Protein 8F4N (pdb70)

Radius of gyration: 42.92 Å; Cα contacts (8 Å, |Δi|>4): 4135; chains: 2; bounding box: 63×105×129 Å

InterPro domains:
  IPR001036 Acriflavin resistance protein [PF00873] (1-1027)
  IPR001036 Acriflavin resistance protein [PR00702] (8-32)
  IPR001036 Acriflavin resistance protein [PR00702] (36-54)
  IPR001036 Acriflavin resistance protein [PR00702] (336-359)
  IPR001036 Acriflavin resistance protein [PR00702] (363-384)
  IPR001036 Acriflavin resistance protein [PR00702] (391-415)
  IPR001036 Acriflavin resistance protein [PR00702] (445-468)
  IPR001036 Acriflavin resistance protein [PR00702] (470-493)
  IPR001036 Acriflavin resistance protein [PR00702] (553-570)
  IPR001036 Acriflavin resistance protein [PR00702] (622-636)
  IPR001036 Acriflavin resistance protein [PTHR32063] (1-1028)
  IPR004764 Multidrug resistance protein MdtF-like [TIGR00915] (1-1034)
  IPR027463 Multidrug efflux transporter AcrB TolC docking domain, DN/DC subdomains [G3DSA:3.30.2090.10] (180-278)
  IPR027463 Multidrug efflux transporter AcrB TolC docking domain, DN/DC subdomains [G3DSA:3.30.2090.10] (725-813)
  IPR027463 Multidrug efflux transporter AcrB TolC docking domain, DN/DC subdomains [SSF82714] (182-272)
  IPR027463 Multidrug efflux transporter AcrB TolC docking domain, DN/DC subdomains [SSF82714] (723-809)

B-factor: mean 0.86, std 1.64, range [0.23, 30.0]

CATH classification: 3.30.70.1430

Foldseek 3Di:
DLLVQLVVQVVLVVLLVVLLVLLVVLQVVFFFAADDCLAFWKKKKKWFDALFAQVRLCVQQVLLLLVLLPPQPQWDWKWKKGFRRRMIMIMTGGFPPDDNVVSLVRSVVSVVVSLVSHPPSRVVVDMDMGTDQPFFAFKKKKAFQVCPQDLQNQLQCCVFQPQVVLCPFPQFPDKDKLYWHWFWEKAFALVLCVVVVHFVVLLLVLLQVVADKAWDAWDQDPVGDDDDDDIGTDIPDHGDADNVVQQQRFSDADPVGDTCGSVNGIDIDRGGFPFGWQKDKLNGGIIMMGTTGHPPDHSQVSVVRSVVVVVVSQVVDPHRIDMDTLTHQVVLSVFQLVLLVVLLVLLLVLLLVLLCLLVVDNLLSVLLSSQLSSLLSSLSSLCSVVSHHHHNLLSLLSLLQRLLLSLLLSQLSVQLVVCCQPVVDALSVSSVVSCVVCVLLLVLLLLLLLLLLVVLCVDTRSLSVSSVSNNSSNNSSSVSSSVCSSNNSSNSSNPVDDSVSNVVPPDDDDPSVVVVVVVVVVLVVLLVLLLVCLVVVPVVVVVLVVLVVLLVVLVVVFFEAAADDFQSQKWKKKWAAAFPDDQVLLVVVVVVLSVCCCPVVVQWWPMKMKIFAPGSSDDTRRIMMIITGTDAPVSADQPCNGPVNVQVVSQVVQVVDDRTRMHIFGADPDSNQDGTHFFKKKWFQQQQDDPVLQVVLVVQLVVVQVVDLFWGRKDWPFHDKDWRKNKFFAPVQCVVVQADPVQLSQSLCQQQHKDWNAWGAHPNGIHTYIRHHHPVTNCAQVCQQSRFGAHPVRRTHGRVRGIGMDGHIGGSMFMAINRGGIIMMGTHTHPLHHSNNVVVVSQVSSVVGDPRIHMDTGGSNNVSVVCVVCLVVSVVSSLVSSLVSVCVSVVDNQLSVLQQSLLSLLSSQLSVLCVVVSHGHHSLSSSLSSSLSSLLSSLLSQQSVQLVVCVVVPDDSSVSSSVSLSVCVSSLVSSLSSSLSSLVCLCVRGDSRNVSSVSNRRSNNRSSVSSSVPCSNCSSSSSSVSCVVPPDPD/DLLVCQVPVVVLVVVLVVLLVLLVVLQVVFFFDADDQLAFWKKKKKWFAAPAAQVRCCVQPVLLLLVLQPPQPQWDWKKKKRFRRRMIMIMTTGFHPDDNVVRLVVSVVSCVVSLVSHDPSRNVVPMDIDIDQQFQAWKKKKAFQVCPAALQRQQQCCVPQPLVVLCPQPFFPHKDKLYAHKFWEKAFDLVLCVVVVHFPVLVLVQLLPVDVPFDADQVVQQQRFSAADPVRRTDGSVSGIDIDTGGPDPQKFKDKLNGTIIMMGTTGDPPDRSLVSVVRSVVVVVVSVVPDPHRIDMDIQDHQVVLSVQLLVLLVVLLVLLLVLLLVLLCLLVVDNLLSVLLSSLLSSLLSSLSSLCVVVSHHHHPLLSLLSLLLSLLLSQLLLQLSLQLLVCCVPVVDALSVSSVVSCVVCVLLLVLLLLLQLLLLVVLCVDTHSLNVSSVSSNSRNNSSSVSSSVCSSNNSSNSSNPVDDSPSQVVHVPDPPPSVVSVVVVVVVLVVLLVVLLVCLVVVPVVVVVLVVLVVLLVVLQVPFFEAAADDFQSQKWKKKWAFAFPDALVLQVVVVVVVSVVCCPVVVQWWDMKMKMQQDGQAGGDSRMIMMMTGTDAPVSADLPCNGPVNVQVVVQVVQVVDPRTQMHMFGADPDSNQDRTHFFKKWWFFQPCPDDVLQVVLVVQLVVVQVPDPQWGRKDWSHHDKHKDKDKDFDVVQCVVQQHDPVQLVVSCCVEQNKDFSDWRAYPNRIHTHIGYHDDVQNPDPVSQQSGWTQGPVGRTDGSVRGMDMDMDIGGSMWMDMNRTTTIMIGTHTHVLHHSRVVVVVSQVSQVVGDPRIHMDTGRVNNVSVVCVVCLVVSVVVSLVSSLVSVCVSVVDNLLSQLQSSLLSLLSSQLSVQCVVVSHGHYSLSSSLSSSLSSLLSSLLSQQVVQLVVCVVVPDDNSVSNSVSLSSSVSSNVSSLSSSLSSLVCLCVPSIRRNRNSVSNRRSNNRSSVSSSVPCSNCSSSSSSVSCVVPPDPD

Organism: Escherichia coli (strain K12) (NCBI:txid83333)

Secondary structure (DSSP, 8-state):
-HHHHHH-HHHHHHHHHHHHHHHHHHHHTS-B-SS-S-SPPEEEEEEE-TT--HHHHIIIIIHHHHHHHTT-TTEEEEEEEEETTSEEEEEEEEPTT--HHHHHHHHHHHHHHHHHHS-HHHHHH--EEEE----EEEEEEEEESSS-S-HHHHHHHIIIIIHHHHHTSTTEEEEEESS--EEEEEEE-HHHHHHTT--HHHHHHHHHHH------SHHHHHT-EEEE-TTS-EEEHHHHEEEEEEES----EEEETTEEEEEEEEEEPTT--HHHHHHHHHHHHHHHHTTPPTTEEEEEEEESHHHHHHHHHHHHHHHHHHHHHHHHHHHHH--SHHHHHHHHHHHHHHHHHHHHHHHHHT--B-HHHHHHHHHHHHHHHHHHHHHHHHHHHHHHHT---HHHHHHHHHHHTHHHHHHHHHHHHHTHHHHTT--HHHHHHHHHHHHHHHHHHHHHHHHHHHHHHHHHHHTS-S-TTBTBS---SHHHHHHHHHHHHHHHHHHHHHHHHHSHHHHHHHHHHHHHHHHHHHHHS-B-SS-----SEEEEEEEPPTT--HHHHHHHHHHHHHHHHHHTTTTEEEEEEEEEE-SS-EEEEEEEEEEEE--TTTS-SSSSSHHHHHHHHHHHHTT--SSEEEEEPPPSSTTT-SSSSEEEEEEESS---HHHHHHHHHHHHHHHHH-SSEEEEEESS---EEEEEEEE-HHHHHHTT--HHHHHHHHHHHTS-EEEEEEEETTEEEEEEEEE-GGGSSSGGGGGG-EEE-TTS-EEEGGGTEEEEEEEE-SEEEEETTEEEEEEEEEEPTT--HHHHHHHHHHHHHHSPTTEE--B-HHHHHHHHHHHHHHHHHHHHHHHHHHHHHHHHT-SHHHHHHHTTHHHHHHHHHHHHHHHT--B-HHHHHHHHHHHHHHHHHHHHHHHHHHHHHHHT--HHHHHHHHHHHHHHHHHHHHHHHHHHHHHHHT--STTHHHHHHHHHHHHHHHHHHHHHHHHHHHHHHHHHHHHS----/-HHHHHS-HHHHHHHHHHHHHHHHHHHHTS-B-SS---S--EEEEEEE-TT--HHHHIIIIIHHHHHHHTT-TTEEEEEEEEETTSEEEEEEEEPTT--HHHHHHHHHHHHHHHHHHS-HHHHHH-EEEEE----EEEEEEEEESSS-S-HHHHHHHIIIIIHHHHHTSTTEEEEEESS----EEEEE-HHHHHHTT--HHHHHHHHHHHS---EEEEET-SS--SS----EEEES-----SHHHHHT--S-B-TTS-B--HHHHEEEE----TT--EEEETTEEEEEEEEEEPSS--HHHHHHHHHHHHHHHHHTPPTTEEEEEEEESHHHHHHHHHHHHHHHHHHHHHHHHHHHHH--SHHHHHHHHHHHHHHHHHHHHHHHHTT--B-HHHHHHHHHHHHHHHHHHHHHHHHHHHHHHHH---HHHHHHHHHHHHHHHHHHHHHHHHHTTHHHHH--HHHHHHHHHHHHHHHHHHHHHHHHHTTHHHHHHHHTS--HHHHT-----SHHHHHHHHHHHHHHHHHHHHHHHHH-HHHHHHHHHHHHHHHHHHHHHS-B-S------SEEEEEEEPSTT--HHHHHHHHHHHHHHHHHTTTTTEEEEEEEESS-SS-S-SSEEEEEEEEPPTTTS-SSSSSHHHHHHHHHHHHHH--SSEEEEEPPPSSTTT-SSSSEEEEEEESS---HHHHHHHHHHHHHHHHH-TTEEEEEESS---EEEE--EE-HHHHHHTT--HHHHHHHHHHHHSEEEEEEEEETTEEEEEEEEE-TT-SS-TTGGGG-EEE-TT--EEEHHHHEE--EEEE-SEEEEETTEEEEEEEEEEPTT--HHHHHHHHHHHHHHSPTTEEEEE-THHHHHHHHHHHHHHHHHHHHHHHHHHHHHHHT-SHHHHHHHTTHHHHHHHHHHHHHHHT--B-HHHHHHHHHHHHHHHHHHHHHHHHHHHHHHHT--HHHHHHHHHHHHHHHHHHHHHHHHHHSHHHHT--STTHHHHHHHHHHHHHHHHHHHHHHHHHHHHHHHHHHHHS----

Sequence (2043 aa):
MANFFIDRPIFAWVLAILLCLTGTLAIFSLPVEQYPDLAPPNVRVTANYPGASAQTLENTVTQVIEQNMTGLDNLMYMSSQSSGTGQASVTLSFKAGTDPDEAVQQVQNQLQSAMRKLPQAVQNQGVTVRKTGDTNILTIAFVSTDGSMDKQDIADYVASNIQDPLSRVNGVGDIDAYGSQYSMRIWLDPAKLNSFQMTAKDVTDAIESQNAQIAVGQLGGTPSVDKQALNATINAQSLLQTPEQFRDITLRVNQDGSEVRLGDVATVEMGAEKYDYLSRFNGKPASGLGVKLASGANEMATAELVLNRLDELAQYFPHGLEYKVAYETTSFVKASIEDVVKTLLEAIALVFLVMYLFLQNFRATLIPTIAVPVVLMGTFSVLYAFGYSVNTLTMFAMVLAIGLLVDDAIVVVENVERIMSEEGLTPREATRKSMGQIQGALVGIAMVLSAVFVPMAFFGGTTGAIYRQFSITIVAAMVLSVLVAMILTPALCATLLKPLKKGEHHGQKGFFAWFNQMFNRNAERYEKGVAKILHRSLRWIVIYVLLLGGMVFLFLRLPTSFLPLEDRGMFTTSVQLPSGSTQQQTLKVVEQIEKYYFTHEKDNIMSVFATVGSGPGGNGQNVARMFIRLKDWSERDSKTGTSFAIIERATKAFNQIKEARVIASSPPAISGLGSSAGFDMELQDHAGAGHDALMAARNQLLALAAENPELTRVRHNGLDDSPQLQIDIDQRKAQALGVAIDDINDTLQTAWGSSYVNDFMDRGRVKKVYVQAAAPYRMLPDDINLWYVRNKDGGMVPFSAFATSRWETGSPRLERYNGYSAVEIVGEAAPGVSTGTAMDIMESLVKQLPNGFGLEWTAMSYQERLSGAQAPALYAISLLVVFLCLAALYESWSVPFSVMLVVPLGVIGALLATWMRGLENDVYFQVGLLTVIGLSAKNAILIVEFANEMNQKGHDLFEATLHACRQRLRPILMTSLAFIFGVLPMATSTGAGSGGQHAVGTGVMGGMISATILAIYFVPLFFVLVRRRFPLKPMANFFIDRPIFAWVLAILLCLTGTLAIFSLPVEQYPDLAPPNVRVTANYPGASAQTLENTVTQVIEQNMTGLDNLMYMSSQSSGTGQASVTLSFKAGTDPDEAVQQVQNQLQSAMRKLPQAVQNQGVTVRKTGDTNILTIAFVSTDGSMDKQDIADYVASNIQDPLSRVNGVGDIDAYGSQYSMRIWLDPAKLNSFQMTAKDVTDAIESQNQSLLQTPEQFRDITLRVNQDGSEVRLGDVATVEMGAEKYDYLSRFNGKPASGLGVKLASGANEMATAELVLNRLDELAQYFPHGLEYKVAYETTSFVKASIEDVVKTLLEAIALVFLVMYLFLQNFRATLIPTIAVPVVLMGTFSVLYAFGYSVNTLTMFAMVLAIGLLVDDAIVVVENVERIMSEEGLTPREATRKSMGQIQGALVGIAMVLSAVFVPMAFFGGTTGAIYRQFSITIVAAMVLSVLVAMILTPALCATLLKPLKKGEHHGQKGFFAWFNQMFNRNAERYEKGVAKILHRSLRWIVIYVLLLGGMVFLFLRLPTSFLPLEDRGMFTTSVQLPSGSTQQQTLKVVEQIEKYYFTHEKDNIMSVFATVGSGPGGNGQNVARMFIRLKDWSERDSKTGTSFAIIERATKAFNQIKEARVIASSPPAISGLGSSAGFDMELQDHAGAGHDALMAARNQLLALAAENPELTRVRHNGLDDSPQLQIDIDQRKAQALGVAIDDINDTLQTAWGSSYVNDFMDRGRVKKVYVQAAAPYRMLPDDINLWYVRNKDGGMVPFSAFATSRWETGSPRLERYNGYSAVEIVGEAAPGVSTGTAMDIMESLVKQLPNGFGLEWTAMSYQERLSGAQAPALYAISLLVVFLCLAALYESWSVPFSVMLVVPLGVIGALLATWMRGLENDVYFQVGLLTVIGLSAKNAILIVEFANEMNQKGHDLFEATLHACRQRLRPILMTSLAFIFGVLPMATSTGAGSGGQHAVGTGVMGGMISATILAIYFVPLFFVLVRRRFPLKP

GO terms:
  GO:0005886 plasma membrane (C, IDA)
  GO:0016020 membrane (C, IDA)
  GO:0042908 xenobiotic transport (P, IDA)
  GO:1990281 efflux pump complex (C, TAS)
  GO:0042908 xenobiotic transport (P, IMP)
  GO:0009636 response to toxic substance (P, IMP)
  GO:0015721 bile acid and bile salt transport (P, IMP)
  GO:0015125 bile acid transmembrane transporter activity (F, IMP)
  GO:0046677 response to antibiotic (P, IMP)
  GO:0005515 protein binding (F, IPI)

Solvent-accessible surface area: 77339 Å² total; per-residue (Å²): 113,13,67,85,18,5,84,91,25,22,60,1,67,6,57,7,49,76,53,30,63,63,0,46,96,4,63,173,59,15,69,50,39,17,35,14,123,3,29,12,23,35,0,85,0,24,0,46,44,29,17,12,23,10,96,49,0,10,64,46,0,0,66,34,0,5,133,25,0,73,72,15,86,61,44,37,21,12,42,4,65,1,19,24,54,2,82,1,7,0,27,0,1,0,98,22,80,25,80,44,76,66,2,20,75,35,0,38,89,51,12,125,45,0,62,163,122,5,30,112,30,0,33,110,82,12,27,29,18,113,93,39,25,58,23,45,1,0,0,0,0,0,1,13,88,74,55,90,32,74,70,88,54,1,6,9,40,3,12,10,72,0,45,34,24,0,13,26,10,86,6,8,42,71,10,50,30,31,9,22,37,41,5,0,2,0,35,0,32,0,51,94,8,59,74,64,83,4,3,4,57,34,0,16,68,12,0,84,41,13,2,21,41,65,22,1,18,71,2,0,6,33,29,37,45,108,171,24,73,62,20,1,44,0,10,0,10,44,24,28,99,61,28,94,71,0,78,73,2,1,22,79,35,54,188,139,51,59,51,6,82,0,30,68,0,9,75,1,84,50,23,18,44,97,107,26,57,35,4,33,11,51,31,88,70,3,3,1,0,2,0,51,18,17,51,78,40,36,41,20,46,5,1,74,80,0,40,82,35,0,78,59,18,25,114,67,29,49,156,14,12,63,60,64,33,1,30,25,18,5,39,5,3,86,32,3,14,112,16,1,52,135,5,10,108,87,0,38,51,39,1,46,104,10,1,68,46,13,7,60,53,107,79,0,0,56,0,0,23,37,1,1,57,5,0,20,47,0,0,13,23,41,0,113,78,131,66,37,6,16,0,8,0,1,6,8,0,0,1,1,0,0,1,2,2,0,0,2,2,0,2,0,0,5,9,0,39,55,0,4,87,118,78,50,60,79,15,93,83,0,0,74,89,0,4,62,62,1,94,40,0,0,51,0,1,11,64,1,1,16,5,0,1,61,3,0,20,154,23,41,12,0,4,0,19,0,4,69,15,0,4,32,0,1,37,9,0,1,71,20,5,22,78,9,1,17,26,3,0,0,0,0,0,16,70,46,3,117,76,46,46,84,60,76,56,100,77,138,104,47,120,62,42,140,34,62,99,60,38,77,86,72,27,100,140,10,36,121,18,0,22,131,7,2,133,139,23,134,122,50,69,75,54,28,90,122,42,51,41,25,26,74,107,14,68,147,158,8,50,60,4,2,12,26,56,20,16,23,5,9,0,19,0,38,0,22,9,83,49,73,19,70,27,118,84,0,29,128,5,0,66,61,5,5,147,30,0,76,85,126,3,146,111,12,15,90,8,0,1,0,6,0,4,39,0,54,63,24,72,22,20,12,33,1,117,0,6,0,41,5,52,64,47,91,117,6,81,112,92,66,0,34,4,80,20,0,4,57,80,0,10,120,24,6,100,151,44,102,99,9,77,5,14,0,13,9,18,22,5,3,49,36,13,24,78,24,0,7,3,15,0,8,0,3,4,87,75,62,51,47,47,111,39,3,19,59,4,14,71,73,0,41,54,19,0,86,127,41,105,68,10,28,26,26,19,5,53,10,40,62,44,21,78,42,27,33,10,74,48,68,104,69,94,0,121,82,63,36,5,51,63,102,40,1,42,52,3,2,75,5,2,45,29,37,17,107,19,26,32,0,34,11,172,54,80,28,3,88,0,45,0,17,8,16,75,98,49,98,0,41,38,117,10,19,67,59,4,49,1,70,25,100,132,37,42,52,15,48,0,39,46,1,4,87,17,124,135,77,89,23,8,9,56,18,20,46,4,43,25,86,41,1,6,25,0,6,0,12,17,13,84,91,34,6,31,7,53,0,1,78,45,0,38,60,13,8,159,112,6,70,150,26,25,16,46,55,16,7,9,19,0,62,2,11,83,56,3,44,80,64,9,86,46,1,28,62,80,0,56,101,42,0,43,87,34,0,10,78,70,39,157,26,175,18,0,0,99,1,0,28,45,0,8,17,0,0,9,12,6,0,0,76,20,1,133,145,97,58,39,48,22,2,0,2,4,5,1,2,4,0,0,0,5,0,0,0,0,0,0,0,0,0,1,0,2,27,0,6,77,16,19,101,146,60,85,86,30,38,100,0,0,18,46,0,0,136,38,15,10,85,12,1,43,0,0,0,52,0,1,16,74,1,1,56,6,0,1,83,9,116,34,12,7,26,21,3,0,40,6,1,0,6,3,0,35,11,0,0,74,11,0,9,99,41,1,20,69,7,0,0,4,18,1,0,60,10,5,136,65,135,101,44,113,136,116,3,62,83,16,0,59,124,30,134,99,0,96,65,57,10,93,95,55,30,108,64,0,45,110,2,65,177,50,14,67,50,42,17,32,21,124,2,19,11,20,37,1,59,0,26,1,64,51,63,38,4,24,5,76,26,0,17,33,32,0,0,42,29,0,0,67,17,0,14,35,13,83,73,36,40,30,12,18,0,39,0,24,25,112,0,90,1,18,0,17,0,1,0,100,27,79,27,75,34,82,94,1,20,76,32,0,78,59,47,14,95,29,0,59,112,102,5,35,114,37,0,41,102,100,30,25,67,22,94,68,24,22,87,23,40,2,1,0,0,0,0,1,8,85,68,52,70,28,91,52,32,38,1,3,1,35,5,14,16,69,0,47,48,24,0,49,179,21,120,10,14,33,52,20,62,30,16,22,10,25,30,0,0,6,0,24,0,18,6,66,76,6,68,73,65,90,5,3,3,43,42,0,4,74,16,0,80,75,78,100,180,92,28,56,58,62,22,98,70,1,78,91,10,46,24,82,95,49,190,137,55,64,65,7,84,0,26,49,0,4,71,2,79,61,6,0,32,127,49,70,53,28,0,38,8,56,30,73,75,0,2,1,0,0,1,30,26,30,58,84,32,47,26,44,50,5,2,52,84,0,45,85,69,0,80,72,15,26,119,153,30,55,152,14,10,62,55,65,33,2,20,28,13,22,47,4,0,115,27,2,19,95,18,1,60,133,4,13,104,79,0,38,51,37,2,47,106,10,1,72,45,9,6,47,57,113,99,1,0,57,0,0,23,40,2,1,57,5,0,15,46,1,0,21,25,40,1,107,84,124,66,37,8,17,0,10,0,2,5,6,0,0,0,1,0,0,0,1,2,0,1,3,2,0,3,0,0,5,5,0,28,50,0,9,80,127,95,55,64,74,11,90,86,0,0,77,86,0,0,58,59,3,60,29,0,0,49,0,2,12,64,0,0,17,5,0,1,63,7,0,17,158,29,40,14,0,3,0,15,0,4,70,15,0,3,32,0,0,38,13,0,3,75,19,6,22,74,6,0,27,25,5,0,0,0,0,0,16,65,39,4,121,87,67,50,70,65,86,71,76,55,96,106,49,122,28,24,133,30,46,116,78,40,81,124,58,25,119,154,12,36,130,18,1,26,102,9,1,140,120,20,135,134,54,65,79,55,19,85,124,41,55,40,26,35,77,112,17,64,138,132,8,50,58,7,2,11,26,54,24,15,19,7,10,0,23,0,16,0,38,11,89,33,7,11,3,30,73,59,0,34,129,2,0,76,69,0,4,144,30,1,68,82,130,4,134,95,11,12,92,8,0,0,0,0,0,4,5,7,64,7,10,86,25,9,19,5,0,39,0,11,0,35,6,66,71,62,93,117,10,75,110,77,76,0,34,4,80,30,1,5,42,100,0,6,140,34,4,104,126,26,192,89,11,105,5,6,0,10,8,18,21,9,8,58,35,14,15,74,24,0,7,4,13,0,8,0,0,6,48,32,64,66,34,59,114,37,3,16,60,2,12,77,69,0,43,52,30,0,82,130,45,105,67,11,28,19,11,20,14,15,1,16,61,38,15,35,34,0,5,0,43,14,46,18,129,106,0,48,61,72,12,3,44,19,106,31,0,18,42,3,0,64,0,1,2,11,32,15,100,16,25,48,0,53,16,157,62,85,93,1,65,0,34,0,11,0,16,23,83,64,0,6,101,28,99,13,5,64,77,9,59,0,68,28,173,142,38,30,47,14,44,0,60,32,0,6,88,44,105,103,78,98,15,15,36,35,23,17,12,4,50,12,27,41,2,8,22,0,4,0,10,16,14,95,90,37,5,30,7,53,0,0,77,45,0,49,49,8,8,164,109,12,69,144,6,26,13,44,57,23,7,8,17,1,77,2,12,86,53,5,46,76,48,7,82,48,0,25,60,48,0,58,64,35,0,29,4,34,0,0,18,58,34,46,21,82,17,0,0,111,0,0,30,67,0,7,20,0,0,16,18,7,1,1,80,20,2,100,138,103,55,41,50,18,4,0,2,6,6,1,4,6,0,0,0,5,0,0,0,0,0,0,0,0,0,2,0,14,29,0,12,71,26,23,93,141,62,74,86,23,57,94,0,0,34,50,0,1,135,26,10,13,59,4,2,42,1,0,1,54,0,0,25,73,0,0,58,5,0,0,82,10,131,27,6,7,32,21,4,0,38,8,1,0,6,4,0,32,10,0,1,70,12,0,12,100,44,0,20,64,5,0,0,4,13,0,0,52,22,4,140,185,130,98,50,110,149

Nearest PDB structures (foldseek):
  8f4n-assembly1_A  TM=1.001E+00  e=0.000E+00  Escherichia coli
  8f4r-assembly1_B  TM=9.881E-01  e=0.000E+00  Escherichia coli
  3w9j-assembly2_D  TM=9.407E-01  e=5.236E-103  Pseudomonas aeruginosa PAO1
  3w9j-assembly2_E  TM=9.261E-01  e=4.155E-100  Pseudomonas aeruginosa PAO1
  6iol-assembly1_F  TM=9.446E-01  e=1.172E-97  Pseudomonas aeruginosa PAO1

Structure (mmCIF, N/CA/C/O backbone):
data_8F4N
#
_entry.id   8F4N
#
_cell.length_a   1.00
_cell.length_b   1.00
_cell.length_c   1.00
_cell.angle_alpha   90.00
_cell.angle_beta   90.00
_cell.angle_gamma   90.00
#
_symmetry.space_group_name_H-M   'P 1'
#
loop_
_atom_site.group_PDB
_atom_site.id
_atom_site.type_symbol
_atom_site.label_atom_id
_atom_site.label_alt_id
_atom_site.label_comp_id
_atom_site.label_asym_id
_atom_site.label_entity_id
_atom_site.label_seq_id
_atom_site.pdbx_PDB_ins_code
_atom_site.Cartn_x
_atom_site.Cartn_y
_atom_site.Cartn_z
_atom_site.occupancy
_atom_site.B_iso_or_equiv
_atom_site.auth_seq_id
_atom_site.auth_comp_id
_atom_site.auth_asym_id
_atom_site.auth_atom_id
_atom_site.pdbx_PDB_model_num
ATOM 1 N N . MET A 1 1 ? 178.795 183.277 156.162 1.00 0.72 1 MET B N 1
ATOM 2 C CA . MET A 1 1 ? 179.704 183.458 157.286 1.00 0.72 1 MET B CA 1
ATOM 3 C C . MET A 1 1 ? 181.118 183.035 156.921 1.00 0.72 1 MET B C 1
ATOM 4 O O . MET A 1 1 ? 182.078 183.758 157.181 1.00 0.72 1 MET B O 1
ATOM 9 N N . ALA A 1 2 ? 181.241 181.848 156.325 1.00 0.82 2 ALA B N 1
ATOM 10 C CA . ALA A 1 2 ? 182.553 181.358 155.917 1.00 0.82 2 ALA B CA 1
ATOM 11 C C . ALA A 1 2 ? 183.171 182.262 154.860 1.00 0.82 2 ALA B C 1
ATOM 12 O O . ALA A 1 2 ? 184.353 182.611 154.941 1.00 0.82 2 ALA B O 1
ATOM 14 N N . ASN A 1 3 ? 182.378 182.663 153.863 1.00 0.79 3 ASN B N 1
ATOM 15 C CA . ASN A 1 3 ? 182.899 183.508 152.794 1.00 0.79 3 ASN B CA 1
ATOM 16 C C . ASN A 1 3 ? 183.325 184.870 153.325 1.00 0.79 3 ASN B C 1
ATOM 17 O O . ASN A 1 3 ? 184.304 185.457 152.845 1.00 0.79 3 ASN B O 1
ATOM 22 N N . PHE A 1 4 ? 182.597 185.385 154.318 1.00 0.79 4 PHE B N 1
ATOM 23 C CA . PHE A 1 4 ? 182.907 186.695 154.879 1.00 0.79 4 PHE B CA 1
ATOM 24 C C . PHE A 1 4 ? 184.333 186.739 155.411 1.00 0.79 4 PHE B C 1
ATOM 25 O O . PHE A 1 4 ? 185.067 187.702 155.170 1.00 0.79 4 PHE B O 1
ATOM 33 N N . PHE A 1 5 ? 184.745 185.698 156.134 1.00 0.81 5 PHE B N 1
ATOM 34 C CA . PHE A 1 5 ? 186.103 185.666 156.660 1.00 0.81 5 PHE B CA 1
ATOM 35 C C . PHE A 1 5 ? 187.100 185.106 155.654 1.00 0.81 5 PHE B C 1
ATOM 36 O O . PHE A 1 5 ? 188.305 185.328 155.801 1.00 0.81 5 PHE B O 1
ATOM 44 N N . ILE A 1 6 ? 186.629 184.380 154.638 1.00 0.81 6 ILE B N 1
ATOM 45 C CA . ILE A 1 6 ? 187.519 183.987 153.549 1.00 0.81 6 ILE B CA 1
ATOM 46 C C . ILE A 1 6 ? 188.029 185.222 152.826 1.00 0.81 6 ILE B C 1
ATOM 47 O O . ILE A 1 6 ? 189.216 185.324 152.493 1.00 0.81 6 ILE B O 1
ATOM 52 N N . ASP A 1 7 ? 187.143 186.183 152.582 1.00 0.84 7 ASP B N 1
ATOM 53 C CA . ASP A 1 7 ? 187.527 187.425 151.931 1.00 0.84 7 ASP B CA 1
ATOM 54 C C . ASP A 1 7 ? 188.164 188.425 152.887 1.00 0.84 7 ASP B C 1
ATOM 55 O O . ASP A 1 7 ? 188.726 189.424 152.427 1.00 0.84 7 ASP B O 1
ATOM 60 N N . ARG A 1 8 ? 188.097 188.183 154.194 1.00 0.78 8 ARG B N 1
ATOM 61 C CA . ARG A 1 8 ? 188.632 189.095 155.206 1.00 0.78 8 ARG B CA 1
ATOM 62 C C . ARG A 1 8 ? 189.505 188.315 156.182 1.00 0.78 8 ARG B C 1
ATOM 63 O O . ARG A 1 8 ? 189.119 188.083 157.333 1.00 0.78 8 ARG B O 1
ATOM 71 N N . PRO A 1 9 ? 190.693 187.889 155.746 1.00 0.86 9 PRO B N 1
ATOM 72 C CA . PRO A 1 9 ? 191.553 187.094 156.642 1.00 0.86 9 PRO B CA 1
ATOM 73 C C . PRO A 1 9 ? 192.017 187.854 157.873 1.00 0.86 9 PRO B C 1
ATOM 74 O O . PRO A 1 9 ? 192.174 187.259 158.950 1.00 0.86 9 PRO B O 1
ATOM 78 N N . ILE A 1 10 ? 192.249 189.160 157.739 1.00 0.86 10 ILE B N 1
ATOM 79 C CA . ILE A 1 10 ? 192.803 189.937 158.844 1.00 0.86 10 ILE B CA 1
ATOM 80 C C . ILE A 1 10 ? 191.814 189.996 159.999 1.00 0.86 10 ILE B C 1
ATOM 81 O O . ILE A 1 10 ? 192.201 190.010 161.169 1.00 0.86 10 ILE B O 1
ATOM 86 N N . PHE A 1 11 ? 190.519 190.042 159.685 1.00 0.85 11 PHE B N 1
ATOM 87 C CA . PHE A 1 11 ? 189.503 190.018 160.733 1.00 0.85 11 PHE B CA 1
ATOM 88 C C . PHE A 1 11 ? 189.577 188.720 161.531 1.00 0.85 11 PHE B C 1
ATOM 89 O O . PHE A 1 11 ? 189.501 188.726 162.767 1.00 0.85 11 PHE B O 1
ATOM 97 N N . ALA A 1 12 ? 189.732 187.593 160.834 1.00 0.90 12 ALA B N 1
ATOM 98 C CA . ALA A 1 12 ? 189.859 186.310 161.515 1.00 0.90 12 ALA B CA 1
ATOM 99 C C . ALA A 1 12 ? 191.115 186.274 162.375 1.00 0.90 12 ALA B C 1
ATOM 100 O O . ALA A 1 12 ? 191.093 185.778 163.508 1.00 0.90 12 ALA B O 1
ATOM 102 N N . TRP A 1 13 ? 192.222 186.801 161.851 1.00 0.85 13 TRP B N 1
ATOM 103 C CA . TRP A 1 13 ? 193.452 186.863 162.634 1.00 0.85 13 TRP B CA 1
ATOM 104 C C . TRP A 1 13 ? 193.267 187.720 163.879 1.00 0.85 13 TRP B C 1
ATOM 105 O O . TRP A 1 13 ? 193.765 187.386 164.958 1.00 0.85 13 TRP B O 1
ATOM 116 N N . VAL A 1 14 ? 192.561 188.843 163.742 1.00 0.87 14 VAL B N 1
ATOM 117 C CA . VAL A 1 14 ? 192.323 189.728 164.880 1.00 0.87 14 VAL B CA 1
ATOM 118 C C . VAL A 1 14 ? 191.499 189.014 165.941 1.00 0.87 14 VAL B C 1
ATOM 119 O O . VAL A 1 14 ? 191.780 189.112 167.140 1.00 0.87 14 VAL B O 1
ATOM 123 N N . LEU A 1 15 ? 190.463 188.290 165.516 1.00 0.85 15 LEU B N 1
ATOM 124 C CA . LEU A 1 15 ? 189.655 187.543 166.477 1.00 0.85 15 LEU B CA 1
ATOM 125 C C . LEU A 1 15 ? 190.482 186.470 167.177 1.00 0.85 15 LEU B C 1
ATOM 126 O O . LEU A 1 15 ? 190.362 186.273 168.395 1.00 0.85 15 LEU B O 1
ATOM 131 N N . ALA A 1 16 ? 191.334 185.771 166.425 1.00 0.88 16 ALA B N 1
ATOM 132 C CA . ALA A 1 16 ? 192.191 184.754 167.024 1.00 0.88 16 ALA B CA 1
ATOM 133 C C . ALA A 1 16 ? 193.146 185.369 168.039 1.00 0.88 16 ALA B C 1
ATOM 134 O O . ALA A 1 16 ? 193.365 184.814 169.121 1.00 0.88 16 ALA B O 1
ATOM 136 N N . ILE A 1 17 ? 193.726 186.522 167.704 1.00 0.84 17 ILE B N 1
ATOM 137 C CA . ILE A 1 17 ? 194.655 187.186 168.615 1.00 0.84 17 ILE B CA 1
ATOM 138 C C . ILE A 1 17 ? 193.924 187.684 169.853 1.00 0.84 17 ILE B C 1
ATOM 139 O O . ILE A 1 17 ? 194.463 187.654 170.964 1.00 0.84 17 ILE B O 1
ATOM 144 N N . LEU A 1 18 ? 192.686 188.150 169.685 1.00 0.82 18 LEU B N 1
ATOM 145 C CA . LEU A 1 18 ? 191.880 188.545 170.834 1.00 0.82 18 LEU B CA 1
ATOM 146 C C . LEU A 1 18 ? 191.653 187.366 171.768 1.00 0.82 18 LEU B C 1
ATOM 147 O O . LEU A 1 18 ? 191.795 187.487 172.992 1.00 0.82 18 LEU B O 1
ATOM 152 N N . LEU A 1 19 ? 191.301 186.210 171.202 1.00 0.83 19 LEU B N 1
ATOM 153 C CA . LEU A 1 19 ? 191.112 185.017 172.021 1.00 0.83 19 LEU B CA 1
ATOM 154 C C . LEU A 1 19 ? 192.402 184.631 172.731 1.00 0.83 19 LEU B C 1
ATOM 155 O O . LEU A 1 19 ? 192.394 184.290 173.919 1.00 0.83 19 LEU B O 1
ATOM 160 N N . CYS A 1 20 ? 193.526 184.684 172.014 1.00 0.86 20 CYS B N 1
ATOM 161 C CA . CYS A 1 20 ? 194.807 184.323 172.612 1.00 0.86 20 CYS B CA 1
ATOM 162 C C . CYS A 1 20 ? 195.166 185.263 173.756 1.00 0.86 20 CYS B C 1
ATOM 163 O O . CYS A 1 20 ? 195.652 184.826 174.804 1.00 0.86 20 CYS B O 1
ATOM 166 N N . LEU A 1 21 ? 194.936 186.563 173.572 1.00 0.79 21 LEU B N 1
ATOM 167 C CA . LEU A 1 21 ? 195.263 187.530 174.614 1.00 0.79 21 LEU B CA 1
ATOM 168 C C . LEU A 1 21 ? 194.375 187.345 175.836 1.00 0.79 21 LEU B C 1
ATOM 169 O O . LEU A 1 21 ? 194.849 187.405 176.978 1.00 0.79 21 LEU B O 1
ATOM 174 N N . THR A 1 22 ? 193.076 187.124 175.619 1.00 0.78 22 THR B N 1
ATOM 175 C CA . THR A 1 22 ? 192.186 186.880 176.748 1.00 0.78 22 THR B CA 1
ATOM 176 C C . THR A 1 22 ? 192.584 185.614 177.493 1.00 0.78 22 THR B C 1
ATOM 177 O O . THR A 1 22 ? 192.552 185.575 178.727 1.00 0.78 22 THR B O 1
ATOM 181 N N . GLY A 1 23 ? 192.963 184.566 176.760 1.00 0.84 23 GLY B N 1
ATOM 182 C CA . GLY A 1 23 ? 193.429 183.355 177.414 1.00 0.84 23 GLY B CA 1
ATOM 183 C C . GLY A 1 23 ? 194.702 183.572 178.207 1.00 0.84 23 GLY B C 1
ATOM 184 O O . GLY A 1 23 ? 194.839 183.072 179.325 1.00 0.84 23 GLY B O 1
ATOM 185 N N . THR A 1 24 ? 195.650 184.319 177.640 1.00 0.78 24 THR B N 1
ATOM 186 C CA . THR A 1 24 ? 196.903 184.581 178.338 1.00 0.78 24 THR B CA 1
ATOM 187 C C . THR A 1 24 ? 196.658 185.370 179.617 1.00 0.78 24 THR B C 1
ATOM 188 O O . THR A 1 24 ? 197.264 185.092 180.658 1.00 0.78 24 THR B O 1
ATOM 192 N N . LEU A 1 25 ? 195.770 186.363 179.558 1.00 0.75 25 LEU B N 1
ATOM 193 C CA . LEU A 1 25 ? 195.408 187.094 180.768 1.00 0.75 25 LEU B CA 1
ATOM 194 C C . LEU A 1 25 ? 194.733 186.175 181.777 1.00 0.75 25 LEU B C 1
ATOM 195 O O . LEU A 1 25 ? 195.001 186.250 182.981 1.00 0.75 25 LEU B O 1
ATOM 200 N N . ALA A 1 26 ? 193.849 185.298 181.299 1.00 0.80 26 ALA B N 1
ATOM 201 C CA . ALA A 1 26 ? 193.159 184.376 182.194 1.00 0.80 26 ALA B CA 1
ATOM 202 C C . ALA A 1 26 ? 194.127 183.390 182.833 1.00 0.80 26 ALA B C 1
ATOM 203 O O . ALA A 1 26 ? 194.011 183.082 184.024 1.00 0.80 26 ALA B O 1
ATOM 205 N N . ILE A 1 27 ? 195.092 182.888 182.059 1.00 0.79 27 ILE B N 1
ATOM 206 C CA . ILE A 1 27 ? 196.002 181.864 182.569 1.00 0.79 27 ILE B CA 1
ATOM 207 C C . ILE A 1 27 ? 196.789 182.388 183.762 1.00 0.79 27 ILE B C 1
ATOM 208 O O . ILE A 1 27 ? 196.934 181.699 184.779 1.00 0.79 27 ILE B O 1
ATOM 213 N N . PHE A 1 28 ? 197.295 183.614 183.669 1.00 0.70 28 PHE B N 1
ATOM 214 C CA . PHE A 1 28 ? 198.065 184.196 184.760 1.00 0.70 28 PHE B CA 1
ATOM 215 C C . PHE A 1 28 ? 197.199 184.652 185.926 1.00 0.70 28 PHE B C 1
ATOM 216 O O . PHE A 1 28 ? 197.747 185.032 186.966 1.00 0.70 28 PHE B O 1
ATOM 224 N N . SER A 1 29 ? 195.874 184.628 185.786 1.00 0.67 29 SER B N 1
ATOM 225 C CA . SER A 1 29 ? 194.973 185.047 186.852 1.00 0.67 29 SER B CA 1
ATOM 226 C C . SER A 1 29 ? 194.038 183.925 187.285 1.00 0.67 29 SER B C 1
ATOM 227 O O . SER A 1 29 ? 192.982 184.192 187.865 1.00 0.67 29 SER B O 1
ATOM 230 N N . LEU A 1 30 ? 194.400 182.675 187.011 1.00 0.76 30 LEU B N 1
ATOM 231 C CA . LEU A 1 30 ? 193.595 181.533 187.410 1.00 0.76 30 LEU B CA 1
ATOM 232 C C . LEU A 1 30 ? 194.245 180.816 188.578 1.00 0.76 30 LEU B C 1
ATOM 233 O O . LEU A 1 30 ? 195.448 180.527 188.528 1.00 0.76 30 LEU B O 1
ATOM 238 N N . PRO A 1 31 ? 193.498 180.524 189.640 1.00 0.82 31 PRO B N 1
ATOM 239 C CA . PRO A 1 31 ? 194.069 179.756 190.749 1.00 0.82 31 PRO B CA 1
ATOM 240 C C . PRO A 1 31 ? 194.421 178.344 190.314 1.00 0.82 31 PRO B C 1
ATOM 241 O O . PRO A 1 31 ? 193.786 177.763 189.433 1.00 0.82 31 PRO B O 1
ATOM 245 N N . VAL A 1 32 ? 195.451 177.790 190.947 1.00 0.79 32 VAL B N 1
ATOM 246 C CA . VAL A 1 32 ? 195.940 176.451 190.646 1.00 0.79 32 VAL B CA 1
ATOM 247 C C . VAL A 1 32 ? 195.726 175.576 191.871 1.00 0.79 32 VAL B C 1
ATOM 248 O O . VAL A 1 32 ? 196.084 175.964 192.988 1.00 0.79 32 VAL B O 1
ATOM 252 N N . GLU A 1 33 ? 195.141 174.400 191.658 1.00 0.77 33 GLU B N 1
ATOM 253 C CA . GLU A 1 33 ? 194.856 173.467 192.736 1.00 0.77 33 GLU B CA 1
ATOM 254 C C . GLU A 1 33 ? 194.797 172.065 192.154 1.00 0.77 33 GLU B C 1
ATOM 255 O O . GLU A 1 33 ? 194.771 171.883 190.937 1.00 0.77 33 GLU B O 1
ATOM 261 N N . GLN A 1 34 ? 194.796 171.066 193.036 1.00 0.76 34 GLN B N 1
ATOM 262 C CA . GLN A 1 34 ? 194.715 169.687 192.568 1.00 0.76 34 GLN B CA 1
ATOM 263 C C . GLN A 1 34 ? 193.288 169.332 192.169 1.00 0.76 34 GLN B C 1
ATOM 264 O O . GLN A 1 34 ? 193.018 168.995 191.011 1.00 0.76 34 GLN B O 1
ATOM 270 N N . TYR A 1 35 ? 192.360 169.403 193.117 1.00 0.78 35 TYR B N 1
ATOM 271 C CA . TYR A 1 35 ? 190.961 169.129 192.859 1.00 0.78 35 TYR B CA 1
ATOM 272 C C . TYR A 1 35 ? 190.102 170.289 193.342 1.00 0.78 35 TYR B C 1
ATOM 273 O O . TYR A 1 35 ? 190.309 170.805 194.443 1.00 0.78 35 TYR B O 1
ATOM 282 N N . PRO A 1 36 ? 189.140 170.725 192.540 1.00 0.76 36 PRO B N 1
ATOM 283 C CA . PRO A 1 36 ? 188.251 171.807 192.976 1.00 0.76 36 PRO B CA 1
ATOM 284 C C . PRO A 1 36 ? 187.140 171.306 193.883 1.00 0.76 36 PRO B C 1
ATOM 285 O O . PRO A 1 36 ? 186.237 170.598 193.428 1.00 0.76 36 PRO B O 1
ATOM 289 N N . ASP A 1 37 ? 187.197 171.675 195.163 1.00 0.65 37 ASP B N 1
ATOM 290 C CA . ASP A 1 37 ? 186.218 171.234 196.151 1.00 0.65 37 ASP B CA 1
ATOM 291 C C . ASP A 1 37 ? 186.112 169.714 196.179 1.00 0.65 37 ASP B C 1
ATOM 292 O O . ASP A 1 37 ? 186.934 169.043 196.812 1.00 0.65 37 ASP B O 1
ATOM 297 N N . LEU A 1 38 ? 185.102 169.170 195.499 1.00 0.62 38 LEU B N 1
ATOM 298 C CA . LEU A 1 38 ? 184.841 167.732 195.428 1.00 0.62 38 LEU B CA 1
ATOM 299 C C . LEU A 1 38 ? 184.546 167.120 196.791 1.00 0.62 38 LEU B C 1
ATOM 300 O O . LEU A 1 38 ? 184.531 165.895 196.932 1.00 0.62 38 LEU B O 1
ATOM 305 N N . ALA A 1 39 ? 184.300 167.943 197.810 1.00 0.64 39 ALA B N 1
ATOM 306 C CA . ALA A 1 39 ? 184.103 167.439 199.152 1.00 0.64 39 ALA B CA 1
ATOM 307 C C . ALA A 1 39 ? 182.796 168.003 199.694 1.00 0.64 39 ALA B C 1
ATOM 308 O O . ALA A 1 39 ? 182.590 169.230 199.653 1.00 0.64 39 ALA B O 1
ATOM 310 N N . PRO A 1 40 ? 181.898 167.155 200.182 1.00 0.70 40 PRO B N 1
ATOM 311 C CA . PRO A 1 40 ? 180.660 167.647 200.783 1.00 0.70 40 PRO B CA 1
ATOM 312 C C . PRO A 1 40 ? 180.958 168.566 201.952 1.00 0.70 40 PRO B C 1
ATOM 313 O O . PRO A 1 40 ? 181.856 168.285 202.759 1.00 0.70 40 PRO B O 1
ATOM 317 N N . PRO A 1 41 ? 180.239 169.679 202.071 1.00 0.74 41 PRO B N 1
ATOM 318 C CA . PRO A 1 41 ? 180.481 170.592 203.196 1.00 0.74 41 PRO B CA 1
ATOM 319 C C . PRO A 1 41 ? 179.965 169.992 204.494 1.00 0.74 41 PRO B C 1
ATOM 320 O O . PRO A 1 41 ? 178.795 169.619 204.599 1.00 0.74 41 PRO B O 1
ATOM 324 N N . ASN A 1 42 ? 180.846 169.902 205.483 1.00 0.77 42 ASN B N 1
ATOM 325 C CA . ASN A 1 42 ? 180.503 169.360 206.788 1.00 0.77 42 ASN B CA 1
ATOM 326 C C . ASN A 1 42 ? 180.493 170.479 207.815 1.00 0.77 42 ASN B C 1
ATOM 327 O O . ASN A 1 42 ? 181.380 171.337 207.822 1.00 0.77 42 ASN B O 1
ATOM 332 N N . VAL A 1 43 ? 179.483 170.468 208.678 1.00 0.81 43 VAL B N 1
ATOM 333 C CA . VAL A 1 43 ? 179.357 171.429 209.763 1.00 0.81 43 VAL B CA 1
ATOM 334 C C . VAL A 1 43 ? 179.364 170.664 211.076 1.00 0.81 43 VAL B C 1
ATOM 335 O O . VAL A 1 43 ? 178.604 169.705 211.248 1.00 0.81 43 VAL B O 1
ATOM 339 N N . ARG A 1 44 ? 180.222 171.086 211.997 1.00 0.76 44 ARG B N 1
ATOM 340 C CA . ARG A 1 44 ? 180.445 170.372 213.244 1.00 0.76 44 ARG B CA 1
ATOM 341 C C . ARG A 1 44 ? 179.843 171.144 214.408 1.00 0.76 44 ARG B C 1
ATOM 342 O O . ARG A 1 44 ? 179.994 172.365 214.501 1.00 0.76 44 ARG B O 1
ATOM 350 N N . VAL A 1 45 ? 179.164 170.420 215.292 1.00 0.88 45 VAL B N 1
ATOM 351 C CA . VAL A 1 45 ? 178.575 170.980 216.502 1.00 0.88 45 VAL B CA 1
ATOM 352 C C . VAL A 1 45 ? 179.305 170.375 217.690 1.00 0.88 45 VAL B C 1
ATOM 353 O O . VAL A 1 45 ? 179.319 169.150 217.859 1.00 0.88 45 VAL B O 1
ATOM 357 N N . THR A 1 46 ? 179.907 171.226 218.514 1.00 0.87 46 THR B N 1
ATOM 358 C CA . THR A 1 46 ? 180.705 170.784 219.646 1.00 0.87 46 THR B CA 1
ATOM 359 C C . THR A 1 46 ? 180.054 171.229 220.947 1.00 0.87 46 THR B C 1
ATOM 360 O O . THR A 1 46 ? 179.666 172.392 221.093 1.00 0.87 46 THR B O 1
ATOM 364 N N . ALA A 1 47 ? 179.932 170.294 221.886 1.00 0.90 47 ALA B N 1
ATOM 365 C CA . ALA A 1 47 ? 179.390 170.576 223.205 1.00 0.90 47 ALA B CA 1
ATOM 366 C C . ALA A 1 47 ? 180.281 169.931 224.254 1.00 0.90 47 ALA B C 1
ATOM 367 O O . ALA A 1 47 ? 180.888 168.884 224.015 1.00 0.90 47 ALA B O 1
ATOM 369 N N . ASN A 1 48 ? 180.355 170.566 225.422 1.00 0.84 48 ASN B N 1
ATOM 370 C CA . ASN A 1 48 ? 181.176 170.083 226.524 1.00 0.84 48 ASN B CA 1
ATOM 371 C C . ASN A 1 48 ? 180.308 169.914 227.760 1.00 0.84 48 ASN B C 1
ATOM 372 O O . ASN A 1 48 ? 179.581 170.837 228.143 1.00 0.84 48 ASN B O 1
ATOM 377 N N . TYR A 1 49 ? 180.380 168.735 228.374 1.00 0.83 49 TYR B N 1
ATOM 378 C CA . TYR A 1 49 ? 179.740 168.463 229.656 1.00 0.83 49 TYR B CA 1
ATOM 379 C C . TYR A 1 49 ? 180.820 168.018 230.631 1.00 0.83 49 TYR B C 1
ATOM 380 O O . TYR A 1 49 ? 181.168 166.828 230.669 1.00 0.83 49 TYR B O 1
ATOM 389 N N . PRO A 1 50 ? 181.391 168.924 231.420 1.00 0.79 50 PRO B N 1
ATOM 390 C CA . PRO A 1 50 ? 182.515 168.550 232.287 1.00 0.79 50 PRO B CA 1
ATOM 391 C C . PRO A 1 50 ? 182.124 167.495 233.311 1.00 0.79 50 PRO B C 1
ATOM 392 O O . PRO A 1 50 ? 181.028 167.523 233.874 1.00 0.79 50 PRO B O 1
ATOM 396 N N . GLY A 1 51 ? 183.041 166.561 233.553 1.00 0.71 51 GLY B N 1
ATOM 397 C CA . GLY A 1 51 ? 182.831 165.505 234.523 1.00 0.71 51 GLY B CA 1
ATOM 398 C C . GLY A 1 51 ? 181.642 164.620 234.216 1.00 0.71 51 GLY B C 1
ATOM 399 O O . GLY A 1 51 ? 180.920 164.203 235.126 1.00 0.71 51 GLY B O 1
ATOM 400 N N . ALA A 1 52 ? 181.428 164.322 232.938 1.00 0.79 52 ALA B N 1
ATOM 401 C CA . ALA A 1 52 ? 180.326 163.479 232.498 1.00 0.79 52 ALA B CA 1
ATOM 402 C C . ALA A 1 52 ? 180.882 162.261 231.780 1.00 0.79 52 ALA B C 1
ATOM 403 O O . ALA A 1 52 ? 181.809 162.381 230.971 1.00 0.79 52 ALA B O 1
ATOM 405 N N . SER A 1 53 ? 180.323 161.092 232.084 1.00 0.80 53 SER B N 1
ATOM 406 C CA . SER A 1 53 ? 180.743 159.866 231.420 1.00 0.80 53 SER B CA 1
ATOM 407 C C . SER A 1 53 ? 180.299 159.877 229.963 1.00 0.80 53 SER B C 1
ATOM 408 O O . SER A 1 53 ? 179.408 160.637 229.574 1.00 0.80 53 SER B O 1
ATOM 411 N N . ALA A 1 54 ? 180.933 159.026 229.154 1.00 0.83 54 ALA B N 1
ATOM 412 C CA . ALA A 1 54 ? 180.612 158.966 227.733 1.00 0.83 54 ALA B CA 1
ATOM 413 C C . ALA A 1 54 ? 179.142 158.638 227.502 1.00 0.83 54 ALA B C 1
ATOM 414 O O . ALA A 1 54 ? 178.465 159.299 226.710 1.00 0.83 54 ALA B O 1
ATOM 416 N N . GLN A 1 55 ? 178.630 157.619 228.196 1.00 0.77 55 GLN B N 1
ATOM 417 C CA . GLN A 1 55 ? 177.236 157.222 228.011 1.00 0.77 55 GLN B CA 1
ATOM 418 C C . GLN A 1 55 ? 176.286 158.333 228.440 1.00 0.77 55 GLN B C 1
ATOM 419 O O . GLN A 1 55 ? 175.306 158.632 227.747 1.00 0.77 55 GLN B O 1
ATOM 425 N N . THR A 1 56 ? 176.559 158.954 229.589 1.00 0.86 56 THR B N 1
ATOM 426 C CA . THR A 1 56 ? 175.712 160.043 230.060 1.00 0.86 56 THR B CA 1
ATOM 427 C C . THR A 1 56 ? 175.754 161.220 229.096 1.00 0.86 56 THR B C 1
ATOM 428 O O . THR A 1 56 ? 174.723 161.834 228.799 1.00 0.86 56 THR B O 1
ATOM 432 N N . LEU A 1 57 ? 176.947 161.550 228.597 1.00 0.86 57 LEU B N 1
ATOM 433 C CA . LEU A 1 57 ? 177.081 162.644 227.643 1.00 0.86 57 LEU B CA 1
ATOM 434 C C . LEU A 1 57 ? 176.297 162.357 226.370 1.00 0.86 57 LEU B C 1
ATOM 435 O O . LEU A 1 57 ? 175.584 163.224 225.854 1.00 0.86 57 LEU B O 1
ATOM 440 N N . GLU A 1 58 ? 176.407 161.129 225.859 1.00 0.84 58 GLU B N 1
ATOM 441 C CA . GLU A 1 58 ? 175.688 160.760 224.645 1.00 0.84 58 GLU B CA 1
ATOM 442 C C . GLU A 1 58 ? 174.182 160.836 224.855 1.00 0.84 58 GLU B C 1
ATOM 443 O O . GLU A 1 58 ? 173.449 161.353 224.005 1.00 0.84 58 GLU B O 1
ATOM 449 N N . ASN A 1 59 ? 173.703 160.330 225.992 1.00 0.84 59 ASN B N 1
ATOM 450 C CA . ASN A 1 59 ? 172.267 160.315 226.247 1.00 0.84 59 ASN B CA 1
ATOM 451 C C . ASN A 1 59 ? 171.720 161.725 226.434 1.00 0.84 59 ASN B C 1
ATOM 452 O O . ASN A 1 59 ? 170.645 162.056 225.923 1.00 0.84 59 ASN B O 1
ATOM 457 N N . THR A 1 60 ? 172.446 162.571 227.167 1.00 0.86 60 THR B N 1
ATOM 458 C CA . THR A 1 60 ? 171.894 163.865 227.553 1.00 0.86 60 THR B CA 1
ATOM 459 C C . THR A 1 60 ? 172.080 164.914 226.463 1.00 0.86 60 THR B C 1
ATOM 460 O O . THR A 1 60 ? 171.202 165.758 226.256 1.00 0.86 60 THR B O 1
ATOM 464 N N . VAL A 1 61 ? 173.212 164.891 225.762 1.00 0.88 61 VAL B N 1
ATOM 465 C CA . VAL A 1 61 ? 173.550 165.980 224.854 1.00 0.88 61 VAL B CA 1
ATOM 466 C C . VAL A 1 61 ? 173.535 165.507 223.408 1.00 0.88 61 VAL B C 1
ATOM 467 O O . VAL A 1 61 ? 172.848 166.089 222.562 1.00 0.88 61 VAL B O 1
ATOM 471 N N . THR A 1 62 ? 174.300 164.453 223.116 1.00 0.87 62 THR B N 1
ATOM 472 C CA . THR A 1 62 ? 174.489 164.033 221.731 1.00 0.87 62 THR B CA 1
ATOM 473 C C . THR A 1 62 ? 173.170 163.633 221.081 1.00 0.87 62 THR B C 1
ATOM 474 O O . THR A 1 62 ? 172.872 164.042 219.954 1.00 0.87 62 THR B O 1
ATOM 478 N N . GLN A 1 63 ? 172.359 162.839 221.783 1.00 0.83 63 GLN B N 1
ATOM 479 C CA . GLN A 1 63 ? 171.112 162.366 221.192 1.00 0.83 63 GLN B CA 1
ATOM 480 C C . GLN A 1 63 ? 170.128 163.509 220.977 1.00 0.83 63 GLN B C 1
ATOM 481 O O . GLN A 1 63 ? 169.399 163.528 219.980 1.00 0.83 63 GLN B O 1
ATOM 487 N N . VAL A 1 64 ? 170.089 164.470 221.901 1.00 0.86 64 VAL B N 1
ATOM 488 C CA . VAL A 1 64 ? 169.205 165.623 221.738 1.00 0.86 64 VAL B CA 1
ATOM 489 C C . VAL A 1 64 ? 169.610 166.433 220.513 1.00 0.86 64 VAL B C 1
ATOM 490 O O . VAL A 1 64 ? 168.764 166.860 219.715 1.00 0.86 64 VAL B O 1
ATOM 494 N N . ILE A 1 65 ? 170.915 166.660 220.350 1.00 0.84 65 ILE B N 1
ATOM 495 C CA . ILE A 1 65 ? 171.405 167.402 219.193 1.00 0.84 65 ILE B CA 1
ATOM 496 C C . ILE A 1 65 ? 171.086 166.650 217.909 1.00 0.84 65 ILE B C 1
ATOM 497 O O . ILE A 1 65 ? 170.667 167.243 216.910 1.00 0.84 65 ILE B O 1
ATOM 502 N N . GLU A 1 66 ? 171.276 165.329 217.916 1.00 0.80 66 GLU B N 1
ATOM 503 C CA . GLU A 1 66 ? 170.952 164.529 216.739 1.00 0.80 66 GLU B CA 1
ATOM 504 C C . GLU A 1 66 ? 169.472 164.638 216.395 1.00 0.80 66 GLU B C 1
ATOM 505 O O . GLU A 1 66 ? 169.104 164.795 215.226 1.00 0.80 66 GLU B O 1
ATOM 511 N N . GLN A 1 67 ? 168.609 164.555 217.408 1.00 0.77 67 GLN B N 1
ATOM 512 C CA . GLN A 1 67 ? 167.171 164.633 217.178 1.00 0.77 67 GLN B CA 1
ATOM 513 C C . GLN A 1 67 ? 166.775 165.987 216.607 1.00 0.77 67 GLN B C 1
ATOM 514 O O . GLN A 1 67 ? 165.955 166.072 215.686 1.00 0.77 67 GLN B O 1
ATOM 520 N N . ASN A 1 68 ? 167.348 167.064 217.147 1.00 0.81 68 ASN B N 1
ATOM 521 C CA . ASN A 1 68 ? 166.979 168.394 216.674 1.00 0.81 68 ASN B CA 1
ATOM 522 C C . ASN A 1 68 ? 167.538 168.671 215.284 1.00 0.81 68 ASN B C 1
ATOM 523 O O . ASN A 1 68 ? 166.897 169.355 214.479 1.00 0.81 68 ASN B O 1
ATOM 528 N N . MET A 1 69 ? 168.729 168.150 214.981 1.00 0.78 69 MET B N 1
ATOM 529 C CA . MET A 1 69 ? 169.364 168.466 213.706 1.00 0.78 69 MET B CA 1
ATOM 530 C C . MET A 1 69 ? 168.722 167.718 212.547 1.00 0.78 69 MET B C 1
ATOM 531 O O . MET A 1 69 ? 168.946 168.073 211.384 1.00 0.78 69 MET B O 1
ATOM 536 N N . THR A 1 70 ? 167.938 166.683 212.831 1.00 0.59 70 THR B N 1
ATOM 537 C CA . THR A 1 70 ? 167.192 166.018 211.773 1.00 0.59 70 THR B CA 1
ATOM 538 C C . THR A 1 70 ? 166.186 166.981 211.154 1.00 0.59 70 THR B C 1
ATOM 539 O O . THR A 1 70 ? 165.510 167.743 211.850 1.00 0.59 70 THR B O 1
ATOM 543 N N . GLY A 1 71 ? 166.095 166.946 209.828 1.00 0.66 71 GLY B N 1
ATOM 544 C CA . GLY A 1 71 ? 165.241 167.848 209.088 1.00 0.66 71 GLY B CA 1
ATOM 545 C C . GLY A 1 71 ? 165.961 169.007 208.434 1.00 0.66 71 GLY B C 1
ATOM 546 O O . GLY A 1 71 ? 165.301 169.861 207.829 1.00 0.66 71 GLY B O 1
ATOM 547 N N . LEU A 1 72 ? 167.284 169.065 208.540 1.00 0.73 72 LEU B N 1
ATOM 548 C CA . LEU A 1 72 ? 168.046 170.113 207.880 1.00 0.73 72 LEU B CA 1
ATOM 549 C C . LEU A 1 72 ? 167.973 169.959 206.367 1.00 0.73 72 LEU B C 1
ATOM 550 O O . LEU A 1 72 ? 167.869 168.852 205.834 1.00 0.73 72 LEU B O 1
ATOM 555 N N . ASP A 1 73 ? 168.030 171.091 205.674 1.00 0.77 73 ASP B N 1
ATOM 556 C CA . ASP A 1 73 ? 167.980 171.089 204.221 1.00 0.77 73 ASP B CA 1
ATOM 557 C C . ASP A 1 73 ? 169.304 170.602 203.646 1.00 0.77 73 ASP B C 1
ATOM 558 O O . ASP A 1 73 ? 170.379 171.025 204.078 1.00 0.77 73 ASP B O 1
ATOM 563 N N . ASN A 1 74 ? 169.214 169.697 202.672 1.00 0.78 74 ASN B N 1
ATOM 564 C CA . ASN A 1 74 ? 170.347 169.118 201.955 1.00 0.78 74 ASN B CA 1
ATOM 565 C C . ASN A 1 74 ? 171.272 168.306 202.850 1.00 0.78 74 ASN B C 1
ATOM 566 O O . ASN A 1 74 ? 172.423 168.059 202.472 1.00 0.78 74 ASN B O 1
ATOM 571 N N . LEU A 1 75 ? 170.811 167.882 204.022 1.00 0.80 75 LEU B N 1
ATOM 572 C CA . LEU A 1 75 ? 171.629 167.038 204.879 1.00 0.80 75 LEU B CA 1
ATOM 573 C C . LEU A 1 75 ? 171.804 165.662 204.251 1.00 0.80 75 LEU B C 1
ATOM 574 O O . LEU A 1 75 ? 170.863 165.094 203.691 1.00 0.80 75 LEU B O 1
ATOM 579 N N . MET A 1 76 ? 173.017 165.126 204.344 1.00 0.76 76 MET B N 1
ATOM 580 C CA . MET A 1 76 ? 173.342 163.827 203.771 1.00 0.76 76 MET B CA 1
ATOM 581 C C . MET A 1 76 ? 173.416 162.727 204.818 1.00 0.76 76 MET B C 1
ATOM 582 O O . MET A 1 76 ? 172.728 161.710 204.694 1.00 0.76 76 MET B O 1
ATOM 587 N N . TYR A 1 77 ? 174.234 162.904 205.853 1.00 0.82 77 TYR B N 1
ATOM 588 C CA . TYR A 1 77 ? 174.286 161.961 206.961 1.00 0.82 77 TYR B CA 1
ATOM 589 C C . TYR A 1 77 ? 174.871 162.668 208.173 1.00 0.82 77 TYR B C 1
ATOM 590 O O . TYR A 1 77 ? 175.500 163.721 208.054 1.00 0.82 77 TYR B O 1
ATOM 599 N N . MET A 1 78 ? 174.651 162.075 209.344 1.00 0.84 78 MET B N 1
ATOM 600 C CA . MET A 1 78 ? 175.122 162.629 210.606 1.00 0.84 78 MET B CA 1
ATOM 601 C C . MET A 1 78 ? 176.083 161.655 211.267 1.00 0.84 78 MET B C 1
ATOM 602 O O . MET A 1 78 ? 175.766 160.472 211.423 1.00 0.84 78 MET B O 1
ATOM 607 N N . SER A 1 79 ? 177.248 162.159 211.663 1.00 0.86 79 SER B N 1
ATOM 608 C CA . SER A 1 79 ? 178.214 161.394 212.437 1.00 0.86 79 SER B CA 1
ATOM 609 C C . SER A 1 79 ? 178.473 162.134 213.738 1.00 0.86 79 SER B C 1
ATOM 610 O O . SER A 1 79 ? 178.770 163.333 213.723 1.00 0.86 79 SER B O 1
ATOM 613 N N . SER A 1 80 ? 178.355 161.428 214.857 1.00 0.87 80 SER B N 1
ATOM 614 C CA . SER A 1 80 ? 178.517 162.034 216.168 1.00 0.87 80 SER B CA 1
ATOM 615 C C . SER A 1 80 ? 179.426 161.176 217.032 1.00 0.87 80 SER B C 1
ATOM 616 O O . SER A 1 80 ? 179.458 159.949 216.906 1.00 0.87 80 SER B O 1
ATOM 619 N N . GLN A 1 81 ? 180.162 161.839 217.918 1.00 0.83 81 GLN B N 1
ATOM 620 C CA . GLN A 1 81 ? 181.085 161.172 218.820 1.00 0.83 81 GLN B CA 1
ATOM 621 C C . GLN A 1 81 ? 180.896 161.719 220.225 1.00 0.83 81 GLN B C 1
ATOM 622 O O . GLN A 1 81 ? 180.749 162.929 220.414 1.00 0.83 81 GLN B O 1
ATOM 628 N N . SER A 1 82 ? 180.893 160.820 221.205 1.00 0.84 82 SER B N 1
ATOM 629 C CA . SER A 1 82 ? 180.782 161.181 222.614 1.00 0.84 82 SER B CA 1
ATOM 630 C C . SER A 1 82 ? 182.027 160.668 223.324 1.00 0.84 82 SER B C 1
ATOM 631 O O . SER A 1 82 ? 182.239 159.455 223.417 1.00 0.84 82 SER B O 1
ATOM 634 N N . SER A 1 83 ? 182.844 161.586 223.827 1.00 0.77 83 SER B N 1
ATOM 635 C CA . SER A 1 83 ? 184.132 161.248 224.410 1.00 0.77 83 SER B CA 1
ATOM 636 C C . SER A 1 83 ? 184.053 161.231 225.931 1.00 0.77 83 SER B C 1
ATOM 637 O O . SER A 1 83 ? 183.226 161.916 226.539 1.00 0.77 83 SER B O 1
ATOM 640 N N . GLY A 1 84 ? 184.932 160.434 226.541 1.00 0.76 84 GLY B N 1
ATOM 641 C CA . GLY A 1 84 ? 184.991 160.356 227.989 1.00 0.76 84 GLY B CA 1
ATOM 642 C C . GLY A 1 84 ? 185.559 161.596 228.644 1.00 0.76 84 GLY B C 1
ATOM 643 O O . GLY A 1 84 ? 185.374 161.790 229.850 1.00 0.76 84 GLY B O 1
ATOM 644 N N . THR A 1 85 ? 186.246 162.443 227.877 1.00 0.72 85 THR B N 1
ATOM 645 C CA . THR A 1 85 ? 186.775 163.688 228.415 1.00 0.72 85 THR B CA 1
ATOM 646 C C . THR A 1 85 ? 185.685 164.710 228.703 1.00 0.72 85 THR B C 1
ATOM 647 O O . THR A 1 85 ? 185.978 165.750 229.302 1.00 0.72 85 THR B O 1
ATOM 651 N N . GLY A 1 86 ? 184.451 164.448 228.290 1.00 0.86 86 GLY B N 1
ATOM 652 C CA . GLY A 1 86 ? 183.359 165.371 228.498 1.00 0.86 86 GLY B CA 1
ATOM 653 C C . GLY A 1 86 ? 183.003 166.229 227.307 1.00 0.86 86 GLY B C 1
ATOM 654 O O . GLY A 1 86 ? 182.152 167.115 227.441 1.00 0.86 86 GLY B O 1
ATOM 655 N N . GLN A 1 87 ? 183.620 165.998 226.154 1.00 0.80 87 GLN B N 1
ATOM 656 C CA . GLN A 1 87 ? 183.359 166.770 224.948 1.00 0.80 87 GLN B CA 1
ATOM 657 C C . GLN A 1 87 ? 182.560 165.924 223.968 1.00 0.80 87 GLN B C 1
ATOM 658 O O . GLN A 1 87 ? 182.937 164.785 223.674 1.00 0.80 87 GLN B O 1
ATOM 664 N N . ALA A 1 88 ? 181.462 166.481 223.468 1.00 0.89 88 ALA B N 1
ATOM 665 C CA . ALA A 1 88 ? 180.619 165.814 222.491 1.00 0.89 88 ALA B CA 1
ATOM 666 C C . ALA A 1 88 ? 180.644 166.586 221.181 1.00 0.89 88 ALA B C 1
ATOM 667 O O . ALA A 1 88 ? 180.559 167.817 221.164 1.00 0.89 88 ALA B O 1
ATOM 669 N N . SER A 1 89 ? 180.759 165.849 220.080 1.00 0.86 89 SER B N 1
ATOM 670 C CA . SER A 1 89 ? 180.812 166.458 218.759 1.00 0.86 89 SER B CA 1
ATOM 671 C C . SER A 1 89 ? 179.833 165.743 217.844 1.00 0.86 89 SER B C 1
ATOM 672 O O . SER A 1 89 ? 179.770 164.510 217.845 1.00 0.86 89 SER B O 1
ATOM 675 N N . VAL A 1 90 ? 179.073 166.515 217.074 1.00 0.88 90 VAL B N 1
ATOM 676 C CA . VAL A 1 90 ? 178.108 165.986 216.118 1.00 0.88 90 VAL B CA 1
ATOM 677 C C . VAL A 1 90 ? 178.408 166.625 214.771 1.00 0.88 90 VAL B C 1
ATOM 678 O O . VAL A 1 90 ? 178.141 167.817 214.570 1.00 0.88 90 VAL B O 1
ATOM 682 N N . THR A 1 91 ? 178.956 165.841 213.849 1.00 0.85 91 THR B N 1
ATOM 683 C CA . THR A 1 91 ? 179.319 166.338 212.530 1.00 0.85 91 THR B CA 1
ATOM 684 C C . THR A 1 91 ? 178.157 166.141 211.566 1.00 0.85 91 THR B C 1
ATOM 685 O O . THR A 1 91 ? 177.616 165.037 211.454 1.00 0.85 91 THR B O 1
ATOM 689 N N . LEU A 1 92 ? 177.780 167.212 210.876 1.00 0.85 92 LEU B N 1
ATOM 690 C CA . LEU A 1 92 ? 176.676 167.198 209.923 1.00 0.85 92 LEU B CA 1
ATOM 691 C C . LEU A 1 92 ? 177.245 167.425 208.530 1.00 0.85 92 LEU B C 1
ATOM 692 O O . LEU A 1 92 ? 177.618 168.550 208.182 1.00 0.85 92 LEU B O 1
ATOM 697 N N . SER A 1 93 ? 177.307 166.362 207.736 1.00 0.81 93 SER B N 1
ATOM 698 C CA . SER A 1 93 ? 177.805 166.443 206.370 1.00 0.81 93 SER B CA 1
ATOM 699 C C . SER A 1 93 ? 176.635 166.707 205.431 1.00 0.81 93 SER B C 1
ATOM 700 O O . SER A 1 93 ? 175.679 165.925 205.389 1.00 0.81 93 SER B O 1
ATOM 703 N N . PHE A 1 94 ? 176.710 167.801 204.685 1.00 0.80 94 PHE B N 1
ATOM 704 C CA . PHE A 1 94 ? 175.638 168.188 203.785 1.00 0.80 94 PHE B CA 1
ATOM 705 C C . PHE A 1 94 ? 175.929 167.717 202.364 1.00 0.80 94 PHE B C 1
ATOM 706 O O . PHE A 1 94 ? 177.000 167.191 202.059 1.00 0.80 94 PHE B O 1
ATOM 714 N N . LYS A 1 95 ? 174.946 167.903 201.491 1.00 0.72 95 LYS B N 1
ATOM 715 C CA . LYS A 1 95 ? 175.092 167.505 200.100 1.00 0.72 95 LYS B CA 1
ATOM 716 C C . LYS A 1 95 ? 176.112 168.391 199.397 1.00 0.72 95 LYS B C 1
ATOM 717 O O . LYS A 1 95 ? 176.233 169.585 199.682 1.00 0.72 95 LYS B O 1
ATOM 723 N N . ALA A 1 96 ? 176.859 167.789 198.475 1.00 0.73 96 ALA B N 1
ATOM 724 C CA . ALA A 1 96 ? 177.890 168.523 197.755 1.00 0.73 96 ALA B CA 1
ATOM 725 C C . ALA A 1 96 ? 177.275 169.634 196.915 1.00 0.73 96 ALA B C 1
ATOM 726 O O . ALA A 1 96 ? 176.214 169.465 196.309 1.00 0.73 96 ALA B O 1
ATOM 728 N N . GLY A 1 97 ? 177.950 170.779 196.884 1.00 0.75 97 GLY B N 1
ATOM 729 C CA . GLY A 1 97 ? 177.455 171.929 196.155 1.00 0.75 97 GLY B CA 1
ATOM 730 C C . GLY A 1 97 ? 176.750 172.927 197.049 1.00 0.75 97 GLY B C 1
ATOM 731 O O . GLY A 1 97 ? 176.572 174.090 196.676 1.00 0.75 97 GLY B O 1
ATOM 732 N N . THR A 1 98 ? 176.345 172.479 198.234 1.00 0.75 98 THR B N 1
ATOM 733 C CA . THR A 1 98 ? 175.692 173.359 199.193 1.00 0.75 98 THR B CA 1
ATOM 734 C C . THR A 1 98 ? 176.668 174.411 199.701 1.00 0.75 98 THR B C 1
ATOM 735 O O . THR A 1 98 ? 177.826 174.109 199.998 1.00 0.75 98 THR B O 1
ATOM 739 N N . ASP A 1 99 ? 176.198 175.648 199.791 1.00 0.78 99 ASP B N 1
ATOM 740 C CA . ASP A 1 99 ? 177.016 176.707 200.362 1.00 0.78 99 ASP B CA 1
ATOM 741 C C . ASP A 1 99 ? 177.188 176.469 201.859 1.00 0.78 99 ASP B C 1
ATOM 742 O O . ASP A 1 99 ? 176.190 176.290 202.572 1.00 0.78 99 ASP B O 1
ATOM 747 N N . PRO A 1 100 ? 178.421 176.443 202.369 1.00 0.78 100 PRO B N 1
ATOM 748 C CA . PRO A 1 100 ? 178.611 176.163 203.802 1.00 0.78 100 PRO B CA 1
ATOM 749 C C . PRO A 1 100 ? 177.921 177.160 204.716 1.00 0.78 100 PRO B C 1
ATOM 750 O O . PRO A 1 100 ? 177.447 176.778 205.792 1.00 0.78 100 PRO B O 1
ATOM 754 N N . ASP A 1 101 ? 177.854 178.431 204.316 1.00 0.80 101 ASP B N 1
ATOM 755 C CA . ASP A 1 101 ? 177.292 179.458 205.189 1.00 0.80 101 ASP B CA 1
ATOM 756 C C . ASP A 1 101 ? 175.819 179.197 205.478 1.00 0.80 101 ASP B C 1
ATOM 757 O O . ASP A 1 101 ? 175.368 179.322 206.622 1.00 0.80 101 ASP B O 1
ATOM 762 N N . GLU A 1 102 ? 175.051 178.836 204.449 1.00 0.81 102 GLU B N 1
ATOM 763 C CA . GLU A 1 102 ? 173.635 178.548 204.652 1.00 0.81 102 GLU B CA 1
ATOM 764 C C . GLU A 1 102 ? 173.443 177.344 205.564 1.00 0.81 102 GLU B C 1
ATOM 765 O O . GLU A 1 102 ? 172.554 177.341 206.426 1.00 0.81 102 GLU B O 1
ATOM 771 N N . ALA A 1 103 ? 174.266 176.310 205.386 1.00 0.84 103 ALA B N 1
ATOM 772 C CA . ALA A 1 103 ? 174.189 175.140 206.252 1.00 0.84 103 ALA B CA 1
ATOM 773 C C . ALA A 1 103 ? 174.490 175.511 207.697 1.00 0.84 103 ALA B C 1
ATOM 774 O O . ALA A 1 103 ? 173.804 175.065 208.622 1.00 0.84 103 ALA B O 1
ATOM 776 N N . VAL A 1 104 ? 175.514 176.341 207.907 1.00 0.81 104 VAL B N 1
ATOM 777 C CA . VAL A 1 104 ? 175.852 176.782 209.257 1.00 0.81 104 VAL B CA 1
ATOM 778 C C . VAL A 1 104 ? 174.695 177.566 209.862 1.00 0.81 104 VAL B C 1
ATOM 779 O O . VAL A 1 104 ? 174.357 177.402 211.040 1.00 0.81 104 VAL B O 1
ATOM 783 N N . GLN A 1 105 ? 174.074 178.437 209.064 1.00 0.75 105 GLN B N 1
ATOM 784 C CA . GLN A 1 105 ? 172.944 179.221 209.549 1.00 0.75 105 GLN B CA 1
ATOM 785 C C . GLN A 1 105 ? 171.793 178.320 209.980 1.00 0.75 105 GLN B C 1
ATOM 786 O O . GLN A 1 105 ? 171.199 178.514 211.045 1.00 0.75 105 GLN B O 1
ATOM 792 N N . GLN A 1 106 ? 171.464 177.325 209.154 1.00 0.80 106 GLN B N 1
ATOM 793 C CA . GLN A 1 106 ? 170.378 176.409 209.497 1.00 0.80 106 GLN B CA 1
ATOM 794 C C . GLN A 1 106 ? 170.706 175.609 210.753 1.00 0.80 106 GLN B C 1
ATOM 795 O O . GLN A 1 106 ? 169.845 175.401 211.622 1.00 0.80 106 GLN B O 1
ATOM 801 N N . VAL A 1 107 ? 171.955 175.150 210.863 1.00 0.86 107 VAL B N 1
ATOM 802 C CA . VAL A 1 107 ? 172.367 174.382 212.034 1.00 0.86 107 VAL B CA 1
ATOM 803 C C . VAL A 1 107 ? 172.248 175.232 213.290 1.00 0.86 107 VAL B C 1
ATOM 804 O O . VAL A 1 107 ? 171.772 174.770 214.331 1.00 0.86 107 VAL B O 1
ATOM 808 N N . GLN A 1 108 ? 172.675 176.494 213.209 1.00 0.74 108 GLN B N 1
ATOM 809 C CA . GLN A 1 108 ? 172.556 177.393 214.354 1.00 0.74 108 GLN B CA 1
ATOM 810 C C . GLN A 1 108 ? 171.096 177.647 214.704 1.00 0.74 108 GLN B C 1
ATOM 811 O O . GLN A 1 108 ? 170.727 177.701 215.884 1.00 0.74 108 GLN B O 1
ATOM 817 N N . ASN A 1 109 ? 170.247 177.812 213.688 1.00 0.70 109 ASN B N 1
ATOM 818 C CA . ASN A 1 109 ? 168.831 178.057 213.940 1.00 0.70 109 ASN B CA 1
ATOM 819 C C . ASN A 1 109 ? 168.198 176.890 214.684 1.00 0.70 109 ASN B C 1
ATOM 820 O O . ASN A 1 109 ? 167.415 177.087 215.620 1.00 0.70 109 ASN B O 1
ATOM 825 N N . GLN A 1 110 ? 168.522 175.661 214.280 1.00 0.78 110 GLN B N 1
ATOM 826 C CA . GLN A 1 110 ? 167.958 174.509 214.977 1.00 0.78 110 GLN B CA 1
ATOM 827 C C . GLN A 1 110 ? 168.613 174.310 216.342 1.00 0.78 110 GLN B C 1
ATOM 828 O O . GLN A 1 110 ? 167.967 173.847 217.291 1.00 0.78 110 GLN B O 1
ATOM 834 N N . LEU A 1 111 ? 169.890 174.677 216.470 1.00 0.84 111 LEU B N 1
ATOM 835 C CA . LEU A 1 111 ? 170.561 174.574 217.760 1.00 0.84 111 LEU B CA 1
ATOM 836 C C . LEU A 1 111 ? 169.972 175.556 218.763 1.00 0.84 111 LEU B C 1
ATOM 837 O O . LEU A 1 111 ? 170.014 175.317 219.973 1.00 0.84 111 LEU B O 1
ATOM 842 N N . GLN A 1 112 ? 169.425 176.672 218.277 1.00 0.73 112 GLN B N 1
ATOM 843 C CA . GLN A 1 112 ? 168.742 177.603 219.169 1.00 0.73 112 GLN B CA 1
ATOM 844 C C . GLN A 1 112 ? 167.618 176.903 219.921 1.00 0.73 112 GLN B C 1
ATOM 845 O O . GLN A 1 112 ? 167.477 177.054 221.139 1.00 0.73 112 GLN B O 1
ATOM 851 N N . SER A 1 113 ? 166.810 176.121 219.204 1.00 0.76 113 SER B N 1
ATOM 852 C CA . SER A 1 113 ? 165.763 175.341 219.855 1.00 0.76 113 SER B CA 1
ATOM 853 C C . SER A 1 113 ? 166.358 174.212 220.689 1.00 0.76 113 SER B C 1
ATOM 854 O O . SER A 1 113 ? 165.890 173.928 221.797 1.00 0.76 113 SER B O 1
ATOM 857 N N . ALA A 1 114 ? 167.396 173.555 220.167 1.00 0.84 114 ALA B N 1
ATOM 858 C CA . ALA A 1 114 ? 167.971 172.398 220.846 1.00 0.84 114 ALA B CA 1
ATOM 859 C C . ALA A 1 114 ? 168.621 172.747 222.180 1.00 0.84 114 ALA B C 1
ATOM 860 O O . ALA A 1 114 ? 168.669 171.892 223.071 1.00 0.84 114 ALA B O 1
ATOM 862 N N . MET A 1 115 ? 169.123 173.973 222.333 1.00 0.82 115 MET B N 1
ATOM 863 C CA . MET A 1 115 ? 169.967 174.303 223.478 1.00 0.82 115 MET B CA 1
ATOM 864 C C . MET A 1 115 ? 169.207 174.189 224.795 1.00 0.82 115 MET B C 1
ATOM 865 O O . MET A 1 115 ? 169.746 173.700 225.793 1.00 0.82 115 MET B O 1
ATOM 870 N N . ARG A 1 116 ? 167.951 174.639 224.816 1.00 0.76 116 ARG B N 1
ATOM 871 C CA . ARG A 1 116 ? 167.194 174.643 226.065 1.00 0.76 116 ARG B CA 1
ATOM 872 C C . ARG A 1 116 ? 166.977 173.229 226.589 1.00 0.76 116 ARG B C 1
ATOM 873 O O . ARG A 1 116 ? 166.861 173.020 227.802 1.00 0.76 116 ARG B O 1
ATOM 881 N N . LYS A 1 117 ? 166.922 172.243 225.692 1.00 0.79 117 LYS B N 1
ATOM 882 C CA . LYS A 1 117 ? 166.746 170.860 226.116 1.00 0.79 117 LYS B CA 1
ATOM 883 C C . LYS A 1 117 ? 168.035 170.252 226.649 1.00 0.79 117 LYS B C 1
ATOM 884 O O . LYS A 1 117 ? 167.985 169.227 227.336 1.00 0.79 117 LYS B O 1
ATOM 890 N N . LEU A 1 118 ? 169.182 170.856 226.349 1.00 0.86 118 LEU B N 1
ATOM 891 C CA . LEU A 1 118 ? 170.452 170.355 226.840 1.00 0.86 118 LEU B CA 1
ATOM 892 C C . LEU A 1 118 ? 170.582 170.619 228.337 1.00 0.86 118 LEU B C 1
ATOM 893 O O . LEU A 1 118 ? 169.896 171.484 228.887 1.00 0.86 118 LEU B O 1
ATOM 898 N N . PRO A 1 119 ? 171.447 169.873 229.022 1.00 0.85 119 PRO B N 1
ATOM 899 C CA . PRO A 1 119 ? 171.704 170.158 230.439 1.00 0.85 119 PRO B CA 1
ATOM 900 C C . PRO A 1 119 ? 172.219 171.577 230.629 1.00 0.85 119 PRO B C 1
ATOM 901 O O . PRO A 1 119 ? 172.966 172.103 229.800 1.00 0.85 119 PRO B O 1
ATOM 905 N N . GLN A 1 120 ? 171.806 172.199 231.736 1.00 0.78 120 GLN B N 1
ATOM 906 C CA . GLN A 1 120 ? 172.141 173.601 231.969 1.00 0.78 120 GLN B CA 1
ATOM 907 C C . GLN A 1 120 ? 173.648 173.810 232.041 1.00 0.78 120 GLN B C 1
ATOM 908 O O . GLN A 1 120 ? 174.155 174.861 231.631 1.00 0.78 120 GLN B O 1
ATOM 914 N N . ALA A 1 121 ? 174.382 172.824 232.561 1.00 0.80 121 ALA B N 1
ATOM 915 C CA . ALA A 1 121 ? 175.836 172.935 232.603 1.00 0.80 121 ALA B CA 1
ATOM 916 C C . ALA A 1 121 ? 176.417 173.030 231.199 1.00 0.80 121 ALA B C 1
ATOM 917 O O . ALA A 1 121 ? 177.329 173.827 230.947 1.00 0.80 121 ALA B O 1
ATOM 919 N N . VAL A 1 122 ? 175.894 172.229 230.269 1.00 0.86 122 VAL B N 1
ATOM 920 C CA . VAL A 1 122 ? 176.356 172.290 228.885 1.00 0.86 122 VAL B CA 1
ATOM 921 C C . VAL A 1 122 ? 176.035 173.648 228.277 1.00 0.86 122 VAL B C 1
ATOM 922 O O . VAL A 1 122 ? 176.864 174.243 227.578 1.00 0.86 122 VAL B O 1
ATOM 926 N N . GLN A 1 123 ? 174.829 174.158 228.534 1.00 0.77 123 GLN B N 1
ATOM 927 C CA . GLN A 1 123 ? 174.441 175.458 227.996 1.00 0.77 123 GLN B CA 1
ATOM 928 C C . GLN A 1 123 ? 175.349 176.563 228.516 1.00 0.77 123 GLN B C 1
ATOM 929 O O . GLN A 1 123 ? 175.751 177.456 227.761 1.00 0.77 123 GLN B O 1
ATOM 935 N N . ASN A 1 124 ? 175.676 176.524 229.809 1.00 0.69 124 ASN B N 1
ATOM 936 C CA . ASN A 1 124 ? 176.607 177.496 230.371 1.00 0.69 124 ASN B CA 1
ATOM 937 C C . ASN A 1 124 ? 177.989 177.350 229.748 1.00 0.69 124 ASN B C 1
ATOM 938 O O . ASN A 1 124 ? 178.668 178.345 229.471 1.00 0.69 124 ASN B O 1
ATOM 943 N N . GLN A 1 125 ? 178.426 176.108 229.530 1.00 0.74 125 GLN B N 1
ATOM 944 C CA . GLN A 1 125 ? 179.731 175.874 228.923 1.00 0.74 125 GLN B CA 1
ATOM 945 C C . GLN A 1 125 ? 179.794 176.432 227.507 1.00 0.74 125 GLN B C 1
ATOM 946 O O . GLN A 1 125 ? 180.801 177.029 227.109 1.00 0.74 125 GLN B O 1
ATOM 952 N N . GLY A 1 126 ? 178.738 176.245 226.734 1.00 0.81 126 GLY B N 1
ATOM 953 C CA . GLY A 1 126 ? 178.680 176.793 225.389 1.00 0.81 126 GLY B CA 1
ATOM 954 C C . GLY A 1 126 ? 178.688 175.709 224.325 1.00 0.81 126 GLY B C 1
ATOM 955 O O . GLY A 1 126 ? 179.320 174.656 224.481 1.00 0.81 126 GLY B O 1
ATOM 956 N N . VAL A 1 127 ? 177.977 175.969 223.231 1.00 0.84 127 VAL B N 1
ATOM 957 C CA . VAL A 1 127 ? 177.917 175.073 222.084 1.00 0.84 127 VAL B CA 1
ATOM 958 C C . VAL A 1 127 ? 178.336 175.845 220.841 1.00 0.84 127 VAL B C 1
ATOM 959 O O . VAL A 1 127 ? 177.882 176.969 220.600 1.00 0.84 127 VAL B O 1
ATOM 963 N N . THR A 1 128 ? 179.212 175.233 220.048 1.00 0.83 128 THR B N 1
ATOM 964 C CA . THR A 1 128 ? 179.824 175.891 218.901 1.00 0.83 128 THR B CA 1
ATOM 965 C C . THR A 1 128 ? 179.394 175.197 217.619 1.00 0.83 128 THR B C 1
ATOM 966 O O . THR A 1 128 ? 179.333 173.965 217.567 1.00 0.83 128 THR B O 1
ATOM 970 N N . VAL A 1 129 ? 179.099 175.988 216.594 1.00 0.81 129 VAL B N 1
ATOM 971 C CA . VAL A 1 129 ? 178.764 175.486 215.267 1.00 0.81 129 VAL B CA 1
ATOM 972 C C . VAL A 1 129 ? 179.730 176.124 214.280 1.00 0.81 129 VAL B C 1
ATOM 973 O O . VAL A 1 129 ? 179.684 177.338 214.048 1.00 0.81 129 VAL B O 1
ATOM 977 N N . ARG A 1 130 ? 180.609 175.311 213.697 1.00 0.67 130 ARG B N 1
ATOM 978 C CA . ARG A 1 130 ? 181.616 175.797 212.766 1.00 0.67 130 ARG B CA 1
ATOM 979 C C . ARG A 1 130 ? 181.780 174.802 211.628 1.00 0.67 130 ARG B C 1
ATOM 980 O O . ARG A 1 130 ? 181.608 173.595 211.811 1.00 0.67 130 ARG B O 1
ATOM 988 N N . LYS A 1 131 ? 182.115 175.321 210.448 1.00 0.69 131 LYS B N 1
ATOM 989 C CA . LYS A 1 131 ? 182.466 174.448 209.337 1.00 0.69 131 LYS B CA 1
ATOM 990 C C . LYS A 1 131 ? 183.770 173.723 209.645 1.00 0.69 131 LYS B C 1
ATOM 991 O O . LYS A 1 131 ? 184.690 174.291 210.238 1.00 0.69 131 LYS B O 1
ATOM 997 N N . THR A 1 132 ? 183.840 172.454 209.239 1.00 0.59 132 THR B N 1
ATOM 998 C CA . THR A 1 132 ? 184.878 171.565 209.753 1.00 0.59 132 THR B CA 1
ATOM 999 C C . THR A 1 132 ? 186.273 172.013 209.331 1.00 0.59 132 THR B C 1
ATOM 1000 O O . THR A 1 132 ? 187.203 172.023 210.146 1.00 0.59 132 THR B O 1
ATOM 1004 N N . GLY A 1 133 ? 186.441 172.399 208.069 1.00 0.63 133 GLY B N 1
ATOM 1005 C CA . GLY A 1 133 ? 187.778 172.605 207.547 1.00 0.63 133 GLY B CA 1
ATOM 1006 C C . GLY A 1 133 ? 188.560 171.308 207.566 1.00 0.63 133 GLY B C 1
ATOM 1007 O O . GLY A 1 133 ? 188.284 170.401 206.775 1.00 0.63 133 GLY B O 1
ATOM 1008 N N . ASP A 1 134 ? 189.539 171.213 208.467 1.00 0.60 134 ASP B N 1
ATOM 1009 C CA . ASP A 1 134 ? 190.260 169.969 208.743 1.00 0.60 134 ASP B CA 1
ATOM 1010 C C . ASP A 1 134 ? 190.953 169.429 207.490 1.00 0.60 134 ASP B C 1
ATOM 1011 O O . ASP A 1 134 ? 190.687 168.321 207.023 1.00 0.60 134 ASP B O 1
ATOM 1016 N N . THR A 1 135 ? 191.858 170.241 206.949 1.00 0.71 135 THR B N 1
ATOM 1017 C CA . THR A 1 135 ? 192.691 169.833 205.818 1.00 0.71 135 THR B CA 1
ATOM 1018 C C . THR A 1 135 ? 194.118 170.270 206.132 1.00 0.71 135 THR B C 1
ATOM 1019 O O . THR A 1 135 ? 194.477 171.432 205.920 1.00 0.71 135 THR B O 1
ATOM 1023 N N . ASN A 1 136 ? 194.922 169.339 206.634 1.00 0.76 136 ASN B N 1
ATOM 1024 C CA . ASN A 1 136 ? 196.280 169.641 207.074 1.00 0.76 136 ASN B CA 1
ATOM 1025 C C . ASN A 1 136 ? 197.135 169.966 205.857 1.00 0.76 136 ASN B C 1
ATOM 1026 O O . ASN A 1 136 ? 197.536 169.073 205.109 1.00 0.76 136 ASN B O 1
ATOM 1031 N N . ILE A 1 137 ? 197.412 171.255 205.649 1.00 0.80 137 ILE B N 1
ATOM 1032 C CA . ILE A 1 137 ? 198.228 171.666 204.510 1.00 0.80 137 ILE B CA 1
ATOM 1033 C C . ILE A 1 137 ? 199.639 171.116 204.643 1.00 0.80 137 ILE B C 1
ATOM 1034 O O . ILE A 1 137 ? 200.173 170.489 203.721 1.00 0.80 137 ILE B O 1
ATOM 1039 N N . LEU A 1 138 ? 200.262 171.339 205.796 1.00 0.86 138 LEU B N 1
ATOM 1040 C CA . LEU A 1 138 ? 201.637 170.917 206.003 1.00 0.86 138 LEU B CA 1
ATOM 1041 C C . LEU A 1 138 ? 201.895 170.764 207.493 1.00 0.86 138 LEU B C 1
ATOM 1042 O O . LEU A 1 138 ? 201.269 171.433 208.317 1.00 0.86 138 LEU B O 1
ATOM 1047 N N . THR A 1 139 ? 202.820 169.868 207.822 1.00 0.84 139 THR B N 1
ATOM 1048 C CA . THR A 1 139 ? 203.278 169.664 209.189 1.00 0.84 139 THR B CA 1
ATOM 1049 C C . THR A 1 139 ? 204.742 170.062 209.255 1.00 0.84 139 THR B C 1
ATOM 1050 O O . THR A 1 139 ? 205.567 169.530 208.506 1.00 0.84 139 THR B O 1
ATOM 1054 N N . ILE A 1 140 ? 205.062 170.993 210.146 1.00 0.82 140 ILE B N 1
ATOM 1055 C CA . ILE A 1 140 ? 206.398 171.563 210.253 1.00 0.82 140 ILE B CA 1
ATOM 1056 C C . ILE A 1 140 ? 207.026 171.079 211.548 1.00 0.82 140 ILE B C 1
ATOM 1057 O O . ILE A 1 140 ? 206.422 171.197 212.619 1.00 0.82 140 ILE B O 1
ATOM 1062 N N . ALA A 1 141 ? 208.236 170.540 211.451 1.00 0.85 141 ALA B N 1
ATOM 1063 C CA . ALA A 1 141 ? 208.966 170.029 212.600 1.00 0.85 141 ALA B CA 1
ATOM 1064 C C . ALA A 1 141 ? 210.121 170.964 212.920 1.00 0.85 141 ALA B C 1
ATOM 1065 O O . ALA A 1 141 ? 210.924 171.286 212.040 1.00 0.85 141 ALA B O 1
ATOM 1067 N N . PHE A 1 142 ? 210.199 171.396 214.175 1.00 0.85 142 PHE B N 1
ATOM 1068 C CA . PHE A 1 142 ? 211.278 172.251 214.648 1.00 0.85 142 PHE B CA 1
ATOM 1069 C C . PHE A 1 142 ? 212.215 171.419 215.511 1.00 0.85 142 PHE B C 1
ATOM 1070 O O . PHE A 1 142 ? 211.808 170.908 216.558 1.00 0.85 142 PHE B O 1
ATOM 1078 N N . VAL A 1 143 ? 213.464 171.294 215.079 1.00 0.83 143 VAL B N 1
ATOM 1079 C CA . VAL A 1 143 ? 214.443 170.468 215.769 1.00 0.83 143 VAL B CA 1
ATOM 1080 C C . VAL A 1 143 ? 215.683 171.302 216.053 1.00 0.83 143 VAL B C 1
ATOM 1081 O O . VAL A 1 143 ? 216.093 172.142 215.245 1.00 0.83 143 VAL B O 1
ATOM 1085 N N . SER A 1 144 ? 216.279 171.070 217.221 1.00 0.77 144 SER B N 1
ATOM 1086 C CA . SER A 1 144 ? 217.484 171.776 217.639 1.00 0.77 144 SER B CA 1
ATOM 1087 C C . SER A 1 144 ? 218.696 171.051 217.066 1.00 0.77 144 SER B C 1
ATOM 1088 O O . SER A 1 144 ? 218.975 169.906 217.436 1.00 0.77 144 SER B O 1
ATOM 1091 N N . THR A 1 145 ? 219.412 171.719 216.161 1.00 0.69 145 THR B N 1
ATOM 1092 C CA . THR A 1 145 ? 220.571 171.105 215.523 1.00 0.69 145 THR B CA 1
ATOM 1093 C C . THR A 1 145 ? 221.688 170.861 216.530 1.00 0.69 145 THR B C 1
ATOM 1094 O O . THR A 1 145 ? 222.259 169.767 216.595 1.00 0.69 145 THR B O 1
ATOM 1098 N N . ASP A 1 146 ? 222.015 171.880 217.327 1.00 0.70 146 ASP B N 1
ATOM 1099 C CA . ASP A 1 146 ? 223.084 171.735 218.307 1.00 0.70 146 ASP B CA 1
ATOM 1100 C C . ASP A 1 146 ? 222.689 170.797 219.437 1.00 0.70 146 ASP B C 1
ATOM 1101 O O . ASP A 1 146 ? 223.559 170.217 220.096 1.00 0.70 146 ASP B O 1
ATOM 1106 N N . GLY A 1 147 ? 221.391 170.635 219.677 1.00 0.76 147 GLY B N 1
ATOM 1107 C CA . GLY A 1 147 ? 220.915 169.915 220.835 1.00 0.76 147 GLY B CA 1
ATOM 1108 C C . GLY A 1 147 ? 220.868 170.741 222.098 1.00 0.76 147 GLY B C 1
ATOM 1109 O O . GLY A 1 147 ? 220.463 170.221 223.145 1.00 0.76 147 GLY B O 1
ATOM 1110 N N . SER A 1 148 ? 221.275 172.010 222.030 1.00 0.75 148 SER B N 1
ATOM 1111 C CA . SER A 1 148 ? 221.249 172.872 223.205 1.00 0.75 148 SER B CA 1
ATOM 1112 C C . SER A 1 148 ? 219.826 173.098 223.695 1.00 0.75 148 SER B C 1
ATOM 1113 O O . SER A 1 148 ? 219.571 173.102 224.905 1.00 0.75 148 SER B O 1
ATOM 1116 N N . MET A 1 149 ? 218.888 173.290 222.774 1.00 0.66 149 MET B N 1
ATOM 1117 C CA . MET A 1 149 ? 217.512 173.602 223.129 1.00 0.66 149 MET B CA 1
ATOM 1118 C C . MET A 1 149 ? 216.759 172.309 223.416 1.00 0.66 149 MET B C 1
ATOM 1119 O O . MET A 1 149 ? 216.679 171.425 222.557 1.00 0.66 149 MET B O 1
ATOM 1124 N N . ASP A 1 150 ? 216.213 172.203 224.623 1.00 0.64 150 ASP B N 1
ATOM 1125 C CA . ASP A 1 150 ? 215.464 171.022 225.018 1.00 0.64 150 ASP B CA 1
ATOM 1126 C C . ASP A 1 150 ? 214.129 170.966 224.281 1.00 0.64 150 ASP B C 1
ATOM 1127 O O . ASP A 1 150 ? 213.634 171.970 223.763 1.00 0.64 150 ASP B O 1
ATOM 1132 N N . LYS A 1 151 ? 213.545 169.765 224.236 1.00 0.62 151 LYS B N 1
ATOM 1133 C CA . LYS A 1 151 ? 212.276 169.578 223.537 1.00 0.62 151 LYS B CA 1
ATOM 1134 C C . LYS A 1 151 ? 211.193 170.483 224.111 1.00 0.62 151 LYS B C 1
ATOM 1135 O O . LYS A 1 151 ? 210.416 171.092 223.367 1.00 0.62 151 LYS B O 1
ATOM 1141 N N . GLN A 1 152 ? 211.131 170.587 225.440 1.00 0.66 152 GLN B N 1
ATOM 1142 C CA . GLN A 1 152 ? 210.189 171.511 226.059 1.00 0.66 152 GLN B CA 1
ATOM 1143 C C . GLN A 1 152 ? 210.532 172.953 225.711 1.00 0.66 152 GLN B C 1
ATOM 1144 O O . GLN A 1 152 ? 209.638 173.773 225.478 1.00 0.66 152 GLN B O 1
ATOM 1150 N N . ASP A 1 153 ? 211.825 173.278 225.667 1.00 0.68 153 ASP B N 1
ATOM 1151 C CA . ASP A 1 153 ? 212.241 174.617 225.263 1.00 0.68 153 ASP B CA 1
ATOM 1152 C C . ASP A 1 153 ? 211.838 174.903 223.822 1.00 0.68 153 ASP B C 1
ATOM 1153 O O . ASP A 1 153 ? 211.369 176.002 223.501 1.00 0.68 153 ASP B O 1
ATOM 1158 N N . ILE A 1 154 ? 212.020 173.922 222.936 1.00 0.78 154 ILE B N 1
ATOM 1159 C CA . ILE A 1 154 ? 211.623 174.093 221.541 1.00 0.78 154 ILE B CA 1
ATOM 1160 C C . ILE A 1 154 ? 210.122 174.325 221.446 1.00 0.78 154 ILE B C 1
ATOM 1161 O O . ILE A 1 154 ? 209.658 175.214 220.724 1.00 0.78 154 ILE B O 1
ATOM 1166 N N . ALA A 1 155 ? 209.342 173.524 222.174 1.00 0.83 155 ALA B N 1
ATOM 1167 C CA . ALA A 1 155 ? 207.892 173.676 222.144 1.00 0.83 155 ALA B CA 1
ATOM 1168 C C . ALA A 1 155 ? 207.478 175.047 222.657 1.00 0.83 155 ALA B C 1
ATOM 1169 O O . ALA A 1 155 ? 206.597 175.699 222.084 1.00 0.83 155 ALA B O 1
ATOM 1171 N N . ASP A 1 156 ? 208.106 175.501 223.743 1.00 0.82 156 ASP B N 1
ATOM 1172 C CA . ASP A 1 156 ? 207.790 176.816 224.288 1.00 0.82 156 ASP B CA 1
ATOM 1173 C C . ASP A 1 156 ? 208.099 177.913 223.282 1.00 0.82 156 ASP B C 1
ATOM 1174 O O . ASP A 1 156 ? 207.276 178.806 223.048 1.00 0.82 156 ASP B O 1
ATOM 1179 N N . TYR A 1 157 ? 209.281 177.860 222.664 1.00 0.79 157 TYR B N 1
ATOM 1180 C CA . TYR A 1 157 ? 209.646 178.898 221.708 1.00 0.79 157 TYR B CA 1
ATOM 1181 C C . TYR A 1 157 ? 208.700 178.897 220.516 1.00 0.79 157 TYR B C 1
ATOM 1182 O O . TYR A 1 157 ? 208.301 179.957 220.024 1.00 0.79 157 TYR B O 1
ATOM 1191 N N . VAL A 1 158 ? 208.343 177.709 220.024 1.00 0.85 158 VAL B N 1
ATOM 1192 C CA . VAL A 1 158 ? 207.441 177.634 218.879 1.00 0.85 158 VAL B CA 1
ATOM 1193 C C . VAL A 1 158 ? 206.085 178.223 219.235 1.00 0.85 158 VAL B C 1
ATOM 1194 O O . VAL A 1 158 ? 205.576 179.111 218.541 1.00 0.85 158 VAL B O 1
ATOM 1198 N N . ALA A 1 159 ? 205.503 177.777 220.351 1.00 0.84 159 ALA B N 1
ATOM 1199 C CA . ALA A 1 159 ? 204.180 178.256 220.733 1.00 0.84 159 ALA B CA 1
ATOM 1200 C C . ALA A 1 159 ? 204.200 179.727 221.124 1.00 0.84 159 ALA B C 1
ATOM 1201 O O . ALA A 1 159 ? 203.144 180.367 221.167 1.00 0.84 159 ALA B O 1
ATOM 1203 N N . SER A 1 160 ? 205.378 180.281 221.415 1.00 0.82 160 SER B N 1
ATOM 1204 C CA . SER A 1 160 ? 205.441 181.685 221.799 1.00 0.82 160 SER B CA 1
ATOM 1205 C C . SER A 1 160 ? 205.652 182.599 220.597 1.00 0.82 160 SER B C 1
ATOM 1206 O O . SER A 1 160 ? 204.984 183.632 220.479 1.00 0.82 160 SER B O 1
ATOM 1209 N N . ASN A 1 161 ? 206.567 182.242 219.694 1.00 0.81 161 ASN B N 1
ATOM 1210 C CA . ASN A 1 161 ? 207.001 183.157 218.649 1.00 0.81 161 ASN B CA 1
ATOM 1211 C C . ASN A 1 161 ? 206.602 182.750 217.239 1.00 0.81 161 ASN B C 1
ATOM 1212 O O . ASN A 1 161 ? 206.608 183.607 216.351 1.00 0.81 161 ASN B O 1
ATOM 1217 N N . ILE A 1 162 ? 206.267 181.485 217.001 1.00 0.85 162 ILE B N 1
ATOM 1218 C CA . ILE A 1 162 ? 206.027 180.985 215.658 1.00 0.85 162 ILE B CA 1
ATOM 1219 C C . ILE A 1 162 ? 204.551 180.700 215.415 1.00 0.85 162 ILE B C 1
ATOM 1220 O O . ILE A 1 162 ? 204.029 181.007 214.341 1.00 0.85 162 ILE B O 1
ATOM 1225 N N . GLN A 1 163 ? 203.863 180.110 216.392 1.00 0.81 163 GLN B N 1
ATOM 1226 C CA . GLN A 1 163 ? 202.465 179.743 216.190 1.00 0.81 163 GLN B CA 1
ATOM 1227 C C . GLN A 1 163 ? 201.591 180.973 215.984 1.00 0.81 163 GLN B C 1
ATOM 1228 O O . GLN A 1 163 ? 200.705 180.981 215.123 1.00 0.81 163 GLN B O 1
ATOM 1234 N N . ASP A 1 164 ? 201.821 182.022 216.770 1.00 0.81 164 ASP B N 1
ATOM 1235 C CA . ASP A 1 164 ? 200.980 183.212 216.707 1.00 0.81 164 ASP B CA 1
ATOM 1236 C C . ASP A 1 164 ? 201.025 183.881 215.334 1.00 0.81 164 ASP B C 1
ATOM 1237 O O . ASP A 1 164 ? 199.962 184.147 214.761 1.00 0.81 164 ASP B O 1
ATOM 1242 N N . PRO A 1 165 ? 202.202 184.174 214.763 1.00 0.83 165 PRO B N 1
ATOM 1243 C CA . PRO A 1 165 ? 202.196 184.801 213.429 1.00 0.83 165 PRO B CA 1
ATOM 1244 C C . PRO A 1 165 ? 201.698 183.878 212.331 1.00 0.83 165 PRO B C 1
ATOM 1245 O O . PRO A 1 165 ? 201.059 184.342 211.378 1.00 0.83 165 PRO B O 1
ATOM 1249 N N . LEU A 1 166 ? 201.975 182.577 212.432 1.00 0.85 166 LEU B N 1
ATOM 1250 C CA . LEU A 1 166 ? 201.503 181.650 211.409 1.00 0.85 166 LEU B CA 1
ATOM 1251 C C . LEU A 1 166 ? 199.989 181.501 211.455 1.00 0.85 166 LEU B C 1
ATOM 1252 O O . LEU A 1 166 ? 199.351 181.252 210.426 1.00 0.85 166 LEU B O 1
ATOM 1257 N N . SER A 1 167 ? 199.396 181.645 212.641 1.00 0.82 167 SER B N 1
ATOM 1258 C CA . SER A 1 167 ? 197.949 181.518 212.759 1.00 0.82 167 SER B CA 1
ATOM 1259 C C . SER A 1 167 ? 197.221 182.639 212.029 1.00 0.82 167 SER B C 1
ATOM 1260 O O . SER A 1 167 ? 196.059 182.473 211.643 1.00 0.82 167 SER B O 1
ATOM 1263 N N . ARG A 1 168 ? 197.876 183.781 211.834 1.00 0.78 168 ARG B N 1
ATOM 1264 C CA . ARG A 1 168 ? 197.249 184.926 211.190 1.00 0.78 168 ARG B CA 1
ATOM 1265 C C . ARG A 1 168 ? 197.479 184.979 209.685 1.00 0.78 168 ARG B C 1
ATOM 1266 O O . ARG A 1 168 ? 197.007 185.919 209.036 1.00 0.78 168 ARG B O 1
ATOM 1274 N N . VAL A 1 169 ? 198.190 184.005 209.114 1.00 0.86 169 VAL B N 1
ATOM 1275 C CA . VAL A 1 169 ? 198.381 183.976 207.670 1.00 0.86 169 VAL B CA 1
ATOM 1276 C C . VAL A 1 169 ? 197.054 183.682 206.985 1.00 0.86 169 VAL B C 1
ATOM 1277 O O . VAL A 1 169 ? 196.234 182.901 207.485 1.00 0.86 169 VAL B O 1
ATOM 1281 N N . ASN A 1 170 ? 196.838 184.312 205.831 1.00 0.80 170 ASN B N 1
ATOM 1282 C CA . ASN A 1 170 ? 195.588 184.140 205.102 1.00 0.80 170 ASN B CA 1
ATOM 1283 C C . ASN A 1 170 ? 195.380 182.681 204.717 1.00 0.80 170 ASN B C 1
ATOM 1284 O O . ASN A 1 170 ? 196.293 182.012 204.228 1.00 0.80 170 ASN B O 1
ATOM 1289 N N . GLY A 1 171 ? 194.162 182.191 204.938 1.00 0.81 171 GLY B N 1
ATOM 1290 C CA . GLY A 1 171 ? 193.812 180.828 204.612 1.00 0.81 171 GLY B CA 1
ATOM 1291 C C . GLY A 1 171 ? 194.159 179.804 205.669 1.00 0.81 171 GLY B C 1
ATOM 1292 O O . GLY A 1 171 ? 193.858 178.619 205.480 1.00 0.81 171 GLY B O 1
ATOM 1293 N N . VAL A 1 172 ? 194.781 180.215 206.772 1.00 0.83 172 VAL B N 1
ATOM 1294 C CA . VAL A 1 172 ? 195.140 179.296 207.849 1.00 0.83 172 VAL B CA 1
ATOM 1295 C C . VAL A 1 172 ? 193.965 179.257 208.821 1.00 0.83 172 VAL B C 1
ATOM 1296 O O . VAL A 1 172 ? 193.847 180.103 209.707 1.00 0.83 172 VAL B O 1
ATOM 1300 N N . GLY A 1 173 ? 193.080 178.274 208.647 1.00 0.76 173 GLY B N 1
ATOM 1301 C CA . GLY A 1 173 ? 191.938 178.157 209.537 1.00 0.76 173 GLY B CA 1
ATOM 1302 C C . GLY A 1 173 ? 192.333 177.797 210.955 1.00 0.76 173 GLY B C 1
ATOM 1303 O O . GLY A 1 173 ? 191.805 178.358 211.918 1.00 0.76 173 GLY B O 1
ATOM 1304 N N . ASP A 1 174 ? 193.264 176.860 211.105 1.00 0.77 174 ASP B N 1
ATOM 1305 C CA . ASP A 1 174 ? 193.698 176.425 212.422 1.00 0.77 174 ASP B CA 1
ATOM 1306 C C . ASP A 1 174 ? 195.106 175.866 212.305 1.00 0.77 174 ASP B C 1
ATOM 1307 O O . ASP A 1 174 ? 195.484 175.339 211.256 1.00 0.77 174 ASP B O 1
ATOM 1312 N N . ILE A 1 175 ? 195.873 175.987 213.379 1.00 0.82 175 ILE B N 1
ATOM 1313 C CA . ILE A 1 175 ? 197.249 175.504 213.422 1.00 0.82 175 ILE B CA 1
ATOM 1314 C C . ILE A 1 175 ? 197.397 174.713 214.717 1.00 0.82 175 ILE B C 1
ATOM 1315 O O . ILE A 1 175 ? 197.538 175.272 215.808 1.00 0.82 175 ILE B O 1
ATOM 1320 N N . ASP A 1 176 ? 197.337 173.389 214.607 1.00 0.78 176 ASP B N 1
ATOM 1321 C CA . ASP A 1 176 ? 197.537 172.536 215.769 1.00 0.78 176 ASP B CA 1
ATOM 1322 C C . ASP A 1 176 ? 199.011 172.499 216.150 1.00 0.78 176 ASP B C 1
ATOM 1323 O O . ASP A 1 176 ? 199.897 172.465 215.294 1.00 0.78 176 ASP B O 1
ATOM 1328 N N . ALA A 1 177 ? 199.269 172.499 217.453 1.00 0.81 177 ALA B N 1
ATOM 1329 C CA . ALA A 1 177 ? 200.623 172.496 217.986 1.00 0.81 177 ALA B CA 1
ATOM 1330 C C . ALA A 1 177 ? 200.885 171.172 218.683 1.00 0.81 177 ALA B C 1
ATOM 1331 O O . ALA A 1 177 ? 200.129 170.775 219.575 1.00 0.81 177 ALA B O 1
ATOM 1333 N N . TYR A 1 178 ? 201.959 170.493 218.276 1.00 0.79 178 TYR B N 1
ATOM 1334 C CA . TYR A 1 178 ? 202.382 169.248 218.905 1.00 0.79 178 TYR B CA 1
ATOM 1335 C C . TYR A 1 178 ? 203.327 169.486 220.072 1.00 0.79 178 TYR B C 1
ATOM 1336 O O . TYR A 1 178 ? 204.130 168.609 220.414 1.00 0.79 178 TYR B O 1
ATOM 1345 N N . GLY A 1 179 ? 203.259 170.664 220.677 1.00 0.79 179 GLY B N 1
ATOM 1346 C CA . GLY A 1 179 ? 204.006 170.962 221.882 1.00 0.79 179 GLY B CA 1
ATOM 1347 C C . GLY A 1 179 ? 203.338 172.110 222.598 1.00 0.79 179 GLY B C 1
ATOM 1348 O O . GLY A 1 179 ? 202.702 172.968 221.979 1.00 0.79 179 GLY B O 1
ATOM 1349 N N . SER A 1 180 ? 203.492 172.123 223.916 1.00 0.80 180 SER B N 1
ATOM 1350 C CA . SER A 1 180 ? 202.811 173.095 224.756 1.00 0.80 180 SER B CA 1
ATOM 1351 C C . SER A 1 180 ? 203.826 174.057 225.349 1.00 0.80 180 SER B C 1
ATOM 1352 O O . SER A 1 180 ? 204.888 173.641 225.820 1.00 0.80 180 SER B O 1
ATOM 1355 N N . GLN A 1 181 ? 203.493 175.343 225.319 1.00 0.80 181 GLN B N 1
ATOM 1356 C CA . GLN A 1 181 ? 204.364 176.348 225.901 1.00 0.80 181 GLN B CA 1
ATOM 1357 C C . GLN A 1 181 ? 204.362 176.234 227.421 1.00 0.80 181 GLN B C 1
ATOM 1358 O O . GLN A 1 181 ? 203.495 175.598 228.024 1.00 0.80 181 GLN B O 1
ATOM 1364 N N . TYR A 1 182 ? 205.357 176.861 228.039 1.00 0.83 182 TYR B N 1
ATOM 1365 C CA . TYR A 1 182 ? 205.431 176.871 229.489 1.00 0.83 182 TYR B CA 1
ATOM 1366 C C . TYR A 1 182 ? 204.245 177.628 230.078 1.00 0.83 182 TYR B C 1
ATOM 1367 O O . TYR A 1 182 ? 203.733 178.590 229.502 1.00 0.83 182 TYR B O 1
ATOM 1376 N N . SER A 1 183 ? 203.805 177.170 231.244 1.00 0.87 183 SER B N 1
ATOM 1377 C CA . SER A 1 183 ? 202.704 177.806 231.945 1.00 0.87 183 SER B CA 1
ATOM 1378 C C . SER A 1 183 ? 202.943 177.676 233.439 1.00 0.87 183 SER B C 1
ATOM 1379 O O . SER A 1 183 ? 203.605 176.741 233.896 1.00 0.87 183 SER B O 1
ATOM 1382 N N . MET A 1 184 ? 202.400 178.626 234.199 1.00 0.86 184 MET B N 1
ATOM 1383 C CA . MET A 1 184 ? 202.540 178.619 235.653 1.00 0.86 184 MET B CA 1
ATOM 1384 C C . MET A 1 184 ? 201.545 177.612 236.219 1.00 0.86 184 MET B C 1
ATOM 1385 O O . MET A 1 184 ? 200.412 177.935 236.582 1.00 0.86 184 MET B O 1
ATOM 1390 N N . ARG A 1 185 ? 201.983 176.360 236.283 1.00 0.82 185 ARG B N 1
ATOM 1391 C CA . ARG A 1 185 ? 201.132 175.287 236.772 1.00 0.82 185 ARG B CA 1
ATOM 1392 C C . ARG A 1 185 ? 201.303 175.137 238.276 1.00 0.82 185 ARG B C 1
ATOM 1393 O O . ARG A 1 185 ? 202.429 175.068 238.778 1.00 0.82 185 ARG B O 1
ATOM 1401 N N . ILE A 1 186 ? 200.187 175.092 238.992 1.00 0.88 186 ILE B N 1
ATOM 1402 C CA . ILE A 1 186 ? 200.181 175.007 240.446 1.00 0.88 186 ILE B CA 1
ATOM 1403 C C . ILE A 1 186 ? 199.560 173.672 240.827 1.00 0.88 186 ILE B C 1
ATOM 1404 O O . ILE A 1 186 ? 198.402 173.396 240.492 1.00 0.88 186 ILE B O 1
ATOM 1409 N N . TRP A 1 187 ? 200.327 172.844 241.529 1.00 0.86 187 TRP B N 1
ATOM 1410 C CA . TRP A 1 187 ? 199.889 171.508 241.903 1.00 0.86 187 TRP B CA 1
ATOM 1411 C C . TRP A 1 187 ? 199.353 171.529 243.328 1.00 0.86 187 TRP B C 1
ATOM 1412 O O . TRP A 1 187 ? 200.131 171.547 244.287 1.00 0.86 187 TRP B O 1
ATOM 1423 N N . LEU A 1 188 ? 198.031 171.514 243.465 1.00 0.89 188 LEU B N 1
ATOM 1424 C CA . LEU A 1 188 ? 197.398 171.526 244.774 1.00 0.89 188 LEU B CA 1
ATOM 1425 C C . LEU A 1 188 ? 197.535 170.166 245.437 1.00 0.89 188 LEU B C 1
ATOM 1426 O O . LEU A 1 188 ? 197.360 169.127 244.795 1.00 0.89 188 LEU B O 1
ATOM 1431 N N . ASP A 1 189 ? 197.850 170.179 246.727 1.00 0.88 189 ASP B N 1
ATOM 1432 C CA . ASP A 1 189 ? 197.850 168.960 247.523 1.00 0.88 189 ASP B CA 1
ATOM 1433 C C . ASP A 1 189 ? 196.653 168.995 248.460 1.00 0.88 189 ASP B C 1
ATOM 1434 O O . ASP A 1 189 ? 196.647 169.788 249.415 1.00 0.88 189 ASP B O 1
ATOM 1439 N N . PRO A 1 190 ? 195.628 168.173 248.235 1.00 0.88 190 PRO B N 1
ATOM 1440 C CA . PRO A 1 190 ? 194.433 168.236 249.091 1.00 0.88 190 PRO B CA 1
ATOM 1441 C C . PRO A 1 190 ? 194.715 167.944 250.552 1.00 0.88 190 PRO B C 1
ATOM 1442 O O . PRO A 1 190 ? 193.959 168.398 251.421 1.00 0.88 190 PRO B O 1
ATOM 1446 N N . ALA A 1 191 ? 195.778 167.197 250.854 1.00 0.88 191 ALA B N 1
ATOM 1447 C CA . ALA A 1 191 ? 196.160 166.981 252.245 1.00 0.88 191 ALA B CA 1
ATOM 1448 C C . ALA A 1 191 ? 196.489 168.304 252.926 1.00 0.88 191 ALA B C 1
ATOM 1449 O O . ALA A 1 191 ? 195.990 168.599 254.018 1.00 0.88 191 ALA B O 1
ATOM 1451 N N . LYS A 1 192 ? 197.321 169.125 252.281 1.00 0.80 192 LYS B N 1
ATOM 1452 C CA . LYS A 1 192 ? 197.637 170.438 252.833 1.00 0.80 192 LYS B CA 1
ATOM 1453 C C . LYS A 1 192 ? 196.402 171.329 252.874 1.00 0.80 192 LYS B C 1
ATOM 1454 O O . LYS A 1 192 ? 196.202 172.079 253.835 1.00 0.80 192 LYS B O 1
ATOM 1460 N N . LEU A 1 193 ? 195.564 171.260 251.837 1.00 0.82 193 LEU B N 1
ATOM 1461 C CA . LEU A 1 193 ? 194.358 172.081 251.799 1.00 0.82 193 LEU B CA 1
ATOM 1462 C C . LEU A 1 193 ? 193.445 171.775 252.978 1.00 0.82 193 LEU B C 1
ATOM 1463 O O . LEU A 1 193 ? 192.880 172.687 253.592 1.00 0.82 193 LEU B O 1
ATOM 1468 N N . ASN A 1 194 ? 193.284 170.493 253.304 1.00 0.82 194 ASN B N 1
ATOM 1469 C CA . ASN A 1 194 ? 192.489 170.116 254.466 1.00 0.82 194 ASN B CA 1
ATOM 1470 C C . ASN A 1 194 ? 193.208 170.459 255.764 1.00 0.82 194 ASN B C 1
ATOM 1471 O O . ASN A 1 194 ? 192.561 170.754 256.775 1.00 0.82 194 ASN B O 1
ATOM 1476 N N . SER A 1 195 ? 194.542 170.422 255.753 1.00 0.81 195 SER B N 1
ATOM 1477 C CA . SER A 1 195 ? 195.309 170.756 256.948 1.00 0.81 195 SER B CA 1
ATOM 1478 C C . SER A 1 195 ? 195.064 172.197 257.376 1.00 0.81 195 SER B C 1
ATOM 1479 O O . SER A 1 195 ? 194.884 172.485 258.564 1.00 0.81 195 SER B O 1
ATOM 1482 N N . PHE A 1 196 ? 195.050 173.116 256.415 1.00 0.79 196 PHE B N 1
ATOM 1483 C CA . PHE A 1 196 ? 194.823 174.528 256.685 1.00 0.79 196 PHE B CA 1
ATOM 1484 C C . PHE A 1 196 ? 193.363 174.932 256.533 1.00 0.79 196 PHE B C 1
ATOM 1485 O O . PHE A 1 196 ? 193.050 176.122 256.636 1.00 0.79 196 PHE B O 1
ATOM 1493 N N . GLN A 1 197 ? 192.471 173.970 256.292 1.00 0.78 197 GLN B N 1
ATOM 1494 C CA . GLN A 1 197 ? 191.035 174.226 256.171 1.00 0.78 197 GLN B CA 1
ATOM 1495 C C . GLN A 1 197 ? 190.735 175.235 255.063 1.00 0.78 197 GLN B C 1
ATOM 1496 O O . GLN A 1 197 ? 189.887 176.116 255.214 1.00 0.78 197 GLN B O 1
ATOM 1502 N N . MET A 1 198 ? 191.437 175.105 253.939 1.00 0.80 198 MET B N 1
ATOM 1503 C CA . MET A 1 198 ? 191.230 175.957 252.774 1.00 0.80 198 MET B CA 1
ATOM 1504 C C . MET A 1 198 ? 190.865 175.081 251.586 1.00 0.80 198 MET B C 1
ATOM 1505 O O . MET A 1 198 ? 191.555 174.097 251.302 1.00 0.80 198 MET B O 1
ATOM 1510 N N . THR A 1 199 ? 189.784 175.434 250.899 1.00 0.83 199 THR B N 1
ATOM 1511 C CA . THR A 1 199 ? 189.390 174.704 249.705 1.00 0.83 199 THR B CA 1
ATOM 1512 C C . THR A 1 199 ? 190.155 175.216 248.488 1.00 0.83 199 THR B C 1
ATOM 1513 O O . THR A 1 199 ? 190.839 176.242 248.534 1.00 0.83 199 THR B O 1
ATOM 1517 N N . ALA A 1 200 ? 190.031 174.478 247.383 1.00 0.88 200 ALA B N 1
ATOM 1518 C CA . ALA A 1 200 ? 190.639 174.916 246.131 1.00 0.88 200 ALA B CA 1
ATOM 1519 C C . ALA A 1 200 ? 190.041 176.231 245.653 1.00 0.88 200 ALA B C 1
ATOM 1520 O O . ALA A 1 200 ? 190.724 177.022 244.989 1.00 0.88 200 ALA B O 1
ATOM 1522 N N . LYS A 1 201 ? 188.772 176.481 245.981 1.00 0.79 201 LYS B N 1
ATOM 1523 C CA . LYS A 1 201 ? 188.134 177.729 245.583 1.00 0.79 201 LYS B CA 1
ATOM 1524 C C . LYS A 1 201 ? 188.834 178.924 246.211 1.00 0.79 201 LYS B C 1
ATOM 1525 O O . LYS A 1 201 ? 188.987 179.970 245.572 1.00 0.79 201 LYS B O 1
ATOM 1531 N N . ASP A 1 202 ? 189.260 178.789 247.468 1.00 0.85 202 ASP B N 1
ATOM 1532 C CA . ASP A 1 202 ? 189.991 179.869 248.123 1.00 0.85 202 ASP B CA 1
ATOM 1533 C C . ASP A 1 202 ? 191.296 180.161 247.396 1.00 0.85 202 ASP B C 1
ATOM 1534 O O . ASP A 1 202 ? 191.660 181.324 247.191 1.00 0.85 202 ASP B O 1
ATOM 1539 N N . VAL A 1 203 ? 192.015 179.110 246.998 1.00 0.89 203 VAL B N 1
ATOM 1540 C CA . VAL A 1 203 ? 193.273 179.296 246.279 1.00 0.89 203 VAL B CA 1
ATOM 1541 C C . VAL A 1 203 ? 193.025 179.993 244.949 1.00 0.89 203 VAL B C 1
ATOM 1542 O O . VAL A 1 203 ? 193.747 180.923 244.569 1.00 0.89 203 VAL B O 1
ATOM 1546 N N . THR A 1 204 ? 191.997 179.553 244.220 1.00 0.89 204 THR B N 1
ATOM 1547 C CA . THR A 1 204 ? 191.685 180.173 242.936 1.00 0.89 204 THR B CA 1
ATOM 1548 C C . THR A 1 204 ? 191.324 181.644 243.109 1.00 0.89 204 THR B C 1
ATOM 1549 O O . THR A 1 204 ? 191.789 182.504 242.351 1.00 0.89 204 THR B O 1
ATOM 1553 N N . ASP A 1 205 ? 190.503 181.955 244.115 1.00 0.87 205 ASP B N 1
ATOM 1554 C CA . ASP A 1 205 ? 190.110 183.341 244.349 1.00 0.87 205 ASP B CA 1
ATOM 1555 C C . ASP A 1 205 ? 191.307 184.199 244.730 1.00 0.87 205 ASP B C 1
ATOM 1556 O O . ASP A 1 205 ? 191.431 185.343 244.275 1.00 0.87 205 ASP B O 1
ATOM 1561 N N . ALA A 1 206 ? 192.194 183.672 245.574 1.00 0.90 206 ALA B N 1
ATOM 1562 C CA . ALA A 1 206 ? 193.373 184.432 245.970 1.00 0.90 206 ALA B CA 1
ATOM 1563 C C . ALA A 1 206 ? 194.290 184.678 244.781 1.00 0.90 206 ALA B C 1
ATOM 1564 O O . ALA A 1 206 ? 194.864 185.762 244.642 1.00 0.90 206 ALA B O 1
ATOM 1566 N N . ILE A 1 207 ? 194.445 183.679 243.911 1.00 0.88 207 ILE B N 1
ATOM 1567 C CA . ILE A 1 207 ? 195.261 183.873 242.716 1.00 0.88 207 ILE B CA 1
ATOM 1568 C C . ILE A 1 207 ? 194.637 184.927 241.813 1.00 0.88 207 ILE B C 1
ATOM 1569 O O . ILE A 1 207 ? 195.337 185.774 241.247 1.00 0.88 207 ILE B O 1
ATOM 1574 N N . GLU A 1 208 ? 193.310 184.896 241.667 1.00 0.82 208 GLU B N 1
ATOM 1575 C CA . GLU A 1 208 ? 192.636 185.901 240.851 1.00 0.82 208 GLU B CA 1
ATOM 1576 C C . GLU A 1 208 ? 192.836 187.300 241.418 1.00 0.82 208 GLU B C 1
ATOM 1577 O O . GLU A 1 208 ? 193.089 188.251 240.670 1.00 0.82 208 GLU B O 1
ATOM 1583 N N . SER A 1 209 ? 192.726 187.447 242.739 1.00 0.84 209 SER B N 1
ATOM 1584 C CA . SER A 1 209 ? 192.806 188.771 243.346 1.00 0.84 209 SER B CA 1
ATOM 1585 C C . SER A 1 209 ? 194.233 189.307 243.377 1.00 0.84 209 SER B C 1
ATOM 1586 O O . SER A 1 209 ? 194.459 190.488 243.094 1.00 0.84 209 SER B O 1
ATOM 1589 N N . GLN A 1 210 ? 195.205 188.465 243.717 1.00 0.80 210 GLN B N 1
ATOM 1590 C CA . GLN A 1 210 ? 196.577 188.909 243.921 1.00 0.80 210 GLN B CA 1
ATOM 1591 C C . GLN A 1 210 ? 197.405 188.916 242.645 1.00 0.80 210 GLN B C 1
ATOM 1592 O O . GLN A 1 210 ? 198.541 189.398 242.666 1.00 0.80 210 GLN B O 1
ATOM 1598 N N . ASN A 1 211 ? 196.874 188.397 241.541 1.00 0.83 211 ASN B N 1
ATOM 1599 C CA . ASN A 1 211 ? 197.548 188.433 240.247 1.00 0.83 211 ASN B CA 1
ATOM 1600 C C . ASN A 1 211 ? 196.597 189.079 239.240 1.00 0.83 211 ASN B C 1
ATOM 1601 O O . ASN A 1 211 ? 195.874 188.396 238.513 1.00 0.83 211 ASN B O 1
ATOM 1606 N N . ALA A 1 212 ? 196.607 190.408 239.193 1.00 0.80 212 ALA B N 1
ATOM 1607 C CA . ALA A 1 212 ? 195.689 191.147 238.344 1.00 0.80 212 ALA B CA 1
ATOM 1608 C C . ALA A 1 212 ? 196.284 192.504 238.003 1.00 0.80 212 ALA B C 1
ATOM 1609 O O . ALA A 1 212 ? 197.237 192.970 238.633 1.00 0.80 212 ALA B O 1
ATOM 1611 N N . GLN A 1 213 ? 195.700 193.136 236.989 1.00 0.72 213 GLN B N 1
ATOM 1612 C CA . GLN A 1 213 ? 196.117 194.457 236.529 1.00 0.72 213 GLN B CA 1
ATOM 1613 C C . GLN A 1 213 ? 194.855 195.272 236.296 1.00 0.72 213 GLN B C 1
ATOM 1614 O O . GLN A 1 213 ? 194.143 195.047 235.313 1.00 0.72 213 GLN B O 1
ATOM 1620 N N . ILE A 1 214 ? 194.575 196.211 237.195 1.00 0.69 214 ILE B N 1
ATOM 1621 C CA . ILE A 1 214 ? 193.348 196.996 237.159 1.00 0.69 214 ILE B CA 1
ATOM 1622 C C . ILE A 1 214 ? 193.713 198.468 237.076 1.00 0.69 214 ILE B C 1
ATOM 1623 O O . ILE A 1 214 ? 194.495 198.964 237.894 1.00 0.69 214 ILE B O 1
ATOM 1628 N N . ALA A 1 215 ? 193.153 199.163 236.092 1.00 0.65 215 ALA B N 1
ATOM 1629 C CA . ALA A 1 215 ? 193.331 200.604 236.006 1.00 0.65 215 ALA B CA 1
ATOM 1630 C C . ALA A 1 215 ? 192.266 201.308 236.835 1.00 0.65 215 ALA B C 1
ATOM 1631 O O . ALA A 1 215 ? 191.067 201.080 236.658 1.00 0.65 215 ALA B O 1
ATOM 1633 N N . VAL A 1 216 ? 192.708 202.172 237.746 1.00 0.58 216 VAL B N 1
ATOM 1634 C CA . VAL A 1 216 ? 191.825 202.801 238.718 1.00 0.58 216 VAL B CA 1
ATOM 1635 C C . VAL A 1 216 ? 191.608 204.279 238.451 1.00 0.58 216 VAL B C 1
ATOM 1636 O O . VAL A 1 216 ? 191.097 204.983 239.325 1.00 0.58 216 VAL B O 1
ATOM 1640 N N . GLY A 1 217 ? 191.984 204.775 237.280 1.00 0.64 217 GLY B N 1
ATOM 1641 C CA . GLY A 1 217 ? 191.764 206.172 236.976 1.00 0.64 217 GLY B CA 1
ATOM 1642 C C . GLY A 1 217 ? 193.003 206.874 236.472 1.00 0.64 217 GLY B C 1
ATOM 1643 O O . GLY A 1 217 ? 193.855 206.256 235.829 1.00 0.64 217 GLY B O 1
ATOM 1644 N N . GLN A 1 218 ? 193.118 208.168 236.756 1.00 0.64 218 GLN B N 1
ATOM 1645 C CA . GLN A 1 218 ? 194.234 208.958 236.264 1.00 0.64 218 GLN B CA 1
ATOM 1646 C C . GLN A 1 218 ? 194.748 209.886 237.351 1.00 0.64 218 GLN B C 1
ATOM 1647 O O . GLN A 1 218 ? 193.966 210.467 238.107 1.00 0.64 218 GLN B O 1
ATOM 1653 N N . LEU A 1 219 ? 196.070 210.018 237.418 1.00 0.65 219 LEU B N 1
ATOM 1654 C CA . LEU A 1 219 ? 196.718 211.007 238.270 1.00 0.65 219 LEU B CA 1
ATOM 1655 C C . LEU A 1 219 ? 196.695 212.339 237.538 1.00 0.65 219 LEU B C 1
ATOM 1656 O O . LEU A 1 219 ? 197.414 212.525 236.551 1.00 0.65 219 LEU B O 1
ATOM 1661 N N . GLY A 1 220 ? 195.869 213.264 238.009 1.00 0.68 220 GLY B N 1
ATOM 1662 C CA . GLY A 1 220 ? 195.713 214.522 237.315 1.00 0.68 220 GLY B CA 1
ATOM 1663 C C . GLY A 1 220 ? 194.577 214.473 236.319 1.00 0.68 220 GLY B C 1
ATOM 1664 O O . GLY A 1 220 ? 194.765 214.762 235.134 1.00 0.68 220 GLY B O 1
ATOM 1665 N N . GLY A 1 221 ? 193.396 214.086 236.789 1.00 0.65 221 GLY B N 1
ATOM 1666 C CA . GLY A 1 221 ? 192.244 213.959 235.924 1.00 0.65 221 GLY B CA 1
ATOM 1667 C C . GLY A 1 221 ? 191.807 215.289 235.348 1.00 0.65 221 GLY B C 1
ATOM 1668 O O . GLY A 1 221 ? 192.243 216.362 235.765 1.00 0.65 221 GLY B O 1
ATOM 1669 N N . THR A 1 222 ? 190.913 215.203 234.366 1.00 0.68 222 THR B N 1
ATOM 1670 C CA . THR A 1 222 ? 190.535 216.373 233.574 1.00 0.68 222 THR B CA 1
ATOM 1671 C C . THR A 1 222 ? 190.047 217.553 234.405 1.00 0.68 222 THR B C 1
ATOM 1672 O O . THR A 1 222 ? 190.462 218.686 234.117 1.00 0.68 222 THR B O 1
ATOM 1676 N N . PRO A 1 223 ? 189.195 217.387 235.432 1.00 0.72 223 PRO B N 1
ATOM 1677 C CA . PRO A 1 223 ? 188.930 218.564 236.290 1.00 0.72 223 PRO B CA 1
ATOM 1678 C C . PRO A 1 223 ? 190.107 218.845 237.217 1.00 0.72 223 PRO B C 1
ATOM 1679 O O . PRO A 1 223 ? 190.043 218.702 238.437 1.00 0.72 223 PRO B O 1
ATOM 1683 N N . SER A 1 224 ? 191.220 219.264 236.620 1.00 0.72 224 SER B N 1
ATOM 1684 C CA . SER A 1 224 ? 192.486 219.368 237.326 1.00 0.72 224 SER B CA 1
ATOM 1685 C C . SER A 1 224 ? 192.576 220.682 238.101 1.00 0.72 224 SER B C 1
ATOM 1686 O O . SER A 1 224 ? 191.745 221.581 237.960 1.00 0.72 224 SER B O 1
ATOM 1689 N N . VAL A 1 225 ? 193.611 220.795 238.931 1.00 0.71 225 VAL B N 1
ATOM 1690 C CA . VAL A 1 225 ? 193.895 222.020 239.669 1.00 0.71 225 VAL B CA 1
ATOM 1691 C C . VAL A 1 225 ? 194.484 223.038 238.705 1.00 0.71 225 VAL B C 1
ATOM 1692 O O . VAL A 1 225 ? 194.764 222.715 237.546 1.00 0.71 225 VAL B O 1
ATOM 1696 N N . ASP A 1 226 ? 194.651 224.278 239.174 1.00 0.73 226 ASP B N 1
ATOM 1697 C CA . ASP A 1 226 ? 195.048 225.375 238.294 1.00 0.73 226 ASP B CA 1
ATOM 1698 C C . ASP A 1 226 ? 196.316 225.045 237.514 1.00 0.73 226 ASP B C 1
ATOM 1699 O O . ASP A 1 226 ? 196.326 225.083 236.280 1.00 0.73 226 ASP B O 1
ATOM 1704 N N . LYS A 1 227 ? 197.400 224.716 238.216 1.00 0.67 227 LYS B N 1
ATOM 1705 C CA . LYS A 1 227 ? 198.698 224.480 237.585 1.00 0.67 227 LYS B CA 1
ATOM 1706 C C . LYS A 1 227 ? 199.241 223.126 238.046 1.00 0.67 227 LYS B C 1
ATOM 1707 O O . LYS A 1 227 ? 199.913 223.021 239.073 1.00 0.67 227 LYS B O 1
ATOM 1713 N N . GLN A 1 228 ? 198.943 222.085 237.277 1.00 0.71 228 GLN B N 1
ATOM 1714 C CA . GLN A 1 228 ? 199.535 220.785 237.532 1.00 0.71 228 GLN B CA 1
ATOM 1715 C C . GLN A 1 228 ? 200.617 220.490 236.494 1.00 0.71 228 GLN B C 1
ATOM 1716 O O . GLN A 1 228 ? 200.780 221.207 235.504 1.00 0.71 228 GLN B O 1
ATOM 1722 N N . ALA A 1 229 ? 201.365 219.410 236.728 1.00 0.74 229 ALA B N 1
ATOM 1723 C CA . ALA A 1 229 ? 202.493 219.057 235.883 1.00 0.74 229 ALA B CA 1
ATOM 1724 C C . ALA A 1 229 ? 202.333 217.751 235.122 1.00 0.74 229 ALA B C 1
ATOM 1725 O O . ALA A 1 229 ? 202.963 217.599 234.070 1.00 0.74 229 ALA B O 1
ATOM 1727 N N . LEU A 1 230 ? 201.519 216.814 235.603 1.00 0.72 230 LEU B N 1
ATOM 1728 C CA . LEU A 1 230 ? 201.474 215.479 235.024 1.00 0.72 230 LEU B CA 1
ATOM 1729 C C . LEU A 1 230 ? 200.041 215.003 234.857 1.00 0.72 230 LEU B C 1
ATOM 1730 O O . LEU A 1 230 ? 199.154 215.382 235.624 1.00 0.72 230 LEU B O 1
ATOM 1735 N N . ASN A 1 231 ? 199.827 214.174 233.840 1.00 0.65 231 ASN B N 1
ATOM 1736 C CA . ASN A 1 231 ? 198.583 213.436 233.653 1.00 0.65 231 ASN B CA 1
ATOM 1737 C C . ASN A 1 231 ? 198.951 211.989 233.356 1.00 0.65 231 ASN B C 1
ATOM 1738 O O . ASN A 1 231 ? 199.378 211.672 232.241 1.00 0.65 231 ASN B O 1
ATOM 1743 N N . ALA A 1 232 ? 198.780 211.113 234.341 1.00 0.71 232 ALA B N 1
ATOM 1744 C CA . ALA A 1 232 ? 199.250 209.742 234.228 1.00 0.71 232 ALA B CA 1
ATOM 1745 C C . ALA A 1 232 ? 198.155 208.775 234.642 1.00 0.71 232 ALA B C 1
ATOM 1746 O O . ALA A 1 232 ? 197.445 209.011 235.622 1.00 0.71 232 ALA B O 1
ATOM 1748 N N . THR A 1 233 ? 198.026 207.687 233.890 1.00 0.68 233 THR B N 1
ATOM 1749 C CA . THR A 1 233 ? 197.109 206.622 234.261 1.00 0.68 233 THR B CA 1
ATOM 1750 C C . THR A 1 233 ? 197.638 205.883 235.484 1.00 0.68 233 THR B C 1
ATOM 1751 O O . THR A 1 233 ? 198.847 205.781 235.701 1.00 0.68 233 THR B O 1
ATOM 1755 N N . ILE A 1 234 ? 196.719 205.364 236.291 1.00 0.67 234 ILE B N 1
ATOM 1756 C CA . ILE A 1 234 ? 197.060 204.689 237.536 1.00 0.67 234 ILE B CA 1
ATOM 1757 C C . ILE A 1 234 ? 196.579 203.250 237.455 1.00 0.67 234 ILE B C 1
ATOM 1758 O O . ILE A 1 234 ? 195.416 202.997 237.120 1.00 0.67 234 ILE B O 1
ATOM 1763 N N . ASN A 1 235 ? 197.471 202.313 237.758 1.00 0.72 235 ASN B N 1
ATOM 1764 C CA . ASN A 1 235 ? 197.147 200.895 237.779 1.00 0.72 235 ASN B CA 1
ATOM 1765 C C . ASN A 1 235 ? 197.127 200.390 239.215 1.00 0.72 235 ASN B C 1
ATOM 1766 O O . ASN A 1 235 ? 197.997 200.737 240.018 1.00 0.72 235 ASN B O 1
ATOM 1771 N N . ALA A 1 236 ? 196.121 199.573 239.533 1.00 0.72 236 ALA B N 1
ATOM 1772 C CA . ALA A 1 236 ? 195.957 199.097 240.902 1.00 0.72 236 ALA B CA 1
ATOM 1773 C C . ALA A 1 236 ? 197.125 198.223 241.336 1.00 0.72 236 ALA B C 1
ATOM 1774 O O . ALA A 1 236 ? 197.652 198.389 242.441 1.00 0.72 236 ALA B O 1
ATOM 1776 N N . GLN A 1 237 ? 197.542 197.292 240.488 1.00 0.66 237 GLN B N 1
ATOM 1777 C CA . GLN A 1 237 ? 198.631 196.385 240.822 1.00 0.66 237 GLN B CA 1
ATOM 1778 C C . GLN A 1 237 ? 199.180 195.806 239.520 1.00 0.66 237 GLN B C 1
ATOM 1779 O O . GLN A 1 237 ? 198.792 196.238 238.429 1.00 0.66 237 GLN B O 1
ATOM 1785 N N . SER A 1 238 ? 200.074 194.829 239.633 1.00 0.71 238 SER B N 1
ATOM 1786 C CA . SER A 1 238 ? 200.748 194.257 238.478 1.00 0.71 238 SER B CA 1
ATOM 1787 C C . SER A 1 238 ? 200.649 192.740 238.515 1.00 0.71 238 SER B C 1
ATOM 1788 O O . SER A 1 238 ? 200.321 192.138 239.540 1.00 0.71 238 SER B O 1
ATOM 1791 N N . LEU A 1 239 ? 200.939 192.131 237.369 1.00 0.76 239 LEU B N 1
ATOM 1792 C CA . LEU A 1 239 ? 200.890 190.685 237.218 1.00 0.76 239 LEU B CA 1
ATOM 1793 C C . LEU A 1 239 ? 202.175 190.063 237.745 1.00 0.76 239 LEU B C 1
ATOM 1794 O O . LEU A 1 239 ? 203.268 190.588 237.511 1.00 0.76 239 LEU B O 1
ATOM 1799 N N . LEU A 1 240 ? 202.039 188.953 238.463 1.00 0.79 240 LEU B N 1
ATOM 1800 C CA . LEU A 1 240 ? 203.205 188.230 238.945 1.00 0.79 240 LEU B CA 1
ATOM 1801 C C . LEU A 1 240 ? 203.979 187.638 237.773 1.00 0.79 240 LEU B C 1
ATOM 1802 O O . LEU A 1 240 ? 203.405 187.261 236.748 1.00 0.79 240 LEU B O 1
ATOM 1807 N N . GLN A 1 241 ? 205.303 187.571 237.922 1.00 0.76 241 GLN B N 1
ATOM 1808 C CA . GLN A 1 241 ? 206.165 187.068 236.855 1.00 0.76 241 GLN B CA 1
ATOM 1809 C C . GLN A 1 241 ? 206.871 185.781 237.262 1.00 0.76 241 GLN B C 1
ATOM 1810 O O . GLN A 1 241 ? 206.740 184.774 236.565 1.00 0.76 241 GLN B O 1
ATOM 1816 N N . THR A 1 242 ? 207.613 185.777 238.364 1.00 0.80 242 THR B N 1
ATOM 1817 C CA . THR A 1 242 ? 208.389 184.606 238.730 1.00 0.80 242 THR B CA 1
ATOM 1818 C C . THR A 1 242 ? 207.527 183.603 239.495 1.00 0.80 242 THR B C 1
ATOM 1819 O O . THR A 1 242 ? 206.532 183.977 240.121 1.00 0.80 242 THR B O 1
ATOM 1823 N N . PRO A 1 243 ? 207.883 182.317 239.452 1.00 0.86 243 PRO B N 1
ATOM 1824 C CA . PRO A 1 243 ? 207.169 181.338 240.286 1.00 0.86 243 PRO B CA 1
ATOM 1825 C C . PRO A 1 243 ? 207.271 181.631 241.769 1.00 0.86 243 PRO B C 1
ATOM 1826 O O . PRO A 1 243 ? 206.370 181.257 242.530 1.00 0.86 243 PRO B O 1
ATOM 1830 N N . GLU A 1 244 ? 208.351 182.285 242.205 1.00 0.82 244 GLU B N 1
ATOM 1831 C CA . GLU A 1 244 ? 208.507 182.600 243.621 1.00 0.82 244 GLU B CA 1
ATOM 1832 C C . GLU A 1 244 ? 207.406 183.535 244.100 1.00 0.82 244 GLU B C 1
ATOM 1833 O O . GLU A 1 244 ? 206.922 183.407 245.231 1.00 0.82 244 GLU B O 1
ATOM 1839 N N . GLN A 1 245 ? 207.001 184.486 243.256 1.00 0.79 245 GLN B N 1
ATOM 1840 C CA . GLN A 1 245 ? 205.924 185.395 243.629 1.00 0.79 245 GLN B CA 1
ATOM 1841 C C . GLN A 1 245 ? 204.622 184.640 243.856 1.00 0.79 245 GLN B C 1
ATOM 1842 O O . GLN A 1 245 ? 203.869 184.954 244.785 1.00 0.79 245 GLN B O 1
ATOM 1848 N N . PHE A 1 246 ? 204.337 183.644 243.015 1.00 0.85 246 PHE B N 1
ATOM 1849 C CA . PHE A 1 246 ? 203.140 182.836 243.214 1.00 0.85 246 PHE B CA 1
ATOM 1850 C C . PHE A 1 246 ? 203.208 182.064 244.524 1.00 0.85 246 PHE B C 1
ATOM 1851 O O . PHE A 1 246 ? 202.189 181.885 245.200 1.00 0.85 246 PHE B O 1
ATOM 1859 N N . ARG A 1 247 ? 204.400 181.599 244.901 1.00 0.78 247 ARG B N 1
ATOM 1860 C CA . ARG A 1 247 ? 204.547 180.892 246.169 1.00 0.78 247 ARG B CA 1
ATOM 1861 C C . ARG A 1 247 ? 204.290 181.807 247.358 1.00 0.78 247 ARG B C 1
ATOM 1862 O O . ARG A 1 247 ? 204.039 181.326 248.468 1.00 0.78 247 ARG B O 1
ATOM 1870 N N . ASP A 1 248 ? 204.350 183.120 247.151 1.00 0.84 248 ASP B N 1
ATOM 1871 C CA . ASP A 1 248 ? 204.149 184.085 248.222 1.00 0.84 248 ASP B CA 1
ATOM 1872 C C . ASP A 1 248 ? 202.718 184.596 248.311 1.00 0.84 248 ASP B C 1
ATOM 1873 O O . ASP A 1 248 ? 202.456 185.517 249.090 1.00 0.84 248 ASP B O 1
ATOM 1878 N N . ILE A 1 249 ? 201.792 184.039 247.527 1.00 0.83 249 ILE B N 1
ATOM 1879 C CA . ILE A 1 249 ? 200.390 184.414 247.660 1.00 0.83 249 ILE B CA 1
ATOM 1880 C C . ILE A 1 249 ? 199.909 184.043 249.052 1.00 0.83 249 ILE B C 1
ATOM 1881 O O . ILE A 1 249 ? 200.115 182.918 249.518 1.00 0.83 249 ILE B O 1
ATOM 1886 N N . THR A 1 250 ? 199.264 184.998 249.724 1.00 0.83 250 THR B N 1
ATOM 1887 C CA . THR A 1 250 ? 199.075 184.893 251.167 1.00 0.83 250 THR B CA 1
ATOM 1888 C C . THR A 1 250 ? 198.000 183.876 251.534 1.00 0.83 250 THR B C 1
ATOM 1889 O O . THR A 1 250 ? 198.203 183.053 252.431 1.00 0.83 250 THR B O 1
ATOM 1893 N N . LEU A 1 251 ? 196.822 183.980 250.919 1.00 0.85 251 LEU B N 1
ATOM 1894 C CA . LEU A 1 251 ? 195.699 183.053 251.068 1.00 0.85 251 LEU B CA 1
ATOM 1895 C C . LEU A 1 251 ? 195.035 183.118 252.440 1.00 0.85 251 LEU B C 1
ATOM 1896 O O . LEU A 1 251 ? 193.896 182.665 252.591 1.00 0.85 251 LEU B O 1
ATOM 1901 N N . ARG A 1 252 ? 195.711 183.706 253.428 1.00 0.73 252 ARG B N 1
ATOM 1902 C CA . ARG A 1 252 ? 195.178 183.869 254.775 1.00 0.73 252 ARG B CA 1
ATOM 1903 C C . ARG A 1 252 ? 196.235 184.548 255.633 1.00 0.73 252 ARG B C 1
ATOM 1904 O O . ARG A 1 252 ? 197.431 184.391 255.383 1.00 0.73 252 ARG B O 1
ATOM 1912 N N . VAL A 1 253 ? 195.791 185.277 256.653 1.00 0.71 253 VAL B N 1
ATOM 1913 C CA . VAL A 1 253 ? 196.657 185.730 257.735 1.00 0.71 253 VAL B CA 1
ATOM 1914 C C . VAL A 1 253 ? 195.971 185.405 259.052 1.00 0.71 253 VAL B C 1
ATOM 1915 O O . VAL A 1 253 ? 194.859 185.879 259.312 1.00 0.71 253 VAL B O 1
ATOM 1919 N N . ASN A 1 254 ? 196.633 184.604 259.878 1.00 0.69 254 ASN B N 1
ATOM 1920 C CA . ASN A 1 254 ? 196.105 184.233 261.179 1.00 0.69 254 ASN B CA 1
ATOM 1921 C C . ASN A 1 254 ? 196.262 185.386 262.162 1.00 0.69 254 ASN B C 1
ATOM 1922 O O . ASN A 1 254 ? 197.039 186.319 261.944 1.00 0.69 254 ASN B O 1
ATOM 1927 N N . GLN A 1 255 ? 195.507 185.309 263.259 1.00 0.66 255 GLN B N 1
ATOM 1928 C CA . GLN A 1 255 ? 195.608 186.332 264.294 1.00 0.66 255 GLN B CA 1
ATOM 1929 C C . GLN A 1 255 ? 196.999 186.350 264.913 1.00 0.66 255 GLN B C 1
ATOM 1930 O O . GLN A 1 255 ? 197.484 187.403 265.341 1.00 0.66 255 GLN B O 1
ATOM 1936 N N . ASP A 1 256 ? 197.658 185.191 264.966 1.00 0.72 256 ASP B N 1
ATOM 1937 C CA . ASP A 1 256 ? 199.019 185.130 265.485 1.00 0.72 256 ASP B CA 1
ATOM 1938 C C . ASP A 1 256 ? 200.023 185.795 264.555 1.00 0.72 256 ASP B C 1
ATOM 1939 O O . ASP A 1 256 ? 201.158 186.053 264.969 1.00 0.72 256 ASP B O 1
ATOM 1944 N N . GLY A 1 257 ? 199.635 186.079 263.313 1.00 0.76 257 GLY B N 1
ATOM 1945 C CA . GLY A 1 257 ? 200.515 186.656 262.322 1.00 0.76 257 GLY B CA 1
ATOM 1946 C C . GLY A 1 257 ? 201.016 185.668 261.293 1.00 0.76 257 GLY B C 1
ATOM 1947 O O . GLY A 1 257 ? 201.610 186.085 260.289 1.00 0.76 257 GLY B O 1
ATOM 1948 N N . SER A 1 258 ? 200.800 184.375 261.515 1.00 0.77 258 SER B N 1
ATOM 1949 C CA . SER A 1 258 ? 201.213 183.369 260.548 1.00 0.77 258 SER B CA 1
ATOM 1950 C C . SER A 1 258 ? 200.361 183.457 259.290 1.00 0.77 258 SER B C 1
ATOM 1951 O O . SER A 1 258 ? 199.140 183.623 259.354 1.00 0.77 258 SER B O 1
ATOM 1954 N N . GLU A 1 259 ? 201.014 183.339 258.138 1.00 0.75 259 GLU B N 1
ATOM 1955 C CA . GLU A 1 259 ? 200.344 183.367 256.849 1.00 0.75 259 GLU B CA 1
ATOM 1956 C C . GLU A 1 259 ? 200.453 182.003 256.184 1.00 0.75 259 GLU B C 1
ATOM 1957 O O . GLU A 1 259 ? 201.508 181.363 256.209 1.00 0.75 259 GLU B O 1
ATOM 1963 N N . VAL A 1 260 ? 199.344 181.555 255.600 1.00 0.84 260 VAL B N 1
ATOM 1964 C CA . VAL A 1 260 ? 199.314 180.271 254.912 1.00 0.84 260 VAL B CA 1
ATOM 1965 C C . VAL A 1 260 ? 199.663 180.481 253.445 1.00 0.84 260 VAL B C 1
ATOM 1966 O O . VAL A 1 260 ? 198.774 180.540 252.590 1.00 0.84 260 VAL B O 1
ATOM 1970 N N . ARG A 1 261 ? 200.956 180.549 253.140 1.00 0.75 261 ARG B N 1
ATOM 1971 C CA . ARG A 1 261 ? 201.401 180.879 251.794 1.00 0.75 261 ARG B CA 1
ATOM 1972 C C . ARG A 1 261 ? 200.977 179.806 250.797 1.00 0.75 261 ARG B C 1
ATOM 1973 O O . ARG A 1 261 ? 200.660 178.670 251.157 1.00 0.75 261 ARG B O 1
ATOM 1981 N N . LEU A 1 262 ? 200.966 180.187 249.518 1.00 0.85 262 LEU B N 1
ATOM 1982 C CA . LEU A 1 262 ? 200.622 179.234 248.468 1.00 0.85 262 LEU B CA 1
ATOM 1983 C C . LEU A 1 262 ? 201.659 178.124 248.378 1.00 0.85 262 LEU B C 1
ATOM 1984 O O . LEU A 1 262 ? 201.318 176.954 248.174 1.00 0.85 262 LEU B O 1
ATOM 1989 N N . GLY A 1 263 ? 202.936 178.473 248.531 1.00 0.88 263 GLY B N 1
ATOM 1990 C CA . GLY A 1 263 ? 203.969 177.455 248.543 1.00 0.88 263 GLY B CA 1
ATOM 1991 C C . GLY A 1 263 ? 203.814 176.474 249.686 1.00 0.88 263 GLY B C 1
ATOM 1992 O O . GLY A 1 263 ? 204.249 175.324 249.588 1.00 0.88 263 GLY B O 1
ATOM 1993 N N . ASP A 1 264 ? 203.193 176.909 250.784 1.00 0.82 264 ASP B N 1
ATOM 1994 C CA . ASP A 1 264 ? 202.977 176.016 251.916 1.00 0.82 264 ASP B CA 1
ATOM 1995 C C . ASP A 1 264 ? 201.869 175.009 251.641 1.00 0.82 264 ASP B C 1
ATOM 1996 O O . ASP A 1 264 ? 201.874 173.914 252.215 1.00 0.82 264 ASP B O 1
ATOM 2001 N N . VAL A 1 265 ? 200.913 175.354 250.780 1.00 0.85 265 VAL B N 1
ATOM 2002 C CA . VAL A 1 265 ? 199.756 174.507 250.519 1.00 0.85 265 VAL B CA 1
ATOM 2003 C C . VAL A 1 265 ? 199.810 173.852 249.151 1.00 0.85 265 VAL B C 1
ATOM 2004 O O . VAL A 1 265 ? 198.989 172.969 248.868 1.00 0.85 265 VAL B O 1
ATOM 2008 N N . ALA A 1 266 ? 200.751 174.243 248.297 1.00 0.91 266 ALA B N 1
ATOM 2009 C CA . ALA A 1 266 ? 200.828 173.688 246.954 1.00 0.91 266 ALA B CA 1
ATOM 2010 C C . ALA A 1 266 ? 202.236 173.895 246.417 1.00 0.91 266 ALA B C 1
ATOM 2011 O O . ALA A 1 266 ? 203.090 174.497 247.071 1.00 0.91 266 ALA B O 1
ATOM 2013 N N . THR A 1 267 ? 202.466 173.381 245.212 1.00 0.89 267 THR B N 1
ATOM 2014 C CA . THR A 1 267 ? 203.747 173.505 244.529 1.00 0.89 267 THR B CA 1
ATOM 2015 C C . THR A 1 267 ? 203.507 174.127 243.163 1.00 0.89 267 THR B C 1
ATOM 2016 O O . THR A 1 267 ? 202.632 173.673 242.418 1.00 0.89 267 THR B O 1
ATOM 2020 N N . VAL A 1 268 ? 204.278 175.159 242.834 1.00 0.90 268 VAL B N 1
ATOM 2021 C CA . VAL A 1 268 ? 204.141 175.860 241.563 1.00 0.90 268 VAL B CA 1
ATOM 2022 C C . VAL A 1 268 ? 205.375 175.593 240.714 1.00 0.90 268 VAL B C 1
ATOM 2023 O O . VAL A 1 268 ? 206.500 175.522 241.227 1.00 0.90 268 VAL B O 1
ATOM 2027 N N . GLU A 1 269 ? 205.157 175.390 239.418 1.00 0.82 269 GLU B N 1
ATOM 2028 C CA . GLU A 1 269 ? 206.230 175.135 238.470 1.00 0.82 269 GLU B CA 1
ATOM 2029 C C . GLU A 1 269 ? 205.864 175.786 237.148 1.00 0.82 269 GLU B C 1
ATOM 2030 O O . GLU A 1 269 ? 204.699 175.760 236.743 1.00 0.82 269 GLU B O 1
ATOM 2036 N N . MET A 1 270 ? 206.857 176.363 236.477 1.00 0.79 270 MET B N 1
ATOM 2037 C CA . MET A 1 270 ? 206.650 176.919 235.140 1.00 0.79 270 MET B CA 1
ATOM 2038 C C . MET A 1 270 ? 206.941 175.852 234.083 1.00 0.79 270 MET B C 1
ATOM 2039 O O . MET A 1 270 ? 207.746 176.026 233.170 1.00 0.79 270 MET B O 1
ATOM 2044 N N . GLY A 1 271 ? 206.266 174.723 234.235 1.00 0.84 271 GLY B N 1
ATOM 2045 C CA . GLY A 1 271 ? 206.443 173.582 233.362 1.00 0.84 271 GLY B CA 1
ATOM 2046 C C . GLY A 1 271 ? 205.490 173.583 232.189 1.00 0.84 271 GLY B C 1
ATOM 2047 O O . GLY A 1 271 ? 204.910 174.610 231.824 1.00 0.84 271 GLY B O 1
ATOM 2048 N N . ALA A 1 272 ? 205.326 172.410 231.590 1.00 0.83 272 ALA B N 1
ATOM 2049 C CA . ALA A 1 272 ? 204.451 172.207 230.447 1.00 0.83 272 ALA B CA 1
ATOM 2050 C C . ALA A 1 272 ? 203.340 171.232 230.831 1.00 0.83 272 ALA B C 1
ATOM 2051 O O . ALA A 1 272 ? 203.200 170.842 231.993 1.00 0.83 272 ALA B O 1
ATOM 2053 N N . GLU A 1 273 ? 202.548 170.836 229.838 1.00 0.80 273 GLU B N 1
ATOM 2054 C CA . GLU A 1 273 ? 201.436 169.931 230.088 1.00 0.80 273 GLU B CA 1
ATOM 2055 C C . GLU A 1 273 ? 201.940 168.576 230.570 1.00 0.80 273 GLU B C 1
ATOM 2056 O O . GLU A 1 273 ? 203.066 168.163 230.279 1.00 0.80 273 GLU B O 1
ATOM 2062 N N . LYS A 1 274 ? 201.088 167.887 231.334 1.00 0.71 274 LYS B N 1
ATOM 2063 C CA . LYS A 1 274 ? 201.464 166.588 231.885 1.00 0.71 274 LYS B CA 1
ATOM 2064 C C . LYS A 1 274 ? 201.698 165.560 230.787 1.00 0.71 274 LYS B C 1
ATOM 2065 O O . LYS A 1 274 ? 202.647 164.771 230.856 1.00 0.71 274 LYS B O 1
ATOM 2071 N N . TYR A 1 275 ? 200.847 165.554 229.763 1.00 0.72 275 TYR B N 1
ATOM 2072 C CA . TYR A 1 275 ? 200.875 164.533 228.720 1.00 0.72 275 TYR B CA 1
ATOM 2073 C C . TYR A 1 275 ? 201.002 165.198 227.352 1.00 0.72 275 TYR B C 1
ATOM 2074 O O . TYR A 1 275 ? 200.243 164.928 226.423 1.00 0.72 275 TYR B O 1
ATOM 2083 N N . ASP A 1 276 ? 201.972 166.098 227.238 1.00 0.75 276 ASP B N 1
ATOM 2084 C CA . ASP A 1 276 ? 202.232 166.754 225.970 1.00 0.75 276 ASP B CA 1
ATOM 2085 C C . ASP A 1 276 ? 202.789 165.756 224.959 1.00 0.75 276 ASP B C 1
ATOM 2086 O O . ASP A 1 276 ? 203.368 164.726 225.315 1.00 0.75 276 ASP B O 1
ATOM 2091 N N . TYR A 1 277 ? 202.602 166.078 223.680 1.00 0.74 277 TYR B N 1
ATOM 2092 C CA . TYR A 1 277 ? 203.042 165.199 222.604 1.00 0.74 277 TYR B CA 1
ATOM 2093 C C . TYR A 1 277 ? 204.536 164.928 222.698 1.00 0.74 277 TYR B C 1
ATOM 2094 O O . TYR A 1 277 ? 205.332 165.836 222.948 1.00 0.74 277 TYR B O 1
ATOM 2103 N N . LEU A 1 278 ? 204.913 163.668 222.501 1.00 0.73 278 LEU B N 1
ATOM 2104 C CA . LEU A 1 278 ? 206.320 163.280 222.429 1.00 0.73 278 LEU B CA 1
ATOM 2105 C C . LEU A 1 278 ? 206.756 163.185 220.966 1.00 0.73 278 LEU B C 1
ATOM 2106 O O . LEU A 1 278 ? 207.123 162.129 220.455 1.00 0.73 278 LEU B O 1
ATOM 2111 N N . SER A 1 279 ? 206.697 164.327 220.291 1.00 0.82 279 SER B N 1
ATOM 2112 C CA . SER A 1 279 ? 207.006 164.377 218.870 1.00 0.82 279 SER B CA 1
ATOM 2113 C C . SER A 1 279 ? 208.495 164.161 218.625 1.00 0.82 279 SER B C 1
ATOM 2114 O O . SER A 1 279 ? 209.347 164.591 219.406 1.00 0.82 279 SER B O 1
ATOM 2117 N N . ARG A 1 280 ? 208.801 163.482 217.522 1.00 0.76 280 ARG B N 1
ATOM 2118 C CA . ARG A 1 280 ? 210.173 163.195 217.130 1.00 0.76 280 ARG B CA 1
ATOM 2119 C C . ARG A 1 280 ? 210.310 163.352 215.625 1.00 0.76 280 ARG B C 1
ATOM 2120 O O . ARG A 1 280 ? 209.353 163.151 214.875 1.00 0.76 280 ARG B O 1
ATOM 2128 N N . PHE A 1 281 ? 211.516 163.706 215.186 1.00 0.84 281 PHE B N 1
ATOM 2129 C CA . PHE A 1 281 ? 211.801 163.892 213.768 1.00 0.84 281 PHE B CA 1
ATOM 2130 C C . PHE A 1 281 ? 213.123 163.218 213.446 1.00 0.84 281 PHE B C 1
ATOM 2131 O O . PHE A 1 281 ? 214.169 163.635 213.953 1.00 0.84 281 PHE B O 1
ATOM 2139 N N . ASN A 1 282 ? 213.073 162.187 212.602 1.00 0.83 282 ASN B N 1
ATOM 2140 C CA . ASN A 1 282 ? 214.261 161.431 212.206 1.00 0.83 282 ASN B CA 1
ATOM 2141 C C . ASN A 1 282 ? 215.018 160.911 213.424 1.00 0.83 282 ASN B C 1
ATOM 2142 O O . ASN A 1 282 ? 216.249 160.918 213.471 1.00 0.83 282 ASN B O 1
ATOM 2147 N N . GLY A 1 283 ? 214.268 160.451 214.422 1.00 0.87 283 GLY B N 1
ATOM 2148 C CA . GLY A 1 283 ? 214.879 159.923 215.623 1.00 0.87 283 GLY B CA 1
ATOM 2149 C C . GLY A 1 283 ? 215.479 160.958 216.543 1.00 0.87 283 GLY B C 1
ATOM 2150 O O . GLY A 1 283 ? 216.324 160.618 217.373 1.00 0.87 283 GLY B O 1
ATOM 2151 N N . LYS A 1 284 ? 215.067 162.218 216.422 1.00 0.72 284 LYS B N 1
ATOM 2152 C CA . LYS A 1 284 ? 215.572 163.284 217.268 1.00 0.72 284 LYS B CA 1
ATOM 2153 C C . LYS A 1 284 ? 214.406 164.028 217.902 1.00 0.72 284 LYS B C 1
ATOM 2154 O O . LYS A 1 284 ? 213.349 164.171 217.277 1.00 0.72 284 LYS B O 1
ATOM 2160 N N . PRO A 1 285 ? 214.561 164.505 219.135 1.00 0.77 285 PRO B N 1
ATOM 2161 C CA . PRO A 1 285 ? 213.476 165.262 219.772 1.00 0.77 285 PRO B CA 1
ATOM 2162 C C . PRO A 1 285 ? 213.167 166.530 218.993 1.00 0.77 285 PRO B C 1
ATOM 2163 O O . PRO A 1 285 ? 214.068 167.218 218.511 1.00 0.77 285 PRO B O 1
ATOM 2167 N N . ALA A 1 286 ? 211.878 166.838 218.877 1.00 0.86 286 ALA B N 1
ATOM 2168 C CA . ALA A 1 286 ? 211.448 167.987 218.095 1.00 0.86 286 ALA B CA 1
ATOM 2169 C C . ALA A 1 286 ? 210.025 168.356 218.481 1.00 0.86 286 ALA B C 1
ATOM 2170 O O . ALA A 1 286 ? 209.323 167.592 219.147 1.00 0.86 286 ALA B O 1
ATOM 2172 N N . SER A 1 287 ? 209.618 169.547 218.060 1.00 0.86 287 SER B N 1
ATOM 2173 C CA . SER A 1 287 ? 208.241 169.993 218.166 1.00 0.86 287 SER B CA 1
ATOM 2174 C C . SER A 1 287 ? 207.610 170.002 216.778 1.00 0.86 287 SER B C 1
ATOM 2175 O O . SER A 1 287 ? 208.281 169.811 215.763 1.00 0.86 287 SER B O 1
ATOM 2178 N N . GLY A 1 288 ? 206.302 170.231 216.730 1.00 0.83 288 GLY B N 1
ATOM 2179 C CA . GLY A 1 288 ? 205.596 170.201 215.464 1.00 0.83 288 GLY B CA 1
ATOM 2180 C C . GLY A 1 288 ? 204.428 171.161 215.443 1.00 0.83 288 GLY B C 1
ATOM 2181 O O . GLY A 1 288 ? 203.865 171.516 216.483 1.00 0.83 288 GLY B O 1
ATOM 2182 N N . LEU A 1 289 ? 204.072 171.578 214.232 1.00 0.85 289 LEU B N 1
ATOM 2183 C CA . LEU A 1 289 ? 202.909 172.418 213.993 1.00 0.85 289 LEU B CA 1
ATOM 2184 C C . LEU A 1 289 ? 202.108 171.832 212.845 1.00 0.85 289 LEU B C 1
ATOM 2185 O O . LEU A 1 289 ? 202.665 171.543 211.782 1.00 0.85 289 LEU B O 1
ATOM 2190 N N . GLY A 1 290 ? 200.809 171.659 213.058 1.00 0.86 290 GLY B N 1
ATOM 2191 C CA . GLY A 1 290 ? 199.939 171.184 212.003 1.00 0.86 290 GLY B CA 1
ATOM 2192 C C . GLY A 1 290 ? 199.047 172.282 211.470 1.00 0.86 290 GLY B C 1
ATOM 2193 O O . GLY A 1 290 ? 198.068 172.662 212.117 1.00 0.86 290 GLY B O 1
ATOM 2194 N N . VAL A 1 291 ? 199.368 172.794 210.291 1.00 0.85 291 VAL B N 1
ATOM 2195 C CA . VAL A 1 291 ? 198.637 173.907 209.702 1.00 0.85 291 VAL B CA 1
ATOM 2196 C C . VAL A 1 291 ? 197.475 173.361 208.887 1.00 0.85 291 VAL B C 1
ATOM 2197 O O . VAL A 1 291 ? 197.666 172.527 207.995 1.00 0.85 291 VAL B O 1
ATOM 2201 N N . LYS A 1 292 ? 196.270 173.836 209.187 1.00 0.76 292 LYS B N 1
ATOM 2202 C CA . LYS A 1 292 ? 195.058 173.391 208.519 1.00 0.76 292 LYS B CA 1
ATOM 2203 C C . LYS A 1 292 ? 194.557 174.473 207.573 1.00 0.76 292 LYS B C 1
ATOM 2204 O O . LYS A 1 292 ? 194.817 175.662 207.779 1.00 0.76 292 LYS B O 1
ATOM 2210 N N . LEU A 1 293 ? 193.842 174.051 206.535 1.00 0.73 293 LEU B N 1
ATOM 2211 C CA . LEU A 1 293 ? 193.380 174.964 205.500 1.00 0.73 293 LEU B CA 1
ATOM 2212 C C . LEU A 1 293 ? 192.006 175.516 205.857 1.00 0.73 293 LEU B C 1
ATOM 2213 O O . LEU A 1 293 ? 191.074 174.755 206.133 1.00 0.73 293 LEU B O 1
ATOM 2218 N N . ALA A 1 294 ? 191.884 176.842 205.856 1.00 0.70 294 ALA B N 1
ATOM 2219 C CA . ALA A 1 294 ? 190.593 177.470 206.097 1.00 0.70 294 ALA B CA 1
ATOM 2220 C C . ALA A 1 294 ? 189.634 177.145 204.962 1.00 0.70 294 ALA B C 1
ATOM 2221 O O . ALA A 1 294 ? 190.025 177.102 203.793 1.00 0.70 294 ALA B O 1
ATOM 2223 N N . SER A 1 295 ? 188.369 176.915 205.314 1.00 0.61 295 SER B N 1
ATOM 2224 C CA . SER A 1 295 ? 187.358 176.556 204.328 1.00 0.61 295 SER B CA 1
ATOM 2225 C C . SER A 1 295 ? 187.273 177.611 203.234 1.00 0.61 295 SER B C 1
ATOM 2226 O O . SER A 1 295 ? 187.205 178.811 203.510 1.00 0.61 295 SER B O 1
ATOM 2229 N N . GLY A 1 296 ? 187.288 177.150 201.987 1.00 0.63 296 GLY B N 1
ATOM 2230 C CA . GLY A 1 296 ? 187.255 178.043 200.847 1.00 0.63 296 GLY B CA 1
ATOM 2231 C C . GLY A 1 296 ? 188.526 178.850 200.675 1.00 0.63 296 GLY B C 1
ATOM 2232 O O . GLY A 1 296 ? 188.493 180.083 200.716 1.00 0.63 296 GLY B O 1
ATOM 2233 N N . ALA A 1 297 ? 189.653 178.167 200.482 1.00 0.71 297 ALA B N 1
ATOM 2234 C CA . ALA A 1 297 ? 190.927 178.839 200.274 1.00 0.71 297 ALA B CA 1
ATOM 2235 C C . ALA A 1 297 ? 191.821 177.959 199.413 1.00 0.71 297 ALA B C 1
ATOM 2236 O O . ALA A 1 297 ? 191.644 176.740 199.353 1.00 0.71 297 ALA B O 1
ATOM 2238 N N . ASN A 1 298 ? 192.785 178.591 198.748 1.00 0.74 298 ASN B N 1
ATOM 2239 C CA . ASN A 1 298 ? 193.697 177.880 197.859 1.00 0.74 298 ASN B CA 1
ATOM 2240 C C . ASN A 1 298 ? 194.819 177.264 198.685 1.00 0.74 298 ASN B C 1
ATOM 2241 O O . ASN A 1 298 ? 195.525 177.971 199.411 1.00 0.74 298 ASN B O 1
ATOM 2246 N N . GLU A 1 299 ? 194.985 175.944 198.575 1.00 0.75 299 GLU B N 1
ATOM 2247 C CA . GLU A 1 299 ? 196.015 175.257 199.345 1.00 0.75 299 GLU B CA 1
ATOM 2248 C C . GLU A 1 299 ? 197.411 175.720 198.946 1.00 0.75 299 GLU B C 1
ATOM 2249 O O . GLU A 1 299 ? 198.270 175.946 199.804 1.00 0.75 299 GLU B O 1
ATOM 2255 N N . MET A 1 300 ? 197.655 175.863 197.643 1.00 0.81 300 MET B N 1
ATOM 2256 C CA . MET A 1 300 ? 198.991 176.223 197.178 1.00 0.81 300 MET B CA 1
ATOM 2257 C C . MET A 1 300 ? 199.389 177.611 197.660 1.00 0.81 300 MET B C 1
ATOM 2258 O O . MET A 1 300 ? 200.490 177.806 198.187 1.00 0.81 300 MET B O 1
ATOM 2263 N N . ALA A 1 301 ? 198.502 178.592 197.486 1.00 0.88 301 ALA B N 1
ATOM 2264 C CA . ALA A 1 301 ? 198.811 179.958 197.896 1.00 0.88 301 ALA B CA 1
ATOM 2265 C C . ALA A 1 301 ? 199.006 180.046 199.404 1.00 0.88 301 ALA B C 1
ATOM 2266 O O . ALA A 1 301 ? 199.935 180.701 199.889 1.00 0.88 301 ALA B O 1
ATOM 2268 N N . THR A 1 302 ? 198.131 179.385 200.164 1.00 0.86 302 THR B N 1
ATOM 2269 C CA . THR A 1 302 ? 198.246 179.410 201.617 1.00 0.86 302 THR B CA 1
ATOM 2270 C C . THR A 1 302 ? 199.549 178.773 202.077 1.00 0.86 302 THR B C 1
ATOM 2271 O O . THR A 1 302 ? 200.225 179.298 202.967 1.00 0.86 302 THR B O 1
ATOM 2275 N N . ALA A 1 303 ? 199.920 177.641 201.478 1.00 0.92 303 ALA B N 1
ATOM 2276 C CA . ALA A 1 303 ? 201.168 176.985 201.848 1.00 0.92 303 ALA B CA 1
ATOM 2277 C C . ALA A 1 303 ? 202.365 177.857 201.502 1.00 0.92 303 ALA B C 1
ATOM 2278 O O . ALA A 1 303 ? 203.327 177.943 202.273 1.00 0.92 303 ALA B O 1
ATOM 2280 N N . GLU A 1 304 ? 202.327 178.509 200.339 1.00 0.83 304 GLU B N 1
ATOM 2281 C CA . GLU A 1 304 ? 203.417 179.401 199.961 1.00 0.83 304 GLU B CA 1
ATOM 2282 C C . GLU A 1 304 ? 203.548 180.551 200.950 1.00 0.83 304 GLU B C 1
ATOM 2283 O O . GLU A 1 304 ? 204.658 180.912 201.356 1.00 0.83 304 GLU B O 1
ATOM 2289 N N . LEU A 1 305 ? 202.420 181.134 201.357 1.00 0.85 305 LEU B N 1
ATOM 2290 C CA . LEU A 1 305 ? 202.459 182.233 202.317 1.00 0.85 305 LEU B CA 1
ATOM 2291 C C . LEU A 1 305 ? 202.995 181.768 203.666 1.00 0.85 305 LEU B C 1
ATOM 2292 O O . LEU A 1 305 ? 203.802 182.460 204.301 1.00 0.85 305 LEU B O 1
ATOM 2297 N N . VAL A 1 306 ? 202.527 180.612 204.122 1.00 0.86 306 VAL B N 1
ATOM 2298 C CA . VAL A 1 306 ? 202.959 180.098 205.414 1.00 0.86 306 VAL B CA 1
ATOM 2299 C C . VAL A 1 306 ? 204.451 179.862 205.411 1.00 0.86 306 VAL B C 1
ATOM 2300 O O . VAL A 1 306 ? 205.165 180.343 206.286 1.00 0.86 306 VAL B O 1
ATOM 2304 N N . LEU A 1 307 ? 204.928 179.127 204.419 1.00 0.85 307 LEU B N 1
ATOM 2305 C CA . LEU A 1 307 ? 206.343 178.823 204.356 1.00 0.85 307 LEU B CA 1
ATOM 2306 C C . LEU A 1 307 ? 207.141 180.109 204.297 1.00 0.85 307 LEU B C 1
ATOM 2307 O O . LEU A 1 307 ? 208.165 180.238 204.956 1.00 0.85 307 LEU B O 1
ATOM 2312 N N . ASN A 1 308 ? 206.660 181.074 203.525 1.00 0.84 308 ASN B N 1
ATOM 2313 C CA . ASN A 1 308 ? 207.367 182.338 203.405 1.00 0.84 308 ASN B CA 1
ATOM 2314 C C . ASN A 1 308 ? 207.528 182.996 204.764 1.00 0.84 308 ASN B C 1
ATOM 2315 O O . ASN A 1 308 ? 208.624 183.413 205.131 1.00 0.84 308 ASN B O 1
ATOM 2320 N N . ARG A 1 309 ? 206.440 183.081 205.520 1.00 0.77 309 ARG B N 1
ATOM 2321 C CA . ARG A 1 309 ? 206.505 183.701 206.833 1.00 0.77 309 ARG B CA 1
ATOM 2322 C C . ARG A 1 309 ? 207.448 182.925 207.723 1.00 0.77 309 ARG B C 1
ATOM 2323 O O . ARG A 1 309 ? 208.220 183.508 208.476 1.00 0.77 309 ARG B O 1
ATOM 2331 N N . LEU A 1 310 ? 207.387 181.605 207.640 1.00 0.84 310 LEU B N 1
ATOM 2332 C CA . LEU A 1 310 ? 208.249 180.781 208.465 1.00 0.84 310 LEU B CA 1
ATOM 2333 C C . LEU A 1 310 ? 209.692 181.102 208.139 1.00 0.84 310 LEU B C 1
ATOM 2334 O O . LEU A 1 310 ? 210.534 181.155 209.028 1.00 0.84 310 LEU B O 1
ATOM 2339 N N . ASP A 1 311 ? 209.977 181.328 206.866 1.00 0.84 311 ASP B N 1
ATOM 2340 C CA . ASP A 1 311 ? 211.324 181.693 206.482 1.00 0.84 311 ASP B CA 1
ATOM 2341 C C . ASP A 1 311 ? 211.700 182.978 207.185 1.00 0.84 311 ASP B C 1
ATOM 2342 O O . ASP A 1 311 ? 212.782 183.089 207.756 1.00 0.84 311 ASP B O 1
ATOM 2347 N N . GLU A 1 312 ? 210.802 183.952 207.155 1.00 0.78 312 GLU B N 1
ATOM 2348 C CA . GLU A 1 312 ? 211.070 185.226 207.797 1.00 0.78 312 GLU B CA 1
ATOM 2349 C C . GLU A 1 312 ? 211.346 185.013 209.268 1.00 0.78 312 GLU B C 1
ATOM 2350 O O . GLU A 1 312 ? 212.327 185.521 209.801 1.00 0.78 312 GLU B O 1
ATOM 2356 N N . LEU A 1 313 ? 210.489 184.247 209.928 1.00 0.81 313 LEU B N 1
ATOM 2357 C CA . LEU A 1 313 ? 210.661 184.004 211.347 1.00 0.81 313 LEU B CA 1
ATOM 2358 C C . LEU A 1 313 ? 211.979 183.302 211.568 1.00 0.81 313 LEU B C 1
ATOM 2359 O O . LEU A 1 313 ? 212.675 183.570 212.543 1.00 0.81 313 LEU B O 1
ATOM 2364 N N . ALA A 1 314 ? 212.334 182.411 210.655 1.00 0.84 314 ALA B N 1
ATOM 2365 C CA . ALA A 1 314 ? 213.566 181.652 210.800 1.00 0.84 314 ALA B CA 1
ATOM 2366 C C . ALA A 1 314 ? 214.750 182.581 210.910 1.00 0.84 314 ALA B C 1
ATOM 2367 O O . ALA A 1 314 ? 215.683 182.320 211.665 1.00 0.84 314 ALA B O 1
ATOM 2369 N N . GLN A 1 315 ? 214.712 183.676 210.166 1.00 0.74 315 GLN B N 1
ATOM 2370 C CA . GLN A 1 315 ? 215.821 184.611 210.181 1.00 0.74 315 GLN B CA 1
ATOM 2371 C C . GLN A 1 315 ? 216.159 185.002 211.606 1.00 0.74 315 GLN B C 1
ATOM 2372 O O . GLN A 1 315 ? 217.312 185.291 211.913 1.00 0.74 315 GLN B O 1
ATOM 2378 N N . TYR A 1 316 ? 215.162 185.008 212.481 1.00 0.79 316 TYR B N 1
ATOM 2379 C CA . TYR A 1 316 ? 215.389 185.434 213.854 1.00 0.79 316 TYR B CA 1
ATOM 2380 C C . TYR A 1 316 ? 215.304 184.279 214.839 1.00 0.79 316 TYR B C 1
ATOM 2381 O O . TYR A 1 316 ? 215.001 184.483 216.012 1.00 0.79 316 TYR B O 1
ATOM 2390 N N . PHE A 1 317 ? 215.573 183.066 214.372 1.00 0.79 317 PHE B N 1
ATOM 2391 C CA . PHE A 1 317 ? 215.533 181.907 215.245 1.00 0.79 317 PHE B CA 1
ATOM 2392 C C . PHE A 1 317 ? 216.732 181.903 216.190 1.00 0.79 317 PHE B C 1
ATOM 2393 O O . PHE A 1 317 ? 217.791 182.444 215.865 1.00 0.79 317 PHE B O 1
ATOM 2401 N N . PRO A 1 318 ? 216.589 181.304 217.367 1.00 0.76 318 PRO B N 1
ATOM 2402 C CA . PRO A 1 318 ? 217.754 181.097 218.228 1.00 0.76 318 PRO B CA 1
ATOM 2403 C C . PRO A 1 318 ? 218.737 180.144 217.572 1.00 0.76 318 PRO B C 1
ATOM 2404 O O . PRO A 1 318 ? 218.372 179.329 216.721 1.00 0.76 318 PRO B O 1
ATOM 2408 N N . HIS A 1 319 ? 220.000 180.268 217.966 1.00 0.71 319 HIS B N 1
ATOM 2409 C CA . HIS A 1 319 ? 221.049 179.450 217.372 1.00 0.71 319 HIS B CA 1
ATOM 2410 C C . HIS A 1 319 ? 220.756 177.968 217.567 1.00 0.71 319 HIS B C 1
ATOM 2411 O O . HIS A 1 319 ? 220.397 177.530 218.663 1.00 0.71 319 HIS B O 1
ATOM 2418 N N . GLY A 1 320 ? 220.903 177.197 216.491 1.00 0.74 320 GLY B N 1
ATOM 2419 C CA . GLY A 1 320 ? 220.719 175.767 216.520 1.00 0.74 320 GLY B CA 1
ATOM 2420 C C . GLY A 1 320 ? 219.317 175.299 216.195 1.00 0.74 320 GLY B C 1
ATOM 2421 O O . GLY A 1 320 ? 219.107 174.092 216.026 1.00 0.74 320 GLY B O 1
ATOM 2422 N N . LEU A 1 321 ? 218.355 176.211 216.109 1.00 0.77 321 LEU B N 1
ATOM 2423 C CA . LEU A 1 321 ? 216.969 175.850 215.841 1.00 0.77 321 LEU B CA 1
ATOM 2424 C C . LEU A 1 321 ? 216.673 176.017 214.356 1.00 0.77 321 LEU B C 1
ATOM 2425 O O . LEU A 1 321 ? 216.949 177.072 213.777 1.00 0.77 321 LEU B O 1
ATOM 2430 N N . GLU A 1 322 ? 216.092 174.983 213.758 1.00 0.78 322 GLU B N 1
ATOM 2431 C CA . GLU A 1 322 ? 215.742 175.033 212.348 1.00 0.78 322 GLU B CA 1
ATOM 2432 C C . GLU A 1 322 ? 214.448 174.274 212.130 1.00 0.78 322 GLU B C 1
ATOM 2433 O O . GLU A 1 322 ? 214.161 173.317 212.846 1.00 0.78 322 GLU B O 1
ATOM 2439 N N . TYR A 1 323 ? 213.664 174.691 211.145 1.00 0.81 323 TYR B N 1
ATOM 2440 C CA . TYR A 1 323 ? 212.388 174.042 210.885 1.00 0.81 323 TYR B CA 1
ATOM 2441 C C . TYR A 1 323 ? 212.492 173.065 209.736 1.00 0.81 323 TYR B C 1
ATOM 2442 O O . TYR A 1 323 ? 213.320 173.236 208.846 1.00 0.81 323 TYR B O 1
ATOM 2451 N N . LYS A 1 324 ? 211.652 172.041 209.749 1.00 0.78 324 LYS B N 1
ATOM 2452 C CA . LYS A 1 324 ? 211.659 171.056 208.686 1.00 0.78 324 LYS B CA 1
ATOM 2453 C C . LYS A 1 324 ? 210.240 170.824 208.219 1.00 0.78 324 LYS B C 1
ATOM 2454 O O . LYS A 1 324 ? 209.312 170.843 209.020 1.00 0.78 324 LYS B O 1
ATOM 2460 N N . VAL A 1 325 ? 210.063 170.599 206.926 1.00 0.83 325 VAL B N 1
ATOM 2461 C CA . VAL A 1 325 ? 208.732 170.363 206.378 1.00 0.83 325 VAL B CA 1
ATOM 2462 C C . VAL A 1 325 ? 208.499 168.856 206.399 1.00 0.83 325 VAL B C 1
ATOM 2463 O O . VAL A 1 325 ? 208.889 168.140 205.477 1.00 0.83 325 VAL B O 1
ATOM 2467 N N . ALA A 1 326 ? 207.857 168.373 207.462 1.00 0.85 326 ALA B N 1
ATOM 2468 C CA . ALA A 1 326 ? 207.627 166.942 207.612 1.00 0.85 326 ALA B CA 1
ATOM 2469 C C . ALA A 1 326 ? 206.518 166.434 206.703 1.00 0.85 326 ALA B C 1
ATOM 2470 O O . ALA A 1 326 ? 206.471 165.238 206.400 1.00 0.85 326 ALA B O 1
ATOM 2472 N N . TYR A 1 327 ? 205.619 167.313 206.273 1.00 0.83 327 TYR B N 1
ATOM 2473 C CA . TYR A 1 327 ? 204.482 166.938 205.446 1.00 0.83 327 TYR B CA 1
ATOM 2474 C C . TYR A 1 327 ? 204.167 168.110 204.533 1.00 0.83 327 TYR B C 1
ATOM 2475 O O . TYR A 1 327 ? 204.170 169.257 204.983 1.00 0.83 327 TYR B O 1
ATOM 2484 N N . GLU A 1 328 ? 203.920 167.834 203.255 1.00 0.80 328 GLU B N 1
ATOM 2485 C CA . GLU A 1 328 ? 203.689 168.899 202.290 1.00 0.80 328 GLU B CA 1
ATOM 2486 C C . GLU A 1 328 ? 202.837 168.388 201.141 1.00 0.80 328 GLU B C 1
ATOM 2487 O O . GLU A 1 328 ? 203.082 167.302 200.611 1.00 0.80 328 GLU B O 1
ATOM 2493 N N . THR A 1 329 ? 201.849 169.188 200.745 1.00 0.80 329 THR B N 1
ATOM 2494 C CA . THR A 1 329 ? 200.923 168.824 199.679 1.00 0.80 329 THR B CA 1
ATOM 2495 C C . THR A 1 329 ? 201.277 169.468 198.344 1.00 0.80 329 THR B C 1
ATOM 2496 O O . THR A 1 329 ? 201.089 168.853 197.291 1.00 0.80 329 THR B O 1
ATOM 2500 N N . THR A 1 330 ? 201.804 170.692 198.366 1.00 0.80 330 THR B N 1
ATOM 2501 C CA . THR A 1 330 ? 202.025 171.462 197.147 1.00 0.80 330 THR B CA 1
ATOM 2502 C C . THR A 1 330 ? 203.025 170.812 196.201 1.00 0.80 330 THR B C 1
ATOM 2503 O O . THR A 1 330 ? 202.970 171.045 194.990 1.00 0.80 330 THR B O 1
ATOM 2507 N N . SER A 1 331 ? 203.915 169.991 196.736 1.00 0.81 331 SER B N 1
ATOM 2508 C CA . SER A 1 331 ? 204.880 169.303 195.895 1.00 0.81 331 SER B CA 1
ATOM 2509 C C . SER A 1 331 ? 204.175 168.512 194.813 1.00 0.81 331 SER B C 1
ATOM 2510 O O . SER A 1 331 ? 204.363 168.771 193.627 1.00 0.81 331 SER B O 1
ATOM 2513 N N . PHE A 1 332 ? 203.351 167.552 195.214 1.00 0.79 332 PHE B N 1
ATOM 2514 C CA . PHE A 1 332 ? 202.672 166.710 194.243 1.00 0.79 332 PHE B CA 1
ATOM 2515 C C . PHE A 1 332 ? 201.850 167.554 193.297 1.00 0.79 332 PHE B C 1
ATOM 2516 O O . PHE A 1 332 ? 201.917 167.381 192.084 1.00 0.79 332 PHE B O 1
ATOM 2524 N N . VAL A 1 333 ? 201.077 168.477 193.848 1.00 0.80 333 VAL B N 1
ATOM 2525 C CA . VAL A 1 333 ? 200.241 169.315 193.014 1.00 0.80 333 VAL B CA 1
ATOM 2526 C C . VAL A 1 333 ? 201.083 169.895 191.895 1.00 0.80 333 VAL B C 1
ATOM 2527 O O . VAL A 1 333 ? 200.746 169.758 190.723 1.00 0.80 333 VAL B O 1
ATOM 2531 N N . LYS A 1 334 ? 202.190 170.533 192.252 1.00 0.79 334 LYS B N 1
ATOM 2532 C CA . LYS A 1 334 ? 203.037 171.146 191.235 1.00 0.79 334 LYS B CA 1
ATOM 2533 C C . LYS A 1 334 ? 203.566 170.100 190.265 1.00 0.79 334 LYS B C 1
ATOM 2534 O O . LYS A 1 334 ? 203.561 170.304 189.046 1.00 0.79 334 LYS B O 1
ATOM 2540 N N . ALA A 1 335 ? 204.027 168.963 190.792 1.00 0.84 335 ALA B N 1
ATOM 2541 C CA . ALA A 1 335 ? 204.568 167.920 189.928 1.00 0.84 335 ALA B CA 1
ATOM 2542 C C . ALA A 1 335 ? 203.512 167.409 188.958 1.00 0.84 335 ALA B C 1
ATOM 2543 O O . ALA A 1 335 ? 203.774 167.257 187.761 1.00 0.84 335 ALA B O 1
ATOM 2545 N N . SER A 1 336 ? 202.303 167.155 189.459 1.00 0.80 336 SER B N 1
ATOM 2546 C CA . SER A 1 336 ? 201.232 166.646 188.612 1.00 0.80 336 SER B CA 1
ATOM 2547 C C . SER A 1 336 ? 200.825 167.669 187.562 1.00 0.80 336 SER B C 1
ATOM 2548 O O . SER A 1 336 ? 200.614 167.322 186.396 1.00 0.80 336 SER B O 1
ATOM 2551 N N . ILE A 1 337 ? 200.705 168.938 187.956 1.00 0.80 337 ILE B N 1
ATOM 2552 C CA . ILE A 1 337 ? 200.309 169.965 186.997 1.00 0.80 337 ILE B CA 1
ATOM 2553 C C . ILE A 1 337 ? 201.355 170.101 185.900 1.00 0.80 337 ILE B C 1
ATOM 2554 O O . ILE A 1 337 ? 201.021 170.170 184.709 1.00 0.80 337 ILE B O 1
ATOM 2559 N N . GLU A 1 338 ? 202.636 170.130 186.275 1.00 0.77 338 GLU B N 1
ATOM 2560 C CA . GLU A 1 338 ? 203.685 170.233 185.269 1.00 0.77 338 GLU B CA 1
ATOM 2561 C C . GLU A 1 338 ? 203.714 169.002 184.374 1.00 0.77 338 GLU B C 1
ATOM 2562 O O . GLU A 1 338 ? 203.954 169.110 183.166 1.00 0.77 338 GLU B O 1
ATOM 2568 N N . ASP A 1 339 ? 203.470 167.820 184.944 1.00 0.79 339 ASP B N 1
ATOM 2569 C CA . ASP A 1 339 ? 203.452 166.607 184.137 1.00 0.79 339 ASP B CA 1
ATOM 2570 C C . ASP A 1 339 ? 202.308 166.630 183.133 1.00 0.79 339 ASP B C 1
ATOM 2571 O O . ASP A 1 339 ? 202.476 166.218 181.981 1.00 0.79 339 ASP B O 1
ATOM 2576 N N . VAL A 1 340 ? 201.134 167.108 183.548 1.00 0.81 340 VAL B N 1
ATOM 2577 C CA . VAL A 1 340 ? 200.009 167.178 182.621 1.00 0.81 340 VAL B CA 1
ATOM 2578 C C . VAL A 1 340 ? 200.267 168.227 181.546 1.00 0.81 340 VAL B C 1
ATOM 2579 O O . VAL A 1 340 ? 199.870 168.057 180.389 1.00 0.81 340 VAL B O 1
ATOM 2583 N N . VAL A 1 341 ? 200.929 169.329 181.906 1.00 0.80 341 VAL B N 1
ATOM 2584 C CA . VAL A 1 341 ? 201.290 170.327 180.901 1.00 0.80 341 VAL B CA 1
ATOM 2585 C C . VAL A 1 341 ? 202.259 169.734 179.883 1.00 0.80 341 VAL B C 1
ATOM 2586 O O . VAL A 1 341 ? 202.128 169.956 178.671 1.00 0.80 341 VAL B O 1
ATOM 2590 N N . LYS A 1 342 ? 203.245 168.974 180.360 1.00 0.78 342 LYS B N 1
ATOM 2591 C CA . LYS A 1 342 ? 204.166 168.290 179.457 1.00 0.78 342 LYS B CA 1
ATOM 2592 C C . LYS A 1 342 ? 203.418 167.315 178.557 1.00 0.78 342 LYS B C 1
ATOM 2593 O O . LYS A 1 342 ? 203.703 167.209 177.358 1.00 0.78 342 LYS B O 1
ATOM 2599 N N . THR A 1 343 ? 202.457 166.589 179.129 1.00 0.78 343 THR B N 1
ATOM 2600 C CA . THR A 1 343 ? 201.649 165.665 178.344 1.00 0.78 343 THR B CA 1
ATOM 2601 C C . THR A 1 343 ? 200.866 166.401 177.267 1.00 0.78 343 THR B C 1
ATOM 2602 O O . THR A 1 343 ? 200.763 165.929 176.132 1.00 0.78 343 THR B O 1
ATOM 2606 N N . LEU A 1 344 ? 200.309 167.562 177.606 1.00 0.77 344 LEU B N 1
ATOM 2607 C CA . LEU A 1 344 ? 199.561 168.354 176.635 1.00 0.77 344 LEU B CA 1
ATOM 2608 C C . LEU A 1 344 ? 200.463 168.827 175.501 1.00 0.77 344 LEU B C 1
ATOM 2609 O O . LEU A 1 344 ? 200.085 168.776 174.323 1.00 0.77 344 LEU B O 1
ATOM 2614 N N . LEU A 1 345 ? 201.664 169.299 175.840 1.00 0.76 345 LEU B N 1
ATOM 2615 C CA . LEU A 1 345 ? 202.592 169.748 174.806 1.00 0.76 345 LEU B CA 1
ATOM 2616 C C . LEU A 1 345 ? 203.001 168.596 173.896 1.00 0.76 345 LEU B C 1
ATOM 2617 O O . LEU A 1 345 ? 203.049 168.748 172.668 1.00 0.76 345 LEU B O 1
ATOM 2622 N N . GLU A 1 346 ? 203.288 167.431 174.478 1.00 0.73 346 GLU B N 1
ATOM 2623 C CA . GLU A 1 346 ? 203.636 166.274 173.662 1.00 0.73 346 GLU B CA 1
ATOM 2624 C C . GLU A 1 346 ? 202.457 165.835 172.804 1.00 0.73 346 GLU B C 1
ATOM 2625 O O . GLU A 1 346 ? 202.639 165.368 171.675 1.00 0.73 346 GLU B O 1
ATOM 2631 N N . ALA A 1 347 ? 201.238 165.979 173.323 1.00 0.77 347 ALA B N 1
ATOM 2632 C CA . ALA A 1 347 ? 200.046 165.660 172.547 1.00 0.77 347 ALA B CA 1
ATOM 2633 C C . ALA A 1 347 ? 199.929 166.570 171.334 1.00 0.77 347 ALA B C 1
ATOM 2634 O O . ALA A 1 347 ? 199.608 166.120 170.230 1.00 0.77 347 ALA B O 1
ATOM 2636 N N . ILE A 1 348 ? 200.180 167.863 171.528 1.00 0.73 348 ILE B N 1
ATOM 2637 C CA . ILE A 1 348 ? 200.141 168.825 170.433 1.00 0.73 348 ILE B CA 1
ATOM 2638 C C . ILE A 1 348 ? 201.190 168.437 169.401 1.00 0.73 348 ILE B C 1
ATOM 2639 O O . ILE A 1 348 ? 200.932 168.465 168.190 1.00 0.73 348 ILE B O 1
ATOM 2644 N N . ALA A 1 349 ? 202.379 168.062 169.876 1.00 0.81 349 ALA B N 1
ATOM 2645 C CA . ALA A 1 349 ? 203.447 167.665 168.964 1.00 0.81 349 ALA B CA 1
ATOM 2646 C C . ALA A 1 349 ? 203.048 166.445 168.140 1.00 0.81 349 ALA B C 1
ATOM 2647 O O . ALA A 1 349 ? 203.272 166.399 166.925 1.00 0.81 349 ALA B O 1
ATOM 2649 N N . LEU A 1 350 ? 202.448 165.444 168.787 1.00 0.75 350 LEU B N 1
ATOM 2650 C CA . LEU A 1 350 ? 202.067 164.229 168.072 1.00 0.75 350 LEU B CA 1
ATOM 2651 C C . LEU A 1 350 ? 200.933 164.492 167.089 1.00 0.75 350 LEU B C 1
ATOM 2652 O O . LEU A 1 350 ? 200.895 163.903 166.002 1.00 0.75 350 LEU B O 1
ATOM 2657 N N . VAL A 1 351 ? 199.993 165.364 167.456 1.00 0.75 351 VAL B N 1
ATOM 2658 C CA . VAL A 1 351 ? 198.933 165.739 166.525 1.00 0.75 351 VAL B CA 1
ATOM 2659 C C . VAL A 1 351 ? 199.527 166.426 165.304 1.00 0.75 351 VAL B C 1
ATOM 2660 O O . VAL A 1 351 ? 199.137 166.149 164.162 1.00 0.75 351 VAL B O 1
ATOM 2664 N N . PHE A 1 352 ? 200.488 167.324 165.524 1.00 0.77 352 PHE B N 1
ATOM 2665 C CA . PHE A 1 352 ? 201.163 167.963 164.402 1.00 0.77 352 PHE B CA 1
ATOM 2666 C C . PHE A 1 352 ? 201.849 166.926 163.524 1.00 0.77 352 PHE B C 1
ATOM 2667 O O . PHE A 1 352 ? 201.780 166.995 162.292 1.00 0.77 352 PHE B O 1
ATOM 2675 N N . LEU A 1 353 ? 202.517 165.953 164.145 1.00 0.83 353 LEU B N 1
ATOM 2676 C CA . LEU A 1 353 ? 203.236 164.942 163.376 1.00 0.83 353 LEU B CA 1
ATOM 2677 C C . LEU A 1 353 ? 202.287 164.106 162.528 1.00 0.83 353 LEU B C 1
ATOM 2678 O O . LEU A 1 353 ? 202.558 163.845 161.351 1.00 0.83 353 LEU B O 1
ATOM 2683 N N . VAL A 1 354 ? 201.161 163.678 163.102 1.00 0.82 354 VAL B N 1
ATOM 2684 C CA . VAL A 1 354 ? 200.246 162.828 162.341 1.00 0.82 354 VAL B CA 1
ATOM 2685 C C . VAL A 1 354 ? 199.575 163.625 161.226 1.00 0.82 354 VAL B C 1
ATOM 2686 O O . VAL A 1 354 ? 199.387 163.120 160.109 1.00 0.82 354 VAL B O 1
ATOM 2690 N N . MET A 1 355 ? 199.222 164.886 161.494 1.00 0.77 355 MET B N 1
ATOM 2691 C CA . MET A 1 355 ? 198.655 165.716 160.437 1.00 0.77 355 MET B CA 1
ATOM 2692 C C . MET A 1 355 ? 199.657 165.930 159.312 1.00 0.77 355 MET B C 1
ATOM 2693 O O . MET A 1 355 ? 199.294 165.888 158.131 1.00 0.77 355 MET B O 1
ATOM 2698 N N . TYR A 1 356 ? 200.926 166.157 159.656 1.00 0.78 356 TYR B N 1
ATOM 2699 C CA . TYR A 1 356 ? 201.953 166.304 158.630 1.00 0.78 356 TYR B CA 1
ATOM 2700 C C . TYR A 1 356 ? 202.129 165.014 157.846 1.00 0.78 356 TYR B C 1
ATOM 2701 O O . TYR A 1 356 ? 202.408 165.042 156.642 1.00 0.78 356 TYR B O 1
ATOM 2710 N N . LEU A 1 357 ? 201.988 163.871 158.517 1.00 0.83 357 LEU B N 1
ATOM 2711 C CA . LEU A 1 357 ? 202.034 162.590 157.824 1.00 0.83 357 LEU B CA 1
ATOM 2712 C C . LEU A 1 357 ? 200.927 162.499 156.783 1.00 0.83 357 LEU B C 1
ATOM 2713 O O . LEU A 1 357 ? 201.162 162.096 155.639 1.00 0.83 357 LEU B O 1
ATOM 2718 N N . PHE A 1 358 ? 199.706 162.874 157.162 1.00 0.79 358 PHE B N 1
ATOM 2719 C CA . PHE A 1 358 ? 198.608 162.815 156.201 1.00 0.79 358 PHE B CA 1
ATOM 2720 C C . PHE A 1 358 ? 198.659 163.982 155.220 1.00 0.79 358 PHE B C 1
ATOM 2721 O O . PHE A 1 358 ? 198.348 163.822 154.035 1.00 0.79 358 PHE B O 1
ATOM 2729 N N . LEU A 1 359 ? 199.046 165.167 155.693 1.00 0.75 359 LEU B N 1
ATOM 2730 C CA . LEU A 1 359 ? 199.144 166.354 154.843 1.00 0.75 359 LEU B CA 1
ATOM 2731 C C . LEU A 1 359 ? 200.617 166.725 154.710 1.00 0.75 359 LEU B C 1
ATOM 2732 O O . LEU A 1 359 ? 201.213 167.352 155.584 1.00 0.75 359 LEU B O 1
ATOM 2737 N N . GLN A 1 360 ? 201.204 166.333 153.581 1.00 0.68 360 GLN B N 1
ATOM 2738 C CA . GLN A 1 360 ? 202.631 166.516 153.349 1.00 0.68 360 GLN B CA 1
ATOM 2739 C C . GLN A 1 360 ? 203.039 167.983 153.406 1.00 0.68 360 GLN B C 1
ATOM 2740 O O . GLN A 1 360 ? 204.134 168.308 153.875 1.00 0.68 360 GLN B O 1
ATOM 2746 N N . ASN A 1 361 ? 202.172 168.873 152.932 1.00 0.67 361 ASN B N 1
ATOM 2747 C CA . ASN A 1 361 ? 202.483 170.297 152.941 1.00 0.67 361 ASN B CA 1
ATOM 2748 C C . ASN A 1 361 ? 202.610 170.807 154.372 1.00 0.67 361 ASN B C 1
ATOM 2749 O O . ASN A 1 361 ? 201.796 170.476 155.238 1.00 0.67 361 ASN B O 1
ATOM 2754 N N . PHE A 1 362 ? 203.643 171.614 154.619 1.00 0.76 362 PHE B N 1
ATOM 2755 C CA . PHE A 1 362 ? 203.866 172.134 155.964 1.00 0.76 362 PHE B CA 1
ATOM 2756 C C . PHE A 1 362 ? 202.809 173.159 156.353 1.00 0.76 362 PHE B C 1
ATOM 2757 O O . PHE A 1 362 ? 202.348 173.175 157.499 1.00 0.76 362 PHE B O 1
ATOM 2765 N N . ARG A 1 363 ? 202.426 174.035 155.423 1.00 0.69 363 ARG B N 1
ATOM 2766 C CA . ARG A 1 363 ? 201.395 175.027 155.715 1.00 0.69 363 ARG B CA 1
ATOM 2767 C C . ARG A 1 363 ? 200.050 174.359 155.973 1.00 0.69 363 ARG B C 1
ATOM 2768 O O . ARG A 1 363 ? 199.285 174.780 156.852 1.00 0.69 363 ARG B O 1
ATOM 2776 N N . ALA A 1 364 ? 199.737 173.322 155.193 1.00 0.79 364 ALA B N 1
ATOM 2777 C CA . ALA A 1 364 ? 198.494 172.591 155.398 1.00 0.79 364 ALA B CA 1
ATOM 2778 C C . ALA A 1 364 ? 198.471 171.923 156.764 1.00 0.79 364 ALA B C 1
ATOM 2779 O O . ALA A 1 364 ? 197.399 171.709 157.339 1.00 0.79 364 ALA B O 1
ATOM 2781 N N . THR A 1 365 ? 199.642 171.563 157.292 1.00 0.80 365 THR B N 1
ATOM 2782 C CA . THR A 1 365 ? 199.705 171.039 158.651 1.00 0.80 365 THR B CA 1
ATOM 2783 C C . THR A 1 365 ? 199.602 172.154 159.680 1.00 0.80 365 THR B C 1
ATOM 2784 O O . THR A 1 365 ? 199.020 171.959 160.753 1.00 0.80 365 THR B O 1
ATOM 2788 N N . LEU A 1 366 ? 200.165 173.324 159.376 1.00 0.81 366 LEU B N 1
ATOM 2789 C CA . LEU A 1 366 ? 200.115 174.439 160.315 1.00 0.81 366 LEU B CA 1
ATOM 2790 C C . LEU A 1 366 ? 198.690 174.923 160.528 1.00 0.81 366 LEU B C 1
ATOM 2791 O O . LEU A 1 366 ? 198.324 175.309 161.643 1.00 0.81 366 LEU B O 1
ATOM 2796 N N . ILE A 1 367 ? 197.878 174.926 159.469 1.00 0.83 367 ILE B N 1
ATOM 2797 C CA . ILE A 1 367 ? 196.540 175.516 159.567 1.00 0.83 367 ILE B CA 1
ATOM 2798 C C . ILE A 1 367 ? 195.702 174.897 160.685 1.00 0.83 367 ILE B C 1
ATOM 2799 O O . ILE A 1 367 ? 195.105 175.652 161.465 1.00 0.83 367 ILE B O 1
ATOM 2804 N N . PRO A 1 368 ? 195.606 173.570 160.826 1.00 0.83 368 PRO B N 1
ATOM 2805 C CA . PRO A 1 368 ? 194.908 173.042 162.008 1.00 0.83 368 PRO B CA 1
ATOM 2806 C C . PRO A 1 368 ? 195.708 173.208 163.285 1.00 0.83 368 PRO B C 1
ATOM 2807 O O . PRO A 1 368 ? 195.123 173.289 164.371 1.00 0.83 368 PRO B O 1
ATOM 2811 N N . THR A 1 369 ? 197.038 173.255 163.186 1.00 0.79 369 THR B N 1
ATOM 2812 C CA . THR A 1 369 ? 197.866 173.419 164.375 1.00 0.79 369 THR B CA 1
ATOM 2813 C C . THR A 1 369 ? 197.620 174.768 165.037 1.00 0.79 369 THR B C 1
ATOM 2814 O O . THR A 1 369 ? 197.597 174.868 166.268 1.00 0.79 369 THR B O 1
ATOM 2818 N N . ILE A 1 370 ? 197.433 175.818 164.233 1.00 0.82 370 ILE B N 1
ATOM 2819 C CA . ILE A 1 370 ? 197.167 177.146 164.779 1.00 0.82 370 ILE B CA 1
ATOM 2820 C C . ILE A 1 370 ? 195.863 177.156 165.563 1.00 0.82 370 ILE B C 1
ATOM 2821 O O . ILE A 1 370 ? 195.689 177.959 166.488 1.00 0.82 370 ILE B O 1
ATOM 2826 N N . ALA A 1 371 ? 194.933 176.263 165.222 1.00 0.85 371 ALA B N 1
ATOM 2827 C CA . ALA A 1 371 ? 193.658 176.224 165.928 1.00 0.85 371 ALA B CA 1
ATOM 2828 C C . ALA A 1 371 ? 193.832 175.786 167.377 1.00 0.85 371 ALA B C 1
ATOM 2829 O O . ALA A 1 371 ? 193.028 176.154 168.240 1.00 0.85 371 ALA B O 1
ATOM 2831 N N . VAL A 1 372 ? 194.867 175.002 167.665 1.00 0.81 372 VAL B N 1
ATOM 2832 C CA . VAL A 1 372 ? 195.058 174.461 169.010 1.00 0.81 372 VAL B CA 1
ATOM 2833 C C . VAL A 1 372 ? 195.286 175.578 170.027 1.00 0.81 372 VAL B C 1
ATOM 2834 O O . VAL A 1 372 ? 194.555 175.633 171.025 1.00 0.81 372 VAL B O 1
ATOM 2838 N N . PRO A 1 373 ? 196.264 176.481 169.848 1.00 0.78 373 PRO B N 1
ATOM 2839 C CA . PRO A 1 373 ? 196.428 177.552 170.846 1.00 0.78 373 PRO B CA 1
ATOM 2840 C C . PRO A 1 373 ? 195.210 178.446 170.972 1.00 0.78 373 PRO B C 1
ATOM 2841 O O . PRO A 1 373 ? 194.859 178.856 172.084 1.00 0.78 373 PRO B O 1
ATOM 2845 N N . VAL A 1 374 ? 194.541 178.746 169.859 1.00 0.85 374 VAL B N 1
ATOM 2846 C CA . VAL A 1 374 ? 193.393 179.647 169.900 1.00 0.85 374 VAL B CA 1
ATOM 2847 C C . VAL A 1 374 ? 192.267 179.035 170.722 1.00 0.85 374 VAL B C 1
ATOM 2848 O O . VAL A 1 374 ? 191.735 179.663 171.646 1.00 0.85 374 VAL B O 1
ATOM 2852 N N . VAL A 1 375 ? 191.902 177.790 170.413 1.00 0.86 375 VAL B N 1
ATOM 2853 C CA . VAL A 1 375 ? 190.821 177.130 171.139 1.00 0.86 375 VAL B CA 1
ATOM 2854 C C . VAL A 1 375 ? 191.216 176.901 172.590 1.00 0.86 375 VAL B C 1
ATOM 2855 O O . VAL A 1 375 ? 190.397 177.054 173.502 1.00 0.86 375 VAL B O 1
ATOM 2859 N N . LEU A 1 376 ? 192.478 176.545 172.828 1.00 0.83 376 LEU B N 1
ATOM 2860 C CA . LEU A 1 376 ? 192.944 176.294 174.188 1.00 0.83 376 LEU B CA 1
ATOM 2861 C C . LEU A 1 376 ? 192.855 177.552 175.046 1.00 0.83 376 LEU B C 1
ATOM 2862 O O . LEU A 1 376 ? 192.356 177.517 176.179 1.00 0.83 376 LEU B O 1
ATOM 2867 N N . MET A 1 377 ? 193.315 178.685 174.515 1.00 0.80 377 MET B N 1
ATOM 2868 C CA . MET A 1 377 ? 193.293 179.916 175.295 1.00 0.80 377 MET B CA 1
ATOM 2869 C C . MET A 1 377 ? 191.877 180.455 175.435 1.00 0.80 377 MET B C 1
ATOM 2870 O O . MET A 1 377 ? 191.526 181.034 176.469 1.00 0.80 377 MET B O 1
ATOM 2875 N N . GLY A 1 378 ? 191.034 180.257 174.421 1.00 0.86 378 GLY B N 1
ATOM 2876 C CA . GLY A 1 378 ? 189.629 180.583 174.589 1.00 0.86 378 GLY B CA 1
ATOM 2877 C C . GLY A 1 378 ? 188.976 179.751 175.675 1.00 0.86 378 GLY B C 1
ATOM 2878 O O . GLY A 1 378 ? 188.139 180.245 176.433 1.00 0.86 378 GLY B O 1
ATOM 2879 N N . THR A 1 379 ? 189.346 178.472 175.761 1.00 0.84 379 THR B N 1
ATOM 2880 C CA . THR A 1 379 ? 188.831 177.616 176.823 1.00 0.84 379 THR B CA 1
ATOM 2881 C C . THR A 1 379 ? 189.292 178.103 178.188 1.00 0.84 379 THR B C 1
ATOM 2882 O O . THR A 1 379 ? 188.524 178.083 179.155 1.00 0.84 379 THR B O 1
ATOM 2886 N N . PHE A 1 380 ? 190.550 178.534 178.288 1.00 0.82 380 PHE B N 1
ATOM 2887 C CA . PHE A 1 380 ? 191.020 179.111 179.544 1.00 0.82 380 PHE B CA 1
ATOM 2888 C C . PHE A 1 380 ? 190.240 180.372 179.894 1.00 0.82 380 PHE B C 1
ATOM 2889 O O . PHE A 1 380 ? 189.908 180.605 181.062 1.00 0.82 380 PHE B O 1
ATOM 2897 N N . SER A 1 381 ? 189.935 181.197 178.891 1.00 0.83 381 SER B N 1
ATOM 2898 C CA . SER A 1 381 ? 189.122 182.386 179.126 1.00 0.83 381 SER B CA 1
ATOM 2899 C C . SER A 1 381 ? 187.740 182.009 179.645 1.00 0.83 381 SER B C 1
ATOM 2900 O O . SER A 1 381 ? 187.217 182.640 180.570 1.00 0.83 381 SER B O 1
ATOM 2903 N N . VAL A 1 382 ? 187.130 180.983 179.051 1.00 0.81 382 VAL B N 1
ATOM 2904 C CA . VAL A 1 382 ? 185.808 180.545 179.490 1.00 0.81 382 VAL B CA 1
ATOM 2905 C C . VAL A 1 382 ? 185.867 180.021 180.919 1.00 0.81 382 VAL B C 1
ATOM 2906 O O . VAL A 1 382 ? 184.975 180.290 181.732 1.00 0.81 382 VAL B O 1
ATOM 2910 N N . LEU A 1 383 ? 186.917 179.266 181.247 1.00 0.76 383 LEU B N 1
ATOM 2911 C CA . LEU A 1 383 ? 187.084 178.785 182.614 1.00 0.76 383 LEU B CA 1
ATOM 2912 C C . LEU A 1 383 ? 187.216 179.946 183.589 1.00 0.76 383 LEU B C 1
ATOM 2913 O O . LEU A 1 383 ? 186.649 179.912 184.687 1.00 0.76 383 LEU B O 1
ATOM 2918 N N . TYR A 1 384 ? 187.966 180.980 183.208 1.00 0.74 384 TYR B N 1
ATOM 2919 C CA . TYR A 1 384 ? 188.080 182.160 184.059 1.00 0.74 384 TYR B CA 1
ATOM 2920 C C . TYR A 1 384 ? 186.734 182.850 184.227 1.00 0.74 384 TYR B C 1
ATOM 2921 O O . TYR A 1 384 ? 186.403 183.325 185.320 1.00 0.74 384 TYR B O 1
ATOM 2930 N N . ALA A 1 385 ? 185.946 182.921 183.153 1.00 0.82 385 ALA B N 1
ATOM 2931 C CA . ALA A 1 385 ? 184.656 183.600 183.220 1.00 0.82 385 ALA B CA 1
ATOM 2932 C C . ALA A 1 385 ? 183.712 182.906 184.192 1.00 0.82 385 ALA B C 1
ATOM 2933 O O . ALA A 1 385 ? 182.979 183.568 184.936 1.00 0.82 385 ALA B O 1
ATOM 2935 N N . PHE A 1 386 ? 183.712 181.578 184.202 1.00 0.77 386 PHE B N 1
ATOM 2936 C CA . PHE A 1 386 ? 182.823 180.815 185.067 1.00 0.77 386 PHE B CA 1
ATOM 2937 C C . PHE A 1 386 ? 183.413 180.549 186.444 1.00 0.77 386 PHE B C 1
ATOM 2938 O O . PHE A 1 386 ? 182.782 179.857 187.248 1.00 0.77 386 PHE B O 1
ATOM 2946 N N . GLY A 1 387 ? 184.601 181.071 186.734 1.00 0.81 387 GLY B N 1
ATOM 2947 C CA . GLY A 1 387 ? 185.177 180.917 188.053 1.00 0.81 387 GLY B CA 1
ATOM 2948 C C . GLY A 1 387 ? 185.870 179.601 188.308 1.00 0.81 387 GLY B C 1
ATOM 2949 O O . GLY A 1 387 ? 186.183 179.294 189.462 1.00 0.81 387 GLY B O 1
ATOM 2950 N N . TYR A 1 388 ? 186.121 178.809 187.271 1.00 0.78 388 TYR B N 1
ATOM 2951 C CA . TYR A 1 388 ? 186.833 177.557 187.445 1.00 0.78 388 TYR B CA 1
ATOM 2952 C C . TYR A 1 388 ? 188.328 177.817 187.610 1.00 0.78 388 TYR B C 1
ATOM 2953 O O . TYR A 1 388 ? 188.817 178.934 187.430 1.00 0.78 388 TYR B O 1
ATOM 2962 N N . SER A 1 389 ? 189.058 176.764 187.963 1.00 0.83 389 SER B N 1
ATOM 2963 C CA . SER A 1 389 ? 190.475 176.865 188.270 1.00 0.83 389 SER B CA 1
ATOM 2964 C C . SER A 1 389 ? 191.256 175.873 187.422 1.00 0.83 389 SER B C 1
ATOM 2965 O O . SER A 1 389 ? 190.698 174.944 186.835 1.00 0.83 389 SER B O 1
ATOM 2968 N N . VAL A 1 390 ? 192.569 176.083 187.363 1.00 0.83 390 VAL B N 1
ATOM 2969 C CA . VAL A 1 390 ? 193.457 175.180 186.643 1.00 0.83 390 VAL B CA 1
ATOM 2970 C C . VAL A 1 390 ? 193.791 174.007 187.549 1.00 0.83 390 VAL B C 1
ATOM 2971 O O . VAL A 1 390 ? 194.757 174.054 188.318 1.00 0.83 390 VAL B O 1
ATOM 2975 N N . ASN A 1 391 ? 192.990 172.954 187.475 1.00 0.81 391 ASN B N 1
ATOM 2976 C CA . ASN A 1 391 ? 193.187 171.763 188.282 1.00 0.81 391 ASN B CA 1
ATOM 2977 C C . ASN A 1 391 ? 193.468 170.567 187.386 1.00 0.81 391 ASN B C 1
ATOM 2978 O O . ASN A 1 391 ? 193.504 170.673 186.158 1.00 0.81 391 ASN B O 1
ATOM 2983 N N . THR A 1 392 ? 193.672 169.415 188.024 1.00 0.79 392 THR B N 1
ATOM 2984 C CA . THR A 1 392 ? 193.958 168.199 187.273 1.00 0.79 392 THR B CA 1
ATOM 2985 C C . THR A 1 392 ? 192.793 167.822 186.371 1.00 0.79 392 THR B C 1
ATOM 2986 O O . THR A 1 392 ? 192.996 167.363 185.243 1.00 0.79 392 THR B O 1
ATOM 2990 N N . LEU A 1 393 ? 191.562 167.999 186.853 1.00 0.83 393 LEU B N 1
ATOM 2991 C CA . LEU A 1 393 ? 190.398 167.643 186.048 1.00 0.83 393 LEU B CA 1
ATOM 2992 C C . LEU A 1 393 ? 190.303 168.514 184.802 1.00 0.83 393 LEU B C 1
ATOM 2993 O O . LEU A 1 393 ? 190.070 168.013 183.696 1.00 0.83 393 LEU B O 1
ATOM 2998 N N . THR A 1 394 ? 190.496 169.825 184.956 1.00 0.86 394 THR B N 1
ATOM 2999 C CA . THR A 1 394 ? 190.443 170.714 183.802 1.00 0.86 394 THR B CA 1
ATOM 3000 C C . THR A 1 394 ? 191.579 170.457 182.823 1.00 0.86 394 THR B C 1
ATOM 3001 O O . THR A 1 394 ? 191.362 170.525 181.611 1.00 0.86 394 THR B O 1
ATOM 3005 N N . MET A 1 395 ? 192.780 170.156 183.313 1.00 0.81 395 MET B N 1
ATOM 3006 C CA . MET A 1 395 ? 193.881 169.851 182.407 1.00 0.81 395 MET B CA 1
ATOM 3007 C C . MET A 1 395 ? 193.659 168.530 181.678 1.00 0.81 395 MET B C 1
ATOM 3008 O O . MET A 1 395 ? 193.979 168.413 180.488 1.00 0.81 395 MET B O 1
ATOM 3013 N N . PHE A 1 396 ? 193.109 167.527 182.367 1.00 0.80 396 PHE B N 1
ATOM 3014 C CA . PHE A 1 396 ? 192.739 166.289 181.691 1.00 0.80 396 PHE B CA 1
ATOM 3015 C C . PHE A 1 396 ? 191.703 166.555 180.613 1.00 0.80 396 PHE B C 1
ATOM 3016 O O . PHE A 1 396 ? 191.786 166.005 179.509 1.00 0.80 396 PHE B O 1
ATOM 3024 N N . ALA A 1 397 ? 190.716 167.396 180.920 1.00 0.86 397 ALA B N 1
ATOM 3025 C CA . ALA A 1 397 ? 189.706 167.743 179.930 1.00 0.86 397 ALA B CA 1
ATOM 3026 C C . ALA A 1 397 ? 190.328 168.462 178.742 1.00 0.86 397 ALA B C 1
ATOM 3027 O O . ALA A 1 397 ? 189.922 168.245 177.600 1.00 0.86 397 ALA B O 1
ATOM 3029 N N . MET A 1 398 ? 191.320 169.317 178.990 1.00 0.81 398 MET B N 1
ATOM 3030 C CA . MET A 1 398 ? 191.993 170.017 177.898 1.00 0.81 398 MET B CA 1
ATOM 3031 C C . MET A 1 398 ? 192.738 169.040 176.992 1.00 0.81 398 MET B C 1
ATOM 3032 O O . MET A 1 398 ? 192.654 169.120 175.756 1.00 0.81 398 MET B O 1
ATOM 3037 N N . VAL A 1 399 ? 193.482 168.109 177.596 1.00 0.79 399 VAL B N 1
ATOM 3038 C CA . VAL A 1 399 ? 194.237 167.141 176.805 1.00 0.79 399 VAL B CA 1
ATOM 3039 C C . VAL A 1 399 ? 193.290 166.250 176.014 1.00 0.79 399 VAL B C 1
ATOM 3040 O O . VAL A 1 399 ? 193.553 165.916 174.853 1.00 0.79 399 VAL B O 1
ATOM 3044 N N . LEU A 1 400 ? 192.174 165.852 176.626 1.00 0.76 400 LEU B N 1
ATOM 3045 C CA . LEU A 1 400 ? 191.160 165.106 175.890 1.00 0.76 400 LEU B CA 1
ATOM 3046 C C . LEU A 1 400 ? 190.569 165.947 174.769 1.00 0.76 400 LEU B C 1
ATOM 3047 O O . LEU A 1 400 ? 190.266 165.432 173.687 1.00 0.76 400 LEU B O 1
ATOM 3052 N N . ALA A 1 401 ? 190.396 167.245 175.013 1.00 0.81 401 ALA B N 1
ATOM 3053 C CA . ALA A 1 401 ? 189.779 168.120 174.029 1.00 0.81 401 ALA B CA 1
ATOM 3054 C C . ALA A 1 401 ? 190.631 168.257 172.782 1.00 0.81 401 ALA B C 1
ATOM 3055 O O . ALA A 1 401 ? 190.085 168.278 171.679 1.00 0.81 401 ALA B O 1
ATOM 3057 N N . ILE A 1 402 ? 191.956 168.300 172.934 1.00 0.76 402 ILE B N 1
ATOM 3058 C CA . ILE A 1 402 ? 192.869 168.626 171.833 1.00 0.76 402 ILE B CA 1
ATOM 3059 C C . ILE A 1 402 ? 192.476 167.968 170.510 1.00 0.76 402 ILE B C 1
ATOM 3060 O O . ILE A 1 402 ? 192.294 168.654 169.494 1.00 0.76 402 ILE B O 1
ATOM 3065 N N . GLY A 1 403 ? 192.320 166.644 170.508 1.00 0.74 403 GLY B N 1
ATOM 3066 C CA . GLY A 1 403 ? 191.965 165.960 169.273 1.00 0.74 403 GLY B CA 1
ATOM 3067 C C . GLY A 1 403 ? 190.591 166.349 168.761 1.00 0.74 403 GLY B C 1
ATOM 3068 O O . GLY A 1 403 ? 190.397 166.585 167.563 1.00 0.74 403 GLY B O 1
ATOM 3069 N N . LEU A 1 404 ? 189.616 166.431 169.666 1.00 0.75 404 LEU B N 1
ATOM 3070 C CA . LEU A 1 404 ? 188.262 166.784 169.257 1.00 0.75 404 LEU B CA 1
ATOM 3071 C C . LEU A 1 404 ? 188.219 168.179 168.649 1.00 0.75 404 LEU B C 1
ATOM 3072 O O . LEU A 1 404 ? 187.508 168.418 167.667 1.00 0.75 404 LEU B O 1
ATOM 3077 N N . LEU A 1 405 ? 188.976 169.112 169.222 1.00 0.80 405 LEU B N 1
ATOM 3078 C CA . LEU A 1 405 ? 188.961 170.484 168.732 1.00 0.80 405 LEU B CA 1
ATOM 3079 C C . LEU A 1 405 ? 189.704 170.603 167.408 1.00 0.80 405 LEU B C 1
ATOM 3080 O O . LEU A 1 405 ? 189.328 171.416 166.557 1.00 0.80 405 LEU B O 1
ATOM 3085 N N . VAL A 1 406 ? 190.757 169.804 167.205 1.00 0.79 406 VAL B N 1
ATOM 3086 C CA . VAL A 1 406 ? 191.424 169.836 165.907 1.00 0.79 406 VAL B CA 1
ATOM 3087 C C . VAL A 1 406 ? 190.665 169.072 164.836 1.00 0.79 406 VAL B C 1
ATOM 3088 O O . VAL A 1 406 ? 191.004 169.198 163.655 1.00 0.79 406 VAL B O 1
ATOM 3092 N N . ASP A 1 407 ? 189.667 168.268 165.213 1.00 0.78 407 ASP B N 1
ATOM 3093 C CA . ASP A 1 407 ? 188.896 167.508 164.230 1.00 0.78 407 ASP B CA 1
ATOM 3094 C C . ASP A 1 407 ? 188.298 168.363 163.116 1.00 0.78 407 ASP B C 1
ATOM 3095 O O . ASP A 1 407 ? 188.489 168.060 161.934 1.00 0.78 407 ASP B O 1
ATOM 3100 N N . ASP A 1 408 ? 187.567 169.422 163.474 1.00 0.79 408 ASP B N 1
ATOM 3101 C CA . ASP A 1 408 ? 186.894 170.231 162.458 1.00 0.79 408 ASP B CA 1
ATOM 3102 C C . ASP A 1 408 ? 187.894 170.951 161.563 1.00 0.79 408 ASP B C 1
ATOM 3103 O O . ASP A 1 408 ? 187.710 171.022 160.339 1.00 0.79 408 ASP B O 1
ATOM 3108 N N . ALA A 1 409 ? 188.953 171.501 162.156 1.00 0.85 409 ALA B N 1
ATOM 3109 C CA . ALA A 1 409 ? 189.982 172.161 161.362 1.00 0.85 409 ALA B CA 1
ATOM 3110 C C . ALA A 1 409 ? 190.622 171.181 160.391 1.00 0.85 409 ALA B C 1
ATOM 3111 O O . ALA A 1 409 ? 190.862 171.511 159.224 1.00 0.85 409 ALA B O 1
ATOM 3113 N N . ILE A 1 410 ? 190.894 169.960 160.857 1.00 0.85 410 ILE B N 1
ATOM 3114 C CA . ILE A 1 410 ? 191.470 168.939 159.989 1.00 0.85 410 ILE B CA 1
ATOM 3115 C C . ILE A 1 410 ? 190.527 168.631 158.836 1.00 0.85 410 ILE B C 1
ATOM 3116 O O . ILE A 1 410 ? 190.949 168.521 157.678 1.00 0.85 410 ILE B O 1
ATOM 3121 N N . VAL A 1 411 ? 189.236 168.481 159.139 1.00 0.85 411 VAL B N 1
ATOM 3122 C CA . VAL A 1 411 ? 188.256 168.173 158.099 1.00 0.85 411 VAL B CA 1
ATOM 3123 C C . VAL A 1 411 ? 188.263 169.257 157.031 1.00 0.85 411 VAL B C 1
ATOM 3124 O O . VAL A 1 411 ? 188.328 168.973 155.828 1.00 0.85 411 VAL B O 1
ATOM 3128 N N . VAL A 1 412 ? 188.224 170.521 157.461 1.00 0.88 412 VAL B N 1
ATOM 3129 C CA . VAL A 1 412 ? 188.207 171.629 156.506 1.00 0.88 412 VAL B CA 1
ATOM 3130 C C . VAL A 1 412 ? 189.473 171.625 155.658 1.00 0.88 412 VAL B C 1
ATOM 3131 O O . VAL A 1 412 ? 189.419 171.728 154.424 1.00 0.88 412 VAL B O 1
ATOM 3135 N N . VAL A 1 413 ? 190.632 171.501 156.309 1.00 0.88 413 VAL B N 1
ATOM 3136 C CA . VAL A 1 413 ? 191.903 171.593 155.596 1.00 0.88 413 VAL B CA 1
ATOM 3137 C C . VAL A 1 413 ? 192.015 170.486 154.560 1.00 0.88 413 VAL B C 1
ATOM 3138 O O . VAL A 1 413 ? 192.417 170.718 153.415 1.00 0.88 413 VAL B O 1
ATOM 3142 N N . GLU A 1 414 ? 191.652 169.263 154.942 1.00 0.83 414 GLU B N 1
ATOM 3143 C CA . GLU A 1 414 ? 191.826 168.143 154.027 1.00 0.83 414 GLU B CA 1
ATOM 3144 C C . GLU A 1 414 ? 190.789 168.170 152.914 1.00 0.83 414 GLU B C 1
ATOM 3145 O O . GLU A 1 414 ? 191.057 167.717 151.799 1.00 0.83 414 GLU B O 1
ATOM 3151 N N . ASN A 1 415 ? 189.593 168.695 153.190 1.00 0.82 415 ASN B N 1
ATOM 3152 C CA . ASN A 1 415 ? 188.628 168.867 152.111 1.00 0.82 415 ASN B CA 1
ATOM 3153 C C . ASN A 1 415 ? 189.150 169.868 151.089 1.00 0.82 415 ASN B C 1
ATOM 3154 O O . ASN A 1 415 ? 189.045 169.653 149.874 1.00 0.82 415 ASN B O 1
ATOM 3159 N N . VAL A 1 416 ? 189.742 170.963 151.572 1.00 0.85 416 VAL B N 1
ATOM 3160 C CA . VAL A 1 416 ? 190.348 171.940 150.669 1.00 0.85 416 VAL B CA 1
ATOM 3161 C C . VAL A 1 416 ? 191.465 171.293 149.862 1.00 0.85 416 VAL B C 1
ATOM 3162 O O . VAL A 1 416 ? 191.592 171.511 148.652 1.00 0.85 416 VAL B O 1
ATOM 3166 N N . GLU A 1 417 ? 192.297 170.490 150.528 1.00 0.77 417 GLU B N 1
ATOM 3167 C CA . GLU A 1 417 ? 193.402 169.825 149.846 1.00 0.77 417 GLU B CA 1
ATOM 3168 C C . GLU A 1 417 ? 192.900 168.867 148.774 1.00 0.77 417 GLU B C 1
ATOM 3169 O O . GLU A 1 417 ? 193.453 168.807 147.671 1.00 0.77 417 GLU B O 1
ATOM 3175 N N . ARG A 1 418 ? 191.858 168.098 149.086 1.00 0.70 418 ARG B N 1
ATOM 3176 C CA . ARG A 1 418 ? 191.307 167.163 148.113 1.00 0.70 418 ARG B CA 1
ATOM 3177 C C . ARG A 1 418 ? 190.742 167.905 146.912 1.00 0.70 418 ARG B C 1
ATOM 3178 O O . ARG A 1 418 ? 190.934 167.492 145.763 1.00 0.70 418 ARG B O 1
ATOM 3186 N N . ILE A 1 419 ? 190.027 169.005 147.161 1.00 0.81 419 ILE B N 1
ATOM 3187 C CA . ILE A 1 419 ? 189.473 169.783 146.056 1.00 0.81 419 ILE B CA 1
ATOM 3188 C C . ILE A 1 419 ? 190.591 170.354 145.195 1.00 0.81 419 ILE B C 1
ATOM 3189 O O . ILE A 1 419 ? 190.525 170.316 143.961 1.00 0.81 419 ILE B O 1
ATOM 3194 N N . MET A 1 420 ? 191.643 170.876 145.828 1.00 0.72 420 MET B N 1
ATOM 3195 C CA . MET A 1 420 ? 192.772 171.411 145.075 1.00 0.72 420 MET B CA 1
ATOM 3196 C C . MET A 1 420 ? 193.434 170.329 144.233 1.00 0.72 420 MET B C 1
ATOM 3197 O O . MET A 1 420 ? 193.787 170.558 143.071 1.00 0.72 420 MET B O 1
ATOM 3202 N N . SER A 1 421 ? 193.616 169.139 144.806 1.00 0.68 421 SER B N 1
ATOM 3203 C CA . SER A 1 421 ? 194.304 168.074 144.086 1.00 0.68 421 SER B CA 1
ATOM 3204 C C . SER A 1 421 ? 193.467 167.552 142.925 1.00 0.68 421 SER B C 1
ATOM 3205 O O . SER A 1 421 ? 193.990 167.322 141.829 1.00 0.68 421 SER B O 1
ATOM 3208 N N . GLU A 1 422 ? 192.166 167.359 143.140 1.00 0.71 422 GLU B N 1
ATOM 3209 C CA . GLU A 1 422 ? 191.306 166.751 142.118 1.00 0.71 422 GLU B CA 1
ATOM 3210 C C . GLU A 1 422 ? 190.855 167.783 141.088 1.00 0.71 422 GLU B C 1
ATOM 3211 O O . GLU A 1 422 ? 191.174 167.669 139.901 1.00 0.71 422 GLU B O 1
ATOM 3217 N N . GLU A 1 423 ? 190.112 168.798 141.531 1.00 0.67 423 GLU B N 1
ATOM 3218 C CA . GLU A 1 423 ? 189.535 169.758 140.600 1.00 0.67 423 GLU B CA 1
ATOM 3219 C C . GLU A 1 423 ? 190.533 170.811 140.141 1.00 0.67 423 GLU B C 1
ATOM 3220 O O . GLU A 1 423 ? 190.227 171.561 139.208 1.00 0.67 423 GLU B O 1
ATOM 3226 N N . GLY A 1 424 ? 191.706 170.889 140.764 1.00 0.67 424 GLY B N 1
ATOM 3227 C CA . GLY A 1 424 ? 192.710 171.853 140.349 1.00 0.67 424 GLY B CA 1
ATOM 3228 C C . GLY A 1 424 ? 192.290 173.295 140.508 1.00 0.67 424 GLY B C 1
ATOM 3229 O O . GLY A 1 424 ? 192.656 174.136 139.680 1.00 0.67 424 GLY B O 1
ATOM 3230 N N . LEU A 1 425 ? 191.527 173.608 141.550 1.00 0.67 425 LEU B N 1
ATOM 3231 C CA . LEU A 1 425 ? 191.064 174.966 141.767 1.00 0.67 425 LEU B CA 1
ATOM 3232 C C . LEU A 1 425 ? 192.107 175.777 142.531 1.00 0.67 425 LEU B C 1
ATOM 3233 O O . LEU A 1 425 ? 193.059 175.242 143.103 1.00 0.67 425 LEU B O 1
ATOM 3238 N N . THR A 1 426 ? 191.916 177.091 142.531 1.00 0.74 426 THR B N 1
ATOM 3239 C CA . THR A 1 426 ? 192.730 177.972 143.346 1.00 0.74 426 THR B CA 1
ATOM 3240 C C . THR A 1 426 ? 192.394 177.770 144.818 1.00 0.74 426 THR B C 1
ATOM 3241 O O . THR A 1 426 ? 191.287 177.345 145.156 1.00 0.74 426 THR B O 1
ATOM 3245 N N . PRO A 1 427 ? 193.337 178.062 145.717 1.00 0.81 427 PRO B N 1
ATOM 3246 C CA . PRO A 1 427 ? 193.061 177.863 147.149 1.00 0.81 427 PRO B CA 1
ATOM 3247 C C . PRO A 1 427 ? 191.826 178.599 147.640 1.00 0.81 427 PRO B C 1
ATOM 3248 O O . PRO A 1 427 ? 191.097 178.069 148.485 1.00 0.81 427 PRO B O 1
ATOM 3252 N N . ARG A 1 428 ? 191.560 179.799 147.124 1.00 0.77 428 ARG B N 1
ATOM 3253 C CA . ARG A 1 428 ? 190.379 180.540 147.555 1.00 0.77 428 ARG B CA 1
ATOM 3254 C C . ARG A 1 428 ? 189.097 179.864 147.080 1.00 0.77 428 ARG B C 1
ATOM 3255 O O . ARG A 1 428 ? 188.164 179.654 147.866 1.00 0.77 428 ARG B O 1
ATOM 3263 N N . GLU A 1 429 ? 189.034 179.517 145.793 1.00 0.80 429 GLU B N 1
ATOM 3264 C CA . GLU A 1 429 ? 187.854 178.840 145.264 1.00 0.80 429 GLU B CA 1
ATOM 3265 C C . GLU A 1 429 ? 187.677 177.474 145.908 1.00 0.80 429 GLU B C 1
ATOM 3266 O O . GLU A 1 429 ? 186.556 177.065 146.235 1.00 0.80 429 GLU B O 1
ATOM 3272 N N . ALA A 1 430 ? 188.781 176.749 146.093 1.00 0.88 430 ALA B N 1
ATOM 3273 C CA . ALA A 1 430 ? 188.712 175.445 146.738 1.00 0.88 430 ALA B CA 1
ATOM 3274 C C . ALA A 1 430 ? 188.194 175.571 148.162 1.00 0.88 430 ALA B C 1
ATOM 3275 O O . ALA A 1 430 ? 187.368 174.770 148.605 1.00 0.88 430 ALA B O 1
ATOM 3277 N N . THR A 1 431 ? 188.668 176.580 148.896 1.00 0.85 431 THR B N 1
ATOM 3278 C CA . THR A 1 431 ? 188.201 176.788 150.262 1.00 0.85 431 THR B CA 1
ATOM 3279 C C . THR A 1 431 ? 186.718 177.130 150.294 1.00 0.85 431 THR B C 1
ATOM 3280 O O . THR A 1 431 ? 185.974 176.625 151.143 1.00 0.85 431 THR B O 1
ATOM 3284 N N . ARG A 1 432 ? 186.271 177.994 149.382 1.00 0.79 432 ARG B N 1
ATOM 3285 C CA . ARG A 1 432 ? 184.857 178.350 149.335 1.00 0.79 432 ARG B CA 1
ATOM 3286 C C . ARG A 1 432 ? 183.994 177.126 149.055 1.00 0.79 432 ARG B C 1
ATOM 3287 O O . ARG A 1 432 ? 182.988 176.883 149.739 1.00 0.79 432 ARG B O 1
ATOM 3295 N N . LYS A 1 433 ? 184.388 176.327 148.062 1.00 0.83 433 LYS B N 1
ATOM 3296 C CA . LYS A 1 433 ? 183.629 175.127 147.734 1.00 0.83 433 LYS B CA 1
ATOM 3297 C C . LYS A 1 433 ? 183.650 174.131 148.886 1.00 0.83 433 LYS B C 1
ATOM 3298 O O . LYS A 1 433 ? 182.641 173.477 149.170 1.00 0.83 433 LYS B O 1
ATOM 3304 N N . SER A 1 434 ? 184.793 174.000 149.562 1.00 0.85 434 SER B N 1
ATOM 3305 C CA . SER A 1 434 ? 184.890 173.082 150.689 1.00 0.85 434 SER B CA 1
ATOM 3306 C C . SER A 1 434 ? 183.964 173.499 151.820 1.00 0.85 434 SER B C 1
ATOM 3307 O O . SER A 1 434 ? 183.292 172.655 152.424 1.00 0.85 434 SER B O 1
ATOM 3310 N N . MET A 1 435 ? 183.931 174.794 152.136 1.00 0.81 435 MET B N 1
ATOM 3311 C CA . MET A 1 435 ? 183.028 175.264 153.179 1.00 0.81 435 MET B CA 1
ATOM 3312 C C . MET A 1 435 ? 181.580 175.009 152.793 1.00 0.81 435 MET B C 1
ATOM 3313 O O . MET A 1 435 ? 180.780 174.551 153.619 1.00 0.81 435 MET B O 1
ATOM 3318 N N . GLY A 1 436 ? 181.231 175.271 151.532 1.00 0.83 436 GLY B N 1
ATOM 3319 C CA . GLY A 1 436 ? 179.883 174.972 151.079 1.00 0.83 436 GLY B CA 1
ATOM 3320 C C . GLY A 1 436 ? 179.541 173.498 151.197 1.00 0.83 436 GLY B C 1
ATOM 3321 O O . GLY A 1 436 ? 178.409 173.140 151.532 1.00 0.83 436 GLY B O 1
ATOM 3322 N N . GLN A 1 437 ? 180.512 172.625 150.927 1.00 0.72 437 GLN B N 1
ATOM 3323 C CA . GLN A 1 437 ? 180.254 171.191 150.987 1.00 0.72 437 GLN B CA 1
ATOM 3324 C C . GLN A 1 437 ? 180.098 170.692 152.417 1.00 0.72 437 GLN B C 1
ATOM 3325 O O . GLN A 1 437 ? 179.175 169.922 152.702 1.00 0.72 437 GLN B O 1
ATOM 3331 N N . ILE A 1 438 ? 180.980 171.107 153.326 1.00 0.77 438 ILE B N 1
ATOM 3332 C CA . ILE A 1 438 ? 181.061 170.502 154.649 1.00 0.77 438 ILE B CA 1
ATOM 3333 C C . ILE A 1 438 ? 180.647 171.443 155.766 1.00 0.77 438 ILE B C 1
ATOM 3334 O O . ILE A 1 438 ? 181.049 171.228 156.913 1.00 0.77 438 ILE B O 1
ATOM 3339 N N . GLN A 1 439 ? 179.851 172.474 155.481 1.00 0.74 439 GLN B N 1
ATOM 3340 C CA . GLN A 1 439 ? 179.315 173.288 156.567 1.00 0.74 439 GLN B CA 1
ATOM 3341 C C . GLN A 1 439 ? 178.477 172.440 157.517 1.00 0.74 439 GLN B C 1
ATOM 3342 O O . GLN A 1 439 ? 178.558 172.592 158.740 1.00 0.74 439 GLN B O 1
ATOM 3348 N N . GLY A 1 440 ? 177.669 171.533 156.967 1.00 0.76 440 GLY B N 1
ATOM 3349 C CA . GLY A 1 440 ? 176.843 170.686 157.813 1.00 0.76 440 GLY B CA 1
ATOM 3350 C C . GLY A 1 440 ? 177.658 169.719 158.651 1.00 0.76 440 GLY B C 1
ATOM 3351 O O . GLY A 1 440 ? 177.330 169.451 159.810 1.00 0.76 440 GLY B O 1
ATOM 3352 N N . ALA A 1 441 ? 178.732 169.178 158.071 1.00 0.77 441 ALA B N 1
ATOM 3353 C CA . ALA A 1 441 ? 179.529 168.177 158.773 1.00 0.77 441 ALA B CA 1
ATOM 3354 C C . ALA A 1 441 ? 180.173 168.754 160.026 1.00 0.77 441 ALA B C 1
ATOM 3355 O O . ALA A 1 441 ? 180.202 168.097 161.073 1.00 0.77 441 ALA B O 1
ATOM 3357 N N . LEU A 1 442 ? 180.703 169.975 159.938 1.00 0.79 442 LEU B N 1
ATOM 3358 C CA . LEU A 1 442 ? 181.330 170.596 161.100 1.00 0.79 442 LEU B CA 1
ATOM 3359 C C . LEU A 1 442 ? 180.319 170.794 162.221 1.00 0.79 442 LEU B C 1
ATOM 3360 O O . LEU A 1 442 ? 180.606 170.515 163.392 1.00 0.79 442 LEU B O 1
ATOM 3365 N N . VAL A 1 443 ? 179.127 171.280 161.876 1.00 0.79 443 VAL B N 1
ATOM 3366 C CA . VAL A 1 443 ? 178.091 171.502 162.879 1.00 0.79 443 VAL B CA 1
ATOM 3367 C C . VAL A 1 443 ? 177.687 170.182 163.520 1.00 0.79 443 VAL B C 1
ATOM 3368 O O . VAL A 1 443 ? 177.513 170.094 164.740 1.00 0.79 443 VAL B O 1
ATOM 3372 N N . GLY A 1 444 ? 177.533 169.137 162.707 1.00 0.76 444 GLY B N 1
ATOM 3373 C CA . GLY A 1 444 ? 177.174 167.839 163.256 1.00 0.76 444 GLY B CA 1
ATOM 3374 C C . GLY A 1 444 ? 178.231 167.292 164.196 1.00 0.76 444 GLY B C 1
ATOM 3375 O O . GLY A 1 444 ? 177.917 166.753 165.261 1.00 0.76 444 GLY B O 1
ATOM 3376 N N . ILE A 1 445 ? 179.503 167.422 163.810 1.00 0.75 445 ILE B N 1
ATOM 3377 C CA . ILE A 1 445 ? 180.591 166.937 164.656 1.00 0.75 445 ILE B CA 1
ATOM 3378 C C . ILE A 1 445 ? 180.621 167.697 165.973 1.00 0.75 445 ILE B C 1
ATOM 3379 O O . ILE A 1 445 ? 180.761 167.102 167.049 1.00 0.75 445 ILE B O 1
ATOM 3384 N N . ALA A 1 446 ? 180.490 169.023 165.913 1.00 0.83 446 ALA B N 1
ATOM 3385 C CA . ALA A 1 446 ? 180.483 169.809 167.141 1.00 0.83 446 ALA B CA 1
ATOM 3386 C C . ALA A 1 446 ? 179.296 169.444 168.020 1.00 0.83 446 ALA B C 1
ATOM 3387 O O . ALA A 1 446 ? 179.429 169.346 169.246 1.00 0.83 446 ALA B O 1
ATOM 3389 N N . MET A 1 447 ? 178.128 169.232 167.413 1.00 0.75 447 MET B N 1
ATOM 3390 C CA . MET A 1 447 ? 176.943 168.872 168.181 1.00 0.75 447 MET B CA 1
ATOM 3391 C C . MET A 1 447 ? 177.135 167.540 168.892 1.00 0.75 447 MET B C 1
ATOM 3392 O O . MET A 1 447 ? 176.876 167.425 170.094 1.00 0.75 447 MET B O 1
ATOM 3397 N N . VAL A 1 448 ? 177.605 166.521 168.169 1.00 0.78 448 VAL B N 1
ATOM 3398 C CA . VAL A 1 448 ? 177.752 165.206 168.787 1.00 0.78 448 VAL B CA 1
ATOM 3399 C C . VAL A 1 448 ? 178.847 165.226 169.845 1.00 0.78 448 VAL B C 1
ATOM 3400 O O . VAL A 1 448 ? 178.730 164.566 170.883 1.00 0.78 448 VAL B O 1
ATOM 3404 N N . LEU A 1 449 ? 179.923 165.982 169.614 1.00 0.77 449 LEU B N 1
ATOM 3405 C CA . LEU A 1 449 ? 180.997 166.032 170.596 1.00 0.77 449 LEU B CA 1
ATOM 3406 C C . LEU A 1 449 ? 180.663 166.902 171.798 1.00 0.77 449 LEU B C 1
ATOM 3407 O O . LEU A 1 449 ? 181.324 166.772 172.833 1.00 0.77 449 LEU B O 1
ATOM 3412 N N . SER A 1 450 ? 179.669 167.781 171.694 1.00 0.78 450 SER B N 1
ATOM 3413 C CA . SER A 1 450 ? 179.277 168.627 172.813 1.00 0.78 450 SER B CA 1
ATOM 3414 C C . SER A 1 450 ? 178.010 168.151 173.508 1.00 0.78 450 SER B C 1
ATOM 3415 O O . SER A 1 450 ? 177.823 168.428 174.695 1.00 0.78 450 SER B O 1
ATOM 3418 N N . ALA A 1 451 ? 177.131 167.440 172.799 1.00 0.78 451 ALA B N 1
ATOM 3419 C CA . ALA A 1 451 ? 175.880 166.996 173.406 1.00 0.78 451 ALA B CA 1
ATOM 3420 C C . ALA A 1 451 ? 176.123 165.927 174.464 1.00 0.78 451 ALA B C 1
ATOM 3421 O O . ALA A 1 451 ? 175.358 165.810 175.426 1.00 0.78 451 ALA B O 1
ATOM 3423 N N . VAL A 1 452 ? 177.177 165.124 174.295 1.00 0.81 452 VAL B N 1
ATOM 3424 C CA . VAL A 1 452 ? 177.473 164.076 175.269 1.00 0.81 452 VAL B CA 1
ATOM 3425 C C . VAL A 1 452 ? 177.804 164.669 176.628 1.00 0.81 452 VAL B C 1
ATOM 3426 O O . VAL A 1 452 ? 177.404 164.128 177.666 1.00 0.81 452 VAL B O 1
ATOM 3430 N N . PHE A 1 453 ? 178.529 165.782 176.651 1.00 0.82 453 PHE B N 1
ATOM 3431 C CA . PHE A 1 453 ? 179.047 166.343 177.889 1.00 0.82 453 PHE B CA 1
ATOM 3432 C C . PHE A 1 453 ? 178.106 167.347 178.541 1.00 0.82 453 PHE B C 1
ATOM 3433 O O . PHE A 1 453 ? 178.453 167.905 179.584 1.00 0.82 453 PHE B O 1
ATOM 3441 N N . VAL A 1 454 ? 176.934 167.589 177.967 1.00 0.80 454 VAL B N 1
ATOM 3442 C CA . VAL A 1 454 ? 175.978 168.520 178.565 1.00 0.80 454 VAL B CA 1
ATOM 3443 C C . VAL A 1 454 ? 175.256 167.880 179.749 1.00 0.80 454 VAL B C 1
ATOM 3444 O O . VAL A 1 454 ? 175.188 168.504 180.817 1.00 0.80 454 VAL B O 1
ATOM 3448 N N . PRO A 1 455 ? 174.729 166.651 179.585 1.00 0.77 455 PRO B N 1
ATOM 3449 C CA . PRO A 1 455 ? 173.977 166.098 180.713 1.00 0.77 455 PRO B CA 1
ATOM 3450 C C . PRO A 1 455 ? 174.830 165.882 181.951 1.00 0.77 455 PRO B C 1
ATOM 3451 O O . PRO A 1 455 ? 174.296 165.900 183.056 1.00 0.77 455 PRO B O 1
ATOM 3455 N N . MET A 1 456 ? 176.131 165.685 181.784 1.00 0.75 456 MET B N 1
ATOM 3456 C CA . MET A 1 456 ? 176.987 165.388 182.926 1.00 0.75 456 MET B CA 1
ATOM 3457 C C . MET A 1 456 ? 176.933 166.473 183.976 1.00 0.75 456 MET B C 1
ATOM 3458 O O . MET A 1 456 ? 176.827 166.183 185.164 1.00 0.75 456 MET B O 1
ATOM 3463 N N . ALA A 1 457 ? 176.996 167.724 183.549 1.00 0.80 457 ALA B N 1
ATOM 3464 C CA . ALA A 1 457 ? 177.039 168.824 184.503 1.00 0.80 457 ALA B CA 1
ATOM 3465 C C . ALA A 1 457 ? 175.860 168.807 185.453 1.00 0.80 457 ALA B C 1
ATOM 3466 O O . ALA A 1 457 ? 175.994 169.177 186.616 1.00 0.80 457 ALA B O 1
ATOM 3468 N N . PHE A 1 458 ? 174.704 168.379 184.971 1.00 0.69 458 PHE B N 1
ATOM 3469 C CA . PHE A 1 458 ? 173.505 168.402 185.801 1.00 0.69 458 PHE B CA 1
ATOM 3470 C C . PHE A 1 458 ? 173.584 167.453 186.991 1.00 0.69 458 PHE B C 1
ATOM 3471 O O . PHE A 1 458 ? 172.955 167.692 188.017 1.00 0.69 458 PHE B O 1
ATOM 3479 N N . PHE A 1 459 ? 174.354 166.381 186.863 1.00 0.71 459 PHE B N 1
ATOM 3480 C CA . PHE A 1 459 ? 174.460 165.412 187.946 1.00 0.71 459 PHE B CA 1
ATOM 3481 C C . PHE A 1 459 ? 175.037 166.058 189.196 1.00 0.71 459 PHE B C 1
ATOM 3482 O O . PHE A 1 459 ? 175.804 167.013 189.101 1.00 0.71 459 PHE B O 1
ATOM 3490 N N . GLY A 1 460 ? 174.666 165.552 190.368 1.00 0.69 460 GLY B N 1
ATOM 3491 C CA . GLY A 1 460 ? 175.122 166.149 191.615 1.00 0.69 460 GLY B CA 1
ATOM 3492 C C . GLY A 1 460 ? 176.160 165.350 192.372 1.00 0.69 460 GLY B C 1
ATOM 3493 O O . GLY A 1 460 ? 176.652 164.341 191.872 1.00 0.69 460 GLY B O 1
ATOM 3494 N N . GLY A 1 461 ? 176.499 165.791 193.581 1.00 0.66 461 GLY B N 1
ATOM 3495 C CA . GLY A 1 461 ? 177.529 165.114 194.339 1.00 0.66 461 GLY B CA 1
ATOM 3496 C C . GLY A 1 461 ? 178.922 165.429 193.823 1.00 0.66 461 GLY B C 1
ATOM 3497 O O . GLY A 1 461 ? 179.124 166.235 192.912 1.00 0.66 461 GLY B O 1
ATOM 3498 N N . THR A 1 462 ? 179.909 164.768 194.417 1.00 0.70 462 THR B N 1
ATOM 3499 C CA . THR A 1 462 ? 181.279 164.965 193.982 1.00 0.70 462 THR B CA 1
ATOM 3500 C C . THR A 1 462 ? 181.430 164.476 192.562 1.00 0.70 462 THR B C 1
ATOM 3501 O O . THR A 1 462 ? 182.128 165.086 191.756 1.00 0.70 462 THR B O 1
ATOM 3505 N N . THR A 1 463 ? 180.769 163.372 192.246 1.00 0.71 463 THR B N 1
ATOM 3506 C CA . THR A 1 463 ? 180.864 162.824 190.910 1.00 0.71 463 THR B CA 1
ATOM 3507 C C . THR A 1 463 ? 180.400 163.875 189.935 1.00 0.71 463 THR B C 1
ATOM 3508 O O . THR A 1 463 ? 181.034 164.102 188.908 1.00 0.71 463 THR B O 1
ATOM 3512 N N . GLY A 1 464 ? 179.301 164.538 190.260 1.00 0.76 464 GLY B N 1
ATOM 3513 C CA . GLY A 1 464 ? 178.781 165.571 189.390 1.00 0.76 464 GLY B CA 1
ATOM 3514 C C . GLY A 1 464 ? 179.782 166.688 189.241 1.00 0.76 464 GLY B C 1
ATOM 3515 O O . GLY A 1 464 ? 179.966 167.222 188.151 1.00 0.76 464 GLY B O 1
ATOM 3516 N N . ALA A 1 465 ? 180.440 167.042 190.335 1.00 0.78 465 ALA B N 1
ATOM 3517 C CA . ALA A 1 465 ? 181.426 168.108 190.294 1.00 0.78 465 ALA B CA 1
ATOM 3518 C C . ALA A 1 465 ? 182.551 167.755 189.342 1.00 0.78 465 ALA B C 1
ATOM 3519 O O . ALA A 1 465 ? 182.968 168.579 188.531 1.00 0.78 465 ALA B O 1
ATOM 3521 N N . ILE A 1 466 ? 183.039 166.526 189.430 1.00 0.78 466 ILE B N 1
ATOM 3522 C CA . ILE A 1 466 ? 184.109 166.099 188.550 1.00 0.78 466 ILE B CA 1
ATOM 3523 C C . ILE A 1 466 ? 183.641 166.202 187.117 1.00 0.78 466 ILE B C 1
ATOM 3524 O O . ILE A 1 466 ? 184.334 166.754 186.264 1.00 0.78 466 ILE B O 1
ATOM 3529 N N . TYR A 1 467 ? 182.444 165.701 186.853 1.00 0.80 467 TYR B N 1
ATOM 3530 C CA . TYR A 1 467 ? 181.912 165.741 185.506 1.00 0.80 467 TYR B CA 1
ATOM 3531 C C . TYR A 1 467 ? 181.829 167.162 185.012 1.00 0.80 467 TYR B C 1
ATOM 3532 O O . TYR A 1 467 ? 182.161 167.443 183.866 1.00 0.80 467 TYR B O 1
ATOM 3541 N N . ARG A 1 468 ? 181.384 168.066 185.869 1.00 0.77 468 ARG B N 1
ATOM 3542 C CA . ARG A 1 468 ? 181.198 169.443 185.444 1.00 0.77 468 ARG B CA 1
ATOM 3543 C C . ARG A 1 468 ? 182.509 170.050 184.996 1.00 0.77 468 ARG B C 1
ATOM 3544 O O . ARG A 1 468 ? 182.551 170.799 184.024 1.00 0.77 468 ARG B O 1
ATOM 3552 N N . GLN A 1 469 ? 183.585 169.722 185.695 1.00 0.83 469 GLN B N 1
ATOM 3553 C CA . GLN A 1 469 ? 184.886 170.254 185.332 1.00 0.83 469 GLN B CA 1
ATOM 3554 C C . GLN A 1 469 ? 185.209 169.882 183.901 1.00 0.83 469 GLN B C 1
ATOM 3555 O O . GLN A 1 469 ? 185.632 170.724 183.115 1.00 0.83 469 GLN B O 1
ATOM 3561 N N . PHE A 1 470 ? 185.006 168.618 183.557 1.00 0.86 470 PHE B N 1
ATOM 3562 C CA . PHE A 1 470 ? 185.267 168.175 182.196 1.00 0.86 470 PHE B CA 1
ATOM 3563 C C . PHE A 1 470 ? 184.268 168.771 181.223 1.00 0.86 470 PHE B C 1
ATOM 3564 O O . PHE A 1 470 ? 184.636 169.186 180.130 1.00 0.86 470 PHE B O 1
ATOM 3572 N N . SER A 1 471 ? 183.004 168.826 181.616 1.00 0.86 471 SER B N 1
ATOM 3573 C CA . SER A 1 471 ? 181.975 169.324 180.717 1.00 0.86 471 SER B CA 1
ATOM 3574 C C . SER A 1 471 ? 182.253 170.739 180.266 1.00 0.86 471 SER B C 1
ATOM 3575 O O . SER A 1 471 ? 182.389 170.998 179.075 1.00 0.86 471 SER B O 1
ATOM 3578 N N . ILE A 1 472 ? 182.350 171.660 181.213 1.00 0.83 472 ILE B N 1
ATOM 3579 C CA . ILE A 1 472 ? 182.576 173.050 180.865 1.00 0.83 472 ILE B CA 1
ATOM 3580 C C . ILE A 1 472 ? 183.744 173.152 179.918 1.00 0.83 472 ILE B C 1
ATOM 3581 O O . ILE A 1 472 ? 183.644 173.763 178.859 1.00 0.83 472 ILE B O 1
ATOM 3586 N N . THR A 1 473 ? 184.857 172.540 180.290 1.00 0.86 473 THR B N 1
ATOM 3587 C CA . THR A 1 473 ? 186.055 172.636 179.466 1.00 0.86 473 THR B CA 1
ATOM 3588 C C . THR A 1 473 ? 185.816 172.070 178.073 1.00 0.86 473 THR B C 1
ATOM 3589 O O . THR A 1 473 ? 186.104 172.726 177.066 1.00 0.86 473 THR B O 1
ATOM 3593 N N . ILE A 1 474 ? 185.278 170.851 177.991 1.00 0.84 474 ILE B N 1
ATOM 3594 C CA . ILE A 1 474 ? 185.157 170.201 176.688 1.00 0.84 474 ILE B CA 1
ATOM 3595 C C . ILE A 1 474 ? 184.106 170.900 175.832 1.00 0.84 474 ILE B C 1
ATOM 3596 O O . ILE A 1 474 ? 184.280 171.062 174.619 1.00 0.84 474 ILE B O 1
ATOM 3601 N N . VAL A 1 475 ? 183.003 171.333 176.446 1.00 0.85 475 VAL B N 1
ATOM 3602 C CA . VAL A 1 475 ? 181.960 172.026 175.694 1.00 0.85 475 VAL B CA 1
ATOM 3603 C C . VAL A 1 475 ? 182.480 173.356 175.162 1.00 0.85 475 VAL B C 1
ATOM 3604 O O . VAL A 1 475 ? 182.237 173.716 174.003 1.00 0.85 475 VAL B O 1
ATOM 3608 N N . ALA A 1 476 ? 183.199 174.110 175.998 1.00 0.88 476 ALA B N 1
ATOM 3609 C CA . ALA A 1 476 ? 183.780 175.363 175.531 1.00 0.88 476 ALA B CA 1
ATOM 3610 C C . ALA A 1 476 ? 184.766 175.112 174.399 1.00 0.88 476 ALA B C 1
ATOM 3611 O O . ALA A 1 476 ? 184.790 175.847 173.404 1.00 0.88 476 ALA B O 1
ATOM 3613 N N . ALA A 1 477 ? 185.581 174.063 174.529 1.00 0.88 477 ALA B N 1
ATOM 3614 C CA . ALA A 1 477 ? 186.538 173.738 173.481 1.00 0.88 477 ALA B CA 1
ATOM 3615 C C . ALA A 1 477 ? 185.832 173.404 172.174 1.00 0.88 477 ALA B C 1
ATOM 3616 O O . ALA A 1 477 ? 186.263 173.842 171.105 1.00 0.88 477 ALA B O 1
ATOM 3618 N N . MET A 1 478 ? 184.742 172.638 172.239 1.00 0.82 478 MET B N 1
ATOM 3619 C CA . MET A 1 478 ? 184.030 172.262 171.020 1.00 0.82 478 MET B CA 1
ATOM 3620 C C . MET A 1 478 ? 183.360 173.467 170.374 1.00 0.82 478 MET B C 1
ATOM 3621 O O . MET A 1 478 ? 183.381 173.619 169.145 1.00 0.82 478 MET B O 1
ATOM 3626 N N . VAL A 1 479 ? 182.753 174.334 171.186 1.00 0.85 479 VAL B N 1
ATOM 3627 C CA . VAL A 1 479 ? 182.113 175.528 170.639 1.00 0.85 479 VAL B CA 1
ATOM 3628 C C . VAL A 1 479 ? 183.149 176.416 169.962 1.00 0.85 479 VAL B C 1
ATOM 3629 O O . VAL A 1 479 ? 182.932 176.923 168.854 1.00 0.85 479 VAL B O 1
ATOM 3633 N N . LEU A 1 480 ? 184.300 176.605 170.606 1.00 0.85 480 LEU B N 1
ATOM 3634 C CA . LEU A 1 480 ? 185.344 177.419 169.994 1.00 0.85 480 LEU B CA 1
ATOM 3635 C C . LEU A 1 480 ? 185.901 176.758 168.740 1.00 0.85 480 LEU B C 1
ATOM 3636 O O . LEU A 1 480 ? 186.209 177.441 167.757 1.00 0.85 480 LEU B O 1
ATOM 3641 N N . SER A 1 481 ? 186.038 175.432 168.753 1.00 0.86 481 SER B N 1
ATOM 3642 C CA . SER A 1 481 ? 186.560 174.727 167.590 1.00 0.86 481 SER B CA 1
ATOM 3643 C C . SER A 1 481 ? 185.637 174.892 166.393 1.00 0.86 481 SER B C 1
ATOM 3644 O O . SER A 1 481 ? 186.094 175.149 165.275 1.00 0.86 481 SER B O 1
ATOM 3647 N N . VAL A 1 482 ? 184.328 174.747 166.606 1.00 0.85 482 VAL B N 1
ATOM 3648 C CA . VAL A 1 482 ? 183.398 174.928 165.495 1.00 0.85 482 VAL B CA 1
ATOM 3649 C C . VAL A 1 482 ? 183.360 176.391 165.072 1.00 0.85 482 VAL B C 1
ATOM 3650 O O . VAL A 1 482 ? 183.146 176.704 163.895 1.00 0.85 482 VAL B O 1
ATOM 3654 N N . LEU A 1 483 ? 183.574 177.310 166.016 1.00 0.81 483 LEU B N 1
ATOM 3655 C CA . LEU A 1 483 ? 183.693 178.716 165.646 1.00 0.81 483 LEU B CA 1
ATOM 3656 C C . LEU A 1 483 ? 184.994 178.978 164.899 1.00 0.81 483 LEU B C 1
ATOM 3657 O O . LEU A 1 483 ? 185.005 179.678 163.881 1.00 0.81 483 LEU B O 1
ATOM 3662 N N . VAL A 1 484 ? 186.104 178.423 165.389 1.00 0.86 484 VAL B N 1
ATOM 3663 C CA . VAL A 1 484 ? 187.386 178.608 164.714 1.00 0.86 484 VAL B CA 1
ATOM 3664 C C . VAL A 1 484 ? 187.361 177.968 163.334 1.00 0.86 484 VAL B C 1
ATOM 3665 O O . VAL A 1 484 ? 187.864 178.539 162.359 1.00 0.86 484 VAL B O 1
ATOM 3669 N N . ALA A 1 485 ? 186.767 176.779 163.224 1.00 0.90 485 ALA B N 1
ATOM 3670 C CA . ALA A 1 485 ? 186.748 176.066 161.953 1.00 0.90 485 ALA B CA 1
ATOM 3671 C C . ALA A 1 485 ? 185.980 176.810 160.871 1.00 0.90 485 ALA B C 1
ATOM 3672 O O . ALA A 1 485 ? 186.223 176.571 159.685 1.00 0.90 485 ALA B O 1
ATOM 3674 N N . MET A 1 486 ? 185.058 177.695 161.244 1.00 0.82 486 MET B N 1
ATOM 3675 C CA . MET A 1 486 ? 184.278 178.452 160.277 1.00 0.82 486 MET B CA 1
ATOM 3676 C C . MET A 1 486 ? 184.713 179.907 160.180 1.00 0.82 486 MET B C 1
ATOM 3677 O O . MET A 1 486 ? 184.109 180.674 159.426 1.00 0.82 486 MET B O 1
ATOM 3682 N N . ILE A 1 487 ? 185.743 180.307 160.923 1.00 0.86 487 ILE B N 1
ATOM 3683 C CA . ILE A 1 487 ? 186.203 181.691 160.908 1.00 0.86 487 ILE B CA 1
ATOM 3684 C C . ILE A 1 487 ? 187.677 181.749 160.537 1.00 0.86 487 ILE B C 1
ATOM 3685 O O . ILE A 1 487 ? 188.052 182.362 159.532 1.00 0.86 487 ILE B O 1
ATOM 3690 N N . LEU A 1 488 ? 188.524 181.111 161.344 1.00 0.87 488 LEU B N 1
ATOM 3691 C CA . LEU A 1 488 ? 189.963 181.233 161.142 1.00 0.87 488 LEU B CA 1
ATOM 3692 C C . LEU A 1 488 ? 190.460 180.260 160.083 1.00 0.87 488 LEU B C 1
ATOM 3693 O O . LEU A 1 488 ? 191.170 180.655 159.151 1.00 0.87 488 LEU B O 1
ATOM 3698 N N . THR A 1 489 ? 190.104 178.982 160.214 1.00 0.89 489 THR B N 1
ATOM 3699 C CA . THR A 1 489 ? 190.614 177.978 159.284 1.00 0.89 489 THR B CA 1
ATOM 3700 C C . THR A 1 489 ? 190.253 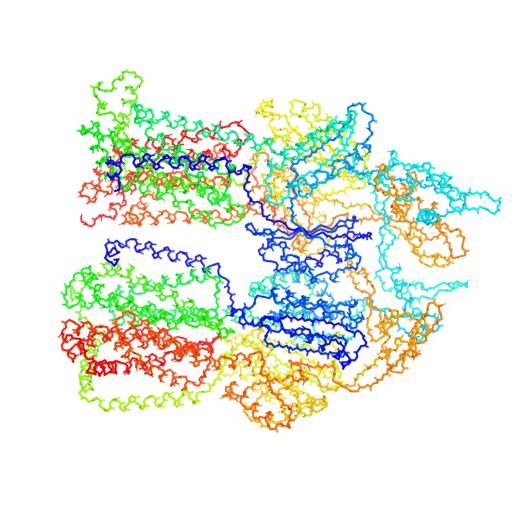178.241 157.825 1.00 0.89 489 THR B C 1
ATOM 3701 O O . THR A 1 489 ? 191.112 177.989 156.963 1.00 0.89 489 THR B O 1
ATOM 3705 N N . PRO A 1 490 ? 189.045 178.697 157.461 1.00 0.90 490 PRO B N 1
ATOM 3706 C CA . PRO A 1 490 ? 188.815 178.999 156.037 1.00 0.90 490 PRO B CA 1
ATOM 3707 C C . PRO A 1 490 ? 189.731 180.088 155.506 1.00 0.90 490 PRO B C 1
ATOM 3708 O O . PRO A 1 490 ? 190.255 179.970 154.391 1.00 0.90 490 PRO B O 1
ATOM 3712 N N . ALA A 1 491 ? 189.954 181.146 156.288 1.00 0.89 491 ALA B N 1
ATOM 3713 C CA . ALA A 1 491 ? 190.858 182.208 155.859 1.00 0.89 491 ALA B CA 1
ATOM 3714 C C . ALA A 1 491 ? 192.284 181.692 155.733 1.00 0.89 491 ALA B C 1
ATOM 3715 O O . ALA A 1 491 ? 193.008 182.045 154.793 1.00 0.89 491 ALA B O 1
ATOM 3717 N N . LEU A 1 492 ? 192.709 180.857 156.682 1.00 0.88 492 LEU B N 1
ATOM 3718 C CA . LEU A 1 492 ? 194.053 180.297 156.615 1.00 0.88 492 LEU B CA 1
ATOM 3719 C C . LEU A 1 492 ? 194.214 179.402 155.396 1.00 0.88 492 LEU B C 1
ATOM 3720 O O . LEU A 1 492 ? 195.258 179.423 154.738 1.00 0.88 492 LEU B O 1
ATOM 3725 N N . CYS A 1 493 ? 193.192 178.608 155.078 1.00 0.86 493 CYS B N 1
ATOM 3726 C CA . CYS A 1 493 ? 193.249 177.783 153.877 1.00 0.86 493 CYS B CA 1
ATOM 3727 C C . CYS A 1 493 ? 193.294 178.645 152.623 1.00 0.86 493 CYS B C 1
ATOM 3728 O O . CYS A 1 493 ? 194.007 178.325 151.665 1.00 0.86 493 CYS B O 1
ATOM 3731 N N . ALA A 1 494 ? 192.537 179.743 152.609 1.00 0.87 494 ALA B N 1
ATOM 3732 C CA . ALA A 1 494 ? 192.521 180.614 151.440 1.00 0.87 494 ALA B CA 1
ATOM 3733 C C . ALA A 1 494 ? 193.862 181.302 151.222 1.00 0.87 494 ALA B C 1
ATOM 3734 O O . ALA A 1 494 ? 194.301 181.450 150.077 1.00 0.87 494 ALA B O 1
ATOM 3736 N N . THR A 1 495 ? 194.527 181.729 152.296 1.00 0.83 495 THR B N 1
ATOM 3737 C CA . THR A 1 495 ? 195.734 182.543 152.174 1.00 0.83 495 THR B CA 1
ATOM 3738 C C . THR A 1 495 ? 197.018 181.724 152.265 1.00 0.83 495 THR B C 1
ATOM 3739 O O . THR A 1 495 ? 197.844 181.759 151.348 1.00 0.83 495 THR B O 1
ATOM 3743 N N . LEU A 1 496 ? 197.206 180.993 153.365 1.00 0.81 496 LEU B N 1
ATOM 3744 C CA . LEU A 1 496 ? 198.470 180.302 153.601 1.00 0.81 496 LEU B CA 1
ATOM 3745 C C . LEU A 1 496 ? 198.734 179.229 152.554 1.00 0.81 496 LEU B C 1
ATOM 3746 O O . LEU A 1 496 ? 199.872 179.065 152.099 1.00 0.81 496 LEU B O 1
ATOM 3751 N N . LEU A 1 497 ? 197.705 178.478 152.170 1.00 0.75 497 LEU B N 1
ATOM 3752 C CA . LEU A 1 497 ? 197.901 177.369 151.246 1.00 0.75 497 LEU B CA 1
ATOM 3753 C C . LEU A 1 497 ? 198.364 177.872 149.888 1.00 0.75 497 LEU B C 1
ATOM 3754 O O . LEU A 1 497 ? 197.634 178.581 149.191 1.00 0.75 497 LEU B O 1
ATOM 3759 N N . LYS A 1 498 ? 199.582 177.503 149.516 1.00 0.62 498 LYS B N 1
ATOM 3760 C CA . LYS A 1 498 ? 200.078 177.793 148.185 1.00 0.62 498 LYS B CA 1
ATOM 3761 C C . LYS A 1 498 ? 199.403 176.881 147.169 1.00 0.62 498 LYS B C 1
ATOM 3762 O O . LYS A 1 498 ? 199.006 175.759 147.494 1.00 0.62 498 LYS B O 1
ATOM 3768 N N . PRO A 1 499 ? 199.257 177.335 145.927 1.00 0.66 499 PRO B N 1
ATOM 3769 C CA . PRO A 1 499 ? 198.673 176.467 144.899 1.00 0.66 499 PRO B CA 1
ATOM 3770 C C . PRO A 1 499 ? 199.676 175.452 144.378 1.00 0.66 499 PRO B C 1
ATOM 3771 O O . PRO A 1 499 ? 199.832 175.285 143.165 1.00 0.66 499 PRO B O 1
ATOM 3775 N N . LEU A 1 500 ? 200.361 174.768 145.297 1.00 0.49 500 LEU B N 1
ATOM 3776 C CA . LEU A 1 500 ? 201.351 173.770 144.912 1.00 0.49 500 LEU B CA 1
ATOM 3777 C C . LEU A 1 500 ? 200.723 172.586 144.193 1.00 0.49 500 LEU B C 1
ATOM 3778 O O . LEU A 1 500 ? 201.432 171.854 143.494 1.00 0.49 500 LEU B O 1
ATOM 3780 N N . LYS A 1 501 ? 199.415 172.373 144.359 1.00 0.55 501 LYS B N 1
ATOM 3781 C CA . LYS A 1 501 ? 198.738 171.318 143.613 1.00 0.55 501 LYS B CA 1
ATOM 3782 C C . LYS A 1 501 ? 198.788 171.589 142.115 1.00 0.55 501 LYS B C 1
ATOM 3783 O O . LYS A 1 501 ? 199.003 170.670 141.316 1.00 0.55 501 LYS B O 1
ATOM 3785 N N . LYS A 1 502 ? 198.588 172.847 141.713 1.00 0.44 502 LYS B N 1
ATOM 3786 C CA . LYS A 1 502 ? 198.743 173.206 140.307 1.00 0.44 502 LYS B CA 1
ATOM 3787 C C . LYS A 1 502 ? 200.203 173.131 139.881 1.00 0.44 502 LYS B C 1
ATOM 3788 O O . LYS A 1 502 ? 200.506 172.859 138.713 1.00 0.44 502 LYS B O 1
ATOM 3790 N N . GLY A 1 503 ? 201.122 173.373 140.813 1.00 0.43 503 GLY B N 1
ATOM 3791 C CA . GLY A 1 503 ? 202.540 173.299 140.523 1.00 0.43 503 GLY B CA 1
ATOM 3792 C C . GLY A 1 503 ? 203.029 171.881 140.312 1.00 0.43 503 GLY B C 1
ATOM 3793 O O . GLY A 1 503 ? 204.139 171.668 139.815 1.00 0.43 503 GLY B O 1
ATOM 3794 N N . GLU A 1 504 ? 202.203 170.905 140.698 1.00 0.27 504 GLU B N 1
ATOM 3795 C CA . GLU A 1 504 ? 202.510 169.483 140.532 1.00 0.27 504 GLU B CA 1
ATOM 3796 C C . GLU A 1 504 ? 203.800 169.097 141.250 1.00 0.27 504 GLU B C 1
ATOM 3797 O O . GLU A 1 504 ? 204.571 168.264 140.769 1.00 0.27 504 GLU B O 1
ATOM 3799 N N . HIS A 1 505 ? 204.043 169.703 142.415 1.00 0.30 505 HIS B N 1
ATOM 3800 C CA . HIS A 1 505 ? 205.210 169.338 143.209 1.00 0.30 505 HIS B CA 1
ATOM 3801 C C . HIS A 1 505 ? 205.083 167.942 143.804 1.00 0.30 505 HIS B C 1
ATOM 3802 O O . HIS A 1 505 ? 206.092 167.368 144.231 1.00 0.30 505 HIS B O 1
ATOM 3804 N N . HIS A 1 506 ? 203.872 167.389 143.845 1.00 0.23 506 HIS B N 1
ATOM 3805 C CA . HIS A 1 506 ? 203.675 166.041 144.361 1.00 0.23 506 HIS B CA 1
ATOM 3806 C C . HIS A 1 506 ? 204.362 165.023 143.460 1.00 0.23 506 HIS B C 1
ATOM 3807 O O . HIS A 1 506 ? 204.468 165.206 142.244 1.00 0.23 506 HIS B O 1
ATOM 3809 N N . GLY A 1 507 ? 204.834 163.940 144.071 1.00 0.40 507 GLY B N 1
ATOM 3810 C CA . GLY A 1 507 ? 205.572 162.908 143.362 1.00 0.40 507 GLY B CA 1
ATOM 3811 C C . GLY A 1 507 ? 207.018 162.761 143.787 1.00 0.40 507 GLY B C 1
ATOM 3812 O O . GLY A 1 507 ? 207.750 161.979 143.164 1.00 0.40 507 GLY B O 1
ATOM 3813 N N . GLN A 1 508 ? 207.469 163.475 144.816 1.00 0.42 508 GLN B N 1
ATOM 3814 C CA . GLN A 1 508 ? 208.849 163.366 145.270 1.00 0.42 508 GLN B CA 1
ATOM 3815 C C . GLN A 1 508 ? 209.083 161.994 145.890 1.00 0.42 508 GLN B C 1
ATOM 3816 O O . GLN A 1 508 ? 208.300 161.543 146.732 1.00 0.42 508 GLN B O 1
ATOM 3822 N N . LYS A 1 509 ? 210.158 161.330 145.472 1.00 0.39 509 LYS B N 1
ATOM 3823 C CA . LYS A 1 509 ? 210.479 160.019 146.017 1.00 0.39 509 LYS B CA 1
ATOM 3824 C C . LYS A 1 509 ? 210.888 160.136 147.481 1.00 0.39 509 LYS B C 1
ATOM 3825 O O . LYS A 1 509 ? 211.531 161.104 147.896 1.00 0.39 509 LYS B O 1
ATOM 3827 N N . GLY A 1 510 ? 210.505 159.141 148.265 1.00 0.68 510 GLY B N 1
ATOM 3828 C CA . GLY A 1 510 ? 210.837 159.132 149.673 1.00 0.68 510 GLY B CA 1
ATOM 3829 C C . GLY A 1 510 ? 209.827 158.335 150.468 1.00 0.68 510 GLY B C 1
ATOM 3830 O O . GLY A 1 510 ? 209.066 157.530 149.931 1.00 0.68 510 GLY B O 1
ATOM 3831 N N . PHE A 1 511 ? 209.846 158.581 151.780 1.00 0.67 511 PHE B N 1
ATOM 3832 C CA . PHE A 1 511 ? 208.919 157.901 152.678 1.00 0.67 511 PHE B CA 1
ATOM 3833 C C . PHE A 1 511 ? 207.474 158.247 152.346 1.00 0.67 511 PHE B C 1
ATOM 3834 O O . PHE A 1 511 ? 206.593 157.380 152.395 1.00 0.67 511 PHE B O 1
ATOM 3842 N N . PHE A 1 512 ? 207.210 159.510 152.009 1.00 0.70 512 PHE B N 1
ATOM 3843 C CA . PHE A 1 512 ? 205.836 159.932 151.763 1.00 0.70 512 PHE B CA 1
ATOM 3844 C C . PHE A 1 512 ? 205.263 159.278 150.513 1.00 0.70 512 PHE B C 1
ATOM 3845 O O . PHE A 1 512 ? 204.063 158.995 150.453 1.00 0.70 512 PHE B O 1
ATOM 3853 N N . ALA A 1 513 ? 206.100 159.028 149.505 1.00 0.69 513 ALA B N 1
ATOM 3854 C CA . ALA A 1 513 ? 205.626 158.322 148.318 1.00 0.69 513 ALA B CA 1
ATOM 3855 C C . ALA A 1 513 ? 205.164 156.914 148.673 1.00 0.69 513 ALA B C 1
ATOM 3856 O O . ALA A 1 513 ? 204.094 156.465 148.241 1.00 0.69 513 ALA B O 1
ATOM 3858 N N . TRP A 1 514 ? 205.959 156.207 149.478 1.00 0.59 514 TRP B N 1
ATOM 3859 C CA . TRP A 1 514 ? 205.572 154.873 149.923 1.00 0.59 514 TRP B CA 1
ATOM 3860 C C . TRP A 1 514 ? 204.301 154.924 150.757 1.00 0.59 514 TRP B C 1
ATOM 3861 O O . TRP A 1 514 ? 203.419 154.068 150.622 1.00 0.59 514 TRP B O 1
ATOM 3872 N N . PHE A 1 515 ? 204.197 155.920 151.639 1.00 0.80 515 PHE B N 1
ATOM 3873 C CA . PHE A 1 515 ? 203.010 156.046 152.475 1.00 0.80 515 PHE B CA 1
ATOM 3874 C C . PHE A 1 515 ? 201.768 156.282 151.628 1.00 0.80 515 PHE B C 1
ATOM 3875 O O . PHE A 1 515 ? 200.712 155.695 151.878 1.00 0.80 515 PHE B O 1
ATOM 3883 N N . ASN A 1 516 ? 201.880 157.143 150.615 1.00 0.76 516 ASN B N 1
ATOM 3884 C CA . ASN A 1 516 ? 200.749 157.404 149.733 1.00 0.76 516 ASN B CA 1
ATOM 3885 C C . ASN A 1 516 ? 200.363 156.160 148.947 1.00 0.76 516 ASN B C 1
ATOM 3886 O O . ASN A 1 516 ? 199.174 155.879 148.761 1.00 0.76 516 ASN B O 1
ATOM 3891 N N . GLN A 1 517 ? 201.355 155.404 148.472 1.00 0.72 517 GLN B N 1
ATOM 3892 C CA . GLN A 1 517 ? 201.055 154.167 147.755 1.00 0.72 517 GLN B CA 1
ATOM 3893 C C . GLN A 1 517 ? 200.316 153.180 148.651 1.00 0.72 517 GLN B C 1
ATOM 3894 O O . GLN A 1 517 ? 199.300 152.590 148.250 1.00 0.72 517 GLN B O 1
ATOM 3900 N N . MET A 1 518 ? 200.810 152.996 149.878 1.00 0.78 518 MET B N 1
ATOM 3901 C CA . MET A 1 518 ? 200.162 152.091 150.820 1.00 0.78 518 MET B CA 1
ATOM 3902 C C . MET A 1 518 ? 198.745 152.554 151.125 1.00 0.78 518 MET B C 1
ATOM 3903 O O . MET A 1 518 ? 197.809 151.748 151.171 1.00 0.78 518 MET B O 1
ATOM 3908 N N . PHE A 1 519 ? 198.570 153.860 151.332 1.00 0.81 519 PHE B N 1
ATOM 3909 C CA . PHE A 1 519 ? 197.253 154.393 151.654 1.00 0.81 519 PHE B CA 1
ATOM 3910 C C . PHE A 1 519 ? 196.279 154.185 150.505 1.00 0.81 519 PHE B C 1
ATOM 3911 O O . PHE A 1 519 ? 195.119 153.832 150.721 1.00 0.81 519 PHE B O 1
ATOM 3919 N N . ASN A 1 520 ? 196.731 154.409 149.273 1.00 0.79 520 ASN B N 1
ATOM 3920 C CA . ASN A 1 520 ? 195.861 154.234 148.116 1.00 0.79 520 ASN B CA 1
ATOM 3921 C C . ASN A 1 520 ? 195.446 152.777 147.961 1.00 0.79 520 ASN B C 1
ATOM 3922 O O . ASN A 1 520 ? 194.263 152.480 147.745 1.00 0.79 520 ASN B O 1
ATOM 3927 N N . ARG A 1 521 ? 196.410 151.860 148.079 1.00 0.72 521 ARG B N 1
ATOM 3928 C CA . ARG A 1 521 ? 196.078 150.443 147.967 1.00 0.72 521 ARG B CA 1
ATOM 3929 C C . ARG A 1 521 ? 195.107 150.022 149.064 1.00 0.72 521 ARG B C 1
ATOM 3930 O O . ARG A 1 521 ? 194.130 149.303 148.810 1.00 0.72 521 ARG B O 1
ATOM 3938 N N . ASN A 1 522 ? 195.352 150.479 150.294 1.00 0.78 522 ASN B N 1
ATOM 3939 C CA . ASN A 1 522 ? 194.479 150.113 151.401 1.00 0.78 522 ASN B CA 1
ATOM 3940 C C . ASN A 1 522 ? 193.097 150.727 151.242 1.00 0.78 522 ASN B C 1
ATOM 3941 O O . ASN A 1 522 ? 192.099 150.119 151.628 1.00 0.78 522 ASN B O 1
ATOM 3946 N N . ALA A 1 523 ? 193.014 151.931 150.672 1.00 0.86 523 ALA B N 1
ATOM 3947 C CA . ALA A 1 523 ? 191.714 152.544 150.430 1.00 0.86 523 ALA B CA 1
ATOM 3948 C C . ALA A 1 523 ? 190.923 151.761 149.392 1.00 0.86 523 ALA B C 1
ATOM 3949 O O . ALA A 1 523 ? 189.713 151.553 149.548 1.00 0.86 523 ALA B O 1
ATOM 3951 N N . GLU A 1 524 ? 191.588 151.323 148.322 1.00 0.79 524 GLU B N 1
ATOM 3952 C CA . GLU A 1 524 ? 190.909 150.499 147.325 1.00 0.79 524 GLU B CA 1
ATOM 3953 C C . GLU A 1 524 ? 190.410 149.199 147.945 1.00 0.79 524 GLU B C 1
ATOM 3954 O O . GLU A 1 524 ? 189.256 148.794 147.739 1.00 0.79 524 GLU B O 1
ATOM 3960 N N . ARG A 1 525 ? 191.269 148.536 148.724 1.00 0.74 525 ARG B N 1
ATOM 3961 C CA . ARG A 1 525 ? 190.866 147.295 149.378 1.00 0.74 525 ARG B CA 1
ATOM 3962 C C . ARG A 1 525 ? 189.731 147.536 150.366 1.00 0.74 525 ARG B C 1
ATOM 3963 O O . ARG A 1 525 ? 188.830 146.702 150.506 1.00 0.74 525 ARG B O 1
ATOM 3971 N N . TYR A 1 526 ? 189.759 148.675 151.057 1.00 0.79 526 TYR B N 1
ATOM 3972 C CA . TYR A 1 526 ? 188.702 149.018 151.998 1.00 0.79 526 TYR B CA 1
ATOM 3973 C C . TYR A 1 526 ? 187.371 149.207 151.286 1.00 0.79 526 TYR B C 1
ATOM 3974 O O . TYR A 1 526 ? 186.328 148.755 151.768 1.00 0.79 526 TYR B O 1
ATOM 3983 N N . GLU A 1 527 ? 187.384 149.888 150.140 1.00 0.79 527 GLU B N 1
ATOM 3984 C CA . GLU A 1 527 ? 186.146 150.064 149.387 1.00 0.79 527 GLU B CA 1
ATOM 3985 C C . GLU A 1 527 ? 185.619 148.726 148.886 1.00 0.79 527 GLU B C 1
ATOM 3986 O O . GLU A 1 527 ? 184.406 148.471 148.920 1.00 0.79 527 GLU B O 1
ATOM 3992 N N . LYS A 1 528 ? 186.518 147.850 148.430 1.00 0.77 528 LYS B N 1
ATOM 3993 C CA . LYS A 1 528 ? 186.096 146.514 148.016 1.00 0.77 528 LYS B CA 1
ATOM 3994 C C . LYS A 1 528 ? 185.459 145.760 149.178 1.00 0.77 528 LYS B C 1
ATOM 3995 O O . LYS A 1 528 ? 184.414 145.115 149.022 1.00 0.77 528 LYS B O 1
ATOM 4001 N N . GLY A 1 529 ? 186.077 145.836 150.357 1.00 0.80 529 GLY B N 1
ATOM 4002 C CA . GLY A 1 529 ? 185.524 145.160 151.518 1.00 0.80 529 GLY B CA 1
ATOM 4003 C C . GLY A 1 529 ? 184.181 145.723 151.937 1.00 0.80 529 GLY B C 1
ATOM 4004 O O . GLY A 1 529 ? 183.290 144.982 152.356 1.00 0.80 529 GLY B O 1
ATOM 4005 N N . VAL A 1 530 ? 184.020 147.043 151.838 1.00 0.81 530 VAL B N 1
ATOM 4006 C CA . VAL A 1 530 ? 182.735 147.658 152.158 1.00 0.81 530 VAL B CA 1
ATOM 4007 C C . VAL A 1 530 ? 181.662 147.163 151.202 1.00 0.81 530 VAL B C 1
ATOM 4008 O O . VAL A 1 530 ? 180.542 146.841 151.616 1.00 0.81 530 VAL B O 1
ATOM 4012 N N . ALA A 1 531 ? 181.984 147.083 149.910 1.00 0.76 531 ALA B N 1
ATOM 4013 C CA . ALA A 1 531 ? 181.022 146.547 148.953 1.00 0.76 531 ALA B CA 1
ATOM 4014 C C . ALA A 1 531 ? 180.654 145.108 149.298 1.00 0.76 531 ALA B C 1
ATOM 4015 O O . ALA A 1 531 ? 179.472 144.734 149.300 1.00 0.76 531 ALA B O 1
ATOM 4017 N N . LYS A 1 532 ? 181.660 144.289 149.617 1.00 0.71 532 LYS B N 1
ATOM 4018 C CA . LYS A 1 532 ? 181.399 142.890 149.939 1.00 0.71 532 LYS B CA 1
ATOM 4019 C C . LYS A 1 532 ? 180.504 142.758 151.164 1.00 0.71 532 LYS B C 1
ATOM 4020 O O . LYS A 1 532 ? 179.550 141.972 151.162 1.00 0.71 532 LYS B O 1
ATOM 4026 N N . ILE A 1 533 ? 180.790 143.523 152.220 1.00 0.73 533 ILE B N 1
ATOM 4027 C CA . ILE A 1 533 ? 179.990 143.403 153.435 1.00 0.73 533 ILE B CA 1
ATOM 4028 C C . ILE A 1 533 ? 178.593 143.966 153.218 1.00 0.73 533 ILE B C 1
ATOM 4029 O O . ILE A 1 533 ? 177.629 143.499 153.836 1.00 0.73 533 ILE B O 1
ATOM 4034 N N . LEU A 1 534 ? 178.448 144.967 152.347 1.00 0.73 534 LEU B N 1
ATOM 4035 C CA . LEU A 1 534 ? 177.115 145.426 151.982 1.00 0.73 534 LEU B CA 1
ATOM 4036 C C . LEU A 1 534 ? 176.334 144.364 151.230 1.00 0.73 534 LEU B C 1
ATOM 4037 O O . LEU A 1 534 ? 175.107 144.306 151.359 1.00 0.73 534 LEU B O 1
ATOM 4042 N N . HIS A 1 535 ? 177.009 143.530 150.441 1.00 0.68 535 HIS B N 1
ATOM 4043 C CA . HIS A 1 535 ? 176.329 142.404 149.808 1.00 0.68 535 HIS B CA 1
ATOM 4044 C C . HIS A 1 535 ? 176.043 141.292 150.818 1.00 0.68 535 HIS B C 1
ATOM 4045 O O . HIS A 1 535 ? 174.965 140.690 150.798 1.00 0.68 535 HIS B O 1
ATOM 4052 N N . ARG A 1 536 ? 176.998 141.014 151.707 1.00 0.62 536 ARG B N 1
ATOM 4053 C CA . ARG A 1 536 ? 176.846 139.982 152.734 1.00 0.62 536 ARG B CA 1
ATOM 4054 C C . ARG A 1 536 ? 176.488 140.608 154.086 1.00 0.62 536 ARG B C 1
ATOM 4055 O O . ARG A 1 536 ? 177.317 140.756 154.983 1.00 0.62 536 ARG B O 1
ATOM 4063 N N . SER A 1 537 ? 175.214 140.977 154.221 1.00 0.60 537 SER B N 1
ATOM 4064 C CA . SER A 1 537 ? 174.773 141.702 155.409 1.00 0.60 537 SER B CA 1
ATOM 4065 C C . SER A 1 537 ? 174.699 140.795 156.634 1.00 0.60 537 SER B C 1
ATOM 4066 O O . SER A 1 537 ? 175.103 141.188 157.736 1.00 0.60 537 SER B O 1
ATOM 4069 N N . LEU A 1 538 ? 174.183 139.576 156.460 1.00 0.68 538 LEU B N 1
ATOM 4070 C CA . LEU A 1 538 ? 173.804 138.744 157.601 1.00 0.68 538 LEU B CA 1
ATOM 4071 C C . LEU A 1 538 ? 175.006 138.382 158.466 1.00 0.68 538 LEU B C 1
ATOM 4072 O O . LEU A 1 538 ? 174.920 138.374 159.702 1.00 0.68 538 LEU B O 1
ATOM 4077 N N . ARG A 1 539 ? 176.133 138.063 157.830 1.00 0.62 539 ARG B N 1
ATOM 4078 C CA . ARG A 1 539 ? 177.324 137.676 158.579 1.00 0.62 539 ARG B CA 1
ATOM 4079 C C . ARG A 1 539 ? 177.763 138.792 159.518 1.00 0.62 539 ARG B C 1
ATOM 4080 O O . ARG A 1 539 ? 178.024 138.562 160.705 1.00 0.62 539 ARG B O 1
ATOM 4088 N N . TRP A 1 540 ? 177.823 140.022 159.009 1.00 0.73 540 TRP B N 1
ATOM 4089 C CA . TRP A 1 540 ? 178.282 141.119 159.849 1.00 0.73 540 TRP B CA 1
ATOM 4090 C C . TRP A 1 540 ? 177.210 141.571 160.830 1.00 0.73 540 TRP B C 1
ATOM 4091 O O . TRP A 1 540 ? 177.540 142.127 161.880 1.00 0.73 540 TRP B O 1
ATOM 4102 N N . ILE A 1 541 ? 175.934 141.318 160.538 1.00 0.68 541 ILE B N 1
ATOM 4103 C CA . ILE A 1 541 ? 174.909 141.531 161.558 1.00 0.68 541 ILE B CA 1
ATOM 4104 C C . ILE A 1 541 ? 175.136 140.589 162.735 1.00 0.68 541 ILE B C 1
ATOM 4105 O O . ILE A 1 541 ? 175.047 140.990 163.904 1.00 0.68 541 ILE B O 1
ATOM 4110 N N . VAL A 1 542 ? 175.442 139.324 162.443 1.00 0.82 542 VAL B N 1
ATOM 4111 C CA . VAL A 1 542 ? 175.751 138.369 163.506 1.00 0.82 542 VAL B CA 1
ATOM 4112 C C . VAL A 1 542 ? 176.994 138.811 164.270 1.00 0.82 542 VAL B C 1
ATOM 4113 O O . VAL A 1 542 ? 177.059 138.711 165.501 1.00 0.82 542 VAL B O 1
ATOM 4117 N N . ILE A 1 543 ? 178.002 139.304 163.546 1.00 0.78 543 ILE B N 1
ATOM 4118 C CA . ILE A 1 543 ? 179.220 139.785 164.199 1.00 0.78 543 ILE B CA 1
ATOM 4119 C C . ILE A 1 543 ? 178.907 140.956 165.124 1.00 0.78 543 ILE B C 1
ATOM 4120 O O . ILE A 1 543 ? 179.454 141.061 166.226 1.00 0.78 543 ILE B O 1
ATOM 4125 N N . TYR A 1 544 ? 178.025 141.856 164.688 1.00 0.79 544 TYR B N 1
ATOM 4126 C CA . TYR A 1 544 ? 177.635 142.988 165.523 1.00 0.79 544 TYR B CA 1
ATOM 4127 C C . TYR A 1 544 ? 176.898 142.525 166.773 1.00 0.79 544 TYR B C 1
ATOM 4128 O O . TYR A 1 544 ? 177.093 143.073 167.864 1.00 0.79 544 TYR B O 1
ATOM 4137 N N . VAL A 1 545 ? 176.034 141.518 166.632 1.00 0.85 545 VAL B N 1
ATOM 4138 C CA . VAL A 1 545 ? 175.341 140.972 167.800 1.00 0.85 545 VAL B CA 1
ATOM 4139 C C . VAL A 1 545 ? 176.347 140.371 168.777 1.00 0.85 545 VAL B C 1
ATOM 4140 O O . VAL A 1 545 ? 176.239 140.539 170.000 1.00 0.85 545 VAL B O 1
ATOM 4144 N N . LEU A 1 546 ? 177.343 139.660 168.246 1.00 0.84 546 LEU B N 1
ATOM 4145 C CA . LEU A 1 546 ? 178.393 139.104 169.095 1.00 0.84 546 LEU B CA 1
ATOM 4146 C C . LEU A 1 546 ? 179.171 140.207 169.801 1.00 0.84 546 LEU B C 1
ATOM 4147 O O . LEU A 1 546 ? 179.556 140.067 170.967 1.00 0.84 546 LEU B O 1
ATOM 4152 N N . LEU A 1 547 ? 179.426 141.311 169.098 1.00 0.83 547 LEU B N 1
ATOM 4153 C CA . LEU A 1 547 ? 180.112 142.442 169.714 1.00 0.83 547 LEU B CA 1
ATOM 4154 C C . LEU A 1 547 ? 179.278 143.047 170.835 1.00 0.83 547 LEU B C 1
ATOM 4155 O O . LEU A 1 547 ? 179.810 143.449 171.872 1.00 0.83 547 LEU B O 1
ATOM 4160 N N . LEU A 1 548 ? 177.962 143.129 170.635 1.00 0.84 548 LEU B N 1
ATOM 4161 C CA . LEU A 1 548 ? 177.075 143.606 171.695 1.00 0.84 548 LEU B CA 1
ATOM 4162 C C . LEU A 1 548 ? 177.149 142.699 172.917 1.00 0.84 548 LEU B C 1
ATOM 4163 O O . LEU A 1 548 ? 177.222 143.169 174.062 1.00 0.84 548 LEU B O 1
ATOM 4168 N N . GLY A 1 549 ? 177.123 141.387 172.685 1.00 0.87 549 GLY B N 1
ATOM 4169 C CA . GLY A 1 549 ? 177.249 140.451 173.789 1.00 0.87 549 GLY B CA 1
ATOM 4170 C C . GLY A 1 549 ? 178.566 140.599 174.525 1.00 0.87 549 GLY B C 1
ATOM 4171 O O . GLY A 1 549 ? 178.608 140.578 175.758 1.00 0.87 549 GLY B O 1
ATOM 4172 N N . GLY A 1 550 ? 179.660 140.756 173.779 1.00 0.86 550 GLY B N 1
ATOM 4173 C CA . GLY A 1 550 ? 180.952 140.970 174.409 1.00 0.86 550 GLY B CA 1
ATOM 4174 C C . GLY A 1 550 ? 181.010 142.267 175.192 1.00 0.86 550 GLY B C 1
ATOM 4175 O O . GLY A 1 550 ? 181.626 142.334 176.258 1.00 0.86 550 GLY B O 1
ATOM 4176 N N . MET A 1 551 ? 180.370 143.316 174.674 1.00 0.80 551 MET B N 1
ATOM 4177 C CA . MET A 1 551 ? 180.325 144.587 175.387 1.00 0.80 551 MET B CA 1
ATOM 4178 C C . MET A 1 551 ? 179.599 144.436 176.714 1.00 0.80 551 MET B C 1
ATOM 4179 O O . MET A 1 551 ? 180.060 144.932 177.747 1.00 0.80 551 MET B O 1
ATOM 4184 N N . VAL A 1 552 ? 178.459 143.743 176.705 1.00 0.84 552 VAL B N 1
ATOM 4185 C CA . VAL A 1 552 ? 177.722 143.518 177.948 1.00 0.84 552 VAL B CA 1
ATOM 4186 C C . VAL A 1 552 ? 178.551 142.680 178.915 1.00 0.84 552 VAL B C 1
ATOM 4187 O O . VAL A 1 552 ? 178.605 142.954 180.122 1.00 0.84 552 VAL B O 1
ATOM 4191 N N . PHE A 1 553 ? 179.211 141.643 178.395 1.00 0.82 553 PHE B N 1
ATOM 4192 C CA . PHE A 1 553 ? 180.023 140.775 179.240 1.00 0.82 553 PHE B CA 1
ATOM 4193 C C . PHE A 1 553 ? 181.152 141.552 179.905 1.00 0.82 553 PHE B C 1
ATOM 4194 O O . PHE A 1 553 ? 181.417 141.382 181.099 1.00 0.82 553 PHE B O 1
ATOM 4202 N N . LEU A 1 554 ? 181.827 142.418 179.147 1.00 0.81 554 LEU B N 1
ATOM 4203 C CA . LEU A 1 554 ? 182.920 143.196 179.720 1.00 0.81 554 LEU B CA 1
ATOM 4204 C C . LEU A 1 554 ? 182.401 144.266 180.671 1.00 0.81 554 LEU B C 1
ATOM 4205 O O . LEU A 1 554 ? 183.070 144.610 181.652 1.00 0.81 554 LEU B O 1
ATOM 4210 N N . PHE A 1 555 ? 181.216 144.813 180.394 1.00 0.76 555 PHE B N 1
ATOM 4211 C CA . PHE A 1 555 ? 180.614 145.770 181.314 1.00 0.76 555 PHE B CA 1
ATOM 4212 C C . PHE A 1 555 ? 180.348 145.124 182.664 1.00 0.76 555 PHE B C 1
ATOM 4213 O O . PHE A 1 555 ? 180.602 145.722 183.715 1.00 0.76 555 PHE B O 1
ATOM 4221 N N . LEU A 1 556 ? 179.832 143.895 182.652 1.00 0.78 556 LEU B N 1
ATOM 4222 C CA . LEU A 1 556 ? 179.588 143.194 183.908 1.00 0.78 556 LEU B CA 1
ATOM 4223 C C . LEU A 1 556 ? 180.892 142.763 184.570 1.00 0.78 556 LEU B C 1
ATOM 4224 O O . LEU A 1 556 ? 181.006 142.783 185.800 1.00 0.78 556 LEU B O 1
ATOM 4229 N N . ARG A 1 557 ? 181.888 142.376 183.772 1.00 0.71 557 ARG B N 1
ATOM 4230 C CA . ARG A 1 557 ? 183.111 141.803 184.326 1.00 0.71 557 ARG B CA 1
ATOM 4231 C C . ARG A 1 557 ? 184.026 142.862 184.930 1.00 0.71 557 ARG B C 1
ATOM 4232 O O . ARG A 1 557 ? 184.805 142.557 185.839 1.00 0.71 557 ARG B O 1
ATOM 4240 N N . LEU A 1 558 ? 183.954 144.095 184.444 1.00 0.78 558 LEU B N 1
ATOM 4241 C CA . LEU A 1 558 ? 184.944 145.101 184.807 1.00 0.78 558 LEU B CA 1
ATOM 4242 C C . LEU A 1 558 ? 184.765 145.539 186.257 1.00 0.78 558 LEU B C 1
ATOM 4243 O O . LEU A 1 558 ? 183.656 145.922 186.652 1.00 0.78 558 LEU B O 1
ATOM 4248 N N . PRO A 1 559 ? 185.816 145.502 187.074 1.00 0.75 559 PRO B N 1
ATOM 4249 C CA . PRO A 1 559 ? 185.703 146.002 188.447 1.00 0.75 559 PRO B CA 1
ATOM 4250 C C . PRO A 1 559 ? 185.522 147.511 188.477 1.00 0.75 559 PRO B C 1
ATOM 4251 O O . PRO A 1 559 ? 185.938 148.228 187.565 1.00 0.75 559 PRO B O 1
ATOM 4255 N N . THR A 1 560 ? 184.899 147.991 189.551 1.00 0.74 560 THR B N 1
ATOM 4256 C CA . THR A 1 560 ? 184.529 149.393 189.679 1.00 0.74 560 THR B CA 1
ATOM 4257 C C . THR A 1 560 ? 185.322 150.060 190.795 1.00 0.74 560 THR B C 1
ATOM 4258 O O . THR A 1 560 ? 185.797 149.408 191.728 1.00 0.74 560 THR B O 1
ATOM 4262 N N . SER A 1 561 ? 185.456 151.378 190.685 1.00 0.75 561 SER B N 1
ATOM 4263 C CA . SER A 1 561 ? 186.162 152.187 191.670 1.00 0.75 561 SER B CA 1
ATOM 4264 C C . SER A 1 561 ? 185.684 153.627 191.536 1.00 0.75 561 SER B C 1
ATOM 4265 O O . SER A 1 561 ? 184.838 153.943 190.697 1.00 0.75 561 SER B O 1
ATOM 4268 N N . PHE A 1 562 ? 186.217 154.501 192.390 1.00 0.70 562 PHE B N 1
ATOM 4269 C CA . PHE A 1 562 ? 185.869 155.915 192.316 1.00 0.70 562 PHE B CA 1
ATOM 4270 C C . PHE A 1 562 ? 186.974 156.736 191.664 1.00 0.70 562 PHE B C 1
ATOM 4271 O O . PHE A 1 562 ? 186.757 157.368 190.627 1.00 0.70 562 PHE B O 1
ATOM 4279 N N . LEU A 1 563 ? 188.167 156.728 192.258 1.00 0.76 563 LEU B N 1
ATOM 4280 C CA . LEU A 1 563 ? 189.296 157.478 191.737 1.00 0.76 563 LEU B CA 1
ATOM 4281 C C . LEU A 1 563 ? 190.587 156.717 191.995 1.00 0.76 563 LEU B C 1
ATOM 4282 O O . LEU A 1 563 ? 190.764 156.139 193.074 1.00 0.76 563 LEU B O 1
ATOM 4287 N N . PRO A 1 564 ? 191.509 156.737 191.015 1.00 0.76 564 PRO B N 1
ATOM 4288 C CA . PRO A 1 564 ? 192.782 156.045 191.204 1.00 0.76 564 PRO B CA 1
ATOM 4289 C C . PRO A 1 564 ? 193.652 156.743 192.227 1.00 0.76 564 PRO B C 1
ATOM 4290 O O . PRO A 1 564 ? 193.778 157.963 192.179 1.00 0.76 564 PRO B O 1
ATOM 4294 N N . LEU A 1 565 ? 194.245 155.989 193.143 1.00 0.70 565 LEU B N 1
ATOM 4295 C CA . LEU A 1 565 ? 195.155 156.584 194.106 1.00 0.70 565 LEU B CA 1
ATOM 4296 C C . LEU A 1 565 ? 196.443 156.955 193.407 1.00 0.70 565 LEU B C 1
ATOM 4297 O O . LEU A 1 565 ? 196.806 156.346 192.403 1.00 0.70 565 LEU B O 1
ATOM 4302 N N . GLU A 1 566 ? 197.141 157.953 193.931 1.00 0.69 566 GLU B N 1
ATOM 4303 C CA . GLU A 1 566 ? 198.377 158.396 193.311 1.00 0.69 566 GLU B CA 1
ATOM 4304 C C . GLU A 1 566 ? 199.518 158.389 194.302 1.00 0.69 566 GLU B C 1
ATOM 4305 O O . GLU A 1 566 ? 199.298 158.497 195.506 1.00 0.69 566 GLU B O 1
ATOM 4311 N N . ASP A 1 567 ? 200.742 158.264 193.809 1.00 0.66 567 ASP B N 1
ATOM 4312 C CA . ASP A 1 567 ? 201.888 158.333 194.693 1.00 0.66 567 ASP B CA 1
ATOM 4313 C C . ASP A 1 567 ? 202.131 159.794 194.965 1.00 0.66 567 ASP B C 1
ATOM 4314 O O . ASP A 1 567 ? 202.676 160.503 194.127 1.00 0.66 567 ASP B O 1
ATOM 4319 N N . ARG A 1 568 ? 201.708 160.257 196.131 1.00 0.70 568 ARG B N 1
ATOM 4320 C CA . ARG A 1 568 ? 201.886 161.653 196.478 1.00 0.70 568 ARG B CA 1
ATOM 4321 C C . ARG A 1 568 ? 203.231 161.844 197.142 1.00 0.70 568 ARG B C 1
ATOM 4322 O O . ARG A 1 568 ? 203.584 162.954 197.528 1.00 0.70 568 ARG B O 1
ATOM 4330 N N . GLY A 1 569 ? 203.985 160.763 197.280 1.00 0.78 569 GLY B N 1
ATOM 4331 C CA . GLY A 1 569 ? 205.288 160.845 197.907 1.00 0.78 569 GLY B CA 1
ATOM 4332 C C . GLY A 1 569 ? 205.188 160.847 199.413 1.00 0.78 569 GLY B C 1
ATOM 4333 O O . GLY A 1 569 ? 206.161 161.147 200.097 1.00 0.78 569 GLY B O 1
ATOM 4334 N N . MET A 1 570 ? 204.016 160.509 199.937 1.00 0.78 570 MET B N 1
ATOM 4335 C CA . MET A 1 570 ? 203.815 160.527 201.377 1.00 0.78 570 MET B CA 1
ATOM 4336 C C . MET A 1 570 ? 202.792 159.521 201.851 1.00 0.78 570 MET B C 1
ATOM 4337 O O . MET A 1 570 ? 201.843 159.226 201.133 1.00 0.78 570 MET B O 1
ATOM 4342 N N . PHE A 1 571 ? 202.974 158.982 203.048 1.00 0.74 571 PHE B N 1
ATOM 4343 C CA . PHE A 1 571 ? 201.978 158.098 203.632 1.00 0.74 571 PHE B CA 1
ATOM 4344 C C . PHE A 1 571 ? 202.112 158.170 205.143 1.00 0.74 571 PHE B C 1
ATOM 4345 O O . PHE A 1 571 ? 203.165 158.538 205.667 1.00 0.74 571 PHE B O 1
ATOM 4353 N N . THR A 1 572 ? 201.032 157.826 205.833 1.00 0.81 572 THR B N 1
ATOM 4354 C CA . THR A 1 572 ? 200.955 157.937 207.282 1.00 0.81 572 THR B CA 1
ATOM 4355 C C . THR A 1 572 ? 200.765 156.555 207.884 1.00 0.81 572 THR B C 1
ATOM 4356 O O . THR A 1 572 ? 199.909 155.790 207.430 1.00 0.81 572 THR B O 1
ATOM 4360 N N . THR A 1 573 ? 201.559 156.240 208.901 1.00 0.81 573 THR B N 1
ATOM 4361 C CA . THR A 1 573 ? 201.410 155.005 209.654 1.00 0.81 573 THR B CA 1
ATOM 4362 C C . THR A 1 573 ? 200.883 155.325 211.043 1.00 0.81 573 THR B C 1
ATOM 4363 O O . THR A 1 573 ? 201.434 156.178 211.744 1.00 0.81 573 THR B O 1
ATOM 4367 N N . SER A 1 574 ? 199.818 154.638 211.436 1.00 0.78 574 SER B N 1
ATOM 4368 C CA . SER A 1 574 ? 199.168 154.862 212.717 1.00 0.78 574 SER B CA 1
ATOM 4369 C C . SER A 1 574 ? 199.495 153.715 213.658 1.00 0.78 574 SER B C 1
ATOM 4370 O O . SER A 1 574 ? 199.440 152.545 213.270 1.00 0.78 574 SER B O 1
ATOM 4373 N N . VAL A 1 575 ? 199.841 154.059 214.895 1.00 0.82 575 VAL B N 1
ATOM 4374 C CA . VAL A 1 575 ? 200.200 153.092 215.923 1.00 0.82 575 VAL B CA 1
ATOM 4375 C C . VAL A 1 575 ? 199.160 153.169 217.029 1.00 0.82 575 VAL B C 1
ATOM 4376 O O . VAL A 1 575 ? 198.824 154.263 217.496 1.00 0.82 575 VAL B O 1
ATOM 4380 N N . GLN A 1 576 ? 198.643 152.014 217.440 1.00 0.75 576 GLN B N 1
ATOM 4381 C CA . GLN A 1 576 ? 197.669 151.939 218.526 1.00 0.75 576 GLN B CA 1
ATOM 4382 C C . GLN A 1 576 ? 198.006 150.736 219.400 1.00 0.75 576 GLN B C 1
ATOM 4383 O O . GLN A 1 576 ? 197.721 149.592 219.035 1.00 0.75 576 GLN B O 1
ATOM 4389 N N . LEU A 1 577 ? 198.610 151.001 220.550 1.00 0.77 577 LEU B N 1
ATOM 4390 C CA . LEU A 1 577 ? 198.926 149.973 221.523 1.00 0.77 577 LEU B CA 1
ATOM 4391 C C . LEU A 1 577 ? 197.669 149.541 222.269 1.00 0.77 577 LEU B C 1
ATOM 4392 O O . LEU A 1 577 ? 196.646 150.228 222.227 1.00 0.77 577 LEU B O 1
ATOM 4397 N N . PRO A 1 578 ? 197.711 148.391 222.944 1.00 0.77 578 PRO B N 1
ATOM 4398 C CA . PRO A 1 578 ? 196.563 147.979 223.758 1.00 0.77 578 PRO B CA 1
ATOM 4399 C C . PRO A 1 578 ? 196.221 149.036 224.798 1.00 0.77 578 PRO B C 1
ATOM 4400 O O . PRO A 1 578 ? 197.101 149.708 225.340 1.00 0.77 578 PRO B O 1
ATOM 4404 N N . SER A 1 579 ? 194.924 149.180 225.064 1.00 0.71 579 SER B N 1
ATOM 4405 C CA . SER A 1 579 ? 194.431 150.262 225.907 1.00 0.71 579 SER B CA 1
ATOM 4406 C C . SER A 1 579 ? 195.077 150.224 227.285 1.00 0.71 579 SER B C 1
ATOM 4407 O O . SER A 1 579 ? 195.278 149.156 227.868 1.00 0.71 579 SER B O 1
ATOM 4410 N N . GLY A 1 580 ? 195.402 151.407 227.801 1.00 0.77 580 GLY B N 1
ATOM 4411 C CA . GLY A 1 580 ? 196.079 151.536 229.071 1.00 0.77 580 GLY B CA 1
ATOM 4412 C C . GLY A 1 580 ? 197.589 151.551 228.992 1.00 0.77 580 GLY B C 1
ATOM 4413 O O . GLY A 1 580 ? 198.244 151.744 230.023 1.00 0.77 580 GLY B O 1
ATOM 4414 N N . SER A 1 581 ? 198.162 151.352 227.808 1.00 0.80 581 SER B N 1
ATOM 4415 C CA . SER A 1 581 ? 199.611 151.358 227.671 1.00 0.80 581 SER B CA 1
ATOM 4416 C C . SER A 1 581 ? 200.168 152.750 227.942 1.00 0.80 581 SER B C 1
ATOM 4417 O O . SER A 1 581 ? 199.531 153.767 227.658 1.00 0.80 581 SER B O 1
ATOM 4420 N N . THR A 1 582 ? 201.371 152.787 228.506 1.00 0.79 582 THR B N 1
ATOM 4421 C CA . THR A 1 582 ? 202.009 154.052 228.820 1.00 0.79 582 THR B CA 1
ATOM 4422 C C . THR A 1 582 ? 202.612 154.675 227.566 1.00 0.79 582 THR B C 1
ATOM 4423 O O . THR A 1 582 ? 202.756 154.030 226.525 1.00 0.79 582 THR B O 1
ATOM 4427 N N . GLN A 1 583 ? 202.968 155.954 227.684 1.00 0.77 583 GLN B N 1
ATOM 4428 C CA . GLN A 1 583 ? 203.555 156.667 226.556 1.00 0.77 583 GLN B CA 1
ATOM 4429 C C . GLN A 1 583 ? 204.911 156.085 226.178 1.00 0.77 583 GLN B C 1
ATOM 4430 O O . GLN A 1 583 ? 205.310 156.131 225.009 1.00 0.77 583 GLN B O 1
ATOM 4436 N N . GLN A 1 584 ? 205.634 155.530 227.153 1.00 0.75 584 GLN B N 1
ATOM 4437 C CA . GLN A 1 584 ? 206.970 155.010 226.876 1.00 0.75 584 GLN B CA 1
ATOM 4438 C C . GLN A 1 584 ? 206.914 153.764 226.001 1.00 0.75 584 GLN B C 1
ATOM 4439 O O . GLN A 1 584 ? 207.774 153.566 225.136 1.00 0.75 584 GLN B O 1
ATOM 4445 N N . GLN A 1 585 ? 205.918 152.904 226.216 1.00 0.75 585 GLN B N 1
ATOM 4446 C CA . GLN A 1 585 ? 205.765 151.728 225.365 1.00 0.75 585 GLN B CA 1
ATOM 4447 C C . GLN A 1 585 ? 205.453 152.135 223.930 1.00 0.75 585 GLN B C 1
ATOM 4448 O O . GLN A 1 585 ? 205.996 151.567 222.971 1.00 0.75 585 GLN B O 1
ATOM 4454 N N . THR A 1 586 ? 204.575 153.125 223.767 1.00 0.82 586 THR B N 1
ATOM 4455 C CA . THR A 1 586 ? 204.282 153.647 222.439 1.00 0.82 586 THR B CA 1
ATOM 4456 C C . THR A 1 586 ? 205.534 154.233 221.805 1.00 0.82 586 THR B C 1
ATOM 4457 O O . THR A 1 586 ? 205.771 154.073 220.604 1.00 0.82 586 THR B O 1
ATOM 4461 N N . LEU A 1 587 ? 206.354 154.914 222.607 1.00 0.83 587 LEU B N 1
ATOM 4462 C CA . LEU A 1 587 ? 207.608 155.461 222.105 1.00 0.83 587 LEU B CA 1
ATOM 4463 C C . LEU A 1 587 ? 208.542 154.353 221.638 1.00 0.83 587 LEU B C 1
ATOM 4464 O O . LEU A 1 587 ? 209.227 154.490 220.622 1.00 0.83 587 LEU B O 1
ATOM 4469 N N . LYS A 1 588 ? 208.595 153.250 222.385 1.00 0.78 588 LYS B N 1
ATOM 4470 C CA . LYS A 1 588 ? 209.435 152.123 221.988 1.00 0.78 588 LYS B CA 1
ATOM 4471 C C . LYS A 1 588 ? 208.963 151.524 220.667 1.00 0.78 588 LYS B C 1
ATOM 4472 O O . LYS A 1 588 ? 209.773 151.204 219.786 1.00 0.78 588 LYS B O 1
ATOM 4478 N N . VAL A 1 589 ? 207.647 151.367 220.511 1.00 0.83 589 VAL B N 1
ATOM 4479 C CA . VAL A 1 589 ? 207.108 150.854 219.252 1.00 0.83 589 VAL B CA 1
ATOM 4480 C C . VAL A 1 589 ? 207.442 151.805 218.109 1.00 0.83 589 VAL B C 1
ATOM 4481 O O . VAL A 1 589 ? 207.818 151.382 217.006 1.00 0.83 589 VAL B O 1
ATOM 4485 N N . VAL A 1 590 ? 207.308 153.109 218.360 1.00 0.85 590 VAL B N 1
ATOM 4486 C CA . VAL A 1 590 ? 207.638 154.114 217.354 1.00 0.85 590 VAL B CA 1
ATOM 4487 C C . VAL A 1 590 ? 209.109 154.030 216.974 1.00 0.85 590 VAL B C 1
ATOM 4488 O O . VAL A 1 590 ? 209.471 154.168 215.802 1.00 0.85 590 VAL B O 1
ATOM 4492 N N . GLU A 1 591 ? 209.981 153.815 217.960 1.00 0.77 591 GLU B N 1
ATOM 4493 C CA . GLU A 1 591 ? 211.404 153.664 217.673 1.00 0.77 591 GLU B CA 1
ATOM 4494 C C . GLU A 1 591 ? 211.659 152.442 216.805 1.00 0.77 591 GLU B C 1
ATOM 4495 O O . GLU A 1 591 ? 212.484 152.486 215.885 1.00 0.77 591 GLU B O 1
ATOM 4501 N N . GLN A 1 592 ? 210.967 151.339 217.089 1.00 0.73 592 GLN B N 1
ATOM 4502 C CA . GLN A 1 592 ? 211.110 150.146 216.260 1.00 0.73 592 GLN B CA 1
ATOM 4503 C C . GLN A 1 592 ? 210.697 150.432 214.821 1.00 0.73 592 GLN B C 1
ATOM 4504 O O . GLN A 1 592 ? 211.381 150.036 213.868 1.00 0.73 592 GLN B O 1
ATOM 4510 N N . ILE A 1 593 ? 209.581 151.141 214.649 1.00 0.77 593 ILE B N 1
ATOM 4511 C CA . ILE A 1 593 ? 209.102 151.470 213.308 1.00 0.77 593 ILE B CA 1
ATOM 4512 C C . ILE A 1 593 ? 210.086 152.393 212.597 1.00 0.77 593 ILE B C 1
ATOM 4513 O O . ILE A 1 593 ? 210.347 152.250 211.396 1.00 0.77 593 ILE B O 1
ATOM 4518 N N . GLU A 1 594 ? 210.629 153.369 213.326 1.00 0.77 594 GLU B N 1
ATOM 4519 C CA . GLU A 1 594 ? 211.610 154.279 212.748 1.00 0.77 594 GLU B CA 1
ATOM 4520 C C . GLU A 1 594 ? 212.846 153.522 212.291 1.00 0.77 594 GLU B C 1
ATOM 4521 O O . GLU A 1 594 ? 213.395 153.793 211.219 1.00 0.77 594 GLU B O 1
ATOM 4527 N N . LYS A 1 595 ? 213.302 152.566 213.101 1.00 0.73 595 LYS B N 1
ATOM 4528 C CA . LYS A 1 595 ? 214.434 151.739 212.700 1.00 0.73 595 LYS B CA 1
ATOM 4529 C C . LYS A 1 595 ? 214.113 150.963 211.431 1.00 0.73 595 LYS B C 1
ATOM 4530 O O . LYS A 1 595 ? 214.928 150.902 210.502 1.00 0.73 595 LYS B O 1
ATOM 4536 N N . TYR A 1 596 ? 212.915 150.372 211.370 1.00 0.69 596 TYR B N 1
ATOM 4537 C CA . TYR A 1 596 ? 212.519 149.624 210.181 1.00 0.69 596 TYR B CA 1
ATOM 4538 C C . TYR A 1 596 ? 212.554 150.505 208.941 1.00 0.69 596 TYR B C 1
ATOM 4539 O O . TYR A 1 596 ? 213.077 150.108 207.893 1.00 0.69 596 TYR B O 1
ATOM 4548 N N . TYR A 1 597 ? 211.993 151.709 209.041 1.00 0.68 597 TYR B N 1
ATOM 4549 C CA . TYR A 1 597 ? 211.975 152.601 207.887 1.00 0.68 597 TYR B CA 1
ATOM 4550 C C . TYR A 1 597 ? 213.375 153.085 207.536 1.00 0.68 597 TYR B C 1
ATOM 4551 O O . TYR A 1 597 ? 213.672 153.344 206.365 1.00 0.68 597 TYR B O 1
ATOM 4560 N N . PHE A 1 598 ? 214.252 153.207 208.533 1.00 0.70 598 PHE B N 1
ATOM 4561 C CA . PHE A 1 598 ? 215.593 153.709 208.265 1.00 0.70 598 PHE B CA 1
ATOM 4562 C C . PHE A 1 598 ? 216.473 152.663 207.599 1.00 0.70 598 PHE B C 1
ATOM 4563 O O . PHE A 1 598 ? 217.327 153.013 206.777 1.00 0.70 598 PHE B O 1
ATOM 4571 N N . THR A 1 599 ? 216.299 151.385 207.934 1.00 0.67 599 THR B N 1
ATOM 4572 C CA . THR A 1 599 ? 217.166 150.370 207.346 1.00 0.67 599 THR B CA 1
ATOM 4573 C C . THR A 1 599 ? 216.592 149.759 206.070 1.00 0.67 599 THR B C 1
ATOM 4574 O O . THR A 1 599 ? 217.308 149.639 205.072 1.00 0.67 599 THR B O 1
ATOM 4578 N N . HIS A 1 600 ? 215.316 149.369 206.071 1.00 0.44 600 HIS B N 1
ATOM 4579 C CA . HIS A 1 600 ? 214.755 148.709 204.897 1.00 0.44 600 HIS B CA 1
ATOM 4580 C C . HIS A 1 600 ? 214.468 149.699 203.774 1.00 0.44 600 HIS B C 1
ATOM 4581 O O . HIS A 1 600 ? 214.757 149.419 202.606 1.00 0.44 600 HIS B O 1
ATOM 4588 N N . GLU A 1 601 ? 213.903 150.858 204.102 1.00 0.32 601 GLU B N 1
ATOM 4589 C CA . GLU A 1 601 ? 213.512 151.852 203.105 1.00 0.32 601 GLU B CA 1
ATOM 4590 C C . GLU A 1 601 ? 214.476 153.028 203.067 1.00 0.32 601 GLU B C 1
ATOM 4591 O O . GLU A 1 601 ? 214.062 154.177 202.906 1.00 0.32 601 GLU B O 1
ATOM 4597 N N . LYS A 1 602 ? 215.775 152.761 203.213 1.00 0.33 602 LYS B N 1
ATOM 4598 C CA . LYS A 1 602 ? 216.753 153.841 203.283 1.00 0.33 602 LYS B CA 1
ATOM 4599 C C . LYS A 1 602 ? 216.803 154.639 201.985 1.00 0.33 602 LYS B C 1
ATOM 4600 O O . LYS A 1 602 ? 217.061 155.848 202.001 1.00 0.33 602 LYS B O 1
ATOM 4606 N N . ASP A 1 603 ? 216.557 153.986 200.853 1.00 0.53 603 ASP B N 1
ATOM 4607 C CA . ASP A 1 603 ? 216.675 154.638 199.555 1.00 0.53 603 ASP B CA 1
ATOM 4608 C C . ASP A 1 603 ? 215.451 155.460 199.175 1.00 0.53 603 ASP B C 1
ATOM 4609 O O . ASP A 1 603 ? 215.491 156.156 198.156 1.00 0.53 603 ASP B O 1
ATOM 4614 N N . ASN A 1 604 ? 214.374 155.404 199.953 1.00 0.62 604 ASN B N 1
ATOM 4615 C CA . ASN A 1 604 ? 213.140 156.093 199.602 1.00 0.62 604 ASN B CA 1
ATOM 4616 C C . ASN A 1 604 ? 212.684 157.113 200.631 1.00 0.62 604 ASN B C 1
ATOM 4617 O O . ASN A 1 604 ? 212.095 158.125 200.248 1.00 0.62 604 ASN B O 1
ATOM 4622 N N . ILE A 1 605 ? 212.930 156.879 201.914 1.00 0.67 605 ILE B N 1
ATOM 4623 C CA . ILE A 1 605 ? 212.444 157.775 202.956 1.00 0.67 605 ILE B CA 1
ATOM 4624 C C . ILE A 1 605 ? 213.268 159.053 202.945 1.00 0.67 605 ILE B C 1
ATOM 4625 O O . ILE A 1 605 ? 214.503 159.012 202.973 1.00 0.67 605 ILE B O 1
ATOM 4630 N N . MET A 1 606 ? 212.586 160.194 202.904 1.00 0.76 606 MET B N 1
ATOM 4631 C CA . MET A 1 606 ? 213.241 161.479 203.087 1.00 0.76 606 MET B CA 1
ATOM 4632 C C . MET A 1 606 ? 213.265 161.921 204.540 1.00 0.76 606 MET B C 1
ATOM 4633 O O . MET A 1 606 ? 214.286 162.440 205.001 1.00 0.76 606 MET B O 1
ATOM 4638 N N . SER A 1 607 ? 212.170 161.714 205.269 1.00 0.80 607 SER B N 1
ATOM 4639 C CA . SER A 1 607 ? 212.091 162.070 206.678 1.00 0.80 607 SER B CA 1
ATOM 4640 C C . SER A 1 607 ? 210.839 161.447 207.271 1.00 0.80 607 SER B C 1
ATOM 4641 O O . SER A 1 607 ? 209.794 161.412 206.619 1.00 0.80 607 SER B O 1
ATOM 4644 N N . VAL A 1 608 ? 210.951 160.963 208.505 1.00 0.84 608 VAL B N 1
ATOM 4645 C CA . VAL A 1 608 ? 209.821 160.424 209.252 1.00 0.84 608 VAL B CA 1
ATOM 4646 C C . VAL A 1 608 ? 209.613 161.298 210.479 1.00 0.84 608 VAL B C 1
ATOM 4647 O O . VAL A 1 608 ? 210.566 161.587 211.213 1.00 0.84 608 VAL B O 1
ATOM 4651 N N . PHE A 1 609 ? 208.379 161.737 210.686 1.00 0.85 609 PHE B N 1
ATOM 4652 C CA . PHE A 1 609 ? 208.016 162.577 211.818 1.00 0.85 609 PHE B CA 1
ATOM 4653 C C . PHE A 1 609 ? 206.938 161.864 212.618 1.00 0.85 609 PHE B C 1
ATOM 4654 O O . PHE A 1 609 ? 205.833 161.639 212.114 1.00 0.85 609 PHE B O 1
ATOM 4662 N N . ALA A 1 610 ? 207.257 161.515 213.857 1.00 0.86 610 ALA B N 1
ATOM 4663 C CA . ALA A 1 610 ? 206.357 160.764 214.714 1.00 0.86 610 ALA B CA 1
ATOM 4664 C C . ALA A 1 610 ? 205.784 161.666 215.796 1.00 0.86 610 ALA B C 1
ATOM 4665 O O . ALA A 1 610 ? 206.434 162.601 216.268 1.00 0.86 610 ALA B O 1
ATOM 4667 N N . THR A 1 611 ? 204.542 161.374 216.184 1.00 0.84 611 THR B N 1
ATOM 4668 C CA . THR A 1 611 ? 203.825 162.150 217.183 1.00 0.84 611 THR B CA 1
ATOM 4669 C C . THR A 1 611 ? 203.246 161.178 218.216 1.00 0.84 611 THR B C 1
ATOM 4670 O O . THR A 1 611 ? 202.114 160.711 218.115 1.00 0.84 611 THR B O 1
ATOM 4674 N N . VAL A 1 612 ? 204.048 160.866 219.236 1.00 0.84 612 VAL B N 1
ATOM 4675 C CA . VAL A 1 612 ? 203.631 159.897 220.239 1.00 0.84 612 VAL B CA 1
ATOM 4676 C C . VAL A 1 612 ? 202.646 160.537 221.206 1.00 0.84 612 VAL B C 1
ATOM 4677 O O . VAL A 1 612 ? 202.861 161.649 221.703 1.00 0.84 612 VAL B O 1
ATOM 4681 N N . GLY A 1 613 ? 201.557 159.835 221.474 1.00 0.81 613 GLY B N 1
ATOM 4682 C CA . GLY A 1 613 ? 200.562 160.315 222.419 1.00 0.81 613 GLY B CA 1
ATOM 4683 C C . GLY A 1 613 ? 199.441 161.078 221.746 1.00 0.81 613 GLY B C 1
ATOM 4684 O O . GLY A 1 613 ? 199.604 161.692 220.693 1.00 0.81 613 GLY B O 1
ATOM 4685 N N . SER A 1 614 ? 198.266 161.031 222.375 1.00 0.78 614 SER B N 1
ATOM 4686 C CA . SER A 1 614 ? 197.112 161.760 221.866 1.00 0.78 614 SER B CA 1
ATOM 4687 C C . SER A 1 614 ? 197.172 163.247 222.180 1.00 0.78 614 SER B C 1
ATOM 4688 O O . SER A 1 614 ? 196.465 164.030 221.538 1.00 0.78 614 SER B O 1
ATOM 4691 N N . GLY A 1 615 ? 197.988 163.651 223.149 1.00 0.78 615 GLY B N 1
ATOM 4692 C CA . GLY A 1 615 ? 198.136 165.046 223.483 1.00 0.78 615 GLY B CA 1
ATOM 4693 C C . GLY A 1 615 ? 197.716 165.359 224.903 1.00 0.78 615 GLY B C 1
ATOM 4694 O O . GLY A 1 615 ? 197.260 164.487 225.648 1.00 0.78 615 GLY B O 1
ATOM 4695 N N . PRO A 1 616 ? 197.886 166.620 225.311 1.00 0.67 616 PRO B N 1
ATOM 4696 C CA . PRO A 1 616 ? 197.455 167.010 226.664 1.00 0.67 616 PRO B CA 1
ATOM 4697 C C . PRO A 1 616 ? 195.980 166.758 226.915 1.00 0.67 616 PRO B C 1
ATOM 4698 O O . PRO A 1 616 ? 195.603 166.348 228.019 1.00 0.67 616 PRO B O 1
ATOM 4702 N N . GLY A 1 617 ? 195.131 166.989 225.911 1.00 0.63 617 GLY B N 1
ATOM 4703 C CA . GLY A 1 617 ? 193.715 166.713 226.059 1.00 0.63 617 GLY B CA 1
ATOM 4704 C C . GLY A 1 617 ? 193.317 165.291 225.736 1.00 0.63 617 GLY B C 1
ATOM 4705 O O . GLY A 1 617 ? 192.180 164.899 226.016 1.00 0.63 617 GLY B O 1
ATOM 4706 N N . GLY A 1 618 ? 194.223 164.512 225.149 1.00 0.60 618 GLY B N 1
ATOM 4707 C CA . GLY A 1 618 ? 193.896 163.141 224.811 1.00 0.60 618 GLY B CA 1
ATOM 4708 C C . GLY A 1 618 ? 193.743 162.274 226.046 1.00 0.60 618 GLY B C 1
ATOM 4709 O O . GLY A 1 618 ? 194.377 162.498 227.078 1.00 0.60 618 GLY B O 1
ATOM 4710 N N . ASN A 1 619 ? 192.879 161.265 225.929 1.00 0.58 619 ASN B N 1
ATOM 4711 C CA . ASN A 1 619 ? 192.624 160.370 227.051 1.00 0.58 619 ASN B CA 1
ATOM 4712 C C . ASN A 1 619 ? 193.706 159.307 227.188 1.00 0.58 619 ASN B C 1
ATOM 4713 O O . ASN A 1 619 ? 194.120 158.980 228.306 1.00 0.58 619 ASN B O 1
ATOM 4718 N N . GLY A 1 620 ? 194.175 158.756 226.071 1.00 0.70 620 GLY B N 1
ATOM 4719 C CA . GLY A 1 620 ? 195.132 157.666 226.080 1.00 0.70 620 GLY B CA 1
ATOM 4720 C C . GLY A 1 620 ? 196.454 158.069 225.458 1.00 0.70 620 GLY B C 1
ATOM 4721 O O . GLY A 1 620 ? 196.502 158.907 224.556 1.00 0.70 620 GLY B O 1
ATOM 4722 N N . GLN A 1 621 ? 197.534 157.465 225.951 1.00 0.72 621 GLN B N 1
ATOM 4723 C CA . GLN A 1 621 ? 198.873 157.684 225.424 1.00 0.72 621 GLN B CA 1
ATOM 4724 C C . GLN A 1 621 ? 199.357 156.515 224.575 1.00 0.72 621 GLN B C 1
ATOM 4725 O O . GLN A 1 621 ? 200.558 156.402 224.312 1.00 0.72 621 GLN B O 1
ATOM 4731 N N . ASN A 1 622 ? 198.448 155.640 224.149 1.00 0.77 622 ASN B N 1
ATOM 4732 C CA . ASN A 1 622 ? 198.791 154.462 223.367 1.00 0.77 622 ASN B CA 1
ATOM 4733 C C . ASN A 1 622 ? 198.660 154.689 221.867 1.00 0.77 622 ASN B C 1
ATOM 4734 O O . ASN A 1 622 ? 198.801 153.737 221.092 1.00 0.77 622 ASN B O 1
ATOM 4739 N N . VAL A 1 623 ? 198.397 155.920 221.440 1.00 0.80 623 VAL B N 1
ATOM 4740 C CA . VAL A 1 623 ? 198.154 156.234 220.039 1.00 0.80 623 VAL B CA 1
ATOM 4741 C C . VAL A 1 623 ? 199.250 157.164 219.545 1.00 0.80 623 VAL B C 1
ATOM 4742 O O . VAL A 1 623 ? 199.557 158.172 220.189 1.00 0.80 623 VAL B O 1
ATOM 4746 N N . ALA A 1 624 ? 199.841 156.823 218.404 1.00 0.86 624 ALA B N 1
ATOM 4747 C CA . ALA A 1 624 ? 200.867 157.648 217.787 1.00 0.86 624 ALA B CA 1
ATOM 4748 C C . ALA A 1 624 ? 200.623 157.723 216.288 1.00 0.86 624 ALA B C 1
ATOM 4749 O O . ALA A 1 624 ? 200.082 156.798 215.678 1.00 0.86 624 ALA B O 1
ATOM 4751 N N . ARG A 1 625 ? 201.034 158.841 215.698 1.00 0.78 625 ARG B N 1
ATOM 4752 C CA . ARG A 1 625 ? 200.947 159.054 214.262 1.00 0.78 625 ARG B CA 1
ATOM 4753 C C . ARG A 1 625 ? 202.335 159.338 213.720 1.00 0.78 625 ARG B C 1
ATOM 4754 O O . ARG A 1 625 ? 203.128 160.035 214.357 1.00 0.78 625 ARG B O 1
ATOM 4762 N N . MET A 1 626 ? 202.626 158.798 212.541 1.00 0.82 626 MET B N 1
ATOM 4763 C CA . MET A 1 626 ? 203.946 158.913 211.933 1.00 0.82 626 MET B CA 1
ATOM 4764 C C . MET A 1 626 ? 203.786 159.456 210.521 1.00 0.82 626 MET B C 1
ATOM 4765 O O . MET A 1 626 ? 203.296 158.752 209.632 1.00 0.82 626 MET B O 1
ATOM 4770 N N . PHE A 1 627 ? 204.198 160.702 210.317 1.00 0.84 627 PHE B N 1
ATOM 4771 C CA . PHE A 1 627 ? 204.149 161.333 209.005 1.00 0.84 627 PHE B CA 1
ATOM 4772 C C . PHE A 1 627 ? 205.438 161.020 208.261 1.00 0.84 627 PHE B C 1
ATOM 4773 O O . PHE A 1 627 ? 206.524 161.415 208.697 1.00 0.84 627 PHE B O 1
ATOM 4781 N N . ILE A 1 628 ? 205.317 160.318 207.141 1.00 0.81 628 ILE B N 1
ATOM 4782 C CA . ILE A 1 628 ? 206.463 159.832 206.386 1.00 0.81 628 ILE B CA 1
ATOM 4783 C C . ILE A 1 628 ? 206.469 160.512 205.029 1.00 0.81 628 ILE B C 1
ATOM 4784 O O . ILE A 1 628 ? 205.483 160.442 204.286 1.00 0.81 628 ILE B O 1
ATOM 4789 N N . ARG A 1 629 ? 207.583 161.149 204.692 1.00 0.77 629 ARG B N 1
ATOM 4790 C CA . ARG A 1 629 ? 207.697 161.830 203.415 1.00 0.77 629 ARG B CA 1
ATOM 4791 C C . ARG A 1 629 ? 208.763 161.157 202.587 1.00 0.77 629 ARG B C 1
ATOM 4792 O O . ARG A 1 629 ? 209.925 161.121 202.980 1.00 0.77 629 ARG B O 1
ATOM 4800 N N . LEU A 1 630 ? 208.376 160.612 201.443 1.00 0.73 630 LEU B N 1
ATOM 4801 C CA . LEU A 1 630 ? 209.319 159.905 200.593 1.00 0.73 630 LEU B CA 1
ATOM 4802 C C . LEU A 1 630 ? 210.123 160.862 199.739 1.00 0.73 630 LEU B C 1
ATOM 4803 O O . LEU A 1 630 ? 209.799 162.042 199.652 1.00 0.73 630 LEU B O 1
ATOM 4808 N N . LYS A 1 631 ? 211.172 160.356 199.103 1.00 0.63 631 LYS B N 1
ATOM 4809 C CA . LYS A 1 631 ? 212.011 161.192 198.257 1.00 0.63 631 LYS B CA 1
ATOM 4810 C C . LYS A 1 631 ? 211.303 161.514 196.957 1.00 0.63 631 LYS B C 1
ATOM 4811 O O . LYS A 1 631 ? 210.240 160.968 196.675 1.00 0.63 631 LYS B O 1
ATOM 4817 N N . ASP A 1 632 ? 211.885 162.398 196.158 1.00 0.64 632 ASP B N 1
ATOM 4818 C CA . ASP A 1 632 ? 211.243 162.803 194.918 1.00 0.64 632 ASP B CA 1
ATOM 4819 C C . ASP A 1 632 ? 210.930 161.595 194.063 1.00 0.64 632 ASP B C 1
ATOM 4820 O O . ASP A 1 632 ? 211.690 160.630 194.039 1.00 0.64 632 ASP B O 1
ATOM 4825 N N . TRP A 1 633 ? 209.813 161.649 193.349 1.00 0.55 633 TRP B N 1
ATOM 4826 C CA . TRP A 1 633 ? 209.417 160.530 192.515 1.00 0.55 633 TRP B CA 1
ATOM 4827 C C . TRP A 1 633 ? 210.553 160.162 191.587 1.00 0.55 633 TRP B C 1
ATOM 4828 O O . TRP A 1 633 ? 210.803 158.986 191.340 1.00 0.55 633 TRP B O 1
ATOM 4839 N N . SER A 1 634 ? 211.255 161.166 191.081 1.00 0.62 634 SER B N 1
ATOM 4840 C CA . SER A 1 634 ? 212.368 160.911 190.183 1.00 0.62 634 SER B CA 1
ATOM 4841 C C . SER A 1 634 ? 213.425 160.063 190.863 1.00 0.62 634 SER B C 1
ATOM 4842 O O . SER A 1 634 ? 213.894 159.078 190.299 1.00 0.62 634 SER B O 1
ATOM 4845 N N . GLU A 1 635 ? 213.798 160.436 192.079 1.00 0.58 635 GLU B N 1
ATOM 4846 C CA . GLU A 1 635 ? 214.835 159.706 192.791 1.00 0.58 635 GLU B CA 1
ATOM 4847 C C . GLU A 1 635 ? 214.403 158.283 193.093 1.00 0.58 635 GLU B C 1
ATOM 4848 O O . GLU A 1 635 ? 215.183 157.348 192.934 1.00 0.58 635 GLU B O 1
ATOM 4854 N N . ARG A 1 636 ? 213.163 158.115 193.529 1.00 0.56 636 ARG B N 1
ATOM 4855 C CA . ARG A 1 636 ? 212.669 156.787 193.867 1.00 0.56 636 ARG B CA 1
ATOM 4856 C C . ARG A 1 636 ? 212.417 155.968 192.613 1.00 0.56 636 ARG B C 1
ATOM 4857 O O . ARG A 1 636 ? 212.076 156.518 191.570 1.00 0.56 636 ARG B O 1
ATOM 4865 N N . ASP A 1 637 ? 212.589 154.654 192.709 1.00 0.50 637 ASP B N 1
ATOM 4866 C CA . ASP A 1 637 ? 212.403 153.788 191.549 1.00 0.50 637 ASP B CA 1
ATOM 4867 C C . ASP A 1 637 ? 210.964 153.781 191.073 1.00 0.50 637 ASP B C 1
ATOM 4868 O O . ASP A 1 637 ? 210.053 154.093 191.835 1.00 0.50 637 ASP B O 1
ATOM 4873 N N . SER A 1 638 ? 210.754 153.419 189.813 1.00 0.48 638 SER B N 1
ATOM 4874 C CA . SER A 1 638 ? 209.407 153.369 189.266 1.00 0.48 638 SER B CA 1
ATOM 4875 C C . SER A 1 638 ? 208.743 152.013 189.451 1.00 0.48 638 SER B C 1
ATOM 4876 O O . SER A 1 638 ? 207.551 151.878 189.158 1.00 0.48 638 SER B O 1
ATOM 4879 N N . LYS A 1 639 ? 209.476 151.014 189.933 1.00 0.36 639 LYS B N 1
ATOM 4880 C CA . LYS A 1 639 ? 208.933 149.677 190.132 1.00 0.36 639 LYS B CA 1
ATOM 4881 C C . LYS A 1 639 ? 208.832 149.304 191.601 1.00 0.36 639 LYS B C 1
ATOM 4882 O O . LYS A 1 639 ? 207.791 148.801 192.038 1.00 0.36 639 LYS B O 1
ATOM 4884 N N . THR A 1 640 ? 209.888 149.536 192.379 1.00 0.32 640 THR B N 1
ATOM 4885 C CA . THR A 1 640 ? 209.878 149.228 193.801 1.00 0.32 640 THR B CA 1
ATOM 4886 C C . THR A 1 640 ? 209.873 150.466 194.685 1.00 0.32 640 THR B C 1
ATOM 4887 O O . THR A 1 640 ? 209.584 150.351 195.881 1.00 0.32 640 THR B O 1
ATOM 4891 N N . GLY A 1 641 ? 210.155 151.631 194.120 1.00 0.41 641 GLY B N 1
ATOM 4892 C CA . GLY A 1 641 ? 210.187 152.849 194.904 1.00 0.41 641 GLY B CA 1
ATOM 4893 C C . GLY A 1 641 ? 208.827 153.482 195.088 1.00 0.41 641 GLY B C 1
ATOM 4894 O O . GLY A 1 641 ? 208.700 154.488 195.781 1.00 0.41 641 GLY B O 1
ATOM 4895 N N . THR A 1 642 ? 207.803 152.901 194.478 1.00 0.34 642 THR B N 1
ATOM 4896 C CA . THR A 1 642 ? 206.467 153.473 194.559 1.00 0.34 642 THR B CA 1
ATOM 4897 C C . THR A 1 642 ? 205.893 153.355 195.954 1.00 0.34 642 THR B C 1
ATOM 4898 O O . THR A 1 642 ? 206.137 152.373 196.650 1.00 0.34 642 THR B O 1
ATOM 4902 N N . SER A 1 643 ? 205.111 154.345 196.360 1.00 0.42 643 SER B N 1
ATOM 4903 C CA . SER A 1 643 ? 204.514 154.322 197.683 1.00 0.42 643 SER B CA 1
ATOM 4904 C C . SER A 1 643 ? 203.675 153.081 197.857 1.00 0.42 643 SER B C 1
ATOM 4905 O O . SER A 1 643 ? 203.682 152.464 198.917 1.00 0.42 643 SER B O 1
ATOM 4908 N N . PHE A 1 644 ? 202.956 152.702 196.813 1.00 0.43 644 PHE B N 1
ATOM 4909 C CA . PHE A 1 644 ? 202.070 151.556 196.909 1.00 0.43 644 PHE B CA 1
ATOM 4910 C C . PHE A 1 644 ? 202.839 150.310 197.303 1.00 0.43 644 PHE B C 1
ATOM 4911 O O . PHE A 1 644 ? 202.374 149.528 198.127 1.00 0.43 644 PHE B O 1
ATOM 4919 N N . ALA A 1 645 ? 204.019 150.124 196.730 1.00 0.48 645 ALA B N 1
ATOM 4920 C CA . ALA A 1 645 ? 204.836 148.975 197.082 1.00 0.48 645 ALA B CA 1
ATOM 4921 C C . ALA A 1 645 ? 205.349 149.143 198.487 1.00 0.48 645 ALA B C 1
ATOM 4922 O O . ALA A 1 645 ? 205.130 148.291 199.344 1.00 0.48 645 ALA B O 1
ATOM 4924 N N . ILE A 1 646 ? 206.038 150.246 198.730 1.00 0.48 646 ILE B N 1
ATOM 4925 C CA . ILE A 1 646 ? 206.580 150.523 200.057 1.00 0.48 646 ILE B CA 1
ATOM 4926 C C . ILE A 1 646 ? 205.533 150.239 201.122 1.00 0.48 646 ILE B C 1
ATOM 4927 O O . ILE A 1 646 ? 205.822 149.627 202.157 1.00 0.48 646 ILE B O 1
ATOM 4932 N N . ILE A 1 647 ? 204.299 150.680 200.881 1.00 0.49 647 ILE B N 1
ATOM 4933 C CA . ILE A 1 647 ? 203.229 150.472 201.848 1.00 0.49 647 ILE B CA 1
ATOM 4934 C C . ILE A 1 647 ? 202.919 148.989 201.992 1.00 0.49 647 ILE B C 1
ATOM 4935 O O . ILE A 1 647 ? 202.637 148.511 203.092 1.00 0.49 647 ILE B O 1
ATOM 4940 N N . GLU A 1 648 ? 202.979 148.232 200.895 1.00 0.54 648 GLU B N 1
ATOM 4941 C CA . GLU A 1 648 ? 202.721 146.795 200.982 1.00 0.54 648 GLU B CA 1
ATOM 4942 C C . GLU A 1 648 ? 203.798 146.085 201.798 1.00 0.54 648 GLU B C 1
ATOM 4943 O O . GLU A 1 648 ? 203.492 145.255 202.667 1.00 0.54 648 GLU B O 1
ATOM 4949 N N . ARG A 1 649 ? 205.068 146.391 201.524 1.00 0.53 649 ARG B N 1
ATOM 4950 C CA . ARG A 1 649 ? 206.152 145.780 202.288 1.00 0.53 649 ARG B CA 1
ATOM 4951 C C . ARG A 1 649 ? 206.057 146.156 203.762 1.00 0.53 649 ARG B C 1
ATOM 4952 O O . ARG A 1 649 ? 206.213 145.305 204.650 1.00 0.53 649 ARG B O 1
ATOM 4960 N N . ALA A 1 650 ? 205.778 147.431 204.038 1.00 0.56 650 ALA B N 1
ATOM 4961 C CA . ALA A 1 650 ? 205.608 147.870 205.415 1.00 0.56 650 ALA B CA 1
ATOM 4962 C C . ALA A 1 650 ? 204.421 147.179 206.066 1.00 0.56 650 ALA B C 1
ATOM 4963 O O . ALA A 1 650 ? 204.467 146.848 207.251 1.00 0.56 650 ALA B O 1
ATOM 4965 N N . THR A 1 651 ? 203.346 146.958 205.309 1.00 0.55 651 THR B N 1
ATOM 4966 C CA . THR A 1 651 ? 202.172 146.293 205.857 1.00 0.55 651 THR B CA 1
ATOM 4967 C C . THR A 1 651 ? 202.493 144.865 206.258 1.00 0.55 651 THR B C 1
ATOM 4968 O O . THR A 1 651 ? 202.070 144.402 207.321 1.00 0.55 651 THR B O 1
ATOM 4972 N N . LYS A 1 652 ? 203.245 144.150 205.422 1.00 0.58 652 LYS B N 1
ATOM 4973 C CA . LYS A 1 652 ? 203.663 142.802 205.798 1.00 0.58 652 LYS B CA 1
ATOM 4974 C C . LYS A 1 652 ? 204.526 142.830 207.055 1.00 0.58 652 LYS B C 1
ATOM 4975 O O . LYS A 1 652 ? 204.283 142.080 208.015 1.00 0.58 652 LYS B O 1
ATOM 4981 N N . ALA A 1 653 ? 205.525 143.717 207.080 1.00 0.60 653 ALA B N 1
ATOM 4982 C CA . ALA A 1 653 ? 206.417 143.787 208.234 1.00 0.60 653 ALA B CA 1
ATOM 4983 C C . ALA A 1 653 ? 205.659 144.151 209.505 1.00 0.60 653 ALA B C 1
ATOM 4984 O O . ALA A 1 653 ? 205.990 143.670 210.594 1.00 0.60 653 ALA B O 1
ATOM 4986 N N . PHE A 1 654 ? 204.639 144.999 209.386 1.00 0.43 654 PHE B N 1
ATOM 4987 C CA . PHE A 1 654 ? 203.899 145.449 210.559 1.00 0.43 654 PHE B CA 1
ATOM 4988 C C . PHE A 1 654 ? 202.892 144.403 211.015 1.00 0.43 654 PHE B C 1
ATOM 4989 O O . PHE A 1 654 ? 202.615 144.284 212.214 1.00 0.43 654 PHE B O 1
ATOM 4997 N N . ASN A 1 655 ? 202.322 143.644 210.078 1.00 0.52 655 ASN B N 1
ATOM 4998 C CA . ASN A 1 655 ? 201.496 142.509 210.467 1.00 0.52 655 ASN B CA 1
ATOM 4999 C C . ASN A 1 655 ? 202.331 141.463 211.186 1.00 0.52 655 ASN B C 1
ATOM 5000 O O . ASN A 1 655 ? 201.818 140.719 212.030 1.00 0.52 655 ASN B O 1
ATOM 5005 N N . GLN A 1 656 ? 203.625 141.388 210.862 1.00 0.42 656 GLN B N 1
ATOM 5006 C CA . GLN A 1 656 ? 204.514 140.538 211.649 1.00 0.42 656 GLN B CA 1
ATOM 5007 C C . GLN A 1 656 ? 204.605 141.021 213.094 1.00 0.42 656 GLN B C 1
ATOM 5008 O O . GLN A 1 656 ? 204.828 140.220 214.009 1.00 0.42 656 GLN B O 1
ATOM 5014 N N . ILE A 1 657 ? 204.433 142.323 213.321 1.00 0.57 657 ILE B N 1
ATOM 5015 C CA . ILE A 1 657 ? 204.508 142.896 214.663 1.00 0.57 657 ILE B CA 1
ATOM 5016 C C . ILE A 1 657 ? 203.259 142.538 215.455 1.00 0.57 657 ILE B C 1
ATOM 5017 O O . ILE A 1 657 ? 202.133 142.767 214.999 1.00 0.57 657 ILE B O 1
ATOM 5022 N N . LYS A 1 658 ? 203.447 141.982 216.652 1.00 0.69 658 LYS B N 1
ATOM 5023 C CA . LYS A 1 658 ? 202.333 141.614 217.515 1.00 0.69 658 LYS B CA 1
ATOM 5024 C C . LYS A 1 658 ? 202.205 142.497 218.749 1.00 0.69 658 LYS B C 1
ATOM 5025 O O . LYS A 1 658 ? 201.215 142.372 219.477 1.00 0.69 658 LYS B O 1
ATOM 5027 N N . GLU A 1 659 ? 203.178 143.374 219.004 1.00 0.59 659 GLU B N 1
ATOM 5028 C CA . GLU A 1 659 ? 203.120 144.235 220.181 1.00 0.59 659 GLU B CA 1
ATOM 5029 C C . GLU A 1 659 ? 201.936 145.191 220.120 1.00 0.59 659 GLU B C 1
ATOM 5030 O O . GLU A 1 659 ? 201.265 145.427 221.132 1.00 0.59 659 GLU B O 1
ATOM 5036 N N . ALA A 1 660 ? 201.665 145.755 218.946 1.00 0.78 660 ALA B N 1
ATOM 5037 C CA . ALA A 1 660 ? 200.604 146.743 218.808 1.00 0.78 660 ALA B CA 1
ATOM 5038 C C . ALA A 1 660 ? 200.098 146.739 217.373 1.00 0.78 660 ALA B C 1
ATOM 5039 O O . ALA A 1 660 ? 200.753 146.228 216.462 1.00 0.78 660 ALA B O 1
ATOM 5041 N N . ARG A 1 661 ? 198.919 147.325 217.187 1.00 0.56 661 ARG B N 1
ATOM 5042 C CA . ARG A 1 661 ? 198.326 147.460 215.863 1.00 0.56 661 ARG B CA 1
ATOM 5043 C C . ARG A 1 661 ? 198.970 148.634 215.137 1.00 0.56 661 ARG B C 1
ATOM 5044 O O . ARG A 1 661 ? 198.892 149.777 215.600 1.00 0.56 661 ARG B O 1
ATOM 5052 N N . VAL A 1 662 ? 199.611 148.355 214.005 1.00 0.70 662 VAL B N 1
ATOM 5053 C CA . VAL A 1 662 ? 200.326 149.361 213.230 1.00 0.70 662 VAL B CA 1
ATOM 5054 C C . VAL A 1 662 ? 199.902 149.223 211.774 1.00 0.70 662 VAL B C 1
ATOM 5055 O O . VAL A 1 662 ? 200.100 148.167 211.162 1.00 0.70 662 VAL B O 1
ATOM 5059 N N . ILE A 1 663 ? 199.323 150.285 211.220 1.00 0.74 663 ILE B N 1
ATOM 5060 C CA . ILE A 1 663 ? 198.803 150.289 209.859 1.00 0.74 663 ILE B CA 1
ATOM 5061 C C . ILE A 1 663 ? 199.416 151.461 209.110 1.00 0.74 663 ILE B C 1
ATOM 5062 O O . ILE A 1 663 ? 199.347 152.603 209.576 1.00 0.74 663 ILE B O 1
ATOM 5067 N N . ALA A 1 664 ? 200.003 151.182 207.950 1.00 0.78 664 ALA B N 1
ATOM 5068 C CA . ALA A 1 664 ? 200.548 152.213 207.077 1.00 0.78 664 ALA B CA 1
ATOM 5069 C C . ALA A 1 664 ? 199.561 152.463 205.946 1.00 0.78 664 ALA B C 1
ATOM 5070 O O . ALA A 1 664 ? 199.313 151.572 205.129 1.00 0.78 664 ALA B O 1
ATOM 5072 N N . SER A 1 665 ? 199.008 153.671 205.893 1.00 0.76 665 SER B N 1
ATOM 5073 C CA . SER A 1 665 ? 197.957 153.997 204.941 1.00 0.76 665 SER B CA 1
ATOM 5074 C C . SER A 1 665 ? 198.330 155.238 204.148 1.00 0.76 665 SER B C 1
ATOM 5075 O O . SER A 1 665 ? 198.859 156.206 204.701 1.00 0.76 665 SER B O 1
ATOM 5078 N N . SER A 1 666 ? 198.048 155.202 202.852 1.00 0.76 666 SER B N 1
ATOM 5079 C CA . SER A 1 666 ? 198.276 156.339 201.982 1.00 0.76 666 SER B CA 1
ATOM 5080 C C . SER A 1 666 ? 197.226 157.417 202.230 1.00 0.76 666 SER B C 1
ATOM 5081 O O . SER A 1 666 ? 196.129 157.128 202.712 1.00 0.76 666 SER B O 1
ATOM 5084 N N . PRO A 1 667 ? 197.540 158.672 201.917 1.00 0.75 667 PRO B N 1
ATOM 5085 C CA . PRO A 1 667 ? 196.566 159.735 202.126 1.00 0.75 667 PRO B CA 1
ATOM 5086 C C . PRO A 1 667 ? 195.383 159.567 201.197 1.00 0.75 667 PRO B C 1
ATOM 5087 O O . PRO A 1 667 ? 195.498 158.952 200.120 1.00 0.75 667 PRO B O 1
ATOM 5091 N N . PRO A 1 668 ? 194.217 160.090 201.575 1.00 0.75 668 PRO B N 1
ATOM 5092 C CA . PRO A 1 668 ? 193.020 159.898 200.749 1.00 0.75 668 PRO B CA 1
ATOM 5093 C C . PRO A 1 668 ? 193.139 160.612 199.413 1.00 0.75 668 PRO B C 1
ATOM 5094 O O . PRO A 1 668 ? 193.883 161.584 199.267 1.00 0.75 668 PRO B O 1
ATOM 5098 N N . ALA A 1 669 ? 192.393 160.108 198.428 1.00 0.72 669 ALA B N 1
ATOM 5099 C CA . ALA A 1 669 ? 192.424 160.696 197.093 1.00 0.72 669 ALA B CA 1
ATOM 5100 C C . ALA A 1 669 ? 191.955 162.145 197.119 1.00 0.72 669 ALA B C 1
ATOM 5101 O O . ALA A 1 669 ? 192.568 163.020 196.498 1.00 0.72 669 ALA B O 1
ATOM 5103 N N . ILE A 1 670 ? 190.874 162.420 197.839 1.00 0.67 670 ILE B N 1
ATOM 5104 C CA . ILE A 1 670 ? 190.350 163.772 197.991 1.00 0.67 670 ILE B CA 1
ATOM 5105 C C . ILE A 1 670 ? 190.561 164.211 199.430 1.00 0.67 670 ILE B C 1
ATOM 5106 O O . ILE A 1 670 ? 190.258 163.466 200.370 1.00 0.67 670 ILE B O 1
ATOM 5111 N N . SER A 1 671 ? 191.091 165.423 199.604 1.00 0.66 671 SER B N 1
ATOM 5112 C CA . SER A 1 671 ? 191.525 165.870 200.924 1.00 0.66 671 SER B CA 1
ATOM 5113 C C . SER A 1 671 ? 190.366 165.912 201.912 1.00 0.66 671 SER B C 1
ATOM 5114 O O . SER A 1 671 ? 190.446 165.342 203.005 1.00 0.66 671 SER B O 1
ATOM 5117 N N . GLY A 1 672 ? 189.280 166.582 201.546 1.00 0.61 672 GLY B N 1
ATOM 5118 C CA . GLY A 1 672 ? 188.175 166.747 202.462 1.00 0.61 672 GLY B CA 1
ATOM 5119 C C . GLY A 1 672 ? 187.182 165.613 202.515 1.00 0.61 672 GLY B C 1
ATOM 5120 O O . GLY A 1 672 ? 186.301 165.619 203.378 1.00 0.61 672 GLY B O 1
ATOM 5121 N N . LEU A 1 673 ? 187.290 164.632 201.618 1.00 0.59 673 LEU B N 1
ATOM 5122 C CA . LEU A 1 673 ? 186.288 163.572 201.572 1.00 0.59 673 LEU B CA 1
ATOM 5123 C C . LEU A 1 673 ? 186.400 162.641 202.772 1.00 0.59 673 LEU B C 1
ATOM 5124 O O . LEU A 1 673 ? 185.396 162.351 203.432 1.00 0.59 673 LEU B O 1
ATOM 5129 N N . GLY A 1 674 ? 187.604 162.172 203.079 1.00 0.66 674 GLY B N 1
ATOM 5130 C CA . GLY A 1 674 ? 187.763 161.200 204.141 1.00 0.66 674 GLY B CA 1
ATOM 5131 C C . GLY A 1 674 ? 189.083 161.299 204.875 1.00 0.66 674 GLY B C 1
ATOM 5132 O O . GLY A 1 674 ? 189.882 162.202 204.615 1.00 0.66 674 GLY B O 1
ATOM 5133 N N . SER A 1 675 ? 189.322 160.368 205.797 1.00 0.68 675 SER B N 1
ATOM 5134 C CA . SER A 1 675 ? 190.537 160.380 206.601 1.00 0.68 675 SER B CA 1
ATOM 5135 C C . SER A 1 675 ? 191.701 159.696 205.893 1.00 0.68 675 SER B C 1
ATOM 5136 O O . SER A 1 675 ? 192.793 160.264 205.800 1.00 0.68 675 SER B O 1
ATOM 5139 N N . SER A 1 676 ? 191.488 158.482 205.394 1.00 0.66 676 SER B N 1
ATOM 5140 C CA . SER A 1 676 ? 192.533 157.714 204.735 1.00 0.66 676 SER B CA 1
ATOM 5141 C C . SER A 1 676 ? 191.964 157.053 203.487 1.00 0.66 676 SER B C 1
ATOM 5142 O O . SER A 1 676 ? 190.758 157.091 203.229 1.00 0.66 676 SER B O 1
ATOM 5145 N N . ALA A 1 677 ? 192.850 156.440 202.708 1.00 0.69 677 ALA B N 1
ATOM 5146 C CA . ALA A 1 677 ? 192.448 155.799 201.468 1.00 0.69 677 ALA B CA 1
ATOM 5147 C C . ALA A 1 677 ? 191.648 154.532 201.750 1.00 0.69 677 ALA B C 1
ATOM 5148 O O . ALA A 1 677 ? 191.616 154.017 202.870 1.00 0.69 677 ALA B O 1
ATOM 5150 N N . GLY A 1 678 ? 190.992 154.034 200.711 1.00 0.77 678 GLY B N 1
ATOM 5151 C CA . GLY A 1 678 ? 190.201 152.826 200.811 1.00 0.77 678 GLY B CA 1
ATOM 5152 C C . GLY A 1 678 ? 188.763 153.109 201.192 1.00 0.77 678 GLY B C 1
ATOM 5153 O O . GLY A 1 678 ? 188.310 154.254 201.271 1.00 0.77 678 GLY B O 1
ATOM 5154 N N . PHE A 1 679 ? 188.033 152.025 201.430 1.00 0.81 679 PHE B N 1
ATOM 5155 C CA . PHE A 1 679 ? 186.622 152.126 201.765 1.00 0.81 679 PHE B CA 1
ATOM 5156 C C . PHE A 1 679 ? 186.434 152.611 203.196 1.00 0.81 679 PHE B C 1
ATOM 5157 O O . PHE A 1 679 ? 187.274 152.381 204.070 1.00 0.81 679 PHE B O 1
ATOM 5165 N N . ASP A 1 680 ? 185.312 153.289 203.428 1.00 0.83 680 ASP B N 1
ATOM 5166 C CA . ASP A 1 680 ? 184.938 153.786 204.748 1.00 0.83 680 ASP B CA 1
ATOM 5167 C C . ASP A 1 680 ? 183.538 153.275 205.054 1.00 0.83 680 ASP B C 1
ATOM 5168 O O . ASP A 1 680 ? 182.599 153.535 204.294 1.00 0.83 680 ASP B O 1
ATOM 5173 N N . MET A 1 681 ? 183.397 152.552 206.160 1.00 0.83 681 MET B N 1
ATOM 5174 C CA . MET A 1 681 ? 182.157 151.875 206.503 1.00 0.83 681 MET B CA 1
ATOM 5175 C C . MET A 1 681 ? 181.805 152.106 207.966 1.00 0.83 681 MET B C 1
ATOM 5176 O O . MET A 1 681 ? 182.672 152.072 208.844 1.00 0.83 681 MET B O 1
ATOM 5181 N N . GLU A 1 682 ? 180.518 152.339 208.219 1.00 0.82 682 GLU B N 1
ATOM 5182 C CA . GLU A 1 682 ? 179.981 152.494 209.568 1.00 0.82 682 GLU B CA 1
ATOM 5183 C C . GLU A 1 682 ? 179.187 151.240 209.903 1.00 0.82 682 GLU B C 1
ATOM 5184 O O . GLU A 1 682 ? 178.249 150.885 209.183 1.00 0.82 682 GLU B O 1
ATOM 5190 N N . LEU A 1 683 ? 179.565 150.568 210.990 1.00 0.82 683 LEU B N 1
ATOM 5191 C CA . LEU A 1 683 ? 178.887 149.348 211.428 1.00 0.82 683 LEU B CA 1
ATOM 5192 C C . LEU A 1 683 ? 177.760 149.734 212.382 1.00 0.82 683 LEU B C 1
ATOM 5193 O O . LEU A 1 683 ? 177.904 149.737 213.607 1.00 0.82 683 LEU B O 1
ATOM 5198 N N . GLN A 1 684 ? 176.611 150.063 211.800 1.00 0.80 684 GLN B N 1
ATOM 5199 C CA . GLN A 1 684 ? 175.473 150.513 212.589 1.00 0.80 684 GLN B CA 1
ATOM 5200 C C . GLN A 1 684 ? 174.838 149.357 213.352 1.00 0.80 684 GLN B C 1
ATOM 5201 O O . GLN A 1 684 ? 174.920 148.197 212.940 1.00 0.80 684 GLN B O 1
ATOM 5207 N N . ASP A 1 685 ? 174.201 149.686 214.477 1.00 0.81 685 ASP B N 1
ATOM 5208 C CA . ASP A 1 685 ? 173.468 148.707 215.280 1.00 0.81 685 ASP B CA 1
ATOM 5209 C C . ASP A 1 685 ? 171.977 149.014 215.166 1.00 0.81 685 ASP B C 1
ATOM 5210 O O . ASP A 1 685 ? 171.393 149.743 215.969 1.00 0.81 685 ASP B O 1
ATOM 5215 N N . HIS A 1 686 ? 171.353 148.434 214.139 1.00 0.73 686 HIS B N 1
ATOM 5216 C CA . HIS A 1 686 ? 169.940 148.696 213.890 1.00 0.73 686 HIS B CA 1
ATOM 5217 C C . HIS A 1 686 ? 169.051 148.113 214.979 1.00 0.73 686 HIS B C 1
ATOM 5218 O O . HIS A 1 686 ? 168.045 148.728 215.352 1.00 0.73 686 HIS B O 1
ATOM 5225 N N . ALA A 1 687 ? 169.397 146.932 215.496 1.00 0.78 687 ALA B N 1
ATOM 5226 C CA . ALA A 1 687 ? 168.538 146.275 216.476 1.00 0.78 687 ALA B CA 1
ATOM 5227 C C . ALA A 1 687 ? 168.474 147.048 217.785 1.00 0.78 687 ALA B C 1
ATOM 5228 O O . ALA A 1 687 ? 167.513 146.896 218.547 1.00 0.78 687 ALA B O 1
ATOM 5230 N N . GLY A 1 688 ? 169.477 147.869 218.068 1.00 0.70 688 GLY B N 1
ATOM 5231 C CA . GLY A 1 688 ? 169.534 148.594 219.316 1.00 0.70 688 GLY B CA 1
ATOM 5232 C C . GLY A 1 688 ? 170.164 147.841 220.463 1.00 0.70 688 GLY B C 1
ATOM 5233 O O . GLY A 1 688 ? 169.945 148.218 221.619 1.00 0.70 688 GLY B O 1
ATOM 5234 N N . ALA A 1 689 ? 170.933 146.792 220.184 1.00 0.77 689 ALA B N 1
ATOM 5235 C CA . ALA A 1 689 ? 171.540 145.996 221.236 1.00 0.77 689 ALA B CA 1
ATOM 5236 C C . ALA A 1 689 ? 172.585 146.813 221.994 1.00 0.77 689 ALA B C 1
ATOM 5237 O O . ALA A 1 689 ? 172.854 147.979 221.691 1.00 0.77 689 ALA B O 1
ATOM 5239 N N . GLY A 1 690 ? 173.177 146.179 223.001 1.00 0.81 690 GLY B N 1
ATOM 5240 C CA . GLY A 1 690 ? 174.130 146.866 223.843 1.00 0.81 690 GLY B CA 1
ATOM 5241 C C . GLY A 1 690 ? 175.419 147.200 223.119 1.00 0.81 690 GLY B C 1
ATOM 5242 O O . GLY A 1 690 ? 175.753 146.643 222.072 1.00 0.81 690 GLY B O 1
ATOM 5243 N N . HIS A 1 691 ? 176.157 148.144 223.704 1.00 0.76 691 HIS B N 1
ATOM 5244 C CA . HIS A 1 691 ? 177.441 148.547 223.142 1.00 0.76 691 HIS B CA 1
ATOM 5245 C C . HIS A 1 691 ? 178.431 147.389 223.132 1.00 0.76 691 HIS B C 1
ATOM 5246 O O . HIS A 1 691 ? 179.271 147.287 222.232 1.00 0.76 691 HIS B O 1
ATOM 5253 N N . ASP A 1 692 ? 178.350 146.508 224.132 1.00 0.77 692 ASP B N 1
ATOM 5254 C CA . ASP A 1 692 ? 179.229 145.343 224.164 1.00 0.77 692 ASP B CA 1
ATOM 5255 C C . ASP A 1 692 ? 178.968 144.425 222.978 1.00 0.77 692 ASP B C 1
ATOM 5256 O O . ASP A 1 692 ? 179.904 143.851 222.407 1.00 0.77 692 ASP B O 1
ATOM 5261 N N . ALA A 1 693 ? 177.699 144.266 222.598 1.00 0.84 693 ALA B N 1
ATOM 5262 C CA . ALA A 1 693 ? 177.375 143.482 221.412 1.00 0.84 693 ALA B CA 1
ATOM 5263 C C . ALA A 1 693 ? 177.983 144.110 220.166 1.00 0.84 693 ALA B C 1
ATOM 5264 O O . ALA A 1 693 ? 178.506 143.408 219.293 1.00 0.84 693 ALA B O 1
ATOM 5266 N N . LEU A 1 694 ? 177.926 145.439 220.072 1.00 0.81 694 LEU B N 1
ATOM 5267 C CA . LEU A 1 694 ? 178.530 146.131 218.939 1.00 0.81 694 LEU B CA 1
ATOM 5268 C C . LEU A 1 694 ? 180.037 145.916 218.908 1.00 0.81 694 LEU B C 1
ATOM 5269 O O . LEU A 1 694 ? 180.624 145.710 217.841 1.00 0.81 694 LEU B O 1
ATOM 5274 N N . MET A 1 695 ? 180.683 145.965 220.073 1.00 0.80 695 MET B N 1
ATOM 5275 C CA . MET A 1 695 ? 182.125 145.749 220.131 1.00 0.80 695 MET B CA 1
ATOM 5276 C C . MET A 1 695 ? 182.489 144.327 219.721 1.00 0.80 695 MET B C 1
ATOM 5277 O O . MET A 1 695 ? 183.474 144.106 219.005 1.00 0.80 695 MET B O 1
ATOM 5282 N N . ALA A 1 696 ? 181.705 143.346 220.173 1.00 0.86 696 ALA B N 1
ATOM 5283 C CA . ALA A 1 696 ? 181.945 141.962 219.777 1.00 0.86 696 ALA B CA 1
ATOM 5284 C C . ALA A 1 696 ? 181.765 141.786 218.274 1.00 0.86 696 ALA B C 1
ATOM 5285 O O . ALA A 1 696 ? 182.550 141.090 217.617 1.00 0.86 696 ALA B O 1
ATOM 5287 N N . ALA A 1 697 ? 180.729 142.413 217.714 1.00 0.85 697 ALA B N 1
ATOM 5288 C CA . ALA A 1 697 ? 180.520 142.354 216.272 1.00 0.85 697 ALA B CA 1
ATOM 5289 C C . ALA A 1 697 ? 181.678 142.999 215.525 1.00 0.85 697 ALA B C 1
ATOM 5290 O O . ALA A 1 697 ? 182.105 142.501 214.479 1.00 0.85 697 ALA B O 1
ATOM 5292 N N . ARG A 1 698 ? 182.196 144.111 216.047 1.00 0.79 698 ARG B N 1
ATOM 5293 C CA . ARG A 1 698 ? 183.340 144.768 215.425 1.00 0.79 698 ARG B CA 1
ATOM 5294 C C . ARG A 1 698 ? 184.561 143.858 215.431 1.00 0.79 698 ARG B C 1
ATOM 5295 O O . ARG A 1 698 ? 185.278 143.751 214.429 1.00 0.79 698 ARG B O 1
ATOM 5303 N N . ASN A 1 699 ? 184.815 143.194 216.560 1.00 0.82 699 ASN B N 1
ATOM 5304 C CA . ASN A 1 699 ? 185.947 142.275 216.632 1.00 0.82 699 ASN B CA 1
ATOM 5305 C C . ASN A 1 699 ? 185.783 141.121 215.652 1.00 0.82 699 ASN B C 1
ATOM 5306 O O . ASN A 1 699 ? 186.738 140.737 214.965 1.00 0.82 699 ASN B O 1
ATOM 5311 N N . GLN A 1 700 ? 184.575 140.559 215.569 1.00 0.78 700 GLN B N 1
ATOM 5312 C CA . GLN A 1 700 ? 184.333 139.464 214.636 1.00 0.78 700 GLN B CA 1
ATOM 5313 C C . GLN A 1 700 ? 184.524 139.921 213.195 1.00 0.78 700 GLN B C 1
ATOM 5314 O O . GLN A 1 700 ? 185.099 139.199 212.371 1.00 0.78 700 GLN B O 1
ATOM 5320 N N . LEU A 1 701 ? 184.043 141.122 212.874 1.00 0.82 701 LEU B N 1
ATOM 5321 C CA . LEU A 1 701 ? 184.190 141.657 211.525 1.00 0.82 701 LEU B CA 1
ATOM 5322 C C . LEU A 1 701 ? 185.659 141.862 211.181 1.00 0.82 701 LEU B C 1
ATOM 5323 O O . LEU A 1 701 ? 186.097 141.562 210.067 1.00 0.82 701 LEU B O 1
ATOM 5328 N N . LEU A 1 702 ? 186.436 142.385 212.131 1.00 0.81 702 LEU B N 1
ATOM 5329 C CA . LEU A 1 702 ? 187.860 142.579 211.886 1.00 0.81 702 LEU B CA 1
ATOM 5330 C C . LEU A 1 702 ? 188.569 141.248 211.683 1.00 0.81 702 LEU B C 1
ATOM 5331 O O . LEU A 1 702 ? 189.445 141.127 210.819 1.00 0.81 702 LEU B O 1
ATOM 5336 N N . ALA A 1 703 ? 188.205 140.234 212.470 1.00 0.85 703 ALA B N 1
ATOM 5337 C CA . ALA A 1 703 ? 188.800 138.914 212.286 1.00 0.85 703 ALA B CA 1
ATOM 5338 C C . ALA A 1 703 ? 188.466 138.350 210.910 1.00 0.85 703 ALA B C 1
ATOM 5339 O O . ALA A 1 703 ? 189.342 137.826 210.210 1.00 0.85 703 ALA B O 1
ATOM 5341 N N . LEU A 1 704 ? 187.201 138.467 210.497 1.00 0.81 704 LEU B N 1
ATOM 5342 C CA . LEU A 1 704 ? 186.803 137.980 209.181 1.00 0.81 704 LEU B CA 1
ATOM 5343 C C . LEU A 1 704 ? 187.527 138.721 208.068 1.00 0.81 704 LEU B C 1
ATOM 5344 O O . LEU A 1 704 ? 187.953 138.104 207.086 1.00 0.81 704 LEU B O 1
ATOM 5349 N N . ALA A 1 705 ? 187.674 140.040 208.200 1.00 0.84 705 ALA B N 1
ATOM 5350 C CA . ALA A 1 705 ? 188.399 140.814 207.199 1.00 0.84 705 ALA B CA 1
ATOM 5351 C C . ALA A 1 705 ? 189.860 140.393 207.136 1.00 0.84 705 ALA B C 1
ATOM 5352 O O . ALA A 1 705 ? 190.448 140.312 206.052 1.00 0.84 705 ALA B O 1
ATOM 5354 N N . ALA A 1 706 ? 190.467 140.129 208.294 1.00 0.81 706 ALA B N 1
ATOM 5355 C CA . ALA A 1 706 ? 191.834 139.625 208.306 1.00 0.81 706 ALA B CA 1
ATOM 5356 C C . ALA A 1 706 ? 191.931 138.268 207.626 1.00 0.81 706 ALA B C 1
ATOM 5357 O O . ALA A 1 706 ? 192.952 137.955 207.003 1.00 0.81 706 ALA B O 1
ATOM 5359 N N . GLU A 1 707 ? 190.883 137.449 207.735 1.00 0.72 707 GLU B N 1
ATOM 5360 C CA . GLU A 1 707 ? 190.887 136.151 207.067 1.00 0.72 707 GLU B CA 1
ATOM 5361 C C . GLU A 1 707 ? 190.918 136.304 205.550 1.00 0.72 707 GLU B C 1
ATOM 5362 O O . GLU A 1 707 ? 191.637 135.574 204.859 1.00 0.72 707 GLU B O 1
ATOM 5368 N N . ASN A 1 708 ? 190.146 137.242 205.013 1.00 0.72 708 ASN B N 1
ATOM 5369 C CA . ASN A 1 708 ? 190.032 137.389 203.567 1.00 0.72 708 ASN B CA 1
ATOM 5370 C C . ASN A 1 708 ? 191.322 137.937 202.972 1.00 0.72 708 ASN B C 1
ATOM 5371 O O . ASN A 1 708 ? 191.796 138.996 203.408 1.00 0.72 708 ASN B O 1
ATOM 5376 N N . PRO A 1 709 ? 191.920 137.262 201.988 1.00 0.67 709 PRO B N 1
ATOM 5377 C CA . PRO A 1 709 ? 193.101 137.831 201.324 1.00 0.67 709 PRO B CA 1
ATOM 5378 C C . PRO A 1 709 ? 192.781 139.014 200.432 1.00 0.67 709 PRO B C 1
ATOM 5379 O O . PRO A 1 709 ? 193.702 139.747 200.054 1.00 0.67 709 PRO B O 1
ATOM 5383 N N . GLU A 1 710 ? 191.512 139.223 200.075 1.00 0.59 710 GLU B N 1
ATOM 5384 C CA . GLU A 1 710 ? 191.164 140.347 199.213 1.00 0.59 710 GLU B CA 1
ATOM 5385 C C . GLU A 1 710 ? 191.211 141.671 199.964 1.00 0.59 710 GLU B C 1
ATOM 5386 O O . GLU A 1 710 ? 191.239 142.736 199.339 1.00 0.59 710 GLU B O 1
ATOM 5392 N N . LEU A 1 711 ? 191.213 141.628 201.292 1.00 0.78 711 LEU B N 1
ATOM 5393 C CA . LEU A 1 711 ? 191.216 142.826 202.117 1.00 0.78 711 LEU B CA 1
ATOM 5394 C C . LEU A 1 711 ? 192.536 142.945 202.865 1.00 0.78 711 LEU B C 1
ATOM 5395 O O . LEU A 1 711 ? 193.122 141.940 203.276 1.00 0.78 711 LEU B O 1
ATOM 5400 N N . THR A 1 712 ? 193.002 144.178 203.036 1.00 0.73 712 THR B N 1
ATOM 5401 C CA . THR A 1 712 ? 194.224 144.437 203.779 1.00 0.73 712 THR B CA 1
ATOM 5402 C C . THR A 1 712 ? 194.083 145.749 204.535 1.00 0.73 712 THR B C 1
ATOM 5403 O O . THR A 1 712 ? 193.313 146.632 204.150 1.00 0.73 712 THR B O 1
ATOM 5407 N N . ARG A 1 713 ? 194.843 145.861 205.624 1.00 0.66 713 ARG B N 1
ATOM 5408 C CA . ARG A 1 713 ? 194.877 147.072 206.442 1.00 0.66 713 ARG B CA 1
ATOM 5409 C C . ARG A 1 713 ? 193.483 147.460 206.925 1.00 0.66 713 ARG B C 1
ATOM 5410 O O . ARG A 1 713 ? 193.127 148.638 206.980 1.00 0.66 713 ARG B O 1
ATOM 5418 N N . VAL A 1 714 ? 192.684 146.460 207.278 1.00 0.80 714 VAL B N 1
ATOM 5419 C CA . VAL A 1 714 ? 191.363 146.712 207.840 1.00 0.80 714 VAL B CA 1
ATOM 5420 C C . VAL A 1 714 ? 191.517 147.039 209.317 1.00 0.80 714 VAL B C 1
ATOM 5421 O O . VAL A 1 714 ? 192.159 146.295 210.067 1.00 0.80 714 VAL B O 1
ATOM 5425 N N . ARG A 1 715 ? 190.928 148.153 209.740 1.00 0.74 715 ARG B N 1
ATOM 5426 C CA . ARG A 1 715 ? 191.119 148.635 211.097 1.00 0.74 715 ARG B CA 1
ATOM 5427 C C . ARG A 1 715 ? 189.847 149.316 211.573 1.00 0.74 715 ARG B C 1
ATOM 5428 O O . ARG A 1 715 ? 188.984 149.692 210.777 1.00 0.74 715 ARG B O 1
ATOM 5436 N N . HIS A 1 716 ? 189.745 149.470 212.887 1.00 0.77 716 HIS B N 1
ATOM 5437 C CA . HIS A 1 716 ? 188.659 150.214 213.506 1.00 0.77 716 HIS B CA 1
ATOM 5438 C C . HIS A 1 716 ? 189.128 151.633 213.788 1.00 0.77 716 HIS B C 1
ATOM 5439 O O . HIS A 1 716 ? 190.143 151.835 214.462 1.00 0.77 716 HIS B O 1
ATOM 5446 N N . ASN A 1 717 ? 188.387 152.612 213.272 1.00 0.74 717 ASN B N 1
ATOM 5447 C CA . ASN A 1 717 ? 188.730 154.020 213.456 1.00 0.74 717 ASN B CA 1
ATOM 5448 C C . ASN A 1 717 ? 188.141 154.488 214.784 1.00 0.74 717 ASN B C 1
ATOM 5449 O O . ASN A 1 717 ? 187.166 155.241 214.845 1.00 0.74 717 ASN B O 1
ATOM 5454 N N . GLY A 1 718 ? 188.754 154.029 215.866 1.00 0.76 718 GLY B N 1
ATOM 5455 C CA . GLY A 1 718 ? 188.257 154.360 217.187 1.00 0.76 718 GLY B CA 1
ATOM 5456 C C . GLY A 1 718 ? 189.181 153.844 218.264 1.00 0.76 718 GLY B C 1
ATOM 5457 O O . GLY A 1 718 ? 190.358 153.576 218.017 1.00 0.76 718 GLY B O 1
ATOM 5458 N N . LEU A 1 719 ? 188.633 153.708 219.470 1.00 0.70 719 LEU B N 1
ATOM 5459 C CA . LEU A 1 719 ? 189.398 153.291 220.635 1.00 0.70 719 LEU B CA 1
ATOM 5460 C C . LEU A 1 719 ? 188.694 152.142 221.341 1.00 0.70 719 LEU B C 1
ATOM 5461 O O . LEU A 1 719 ? 187.463 152.076 221.380 1.00 0.70 719 LEU B O 1
ATOM 5466 N N . ASP A 1 720 ? 189.491 151.240 221.905 1.00 0.72 720 ASP B N 1
ATOM 5467 C CA . ASP A 1 720 ? 188.969 150.098 222.640 1.00 0.72 720 ASP B CA 1
ATOM 5468 C C . ASP A 1 720 ? 188.530 150.517 224.037 1.00 0.72 720 ASP B C 1
ATOM 5469 O O . ASP A 1 720 ? 188.939 151.561 224.551 1.00 0.72 720 ASP B O 1
ATOM 5474 N N . ASP A 1 721 ? 187.692 149.683 224.648 1.00 0.74 721 ASP B N 1
ATOM 5475 C CA . ASP A 1 721 ? 187.164 149.980 225.972 1.00 0.74 721 ASP B CA 1
ATOM 5476 C C . ASP A 1 721 ? 188.280 149.999 227.010 1.00 0.74 721 ASP B C 1
ATOM 5477 O O . ASP A 1 721 ? 189.184 149.160 226.992 1.00 0.74 721 ASP B O 1
ATOM 5482 N N . SER A 1 722 ? 188.207 150.968 227.914 1.00 0.76 722 SER B N 1
ATOM 5483 C CA . SER A 1 722 ? 189.188 151.137 228.974 1.00 0.76 722 SER B CA 1
ATOM 5484 C C . SER A 1 722 ? 188.454 151.536 230.241 1.00 0.76 722 SER B C 1
ATOM 5485 O O . SER A 1 722 ? 187.345 152.079 230.175 1.00 0.76 722 SER B O 1
ATOM 5488 N N . PRO A 1 723 ? 189.028 151.263 231.412 1.00 0.77 723 PRO B N 1
ATOM 5489 C CA . PRO A 1 723 ? 188.434 151.779 232.649 1.00 0.77 723 PRO B CA 1
ATOM 5490 C C . PRO A 1 723 ? 188.419 153.300 232.644 1.00 0.77 723 PRO B C 1
ATOM 5491 O O . PRO A 1 723 ? 189.379 153.946 232.221 1.00 0.77 723 PRO B O 1
ATOM 5495 N N . GLN A 1 724 ? 187.316 153.871 233.122 1.00 0.72 724 GLN B N 1
ATOM 5496 C CA . GLN A 1 724 ? 187.143 155.317 233.138 1.00 0.72 724 GLN B CA 1
ATOM 5497 C C . GLN A 1 724 ? 186.385 155.733 234.386 1.00 0.72 724 GLN B C 1
ATOM 5498 O O . GLN A 1 724 ? 185.424 155.071 234.788 1.00 0.72 724 GLN B O 1
ATOM 5504 N N . LEU A 1 725 ? 186.820 156.834 234.991 1.00 0.76 725 LEU B N 1
ATOM 5505 C CA . LEU A 1 725 ? 186.125 157.373 236.149 1.00 0.76 725 LEU B CA 1
ATOM 5506 C C . LEU A 1 725 ? 184.804 158.006 235.730 1.00 0.76 725 LEU B C 1
ATOM 5507 O O . LEU A 1 725 ? 184.691 158.619 234.666 1.00 0.76 725 LEU B O 1
ATOM 5512 N N . GLN A 1 726 ? 183.794 157.849 236.583 1.00 0.67 726 GLN B N 1
ATOM 5513 C CA . GLN A 1 726 ? 182.496 158.488 236.394 1.00 0.67 726 GLN B CA 1
ATOM 5514 C C . GLN A 1 726 ? 182.136 159.215 237.690 1.00 0.67 726 GLN B C 1
ATOM 5515 O O . GLN A 1 726 ? 181.491 158.661 238.581 1.00 0.67 726 GLN B O 1
ATOM 5521 N N . ILE A 1 727 ? 182.568 160.469 237.792 1.00 0.73 727 ILE B N 1
ATOM 5522 C CA . ILE A 1 727 ? 182.246 161.286 238.954 1.00 0.73 727 ILE B CA 1
ATOM 5523 C C . ILE A 1 727 ? 180.806 161.754 238.816 1.00 0.73 727 ILE B C 1
ATOM 5524 O O . ILE A 1 727 ? 180.505 162.652 238.022 1.00 0.73 727 ILE B O 1
ATOM 5529 N N . ASP A 1 728 ? 179.908 161.148 239.584 1.00 0.73 728 ASP B N 1
ATOM 5530 C CA . ASP A 1 728 ? 178.489 161.465 239.537 1.00 0.73 728 ASP B CA 1
ATOM 5531 C C . ASP A 1 728 ? 178.147 162.373 240.708 1.00 0.73 728 ASP B C 1
ATOM 5532 O O . ASP A 1 728 ? 178.460 162.052 241.859 1.00 0.73 728 ASP B O 1
ATOM 5537 N N . ILE A 1 729 ? 177.509 163.500 240.411 1.00 0.74 729 ILE B N 1
ATOM 5538 C CA . ILE A 1 729 ? 177.172 164.510 241.405 1.00 0.74 729 ILE B CA 1
ATOM 5539 C C . ILE A 1 729 ? 175.660 164.544 241.565 1.00 0.74 729 ILE B C 1
ATOM 5540 O O . ILE A 1 729 ? 174.927 164.668 240.576 1.00 0.74 729 ILE B O 1
ATOM 5545 N N . ASP A 1 730 ? 175.196 164.435 242.807 1.00 0.78 730 ASP B N 1
ATOM 5546 C CA . ASP A 1 730 ? 173.771 164.507 243.118 1.00 0.78 730 ASP B CA 1
ATOM 5547 C C . ASP A 1 730 ? 173.434 165.962 243.419 1.00 0.78 730 ASP B C 1
ATOM 5548 O O . ASP A 1 730 ? 173.743 166.473 244.498 1.00 0.78 730 ASP B O 1
ATOM 5553 N N . GLN A 1 731 ? 172.800 166.634 242.455 1.00 0.72 731 GLN B N 1
ATOM 5554 C CA . GLN A 1 731 ? 172.497 168.052 242.618 1.00 0.72 731 GLN B CA 1
ATOM 5555 C C . GLN A 1 731 ? 171.536 168.288 243.775 1.00 0.72 731 GLN B C 1
ATOM 5556 O O . GLN A 1 731 ? 171.694 169.251 244.533 1.00 0.72 731 GLN B O 1
ATOM 5562 N N . ARG A 1 732 ? 170.525 167.428 243.920 1.00 0.68 732 ARG B N 1
ATOM 5563 C CA . ARG A 1 732 ? 169.588 167.573 245.030 1.00 0.68 732 ARG B CA 1
ATOM 5564 C C . ARG A 1 732 ? 170.297 167.401 246.368 1.00 0.68 732 ARG B C 1
ATOM 5565 O O . ARG A 1 732 ? 170.062 168.162 247.314 1.00 0.68 732 ARG B O 1
ATOM 5567 N N . LYS A 1 733 ? 171.180 166.405 246.460 1.00 0.78 733 LYS B N 1
ATOM 5568 C CA . LYS A 1 733 ? 171.939 166.193 247.688 1.00 0.78 733 LYS B CA 1
ATOM 5569 C C . LYS A 1 733 ? 172.846 167.381 247.983 1.00 0.78 733 LYS B C 1
ATOM 5570 O O . LYS A 1 733 ? 172.976 167.808 249.136 1.00 0.78 733 LYS B O 1
ATOM 5576 N N . ALA A 1 734 ? 173.485 167.929 246.947 1.00 0.82 734 ALA B N 1
ATOM 5577 C CA . ALA A 1 734 ? 174.388 169.059 247.144 1.00 0.82 734 ALA B CA 1
ATOM 5578 C C . ALA A 1 734 ? 173.629 170.297 247.606 1.00 0.82 734 ALA B C 1
ATOM 5579 O O . ALA A 1 734 ? 174.040 170.972 248.557 1.00 0.82 734 ALA B O 1
ATOM 5581 N N . GLN A 1 735 ? 172.513 170.611 246.943 1.00 0.74 735 GLN B N 1
ATOM 5582 C CA . GLN A 1 735 ? 171.738 171.785 247.330 1.00 0.74 735 GLN B CA 1
ATOM 5583 C C . GLN A 1 735 ? 171.066 171.588 248.682 1.00 0.74 735 GLN B C 1
ATOM 5584 O O . GLN A 1 735 ? 170.744 172.569 249.362 1.00 0.74 735 GLN B O 1
ATOM 5590 N N . ALA A 1 736 ? 170.844 170.335 249.087 1.00 0.81 736 ALA B N 1
ATOM 5591 C CA . ALA A 1 736 ? 170.383 170.077 250.447 1.00 0.81 736 ALA B CA 1
ATOM 5592 C C . ALA A 1 736 ? 171.420 170.534 251.464 1.00 0.81 736 ALA B C 1
ATOM 5593 O O . ALA A 1 736 ? 171.070 171.043 252.536 1.00 0.81 736 ALA B O 1
ATOM 5595 N N . LEU A 1 737 ? 172.701 170.361 251.144 1.00 0.83 737 LEU B N 1
ATOM 5596 C CA . LEU A 1 737 ? 173.789 170.861 251.973 1.00 0.83 737 LEU B CA 1
ATOM 5597 C C . LEU A 1 737 ? 174.033 172.351 251.785 1.00 0.83 737 LEU B C 1
ATOM 5598 O O . LEU A 1 737 ? 174.889 172.914 252.475 1.00 0.83 737 LEU B O 1
ATOM 5603 N N . GLY A 1 738 ? 173.311 172.996 250.874 1.00 0.86 738 GLY B N 1
ATOM 5604 C CA . GLY A 1 738 ? 173.500 174.418 250.633 1.00 0.86 738 GLY B CA 1
ATOM 5605 C C . GLY A 1 738 ? 174.836 174.763 250.012 1.00 0.86 738 GLY B C 1
ATOM 5606 O O . GLY A 1 738 ? 175.442 175.780 250.374 1.00 0.86 738 GLY B O 1
ATOM 5607 N N . VAL A 1 739 ? 175.308 173.943 249.077 1.00 0.83 739 VAL B N 1
ATOM 5608 C CA . VAL A 1 739 ? 176.580 174.160 248.398 1.00 0.83 739 VAL B CA 1
ATOM 5609 C C . VAL A 1 739 ? 176.281 174.482 246.941 1.00 0.83 739 VAL B C 1
ATOM 5610 O O . VAL A 1 739 ? 175.532 173.754 246.279 1.00 0.83 739 VAL B O 1
ATOM 5614 N N . ALA A 1 740 ? 176.860 175.575 246.447 1.00 0.81 740 ALA B N 1
ATOM 5615 C CA . ALA A 1 740 ? 176.594 176.029 245.088 1.00 0.81 740 ALA B CA 1
ATOM 5616 C C . ALA A 1 740 ? 177.070 175.008 244.064 1.00 0.81 740 ALA B C 1
ATOM 5617 O O . ALA A 1 740 ? 178.116 174.375 244.234 1.00 0.81 740 ALA B O 1
ATOM 5619 N N . ILE A 1 741 ? 176.286 174.850 242.994 1.00 0.77 741 ILE B N 1
ATOM 5620 C CA . ILE A 1 741 ? 176.650 173.919 241.930 1.00 0.77 741 ILE B CA 1
ATOM 5621 C C . ILE A 1 741 ? 177.887 174.411 241.190 1.00 0.77 741 ILE B C 1
ATOM 5622 O O . ILE A 1 741 ? 178.744 173.617 240.782 1.00 0.77 741 ILE B O 1
ATOM 5627 N N . ASP A 1 742 ? 177.996 175.726 240.997 1.00 0.73 742 ASP B N 1
ATOM 5628 C CA . ASP A 1 742 ? 179.146 176.276 240.287 1.00 0.73 742 ASP B CA 1
ATOM 5629 C C . ASP A 1 742 ? 180.441 175.989 241.035 1.00 0.73 742 ASP B C 1
ATOM 5630 O O . ASP A 1 742 ? 181.455 175.624 240.430 1.00 0.73 742 ASP B O 1
ATOM 5635 N N . ASP A 1 743 ? 180.424 176.145 242.360 1.00 0.74 743 ASP B N 1
ATOM 5636 C CA . ASP A 1 743 ? 181.630 175.921 243.150 1.00 0.74 743 ASP B CA 1
ATOM 5637 C C . ASP A 1 743 ? 182.069 174.464 243.087 1.00 0.74 743 ASP B C 1
ATOM 5638 O O . ASP A 1 743 ? 183.257 174.168 242.907 1.00 0.74 743 ASP B O 1
ATOM 5643 N N . ILE A 1 744 ? 181.123 173.535 243.236 1.00 0.79 744 ILE B N 1
ATOM 5644 C CA . ILE A 1 744 ? 181.479 172.120 243.201 1.00 0.79 744 ILE B CA 1
ATOM 5645 C C . ILE A 1 744 ? 181.943 171.727 241.806 1.00 0.79 744 ILE B C 1
ATOM 5646 O O . ILE A 1 744 ? 182.857 170.911 241.650 1.00 0.79 744 ILE B O 1
ATOM 5651 N N . ASN A 1 745 ? 181.340 172.315 240.770 1.00 0.73 745 ASN B N 1
ATOM 5652 C CA . ASN A 1 745 ? 181.779 172.039 239.407 1.00 0.73 745 ASN B CA 1
ATOM 5653 C C . ASN A 1 745 ? 183.202 172.536 239.178 1.00 0.73 745 ASN B C 1
ATOM 5654 O O . ASN A 1 745 ? 184.022 171.850 238.557 1.00 0.73 745 ASN B O 1
ATOM 5659 N N . ASP A 1 746 ? 183.513 173.734 239.678 1.00 0.77 746 ASP B N 1
ATOM 5660 C CA . ASP A 1 746 ? 184.862 174.273 239.532 1.00 0.77 746 ASP B CA 1
ATOM 5661 C C . ASP A 1 746 ? 185.876 173.423 240.284 1.00 0.77 746 ASP B C 1
ATOM 5662 O O . ASP A 1 746 ? 186.976 173.161 239.785 1.00 0.77 746 ASP B O 1
ATOM 5667 N N . THR A 1 747 ? 185.527 172.989 241.497 1.00 0.79 747 THR B N 1
ATOM 5668 C CA . THR A 1 747 ? 186.428 172.129 242.256 1.00 0.79 747 THR B CA 1
ATOM 5669 C C . THR A 1 747 ? 186.636 170.798 241.545 1.00 0.79 747 THR B C 1
ATOM 5670 O O . THR A 1 747 ? 187.748 170.258 241.518 1.00 0.79 747 THR B O 1
ATOM 5674 N N . LEU A 1 748 ? 185.566 170.253 240.962 1.00 0.77 748 LEU B N 1
ATOM 5675 C CA . LEU A 1 748 ? 185.669 169.016 240.201 1.00 0.77 748 LEU B CA 1
ATOM 5676 C C . LEU A 1 748 ? 186.606 169.192 239.014 1.00 0.77 748 LEU B C 1
ATOM 5677 O O . LEU A 1 748 ? 187.440 168.329 238.729 1.00 0.77 748 LEU B O 1
ATOM 5682 N N . GLN A 1 749 ? 186.479 170.314 238.306 1.00 0.74 749 GLN B N 1
ATOM 5683 C CA . GLN A 1 749 ? 187.365 170.576 237.178 1.00 0.74 749 GLN B CA 1
ATOM 5684 C C . GLN A 1 749 ? 188.813 170.709 237.631 1.00 0.74 749 GLN B C 1
ATOM 5685 O O . GLN A 1 749 ? 189.731 170.191 236.987 1.00 0.74 749 GLN B O 1
ATOM 5691 N N . THR A 1 750 ? 189.032 171.408 238.747 1.00 0.79 750 THR B N 1
ATOM 5692 C CA . THR A 1 750 ? 190.387 171.605 239.252 1.00 0.79 750 THR B CA 1
ATOM 5693 C C . THR A 1 750 ? 191.029 170.286 239.662 1.00 0.79 750 THR B C 1
ATOM 5694 O O . THR A 1 750 ? 192.206 170.041 239.373 1.00 0.79 750 THR B O 1
ATOM 5698 N N . ALA A 1 751 ? 190.271 169.419 240.331 1.00 0.82 751 ALA B N 1
ATOM 5699 C CA . ALA A 1 751 ? 190.837 168.170 240.829 1.00 0.82 751 ALA B CA 1
ATOM 5700 C C . ALA A 1 751 ? 190.956 167.130 239.720 1.00 0.82 751 ALA B C 1
ATOM 5701 O O . ALA A 1 751 ? 192.047 166.620 239.443 1.00 0.82 751 ALA B O 1
ATOM 5703 N N . TRP A 1 752 ? 189.834 166.804 239.077 1.00 0.76 752 TRP B N 1
ATOM 5704 C CA . TRP A 1 752 ? 189.826 165.781 238.037 1.00 0.76 752 TRP B CA 1
ATOM 5705 C C . TRP A 1 752 ? 190.689 166.186 236.849 1.00 0.76 752 TRP B C 1
ATOM 5706 O O . TRP A 1 752 ? 191.425 165.363 236.293 1.00 0.76 752 TRP B O 1
ATOM 5717 N N . GLY A 1 753 ? 190.615 167.450 236.446 1.00 0.74 753 GLY B N 1
ATOM 5718 C CA . GLY A 1 753 ? 191.384 167.905 235.306 1.00 0.74 753 GLY B CA 1
ATOM 5719 C C . GLY A 1 753 ? 192.278 169.087 235.614 1.00 0.74 753 GLY B C 1
ATOM 5720 O O . GLY A 1 753 ? 193.058 169.055 236.570 1.00 0.74 753 GLY B O 1
ATOM 5721 N N . SER A 1 754 ? 192.175 170.134 234.804 1.00 0.77 754 SER B N 1
ATOM 5722 C CA . SER A 1 754 ? 192.947 171.350 234.991 1.00 0.77 754 SER B CA 1
ATOM 5723 C C . SER A 1 754 ? 192.022 172.552 234.880 1.00 0.77 754 SER B C 1
ATOM 5724 O O . SER A 1 754 ? 191.031 172.533 234.146 1.00 0.77 754 SER B O 1
ATOM 5727 N N . SER A 1 755 ? 192.358 173.604 235.619 1.00 0.78 755 SER B N 1
ATOM 5728 C CA . SER A 1 755 ? 191.544 174.808 235.653 1.00 0.78 755 SER B CA 1
ATOM 5729 C C . SER A 1 755 ? 192.404 176.011 235.305 1.00 0.78 755 SER B C 1
ATOM 5730 O O . SER A 1 755 ? 193.474 176.209 235.886 1.00 0.78 755 SER B O 1
ATOM 5733 N N . TYR A 1 756 ? 191.927 176.810 234.357 1.00 0.80 756 TYR B N 1
ATOM 5734 C CA . TYR A 1 756 ? 192.610 178.026 233.944 1.00 0.80 756 TYR B CA 1
ATOM 5735 C C . TYR A 1 756 ? 192.102 179.197 234.774 1.00 0.80 756 TYR B C 1
ATOM 5736 O O . TYR A 1 756 ? 190.892 179.436 234.845 1.00 0.80 756 TYR B O 1
ATOM 5745 N N . VAL A 1 757 ? 193.025 179.922 235.400 1.00 0.85 757 VAL B N 1
ATOM 5746 C CA . VAL A 1 757 ? 192.658 180.984 236.328 1.00 0.85 757 VAL B CA 1
ATOM 5747 C C . VAL A 1 757 ? 192.782 182.343 235.654 1.00 0.85 757 VAL B C 1
ATOM 5748 O O . VAL A 1 757 ? 191.787 183.054 235.480 1.00 0.85 757 VAL B O 1
ATOM 5752 N N . ASN A 1 758 ? 194.000 182.707 235.264 1.00 0.81 758 ASN B N 1
ATOM 5753 C CA . ASN A 1 758 ? 194.270 183.990 234.629 1.00 0.81 758 ASN B CA 1
ATOM 5754 C C . ASN A 1 758 ? 195.629 183.903 233.945 1.00 0.81 758 ASN B C 1
ATOM 5755 O O . ASN A 1 758 ? 196.186 182.816 233.763 1.00 0.81 758 ASN B O 1
ATOM 5760 N N . ASP A 1 759 ? 196.164 185.054 233.556 1.00 0.82 759 ASP B N 1
ATOM 5761 C CA . ASP A 1 759 ? 197.437 185.127 232.860 1.00 0.82 759 ASP B CA 1
ATOM 5762 C C . ASP A 1 759 ? 198.491 185.801 233.728 1.00 0.82 759 ASP B C 1
ATOM 5763 O O . ASP A 1 759 ? 198.182 186.532 234.671 1.00 0.82 759 ASP B O 1
ATOM 5768 N N . PHE A 1 760 ? 199.751 185.534 233.393 1.00 0.80 760 PHE B N 1
ATOM 5769 C CA . PHE A 1 760 ? 200.888 186.193 234.012 1.00 0.80 760 PHE B CA 1
ATOM 5770 C C . PHE A 1 760 ? 201.902 186.518 232.927 1.00 0.80 760 PHE B C 1
ATOM 5771 O O . PHE A 1 760 ? 201.958 185.845 231.895 1.00 0.80 760 PHE B O 1
ATOM 5779 N N . MET A 1 761 ? 202.701 187.554 233.161 1.00 0.77 761 MET B N 1
ATOM 5780 C CA . MET A 1 761 ? 203.670 188.012 232.173 1.00 0.77 761 MET B CA 1
ATOM 5781 C C . MET A 1 761 ? 205.004 187.312 232.395 1.00 0.77 761 MET B C 1
ATOM 5782 O O . MET A 1 761 ? 205.621 187.459 233.454 1.00 0.77 761 MET B O 1
ATOM 5787 N N . ASP A 1 762 ? 205.443 186.555 231.394 1.00 0.73 762 ASP B N 1
ATOM 5788 C CA . ASP A 1 762 ? 206.728 185.869 231.415 1.00 0.73 762 ASP B CA 1
ATOM 5789 C C . ASP A 1 762 ? 207.591 186.427 230.293 1.00 0.73 762 ASP B C 1
ATOM 5790 O O . ASP A 1 762 ? 207.285 186.221 229.113 1.00 0.73 762 ASP B O 1
ATOM 5795 N N . ARG A 1 763 ? 208.663 187.128 230.664 1.00 0.65 763 ARG B N 1
ATOM 5796 C CA . ARG A 1 763 ? 209.592 187.723 229.701 1.00 0.65 763 ARG B CA 1
ATOM 5797 C C . ARG A 1 763 ? 208.857 188.619 228.708 1.00 0.65 763 ARG B C 1
ATOM 5798 O O . ARG A 1 763 ? 209.179 188.663 227.519 1.00 0.65 763 ARG B O 1
ATOM 5806 N N . GLY A 1 764 ? 207.850 189.337 229.201 1.00 0.67 764 GLY B N 1
ATOM 5807 C CA . GLY A 1 764 ? 207.042 190.194 228.364 1.00 0.67 764 GLY B CA 1
ATOM 5808 C C . GLY A 1 764 ? 205.947 189.493 227.595 1.00 0.67 764 GLY B C 1
ATOM 5809 O O . GLY A 1 764 ? 205.183 190.164 226.889 1.00 0.67 764 GLY B O 1
ATOM 5810 N N . ARG A 1 765 ? 205.839 188.173 227.703 1.00 0.66 765 ARG B N 1
ATOM 5811 C CA . ARG A 1 765 ? 204.801 187.403 227.032 1.00 0.66 765 ARG B CA 1
ATOM 5812 C C . ARG A 1 765 ? 203.811 186.902 228.072 1.00 0.66 765 ARG B C 1
ATOM 5813 O O . ARG A 1 765 ? 204.212 186.314 229.083 1.00 0.66 765 ARG B O 1
ATOM 5821 N N . VAL A 1 766 ? 202.524 187.136 227.826 1.00 0.78 766 VAL B N 1
ATOM 5822 C CA . VAL A 1 766 ? 201.495 186.664 228.741 1.00 0.78 766 VAL B CA 1
ATOM 5823 C C . VAL A 1 766 ? 201.319 185.163 228.569 1.00 0.78 766 VAL B C 1
ATOM 5824 O O . VAL A 1 766 ? 201.174 184.660 227.448 1.00 0.78 766 VAL B O 1
ATOM 5828 N N . LYS A 1 767 ? 201.348 184.437 229.682 1.00 0.77 767 LYS B N 1
ATOM 5829 C CA . LYS A 1 767 ? 201.159 182.997 229.679 1.00 0.77 767 LYS B CA 1
ATOM 5830 C C . LYS A 1 767 ? 200.085 182.635 230.692 1.00 0.77 767 LYS B C 1
ATOM 5831 O O . LYS A 1 767 ? 199.875 183.335 231.684 1.00 0.77 767 LYS B O 1
ATOM 5837 N N . LYS A 1 768 ? 199.398 181.531 230.425 1.00 0.81 768 LYS B N 1
ATOM 5838 C CA . LYS A 1 768 ? 198.271 181.131 231.248 1.00 0.81 768 LYS B CA 1
ATOM 5839 C C . LYS A 1 768 ? 198.743 180.569 232.585 1.00 0.81 768 LYS B C 1
ATOM 5840 O O . LYS A 1 768 ? 199.874 180.099 232.730 1.00 0.81 768 LYS B O 1
ATOM 5846 N N . VAL A 1 769 ? 197.854 180.629 233.573 1.00 0.86 769 VAL B N 1
ATOM 5847 C CA . VAL A 1 769 ? 198.098 180.086 234.904 1.00 0.86 769 VAL B CA 1
ATOM 5848 C C . VAL A 1 769 ? 197.082 178.979 235.134 1.00 0.86 769 VAL B C 1
ATOM 5849 O O . VAL A 1 769 ? 195.870 179.229 235.127 1.00 0.86 769 VAL B O 1
ATOM 5853 N N . TYR A 1 770 ? 197.568 177.761 235.341 1.00 0.84 770 TYR B N 1
ATOM 5854 C CA . TYR A 1 770 ? 196.716 176.601 235.552 1.00 0.84 770 TYR B CA 1
ATOM 5855 C C . TYR A 1 770 ? 196.853 176.103 236.982 1.00 0.84 770 TYR B C 1
ATOM 5856 O O . TYR A 1 770 ? 197.961 176.021 237.520 1.00 0.84 770 TYR B O 1
ATOM 5865 N N . VAL A 1 771 ? 195.720 175.771 237.592 1.00 0.85 771 VAL B N 1
ATOM 5866 C CA . VAL A 1 771 ? 195.676 175.175 238.921 1.00 0.85 771 VAL B CA 1
ATOM 5867 C C . VAL A 1 771 ? 195.205 173.738 238.764 1.00 0.85 771 VAL B C 1
ATOM 5868 O O . VAL A 1 771 ? 194.094 173.490 238.281 1.00 0.85 771 VAL B O 1
ATOM 5872 N N . GLN A 1 772 ? 196.048 172.794 239.169 1.00 0.80 772 GLN B N 1
ATOM 5873 C CA . GLN A 1 772 ? 195.778 171.377 238.996 1.00 0.80 772 GLN B CA 1
ATOM 5874 C C . GLN A 1 772 ? 196.041 170.646 240.302 1.00 0.80 772 GLN B C 1
ATOM 5875 O O . GLN A 1 772 ? 196.788 171.116 241.163 1.00 0.80 772 GLN B O 1
ATOM 5881 N N . ALA A 1 773 ? 195.410 169.485 240.443 1.00 0.83 773 ALA B N 1
ATOM 5882 C CA . ALA A 1 773 ? 195.681 168.633 241.586 1.00 0.83 773 ALA B CA 1
ATOM 5883 C C . ALA A 1 773 ? 197.073 168.019 241.467 1.00 0.83 773 ALA B C 1
ATOM 5884 O O . ALA A 1 773 ? 197.665 167.959 240.386 1.00 0.83 773 ALA B O 1
ATOM 5886 N N . ALA A 1 774 ? 197.600 167.568 242.602 1.00 0.83 774 ALA B N 1
ATOM 5887 C CA . ALA A 1 774 ? 198.908 166.935 242.608 1.00 0.83 774 ALA B CA 1
ATOM 5888 C C . ALA A 1 774 ? 198.871 165.641 241.802 1.00 0.83 774 ALA B C 1
ATOM 5889 O O . ALA A 1 774 ? 197.811 165.063 241.556 1.00 0.83 774 ALA B O 1
ATOM 5891 N N . ALA A 1 775 ? 200.052 165.193 241.381 1.00 0.80 775 ALA B N 1
ATOM 5892 C CA . ALA A 1 775 ? 200.148 164.014 240.522 1.00 0.80 775 ALA B CA 1
ATOM 5893 C C . ALA A 1 775 ? 199.445 162.782 241.085 1.00 0.80 775 ALA B C 1
ATOM 5894 O O . ALA A 1 775 ? 198.686 162.144 240.338 1.00 0.80 775 ALA B O 1
ATOM 5896 N N . PRO A 1 776 ? 199.632 162.391 242.353 1.00 0.81 776 PRO B N 1
ATOM 5897 C CA . PRO A 1 776 ? 198.917 161.197 242.840 1.00 0.81 776 PRO B CA 1
ATOM 5898 C C . PRO A 1 776 ? 197.407 161.363 242.893 1.00 0.81 776 PRO B C 1
ATOM 5899 O O . PRO A 1 776 ? 196.682 160.361 242.864 1.00 0.81 776 PRO B O 1
ATOM 5903 N N . TYR A 1 777 ? 196.908 162.593 242.972 1.00 0.79 777 TYR B N 1
ATOM 5904 C CA . TYR A 1 777 ? 195.480 162.838 243.134 1.00 0.79 777 TYR B CA 1
ATOM 5905 C C . TYR A 1 777 ? 194.875 163.273 241.804 1.00 0.79 777 TYR B C 1
ATOM 5906 O O . TYR A 1 777 ? 195.255 164.310 241.253 1.00 0.79 777 TYR B O 1
ATOM 5915 N N . ARG A 1 778 ? 193.924 162.494 241.301 1.00 0.75 778 ARG B N 1
ATOM 5916 C CA . ARG A 1 778 ? 193.242 162.803 240.050 1.00 0.75 778 ARG B CA 1
ATOM 5917 C C . ARG A 1 778 ? 191.747 162.562 240.182 1.00 0.75 778 ARG B C 1
ATOM 5918 O O . ARG A 1 778 ? 191.101 162.038 239.270 1.00 0.75 778 ARG B O 1
ATOM 5926 N N . MET A 1 779 ? 191.177 162.953 241.324 1.00 0.80 779 MET B N 1
ATOM 5927 C CA . MET A 1 779 ? 189.760 162.738 241.619 1.00 0.80 779 MET B CA 1
ATOM 5928 C C . MET A 1 779 ? 189.389 161.263 241.492 1.00 0.80 779 MET B C 1
ATOM 5929 O O . MET A 1 779 ? 188.353 160.908 240.927 1.00 0.80 779 MET B O 1
ATOM 5934 N N . LEU A 1 780 ? 190.251 160.392 242.020 1.00 0.80 780 LEU B N 1
ATOM 5935 C CA . LEU A 1 780 ? 189.967 158.969 242.027 1.00 0.80 780 LEU B CA 1
ATOM 5936 C C . LEU A 1 780 ? 188.784 158.684 242.950 1.00 0.80 780 LEU B C 1
ATOM 5937 O O . LEU A 1 780 ? 188.432 159.511 243.795 1.00 0.80 780 LEU B O 1
ATOM 5942 N N . PRO A 1 781 ? 188.140 157.524 242.796 1.00 0.81 781 PRO B N 1
ATOM 5943 C CA . PRO A 1 781 ? 187.057 157.158 243.720 1.00 0.81 781 PRO B CA 1
ATOM 5944 C C . PRO A 1 781 ? 187.532 157.070 245.161 1.00 0.81 781 PRO B C 1
ATOM 5945 O O . PRO A 1 781 ? 186.725 157.061 246.096 1.00 0.81 781 PRO B O 1
ATOM 5949 N N . ASP A 1 782 ? 188.850 157.001 245.345 1.00 0.79 782 ASP B N 1
ATOM 5950 C CA . ASP A 1 782 ? 189.455 156.924 246.669 1.00 0.79 782 ASP B CA 1
ATOM 5951 C C . ASP A 1 782 ? 189.599 158.305 247.306 1.00 0.79 782 ASP B C 1
ATOM 5952 O O . ASP A 1 782 ? 189.216 158.504 248.463 1.00 0.79 782 ASP B O 1
ATOM 5957 N N . ASP A 1 783 ? 190.147 159.269 246.561 1.00 0.81 783 ASP B N 1
ATOM 5958 C CA . ASP A 1 783 ? 190.486 160.561 247.146 1.00 0.81 783 ASP B CA 1
ATOM 5959 C C . ASP A 1 783 ? 189.394 161.613 246.983 1.00 0.81 783 ASP B C 1
ATOM 5960 O O . ASP A 1 783 ? 189.651 162.785 247.277 1.00 0.81 783 ASP B O 1
ATOM 5965 N N . ILE A 1 784 ? 188.199 161.243 246.516 1.00 0.79 784 ILE B N 1
ATOM 5966 C CA . ILE A 1 784 ? 187.132 162.232 246.370 1.00 0.79 784 ILE B CA 1
ATOM 5967 C C . ILE A 1 784 ? 186.724 162.804 247.719 1.00 0.79 784 ILE B C 1
ATOM 5968 O O . ILE A 1 784 ? 186.171 163.909 247.794 1.00 0.79 784 ILE B O 1
ATOM 5973 N N . ASN A 1 785 ? 186.978 162.068 248.802 1.00 0.75 785 ASN B N 1
ATOM 5974 C CA . ASN A 1 785 ? 186.666 162.580 250.132 1.00 0.75 785 ASN B CA 1
ATOM 5975 C C . ASN A 1 785 ? 187.653 163.661 250.558 1.00 0.75 785 ASN B C 1
ATOM 5976 O O . ASN A 1 785 ? 187.334 164.498 251.410 1.00 0.75 785 ASN B O 1
ATOM 5981 N N . LEU A 1 786 ? 188.857 163.658 249.980 1.00 0.80 786 LEU B N 1
ATOM 5982 C CA . LEU A 1 786 ? 189.871 164.632 250.372 1.00 0.80 786 LEU B CA 1
ATOM 5983 C C . LEU A 1 786 ? 189.495 166.049 249.962 1.00 0.80 786 LEU B C 1
ATOM 5984 O O . LEU A 1 786 ? 189.960 167.016 250.577 1.00 0.80 786 LEU B O 1
ATOM 5989 N N . TRP A 1 787 ? 188.666 166.199 248.934 1.00 0.77 787 TRP B N 1
ATOM 5990 C CA . TRP A 1 787 ? 188.318 167.521 248.434 1.00 0.77 787 TRP B CA 1
ATOM 5991 C C . TRP A 1 787 ? 187.097 168.071 249.158 1.00 0.77 787 TRP B C 1
ATOM 5992 O O . TRP A 1 787 ? 186.111 167.361 249.375 1.00 0.77 787 TRP B O 1
ATOM 6003 N N . TYR A 1 788 ? 187.168 169.346 249.530 1.00 0.82 788 TYR B N 1
ATOM 6004 C CA . TYR A 1 788 ? 186.085 170.028 250.220 1.00 0.82 788 TYR B CA 1
ATOM 6005 C C . TYR A 1 788 ? 185.627 171.231 249.409 1.00 0.82 788 TYR B C 1
ATOM 6006 O O . TYR A 1 788 ? 186.424 171.883 248.729 1.00 0.82 788 TYR B O 1
ATOM 6015 N N . VAL A 1 789 ? 184.330 171.516 249.483 1.00 0.82 789 VAL B N 1
ATOM 6016 C CA . VAL A 1 789 ? 183.737 172.709 248.888 1.00 0.82 789 VAL B CA 1
ATOM 6017 C C . VAL A 1 789 ? 182.879 173.343 249.973 1.00 0.82 789 VAL B C 1
ATOM 6018 O O . VAL A 1 789 ? 181.809 172.822 250.308 1.00 0.82 789 VAL B O 1
ATOM 6022 N N . ARG A 1 790 ? 183.339 174.461 250.528 1.00 0.76 790 ARG B N 1
ATOM 6023 C CA . ARG A 1 790 ? 182.603 175.104 251.607 1.00 0.76 790 ARG B CA 1
ATOM 6024 C C . ARG A 1 790 ? 181.281 175.665 251.098 1.00 0.76 790 ARG B C 1
ATOM 6025 O O . ARG A 1 790 ? 181.206 176.242 250.010 1.00 0.76 790 ARG B O 1
ATOM 6033 N N . ASN A 1 791 ? 180.235 175.489 251.899 1.00 0.80 791 ASN B N 1
ATOM 6034 C CA . ASN A 1 791 ? 178.891 175.892 251.524 1.00 0.80 791 ASN B CA 1
ATOM 6035 C C . ASN A 1 791 ? 178.718 177.399 251.697 1.00 0.80 791 ASN B C 1
ATOM 6036 O O . ASN A 1 791 ? 179.668 178.138 251.970 1.00 0.80 791 ASN B O 1
ATOM 6041 N N . LYS A 1 792 ? 177.476 177.862 251.534 1.00 0.78 792 LYS B N 1
ATOM 6042 C CA . LYS A 1 792 ? 177.181 179.276 251.743 1.00 0.78 792 LYS B CA 1
ATOM 6043 C C . LYS A 1 792 ? 177.430 179.681 253.190 1.00 0.78 792 LYS B C 1
ATOM 6044 O O . LYS A 1 792 ? 177.822 180.821 253.466 1.00 0.78 792 LYS B O 1
ATOM 6046 N N . ASP A 1 793 ? 177.205 178.761 254.129 1.00 0.81 793 ASP B N 1
ATOM 6047 C CA . ASP A 1 793 ? 177.463 179.049 255.534 1.00 0.81 793 ASP B CA 1
ATOM 6048 C C . ASP A 1 793 ? 178.950 179.071 255.855 1.00 0.81 793 ASP B C 1
ATOM 6049 O O . ASP A 1 793 ? 179.337 179.588 256.909 1.00 0.81 793 ASP B O 1
ATOM 6054 N N . GLY A 1 794 ? 179.789 178.525 254.977 1.00 0.86 794 GLY B N 1
ATOM 6055 C CA . GLY A 1 794 ? 181.216 178.462 255.199 1.00 0.86 794 GLY B CA 1
ATOM 6056 C C . GLY A 1 794 ? 181.734 177.108 255.630 1.00 0.86 794 GLY B C 1
ATOM 6057 O O . GLY A 1 794 ? 182.950 176.885 255.576 1.00 0.86 794 GLY B O 1
ATOM 6058 N N . GLY A 1 795 ? 180.858 176.203 256.061 1.00 0.89 795 GLY B N 1
ATOM 6059 C CA . GLY A 1 795 ? 181.272 174.868 256.441 1.00 0.89 795 GLY B CA 1
ATOM 6060 C C . GLY A 1 795 ? 181.821 174.075 255.274 1.00 0.89 795 GLY B C 1
ATOM 6061 O O . GLY A 1 795 ? 181.175 173.974 254.228 1.00 0.89 795 GLY B O 1
ATOM 6062 N N . MET A 1 796 ? 183.010 173.498 255.444 1.00 0.86 796 MET B N 1
ATOM 6063 C CA . MET A 1 796 ? 183.676 172.764 254.369 1.00 0.86 796 MET B CA 1
ATOM 6064 C C . MET A 1 796 ? 182.996 171.409 254.198 1.00 0.86 796 MET B C 1
ATOM 6065 O O . MET A 1 796 ? 183.369 170.402 254.805 1.00 0.86 796 MET B O 1
ATOM 6070 N N . VAL A 1 797 ? 181.976 171.391 253.348 1.00 0.90 797 VAL B N 1
ATOM 6071 C CA . VAL A 1 797 ? 181.263 170.160 253.022 1.00 0.90 797 VAL B CA 1
ATOM 6072 C C . VAL A 1 797 ? 182.168 169.286 252.163 1.00 0.90 797 VAL B C 1
ATOM 6073 O O . VAL A 1 797 ? 182.632 169.732 251.104 1.00 0.90 797 VAL B O 1
ATOM 6077 N N . PRO A 1 798 ? 182.456 168.052 252.576 1.00 0.87 798 PRO B N 1
ATOM 6078 C CA . PRO A 1 798 ? 183.285 167.174 251.744 1.00 0.87 798 PRO B CA 1
ATOM 6079 C C . PRO A 1 798 ? 182.609 166.874 250.415 1.00 0.87 798 PRO B C 1
ATOM 6080 O O . PRO A 1 798 ? 181.382 166.795 250.324 1.00 0.87 798 PRO B O 1
ATOM 6084 N N . PHE A 1 799 ? 183.429 166.713 249.375 1.00 0.82 799 PHE B N 1
ATOM 6085 C CA . PHE A 1 799 ? 182.890 166.425 248.050 1.00 0.82 799 PHE B CA 1
ATOM 6086 C C . PHE A 1 799 ? 182.249 165.044 248.006 1.00 0.82 799 PHE B C 1
ATOM 6087 O O . PHE A 1 799 ? 181.315 164.808 247.231 1.00 0.82 799 PHE B O 1
ATOM 6095 N N . SER A 1 800 ? 182.736 164.119 248.836 1.00 0.84 800 SER B N 1
ATOM 6096 C CA . SER A 1 800 ? 182.201 162.761 248.835 1.00 0.84 800 SER B CA 1
ATOM 6097 C C . SER A 1 800 ? 180.766 162.731 249.348 1.00 0.84 800 SER B C 1
ATOM 6098 O O . SER A 1 800 ? 180.010 161.797 249.057 1.00 0.84 800 SER B O 1
ATOM 6101 N N . ALA A 1 801 ? 180.373 163.745 250.118 1.00 0.89 801 ALA B N 1
ATOM 6102 C CA . ALA A 1 801 ? 179.039 163.793 250.701 1.00 0.89 801 ALA B CA 1
ATOM 6103 C C . ALA A 1 801 ? 177.955 163.854 249.631 1.00 0.89 801 ALA B C 1
ATOM 6104 O O . ALA A 1 801 ? 176.928 163.177 249.743 1.00 0.89 801 ALA B O 1
ATOM 6106 N N . PHE A 1 802 ? 178.170 164.660 248.593 1.00 0.81 802 PHE B N 1
ATOM 6107 C CA . PHE A 1 802 ? 177.163 164.890 247.566 1.00 0.81 802 PHE B CA 1
ATOM 6108 C C . PHE A 1 802 ? 177.538 164.296 246.214 1.00 0.81 802 PHE B C 1
ATOM 6109 O O . PHE A 1 802 ? 176.826 164.527 245.232 1.00 0.81 802 PHE B O 1
ATOM 6117 N N . ALA A 1 803 ? 178.631 163.541 246.133 1.00 0.83 803 ALA B N 1
ATOM 6118 C CA . ALA A 1 803 ? 179.057 162.979 244.861 1.00 0.83 803 ALA B CA 1
ATOM 6119 C C . ALA A 1 803 ? 179.764 161.653 245.096 1.00 0.83 803 ALA B C 1
ATOM 6120 O O . ALA A 1 803 ? 180.317 161.408 246.172 1.00 0.83 803 ALA B O 1
ATOM 6122 N N . THR A 1 804 ? 179.741 160.801 244.073 1.00 0.77 804 THR B N 1
ATOM 6123 C CA . THR A 1 804 ? 180.384 159.496 244.115 1.00 0.77 804 THR B CA 1
ATOM 6124 C C . THR A 1 804 ? 181.183 159.275 242.840 1.00 0.77 804 THR B C 1
ATOM 6125 O O . THR A 1 804 ? 180.854 159.813 241.779 1.00 0.77 804 THR B O 1
ATOM 6129 N N . SER A 1 805 ? 182.240 158.475 242.955 1.00 0.77 805 SER B N 1
ATOM 6130 C CA . SER A 1 805 ? 183.106 158.147 241.831 1.00 0.77 805 SER B CA 1
ATOM 6131 C C . SER A 1 805 ? 183.372 156.650 241.818 1.00 0.77 805 SER B C 1
ATOM 6132 O O . SER A 1 805 ? 183.411 156.009 242.872 1.00 0.77 805 SER B O 1
ATOM 6135 N N . ARG A 1 806 ? 183.553 156.097 240.620 1.00 0.70 806 ARG B N 1
ATOM 6136 C CA . ARG A 1 806 ? 183.787 154.670 240.458 1.00 0.70 806 ARG B CA 1
ATOM 6137 C C . ARG A 1 806 ? 184.554 154.413 239.171 1.00 0.70 806 ARG B C 1
ATOM 6138 O O . ARG A 1 806 ? 184.334 155.088 238.161 1.00 0.70 806 ARG B O 1
ATOM 6146 N N . TRP A 1 807 ? 185.459 153.434 239.217 1.00 0.73 807 TRP B N 1
ATOM 6147 C CA . TRP A 1 807 ? 186.229 153.016 238.045 1.00 0.73 807 TRP B CA 1
ATOM 6148 C C . TRP A 1 807 ? 185.385 152.036 237.236 1.00 0.73 807 TRP B C 1
ATOM 6149 O O . TRP A 1 807 ? 185.318 150.836 237.514 1.00 0.73 807 TRP B O 1
ATOM 6160 N N . GLU A 1 808 ? 184.727 152.567 236.210 1.00 0.69 808 GLU B N 1
ATOM 6161 C CA . GLU A 1 808 ? 183.866 151.779 235.339 1.00 0.69 808 GLU B CA 1
ATOM 6162 C C . GLU A 1 808 ? 184.539 151.606 233.983 1.00 0.69 808 GLU B C 1
ATOM 6163 O O . GLU A 1 808 ? 185.024 152.580 233.397 1.00 0.69 808 GLU B O 1
ATOM 6169 N N . THR A 1 809 ? 184.571 150.370 233.493 1.00 0.74 809 THR B N 1
ATOM 6170 C CA . THR A 1 809 ? 185.140 150.097 232.182 1.00 0.74 809 THR B CA 1
ATOM 6171 C C . THR A 1 809 ? 184.116 150.369 231.085 1.00 0.74 809 THR B C 1
ATOM 6172 O O . THR A 1 809 ? 182.941 150.009 231.193 1.00 0.74 809 THR B O 1
ATOM 6176 N N . GLY A 1 810 ? 184.575 151.014 230.021 1.00 0.76 810 GLY B N 1
ATOM 6177 C CA . GLY A 1 810 ? 183.708 151.334 228.902 1.00 0.76 810 GLY B CA 1
ATOM 6178 C C . GLY A 1 810 ? 184.506 152.008 227.810 1.00 0.76 810 GLY B C 1
ATOM 6179 O O . GLY A 1 810 ? 185.705 152.270 227.952 1.00 0.76 810 GLY B O 1
ATOM 6180 N N . SER A 1 811 ? 183.821 152.289 226.713 1.00 0.75 811 SER B N 1
ATOM 6181 C CA . SER A 1 811 ? 184.474 152.918 225.574 1.00 0.75 811 SER B CA 1
ATOM 6182 C C . SER A 1 811 ? 184.752 154.383 225.878 1.00 0.75 811 SER B C 1
ATOM 6183 O O . SER A 1 811 ? 183.816 155.128 226.196 1.00 0.75 811 SER B O 1
ATOM 6186 N N . PRO A 1 812 ? 186.003 154.837 225.803 1.00 0.72 812 PRO B N 1
ATOM 6187 C CA . PRO A 1 812 ? 186.283 156.260 226.042 1.00 0.72 812 PRO B CA 1
ATOM 6188 C C . PRO A 1 812 ? 185.598 157.178 225.052 1.00 0.72 812 PRO B C 1
ATOM 6189 O O . PRO A 1 812 ? 185.242 158.310 225.406 1.00 0.72 812 PRO B O 1
ATOM 6193 N N . ARG A 1 813 ? 185.402 156.726 223.817 1.00 0.72 813 ARG B N 1
ATOM 6194 C CA . ARG A 1 813 ? 184.778 157.527 222.771 1.00 0.72 813 ARG B CA 1
ATOM 6195 C C . ARG A 1 813 ? 183.628 156.731 222.175 1.00 0.72 813 ARG B C 1
ATOM 6196 O O . ARG A 1 813 ? 183.850 155.709 221.517 1.00 0.72 813 ARG B O 1
ATOM 6204 N N . LEU A 1 814 ? 182.403 157.194 222.405 1.00 0.80 814 LEU B N 1
ATOM 6205 C CA . LEU A 1 814 ? 181.216 156.546 221.868 1.00 0.80 814 LEU B CA 1
ATOM 6206 C C . LEU A 1 814 ? 180.801 157.231 220.575 1.00 0.80 814 LEU B C 1
ATOM 6207 O O . LEU A 1 814 ? 180.637 158.454 220.536 1.00 0.80 814 LEU B O 1
ATOM 6212 N N . GLU A 1 815 ? 180.627 156.439 219.524 1.00 0.82 815 GLU B N 1
ATOM 6213 C CA . GLU A 1 815 ? 180.301 156.942 218.201 1.00 0.82 815 GLU B CA 1
ATOM 6214 C C . GLU A 1 815 ? 178.863 156.587 217.848 1.00 0.82 815 GLU B C 1
ATOM 6215 O O . GLU A 1 815 ? 178.359 155.524 218.222 1.00 0.82 815 GLU B O 1
ATOM 6221 N N . ARG A 1 816 ? 178.206 157.488 217.123 1.00 0.81 816 ARG B N 1
ATOM 6222 C CA . ARG A 1 816 ? 176.819 157.282 216.722 1.00 0.81 816 ARG B CA 1
ATOM 6223 C C . ARG A 1 816 ? 176.637 157.854 215.326 1.00 0.81 816 ARG B C 1
ATOM 6224 O O . ARG A 1 816 ? 176.847 159.052 215.116 1.00 0.81 816 ARG B O 1
ATOM 6232 N N . TYR A 1 817 ? 176.250 157.002 214.381 1.00 0.84 817 TYR B N 1
ATOM 6233 C CA . TYR A 1 817 ? 176.132 157.374 212.978 1.00 0.84 817 TYR B CA 1
ATOM 6234 C C . TYR A 1 817 ? 174.683 157.242 212.535 1.00 0.84 817 TYR B C 1
ATOM 6235 O O . TYR A 1 817 ? 174.120 156.143 212.566 1.00 0.84 817 TYR B O 1
ATOM 6244 N N . ASN A 1 818 ? 174.093 158.360 212.114 1.00 0.80 818 ASN B N 1
ATOM 6245 C CA . ASN A 1 818 ? 172.712 158.405 211.634 1.00 0.80 818 ASN B CA 1
ATOM 6246 C C . ASN A 1 818 ? 171.743 157.805 212.651 1.00 0.80 818 ASN B C 1
ATOM 6247 O O . ASN A 1 818 ? 170.851 157.024 212.317 1.00 0.80 818 ASN B O 1
ATOM 6252 N N . GLY A 1 819 ? 171.924 158.187 213.912 1.00 0.83 819 GLY B N 1
ATOM 6253 C CA . GLY A 1 819 ? 171.010 157.759 214.952 1.00 0.83 819 GLY B CA 1
ATOM 6254 C C . GLY A 1 819 ? 171.151 156.316 215.376 1.00 0.83 819 GLY B C 1
ATOM 6255 O O . GLY A 1 819 ? 170.211 155.750 215.942 1.00 0.83 819 GLY B O 1
ATOM 6256 N N . TYR A 1 820 ? 172.302 155.701 215.121 1.00 0.76 820 TYR B N 1
ATOM 6257 C CA . TYR A 1 820 ? 172.555 154.337 215.561 1.00 0.76 820 TYR B CA 1
ATOM 6258 C C . TYR A 1 820 ? 173.967 154.257 216.114 1.00 0.76 820 TYR B C 1
ATOM 6259 O O . TYR A 1 820 ? 174.895 154.838 215.546 1.00 0.76 820 TYR B O 1
ATOM 6268 N N . SER A 1 821 ? 174.124 153.540 217.222 1.00 0.81 821 SER B N 1
ATOM 6269 C CA . SER A 1 821 ? 175.454 153.316 217.768 1.00 0.81 821 SER B CA 1
ATOM 6270 C C . SER A 1 821 ? 176.276 152.494 216.787 1.00 0.81 821 SER B C 1
ATOM 6271 O O . SER A 1 821 ? 175.959 151.334 216.511 1.00 0.81 821 SER B O 1
ATOM 6274 N N . ALA A 1 822 ? 177.331 153.103 216.252 1.00 0.85 822 ALA B N 1
ATOM 6275 C CA . ALA A 1 822 ? 178.108 152.476 215.197 1.00 0.85 822 ALA B CA 1
ATOM 6276 C C . ALA A 1 822 ? 179.589 152.658 215.475 1.00 0.85 822 ALA B C 1
ATOM 6277 O O . ALA A 1 822 ? 179.997 153.598 216.159 1.00 0.85 822 ALA B O 1
ATOM 6279 N N . VAL A 1 823 ? 180.389 151.742 214.939 1.00 0.85 823 VAL B N 1
ATOM 6280 C CA . VAL A 1 823 ? 181.842 151.837 214.974 1.00 0.85 823 VAL B CA 1
ATOM 6281 C C . VAL A 1 823 ? 182.330 151.968 213.539 1.00 0.85 823 VAL B C 1
ATOM 6282 O O . VAL A 1 823 ? 182.014 151.129 212.687 1.00 0.85 823 VAL B O 1
ATOM 6286 N N . GLU A 1 824 ? 183.085 153.026 213.267 1.00 0.82 824 GLU B N 1
ATOM 6287 C CA . GLU A 1 824 ? 183.580 153.265 211.919 1.00 0.82 824 GLU B CA 1
ATOM 6288 C C . GLU A 1 824 ? 184.713 152.297 211.608 1.00 0.82 824 GLU B C 1
ATOM 6289 O O . GLU A 1 824 ? 185.707 152.238 212.337 1.00 0.82 824 GLU B O 1
ATOM 6295 N N . ILE A 1 825 ? 184.564 151.541 210.526 1.00 0.84 825 ILE B N 1
ATOM 6296 C CA . ILE A 1 825 ? 185.559 150.568 210.095 1.00 0.84 825 ILE B CA 1
ATOM 6297 C C . ILE A 1 825 ? 186.079 150.999 208.734 1.00 0.84 825 ILE B C 1
ATOM 6298 O O . ILE A 1 825 ? 185.299 151.167 207.789 1.00 0.84 825 ILE B O 1
ATOM 6303 N N . VAL A 1 826 ? 187.390 151.179 208.635 1.00 0.82 826 VAL B N 1
ATOM 6304 C CA . VAL A 1 826 ? 188.034 151.575 207.392 1.00 0.82 826 VAL B CA 1
ATOM 6305 C C . VAL A 1 826 ? 189.049 150.513 207.006 1.00 0.82 826 VAL B C 1
ATOM 6306 O O . VAL A 1 826 ? 189.557 149.767 207.851 1.00 0.82 826 VAL B O 1
ATOM 6310 N N . GLY A 1 827 ? 189.338 150.443 205.714 1.00 0.83 827 GLY B N 1
ATOM 6311 C CA . GLY A 1 827 ? 190.296 149.481 205.207 1.00 0.83 827 GLY B CA 1
ATOM 6312 C C . GLY A 1 827 ? 190.542 149.737 203.739 1.00 0.83 827 GLY B C 1
ATOM 6313 O O . GLY A 1 827 ? 189.956 150.639 203.136 1.00 0.83 827 GLY B O 1
ATOM 6314 N N . GLU A 1 828 ? 191.420 148.923 203.166 1.00 0.75 828 GLU B N 1
ATOM 6315 C CA . GLU A 1 828 ? 191.788 149.048 201.766 1.00 0.75 828 GLU B CA 1
ATOM 6316 C C . GLU A 1 828 ? 191.741 147.684 201.099 1.00 0.75 828 GLU B C 1
ATOM 6317 O O . GLU A 1 828 ? 191.893 146.648 201.751 1.00 0.75 828 GLU B O 1
ATOM 6323 N N . ALA A 1 829 ? 191.523 147.695 199.789 1.00 0.79 829 ALA B N 1
ATOM 6324 C CA . ALA A 1 829 ? 191.546 146.462 199.023 1.00 0.79 829 ALA B CA 1
ATOM 6325 C C . ALA A 1 829 ? 192.976 145.964 198.861 1.00 0.79 829 ALA B C 1
ATOM 6326 O O . ALA A 1 829 ? 193.934 146.739 198.868 1.00 0.79 829 ALA B O 1
ATOM 6328 N N . ALA A 1 830 ? 193.113 144.648 198.718 1.00 0.73 830 ALA B N 1
ATOM 6329 C CA . ALA A 1 830 ? 194.414 144.061 198.469 1.00 0.73 830 ALA B CA 1
ATOM 6330 C C . ALA A 1 830 ? 194.910 144.479 197.087 1.00 0.73 830 ALA B C 1
ATOM 6331 O O . ALA A 1 830 ? 194.120 144.899 196.238 1.00 0.73 830 ALA B O 1
ATOM 6333 N N . PRO A 1 831 ? 196.218 144.402 196.847 1.00 0.66 831 PRO B N 1
ATOM 6334 C CA . PRO A 1 831 ? 196.737 144.723 195.513 1.00 0.66 831 PRO B CA 1
ATOM 6335 C C . PRO A 1 831 ? 196.069 143.874 194.443 1.00 0.66 831 PRO B C 1
ATOM 6336 O O . PRO A 1 831 ? 195.857 142.673 194.618 1.00 0.66 831 PRO B O 1
ATOM 6340 N N . GLY A 1 832 ? 195.726 144.511 193.327 1.00 0.68 832 GLY B N 1
ATOM 6341 C CA . GLY A 1 832 ? 195.011 143.852 192.259 1.00 0.68 832 GLY B CA 1
ATOM 6342 C C . GLY A 1 832 ? 193.514 143.770 192.453 1.00 0.68 832 GLY B C 1
ATOM 6343 O O . GLY A 1 832 ? 192.829 143.174 191.613 1.00 0.68 832 GLY B O 1
ATOM 6344 N N . VAL A 1 833 ? 192.985 144.338 193.532 1.00 0.70 833 VAL B N 1
ATOM 6345 C CA . VAL A 1 833 ? 191.560 144.301 193.838 1.00 0.70 833 VAL B CA 1
ATOM 6346 C C . VAL A 1 833 ? 191.035 145.728 193.856 1.00 0.70 833 VAL B C 1
ATOM 6347 O O . VAL A 1 833 ? 191.644 146.613 194.469 1.00 0.70 833 VAL B O 1
ATOM 6351 N N . SER A 1 834 ? 189.915 145.953 193.177 1.00 0.74 834 SER B N 1
ATOM 6352 C CA . SER A 1 834 ? 189.308 147.272 193.146 1.00 0.74 834 SER B CA 1
ATOM 6353 C C . SER A 1 834 ? 188.613 147.576 194.469 1.00 0.74 834 SER B C 1
ATOM 6354 O O . SER A 1 834 ? 188.345 146.689 195.282 1.00 0.74 834 SER B O 1
ATOM 6357 N N . THR A 1 835 ? 188.324 148.861 194.679 1.00 0.75 835 THR B N 1
ATOM 6358 C CA . THR A 1 835 ? 187.620 149.268 195.890 1.00 0.75 835 THR B CA 1
ATOM 6359 C C . THR A 1 835 ? 186.201 148.715 195.917 1.00 0.75 835 THR B C 1
ATOM 6360 O O . THR A 1 835 ? 185.687 148.363 196.984 1.00 0.75 835 THR B O 1
ATOM 6364 N N . GLY A 1 836 ? 185.547 148.645 194.756 1.00 0.81 836 GLY B N 1
ATOM 6365 C CA . GLY A 1 836 ? 184.196 148.104 194.710 1.00 0.81 836 GLY B CA 1
ATOM 6366 C C . GLY A 1 836 ? 184.134 146.650 195.132 1.00 0.81 836 GLY B C 1
ATOM 6367 O O . GLY A 1 836 ? 183.219 146.233 195.847 1.00 0.81 836 GLY B O 1
ATOM 6368 N N . THR A 1 837 ? 185.110 145.855 194.691 1.00 0.79 837 THR B N 1
ATOM 6369 C CA . THR A 1 837 ? 185.173 144.462 195.118 1.00 0.79 837 THR B CA 1
ATOM 6370 C C . THR A 1 837 ? 185.378 144.365 196.623 1.00 0.79 837 THR B C 1
ATOM 6371 O O . THR A 1 837 ? 184.766 143.522 197.289 1.00 0.79 837 THR B O 1
ATOM 6375 N N . ALA A 1 838 ? 186.235 145.225 197.178 1.00 0.85 838 ALA B N 1
ATOM 6376 C CA . ALA A 1 838 ? 186.438 145.240 198.622 1.00 0.85 838 ALA B CA 1
ATOM 6377 C C . ALA A 1 838 ? 185.152 145.588 199.355 1.00 0.85 838 ALA B C 1
ATOM 6378 O O . ALA A 1 838 ? 184.838 144.994 200.391 1.00 0.85 838 ALA B O 1
ATOM 6380 N N . MET A 1 839 ? 184.397 146.557 198.837 1.00 0.82 839 MET B N 1
ATOM 6381 C CA . MET A 1 839 ? 183.135 146.926 199.468 1.00 0.82 839 MET B CA 1
ATOM 6382 C C . MET A 1 839 ? 182.131 145.782 199.404 1.00 0.82 839 MET B C 1
ATOM 6383 O O . MET A 1 839 ? 181.391 145.541 200.364 1.00 0.82 839 MET B O 1
ATOM 6388 N N . ASP A 1 840 ? 182.093 145.062 198.281 1.00 0.83 840 ASP B N 1
ATOM 6389 C CA . ASP A 1 840 ? 181.217 143.897 198.183 1.00 0.83 840 ASP B CA 1
ATOM 6390 C C . ASP A 1 840 ? 181.613 142.828 199.196 1.00 0.83 840 ASP B C 1
ATOM 6391 O O . ASP A 1 840 ? 180.753 142.211 199.840 1.00 0.83 840 ASP B O 1
ATOM 6396 N N . ILE A 1 841 ? 182.918 142.596 199.349 1.00 0.81 841 ILE B N 1
ATOM 6397 C CA . ILE A 1 841 ? 183.390 141.622 200.330 1.00 0.81 841 ILE B CA 1
ATOM 6398 C C . ILE A 1 841 ? 182.995 142.052 201.736 1.00 0.81 841 ILE B C 1
ATOM 6399 O O . ILE A 1 841 ? 182.580 141.230 202.561 1.00 0.81 841 ILE B O 1
ATOM 6404 N N . MET A 1 842 ? 183.126 143.345 202.033 1.00 0.82 842 MET B N 1
ATOM 6405 C CA . MET A 1 842 ? 182.750 143.849 203.350 1.00 0.82 842 MET B CA 1
ATOM 6406 C C . MET A 1 842 ? 181.258 143.675 203.598 1.00 0.82 842 MET B C 1
ATOM 6407 O O . MET A 1 842 ? 180.836 143.351 204.714 1.00 0.82 842 MET B O 1
ATOM 6412 N N . GLU A 1 843 ? 180.440 143.902 202.570 1.00 0.81 843 GLU B N 1
ATOM 6413 C CA . GLU A 1 843 ? 179.007 143.670 202.712 1.00 0.81 843 GLU B CA 1
ATOM 6414 C C . GLU A 1 843 ? 178.714 142.201 202.988 1.00 0.81 843 GLU B C 1
ATOM 6415 O O . GLU A 1 843 ? 177.864 141.876 203.824 1.00 0.81 843 GLU B O 1
ATOM 6421 N N . SER A 1 844 ? 179.414 141.298 202.301 1.00 0.81 844 SER B N 1
ATOM 6422 C CA . SER A 1 844 ? 179.238 139.874 202.579 1.00 0.81 844 SER B CA 1
ATOM 6423 C C . SER A 1 844 ? 179.613 139.550 204.020 1.00 0.81 844 SER B C 1
ATOM 6424 O O . SER A 1 844 ? 178.902 138.810 204.714 1.00 0.81 844 SER B O 1
ATOM 6427 N N . LEU A 1 845 ? 180.727 140.108 204.492 1.00 0.80 845 LEU B N 1
ATOM 6428 C CA . LEU A 1 845 ? 181.175 139.842 205.855 1.00 0.80 845 LEU B CA 1
ATOM 6429 C C . LEU A 1 845 ? 180.174 140.365 206.877 1.00 0.80 845 LEU B C 1
ATOM 6430 O O . LEU A 1 845 ? 179.880 139.695 207.873 1.00 0.80 845 LEU B O 1
ATOM 6435 N N . VAL A 1 846 ? 179.640 141.568 206.653 1.00 0.80 846 VAL B N 1
ATOM 6436 C CA . VAL A 1 846 ? 178.673 142.117 207.600 1.00 0.80 846 VAL B CA 1
ATOM 6437 C C . VAL A 1 846 ? 177.366 141.339 207.542 1.00 0.80 846 VAL B C 1
ATOM 6438 O O . VAL A 1 846 ? 176.634 141.270 208.537 1.00 0.80 846 VAL B O 1
ATOM 6442 N N . LYS A 1 847 ? 177.045 140.745 206.389 1.00 0.69 847 LYS B N 1
ATOM 6443 C CA . LYS A 1 847 ? 175.936 139.798 206.347 1.00 0.69 847 LYS B CA 1
ATOM 6444 C C . LYS A 1 847 ? 176.232 138.584 207.215 1.00 0.69 847 LYS B C 1
ATOM 6445 O O . LYS A 1 847 ? 175.339 138.057 207.889 1.00 0.69 847 LYS B O 1
ATOM 6451 N N . GLN A 1 848 ? 177.486 138.126 207.211 1.00 0.63 848 GLN B N 1
ATOM 6452 C CA . GLN A 1 848 ? 177.862 136.981 208.035 1.00 0.63 848 GLN B CA 1
ATOM 6453 C C . GLN A 1 848 ? 177.739 137.289 209.525 1.00 0.63 848 GLN B C 1
ATOM 6454 O O . GLN A 1 848 ? 177.670 136.367 210.345 1.00 0.63 848 GLN B O 1
ATOM 6460 N N . LEU A 1 849 ? 177.697 138.571 209.894 1.00 0.36 849 LEU B N 1
ATOM 6461 C CA . LEU A 1 849 ? 177.602 138.956 211.294 1.00 0.36 849 LEU B CA 1
ATOM 6462 C C . LEU A 1 849 ? 176.227 138.606 211.861 1.00 0.36 849 LEU B C 1
ATOM 6463 O O . LEU A 1 849 ? 175.277 138.372 211.110 1.00 0.36 849 LEU B O 1
ATOM 6468 N N . PRO A 1 850 ? 176.105 138.547 213.189 1.00 0.68 850 PRO B N 1
ATOM 6469 C CA . PRO A 1 850 ? 174.793 138.304 213.798 1.00 0.68 850 PRO B CA 1
ATOM 6470 C C . PRO A 1 850 ? 173.787 139.377 213.408 1.00 0.68 850 PRO B C 1
ATOM 6471 O O . PRO A 1 850 ? 174.145 140.525 213.138 1.00 0.68 850 PRO B O 1
ATOM 6475 N N . ASN A 1 851 ? 172.517 138.983 213.376 1.00 0.74 851 ASN B N 1
ATOM 6476 C CA . ASN A 1 851 ? 171.458 139.862 212.905 1.00 0.74 851 ASN B CA 1
ATOM 6477 C C . ASN A 1 851 ? 171.328 141.092 213.798 1.00 0.74 851 ASN B C 1
ATOM 6478 O O . ASN A 1 851 ? 171.659 141.074 214.987 1.00 0.74 851 ASN B O 1
ATOM 6483 N N . GLY A 1 852 ? 170.834 142.173 213.202 1.00 0.78 852 GLY B N 1
ATOM 6484 C CA . GLY A 1 852 ? 170.673 143.438 213.874 1.00 0.78 852 GLY B CA 1
ATOM 6485 C C . GLY A 1 852 ? 171.775 144.440 213.603 1.00 0.78 852 GLY B C 1
ATOM 6486 O O . GLY A 1 852 ? 171.591 145.631 213.878 1.00 0.78 852 GLY B O 1
ATOM 6487 N N . PHE A 1 853 ? 172.907 143.994 213.069 1.00 0.76 853 PHE B N 1
ATOM 6488 C CA . PHE A 1 853 ? 174.013 144.876 212.727 1.00 0.76 853 PHE B CA 1
ATOM 6489 C C . PHE A 1 853 ? 174.035 145.083 211.219 1.00 0.76 853 PHE B C 1
ATOM 6490 O O . PHE A 1 853 ? 174.177 144.120 210.458 1.00 0.76 853 PHE B O 1
ATOM 6498 N N . GLY A 1 854 ? 173.896 146.339 210.792 1.00 0.81 854 GLY B N 1
ATOM 6499 C CA . GLY A 1 854 ? 173.962 146.679 209.391 1.00 0.81 854 GLY B CA 1
ATOM 6500 C C . GLY A 1 854 ? 175.100 147.649 209.133 1.00 0.81 854 GLY B C 1
ATOM 6501 O O . GLY A 1 854 ? 175.771 148.113 210.057 1.00 0.81 854 GLY B O 1
ATOM 6502 N N . LEU A 1 855 ? 175.305 147.947 207.856 1.00 0.79 855 LEU B N 1
ATOM 6503 C CA . LEU A 1 855 ? 176.372 148.834 207.430 1.00 0.79 855 LEU B CA 1
ATOM 6504 C C . LEU A 1 855 ? 175.801 149.973 206.599 1.00 0.79 855 LEU B C 1
ATOM 6505 O O . LEU A 1 855 ? 174.700 149.882 206.051 1.00 0.79 855 LEU B O 1
ATOM 6510 N N . GLU A 1 856 ? 176.567 151.060 206.522 1.00 0.81 856 GLU B N 1
ATOM 6511 C CA . GLU A 1 856 ? 176.164 152.225 205.739 1.00 0.81 856 GLU B CA 1
ATOM 6512 C C . GLU A 1 856 ? 177.439 152.959 205.337 1.00 0.81 856 GLU B C 1
ATOM 6513 O O . GLU A 1 856 ? 178.098 153.569 206.183 1.00 0.81 856 GLU B O 1
ATOM 6519 N N . TRP A 1 857 ? 177.782 152.883 204.054 1.00 0.82 857 TRP B N 1
ATOM 6520 C CA . TRP A 1 857 ? 179.000 153.510 203.564 1.00 0.82 857 TRP B CA 1
ATOM 6521 C C . TRP A 1 857 ? 178.924 155.022 203.720 1.00 0.82 857 TRP B C 1
ATOM 6522 O O . TRP A 1 857 ? 177.868 155.629 203.523 1.00 0.82 857 TRP B O 1
ATOM 6533 N N . THR A 1 858 ? 180.047 155.626 204.078 1.00 0.79 858 THR B N 1
ATOM 6534 C CA . THR A 1 858 ? 180.137 157.055 204.329 1.00 0.79 858 THR B CA 1
ATOM 6535 C C . THR A 1 858 ? 181.308 157.646 203.555 1.00 0.79 858 THR B C 1
ATOM 6536 O O . THR A 1 858 ? 182.271 156.957 203.214 1.00 0.79 858 THR B O 1
ATOM 6540 N N . ALA A 1 859 ? 181.208 158.945 203.282 1.00 0.76 859 ALA B N 1
ATOM 6541 C CA . ALA A 1 859 ? 182.279 159.733 202.664 1.00 0.76 859 ALA B CA 1
ATOM 6542 C C . ALA A 1 859 ? 182.604 159.128 201.298 1.00 0.76 859 ALA B C 1
ATOM 6543 O O . ALA A 1 859 ? 181.685 158.939 200.486 1.00 0.76 859 ALA B O 1
ATOM 6545 N N . MET A 1 860 ? 183.870 158.814 201.009 1.00 0.72 860 MET B N 1
ATOM 6546 C CA . MET A 1 860 ? 184.255 158.421 199.659 1.00 0.72 860 MET B CA 1
ATOM 6547 C C . MET A 1 860 ? 183.551 157.144 199.228 1.00 0.72 860 MET B C 1
ATOM 6548 O O . MET A 1 860 ? 183.186 156.999 198.059 1.00 0.72 860 MET B O 1
ATOM 6553 N N . SER A 1 861 ? 183.358 156.202 200.151 1.00 0.78 861 SER B N 1
ATOM 6554 C CA . SER A 1 861 ? 182.623 154.987 199.811 1.00 0.78 861 SER B CA 1
ATOM 6555 C C . SER A 1 861 ? 181.187 155.306 199.424 1.00 0.78 861 SER B C 1
ATOM 6556 O O . SER A 1 861 ? 180.654 154.754 198.451 1.00 0.78 861 SER B O 1
ATOM 6559 N N . TYR A 1 862 ? 180.547 156.206 200.171 1.00 0.75 862 TYR B N 1
ATOM 6560 C CA . TYR A 1 862 ? 179.176 156.595 199.871 1.00 0.75 862 TYR B CA 1
ATOM 6561 C C . TYR A 1 862 ? 179.082 157.223 198.488 1.00 0.75 862 TYR B C 1
ATOM 6562 O O . TYR A 1 862 ? 178.195 156.888 197.692 1.00 0.75 862 TYR B O 1
ATOM 6571 N N . GLN A 1 863 ? 180.010 158.124 198.170 1.00 0.69 863 GLN B N 1
ATOM 6572 C CA . GLN A 1 863 ? 179.936 158.786 196.872 1.00 0.69 863 GLN B CA 1
ATOM 6573 C C . GLN A 1 863 ? 180.355 157.860 195.738 1.00 0.69 863 GLN B C 1
ATOM 6574 O O . GLN A 1 863 ? 179.882 158.015 194.607 1.00 0.69 863 GLN B O 1
ATOM 6580 N N . GLU A 1 864 ? 181.214 156.880 196.017 1.00 0.71 864 GLU B N 1
ATOM 6581 C CA . GLU A 1 864 ? 181.519 155.857 195.024 1.00 0.71 864 GLU B CA 1
ATOM 6582 C C . GLU A 1 864 ? 180.279 155.038 194.698 1.00 0.71 864 GLU B C 1
ATOM 6583 O O . GLU A 1 864 ? 180.002 154.745 193.528 1.00 0.71 864 GLU B O 1
ATOM 6589 N N . ARG A 1 865 ? 179.515 154.665 195.726 1.00 0.68 865 ARG B N 1
ATOM 6590 C CA . ARG A 1 865 ? 178.253 153.972 195.483 1.00 0.68 865 ARG B CA 1
ATOM 6591 C C . ARG A 1 865 ? 177.289 154.852 194.699 1.00 0.68 865 ARG B C 1
ATOM 6592 O O . ARG A 1 865 ? 176.581 154.370 193.806 1.00 0.68 865 ARG B O 1
ATOM 6600 N N . LEU A 1 866 ? 177.251 156.146 195.017 1.00 0.68 866 LEU B N 1
ATOM 6601 C CA . LEU A 1 866 ? 176.385 157.065 194.284 1.00 0.68 866 LEU B CA 1
ATOM 6602 C C . LEU A 1 866 ? 176.754 157.112 192.806 1.00 0.68 866 LEU B C 1
ATOM 6603 O O . LEU A 1 866 ? 175.880 157.056 191.934 1.00 0.68 866 LEU B O 1
ATOM 6608 N N . SER A 1 867 ? 178.049 157.223 192.507 1.00 0.69 867 SER B N 1
ATOM 6609 C CA . SER A 1 867 ? 178.490 157.275 191.117 1.00 0.69 867 SER B CA 1
ATOM 6610 C C . SER A 1 867 ? 178.179 155.971 190.396 1.00 0.69 867 SER B C 1
ATOM 6611 O O . SER A 1 867 ? 177.730 155.974 189.243 1.00 0.69 867 SER B O 1
ATOM 6614 N N . GLY A 1 868 ? 178.423 154.840 191.060 1.00 0.67 868 GLY B N 1
ATOM 6615 C CA . GLY A 1 868 ? 178.107 153.560 190.453 1.00 0.67 868 GLY B CA 1
ATOM 6616 C C . GLY A 1 868 ? 176.631 153.418 190.142 1.00 0.67 868 GLY B C 1
ATOM 6617 O O . GLY A 1 868 ? 176.255 152.872 189.102 1.00 0.67 868 GLY B O 1
ATOM 6618 N N . ALA A 1 869 ? 175.774 153.907 191.039 1.00 0.66 869 ALA B N 1
ATOM 6619 C CA . ALA A 1 869 ? 174.339 153.850 190.788 1.00 0.66 869 ALA B CA 1
ATOM 6620 C C . ALA A 1 869 ? 173.931 154.785 189.656 1.00 0.66 869 ALA B C 1
ATOM 6621 O O . ALA A 1 869 ? 173.091 154.428 188.823 1.00 0.66 869 ALA B O 1
ATOM 6623 N N . GLN A 1 870 ? 174.514 155.983 189.604 1.00 0.65 870 GLN B N 1
ATOM 6624 C CA . GLN A 1 870 ? 174.069 156.979 188.636 1.00 0.65 870 GLN B CA 1
ATOM 6625 C C . GLN A 1 870 ? 174.674 156.796 187.251 1.00 0.65 870 GLN B C 1
ATOM 6626 O O . GLN A 1 870 ? 174.194 157.429 186.306 1.00 0.65 870 GLN B O 1
ATOM 6632 N N . ALA A 1 871 ? 175.711 155.970 187.102 1.00 0.70 871 ALA B N 1
ATOM 6633 C CA . ALA A 1 871 ? 176.351 155.829 185.794 1.00 0.70 871 ALA B CA 1
ATOM 6634 C C . ALA A 1 871 ? 175.398 155.381 184.689 1.00 0.70 871 ALA B C 1
ATOM 6635 O O . ALA A 1 871 ? 175.409 156.004 183.610 1.00 0.70 871 ALA B O 1
ATOM 6637 N N . PRO A 1 872 ? 174.578 154.331 184.855 1.00 0.74 872 PRO B N 1
ATOM 6638 C CA . PRO A 1 872 ? 173.670 153.952 183.758 1.00 0.74 872 PRO B CA 1
ATOM 6639 C C . PRO A 1 872 ? 172.707 155.053 183.356 1.00 0.74 872 PRO B C 1
ATOM 6640 O O . PRO A 1 872 ? 172.429 155.225 182.162 1.00 0.74 872 PRO B O 1
ATOM 6644 N N . ALA A 1 873 ? 172.260 155.851 184.310 1.00 0.84 873 ALA B N 1
ATOM 6645 C CA . ALA A 1 873 ? 171.412 156.978 183.967 1.00 0.84 873 ALA B CA 1
ATOM 6646 C C . ALA A 1 873 ? 172.192 157.955 183.112 1.00 0.84 873 ALA B C 1
ATOM 6647 O O . ALA A 1 873 ? 171.694 158.431 182.096 1.00 0.84 873 ALA B O 1
ATOM 6649 N N . LEU A 1 874 ? 173.422 158.250 183.513 1.00 0.74 874 LEU B N 1
ATOM 6650 C CA . LEU A 1 874 ? 174.232 159.213 182.780 1.00 0.74 874 LEU B CA 1
ATOM 6651 C C . LEU A 1 874 ? 174.373 158.800 181.333 1.00 0.74 874 LEU B C 1
ATOM 6652 O O . LEU A 1 874 ? 174.225 159.617 180.428 1.00 0.74 874 LEU B O 1
ATOM 6657 N N . TYR A 1 875 ? 174.657 157.527 181.110 1.00 0.70 875 TYR B N 1
ATOM 6658 C CA . TYR A 1 875 ? 174.824 157.049 179.755 1.00 0.70 875 TYR B CA 1
ATOM 6659 C C . TYR A 1 875 ? 173.505 157.150 179.013 1.00 0.70 875 TYR B C 1
ATOM 6660 O O . TYR A 1 875 ? 173.453 157.683 177.908 1.00 0.70 875 TYR B O 1
ATOM 6669 N N . ALA A 1 876 ? 172.432 156.650 179.613 1.00 0.83 876 ALA B N 1
ATOM 6670 C CA . ALA A 1 876 ? 171.159 156.661 178.902 1.00 0.83 876 ALA B CA 1
ATOM 6671 C C . ALA A 1 876 ? 170.767 158.077 178.502 1.00 0.83 876 ALA B C 1
ATOM 6672 O O . ALA A 1 876 ? 170.355 158.324 177.363 1.00 0.83 876 ALA B O 1
ATOM 6674 N N . ILE A 1 877 ? 170.898 159.027 179.431 1.00 0.77 877 ILE B N 1
ATOM 6675 C CA . ILE A 1 877 ? 170.508 160.404 179.143 1.00 0.77 877 ILE B CA 1
ATOM 6676 C C . ILE A 1 877 ? 171.409 160.998 178.070 1.00 0.77 877 ILE B C 1
ATOM 6677 O O . ILE A 1 877 ? 170.946 161.708 177.171 1.00 0.77 877 ILE B O 1
ATOM 6682 N N . SER A 1 878 ? 172.713 160.720 178.147 1.00 0.75 878 SER B N 1
ATOM 6683 C CA . SER A 1 878 ? 173.632 161.241 177.142 1.00 0.75 878 SER B CA 1
ATOM 6684 C C . SER A 1 878 ? 173.310 160.683 175.761 1.00 0.75 878 SER B C 1
ATOM 6685 O O . SER A 1 878 ? 173.290 161.423 174.768 1.00 0.75 878 SER B O 1
ATOM 6688 N N . LEU A 1 879 ? 173.049 159.376 175.677 1.00 0.74 879 LEU B N 1
ATOM 6689 C CA . LEU A 1 879 ? 172.690 158.776 174.396 1.00 0.74 879 LEU B CA 1
ATOM 6690 C C . LEU A 1 879 ? 171.400 159.377 173.855 1.00 0.74 879 LEU B C 1
ATOM 6691 O O . LEU A 1 879 ? 171.289 159.668 172.658 1.00 0.74 879 LEU B O 1
ATOM 6696 N N . LEU A 1 880 ? 170.409 159.566 174.727 1.00 0.77 880 LEU B N 1
ATOM 6697 C CA . LEU A 1 880 ? 169.139 160.140 174.295 1.00 0.77 880 LEU B CA 1
ATOM 6698 C C . LEU A 1 880 ? 169.326 161.560 173.777 1.00 0.77 880 LEU B C 1
ATOM 6699 O O . LEU A 1 880 ? 168.749 161.940 172.753 1.00 0.77 880 LEU B O 1
ATOM 6704 N N . VAL A 1 881 ? 170.132 162.360 174.476 1.00 0.78 881 VAL B N 1
ATOM 6705 C CA . VAL A 1 881 ? 170.363 163.739 174.055 1.00 0.78 881 VAL B CA 1
ATOM 6706 C C . VAL A 1 881 ? 171.077 163.771 172.711 1.00 0.78 881 VAL B C 1
ATOM 6707 O O . VAL A 1 881 ? 170.740 164.569 171.828 1.00 0.78 881 VAL B O 1
ATOM 6711 N N . VAL A 1 882 ? 172.077 162.905 172.535 1.00 0.78 882 VAL B N 1
ATOM 6712 C CA . VAL A 1 882 ? 172.789 162.847 171.260 1.00 0.78 882 VAL B CA 1
ATOM 6713 C C . VAL A 1 882 ? 171.837 162.458 170.137 1.00 0.78 882 VAL B C 1
ATOM 6714 O O . VAL A 1 882 ? 171.849 163.054 169.053 1.00 0.78 882 VAL B O 1
ATOM 6718 N N . PHE A 1 883 ? 170.996 161.453 170.382 1.00 0.79 883 PHE B N 1
ATOM 6719 C CA . PHE A 1 883 ? 170.046 161.015 169.366 1.00 0.79 883 PHE B CA 1
ATOM 6720 C C . PHE A 1 883 ? 169.076 162.131 169.004 1.00 0.79 883 PHE B C 1
ATOM 6721 O O . PHE A 1 883 ? 168.784 162.356 167.825 1.00 0.79 883 PHE B O 1
ATOM 6729 N N . LEU A 1 884 ? 168.566 162.844 170.009 1.00 0.82 884 LEU B N 1
ATOM 6730 C CA . LEU A 1 884 ? 167.614 163.918 169.746 1.00 0.82 884 LEU B CA 1
ATOM 6731 C C . LEU A 1 884 ? 168.266 165.058 168.975 1.00 0.82 884 LEU B C 1
ATOM 6732 O O . LEU A 1 884 ? 167.668 165.615 168.048 1.00 0.82 884 LEU B O 1
ATOM 6737 N N . CYS A 1 885 ? 169.494 165.423 169.346 1.00 0.80 885 CYS B N 1
ATOM 6738 C CA . CYS A 1 885 ? 170.190 166.488 168.630 1.00 0.80 885 CYS B CA 1
ATOM 6739 C C . CYS A 1 885 ? 170.459 166.090 167.185 1.00 0.80 885 CYS B C 1
ATOM 6740 O O . CYS A 1 885 ? 170.306 166.904 166.266 1.00 0.80 885 CYS B O 1
ATOM 6743 N N . LEU A 1 886 ? 170.861 164.837 166.962 1.00 0.82 886 LEU B N 1
ATOM 6744 C CA . LEU A 1 886 ? 171.089 164.372 165.598 1.00 0.82 886 LEU B CA 1
ATOM 6745 C C . LEU A 1 886 ? 169.799 164.368 164.791 1.00 0.82 886 LEU B C 1
ATOM 6746 O O . LEU A 1 886 ? 169.796 164.737 163.611 1.00 0.82 886 LEU B O 1
ATOM 6751 N N . ALA A 1 887 ? 168.693 163.949 165.407 1.00 0.86 887 ALA B N 1
ATOM 6752 C CA . ALA A 1 887 ? 167.409 163.971 164.717 1.00 0.86 887 ALA B CA 1
ATOM 6753 C C . ALA A 1 887 ? 167.008 165.395 164.360 1.00 0.86 887 ALA B C 1
ATOM 6754 O O . ALA A 1 887 ? 166.482 165.651 163.271 1.00 0.86 887 ALA B O 1
ATOM 6756 N N . ALA A 1 888 ? 167.243 166.337 165.274 1.00 0.78 888 ALA B N 1
ATOM 6757 C CA . ALA A 1 888 ? 166.912 167.731 165.004 1.00 0.78 888 ALA B CA 1
ATOM 6758 C C . ALA A 1 888 ? 167.761 168.291 163.869 1.00 0.78 888 ALA B C 1
ATOM 6759 O O . ALA A 1 888 ? 167.259 169.018 163.005 1.00 0.78 888 ALA B O 1
ATOM 6761 N N . LEU A 1 889 ? 169.055 167.965 163.857 1.00 0.70 889 LEU B N 1
ATOM 6762 C CA . LEU A 1 889 ? 169.948 168.536 162.852 1.00 0.70 889 LEU B CA 1
ATOM 6763 C C . LEU A 1 889 ? 169.602 168.046 161.453 1.00 0.70 889 LEU B C 1
ATOM 6764 O O . LEU A 1 889 ? 169.522 168.838 160.508 1.00 0.70 889 LEU B O 1
ATOM 6769 N N . TYR A 1 890 ? 169.399 166.742 161.297 1.00 0.72 890 TYR B N 1
ATOM 6770 C CA . TYR A 1 890 ? 169.171 166.159 159.984 1.00 0.72 890 TYR B CA 1
ATOM 6771 C C . TYR A 1 890 ? 167.696 165.954 159.670 1.00 0.72 890 TYR B C 1
ATOM 6772 O O . TYR A 1 890 ? 167.374 165.420 158.604 1.00 0.72 890 TYR B O 1
ATOM 6781 N N . GLU A 1 891 ? 166.802 166.370 160.565 1.00 0.75 891 GLU B N 1
ATOM 6782 C CA . GLU A 1 891 ? 165.360 166.344 160.329 1.00 0.75 891 GLU B CA 1
ATOM 6783 C C . GLU A 1 891 ? 164.890 164.956 159.905 1.00 0.75 891 GLU B C 1
ATOM 6784 O O . GLU A 1 891 ? 164.057 164.794 159.012 1.00 0.75 891 GLU B O 1
ATOM 6790 N N . SER A 1 892 ? 165.442 163.939 160.561 1.00 0.80 892 SER B N 1
ATOM 6791 C CA . SER A 1 892 ? 165.106 162.561 160.244 1.00 0.80 892 SER B CA 1
ATOM 6792 C C . SER A 1 892 ? 165.303 161.703 161.483 1.00 0.80 892 SER B C 1
ATOM 6793 O O . SER A 1 892 ? 166.004 162.081 162.424 1.00 0.80 892 SER B O 1
ATOM 6796 N N . TRP A 1 893 ? 164.663 160.535 161.474 1.00 0.74 893 TRP B N 1
ATOM 6797 C CA . TRP A 1 893 ? 164.880 159.524 162.494 1.00 0.74 893 TRP B CA 1
ATOM 6798 C C . TRP A 1 893 ? 165.728 158.361 162.011 1.00 0.74 893 TRP B C 1
ATOM 6799 O O . TRP A 1 893 ? 166.148 157.543 162.836 1.00 0.74 893 TRP B O 1
ATOM 6810 N N . SER A 1 894 ? 165.989 158.264 160.708 1.00 0.70 894 SER B N 1
ATOM 6811 C CA . SER A 1 894 ? 166.784 157.161 160.184 1.00 0.70 894 SER B CA 1
ATOM 6812 C C . SER A 1 894 ? 168.274 157.424 160.359 1.00 0.70 894 SER B C 1
ATOM 6813 O O . SER A 1 894 ? 169.028 156.532 160.761 1.00 0.70 894 SER B O 1
ATOM 6816 N N . VAL A 1 895 ? 168.717 158.640 160.052 1.00 0.75 895 VAL B N 1
ATOM 6817 C CA . VAL A 1 895 ? 170.130 159.001 160.151 1.00 0.75 895 VAL B CA 1
ATOM 6818 C C . VAL A 1 895 ? 170.618 158.890 161.593 1.00 0.75 895 VAL B C 1
ATOM 6819 O O . VAL A 1 895 ? 171.635 158.222 161.832 1.00 0.75 895 VAL B O 1
ATOM 6823 N N . PRO A 1 896 ? 169.957 159.508 162.586 1.00 0.81 896 PRO B N 1
ATOM 6824 C CA . PRO A 1 896 ? 170.440 159.343 163.967 1.00 0.81 896 PRO B CA 1
ATOM 6825 C C . PRO A 1 896 ? 170.436 157.901 164.440 1.00 0.81 896 PRO B C 1
ATOM 6826 O O . PRO A 1 896 ? 171.354 157.491 165.158 1.00 0.81 896 PRO B O 1
ATOM 6830 N N . PHE A 1 897 ? 169.436 157.112 164.044 1.00 0.80 897 PHE B N 1
ATOM 6831 C CA . PHE A 1 897 ? 169.420 155.705 164.426 1.00 0.80 897 PHE B CA 1
ATOM 6832 C C . PHE A 1 897 ? 170.590 154.961 163.797 1.00 0.80 897 PHE B C 1
ATOM 6833 O O . PHE A 1 897 ? 171.174 154.062 164.411 1.00 0.80 897 PHE B O 1
ATOM 6841 N N . SER A 1 898 ? 170.938 155.318 162.561 1.00 0.82 898 SER B N 1
ATOM 6842 C CA . SER A 1 898 ? 172.111 154.734 161.924 1.00 0.82 898 SER B CA 1
ATOM 6843 C C . SER A 1 898 ? 173.382 155.114 162.672 1.00 0.82 898 SER B C 1
ATOM 6844 O O . SER A 1 898 ? 174.299 154.299 162.818 1.00 0.82 898 SER B O 1
ATOM 6847 N N . VAL A 1 899 ? 173.457 156.359 163.147 1.00 0.83 899 VAL B N 1
ATOM 6848 C CA . VAL A 1 899 ? 174.650 156.811 163.859 1.00 0.83 899 VAL B CA 1
ATOM 6849 C C . VAL A 1 899 ? 174.761 156.122 165.213 1.00 0.83 899 VAL B C 1
ATOM 6850 O O . VAL A 1 899 ? 175.835 155.650 165.602 1.00 0.83 899 VAL B O 1
ATOM 6854 N N . MET A 1 900 ? 173.651 156.049 165.952 1.00 0.78 900 MET B N 1
ATOM 6855 C CA . MET A 1 900 ? 173.710 155.548 167.322 1.00 0.78 900 MET B CA 1
ATOM 6856 C C . MET A 1 900 ? 174.080 154.071 167.378 1.00 0.78 900 MET B C 1
ATOM 6857 O O . MET A 1 900 ? 174.497 153.579 168.432 1.00 0.78 900 MET B O 1
ATOM 6862 N N . LEU A 1 901 ? 173.936 153.347 166.269 1.00 0.81 901 LEU B N 1
ATOM 6863 C CA . LEU A 1 901 ? 174.329 151.943 166.252 1.00 0.81 901 LEU B CA 1
ATOM 6864 C C . LEU A 1 901 ? 175.838 151.752 166.313 1.00 0.81 901 LEU B C 1
ATOM 6865 O O . LEU A 1 901 ? 176.292 150.620 166.506 1.00 0.81 901 LEU B O 1
ATOM 6870 N N . VAL A 1 902 ? 176.622 152.819 166.151 1.00 0.82 902 VAL B N 1
ATOM 6871 C CA . VAL A 1 902 ? 178.074 152.683 166.160 1.00 0.82 902 VAL B CA 1
ATOM 6872 C C . VAL A 1 902 ? 178.664 152.852 167.555 1.00 0.82 902 VAL B C 1
ATOM 6873 O O . VAL A 1 902 ? 179.855 152.579 167.753 1.00 0.82 902 VAL B O 1
ATOM 6877 N N . VAL A 1 903 ? 177.864 153.294 168.526 1.00 0.81 903 VAL B N 1
ATOM 6878 C CA . VAL A 1 903 ? 178.376 153.496 169.882 1.00 0.81 903 VAL B CA 1
ATOM 6879 C C . VAL A 1 903 ? 178.950 152.218 170.488 1.00 0.81 903 VAL B C 1
ATOM 6880 O O . VAL A 1 903 ? 180.043 152.277 171.072 1.00 0.81 903 VAL B O 1
ATOM 6884 N N . PRO A 1 904 ? 178.294 151.054 170.396 1.00 0.84 904 PRO B N 1
ATOM 6885 C CA . PRO A 1 904 ? 178.916 149.838 170.942 1.00 0.84 904 PRO B CA 1
ATOM 6886 C C . PRO A 1 904 ? 180.277 149.533 170.346 1.00 0.84 904 PRO B C 1
ATOM 6887 O O . PRO A 1 904 ? 181.124 148.956 171.032 1.00 0.84 904 PRO B O 1
ATOM 6891 N N . LEU A 1 905 ? 180.517 149.915 169.090 1.00 0.84 905 LEU B N 1
ATOM 6892 C CA . LEU A 1 905 ? 181.808 149.637 168.471 1.00 0.84 905 LEU B CA 1
ATOM 6893 C C . LEU A 1 905 ? 182.947 150.343 169.193 1.00 0.84 905 LEU B C 1
ATOM 6894 O O . LEU A 1 905 ? 184.059 149.809 169.266 1.00 0.84 905 LEU B O 1
ATOM 6899 N N . GLY A 1 906 ? 182.703 151.538 169.718 1.00 0.85 906 GLY B N 1
ATOM 6900 C CA . GLY A 1 906 ? 183.711 152.216 170.507 1.00 0.85 906 GLY B CA 1
ATOM 6901 C C . GLY A 1 906 ? 183.708 151.783 171.959 1.00 0.85 906 GLY B C 1
ATOM 6902 O O . GLY A 1 906 ? 184.762 151.726 172.605 1.00 0.85 906 GLY B O 1
ATOM 6903 N N . VAL A 1 907 ? 182.521 151.476 172.486 1.00 0.84 907 VAL B N 1
ATOM 6904 C CA . VAL A 1 907 ? 182.424 151.073 173.886 1.00 0.84 907 VAL B CA 1
ATOM 6905 C C . VAL A 1 907 ? 183.158 149.758 174.118 1.00 0.84 907 VAL B C 1
ATOM 6906 O O . VAL A 1 907 ? 183.845 149.588 175.131 1.00 0.84 907 VAL B O 1
ATOM 6910 N N . ILE A 1 908 ? 183.029 148.809 173.187 1.00 0.84 908 ILE B N 1
ATOM 6911 C CA . ILE A 1 908 ? 183.721 147.531 173.334 1.00 0.84 908 ILE B CA 1
ATOM 6912 C C . ILE A 1 908 ? 185.229 147.740 173.347 1.00 0.84 908 ILE B C 1
ATOM 6913 O O . ILE A 1 908 ? 185.951 147.100 174.118 1.00 0.84 908 ILE B O 1
ATOM 6918 N N . GLY A 1 909 ? 185.727 148.646 172.506 1.00 0.88 909 GLY B N 1
ATOM 6919 C CA . GLY A 1 909 ? 187.156 148.909 172.488 1.00 0.88 909 GLY B CA 1
ATOM 6920 C C . GLY A 1 909 ? 187.643 149.556 173.768 1.00 0.88 909 GLY B C 1
ATOM 6921 O O . GLY A 1 909 ? 188.706 149.211 174.287 1.00 0.88 909 GLY B O 1
ATOM 6922 N N . ALA A 1 910 ? 186.871 150.509 174.293 1.00 0.86 910 ALA B N 1
ATOM 6923 C CA . ALA A 1 910 ? 187.240 151.132 175.561 1.00 0.86 910 ALA B CA 1
ATOM 6924 C C . ALA A 1 910 ? 187.270 150.102 176.683 1.00 0.86 910 ALA B C 1
ATOM 6925 O O . ALA A 1 910 ? 188.196 150.077 177.506 1.00 0.86 910 ALA B O 1
ATOM 6927 N N . LEU A 1 911 ? 186.258 149.234 176.720 1.00 0.83 911 LEU B N 1
ATOM 6928 C CA . LEU A 1 911 ? 186.199 148.194 177.739 1.00 0.83 911 LEU B CA 1
ATOM 6929 C C . LEU A 1 911 ? 187.379 147.241 177.617 1.00 0.83 911 LEU B C 1
ATOM 6930 O O . LEU A 1 911 ? 187.995 146.868 178.619 1.00 0.83 911 LEU B O 1
ATOM 6935 N N . LEU A 1 912 ? 187.712 146.841 176.389 1.00 0.82 912 LEU B N 1
ATOM 6936 C CA . LEU A 1 912 ? 188.845 145.946 176.181 1.00 0.82 912 LEU B CA 1
ATOM 6937 C C . LEU A 1 912 ? 190.147 146.599 176.615 1.00 0.82 912 LEU B C 1
ATOM 6938 O O . LEU A 1 912 ? 190.994 145.959 177.245 1.00 0.82 912 LEU B O 1
ATOM 6943 N N . ALA A 1 913 ? 190.330 147.876 176.277 1.00 0.82 913 ALA B N 1
ATOM 6944 C CA . ALA A 1 913 ? 191.554 148.575 176.650 1.00 0.82 913 ALA B CA 1
ATOM 6945 C C . ALA A 1 913 ? 191.703 148.643 178.162 1.00 0.82 913 ALA B C 1
ATOM 6946 O O . ALA A 1 913 ? 192.765 148.333 178.712 1.00 0.82 913 ALA B O 1
ATOM 6948 N N . THR A 1 914 ? 190.632 149.035 178.855 1.00 0.77 914 THR B N 1
ATOM 6949 C CA . THR A 1 914 ? 190.702 149.127 180.310 1.00 0.77 914 THR B CA 1
ATOM 6950 C C . THR A 1 914 ? 190.901 147.757 180.945 1.00 0.77 914 THR B C 1
ATOM 6951 O O . THR A 1 914 ? 191.649 147.620 181.919 1.00 0.77 914 THR B O 1
ATOM 6955 N N . TRP A 1 915 ? 190.238 146.731 180.413 1.00 0.75 915 TRP B N 1
ATOM 6956 C CA . TRP A 1 915 ? 190.361 145.391 180.974 1.00 0.75 915 TRP B CA 1
ATOM 6957 C C . TRP A 1 915 ? 191.771 144.843 180.793 1.00 0.75 915 TRP B C 1
ATOM 6958 O O . TRP A 1 915 ? 192.337 144.237 181.709 1.00 0.75 915 TRP B O 1
ATOM 6969 N N . MET A 1 916 ? 192.357 145.045 179.611 1.00 0.75 916 MET B N 1
ATOM 6970 C CA . MET A 1 916 ? 193.702 144.539 179.356 1.00 0.75 916 MET B CA 1
ATOM 6971 C C . MET A 1 916 ? 194.746 145.313 180.148 1.00 0.75 916 MET B C 1
ATOM 6972 O O . MET A 1 916 ? 195.686 144.719 180.688 1.00 0.75 916 MET B O 1
ATOM 6977 N N . ARG A 1 917 ? 194.606 146.638 180.223 1.00 0.70 917 ARG B N 1
ATOM 6978 C CA . ARG A 1 917 ? 195.552 147.430 181.001 1.00 0.70 917 ARG B CA 1
ATOM 6979 C C . ARG A 1 917 ? 195.477 147.088 182.482 1.00 0.70 917 ARG B C 1
ATOM 6980 O O . ARG A 1 917 ? 196.472 147.222 183.203 1.00 0.70 917 ARG B O 1
ATOM 6988 N N . GLY A 1 918 ? 194.322 146.628 182.948 1.00 0.58 918 GLY B N 1
ATOM 6989 C CA . GLY A 1 918 ? 194.119 146.345 184.349 1.00 0.58 918 GLY B CA 1
ATOM 6990 C C . GLY A 1 918 ? 193.449 147.445 185.134 1.00 0.58 918 GLY B C 1
ATOM 6991 O O . GLY A 1 918 ? 193.416 147.369 186.366 1.00 0.58 918 GLY B O 1
ATOM 6992 N N . LEU A 1 919 ? 192.914 148.461 184.465 1.00 0.70 919 LEU B N 1
ATOM 6993 C CA . LEU A 1 919 ? 192.256 149.570 185.140 1.00 0.70 919 LEU B CA 1
ATOM 6994 C C . LEU A 1 919 ? 190.853 149.144 185.563 1.00 0.70 919 LEU B C 1
ATOM 6995 O O . LEU A 1 919 ? 190.474 147.974 185.465 1.00 0.70 919 LEU B O 1
ATOM 7000 N N . GLU A 1 920 ? 190.057 150.097 186.039 1.00 0.75 920 GLU B N 1
ATOM 7001 C CA . GLU A 1 920 ? 188.753 149.793 186.602 1.00 0.75 920 GLU B CA 1
ATOM 7002 C C . GLU A 1 920 ? 187.754 150.870 186.204 1.00 0.75 920 GLU B C 1
ATOM 7003 O O . GLU A 1 920 ? 188.121 151.955 185.748 1.00 0.75 920 GLU B O 1
ATOM 7009 N N . ASN A 1 921 ? 186.473 150.550 186.387 1.00 0.77 921 ASN B N 1
ATOM 7010 C CA . ASN A 1 921 ? 185.369 151.432 186.009 1.00 0.77 921 ASN B CA 1
ATOM 7011 C C . ASN A 1 921 ? 185.201 152.523 187.069 1.00 0.77 921 ASN B C 1
ATOM 7012 O O . ASN A 1 921 ? 184.348 152.463 187.955 1.00 0.77 921 ASN B O 1
ATOM 7017 N N . ASP A 1 922 ? 186.037 153.550 186.960 1.00 0.80 922 ASP B N 1
ATOM 7018 C CA . ASP A 1 922 ? 185.967 154.659 187.899 1.00 0.80 922 ASP B CA 1
ATOM 7019 C C . ASP A 1 922 ? 185.377 155.876 187.228 1.00 0.80 922 ASP B C 1
ATOM 7020 O O . ASP A 1 922 ? 184.912 155.801 186.096 1.00 0.80 922 ASP B O 1
ATOM 7025 N N . VAL A 1 923 ? 185.421 157.010 187.911 1.00 0.79 923 VAL B N 1
ATOM 7026 C CA . VAL A 1 923 ? 184.860 158.228 187.357 1.00 0.79 923 VAL B CA 1
ATOM 7027 C C . VAL A 1 923 ? 185.508 158.553 186.030 1.00 0.79 923 VAL B C 1
ATOM 7028 O O . VAL A 1 923 ? 184.830 158.928 185.077 1.00 0.79 923 VAL B O 1
ATOM 7032 N N . TYR A 1 924 ? 186.822 158.404 185.957 1.00 0.82 924 TYR B N 1
ATOM 7033 C CA . TYR A 1 924 ? 187.535 158.735 184.733 1.00 0.82 924 TYR B CA 1
ATOM 7034 C C . TYR A 1 924 ? 187.089 157.851 183.584 1.00 0.82 924 TYR B C 1
ATOM 7035 O O . TYR A 1 924 ? 186.929 158.317 182.463 1.00 0.82 924 TYR B O 1
ATOM 7044 N N . PHE A 1 925 ? 186.882 156.572 183.857 1.00 0.83 925 PHE B N 1
ATOM 7045 C CA . PHE A 1 925 ? 186.415 155.674 182.819 1.00 0.83 925 PHE B CA 1
ATOM 7046 C C . PHE A 1 925 ? 185.063 156.134 182.333 1.00 0.83 925 PHE B C 1
ATOM 7047 O O . PHE A 1 925 ? 184.773 156.084 181.143 1.00 0.83 925 PHE B O 1
ATOM 7055 N N . GLN A 1 926 ? 184.230 156.588 183.254 1.00 0.75 926 GLN B N 1
ATOM 7056 C CA . GLN A 1 926 ? 182.896 157.024 182.886 1.00 0.75 926 GLN B CA 1
ATOM 7057 C C . GLN A 1 926 ? 182.946 158.233 181.964 1.00 0.75 926 GLN B C 1
ATOM 7058 O O . GLN A 1 926 ? 182.242 158.276 180.960 1.00 0.75 926 GLN B O 1
ATOM 7064 N N . VAL A 1 927 ? 183.784 159.209 182.290 1.00 0.82 927 VAL B N 1
ATOM 7065 C CA . VAL A 1 927 ? 183.911 160.385 181.439 1.00 0.82 927 VAL B CA 1
ATOM 7066 C C . VAL A 1 927 ? 184.528 159.983 180.111 1.00 0.82 927 VAL B C 1
ATOM 7067 O O . VAL A 1 927 ? 184.220 160.567 179.077 1.00 0.82 927 VAL B O 1
ATOM 7071 N N . GLY A 1 928 ? 185.393 158.978 180.133 1.00 0.84 928 GLY B N 1
ATOM 7072 C CA . GLY A 1 928 ? 186.007 158.506 178.909 1.00 0.84 928 GLY B CA 1
ATOM 7073 C C . GLY A 1 928 ? 184.965 157.871 178.026 1.00 0.84 928 GLY B C 1
ATOM 7074 O O . GLY A 1 928 ? 184.828 158.236 176.865 1.00 0.84 928 GLY B O 1
ATOM 7075 N N . LEU A 1 929 ? 184.223 156.919 178.571 1.00 0.82 929 LEU B N 1
ATOM 7076 C CA . LEU A 1 929 ? 183.160 156.278 177.806 1.00 0.82 929 LEU B CA 1
ATOM 7077 C C . LEU A 1 929 ? 182.296 157.311 177.102 1.00 0.82 929 LEU B C 1
ATOM 7078 O O . LEU A 1 929 ? 181.897 157.114 175.951 1.00 0.82 929 LEU B O 1
ATOM 7083 N N . LEU A 1 930 ? 181.985 158.414 177.780 1.00 0.78 930 LEU B N 1
ATOM 7084 C CA . LEU A 1 930 ? 181.201 159.459 177.125 1.00 0.78 930 LEU B CA 1
ATOM 7085 C C . LEU A 1 930 ? 181.970 160.088 175.965 1.00 0.78 930 LEU B C 1
ATOM 7086 O O . LEU A 1 930 ? 181.398 160.353 174.897 1.00 0.78 930 LEU B O 1
ATOM 7091 N N . THR A 1 931 ? 183.272 160.319 176.149 1.00 0.78 931 THR B N 1
ATOM 7092 C CA . THR A 1 931 ? 184.089 160.822 175.049 1.00 0.78 931 THR B CA 1
ATOM 7093 C C . THR A 1 931 ? 184.107 159.840 173.884 1.00 0.78 931 THR B C 1
ATOM 7094 O O . THR A 1 931 ? 184.052 160.246 172.719 1.00 0.78 931 THR B O 1
ATOM 7098 N N . VAL A 1 932 ? 184.192 158.544 174.182 1.00 0.81 932 VAL B N 1
ATOM 7099 C CA . VAL A 1 932 ? 184.191 157.526 173.135 1.00 0.81 932 VAL B CA 1
ATOM 7100 C C . VAL A 1 932 ? 182.858 157.514 172.403 1.00 0.81 932 VAL B C 1
ATOM 7101 O O . VAL A 1 932 ? 182.806 157.334 171.181 1.00 0.81 932 VAL B O 1
ATOM 7105 N N . ILE A 1 933 ? 181.759 157.691 173.137 1.00 0.78 933 ILE B N 1
ATOM 7106 C CA . ILE A 1 933 ? 180.447 157.792 172.504 1.00 0.78 933 ILE B CA 1
ATOM 7107 C C . ILE A 1 933 ? 180.432 158.948 171.514 1.00 0.78 933 ILE B C 1
ATOM 7108 O O . ILE A 1 933 ? 180.020 158.798 170.357 1.00 0.78 933 ILE B O 1
ATOM 7113 N N . GLY A 1 934 ? 180.895 160.118 171.957 1.00 0.80 934 GLY B N 1
ATOM 7114 C CA . GLY A 1 934 ? 180.922 161.271 171.069 1.00 0.80 934 GLY B CA 1
ATOM 7115 C C . GLY A 1 934 ? 181.799 161.048 169.850 1.00 0.80 934 GLY B C 1
ATOM 7116 O O . GLY A 1 934 ? 181.445 161.426 168.731 1.00 0.80 934 GLY B O 1
ATOM 7117 N N . LEU A 1 935 ? 182.958 160.421 170.052 1.00 0.75 935 LEU B N 1
ATOM 7118 C CA . LEU A 1 935 ? 183.884 160.192 168.948 1.00 0.75 935 LEU B CA 1
ATOM 7119 C C . LEU A 1 935 ? 183.328 159.193 167.942 1.00 0.75 935 LEU B C 1
ATOM 7120 O O . LEU A 1 935 ? 183.481 159.371 166.726 1.00 0.75 935 LEU B O 1
ATOM 7125 N N . SER A 1 936 ? 182.696 158.125 168.426 1.00 0.79 936 SER B N 1
ATOM 7126 C CA . SER A 1 936 ? 182.061 157.167 167.531 1.00 0.79 936 SER B CA 1
ATOM 7127 C C . SER A 1 936 ? 180.940 157.834 166.748 1.00 0.79 936 SER B C 1
ATOM 7128 O O . SER A 1 936 ? 180.762 157.584 165.549 1.00 0.79 936 SER B O 1
ATOM 7131 N N . ALA A 1 937 ? 180.176 158.701 167.415 1.00 0.82 937 ALA B N 1
ATOM 7132 C CA . ALA A 1 937 ? 179.149 159.461 166.716 1.00 0.82 937 ALA B CA 1
ATOM 7133 C C . ALA A 1 937 ? 179.759 160.326 165.624 1.00 0.82 937 ALA B C 1
ATOM 7134 O O . ALA A 1 937 ? 179.205 160.431 164.527 1.00 0.82 937 ALA B O 1
ATOM 7136 N N . LYS A 1 938 ? 180.901 160.955 165.907 1.00 0.76 938 LYS B N 1
ATOM 7137 C CA . LYS A 1 938 ? 181.576 161.773 164.902 1.00 0.76 938 LYS B CA 1
ATOM 7138 C C . LYS A 1 938 ? 181.988 160.937 163.696 1.00 0.76 938 LYS B C 1
ATOM 7139 O O . LYS A 1 938 ? 181.781 161.331 162.539 1.00 0.76 938 LYS B O 1
ATOM 7145 N N . ASN A 1 939 ? 182.591 159.775 163.957 1.00 0.77 939 ASN B N 1
ATOM 7146 C CA . ASN A 1 939 ? 183.042 158.912 162.870 1.00 0.77 939 ASN B CA 1
ATOM 7147 C C . ASN A 1 939 ? 181.873 158.441 162.019 1.00 0.77 939 ASN B C 1
ATOM 7148 O O . ASN A 1 939 ? 181.975 158.379 160.790 1.00 0.77 939 ASN B O 1
ATOM 7153 N N . ALA A 1 940 ? 180.754 158.094 162.656 1.00 0.87 940 ALA B N 1
ATOM 7154 C CA . ALA A 1 940 ? 179.574 157.706 161.892 1.00 0.87 940 ALA B CA 1
ATOM 7155 C C . ALA A 1 940 ? 179.023 158.879 161.093 1.00 0.87 940 ALA B C 1
ATOM 7156 O O . ALA A 1 940 ? 178.635 158.715 159.930 1.00 0.87 940 ALA B O 1
ATOM 7158 N N . ILE A 1 941 ? 178.997 160.070 161.699 1.00 0.83 941 ILE B N 1
ATOM 7159 C CA . ILE A 1 941 ? 178.440 161.252 161.046 1.00 0.83 941 ILE B CA 1
ATOM 7160 C C . ILE A 1 941 ? 179.201 161.564 159.771 1.00 0.83 941 ILE B C 1
ATOM 7161 O O . ILE A 1 941 ? 178.600 161.832 158.722 1.00 0.83 941 ILE B O 1
ATOM 7166 N N . LEU A 1 942 ? 180.533 161.492 159.832 1.00 0.78 942 LEU B N 1
ATOM 7167 C CA . LEU A 1 942 ? 181.356 161.889 158.693 1.00 0.78 942 LEU B CA 1
ATOM 7168 C C . LEU A 1 942 ? 180.968 161.136 157.426 1.00 0.78 942 LEU B C 1
ATOM 7169 O O . LEU A 1 942 ? 181.116 161.652 156.313 1.00 0.78 942 LEU B O 1
ATOM 7174 N N . ILE A 1 943 ? 180.461 159.914 157.574 1.00 0.82 943 ILE B N 1
ATOM 7175 C CA . ILE A 1 943 ? 180.031 159.147 156.411 1.00 0.82 943 ILE B CA 1
ATOM 7176 C C . ILE A 1 943 ? 178.544 159.343 156.147 1.00 0.82 943 ILE B C 1
ATOM 7177 O O . ILE A 1 943 ? 178.127 159.553 154.999 1.00 0.82 943 ILE B O 1
ATOM 7182 N N . VAL A 1 944 ? 177.721 159.265 157.197 1.00 0.86 944 VAL B N 1
ATOM 7183 C CA . VAL A 1 944 ? 176.278 159.199 156.982 1.00 0.86 944 VAL B CA 1
ATOM 7184 C C . VAL A 1 944 ? 175.747 160.519 156.447 1.00 0.86 944 VAL B C 1
ATOM 7185 O O . VAL A 1 944 ? 174.793 160.534 155.667 1.00 0.86 944 VAL B O 1
ATOM 7189 N N . GLU A 1 945 ? 176.332 161.649 156.856 1.00 0.80 945 GLU B N 1
ATOM 7190 C CA . GLU A 1 945 ? 175.822 162.922 156.354 1.00 0.80 945 GLU B CA 1
ATOM 7191 C C . GLU A 1 945 ? 176.034 163.037 154.848 1.00 0.80 945 GLU B C 1
ATOM 7192 O O . GLU A 1 945 ? 175.120 163.429 154.111 1.00 0.80 945 GLU B O 1
ATOM 7198 N N . PHE A 1 946 ? 177.217 162.650 154.366 1.00 0.81 946 PHE B N 1
ATOM 7199 C CA . PHE A 1 946 ? 177.488 162.694 152.935 1.00 0.81 946 PHE B CA 1
ATOM 7200 C C . PHE A 1 946 ? 176.614 161.698 152.183 1.00 0.81 946 PHE B C 1
ATOM 7201 O O . PHE A 1 946 ? 176.068 162.013 151.117 1.00 0.81 946 PHE B O 1
ATOM 7209 N N . ALA A 1 947 ? 176.469 160.487 152.727 1.00 0.89 947 ALA B N 1
ATOM 7210 C CA . ALA A 1 947 ? 175.638 159.487 152.066 1.00 0.89 947 ALA B CA 1
ATOM 7211 C C . ALA A 1 947 ? 174.185 159.938 151.998 1.00 0.89 947 ALA B C 1
ATOM 7212 O O . ALA A 1 947 ? 173.513 159.744 150.980 1.00 0.89 947 ALA B O 1
ATOM 7214 N N . ASN A 1 948 ? 173.685 160.550 153.072 1.00 0.79 948 ASN B N 1
ATOM 7215 C CA . ASN A 1 948 ? 172.310 161.032 153.096 1.00 0.79 948 ASN B CA 1
ATOM 7216 C C . ASN A 1 948 ? 172.113 162.172 152.107 1.00 0.79 948 ASN B C 1
ATOM 7217 O O . ASN A 1 948 ? 171.071 162.261 151.449 1.00 0.79 948 ASN B O 1
ATOM 7222 N N . GLU A 1 949 ? 173.097 163.067 152.001 1.00 0.78 949 GLU B N 1
ATOM 7223 C CA . GLU A 1 949 ? 173.007 164.140 151.016 1.00 0.78 949 GLU B CA 1
ATOM 7224 C C . GLU A 1 949 ? 172.949 163.575 149.603 1.00 0.78 949 GLU B C 1
ATOM 7225 O O . GLU A 1 949 ? 172.124 163.992 148.780 1.00 0.78 949 GLU B O 1
ATOM 7231 N N . MET A 1 950 ? 173.813 162.601 149.312 1.00 0.83 950 MET B N 1
ATOM 7232 C CA . MET A 1 950 ? 173.811 161.979 147.991 1.00 0.83 950 MET B CA 1
ATOM 7233 C C . MET A 1 950 ? 172.482 161.285 147.712 1.00 0.83 950 MET B C 1
ATOM 7234 O O . MET A 1 950 ? 171.956 161.349 146.596 1.00 0.83 950 MET B O 1
ATOM 7239 N N . ASN A 1 951 ? 171.926 160.609 148.720 1.00 0.78 951 ASN B N 1
ATOM 7240 C CA . ASN A 1 951 ? 170.641 159.937 148.546 1.00 0.78 951 ASN B CA 1
ATOM 7241 C C . ASN A 1 951 ? 169.523 160.937 148.285 1.00 0.78 951 ASN B C 1
ATOM 7242 O O . ASN A 1 951 ? 168.683 160.731 147.401 1.00 0.78 951 ASN B O 1
ATOM 7247 N N . GLN A 1 952 ? 169.489 162.026 149.055 1.00 0.74 952 GLN B N 1
ATOM 7248 C CA . GLN A 1 952 ? 168.449 163.029 148.866 1.00 0.74 952 GLN B CA 1
ATOM 7249 C C . GLN A 1 952 ? 168.567 163.687 147.499 1.00 0.74 952 GLN B C 1
ATOM 7250 O O . GLN A 1 952 ? 167.554 164.038 146.883 1.00 0.74 952 GLN B O 1
ATOM 7256 N N . LYS A 1 953 ? 169.795 163.859 147.003 1.00 0.77 953 LYS B N 1
ATOM 7257 C CA . LYS A 1 953 ? 169.959 164.336 145.634 1.00 0.77 953 LYS B CA 1
ATOM 7258 C C . LYS A 1 953 ? 169.417 163.331 144.626 1.00 0.77 953 LYS B C 1
ATOM 7259 O O . LYS A 1 953 ? 168.970 163.721 143.541 1.00 0.77 953 LYS B O 1
ATOM 7265 N N . GLY A 1 954 ? 169.445 162.043 144.957 1.00 0.86 954 GLY B N 1
ATOM 7266 C CA . GLY A 1 954 ? 168.853 161.038 144.097 1.00 0.86 954 GLY B CA 1
ATOM 7267 C C . GLY A 1 954 ? 169.794 159.916 143.714 1.00 0.86 954 GLY B C 1
ATOM 7268 O O . GLY A 1 954 ? 169.399 158.984 143.007 1.00 0.86 954 GLY B O 1
ATOM 7269 N N . HIS A 1 955 ? 171.042 159.994 144.170 1.00 0.78 955 HIS B N 1
ATOM 7270 C CA . HIS A 1 955 ? 172.029 158.980 143.827 1.00 0.78 955 HIS B CA 1
ATOM 7271 C C . HIS A 1 955 ? 171.638 157.632 144.418 1.00 0.78 955 HIS B C 1
ATOM 7272 O O . HIS A 1 955 ? 170.947 157.554 145.438 1.00 0.78 955 HIS B O 1
ATOM 7279 N N . ASP A 1 956 ? 172.077 156.564 143.755 1.00 0.76 956 ASP B N 1
ATOM 7280 C CA . ASP A 1 956 ? 171.786 155.216 144.223 1.00 0.76 956 ASP B CA 1
ATOM 7281 C C . ASP A 1 956 ? 172.390 154.992 145.602 1.00 0.76 956 ASP B C 1
ATOM 7282 O O . ASP A 1 956 ? 173.546 155.345 145.849 1.00 0.76 956 ASP B O 1
ATOM 7287 N N . LEU A 1 957 ? 171.603 154.385 146.494 1.00 0.76 957 LEU B N 1
ATOM 7288 C CA . LEU A 1 957 ? 172.011 154.211 147.885 1.00 0.76 957 LEU B CA 1
ATOM 7289 C C . LEU A 1 957 ? 173.352 153.495 147.991 1.00 0.76 957 LEU B C 1
ATOM 7290 O O . LEU A 1 957 ? 174.261 153.945 148.696 1.00 0.76 957 LEU B O 1
ATOM 7295 N N . PHE A 1 958 ? 173.490 152.375 147.282 1.00 0.75 958 PHE B N 1
ATOM 7296 C CA . PHE A 1 958 ? 174.736 151.617 147.309 1.00 0.75 958 PHE B CA 1
ATOM 7297 C C . PHE A 1 958 ? 175.898 152.454 146.784 1.00 0.75 958 PHE B C 1
ATOM 7298 O O . PHE A 1 958 ? 176.945 152.573 147.436 1.00 0.75 958 PHE B O 1
ATOM 7306 N N . GLU A 1 959 ? 175.720 153.060 145.610 1.00 0.75 959 GLU B N 1
ATOM 7307 C CA . GLU A 1 959 ? 176.771 153.896 145.042 1.00 0.75 959 GLU B CA 1
ATOM 7308 C C . GLU A 1 959 ? 177.031 155.118 145.911 1.00 0.75 959 GLU B C 1
ATOM 7309 O O . GLU A 1 959 ? 178.183 155.532 146.083 1.00 0.75 959 GLU B O 1
ATOM 7315 N N . ALA A 1 960 ? 175.971 155.711 146.464 1.00 0.88 960 ALA B N 1
ATOM 7316 C CA . ALA A 1 960 ? 176.138 156.890 147.307 1.00 0.88 960 ALA B CA 1
ATOM 7317 C C . ALA A 1 960 ? 176.984 156.575 148.531 1.00 0.88 960 ALA B C 1
ATOM 7318 O O . ALA A 1 960 ? 177.914 157.317 148.863 1.00 0.88 960 ALA B O 1
ATOM 7320 N N . THR A 1 961 ? 176.687 155.466 149.212 1.00 0.82 961 THR B N 1
ATOM 7321 C CA . THR A 1 961 ? 177.437 155.144 150.420 1.00 0.82 961 THR B CA 1
ATOM 7322 C C . THR A 1 961 ? 178.861 154.716 150.086 1.00 0.82 961 THR B C 1
ATOM 7323 O O . THR A 1 961 ? 179.797 155.029 150.831 1.00 0.82 961 THR B O 1
ATOM 7327 N N . LEU A 1 962 ? 179.058 154.026 148.956 1.00 0.83 962 LEU B N 1
ATOM 7328 C CA . LEU A 1 962 ? 180.421 153.697 148.549 1.00 0.83 962 LEU B CA 1
ATOM 7329 C C . LEU A 1 962 ? 181.233 154.956 148.279 1.00 0.83 962 LEU B C 1
ATOM 7330 O O . LEU A 1 962 ? 182.388 155.066 148.711 1.00 0.83 962 LEU B O 1
ATOM 7335 N N . HIS A 1 963 ? 180.642 155.921 147.574 1.00 0.81 963 HIS B N 1
ATOM 7336 C CA . HIS A 1 963 ? 181.331 157.176 147.300 1.00 0.81 963 HIS B CA 1
ATOM 7337 C C . HIS A 1 963 ? 181.616 157.932 148.590 1.00 0.81 963 HIS B C 1
ATOM 7338 O O . HIS A 1 963 ? 182.684 158.536 148.750 1.00 0.81 963 HIS B O 1
ATOM 7345 N N . ALA A 1 964 ? 180.663 157.911 149.524 1.00 0.89 964 ALA B N 1
ATOM 7346 C CA . ALA A 1 964 ? 180.860 158.580 150.804 1.00 0.89 964 ALA B CA 1
ATOM 7347 C C . ALA A 1 964 ? 182.037 157.982 151.557 1.00 0.89 964 ALA B C 1
ATOM 7348 O O . ALA A 1 964 ? 182.880 158.709 152.092 1.00 0.89 964 ALA B O 1
ATOM 7350 N N . CYS A 1 965 ? 182.112 156.651 151.608 1.00 0.86 965 CYS B N 1
ATOM 7351 C CA . CYS A 1 965 ? 183.238 156.005 152.276 1.00 0.86 965 CYS B CA 1
ATOM 7352 C C . CYS A 1 965 ? 184.550 156.331 151.579 1.00 0.86 965 CYS B C 1
ATOM 7353 O O . CYS A 1 965 ? 185.555 156.628 152.237 1.00 0.86 965 CYS B O 1
ATOM 7356 N N . ARG A 1 966 ? 184.554 156.296 150.246 1.00 0.77 966 ARG B N 1
ATOM 7357 C CA . ARG A 1 966 ? 185.773 156.570 149.496 1.00 0.77 966 ARG B CA 1
ATOM 7358 C C . ARG A 1 966 ? 186.282 157.978 149.772 1.00 0.77 966 ARG B C 1
ATOM 7359 O O . ARG A 1 966 ? 187.485 158.192 149.958 1.00 0.77 966 ARG B O 1
ATOM 7367 N N . GLN A 1 967 ? 185.376 158.957 149.803 1.00 0.74 967 GLN B N 1
ATOM 7368 C CA . GLN A 1 967 ? 185.795 160.335 150.038 1.00 0.74 967 GLN B CA 1
ATOM 7369 C C . GLN A 1 967 ? 186.204 160.557 151.489 1.00 0.74 967 GLN B C 1
ATOM 7370 O O . GLN A 1 967 ? 187.238 161.177 151.762 1.00 0.74 967 GLN B O 1
ATOM 7376 N N . ARG A 1 968 ? 185.412 160.055 152.435 1.00 0.72 968 ARG B N 1
ATOM 7377 C CA . ARG A 1 968 ? 185.600 160.392 153.838 1.00 0.72 968 ARG B CA 1
ATOM 7378 C C . ARG A 1 968 ? 186.502 159.421 154.584 1.00 0.72 968 ARG B C 1
ATOM 7379 O O . ARG A 1 968 ? 186.637 159.554 155.804 1.00 0.72 968 ARG B O 1
ATOM 7387 N N . LEU A 1 969 ? 187.113 158.449 153.905 1.00 0.83 969 LEU B N 1
ATOM 7388 C CA . LEU A 1 969 ? 188.043 157.561 154.594 1.00 0.83 969 LEU B CA 1
ATOM 7389 C C . LEU A 1 969 ? 189.213 158.341 155.179 1.00 0.83 969 LEU B C 1
ATOM 7390 O O . LEU A 1 969 ? 189.584 158.145 156.341 1.00 0.83 969 LEU B O 1
ATOM 7395 N N . ARG A 1 970 ? 189.805 159.234 154.388 1.00 0.79 970 ARG B N 1
ATOM 7396 C CA . ARG A 1 970 ? 190.916 160.039 154.892 1.00 0.79 970 ARG B CA 1
ATOM 7397 C C . ARG A 1 970 ? 190.514 160.939 156.054 1.00 0.79 970 ARG B C 1
ATOM 7398 O O . ARG A 1 970 ? 191.249 160.973 157.057 1.00 0.79 970 ARG B O 1
ATOM 7406 N N . PRO A 1 971 ? 189.406 161.692 155.999 1.00 0.85 971 PRO B N 1
ATOM 7407 C CA . PRO A 1 971 ? 189.029 162.491 157.179 1.00 0.85 971 PRO B CA 1
ATOM 7408 C C . PRO A 1 971 ? 188.853 161.672 158.438 1.00 0.85 971 PRO B C 1
ATOM 7409 O O . PRO A 1 971 ? 189.366 162.053 159.496 1.00 0.85 971 PRO B O 1
ATOM 7413 N N . ILE A 1 972 ? 188.143 160.548 158.354 1.00 0.81 972 ILE B N 1
ATOM 7414 C CA . ILE A 1 972 ? 187.955 159.711 159.532 1.00 0.81 972 ILE B CA 1
ATOM 7415 C C . ILE A 1 972 ? 189.302 159.246 160.060 1.00 0.81 972 ILE B C 1
ATOM 7416 O O . ILE A 1 972 ? 189.600 159.380 161.251 1.00 0.81 972 ILE B O 1
ATOM 7421 N N . LEU A 1 973 ? 190.156 158.744 159.168 1.00 0.82 973 LEU B N 1
ATOM 7422 C CA . LEU A 1 973 ? 191.431 158.185 159.598 1.00 0.82 973 LEU B CA 1
ATOM 7423 C C . LEU A 1 973 ? 192.301 159.234 160.275 1.00 0.82 973 LEU B C 1
ATOM 7424 O O . LEU A 1 973 ? 192.893 158.972 161.326 1.00 0.82 973 LEU B O 1
ATOM 7429 N N . MET A 1 974 ? 192.387 160.436 159.702 1.00 0.82 974 MET B N 1
ATOM 7430 C CA . MET A 1 974 ? 193.317 161.401 160.280 1.00 0.82 974 MET B CA 1
ATOM 7431 C C . MET A 1 974 ? 192.732 162.108 161.499 1.00 0.82 974 MET B C 1
ATOM 7432 O O . MET A 1 974 ? 193.455 162.328 162.476 1.00 0.82 974 MET B O 1
ATOM 7437 N N . THR A 1 975 ? 191.436 162.446 161.489 1.00 0.83 975 THR B N 1
ATOM 7438 C CA . THR A 1 975 ? 190.820 162.993 162.695 1.00 0.83 975 THR B CA 1
ATOM 7439 C C . THR A 1 975 ? 190.803 161.963 163.814 1.00 0.83 975 THR B C 1
ATOM 7440 O O . THR A 1 975 ? 190.663 162.316 164.990 1.00 0.83 975 THR B O 1
ATOM 7444 N N . SER A 1 976 ? 190.937 160.685 163.466 1.00 0.83 976 SER B N 1
ATOM 7445 C CA . SER A 1 976 ? 190.986 159.641 164.478 1.00 0.83 976 SER B CA 1
ATOM 7446 C C . SER A 1 976 ? 192.395 159.459 165.016 1.00 0.83 976 SER B C 1
ATOM 7447 O O . SER A 1 976 ? 192.597 159.363 166.231 1.00 0.83 976 SER B O 1
ATOM 7450 N N . LEU A 1 977 ? 193.385 159.393 164.125 1.00 0.82 977 LEU B N 1
ATOM 7451 C CA . LEU A 1 977 ? 194.761 159.209 164.565 1.00 0.82 977 LEU B CA 1
ATOM 7452 C C . LEU A 1 977 ? 195.260 160.425 165.328 1.00 0.82 977 LEU B C 1
ATOM 7453 O O . LEU A 1 977 ? 196.080 160.295 166.244 1.00 0.82 977 LEU B O 1
ATOM 7458 N N . ALA A 1 978 ? 194.765 161.616 164.982 1.00 0.82 978 ALA B N 1
ATOM 7459 C CA . ALA A 1 978 ? 195.121 162.804 165.745 1.00 0.82 978 ALA B CA 1
ATOM 7460 C C . ALA A 1 978 ? 194.721 162.645 167.203 1.00 0.82 978 ALA B C 1
ATOM 7461 O O . ALA A 1 978 ? 195.499 162.951 168.111 1.00 0.82 978 ALA B O 1
ATOM 7463 N N . PHE A 1 979 ? 193.512 162.139 167.447 1.00 0.78 979 PHE B N 1
ATOM 7464 C CA . PHE A 1 979 ? 193.068 161.933 168.820 1.00 0.78 979 PHE B CA 1
ATOM 7465 C C . PHE A 1 979 ? 193.802 160.767 169.469 1.00 0.78 979 PHE B C 1
ATOM 7466 O O . PHE A 1 979 ? 194.151 160.823 170.654 1.00 0.78 979 PHE B O 1
ATOM 7474 N N . ILE A 1 980 ? 194.025 159.691 168.713 1.00 0.81 980 ILE B N 1
ATOM 7475 C CA . ILE A 1 980 ? 194.671 158.508 169.279 1.00 0.81 980 ILE B CA 1
ATOM 7476 C C . ILE A 1 980 ? 196.071 158.849 169.764 1.00 0.81 980 ILE B C 1
ATOM 7477 O O . ILE A 1 980 ? 196.476 158.454 170.863 1.00 0.81 980 ILE B O 1
ATOM 7482 N N . PHE A 1 981 ? 196.829 159.594 168.962 1.00 0.77 981 PHE B N 1
ATOM 7483 C CA . PHE A 1 981 ? 198.150 160.027 169.390 1.00 0.77 981 PHE B CA 1
ATOM 7484 C C . PHE A 1 981 ? 198.099 161.238 170.311 1.00 0.77 981 PHE B C 1
ATOM 7485 O O . PHE A 1 981 ? 199.103 161.545 170.961 1.00 0.77 981 PHE B O 1
ATOM 7493 N N . GLY A 1 982 ? 196.965 161.934 170.378 1.00 0.79 982 GLY B N 1
ATOM 7494 C CA . GLY A 1 982 ? 196.819 162.986 171.369 1.00 0.79 982 GLY B CA 1
ATOM 7495 C C . GLY A 1 982 ? 196.745 162.445 172.783 1.00 0.79 982 GLY B C 1
ATOM 7496 O O . GLY A 1 982 ? 197.339 163.009 173.705 1.00 0.79 982 GLY B O 1
ATOM 7497 N N . VAL A 1 983 ? 196.017 161.341 172.976 1.00 0.81 983 VAL B N 1
ATOM 7498 C CA . VAL A 1 983 ? 195.909 160.724 174.292 1.00 0.81 983 VAL B CA 1
ATOM 7499 C C . VAL A 1 983 ? 197.000 159.699 174.543 1.00 0.81 983 VAL B C 1
ATOM 7500 O O . VAL A 1 983 ? 197.081 159.156 175.653 1.00 0.81 983 VAL B O 1
ATOM 7504 N N . LEU A 1 984 ? 197.835 159.408 173.549 1.00 0.78 984 LEU B N 1
ATOM 7505 C CA . LEU A 1 984 ? 198.936 158.474 173.764 1.00 0.78 984 LEU B CA 1
ATOM 7506 C C . LEU A 1 984 ? 199.883 158.912 174.875 1.00 0.78 984 LEU B C 1
ATOM 7507 O O . LEU A 1 984 ? 200.276 158.050 175.680 1.00 0.78 984 LEU B O 1
ATOM 7512 N N . PRO A 1 985 ? 200.298 160.181 174.981 1.00 0.78 985 PRO B N 1
ATOM 7513 C CA . PRO A 1 985 ? 201.116 160.565 176.143 1.00 0.78 985 PRO B CA 1
ATOM 7514 C C . PRO A 1 985 ? 200.422 160.335 177.474 1.00 0.78 985 PRO B C 1
ATOM 7515 O O . PRO A 1 985 ? 201.087 159.985 178.456 1.00 0.78 985 PRO B O 1
ATOM 7519 N N . MET A 1 986 ? 199.102 160.524 177.542 1.00 0.76 986 MET B N 1
ATOM 7520 C CA . MET A 1 986 ? 198.385 160.253 178.784 1.00 0.76 986 MET B CA 1
ATOM 7521 C C . MET A 1 986 ? 198.472 158.780 179.155 1.00 0.76 986 MET B C 1
ATOM 7522 O O . MET A 1 986 ? 198.751 158.434 180.308 1.00 0.76 986 MET B O 1
ATOM 7527 N N . ALA A 1 987 ? 198.240 157.895 178.186 1.00 0.82 987 ALA B N 1
ATOM 7528 C CA . ALA A 1 987 ? 198.260 156.466 178.468 1.00 0.82 987 ALA B CA 1
ATOM 7529 C C . ALA A 1 987 ? 199.650 155.969 178.833 1.00 0.82 987 ALA B C 1
ATOM 7530 O O . ALA A 1 987 ? 199.772 154.907 179.452 1.00 0.82 987 ALA B O 1
ATOM 7532 N N . THR A 1 988 ? 200.697 156.706 178.468 1.00 0.76 988 THR B N 1
ATOM 7533 C CA . THR A 1 988 ? 202.072 156.301 178.728 1.00 0.76 988 THR B CA 1
ATOM 7534 C C . THR A 1 988 ? 202.809 157.303 179.611 1.00 0.76 988 THR B C 1
ATOM 7535 O O . THR A 1 988 ? 204.040 157.354 179.604 1.00 0.76 988 THR B O 1
ATOM 7539 N N . SER A 1 989 ? 202.073 158.109 180.369 1.00 0.73 989 SER B N 1
ATOM 7540 C CA . SER A 1 989 ? 202.706 159.078 181.249 1.00 0.73 989 SER B CA 1
ATOM 7541 C C . SER A 1 989 ? 203.404 158.374 182.405 1.00 0.73 989 SER B C 1
ATOM 7542 O O . SER A 1 989 ? 202.995 157.298 182.847 1.00 0.73 989 SER B O 1
ATOM 7545 N N . THR A 1 990 ? 204.476 158.994 182.893 1.00 0.65 990 THR B N 1
ATOM 7546 C CA . THR A 1 990 ? 205.250 158.454 184.001 1.00 0.65 990 THR B CA 1
ATOM 7547 C C . THR A 1 990 ? 205.455 159.540 185.041 1.00 0.65 990 THR B C 1
ATOM 7548 O O . THR A 1 990 ? 205.722 160.694 184.694 1.00 0.65 990 THR B O 1
ATOM 7552 N N . GLY A 1 991 ? 205.298 159.201 186.312 1.00 0.62 991 GLY B N 1
ATOM 7553 C CA . GLY A 1 991 ? 205.498 160.177 187.366 1.00 0.62 991 GLY B CA 1
ATOM 7554 C C . GLY A 1 991 ? 204.287 161.029 187.674 1.00 0.62 991 GLY B C 1
ATOM 7555 O O . GLY A 1 991 ? 203.295 160.988 186.950 1.00 0.62 991 GLY B O 1
ATOM 7556 N N . ALA A 1 992 ? 204.360 161.799 188.754 1.00 0.71 992 ALA B N 1
ATOM 7557 C CA . ALA A 1 992 ? 203.245 162.650 189.150 1.00 0.71 992 ALA B CA 1
ATOM 7558 C C . ALA A 1 992 ? 201.967 161.844 189.289 1.00 0.71 992 ALA B C 1
ATOM 7559 O O . ALA A 1 992 ? 201.983 160.736 189.820 1.00 0.71 992 ALA B O 1
ATOM 7561 N N . GLY A 1 993 ? 200.857 162.395 188.813 1.00 0.75 993 GLY B N 1
ATOM 7562 C CA . GLY A 1 993 ? 199.588 161.699 188.908 1.00 0.75 993 GLY B CA 1
ATOM 7563 C C . GLY A 1 993 ? 199.404 160.761 187.745 1.00 0.75 993 GLY B C 1
ATOM 7564 O O . GLY A 1 993 ? 198.332 160.706 187.148 1.00 0.75 993 GLY B O 1
ATOM 7565 N N . SER A 1 994 ? 200.442 160.006 187.420 1.00 0.74 994 SER B N 1
ATOM 7566 C CA . SER A 1 994 ? 200.368 159.135 186.251 1.00 0.74 994 SER B CA 1
ATOM 7567 C C . SER A 1 994 ? 199.150 158.223 186.309 1.00 0.74 994 SER B C 1
ATOM 7568 O O . SER A 1 994 ? 198.642 157.794 185.268 1.00 0.74 994 SER B O 1
ATOM 7571 N N . GLY A 1 995 ? 198.679 157.899 187.513 1.00 0.76 995 GLY B N 1
ATOM 7572 C CA . GLY A 1 995 ? 197.550 156.988 187.627 1.00 0.76 995 GLY B CA 1
ATOM 7573 C C . GLY A 1 995 ? 196.290 157.540 186.991 1.00 0.76 995 GLY B C 1
ATOM 7574 O O . GLY A 1 995 ? 195.616 156.855 186.216 1.00 0.76 995 GLY B O 1
ATOM 7575 N N . GLY A 1 996 ? 195.966 158.797 187.295 1.00 0.78 996 GLY B N 1
ATOM 7576 C CA . GLY A 1 996 ? 194.797 159.412 186.693 1.00 0.78 996 GLY B CA 1
ATOM 7577 C C . GLY A 1 996 ? 194.938 159.576 185.193 1.00 0.78 996 GLY B C 1
ATOM 7578 O O . GLY A 1 996 ? 193.977 159.383 184.444 1.00 0.78 996 GLY B O 1
ATOM 7579 N N . GLN A 1 997 ? 196.137 159.938 184.735 1.00 0.77 997 GLN B N 1
ATOM 7580 C CA . GLN A 1 997 ? 196.363 160.083 183.302 1.00 0.77 997 GLN B CA 1
ATOM 7581 C C . GLN A 1 997 ? 196.168 158.756 182.584 1.00 0.77 997 GLN B C 1
ATOM 7582 O O . GLN A 1 997 ? 195.547 158.704 181.520 1.00 0.77 997 GLN B O 1
ATOM 7588 N N . HIS A 1 998 ? 196.691 157.669 183.154 1.00 0.78 998 HIS B N 1
ATOM 7589 C CA . HIS A 1 998 ? 196.471 156.353 182.565 1.00 0.78 998 HIS B CA 1
ATOM 7590 C C . HIS A 1 998 ? 194.991 156.005 182.546 1.00 0.78 998 HIS B C 1
ATOM 7591 O O . HIS A 1 998 ? 194.467 155.537 181.527 1.00 0.78 998 HIS B O 1
ATOM 7598 N N . ALA A 1 999 ? 194.297 156.247 183.662 1.00 0.82 999 ALA B N 1
ATOM 7599 C CA . ALA A 1 999 ? 192.885 155.893 183.749 1.00 0.82 999 ALA B CA 1
ATOM 7600 C C . ALA A 1 999 ? 192.065 156.635 182.707 1.00 0.82 999 ALA B C 1
ATOM 7601 O O . ALA A 1 999 ? 191.179 156.051 182.073 1.00 0.82 999 ALA B O 1
ATOM 7603 N N . VAL A 1 1000 ? 192.341 157.922 182.514 1.00 0.82 1000 VAL B N 1
ATOM 7604 C CA . VAL A 1 1000 ? 191.622 158.676 181.495 1.00 0.82 1000 VAL B CA 1
ATOM 7605 C C . VAL A 1 1000 ? 192.016 158.211 180.098 1.00 0.82 1000 VAL B C 1
ATOM 7606 O O . VAL A 1 1000 ? 191.155 157.929 179.261 1.00 0.82 1000 VAL B O 1
ATOM 7610 N N . GLY A 1 1001 ? 193.317 158.101 179.832 1.00 0.85 1001 GLY B N 1
ATOM 7611 C CA . GLY A 1 1001 ? 193.775 157.932 178.462 1.00 0.85 1001 GLY B CA 1
ATOM 7612 C C . GLY A 1 1001 ? 193.502 156.556 177.884 1.00 0.85 1001 GLY B C 1
ATOM 7613 O O . GLY A 1 1001 ? 193.159 156.431 176.704 1.00 0.85 1001 GLY B O 1
ATOM 7614 N N . THR A 1 1002 ? 193.688 155.503 178.687 1.00 0.83 1002 THR B N 1
ATOM 7615 C CA . THR A 1 1002 ? 193.674 154.148 178.139 1.00 0.83 1002 THR B CA 1
ATOM 7616 C C . THR A 1 1002 ? 192.322 153.806 177.527 1.00 0.83 1002 THR B C 1
ATOM 7617 O O . THR A 1 1002 ? 192.242 153.307 176.395 1.00 0.83 1002 THR B O 1
ATOM 7621 N N . GLY A 1 1003 ? 191.250 154.071 178.264 1.00 0.87 1003 GLY B N 1
ATOM 7622 C CA . GLY A 1 1003 ? 189.917 153.757 177.803 1.00 0.87 1003 GLY B CA 1
ATOM 7623 C C . GLY A 1 1003 ? 189.566 154.474 176.521 1.00 0.87 1003 GLY B C 1
ATOM 7624 O O . GLY A 1 1003 ? 189.066 153.857 175.579 1.00 0.87 1003 GLY B O 1
ATOM 7625 N N . VAL A 1 1004 ? 189.847 155.776 176.462 1.00 0.86 1004 VAL B N 1
ATOM 7626 C CA . VAL A 1 1004 ? 189.483 156.550 175.281 1.00 0.86 1004 VAL B CA 1
ATOM 7627 C C . VAL A 1 1004 ? 190.329 156.137 174.085 1.00 0.86 1004 VAL B C 1
ATOM 7628 O O . VAL A 1 1004 ? 189.838 156.091 172.953 1.00 0.86 1004 VAL B O 1
ATOM 7632 N N . MET A 1 1005 ? 191.610 155.830 174.306 1.00 0.83 1005 MET B N 1
ATOM 7633 C CA . MET A 1 1005 ? 192.456 155.406 173.195 1.00 0.83 1005 MET B CA 1
ATOM 7634 C C . MET A 1 1005 ? 191.968 154.087 172.609 1.00 0.83 1005 MET B C 1
ATOM 7635 O O . MET A 1 1005 ? 191.843 153.943 171.384 1.00 0.83 1005 MET B O 1
ATOM 7640 N N . GLY A 1 1006 ? 191.673 153.112 173.471 1.00 0.88 1006 GLY B N 1
ATOM 7641 C CA . GLY A 1 1006 ? 191.141 151.852 172.975 1.00 0.88 1006 GLY B CA 1
ATOM 7642 C C . GLY A 1 1006 ? 189.798 152.022 172.291 1.00 0.88 1006 GLY B C 1
ATOM 7643 O O . GLY A 1 1006 ? 189.533 151.410 171.247 1.00 0.88 1006 GLY B O 1
ATOM 7644 N N . GLY A 1 1007 ? 188.935 152.860 172.867 1.00 0.85 1007 GLY B N 1
ATOM 7645 C CA . GLY A 1 1007 ? 187.647 153.117 172.254 1.00 0.85 1007 GLY B CA 1
ATOM 7646 C C . GLY A 1 1007 ? 187.781 153.728 170.877 1.00 0.85 1007 GLY B C 1
ATOM 7647 O O . GLY A 1 1007 ? 187.062 153.358 169.952 1.00 0.85 1007 GLY B O 1
ATOM 7648 N N . MET A 1 1008 ? 188.719 154.662 170.718 1.00 0.78 1008 MET B N 1
ATOM 7649 C CA . MET A 1 1008 ? 188.943 155.268 169.410 1.00 0.78 1008 MET B CA 1
ATOM 7650 C C . MET A 1 1008 ? 189.463 154.249 168.408 1.00 0.78 1008 MET B C 1
ATOM 7651 O O . MET A 1 1008 ? 189.024 154.221 167.252 1.00 0.78 1008 MET B O 1
ATOM 7656 N N . ILE A 1 1009 ? 190.416 153.412 168.825 1.00 0.80 1009 ILE B N 1
ATOM 7657 C CA . ILE A 1 1009 ? 190.966 152.420 167.903 1.00 0.80 1009 ILE B CA 1
ATOM 7658 C C . ILE A 1 1009 ? 189.859 151.509 167.389 1.00 0.80 1009 ILE B C 1
ATOM 7659 O O . ILE A 1 1009 ? 189.700 151.305 166.174 1.00 0.80 1009 ILE B O 1
ATOM 7664 N N . SER A 1 1010 ? 189.060 150.967 168.312 1.00 0.85 1010 SER B N 1
ATOM 7665 C CA . SER A 1 1010 ? 187.962 150.098 167.904 1.00 0.85 1010 SER B CA 1
ATOM 7666 C C . SER A 1 1010 ? 186.948 150.861 167.066 1.00 0.85 1010 SER B C 1
ATOM 7667 O O . SER A 1 1010 ? 186.435 150.341 166.069 1.00 0.85 1010 SER B O 1
ATOM 7670 N N . ALA A 1 1011 ? 186.649 152.102 167.457 1.00 0.81 1011 ALA B N 1
ATOM 7671 C CA . ALA A 1 1011 ? 185.647 152.888 166.755 1.00 0.81 1011 ALA B CA 1
ATOM 7672 C C . ALA A 1 1011 ? 186.026 153.068 165.298 1.00 0.81 1011 ALA B C 1
ATOM 7673 O O . ALA A 1 1011 ? 185.208 152.845 164.409 1.00 0.81 1011 ALA B O 1
ATOM 7675 N N . THR A 1 1012 ? 187.277 153.430 165.026 1.00 0.72 1012 THR B N 1
ATOM 7676 C CA . THR A 1 1012 ? 187.700 153.536 163.633 1.00 0.72 1012 THR B CA 1
ATOM 7677 C C . THR A 1 1012 ? 187.626 152.185 162.935 1.00 0.72 1012 THR B C 1
ATOM 7678 O O . THR A 1 1012 ? 186.870 152.010 161.964 1.00 0.72 1012 THR B O 1
ATOM 7682 N N . ILE A 1 1013 ? 188.390 151.206 163.435 1.00 0.70 1013 ILE B N 1
ATOM 7683 C CA . ILE A 1 1013 ? 188.584 149.975 162.676 1.00 0.70 1013 ILE B CA 1
ATOM 7684 C C . ILE A 1 1013 ? 187.294 149.187 162.513 1.00 0.70 1013 ILE B C 1
ATOM 7685 O O . ILE A 1 1013 ? 187.231 148.290 161.667 1.00 0.70 1013 ILE B O 1
ATOM 7690 N N . LEU A 1 1014 ? 186.258 149.493 163.287 1.00 0.78 1014 LEU B N 1
ATOM 7691 C CA . LEU A 1 1014 ? 184.966 148.845 163.111 1.00 0.78 1014 LEU B CA 1
ATOM 7692 C C . LEU A 1 1014 ? 183.935 149.732 162.439 1.00 0.78 1014 LEU B C 1
ATOM 7693 O O . LEU A 1 1014 ? 183.137 149.237 161.644 1.00 0.78 1014 LEU B O 1
ATOM 7698 N N . ALA A 1 1015 ? 183.927 151.033 162.736 1.00 0.77 1015 ALA B N 1
ATOM 7699 C CA . ALA A 1 1015 ? 182.954 151.938 162.150 1.00 0.77 1015 ALA B CA 1
ATOM 7700 C C . ALA A 1 1015 ? 183.148 152.063 160.652 1.00 0.77 1015 ALA B C 1
ATOM 7701 O O . ALA A 1 1015 ? 182.168 152.037 159.902 1.00 0.77 1015 ALA B O 1
ATOM 7703 N N . ILE A 1 1016 ? 184.401 152.168 160.191 1.00 0.78 1016 ILE B N 1
ATOM 7704 C CA . ILE A 1 1016 ? 184.616 152.391 158.761 1.00 0.78 1016 ILE B CA 1
ATOM 7705 C C . ILE A 1 1016 ? 183.983 151.283 157.929 1.00 0.78 1016 ILE B C 1
ATOM 7706 O O . ILE A 1 1016 ? 183.754 151.453 156.726 1.00 0.78 1016 ILE B O 1
ATOM 7711 N N . TYR A 1 1017 ? 183.669 150.146 158.549 1.00 0.79 1017 TYR B N 1
ATOM 7712 C CA . TYR A 1 1017 ? 182.964 149.059 157.882 1.00 0.79 1017 TYR B CA 1
ATOM 7713 C C . TYR A 1 1017 ? 181.490 148.978 158.264 1.00 0.79 1017 TYR B C 1
ATOM 7714 O O . TYR A 1 1017 ? 180.643 148.744 157.400 1.00 0.79 1017 TYR B O 1
ATOM 7723 N N . PHE A 1 1018 ? 181.160 149.170 159.543 1.00 0.81 1018 PHE B N 1
ATOM 7724 C CA . PHE A 1 1018 ? 179.792 148.926 159.993 1.00 0.81 1018 PHE B CA 1
ATOM 7725 C C . PHE A 1 1018 ? 178.868 150.098 159.687 1.00 0.81 1018 PHE B C 1
ATOM 7726 O O . PHE A 1 1018 ? 177.669 149.899 159.463 1.00 0.81 1018 PHE B O 1
ATOM 7734 N N . VAL A 1 1019 ? 179.388 151.327 159.704 1.00 0.84 1019 VAL B N 1
ATOM 7735 C CA . VAL A 1 1019 ? 178.548 152.489 159.409 1.00 0.84 1019 VAL B CA 1
ATOM 7736 C C . VAL A 1 1019 ? 177.873 152.370 158.048 1.00 0.84 1019 VAL B C 1
ATOM 7737 O O . VAL A 1 1019 ? 176.661 152.631 157.959 1.00 0.84 1019 VAL B O 1
ATOM 7741 N N . PRO A 1 1020 ? 178.566 151.993 156.964 1.00 0.84 1020 PRO B N 1
ATOM 7742 C CA . PRO A 1 1020 ? 177.840 151.721 155.713 1.00 0.84 1020 PRO B CA 1
ATOM 7743 C C . PRO A 1 1020 ? 176.779 150.650 155.874 1.00 0.84 1020 PRO B C 1
ATOM 7744 O O . PRO A 1 1020 ? 175.680 150.780 155.324 1.00 0.84 1020 PRO B O 1
ATOM 7748 N N . LEU A 1 1021 ? 177.081 149.594 156.632 1.00 0.78 1021 LEU B N 1
ATOM 7749 C CA . LEU A 1 1021 ? 176.111 148.528 156.854 1.00 0.78 1021 LEU B CA 1
ATOM 7750 C C . LEU A 1 1021 ? 174.845 149.073 157.496 1.00 0.78 1021 LEU B C 1
ATOM 7751 O O . LEU A 1 1021 ? 173.732 148.844 157.004 1.00 0.78 1021 LEU B O 1
ATOM 7756 N N . PHE A 1 1022 ? 175.002 149.813 158.594 1.00 0.80 1022 PHE B N 1
ATOM 7757 C CA . PHE A 1 1022 ? 173.849 150.347 159.306 1.00 0.80 1022 PHE B CA 1
ATOM 7758 C C . PHE A 1 1022 ? 173.066 151.313 158.431 1.00 0.80 1022 PHE B C 1
ATOM 7759 O O . PHE A 1 1022 ? 171.833 151.247 158.368 1.00 0.80 1022 PHE B O 1
ATOM 7767 N N . PHE A 1 1023 ? 173.764 152.220 157.744 1.00 0.83 1023 PHE B N 1
ATOM 7768 C CA . PHE A 1 1023 ? 173.064 153.208 156.931 1.00 0.83 1023 PHE B CA 1
ATOM 7769 C C . PHE A 1 1023 ? 172.285 152.543 155.805 1.00 0.83 1023 PHE B C 1
ATOM 7770 O O . PHE A 1 1023 ? 171.120 152.876 155.561 1.00 0.83 1023 PHE B O 1
ATOM 7778 N N . VAL A 1 1024 ? 172.910 151.589 155.112 1.00 0.80 1024 VAL B N 1
ATOM 7779 C CA . VAL A 1 1024 ? 172.244 150.915 154.003 1.00 0.80 1024 VAL B CA 1
ATOM 7780 C C . VAL A 1 1024 ? 171.039 150.133 154.506 1.00 0.80 1024 VAL B C 1
ATOM 7781 O O . VAL A 1 1024 ? 169.956 150.177 153.911 1.00 0.80 1024 VAL B O 1
ATOM 7785 N N . LEU A 1 1025 ? 171.205 149.408 155.616 1.00 0.75 1025 LEU B N 1
ATOM 7786 C CA . LEU A 1 1025 ? 170.098 148.623 156.152 1.00 0.75 1025 LEU B CA 1
ATOM 7787 C C . LEU A 1 1025 ? 168.933 149.517 156.555 1.00 0.75 1025 LEU B C 1
ATOM 7788 O O . LEU A 1 1025 ? 167.771 149.223 156.250 1.00 0.75 1025 LEU B O 1
ATOM 7793 N N . VAL A 1 1026 ? 169.228 150.626 157.234 1.00 0.79 1026 VAL B N 1
ATOM 7794 C CA . VAL A 1 1026 ? 168.169 151.521 157.689 1.00 0.79 1026 VAL B CA 1
ATOM 7795 C C . VAL A 1 1026 ? 167.458 152.154 156.500 1.00 0.79 1026 VAL B C 1
ATOM 7796 O O . VAL A 1 1026 ? 166.225 152.246 156.470 1.00 0.79 1026 VAL B O 1
ATOM 7800 N N . ARG A 1 1027 ? 168.221 152.595 155.496 1.00 0.67 1027 ARG B N 1
ATOM 7801 C CA . ARG A 1 1027 ? 167.604 153.239 154.341 1.00 0.67 1027 ARG B CA 1
ATOM 7802 C C . ARG A 1 1027 ? 166.776 152.254 153.527 1.00 0.67 1027 ARG B C 1
ATOM 7803 O O . ARG A 1 1027 ? 165.720 152.615 152.996 1.00 0.67 1027 ARG B O 1
ATOM 7811 N N . ARG A 1 1028 ? 167.236 151.009 153.407 1.00 0.65 1028 ARG B N 1
ATOM 7812 C CA . ARG A 1 1028 ? 166.423 149.993 152.747 1.00 0.65 1028 ARG B CA 1
ATOM 7813 C C . ARG A 1 1028 ? 165.143 149.733 153.529 1.00 0.65 1028 ARG B C 1
ATOM 7814 O O . ARG A 1 1028 ? 164.067 149.568 152.945 1.00 0.65 1028 ARG B O 1
ATOM 7822 N N . ARG A 1 1029 ? 165.244 149.688 154.860 1.00 0.64 1029 ARG B N 1
ATOM 7823 C CA . ARG A 1 1029 ? 164.051 149.509 155.680 1.00 0.64 1029 ARG B CA 1
ATOM 7824 C C . ARG A 1 1029 ? 163.108 150.700 155.558 1.00 0.64 1029 ARG B C 1
ATOM 7825 O O . ARG A 1 1029 ? 161.888 150.527 155.462 1.00 0.64 1029 ARG B O 1
ATOM 7827 N N . PHE A 1 1030 ? 163.653 151.916 155.557 1.00 0.68 1030 PHE B N 1
ATOM 7828 C CA . PHE A 1 1030 ? 162.859 153.144 155.526 1.00 0.68 1030 PHE B CA 1
ATOM 7829 C C . PHE A 1 1030 ? 163.378 154.046 154.415 1.00 0.68 1030 PHE B C 1
ATOM 7830 O O . PHE A 1 1030 ? 164.156 154.977 154.665 1.00 0.68 1030 PHE B O 1
ATOM 7838 N N . PRO A 1 1031 ? 162.964 153.782 153.164 1.00 0.59 1031 PRO B N 1
ATOM 7839 C CA . PRO A 1 1031 ? 163.544 154.602 152.096 1.00 0.59 1031 PRO B CA 1
ATOM 7840 C C . PRO A 1 1031 ? 163.016 156.026 152.116 1.00 0.59 1031 PRO B C 1
ATOM 7841 O O . PRO A 1 1031 ? 162.005 156.295 152.763 1.00 0.59 1031 PRO B O 1
ATOM 7845 N N . LEU A 1 1032 ? 163.691 156.929 151.414 1.00 30.00 1032 LEU B N 1
ATOM 7846 C CA . LEU A 1 1032 ? 163.249 158.317 151.355 1.00 30.00 1032 LEU B CA 1
ATOM 7847 C C . LEU A 1 1032 ? 161.966 158.435 150.554 1.00 30.00 1032 LEU B C 1
ATOM 7848 O O . LEU A 1 1032 ? 161.635 157.549 149.766 1.00 30.00 1032 LEU B O 1
ATOM 7853 N N . LYS A 1 1033 ? 161.241 159.530 150.748 1.00 30.00 1033 LYS B N 1
ATOM 7854 C CA . LYS A 1 1033 ? 159.985 159.728 150.031 1.00 30.00 1033 LYS B CA 1
ATOM 7855 C C . LYS A 1 1033 ? 160.183 159.700 148.517 1.00 30.00 1033 LYS B C 1
ATOM 7856 O O . LYS A 1 1033 ? 159.435 159.026 147.810 1.00 30.00 1033 LYS B O 1
ATOM 7858 N N . PRO A 1 1034 ? 161.195 160.422 148.009 1.00 30.00 1034 PRO B N 1
ATOM 7859 C CA . PRO A 1 1034 ? 161.456 160.336 146.569 1.00 30.00 1034 PRO B CA 1
ATOM 7860 C C . PRO A 1 1034 ? 161.925 158.942 146.169 1.00 30.00 1034 PRO B C 1
ATOM 7861 O O . PRO A 1 1034 ? 162.484 158.237 147.009 1.00 30.00 1034 PRO B O 1
ATOM 7865 N N . MET B 1 1 ? 171.970 203.699 155.209 1.00 0.72 1 MET A N 1
ATOM 7866 C CA . MET B 1 1 ? 171.648 204.266 156.513 1.00 0.72 1 MET A CA 1
ATOM 7867 C C . MET B 1 1 ? 171.646 205.787 156.462 1.00 0.72 1 MET A C 1
ATOM 7868 O O . MET B 1 1 ? 170.659 206.426 156.819 1.00 0.72 1 MET A O 1
ATOM 7873 N N . ALA B 1 2 ? 172.766 206.362 156.020 1.00 0.82 2 ALA A N 1
ATOM 7874 C CA . ALA B 1 2 ? 172.856 207.814 155.908 1.00 0.82 2 ALA A CA 1
ATOM 7875 C C . ALA B 1 2 ? 171.852 208.347 154.895 1.00 0.82 2 ALA A C 1
ATOM 7876 O O . ALA B 1 2 ? 171.176 209.353 155.142 1.00 0.82 2 ALA A O 1
ATOM 7878 N N . ASN B 1 3 ? 171.732 207.673 153.748 1.00 0.79 3 ASN A N 1
ATOM 7879 C CA . ASN B 1 3 ? 170.796 208.114 152.720 1.00 0.79 3 ASN A CA 1
ATOM 7880 C C . ASN B 1 3 ? 169.361 208.070 153.226 1.00 0.79 3 ASN A C 1
ATOM 7881 O O . ASN B 1 3 ? 168.539 208.919 152.862 1.00 0.79 3 ASN A O 1
ATOM 7886 N N . PHE B 1 4 ? 169.043 207.081 154.064 1.00 0.79 4 PHE A N 1
ATOM 7887 C CA . PHE B 1 4 ? 167.697 206.972 154.613 1.00 0.79 4 PHE A CA 1
ATOM 7888 C C . PHE B 1 4 ? 167.321 208.222 155.398 1.00 0.79 4 PHE A C 1
ATOM 7889 O O . PHE B 1 4 ? 166.243 208.793 155.201 1.00 0.79 4 PHE A O 1
ATOM 7897 N N . PHE B 1 5 ? 168.206 208.670 156.289 1.00 0.81 5 PHE A N 1
ATOM 7898 C CA . PHE B 1 5 ? 167.899 209.851 157.086 1.00 0.81 5 PHE A CA 1
ATOM 7899 C C . PHE B 1 5 ? 168.060 211.134 156.283 1.00 0.81 5 PHE A C 1
ATOM 7900 O O . PHE B 1 5 ? 167.477 212.162 156.644 1.00 0.81 5 PHE A O 1
ATOM 7908 N N . ILE B 1 6 ? 168.846 211.103 155.205 1.00 0.81 6 ILE A N 1
ATOM 7909 C CA . ILE B 1 6 ? 168.869 212.240 154.289 1.00 0.81 6 ILE A CA 1
ATOM 7910 C C . ILE B 1 6 ? 167.507 212.410 153.634 1.00 0.81 6 ILE A C 1
ATOM 7911 O O . ILE B 1 6 ? 166.993 213.529 153.508 1.00 0.81 6 ILE A O 1
ATOM 7916 N N . ASP B 1 7 ? 166.898 211.302 153.210 1.00 0.84 7 ASP A N 1
ATOM 7917 C CA . ASP B 1 7 ? 165.579 211.369 152.593 1.00 0.84 7 ASP A CA 1
ATOM 7918 C C . ASP B 1 7 ? 164.501 211.693 153.620 1.00 0.84 7 ASP A C 1
ATOM 7919 O O . ASP B 1 7 ? 163.507 212.353 153.295 1.00 0.84 7 ASP A O 1
ATOM 7924 N N . ARG B 1 8 ? 164.678 211.243 154.860 1.00 0.78 8 ARG A N 1
ATOM 7925 C CA . ARG B 1 8 ? 163.692 211.482 155.907 1.00 0.78 8 ARG A CA 1
ATOM 7926 C C . ARG B 1 8 ? 164.332 212.230 157.069 1.00 0.78 8 ARG A C 1
ATOM 7927 O O . ARG B 1 8 ? 164.767 211.607 158.045 1.00 0.78 8 ARG A O 1
ATOM 7935 N N . PRO B 1 9 ? 164.402 213.562 157.008 1.00 0.86 9 PRO A N 1
ATOM 7936 C CA . PRO B 1 9 ? 165.050 214.298 158.105 1.00 0.86 9 PRO A CA 1
ATOM 7937 C C . PRO B 1 9 ? 164.206 214.370 159.364 1.00 0.86 9 PRO A C 1
ATOM 7938 O O . PRO B 1 9 ? 164.756 214.509 160.464 1.00 0.86 9 PRO A O 1
ATOM 7942 N N . ILE B 1 10 ? 162.881 214.282 159.235 1.00 0.86 10 ILE A N 1
ATOM 7943 C CA . ILE B 1 10 ? 162.008 214.435 160.397 1.00 0.86 10 ILE A CA 1
ATOM 7944 C C . ILE B 1 10 ? 162.264 213.322 161.405 1.00 0.86 10 ILE A C 1
ATOM 7945 O O . ILE B 1 10 ? 162.228 213.543 162.620 1.00 0.86 10 ILE A O 1
ATOM 7950 N N . PHE B 1 11 ? 162.524 212.108 160.917 1.00 0.85 11 PHE A N 1
ATOM 7951 C CA . PHE B 1 11 ? 162.817 211.001 161.822 1.00 0.85 11 PHE A CA 1
ATOM 7952 C C . PHE B 1 11 ? 164.106 211.251 162.600 1.00 0.85 11 PHE A C 1
ATOM 7953 O O . PHE B 1 11 ? 164.182 210.969 163.804 1.00 0.85 11 PHE A O 1
ATOM 7961 N N . ALA B 1 12 ? 165.130 211.783 161.930 1.00 0.90 12 ALA A N 1
ATOM 7962 C CA . ALA B 1 12 ? 166.372 212.123 162.618 1.00 0.90 12 ALA A CA 1
ATOM 7963 C C . ALA B 1 12 ? 166.140 213.209 163.661 1.00 0.90 12 ALA A C 1
ATOM 7964 O O . ALA B 1 12 ? 166.682 213.148 164.772 1.00 0.90 12 ALA A O 1
ATOM 7966 N N . TRP B 1 13 ? 165.334 214.218 163.317 1.00 0.85 13 TRP A N 1
ATOM 7967 C CA . TRP B 1 13 ? 164.992 215.252 164.288 1.00 0.85 13 TRP A CA 1
ATOM 7968 C C . TRP B 1 13 ? 164.277 214.657 165.493 1.00 0.85 13 TRP A C 1
ATOM 7969 O O . TRP B 1 13 ? 164.533 215.050 166.635 1.00 0.85 13 TRP A O 1
ATOM 7980 N N . VAL B 1 14 ? 163.369 213.710 165.252 1.00 0.87 14 VAL A N 1
ATOM 7981 C CA . VAL B 1 14 ? 162.642 213.069 166.344 1.00 0.87 14 VAL A CA 1
ATOM 7982 C C . VAL B 1 14 ? 163.605 212.316 167.251 1.00 0.87 14 VAL A C 1
ATOM 7983 O O . VAL B 1 14 ? 163.507 212.383 168.481 1.00 0.87 14 VAL A O 1
ATOM 7987 N N . LEU B 1 15 ? 164.546 211.580 166.657 1.00 0.85 15 LEU A N 1
ATOM 7988 C CA . LEU B 1 15 ? 165.527 210.851 167.458 1.00 0.85 15 LEU A CA 1
ATOM 7989 C C . LEU B 1 15 ? 166.373 211.805 168.295 1.00 0.85 15 LEU A C 1
ATOM 7990 O O . LEU B 1 15 ? 166.637 211.552 169.479 1.00 0.85 15 LEU A O 1
ATOM 7995 N N . ALA B 1 16 ? 166.805 212.914 167.692 1.00 0.88 16 ALA A N 1
ATOM 7996 C CA . ALA B 1 16 ? 167.599 213.895 168.425 1.00 0.88 16 ALA A CA 1
ATOM 7997 C C . ALA B 1 16 ? 166.803 214.491 169.579 1.00 0.88 16 ALA A C 1
ATOM 7998 O O . ALA B 1 16 ? 167.328 214.678 170.683 1.00 0.88 16 ALA A O 1
ATOM 8000 N N . ILE B 1 17 ? 165.527 214.798 169.339 1.00 0.84 17 ILE A N 1
ATOM 8001 C CA . ILE B 1 17 ? 164.684 215.370 170.385 1.00 0.84 17 ILE A CA 1
ATOM 8002 C C . ILE B 1 17 ? 164.484 214.366 171.514 1.00 0.84 17 ILE A C 1
ATOM 8003 O O . ILE B 1 17 ? 164.488 214.727 172.696 1.00 0.84 17 ILE A O 1
ATOM 8008 N N . LEU B 1 18 ? 164.296 213.092 171.166 1.00 0.82 18 LEU A N 1
ATOM 8009 C CA . LEU B 1 18 ? 164.160 212.061 172.190 1.00 0.82 18 LEU A CA 1
ATOM 8010 C C . LEU B 1 18 ? 165.418 211.971 173.042 1.00 0.82 18 LEU A C 1
ATOM 8011 O O . LEU B 1 18 ? 165.343 211.882 174.275 1.00 0.82 18 LEU A O 1
ATOM 8016 N N . LEU B 1 19 ? 166.588 211.993 172.400 1.00 0.83 19 LEU A N 1
ATOM 8017 C CA . LEU B 1 19 ? 167.839 211.953 173.153 1.00 0.83 19 LEU A CA 1
ATOM 8018 C C . LEU B 1 19 ? 167.966 213.163 174.069 1.00 0.83 19 LEU A C 1
ATOM 8019 O O . LEU B 1 19 ? 168.362 213.035 175.233 1.00 0.83 19 LEU A O 1
ATOM 8024 N N . CYS B 1 20 ? 167.624 214.348 173.560 1.00 0.86 20 CYS A N 1
ATOM 8025 C CA . CYS B 1 20 ? 167.719 215.560 174.369 1.00 0.86 20 CYS A CA 1
ATOM 8026 C C . CYS B 1 20 ? 166.780 215.503 175.569 1.00 0.86 20 CYS A C 1
ATOM 8027 O O . CYS B 1 20 ? 167.151 215.890 176.683 1.00 0.86 20 CYS A O 1
ATOM 8030 N N . LEU B 1 21 ? 165.551 215.030 175.356 1.00 0.79 21 LEU A N 1
ATOM 8031 C CA . LEU B 1 21 ? 164.588 214.945 176.449 1.00 0.79 21 LEU A CA 1
ATOM 8032 C C . LEU B 1 21 ? 165.038 213.938 177.499 1.00 0.79 21 LEU A C 1
ATOM 8033 O O . LEU B 1 21 ? 164.939 214.193 178.705 1.00 0.79 21 LEU A O 1
ATOM 8038 N N . THR B 1 22 ? 165.540 212.782 177.058 1.00 0.78 22 THR A N 1
ATOM 8039 C CA . THR B 1 22 ? 166.038 211.797 178.012 1.00 0.78 22 THR A CA 1
ATOM 8040 C C . THR B 1 22 ? 167.224 212.344 178.794 1.00 0.78 22 THR A C 1
ATOM 8041 O O . THR B 1 22 ? 167.355 212.090 179.996 1.00 0.78 22 THR A O 1
ATOM 8045 N N . GLY B 1 23 ? 168.101 213.098 178.129 1.00 0.84 23 GLY A N 1
ATOM 8046 C CA . GLY B 1 23 ? 169.222 213.696 178.834 1.00 0.84 23 GLY A CA 1
ATOM 8047 C C . GLY B 1 23 ? 168.783 214.715 179.865 1.00 0.84 23 GLY A C 1
ATOM 8048 O O . GLY B 1 23 ? 169.285 214.734 180.991 1.00 0.84 23 GLY A O 1
ATOM 8049 N N . THR B 1 24 ? 167.834 215.577 179.495 1.00 0.78 24 THR A N 1
ATOM 8050 C CA . THR B 1 24 ? 167.327 216.567 180.441 1.00 0.78 24 THR A CA 1
ATOM 8051 C C . THR B 1 24 ? 166.646 215.891 181.623 1.00 0.78 24 THR A C 1
ATOM 8052 O O . THR B 1 24 ? 166.742 216.359 182.762 1.00 0.78 24 THR A O 1
ATOM 8056 N N . LEU B 1 25 ? 165.941 214.787 181.367 1.00 0.75 25 LEU A N 1
ATOM 8057 C CA . LEU B 1 25 ? 165.368 214.005 182.456 1.00 0.75 25 LEU A CA 1
ATOM 8058 C C . LEU B 1 25 ? 166.463 213.453 183.360 1.00 0.75 25 LEU A C 1
ATOM 8059 O O . LEU B 1 25 ? 166.350 213.488 184.590 1.00 0.75 25 LEU A O 1
ATOM 8064 N N . ALA B 1 26 ? 167.540 212.941 182.759 1.00 0.80 26 ALA A N 1
ATOM 8065 C CA . ALA B 1 26 ? 168.611 212.333 183.542 1.00 0.80 26 ALA A CA 1
ATOM 8066 C C . ALA B 1 26 ? 169.356 213.367 184.376 1.00 0.80 26 ALA A C 1
ATOM 8067 O O . ALA B 1 26 ? 169.714 213.100 185.528 1.00 0.80 26 ALA A O 1
ATOM 8069 N N . ILE B 1 27 ? 169.598 214.554 183.813 1.00 0.79 27 ILE A N 1
ATOM 8070 C CA . ILE B 1 27 ? 170.385 215.568 184.513 1.00 0.79 27 ILE A CA 1
ATOM 8071 C C . ILE B 1 27 ? 169.733 215.935 185.837 1.00 0.79 27 ILE A C 1
ATOM 8072 O O . ILE B 1 27 ? 170.404 216.048 186.870 1.00 0.79 27 ILE A O 1
ATOM 8077 N N . PHE B 1 28 ? 168.414 216.115 185.833 1.00 0.70 28 PHE A N 1
ATOM 8078 C CA . PHE B 1 28 ? 167.709 216.503 187.045 1.00 0.70 28 PHE A CA 1
ATOM 8079 C C . PHE B 1 28 ? 167.576 215.361 188.044 1.00 0.70 28 PHE A C 1
ATOM 8080 O O . PHE B 1 28 ? 167.234 215.611 189.204 1.00 0.70 28 PHE A O 1
ATOM 8088 N N . SER B 1 29 ? 167.839 214.122 187.631 1.00 0.67 29 SER A N 1
ATOM 8089 C CA . SER B 1 29 ? 167.708 212.963 188.504 1.00 0.67 29 SER A CA 1
ATOM 8090 C C . SER B 1 29 ? 169.032 212.226 188.693 1.00 0.67 29 SER A C 1
ATOM 8091 O O . SER B 1 29 ? 169.046 211.011 188.898 1.00 0.67 29 SER A O 1
ATOM 8094 N N . LEU B 1 30 ? 170.150 212.945 188.625 1.00 0.76 30 LEU A N 1
ATOM 8095 C CA . LEU B 1 30 ? 171.459 212.356 188.838 1.00 0.76 30 LEU A CA 1
ATOM 8096 C C . LEU B 1 30 ? 172.086 212.915 190.107 1.00 0.76 30 LEU A C 1
ATOM 8097 O O . LEU B 1 30 ? 172.064 214.136 190.318 1.00 0.76 30 LEU A O 1
ATOM 8102 N N . PRO B 1 31 ? 172.641 212.069 190.973 1.00 0.82 31 PRO A N 1
ATOM 8103 C CA . PRO B 1 31 ? 173.300 212.576 192.180 1.00 0.82 31 PRO A CA 1
ATOM 8104 C C . PRO B 1 31 ? 174.508 213.432 191.834 1.00 0.82 31 PRO A C 1
ATOM 8105 O O . PRO B 1 31 ? 175.190 213.209 190.832 1.00 0.82 31 PRO A O 1
ATOM 8109 N N . VAL B 1 32 ? 174.772 214.419 192.685 1.00 0.79 32 VAL A N 1
ATOM 8110 C CA . VAL B 1 32 ? 175.906 215.320 192.528 1.00 0.79 32 VAL A CA 1
ATOM 8111 C C . VAL B 1 32 ? 176.859 215.093 193.690 1.00 0.79 32 VAL A C 1
ATOM 8112 O O . VAL B 1 32 ? 176.441 215.110 194.854 1.00 0.79 32 VAL A O 1
ATOM 8116 N N . GLU B 1 33 ? 178.133 214.879 193.374 1.00 0.77 33 GLU A N 1
ATOM 8117 C CA . GLU B 1 33 ? 179.143 214.597 194.381 1.00 0.77 33 GLU A CA 1
ATOM 8118 C C . GLU B 1 33 ? 180.510 214.943 193.813 1.00 0.77 33 GLU A C 1
ATOM 8119 O O . GLU B 1 33 ? 180.663 215.179 192.613 1.00 0.77 33 GLU A O 1
ATOM 8125 N N . GLN B 1 34 ? 181.506 214.995 194.697 1.00 0.76 34 GLN A N 1
ATOM 8126 C CA . GLN B 1 34 ? 182.863 215.295 194.256 1.00 0.76 34 GLN A CA 1
ATOM 8127 C C . GLN B 1 34 ? 183.479 214.098 193.546 1.00 0.76 34 GLN A C 1
ATOM 8128 O O . GLN B 1 34 ? 183.946 214.203 192.407 1.00 0.76 34 GLN A O 1
ATOM 8134 N N . TYR B 1 35 ? 183.501 212.954 194.212 1.00 0.78 35 TYR A N 1
ATOM 8135 C CA . TYR B 1 35 ? 184.038 211.724 193.665 1.00 0.78 35 TYR A CA 1
ATOM 8136 C C . TYR B 1 35 ? 183.036 210.594 193.847 1.00 0.78 35 TYR A C 1
ATOM 8137 O O . TYR B 1 35 ? 182.228 210.611 194.782 1.00 0.78 35 TYR A O 1
ATOM 8146 N N . PRO B 1 36 ? 183.076 209.586 192.990 1.00 0.76 36 PRO A N 1
ATOM 8147 C CA . PRO B 1 36 ? 182.235 208.402 193.204 1.00 0.76 36 PRO A CA 1
ATOM 8148 C C . PRO B 1 36 ? 182.756 207.585 194.370 1.00 0.76 36 PRO A C 1
ATOM 8149 O O . PRO B 1 36 ? 183.604 208.060 195.131 1.00 0.76 36 PRO A O 1
ATOM 8153 N N . ASP B 1 37 ? 182.236 206.375 194.558 1.00 0.65 37 ASP A N 1
ATOM 8154 C CA . ASP B 1 37 ? 182.690 205.518 195.652 1.00 0.65 37 ASP A CA 1
ATOM 8155 C C . ASP B 1 37 ? 184.067 204.955 195.304 1.00 0.65 37 ASP A C 1
ATOM 8156 O O . ASP B 1 37 ? 184.227 203.799 194.905 1.00 0.65 37 ASP A O 1
ATOM 8161 N N . LEU B 1 38 ? 185.087 205.791 195.484 1.00 0.62 38 LEU A N 1
ATOM 8162 C CA . LEU B 1 38 ? 186.460 205.414 195.176 1.00 0.62 38 LEU A CA 1
ATOM 8163 C C . LEU B 1 38 ? 187.189 204.789 196.356 1.00 0.62 38 LEU A C 1
ATOM 8164 O O . LEU B 1 38 ? 188.101 203.984 196.145 1.00 0.62 38 LEU A O 1
ATOM 8169 N N . ALA B 1 39 ? 186.823 205.135 197.574 1.00 0.64 39 ALA A N 1
ATOM 8170 C CA . ALA B 1 39 ? 187.545 204.622 198.728 1.00 0.64 39 ALA A CA 1
ATOM 8171 C C . ALA B 1 39 ? 187.157 203.179 198.981 1.00 0.64 39 ALA A C 1
ATOM 8172 O O . ALA B 1 39 ? 185.960 202.860 198.969 1.00 0.64 39 ALA A O 1
ATOM 8174 N N . PRO B 1 40 ? 188.121 202.286 199.185 1.00 0.70 40 PRO A N 1
ATOM 8175 C CA . PRO B 1 40 ? 187.793 200.895 199.502 1.00 0.70 40 PRO A CA 1
ATOM 8176 C C . PRO B 1 40 ? 186.950 200.814 200.761 1.00 0.70 40 PRO A C 1
ATOM 8177 O O . PRO B 1 40 ? 187.186 201.561 201.723 1.00 0.70 40 PRO A O 1
ATOM 8181 N N . PRO B 1 41 ? 185.952 199.936 200.790 1.00 0.74 41 PRO A N 1
ATOM 8182 C CA . PRO B 1 41 ? 185.101 199.831 201.978 1.00 0.74 41 PRO A CA 1
ATOM 8183 C C . PRO B 1 41 ? 185.882 199.347 203.188 1.00 0.74 41 PRO A C 1
ATOM 8184 O O . PRO B 1 41 ? 186.777 198.507 203.087 1.00 0.74 41 PRO A O 1
ATOM 8188 N N . ASN B 1 42 ? 185.526 199.894 204.346 1.00 0.77 42 ASN A N 1
ATOM 8189 C CA . ASN B 1 42 ? 186.161 199.546 205.608 1.00 0.77 42 ASN A CA 1
ATOM 8190 C C . ASN B 1 42 ? 185.104 199.088 206.597 1.00 0.77 42 ASN A C 1
ATOM 8191 O O . ASN B 1 42 ? 184.022 199.675 206.678 1.00 0.77 42 ASN A O 1
ATOM 8196 N N . VAL B 1 43 ? 185.422 198.037 207.348 1.00 0.81 43 VAL A N 1
ATOM 8197 C CA . VAL B 1 43 ? 184.559 197.529 208.406 1.00 0.81 43 VAL A CA 1
ATOM 8198 C C . VAL B 1 43 ? 185.346 197.549 209.705 1.00 0.81 43 VAL A C 1
ATOM 8199 O O . VAL B 1 43 ? 186.452 197.001 209.771 1.00 0.81 43 VAL A O 1
ATOM 8203 N N . ARG B 1 44 ? 184.783 198.176 210.733 1.00 0.76 44 ARG A N 1
ATOM 8204 C CA . ARG B 1 44 ? 185.450 198.323 212.018 1.00 0.76 44 ARG A CA 1
ATOM 8205 C C . ARG B 1 44 ? 184.752 197.464 213.059 1.00 0.76 44 ARG A C 1
ATOM 8206 O O . ARG B 1 44 ? 183.526 197.517 213.194 1.00 0.76 44 ARG A O 1
ATOM 8214 N N . VAL B 1 45 ? 185.534 196.679 213.791 1.00 0.88 45 VAL A N 1
ATOM 8215 C CA . VAL B 1 45 ? 185.040 195.844 214.878 1.00 0.88 45 VAL A CA 1
ATOM 8216 C C . VAL B 1 45 ? 185.550 196.450 216.176 1.00 0.88 45 VAL A C 1
ATOM 8217 O O . VAL B 1 45 ? 186.758 196.446 216.437 1.00 0.88 45 VAL A O 1
ATOM 8221 N N . THR B 1 46 ? 184.641 196.964 216.994 1.00 0.87 46 THR A N 1
ATOM 8222 C CA . THR B 1 46 ? 185.010 197.630 218.232 1.00 0.87 46 THR A CA 1
ATOM 8223 C C . THR B 1 46 ? 184.692 196.750 219.432 1.00 0.87 46 THR A C 1
ATOM 8224 O O . THR B 1 46 ? 183.601 196.187 219.545 1.00 0.87 46 THR A O 1
ATOM 8228 N N . ALA B 1 47 ? 185.665 196.640 220.332 1.00 0.90 47 ALA A N 1
ATOM 8229 C CA . ALA B 1 47 ? 185.492 195.912 221.577 1.00 0.90 47 ALA A CA 1
ATOM 8230 C C . ALA B 1 47 ? 185.994 196.787 222.712 1.00 0.90 47 ALA A C 1
ATOM 8231 O O . ALA B 1 47 ? 187.027 197.450 222.591 1.00 0.90 47 ALA A O 1
ATOM 8233 N N . ASN B 1 48 ? 185.256 196.783 223.820 1.00 0.84 48 ASN A N 1
ATOM 8234 C CA . ASN B 1 48 ? 185.535 197.668 224.952 1.00 0.84 48 ASN A CA 1
ATOM 8235 C C . ASN B 1 48 ? 185.724 196.816 226.204 1.00 0.84 48 ASN A C 1
ATOM 8236 O O . ASN B 1 48 ? 184.756 196.373 226.823 1.00 0.84 48 ASN A O 1
ATOM 8241 N N . TYR B 1 49 ? 186.980 196.583 226.566 1.00 0.83 49 TYR A N 1
ATOM 8242 C CA . TYR B 1 49 ? 187.334 195.888 227.795 1.00 0.83 49 TYR A CA 1
ATOM 8243 C C . TYR B 1 49 ? 187.581 196.919 228.890 1.00 0.83 49 TYR A C 1
ATOM 8244 O O . TYR B 1 49 ? 188.660 197.520 228.940 1.00 0.83 49 TYR A O 1
ATOM 8253 N N . PRO B 1 50 ? 186.619 197.151 229.779 1.00 0.79 50 PRO A N 1
ATOM 8254 C CA . PRO B 1 50 ? 186.793 198.198 230.790 1.00 0.79 50 PRO A CA 1
ATOM 8255 C C . PRO B 1 50 ? 187.888 197.854 231.786 1.00 0.79 50 PRO A C 1
ATOM 8256 O O . PRO B 1 50 ? 188.103 196.691 232.135 1.00 0.79 50 PRO A O 1
ATOM 8260 N N . GLY B 1 51 ? 188.578 198.894 232.248 1.00 0.71 51 GLY A N 1
ATOM 8261 C CA . GLY B 1 51 ? 189.612 198.746 233.252 1.00 0.71 51 GLY A CA 1
ATOM 8262 C C . GLY B 1 51 ? 190.743 197.830 232.839 1.00 0.71 51 GLY A C 1
ATOM 8263 O O . GLY B 1 51 ? 191.211 197.015 233.639 1.00 0.71 51 GLY A O 1
ATOM 8264 N N . ALA B 1 52 ? 191.192 197.950 231.594 1.00 0.79 52 ALA A N 1
ATOM 8265 C CA . ALA B 1 52 ? 192.259 197.113 231.068 1.00 0.79 52 ALA A CA 1
ATOM 8266 C C . ALA B 1 52 ? 193.322 197.985 230.422 1.00 0.79 52 ALA A C 1
ATOM 8267 O O . ALA B 1 52 ? 193.005 198.963 229.739 1.00 0.79 52 ALA A O 1
ATOM 8269 N N . SER B 1 53 ? 194.583 197.625 230.641 1.00 0.80 53 SER A N 1
ATOM 8270 C CA . SER B 1 53 ? 195.689 198.338 230.023 1.00 0.80 53 SER A CA 1
ATOM 8271 C C . SER B 1 53 ? 195.736 198.043 228.531 1.00 0.80 53 SER A C 1
ATOM 8272 O O . SER B 1 53 ? 195.146 197.072 228.049 1.00 0.80 53 SER A O 1
ATOM 8275 N N . ALA B 1 54 ? 196.449 198.899 227.796 1.00 0.83 54 ALA A N 1
ATOM 8276 C CA . ALA B 1 54 ? 196.542 198.732 226.351 1.00 0.83 54 ALA A CA 1
ATOM 8277 C C . ALA B 1 54 ? 197.189 197.404 225.985 1.00 0.83 54 ALA A C 1
ATOM 8278 O O . ALA B 1 54 ? 196.721 196.703 225.082 1.00 0.83 54 ALA A O 1
ATOM 8280 N N . GLN B 1 55 ? 198.266 197.038 226.681 1.00 0.77 55 GLN A N 1
ATOM 8281 C CA . GLN B 1 55 ? 198.952 195.787 226.379 1.00 0.77 55 GLN A CA 1
ATOM 8282 C C . GLN B 1 55 ? 198.058 194.587 226.664 1.00 0.77 55 GLN A C 1
ATOM 8283 O O . GLN B 1 55 ? 197.969 193.657 225.854 1.00 0.77 55 GLN A O 1
ATOM 8289 N N . THR B 1 56 ? 197.384 194.593 227.815 1.00 0.86 56 THR A N 1
ATOM 8290 C CA . THR B 1 56 ? 196.476 193.501 228.152 1.00 0.86 56 THR A CA 1
ATOM 8291 C C . THR B 1 56 ? 195.326 193.426 227.158 1.00 0.86 56 THR A C 1
ATOM 8292 O O . THR B 1 56 ? 194.925 192.336 226.730 1.00 0.86 56 THR A O 1
ATOM 8296 N N . LEU B 1 57 ? 194.781 194.584 226.783 1.00 0.86 57 LEU A N 1
ATOM 8297 C CA . LEU B 1 57 ? 193.688 194.615 225.820 1.00 0.86 57 LEU A CA 1
ATOM 8298 C C . LEU B 1 57 ? 194.118 194.033 224.482 1.00 0.86 57 LEU A C 1
ATOM 8299 O O . LEU B 1 57 ? 193.391 193.234 223.883 1.00 0.86 57 LEU A O 1
ATOM 8304 N N . GLU B 1 58 ? 195.304 194.410 224.002 1.00 0.84 58 GLU A N 1
ATOM 8305 C CA . GLU B 1 58 ? 195.801 193.861 222.745 1.00 0.84 58 GLU A CA 1
ATOM 8306 C C . GLU B 1 58 ? 196.024 192.359 222.850 1.00 0.84 58 GLU A C 1
ATOM 8307 O O . GLU B 1 58 ? 195.676 191.604 221.936 1.00 0.84 58 GLU A O 1
ATOM 8313 N N . ASN B 1 59 ? 196.604 191.906 223.963 1.00 0.84 59 ASN A N 1
ATOM 8314 C CA . ASN B 1 59 ? 196.928 190.491 224.100 1.00 0.84 59 ASN A CA 1
ATOM 8315 C C . ASN B 1 59 ? 195.673 189.631 224.168 1.00 0.84 59 ASN A C 1
ATOM 8316 O O . ASN B 1 59 ? 195.634 188.536 223.596 1.00 0.84 59 ASN A O 1
ATOM 8321 N N . THR B 1 60 ? 194.638 190.104 224.859 1.00 0.86 60 THR A N 1
ATOM 8322 C CA . THR B 1 60 ? 193.485 189.255 225.126 1.00 0.86 60 THR A CA 1
ATOM 8323 C C . THR B 1 60 ? 192.322 189.467 224.167 1.00 0.86 60 THR A C 1
ATOM 8324 O O . THR B 1 60 ? 191.469 188.579 224.056 1.00 0.86 60 THR A O 1
ATOM 8328 N N . VAL B 1 61 ? 192.255 190.601 223.473 1.00 0.88 61 VAL A N 1
ATOM 8329 C CA . VAL B 1 61 ? 191.082 190.911 222.664 1.00 0.88 61 VAL A CA 1
ATOM 8330 C C . VAL B 1 61 ? 191.466 191.132 221.208 1.00 0.88 61 VAL A C 1
ATOM 8331 O O . VAL B 1 61 ? 190.951 190.456 220.311 1.00 0.88 61 VAL A O 1
ATOM 8335 N N . THR B 1 62 ? 192.363 192.089 220.966 1.00 0.87 62 THR A N 1
ATOM 8336 C CA . THR B 1 62 ? 192.684 192.482 219.598 1.00 0.87 62 THR A CA 1
ATOM 8337 C C . THR B 1 62 ? 193.283 191.323 218.812 1.00 0.87 62 THR A C 1
ATOM 8338 O O . THR B 1 62 ? 192.929 191.097 217.649 1.00 0.87 62 THR A O 1
ATOM 8342 N N . GLN B 1 63 ? 194.195 190.573 219.432 1.00 0.83 63 GLN A N 1
ATOM 8343 C CA . GLN B 1 63 ? 194.847 189.476 218.725 1.00 0.83 63 GLN A CA 1
ATOM 8344 C C . GLN B 1 63 ? 193.851 188.388 218.346 1.00 0.83 63 GLN A C 1
ATOM 8345 O O . GLN B 1 63 ? 193.938 187.813 217.256 1.00 0.83 63 GLN A O 1
ATOM 8351 N N . VAL B 1 64 ? 192.901 188.089 219.233 1.00 0.86 64 VAL A N 1
ATOM 8352 C CA . VAL B 1 64 ? 191.903 187.063 218.940 1.00 0.86 64 VAL A CA 1
ATOM 8353 C C . VAL B 1 64 ? 191.057 187.474 217.741 1.00 0.86 64 VAL A C 1
ATOM 8354 O O . VAL B 1 64 ? 190.802 186.674 216.828 1.00 0.86 64 VAL A O 1
ATOM 8358 N N . ILE B 1 65 ? 190.608 188.729 217.729 1.00 0.84 65 ILE A N 1
ATOM 8359 C CA . ILE B 1 65 ? 189.797 189.220 216.620 1.00 0.84 65 ILE A CA 1
ATOM 8360 C C . ILE B 1 65 ? 190.600 189.206 215.328 1.00 0.84 65 ILE A C 1
ATOM 8361 O O . ILE B 1 65 ? 190.086 188.836 214.268 1.00 0.84 65 ILE A O 1
ATOM 8366 N N . GLU B 1 66 ? 191.871 189.606 215.392 1.00 0.80 66 GLU A N 1
ATOM 8367 C CA . GLU B 1 66 ? 192.709 189.579 214.197 1.00 0.80 66 GLU A CA 1
ATOM 8368 C C . GLU B 1 66 ? 192.861 188.159 213.667 1.00 0.80 66 GLU A C 1
ATOM 8369 O O . GLU B 1 66 ? 192.768 187.923 212.457 1.00 0.80 66 GLU A O 1
ATOM 8375 N N . GLN B 1 67 ? 193.091 187.196 214.561 1.00 0.77 67 GLN A N 1
ATOM 8376 C CA . GLN B 1 67 ? 193.247 185.810 214.135 1.00 0.77 67 GLN A CA 1
ATOM 8377 C C . GLN B 1 67 ? 191.976 185.291 213.479 1.00 0.77 67 GLN A C 1
ATOM 8378 O O . GLN B 1 67 ? 192.025 184.632 212.435 1.00 0.77 67 GLN A O 1
ATOM 8384 N N . ASN B 1 68 ? 190.821 185.582 214.078 1.00 0.81 68 ASN A N 1
ATOM 8385 C CA . ASN B 1 68 ? 189.572 185.040 213.552 1.00 0.81 68 ASN A CA 1
ATOM 8386 C C . ASN B 1 68 ? 189.179 185.710 212.240 1.00 0.81 68 ASN A C 1
ATOM 8387 O O . ASN B 1 68 ? 188.683 185.051 211.320 1.00 0.81 68 ASN A O 1
ATOM 8392 N N . MET B 1 69 ? 189.395 187.023 212.132 1.00 0.78 69 MET A N 1
ATOM 8393 C CA . MET B 1 69 ? 189.011 187.733 210.916 1.00 0.78 69 MET A CA 1
ATOM 8394 C C . MET B 1 69 ? 189.861 187.337 209.719 1.00 0.78 69 MET A C 1
ATOM 8395 O O . MET B 1 69 ? 189.498 187.660 208.584 1.00 0.78 69 MET A O 1
ATOM 8400 N N . THR B 1 70 ? 190.985 186.663 209.939 1.00 0.59 70 THR A N 1
ATOM 8401 C CA . THR B 1 70 ? 191.781 186.169 208.825 1.00 0.59 70 THR A CA 1
ATOM 8402 C C . THR B 1 70 ? 190.992 185.126 208.045 1.00 0.59 70 THR A C 1
ATOM 8403 O O . THR B 1 70 ? 190.436 184.188 208.623 1.00 0.59 70 THR A O 1
ATOM 8407 N N . GLY B 1 71 ? 190.946 185.289 206.726 1.00 0.66 71 GLY A N 1
ATOM 8408 C CA . GLY B 1 71 ? 190.180 184.424 205.849 1.00 0.66 71 GLY A CA 1
ATOM 8409 C C . GLY B 1 71 ? 189.027 185.109 205.146 1.00 0.66 71 GLY A C 1
ATOM 8410 O O . GLY B 1 71 ? 188.346 184.471 204.331 1.00 0.66 71 GLY A O 1
ATOM 8411 N N . LEU B 1 72 ? 188.776 186.383 205.441 1.00 0.73 72 LEU A N 1
ATOM 8412 C CA . LEU B 1 72 ? 187.711 187.115 204.770 1.00 0.73 72 LEU A CA 1
ATOM 8413 C C . LEU B 1 72 ? 188.012 187.259 203.285 1.00 0.73 72 LEU A C 1
ATOM 8414 O O . LEU B 1 72 ? 189.170 187.376 202.876 1.00 0.73 72 LEU A O 1
ATOM 8419 N N . ASP B 1 73 ? 186.957 187.245 202.478 1.00 0.77 73 ASP A N 1
ATOM 8420 C CA . ASP B 1 73 ? 187.118 187.396 201.041 1.00 0.77 73 ASP A CA 1
ATOM 8421 C C . ASP B 1 73 ? 187.414 188.847 200.680 1.00 0.77 73 ASP A C 1
ATOM 8422 O O . ASP B 1 73 ? 186.840 189.781 201.245 1.00 0.77 73 ASP A O 1
ATOM 8427 N N . ASN B 1 74 ? 188.322 189.023 199.719 1.00 0.78 74 ASN A N 1
ATOM 8428 C CA . ASN B 1 74 ? 188.674 190.340 199.185 1.00 0.78 74 ASN A CA 1
ATOM 8429 C C . ASN B 1 74 ? 189.144 191.290 200.283 1.00 0.78 74 ASN A C 1
ATOM 8430 O O . ASN B 1 74 ? 188.744 192.453 200.331 1.00 0.78 74 ASN A O 1
ATOM 8435 N N . LEU B 1 75 ? 190.003 190.798 201.170 1.00 0.80 75 LEU A N 1
ATOM 8436 C CA . LEU B 1 75 ? 190.541 191.596 202.266 1.00 0.80 75 LEU A CA 1
ATOM 8437 C C . LEU B 1 75 ? 191.897 192.150 201.845 1.00 0.80 75 LEU A C 1
ATOM 8438 O O . LEU B 1 75 ? 192.838 191.388 201.606 1.00 0.80 75 LEU A O 1
ATOM 8443 N N . MET B 1 76 ? 191.996 193.477 201.751 1.00 0.76 76 MET A N 1
ATOM 8444 C CA . MET B 1 76 ? 193.263 194.101 201.383 1.00 0.76 76 MET A CA 1
ATOM 8445 C C . MET B 1 76 ? 194.245 194.074 202.548 1.00 0.76 76 MET A C 1
ATOM 8446 O O . MET B 1 76 ? 195.320 193.473 202.459 1.00 0.76 76 MET A O 1
ATOM 8451 N N . TYR B 1 77 ? 193.890 194.725 203.652 1.00 0.82 77 TYR A N 1
ATOM 8452 C CA . TYR B 1 77 ? 194.761 194.779 204.816 1.00 0.82 77 TYR A CA 1
ATOM 8453 C C . TYR B 1 77 ? 193.912 194.978 206.062 1.00 0.82 77 TYR A C 1
ATOM 8454 O O . TYR B 1 77 ? 192.740 195.350 205.990 1.00 0.82 77 TYR A O 1
ATOM 8463 N N . MET B 1 78 ? 194.524 194.722 207.214 1.00 0.84 78 MET A N 1
ATOM 8464 C CA . MET B 1 78 ? 193.833 194.789 208.493 1.00 0.84 78 MET A CA 1
ATOM 8465 C C . MET B 1 78 ? 194.636 195.646 209.456 1.00 0.84 78 MET A C 1
ATOM 8466 O O . MET B 1 78 ? 195.834 195.418 209.641 1.00 0.84 78 MET A O 1
ATOM 8471 N N . SER B 1 79 ? 193.975 196.623 210.070 1.00 0.86 79 SER A N 1
ATOM 8472 C CA . SER B 1 79 ? 194.608 197.521 211.022 1.00 0.86 79 SER A CA 1
ATOM 8473 C C . SER B 1 79 ? 193.794 197.554 212.305 1.00 0.86 79 SER A C 1
ATOM 8474 O O . SER B 1 79 ? 192.561 197.560 212.275 1.00 0.86 79 SER A O 1
ATOM 8477 N N . SER B 1 80 ? 194.494 197.579 213.437 1.00 0.87 80 SER A N 1
ATOM 8478 C CA . SER B 1 80 ? 193.843 197.554 214.737 1.00 0.87 80 SER A CA 1
ATOM 8479 C C . SER B 1 80 ? 194.538 198.511 215.691 1.00 0.87 80 SER A C 1
ATOM 8480 O O . SER B 1 80 ? 195.750 198.725 215.598 1.00 0.87 80 SER A O 1
ATOM 8483 N N . GLN B 1 81 ? 193.762 199.078 216.614 1.00 0.83 81 GLN A N 1
ATOM 8484 C CA . GLN B 1 81 ? 194.263 200.012 217.618 1.00 0.83 81 GLN A CA 1
ATOM 8485 C C . GLN B 1 81 ? 193.784 199.542 218.982 1.00 0.83 81 GLN A C 1
ATOM 8486 O O . GLN B 1 81 ? 192.583 199.338 219.183 1.00 0.83 81 GLN A O 1
ATOM 8492 N N . SER B 1 82 ? 194.715 199.365 219.914 1.00 0.84 82 SER A N 1
ATOM 8493 C CA . SER B 1 82 ? 194.396 198.972 221.282 1.00 0.84 82 SER A CA 1
ATOM 8494 C C . SER B 1 82 ? 194.711 200.141 222.207 1.00 0.84 82 SER A C 1
ATOM 8495 O O . SER B 1 82 ? 195.877 200.389 222.529 1.00 0.84 82 SER A O 1
ATOM 8498 N N . SER B 1 83 ? 193.675 200.848 222.644 1.00 0.77 83 SER A N 1
ATOM 8499 C CA . SER B 1 83 ? 193.832 202.040 223.462 1.00 0.77 83 SER A CA 1
ATOM 8500 C C . SER B 1 83 ? 193.848 201.678 224.940 1.00 0.77 83 SER A C 1
ATOM 8501 O O . SER B 1 83 ? 193.228 200.701 225.367 1.00 0.77 83 SER A O 1
ATOM 8504 N N . GLY B 1 84 ? 194.567 202.484 225.722 1.00 0.76 84 GLY A N 1
ATOM 8505 C CA . GLY B 1 84 ? 194.651 202.256 227.153 1.00 0.76 84 GLY A CA 1
ATOM 8506 C C . GLY B 1 84 ? 193.372 202.564 227.900 1.00 0.76 84 GLY A C 1
ATOM 8507 O O . GLY B 1 84 ? 193.219 202.137 229.049 1.00 0.76 84 GLY A O 1
ATOM 8508 N N . THR B 1 85 ? 192.450 203.300 227.275 1.00 0.72 85 THR A N 1
ATOM 8509 C CA . THR B 1 85 ? 191.166 203.567 227.910 1.00 0.72 85 THR A CA 1
ATOM 8510 C C . THR B 1 85 ? 190.336 202.298 228.047 1.00 0.72 85 THR A C 1
ATOM 8511 O O . THR B 1 85 ? 189.378 202.264 228.827 1.00 0.72 85 THR A O 1
ATOM 8515 N N . GLY B 1 86 ? 190.681 201.253 227.302 1.00 0.86 86 GLY A N 1
ATOM 8516 C CA . GLY B 1 86 ? 189.972 199.989 227.363 1.00 0.86 86 GLY A CA 1
ATOM 8517 C C . GLY B 1 86 ? 189.194 199.637 226.115 1.00 0.86 86 GLY A C 1
ATOM 8518 O O . GLY B 1 86 ? 188.520 198.598 226.103 1.00 0.86 86 GLY A O 1
ATOM 8519 N N . GLN B 1 87 ? 189.249 200.441 225.059 1.00 0.80 87 GLN A N 1
ATOM 8520 C CA . GLN B 1 87 ? 188.514 200.182 223.830 1.00 0.80 87 GLN A CA 1
ATOM 8521 C C . GLN B 1 87 ? 189.479 199.736 222.743 1.00 0.80 87 GLN A C 1
ATOM 8522 O O . GLN B 1 87 ? 190.471 200.419 222.469 1.00 0.80 87 GLN A O 1
ATOM 8528 N N . ALA B 1 88 ? 189.188 198.595 222.129 1.00 0.89 88 ALA A N 1
ATOM 8529 C CA . ALA B 1 88 ? 189.972 198.073 221.023 1.00 0.89 88 ALA A CA 1
ATOM 8530 C C . ALA B 1 88 ? 189.122 198.051 219.763 1.00 0.89 88 ALA A C 1
ATOM 8531 O O . ALA B 1 88 ? 187.949 197.667 219.793 1.00 0.89 88 ALA A O 1
ATOM 8533 N N . SER B 1 89 ? 189.722 198.469 218.653 1.00 0.86 89 SER A N 1
ATOM 8534 C CA . SER B 1 89 ? 189.026 198.519 217.376 1.00 0.86 89 SER A CA 1
ATOM 8535 C C . SER B 1 89 ? 189.900 197.891 216.307 1.00 0.86 89 SER A C 1
ATOM 8536 O O . SER B 1 89 ? 191.100 198.169 216.243 1.00 0.86 89 SER A O 1
ATOM 8539 N N . VAL B 1 90 ? 189.300 197.048 215.473 1.00 0.88 90 VAL A N 1
ATOM 8540 C CA . VAL B 1 90 ? 189.985 196.407 214.359 1.00 0.88 90 VAL A CA 1
ATOM 8541 C C . VAL B 1 90 ? 189.312 196.888 213.084 1.00 0.88 90 VAL A C 1
ATOM 8542 O O . VAL B 1 90 ? 188.112 196.662 212.885 1.00 0.88 90 VAL A O 1
ATOM 8546 N N . THR B 1 91 ? 190.074 197.553 212.222 1.00 0.85 91 THR A N 1
ATOM 8547 C CA . THR B 1 91 ? 189.553 198.095 210.975 1.00 0.85 91 THR A CA 1
ATOM 8548 C C . THR B 1 91 ? 189.931 197.163 209.832 1.00 0.85 91 THR A C 1
ATOM 8549 O O . THR B 1 91 ? 191.117 196.956 209.561 1.00 0.85 91 THR A O 1
ATOM 8553 N N . LEU B 1 92 ? 188.924 196.607 209.170 1.00 0.85 92 LEU A N 1
ATOM 8554 C CA . LEU B 1 92 ? 189.121 195.705 208.044 1.00 0.85 92 LEU A CA 1
ATOM 8555 C C . LEU B 1 92 ? 188.771 196.441 206.759 1.00 0.85 92 LEU A C 1
ATOM 8556 O O . LEU B 1 92 ? 187.614 196.824 206.556 1.00 0.85 92 LEU A O 1
ATOM 8561 N N . SER B 1 93 ? 189.762 196.634 205.896 1.00 0.81 93 SER A N 1
ATOM 8562 C CA . SER B 1 93 ? 189.574 197.324 204.627 1.00 0.81 93 SER A CA 1
ATOM 8563 C C . SER B 1 93 ? 189.577 196.298 203.504 1.00 0.81 93 SER A C 1
ATOM 8564 O O . SER B 1 93 ? 190.545 195.548 203.345 1.00 0.81 93 SER A O 1
ATOM 8567 N N . PHE B 1 94 ? 188.500 196.268 202.730 1.00 0.80 94 PHE A N 1
ATOM 8568 C CA . PHE B 1 94 ? 188.349 195.298 201.659 1.00 0.80 94 PHE A CA 1
ATOM 8569 C C . PHE B 1 94 ? 188.695 195.922 200.312 1.00 0.80 94 PHE A C 1
ATOM 8570 O O . PHE B 1 94 ? 188.826 197.139 200.178 1.00 0.80 94 PHE A O 1
ATOM 8578 N N . LYS B 1 95 ? 188.851 195.062 199.309 1.00 0.72 95 LYS A N 1
ATOM 8579 C CA . LYS B 1 95 ? 189.189 195.526 197.971 1.00 0.72 95 LYS A CA 1
ATOM 8580 C C . LYS B 1 95 ? 188.095 196.436 197.430 1.00 0.72 95 LYS A C 1
ATOM 8581 O O . LYS B 1 95 ? 186.907 196.250 197.705 1.00 0.72 95 LYS A O 1
ATOM 8587 N N . ALA B 1 96 ? 188.512 197.441 196.661 1.00 0.73 96 ALA A N 1
ATOM 8588 C CA . ALA B 1 96 ? 187.570 198.394 196.094 1.00 0.73 96 ALA A CA 1
ATOM 8589 C C . ALA B 1 96 ? 186.559 197.683 195.207 1.00 0.73 96 ALA A C 1
ATOM 8590 O O . ALA B 1 96 ? 186.910 196.807 194.414 1.00 0.73 96 ALA A O 1
ATOM 8592 N N . GLY B 1 97 ? 185.293 198.064 195.351 1.00 0.75 97 GLY A N 1
ATOM 8593 C CA . GLY B 1 97 ? 184.206 197.450 194.629 1.00 0.75 97 GLY A CA 1
ATOM 8594 C C . GLY B 1 97 ? 183.467 196.379 195.403 1.00 0.75 97 GLY A C 1
ATOM 8595 O O . GLY B 1 97 ? 182.371 195.982 194.990 1.00 0.75 97 GLY A O 1
ATOM 8596 N N . THR B 1 98 ? 184.037 195.898 196.504 1.00 0.75 98 THR A N 1
ATOM 8597 C CA . THR B 1 98 ? 183.344 194.930 197.342 1.00 0.75 98 THR A CA 1
ATOM 8598 C C . THR B 1 98 ? 182.130 195.581 197.989 1.00 0.75 98 THR A C 1
ATOM 8599 O O . THR B 1 98 ? 182.207 196.706 198.490 1.00 0.75 98 THR A O 1
ATOM 8603 N N . ASP B 1 99 ? 181.007 194.876 197.969 1.00 0.78 99 ASP A N 1
ATOM 8604 C CA . ASP B 1 99 ? 179.785 195.400 198.560 1.00 0.78 99 ASP A CA 1
ATOM 8605 C C . ASP B 1 99 ? 179.956 195.537 200.068 1.00 0.78 99 ASP A C 1
ATOM 8606 O O . ASP B 1 99 ? 180.313 194.554 200.734 1.00 0.78 99 ASP A O 1
ATOM 8611 N N . PRO B 1 100 ? 179.735 196.723 200.641 1.00 0.78 100 PRO A N 1
ATOM 8612 C CA . PRO B 1 100 ? 179.906 196.871 202.096 1.00 0.78 100 PRO A CA 1
ATOM 8613 C C . PRO B 1 100 ? 179.009 195.955 202.908 1.00 0.78 100 PRO A C 1
ATOM 8614 O O . PRO B 1 100 ? 179.439 195.443 203.949 1.00 0.78 100 PRO A O 1
ATOM 8618 N N . ASP B 1 101 ? 177.772 195.732 202.462 1.00 0.80 101 ASP A N 1
ATOM 8619 C CA . ASP B 1 101 ? 176.852 194.892 203.222 1.00 0.80 101 ASP A CA 1
ATOM 8620 C C . ASP B 1 101 ? 177.352 193.456 203.292 1.00 0.80 101 ASP A C 1
ATOM 8621 O O . ASP B 1 101 ? 177.299 192.818 204.349 1.00 0.80 101 ASP A O 1
ATOM 8626 N N . GLU B 1 102 ? 177.843 192.930 202.168 1.00 0.81 102 GLU A N 1
ATOM 8627 C CA . GLU B 1 102 ? 178.384 191.576 202.160 1.00 0.81 102 GLU A CA 1
ATOM 8628 C C . GLU B 1 102 ? 179.592 191.463 203.077 1.00 0.81 102 GLU A C 1
ATOM 8629 O O . GLU B 1 102 ? 179.737 190.478 203.811 1.00 0.81 102 GLU A O 1
ATOM 8635 N N . ALA B 1 103 ? 180.471 192.465 203.049 1.00 0.84 103 ALA A N 1
ATOM 8636 C CA . ALA B 1 103 ? 181.642 192.450 203.917 1.00 0.84 103 ALA A CA 1
ATOM 8637 C C . ALA B 1 103 ? 181.236 192.466 205.384 1.00 0.84 103 ALA A C 1
ATOM 8638 O O . ALA B 1 103 ? 181.784 191.717 206.199 1.00 0.84 103 ALA A O 1
ATOM 8640 N N . VAL B 1 104 ? 180.264 193.311 205.737 1.00 0.81 104 VAL A N 1
ATOM 8641 C CA . VAL B 1 104 ? 179.809 193.391 207.124 1.00 0.81 104 VAL A CA 1
ATOM 8642 C C . VAL B 1 104 ? 179.190 192.069 207.557 1.00 0.81 104 VAL A C 1
ATOM 8643 O O . VAL B 1 104 ? 179.429 191.584 208.669 1.00 0.81 104 VAL A O 1
ATOM 8647 N N . GLN B 1 105 ? 178.379 191.469 206.684 1.00 0.75 105 GLN A N 1
ATOM 8648 C CA . GLN B 1 105 ? 177.756 190.192 207.012 1.00 0.75 105 GLN A CA 1
ATOM 8649 C C . GLN B 1 105 ? 178.804 189.108 207.220 1.00 0.75 105 GLN A C 1
ATOM 8650 O O . GLN B 1 105 ? 178.714 188.312 208.161 1.00 0.75 105 GLN A O 1
ATOM 8656 N N . GLN B 1 106 ? 179.813 189.065 206.348 1.00 0.80 106 GLN A N 1
ATOM 8657 C CA . GLN B 1 106 ? 180.862 188.061 206.487 1.00 0.80 106 GLN A CA 1
ATOM 8658 C C . GLN B 1 106 ? 181.666 188.279 207.763 1.00 0.80 106 GLN A C 1
ATOM 8659 O O . GLN B 1 106 ? 182.035 187.317 208.448 1.00 0.80 106 GLN A O 1
ATOM 8665 N N . VAL B 1 107 ? 181.944 189.540 208.099 1.00 0.86 107 VAL A N 1
ATOM 8666 C CA . VAL B 1 107 ? 182.674 189.842 209.327 1.00 0.86 107 VAL A CA 1
ATOM 8667 C C . VAL B 1 107 ? 181.869 189.404 210.542 1.00 0.86 107 VAL A C 1
ATOM 8668 O O . VAL B 1 107 ? 182.409 188.822 211.488 1.00 0.86 107 VAL A O 1
ATOM 8672 N N . GLN B 1 108 ? 180.564 189.679 210.537 1.00 0.74 108 GLN A N 1
ATOM 8673 C CA . GLN B 1 108 ? 179.717 189.250 211.644 1.00 0.74 108 GLN A CA 1
ATOM 8674 C C . GLN B 1 108 ? 179.687 187.733 211.759 1.00 0.74 108 GLN A C 1
ATOM 8675 O O . GLN B 1 108 ? 179.755 187.184 212.865 1.00 0.74 108 GLN A O 1
ATOM 8681 N N . ASN B 1 109 ? 179.584 187.038 210.625 1.00 0.70 109 ASN A N 1
ATOM 8682 C CA . ASN B 1 109 ? 179.555 185.579 210.649 1.00 0.70 109 ASN A CA 1
ATOM 8683 C C . ASN B 1 109 ? 180.849 185.013 211.220 1.00 0.70 109 ASN A C 1
ATOM 8684 O O . ASN B 1 109 ? 180.825 184.108 212.062 1.00 0.70 109 ASN A O 1
ATOM 8689 N N . GLN B 1 110 ? 181.993 185.537 210.778 1.00 0.78 110 GLN A N 1
ATOM 8690 C CA . GLN B 1 110 ? 183.262 185.008 211.264 1.00 0.78 110 GLN A CA 1
ATOM 8691 C C . GLN B 1 110 ? 183.563 185.485 212.679 1.00 0.78 110 GLN A C 1
ATOM 8692 O O . GLN B 1 110 ? 184.421 184.911 213.360 1.00 0.78 110 GLN A O 1
ATOM 8698 N N . LEU B 1 111 ? 182.869 186.526 213.140 1.00 0.84 111 LEU A N 1
ATOM 8699 C CA . LEU B 1 111 ? 183.067 187.002 214.505 1.00 0.84 111 LEU A CA 1
ATOM 8700 C C . LEU B 1 111 ? 182.403 186.076 215.512 1.00 0.84 111 LEU A C 1
ATOM 8701 O O . LEU B 1 111 ? 182.874 185.941 216.648 1.00 0.84 111 LEU A O 1
ATOM 8706 N N . GLN B 1 112 ? 181.310 185.422 215.110 1.00 0.73 112 GLN A N 1
ATOM 8707 C CA . GLN B 1 112 ? 180.538 184.589 216.026 1.00 0.73 112 GLN A CA 1
ATOM 8708 C C . GLN B 1 112 ? 181.400 183.506 216.662 1.00 0.73 112 GLN A C 1
ATOM 8709 O O . GLN B 1 112 ? 181.241 183.183 217.844 1.00 0.73 112 GLN A O 1
ATOM 8715 N N . SER B 1 113 ? 182.323 182.935 215.887 1.00 0.76 113 SER A N 1
ATOM 8716 C CA . SER B 1 113 ? 183.256 181.965 216.449 1.00 0.76 113 SER A CA 1
ATOM 8717 C C . SER B 1 113 ? 184.174 182.616 217.475 1.00 0.76 113 SER A C 1
ATOM 8718 O O . SER B 1 113 ? 184.491 182.014 218.508 1.00 0.76 113 SER A O 1
ATOM 8721 N N . ALA B 1 114 ? 184.610 183.846 217.209 1.00 0.84 114 ALA A N 1
ATOM 8722 C CA . ALA B 1 114 ? 185.531 184.545 218.094 1.00 0.84 114 ALA A CA 1
ATOM 8723 C C . ALA B 1 114 ? 184.875 185.056 219.367 1.00 0.84 114 ALA A C 1
ATOM 8724 O O . ALA B 1 114 ? 185.593 185.416 220.306 1.00 0.84 114 ALA A O 1
ATOM 8726 N N . MET B 1 115 ? 183.544 185.101 219.421 1.00 0.82 115 MET A N 1
ATOM 8727 C CA . MET B 1 115 ? 182.867 185.719 220.555 1.00 0.82 115 MET A CA 1
ATOM 8728 C C . MET B 1 115 ? 183.186 184.993 221.856 1.00 0.82 115 MET A C 1
ATOM 8729 O O . MET B 1 115 ? 183.428 185.624 222.890 1.00 0.82 115 MET A O 1
ATOM 8734 N N . ARG B 1 116 ? 183.199 183.660 221.821 1.00 0.76 116 ARG A N 1
ATOM 8735 C CA . ARG B 1 116 ? 183.445 182.892 223.038 1.00 0.76 116 ARG A CA 1
ATOM 8736 C C . ARG B 1 116 ? 184.896 183.015 223.490 1.00 0.76 116 ARG A C 1
ATOM 8737 O O . ARG B 1 116 ? 185.190 182.970 224.690 1.00 0.76 116 ARG A O 1
ATOM 8745 N N . LYS B 1 117 ? 185.821 183.166 222.539 1.00 0.79 117 LYS A N 1
ATOM 8746 C CA . LYS B 1 117 ? 187.238 183.206 222.888 1.00 0.79 117 LYS A CA 1
ATOM 8747 C C . LYS B 1 117 ? 187.595 184.484 223.638 1.00 0.79 117 LYS A C 1
ATOM 8748 O O . LYS B 1 117 ? 188.584 184.522 224.378 1.00 0.79 117 LYS A O 1
ATOM 8754 N N . LEU B 1 118 ? 186.808 185.540 223.457 1.00 0.86 118 LEU A N 1
ATOM 8755 C CA . LEU B 1 118 ? 187.101 186.805 224.108 1.00 0.86 118 LEU A CA 1
ATOM 8756 C C . LEU B 1 118 ? 186.860 186.698 225.614 1.00 0.86 118 LEU A C 1
ATOM 8757 O O . LEU B 1 118 ? 186.102 185.838 226.070 1.00 0.86 118 LEU A O 1
ATOM 8762 N N . PRO B 1 119 ? 187.504 187.552 226.408 1.00 0.85 119 PRO A N 1
ATOM 8763 C CA . PRO B 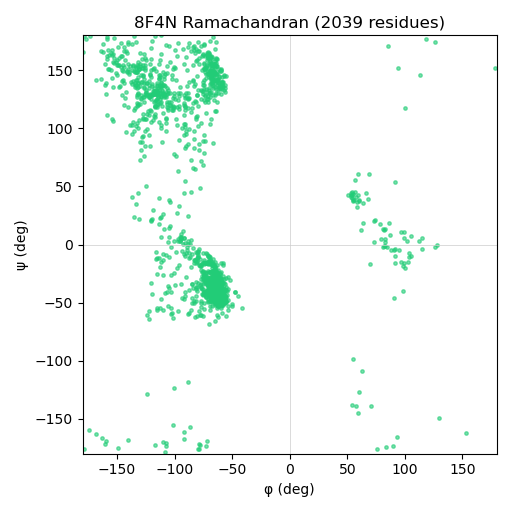1 119 ? 187.231 187.570 227.848 1.00 0.85 119 PRO A CA 1
ATOM 8764 C C . PRO B 1 119 ? 185.770 187.887 228.131 1.00 0.85 119 PRO A C 1
ATOM 8765 O O . PRO B 1 119 ? 185.108 188.595 227.369 1.00 0.85 119 PRO A O 1
ATOM 8769 N N . GLN B 1 120 ? 185.270 187.347 229.246 1.00 0.78 120 GLN A N 1
ATOM 8770 C CA . GLN B 1 120 ? 183.843 187.424 229.543 1.00 0.78 120 GLN A CA 1
ATOM 8771 C C . GLN B 1 120 ? 183.359 188.864 229.648 1.00 0.78 120 GLN A C 1
ATOM 8772 O O . GLN B 1 120 ? 182.257 189.189 229.193 1.00 0.78 120 GLN A O 1
ATOM 8778 N N . ALA B 1 121 ? 184.163 189.741 230.253 1.00 0.80 121 ALA A N 1
ATOM 8779 C CA . ALA B 1 121 ? 183.765 191.139 230.375 1.00 0.80 121 ALA A CA 1
ATOM 8780 C C . ALA B 1 121 ? 183.589 191.782 229.006 1.00 0.80 121 ALA A C 1
ATOM 8781 O O . ALA B 1 121 ? 182.654 192.565 228.792 1.00 0.80 121 ALA A O 1
ATOM 8783 N N . VAL B 1 122 ? 184.477 191.459 228.065 1.00 0.86 122 VAL A N 1
ATOM 8784 C CA . VAL B 1 122 ? 184.356 191.989 226.710 1.00 0.86 122 VAL A CA 1
ATOM 8785 C C . VAL B 1 122 ? 183.059 191.518 226.069 1.00 0.86 122 VAL A C 1
ATOM 8786 O O . VAL B 1 122 ? 182.348 192.298 225.425 1.00 0.86 122 VAL A O 1
ATOM 8790 N N . GLN B 1 123 ? 182.731 190.235 226.235 1.00 0.77 123 GLN A N 1
ATOM 8791 C CA . GLN B 1 123 ? 181.491 189.710 225.675 1.00 0.77 123 GLN A CA 1
ATOM 8792 C C . GLN B 1 123 ? 180.278 190.393 226.291 1.00 0.77 123 GLN A C 1
ATOM 8793 O O . GLN B 1 123 ? 179.309 190.705 225.591 1.00 0.77 123 GLN A O 1
ATOM 8799 N N . ASN B 1 124 ? 180.313 190.627 227.605 1.00 0.69 124 ASN A N 1
ATOM 8800 C CA . ASN B 1 124 ? 179.210 191.317 228.263 1.00 0.69 124 ASN A CA 1
ATOM 8801 C C . ASN B 1 124 ? 179.058 192.736 227.736 1.00 0.69 124 ASN A C 1
ATOM 8802 O O . ASN B 1 124 ? 177.935 193.219 227.546 1.00 0.69 124 ASN A O 1
ATOM 8807 N N . GLN B 1 125 ? 180.177 193.425 227.505 1.00 0.74 125 GLN A N 1
ATOM 8808 C CA . GLN B 1 125 ? 180.109 194.770 226.942 1.00 0.74 125 GLN A CA 1
ATOM 8809 C C . GLN B 1 125 ? 179.513 194.754 225.541 1.00 0.74 125 GLN A C 1
ATOM 8810 O O . GLN B 1 125 ? 178.699 195.618 225.195 1.00 0.74 125 GLN A O 1
ATOM 8816 N N . GLY B 1 126 ? 179.908 193.786 224.719 1.00 0.81 126 GLY A N 1
ATOM 8817 C CA . GLY B 1 126 ? 179.337 193.653 223.394 1.00 0.81 126 GLY A CA 1
ATOM 8818 C C . GLY B 1 126 ? 180.199 194.229 222.292 1.00 0.81 126 GLY A C 1
ATOM 8819 O O . GLY B 1 126 ? 180.467 195.433 222.267 1.00 0.81 126 GLY A O 1
ATOM 8820 N N . VAL B 1 127 ? 180.643 193.375 221.377 1.00 0.84 127 VAL A N 1
ATOM 8821 C CA . VAL B 1 127 ? 181.415 193.818 220.223 1.00 0.84 127 VAL A CA 1
ATOM 8822 C C . VAL B 1 127 ? 180.460 194.274 219.129 1.00 0.84 127 VAL A C 1
ATOM 8823 O O . VAL B 1 127 ? 179.398 193.677 218.918 1.00 0.84 127 VAL A O 1
ATOM 8827 N N . THR B 1 128 ? 180.830 195.347 218.434 1.00 0.83 128 THR A N 1
ATOM 8828 C CA . THR B 1 128 ? 179.994 195.941 217.398 1.00 0.83 128 THR A CA 1
ATOM 8829 C C . THR B 1 128 ? 180.730 195.886 216.069 1.00 0.83 128 THR A C 1
ATOM 8830 O O . THR B 1 128 ? 181.894 196.290 215.984 1.00 0.83 128 THR A O 1
ATOM 8834 N N . VAL B 1 129 ? 180.053 195.393 215.039 1.00 0.81 129 VAL A N 1
ATOM 8835 C CA . VAL B 1 129 ? 180.572 195.387 213.678 1.00 0.81 129 VAL A CA 1
ATOM 8836 C C . VAL B 1 129 ? 179.717 196.345 212.863 1.00 0.81 129 VAL A C 1
ATOM 8837 O O . VAL B 1 129 ? 178.497 196.177 212.769 1.00 0.81 129 VAL A O 1
ATOM 8841 N N . ARG B 1 130 ? 180.348 197.353 212.268 1.00 0.67 130 ARG A N 1
ATOM 8842 C CA . ARG B 1 130 ? 179.624 198.351 211.498 1.00 0.67 130 ARG A CA 1
ATOM 8843 C C . ARG B 1 130 ? 180.515 198.894 210.393 1.00 0.67 130 ARG A C 1
ATOM 8844 O O . ARG B 1 130 ? 181.743 198.799 210.460 1.00 0.67 130 ARG A O 1
ATOM 8852 N N . LYS B 1 131 ? 179.879 199.459 209.370 1.00 0.69 131 LYS A N 1
ATOM 8853 C CA . LYS B 1 131 ? 180.620 200.092 208.290 1.00 0.69 131 LYS A CA 1
ATOM 8854 C C . LYS B 1 131 ? 181.338 201.332 208.805 1.00 0.69 131 LYS A C 1
ATOM 8855 O O . LYS B 1 131 ? 180.837 202.057 209.667 1.00 0.69 131 LYS A O 1
ATOM 8861 N N . THR B 1 132 ? 182.524 201.573 208.265 1.00 0.59 132 THR A N 1
ATOM 8862 C CA . THR B 1 132 ? 183.362 202.691 208.685 1.00 0.59 132 THR A CA 1
ATOM 8863 C C . THR B 1 132 ? 183.023 203.898 207.819 1.00 0.59 132 THR A C 1
ATOM 8864 O O . THR B 1 132 ? 183.512 204.026 206.694 1.00 0.59 132 THR A O 1
ATOM 8868 N N . GLY B 1 133 ? 182.173 204.778 208.340 1.00 0.63 133 GLY A N 1
ATOM 8869 C CA . GLY B 1 133 ? 181.936 206.045 207.682 1.00 0.63 133 GLY A CA 1
ATOM 8870 C C . GLY B 1 133 ? 183.155 206.932 207.804 1.00 0.63 133 GLY A C 1
ATOM 8871 O O . GLY B 1 133 ? 183.844 207.190 206.812 1.00 0.63 133 GLY A O 1
ATOM 8872 N N . ASP B 1 134 ? 183.433 207.383 209.024 1.00 0.60 134 ASP A N 1
ATOM 8873 C CA . ASP B 1 134 ? 184.663 208.100 209.362 1.00 0.60 134 ASP A CA 1
ATOM 8874 C C . ASP B 1 134 ? 184.918 209.252 208.394 1.00 0.60 134 ASP A C 1
ATOM 8875 O O . ASP B 1 134 ? 186.040 209.491 207.943 1.00 0.60 134 ASP A O 1
ATOM 8880 N N . THR B 1 135 ? 183.850 209.977 208.073 1.00 0.71 135 THR A N 1
ATOM 8881 C CA . THR B 1 135 ? 183.923 211.099 207.138 1.00 0.71 135 THR A CA 1
ATOM 8882 C C . THR B 1 135 ? 183.161 212.262 207.764 1.00 0.71 135 THR A C 1
ATOM 8883 O O . THR B 1 135 ? 181.927 212.289 207.739 1.00 0.71 135 THR A O 1
ATOM 8887 N N . ASN B 1 136 ? 183.899 213.219 208.319 1.00 0.76 136 ASN A N 1
ATOM 8888 C CA . ASN B 1 136 ? 183.280 214.347 208.996 1.00 0.76 136 ASN A CA 1
ATOM 8889 C C . ASN B 1 136 ? 182.673 215.296 207.973 1.00 0.76 136 ASN A C 1
ATOM 8890 O O . ASN B 1 136 ? 183.338 216.225 207.505 1.00 0.76 136 ASN A O 1
ATOM 8895 N N . ILE B 1 137 ? 181.410 215.058 207.615 1.00 0.80 137 ILE A N 1
ATOM 8896 C CA . ILE B 1 137 ? 180.735 215.910 206.642 1.00 0.80 137 ILE A CA 1
ATOM 8897 C C . ILE B 1 137 ? 180.609 217.328 207.171 1.00 0.80 137 ILE A C 1
ATOM 8898 O O . ILE B 1 137 ? 180.857 218.302 206.451 1.00 0.80 137 ILE A O 1
ATOM 8903 N N . LEU B 1 138 ? 180.221 217.468 208.433 1.00 0.86 138 LEU A N 1
ATOM 8904 C CA . LEU B 1 138 ? 179.863 218.767 208.979 1.00 0.86 138 LEU A CA 1
ATOM 8905 C C . LEU B 1 138 ? 180.289 218.824 210.436 1.00 0.86 138 LEU A C 1
ATOM 8906 O O . LEU B 1 138 ? 179.962 217.922 211.211 1.00 0.86 138 LEU A O 1
ATOM 8911 N N . THR B 1 139 ? 181.023 219.871 210.799 1.00 0.84 139 THR A N 1
ATOM 8912 C CA . THR B 1 139 ? 181.440 220.107 212.178 1.00 0.84 139 THR A CA 1
ATOM 8913 C C . THR B 1 139 ? 180.821 221.418 212.638 1.00 0.84 139 THR A C 1
ATOM 8914 O O . THR B 1 139 ? 181.210 222.492 212.169 1.00 0.84 139 THR A O 1
ATOM 8918 N N . ILE B 1 140 ? 179.867 221.332 213.557 1.00 0.82 140 ILE A N 1
ATOM 8919 C CA . ILE B 1 140 ? 179.107 222.486 214.018 1.00 0.82 140 ILE A CA 1
ATOM 8920 C C . ILE B 1 140 ? 179.623 222.896 215.386 1.00 0.82 140 ILE A C 1
ATOM 8921 O O . ILE B 1 140 ? 179.756 222.057 216.283 1.00 0.82 140 ILE A O 1
ATOM 8926 N N . ALA B 1 141 ? 179.908 224.182 215.550 1.00 0.85 141 ALA A N 1
ATOM 8927 C CA . ALA B 1 141 ? 180.327 224.741 216.827 1.00 0.85 141 ALA A CA 1
ATOM 8928 C C . ALA B 1 141 ? 179.212 225.614 217.378 1.00 0.85 141 ALA A C 1
ATOM 8929 O O . ALA B 1 141 ? 178.693 226.483 216.670 1.00 0.85 141 ALA A O 1
ATOM 8931 N N . PHE B 1 142 ? 178.845 225.382 218.633 1.00 0.85 142 PHE A N 1
ATOM 8932 C CA . PHE B 1 142 ? 177.782 226.122 219.299 1.00 0.85 142 PHE A CA 1
ATOM 8933 C C . PHE B 1 142 ? 178.407 227.069 220.312 1.00 0.85 142 PHE A C 1
ATOM 8934 O O . PHE B 1 142 ? 179.061 226.622 221.259 1.00 0.85 142 PHE A O 1
ATOM 8942 N N . VAL B 1 143 ? 178.195 228.367 220.121 1.00 0.83 143 VAL A N 1
ATOM 8943 C CA . VAL B 1 143 ? 178.744 229.383 221.004 1.00 0.83 143 VAL A CA 1
ATOM 8944 C C . VAL B 1 143 ? 177.611 230.294 221.458 1.00 0.83 143 VAL A C 1
ATOM 8945 O O . VAL B 1 143 ? 176.605 230.470 220.767 1.00 0.83 143 VAL A O 1
ATOM 8949 N N . SER B 1 144 ? 177.779 230.868 222.647 1.00 0.77 144 SER A N 1
ATOM 8950 C CA . SER B 1 144 ? 176.804 231.780 223.234 1.00 0.77 144 SER A CA 1
ATOM 8951 C C . SER B 1 144 ? 177.313 233.203 223.048 1.00 0.77 144 SER A C 1
ATOM 8952 O O . SER B 1 144 ? 178.356 233.571 223.598 1.00 0.77 144 SER A O 1
ATOM 8955 N N . THR B 1 145 ? 176.574 233.999 222.274 1.00 0.69 145 THR A N 1
ATOM 8956 C CA . THR B 1 145 ? 177.004 235.363 221.986 1.00 0.69 145 THR A CA 1
ATOM 8957 C C . THR B 1 145 ? 177.010 236.219 223.246 1.00 0.69 145 THR A C 1
ATOM 8958 O O . THR B 1 145 ? 177.977 236.940 223.517 1.00 0.69 145 THR A O 1
ATOM 8962 N N . ASP B 1 146 ? 175.934 236.150 224.033 1.00 0.70 146 ASP A N 1
ATOM 8963 C CA . ASP B 1 146 ? 175.844 236.985 225.226 1.00 0.70 146 ASP A CA 1
ATOM 8964 C C . ASP B 1 146 ? 176.808 236.526 226.312 1.00 0.70 146 ASP A C 1
ATOM 8965 O O . ASP B 1 146 ? 177.178 237.317 227.187 1.00 0.70 146 ASP A O 1
ATOM 8970 N N . GLY B 1 147 ? 177.215 235.263 226.259 1.00 0.76 147 GLY A N 1
ATOM 8971 C CA . GLY B 1 147 ? 178.108 234.730 227.270 1.00 0.76 147 GLY A CA 1
ATOM 8972 C C . GLY B 1 147 ? 177.331 234.198 228.450 1.00 0.76 147 GLY A C 1
ATOM 8973 O O . GLY B 1 147 ? 177.912 233.838 229.471 1.00 0.76 147 GLY A O 1
ATOM 8974 N N . SER B 1 148 ? 176.014 234.144 228.317 1.00 0.75 148 SER A N 1
ATOM 8975 C CA . SER B 1 148 ? 175.176 233.673 229.410 1.00 0.75 148 SER A CA 1
ATOM 8976 C C . SER B 1 148 ? 175.442 232.219 229.743 1.00 0.75 148 SER A C 1
ATOM 8977 O O . SER B 1 148 ? 175.516 231.853 230.913 1.00 0.75 148 SER A O 1
ATOM 8980 N N . MET B 1 149 ? 175.586 231.384 228.724 1.00 0.66 149 MET A N 1
ATOM 8981 C CA . MET B 1 149 ? 175.769 229.961 228.969 1.00 0.66 149 MET A CA 1
ATOM 8982 C C . MET B 1 149 ? 177.235 229.568 228.987 1.00 0.66 149 MET A C 1
ATOM 8983 O O . MET B 1 149 ? 178.005 229.989 228.127 1.00 0.66 149 MET A O 1
ATOM 8988 N N . ASP B 1 150 ? 177.623 228.760 229.966 1.00 0.64 150 ASP A N 1
ATOM 8989 C CA . ASP B 1 150 ? 178.999 228.296 230.050 1.00 0.64 150 ASP A CA 1
ATOM 8990 C C . ASP B 1 150 ? 179.207 227.158 229.074 1.00 0.64 150 ASP A C 1
ATOM 8991 O O . ASP B 1 150 ? 178.257 226.689 228.451 1.00 0.64 150 ASP A O 1
ATOM 8996 N N . LYS B 1 151 ? 180.441 226.694 228.948 1.00 0.62 151 LYS A N 1
ATOM 8997 C CA . LYS B 1 151 ? 180.724 225.634 228.000 1.00 0.62 151 LYS A CA 1
ATOM 8998 C C . LYS B 1 151 ? 179.840 224.434 228.283 1.00 0.62 151 LYS A C 1
ATOM 8999 O O . LYS B 1 151 ? 179.278 223.844 227.365 1.00 0.62 151 LYS A O 1
ATOM 9005 N N . GLN B 1 152 ? 179.708 224.075 229.553 1.00 0.66 152 GLN A N 1
ATOM 9006 C CA . GLN B 1 152 ? 178.879 222.933 229.916 1.00 0.66 152 GLN A CA 1
ATOM 9007 C C . GLN B 1 152 ? 177.418 223.191 229.608 1.00 0.66 152 GLN A C 1
ATOM 9008 O O . GLN B 1 152 ? 176.703 222.293 229.173 1.00 0.66 152 GLN A O 1
ATOM 9014 N N . ASP B 1 153 ? 176.970 224.417 229.831 1.00 0.68 153 ASP A N 1
ATOM 9015 C CA . ASP B 1 153 ? 175.596 224.749 229.532 1.00 0.68 153 ASP A CA 1
ATOM 9016 C C . ASP B 1 153 ? 175.364 224.504 228.060 1.00 0.68 153 ASP A C 1
ATOM 9017 O O . ASP B 1 153 ? 174.393 223.855 227.675 1.00 0.68 153 ASP A O 1
ATOM 9022 N N . ILE B 1 154 ? 176.273 224.999 227.232 1.00 0.78 154 ILE A N 1
ATOM 9023 C CA . ILE B 1 154 ? 176.141 224.817 225.800 1.00 0.78 154 ILE A CA 1
ATOM 9024 C C . ILE B 1 154 ? 176.167 223.341 225.481 1.00 0.78 154 ILE A C 1
ATOM 9025 O O . ILE B 1 154 ? 175.338 222.851 224.719 1.00 0.78 154 ILE A O 1
ATOM 9030 N N . ALA B 1 155 ? 177.101 222.621 226.082 1.00 0.83 155 ALA A N 1
ATOM 9031 C CA . ALA B 1 155 ? 177.236 221.203 225.793 1.00 0.83 155 ALA A CA 1
ATOM 9032 C C . ALA B 1 155 ? 175.969 220.453 226.136 1.00 0.83 155 ALA A C 1
ATOM 9033 O O . ALA B 1 155 ? 175.509 219.616 225.364 1.00 0.83 155 ALA A O 1
ATOM 9035 N N . ASP B 1 156 ? 175.397 220.747 227.294 1.00 0.82 156 ASP A N 1
ATOM 9036 C CA . ASP B 1 156 ? 174.212 220.024 227.715 1.00 0.82 156 ASP A CA 1
ATOM 9037 C C . ASP B 1 156 ? 173.084 220.265 226.739 1.00 0.82 156 ASP A C 1
ATOM 9038 O O . ASP B 1 156 ? 172.424 219.326 226.303 1.00 0.82 156 ASP A O 1
ATOM 9043 N N . TYR B 1 157 ? 172.865 221.524 226.382 1.00 0.79 157 TYR A N 1
ATOM 9044 C CA . TYR B 1 157 ? 171.776 221.832 225.481 1.00 0.79 157 TYR A CA 1
ATOM 9045 C C . TYR B 1 157 ? 171.988 221.052 224.210 1.00 0.79 157 TYR A C 1
ATOM 9046 O O . TYR B 1 157 ? 171.062 220.433 223.690 1.00 0.79 157 TYR A O 1
ATOM 9055 N N . VAL B 1 158 ? 173.214 221.070 223.710 1.00 0.85 158 VAL A N 1
ATOM 9056 C CA . VAL B 1 158 ? 173.515 220.331 222.503 1.00 0.85 158 VAL A CA 1
ATOM 9057 C C . VAL B 1 158 ? 173.158 218.868 222.697 1.00 0.85 158 VAL A C 1
ATOM 9058 O O . VAL B 1 158 ? 172.459 218.285 221.873 1.00 0.85 158 VAL A O 1
ATOM 9062 N N . ALA B 1 159 ? 173.623 218.269 223.787 1.00 0.84 159 ALA A N 1
ATOM 9063 C CA . ALA B 1 159 ? 173.364 216.848 223.986 1.00 0.84 159 ALA A CA 1
ATOM 9064 C C . ALA B 1 159 ? 171.881 216.574 224.197 1.00 0.84 159 ALA A C 1
ATOM 9065 O O . ALA B 1 159 ? 171.353 215.570 223.708 1.00 0.84 159 ALA A O 1
ATOM 9067 N N . SER B 1 160 ? 171.194 217.454 224.925 1.00 0.82 160 SER A N 1
ATOM 9068 C CA . SER B 1 160 ? 169.801 217.201 225.268 1.00 0.82 160 SER A CA 1
ATOM 9069 C C . SER B 1 160 ? 168.871 217.425 224.083 1.00 0.82 160 SER A C 1
ATOM 9070 O O . SER B 1 160 ? 167.966 216.618 223.842 1.00 0.82 160 SER A O 1
ATOM 9073 N N . ASN B 1 161 ? 169.072 218.504 223.325 1.00 0.81 161 ASN A N 1
ATOM 9074 C CA . ASN B 1 161 ? 168.072 218.942 222.364 1.00 0.81 161 ASN A CA 1
ATOM 9075 C C . ASN B 1 161 ? 168.511 218.868 220.910 1.00 0.81 161 ASN A C 1
ATOM 9076 O O . ASN B 1 161 ? 167.662 219.017 220.026 1.00 0.81 161 ASN A O 1
ATOM 9081 N N . ILE B 1 162 ? 169.796 218.653 220.625 1.00 0.85 162 ILE A N 1
ATOM 9082 C CA . ILE B 1 162 ? 170.323 218.778 219.276 1.00 0.85 162 ILE A CA 1
ATOM 9083 C C . ILE B 1 162 ? 170.926 217.475 218.771 1.00 0.85 162 ILE A C 1
ATOM 9084 O O . ILE B 1 162 ? 170.711 217.097 217.615 1.00 0.85 162 ILE A O 1
ATOM 9089 N N . GLN B 1 163 ? 171.688 216.776 219.611 1.00 0.81 163 GLN A N 1
ATOM 9090 C CA . GLN B 1 163 ? 172.365 215.565 219.162 1.00 0.81 163 GLN A CA 1
ATOM 9091 C C . GLN B 1 163 ? 171.363 214.494 218.746 1.00 0.81 163 GLN A C 1
ATOM 9092 O O . GLN B 1 163 ? 171.530 213.833 217.716 1.00 0.81 163 GLN A O 1
ATOM 9098 N N . ASP B 1 164 ? 170.315 214.304 219.543 1.00 0.81 164 ASP A N 1
ATOM 9099 C CA . ASP B 1 164 ? 169.300 213.304 219.213 1.00 0.81 164 ASP A CA 1
ATOM 9100 C C . ASP B 1 164 ? 168.531 213.617 217.934 1.00 0.81 164 ASP A C 1
ATOM 9101 O O . ASP B 1 164 ? 168.425 212.724 217.079 1.00 0.81 164 ASP A O 1
ATOM 9106 N N . PRO B 1 165 ? 167.970 214.818 217.732 1.00 0.83 165 PRO A N 1
ATOM 9107 C CA . PRO B 1 165 ? 167.246 215.062 216.470 1.00 0.83 165 PRO A CA 1
ATOM 9108 C C . PRO B 1 165 ? 168.116 214.931 215.232 1.00 0.83 165 PRO A C 1
ATOM 9109 O O . PRO B 1 165 ? 167.642 214.450 214.195 1.00 0.83 165 PRO A O 1
ATOM 9113 N N . LEU B 1 166 ? 169.381 215.347 215.307 1.00 0.85 166 LEU A N 1
ATOM 9114 C CA . LEU B 1 166 ? 170.248 215.256 214.138 1.00 0.85 166 LEU A CA 1
ATOM 9115 C C . LEU B 1 166 ? 170.647 213.818 213.844 1.00 0.85 166 LEU A C 1
ATOM 9116 O O . LEU B 1 166 ? 170.981 213.492 212.700 1.00 0.85 166 LEU A O 1
ATOM 9121 N N . SER B 1 167 ? 170.626 212.951 214.856 1.00 0.82 167 SER A N 1
ATOM 9122 C CA . SER B 1 167 ? 170.970 211.552 214.632 1.00 0.82 167 SER A CA 1
ATOM 9123 C C . SER B 1 167 ? 169.936 210.862 213.752 1.00 0.82 167 SER A C 1
ATOM 9124 O O . SER B 1 167 ? 170.274 209.961 212.975 1.00 0.82 167 SER A O 1
ATOM 9127 N N . ARG B 1 168 ? 168.668 211.266 213.860 1.00 0.78 168 ARG A N 1
ATOM 9128 C CA . ARG B 1 168 ? 167.625 210.623 213.069 1.00 0.78 168 ARG A CA 1
ATOM 9129 C C . ARG B 1 168 ? 167.594 211.141 211.637 1.00 0.78 168 ARG A C 1
ATOM 9130 O O . ARG B 1 168 ? 166.890 210.574 210.794 1.00 0.78 168 ARG A O 1
ATOM 9138 N N . VAL B 1 169 ? 168.330 212.216 211.347 1.00 0.86 169 VAL A N 1
ATOM 9139 C CA . VAL B 1 169 ? 168.348 212.761 209.996 1.00 0.86 169 VAL A CA 1
ATOM 9140 C C . VAL B 1 169 ? 168.917 211.724 209.044 1.00 0.86 169 VAL A C 1
ATOM 9141 O O . VAL B 1 169 ? 169.937 211.089 209.330 1.00 0.86 169 VAL A O 1
ATOM 9145 N N . ASN B 1 170 ? 168.245 211.541 207.910 1.00 0.80 170 ASN A N 1
ATOM 9146 C CA . ASN B 1 170 ? 168.628 210.500 206.967 1.00 0.80 170 ASN A CA 1
ATOM 9147 C C . ASN B 1 170 ? 170.042 210.728 206.450 1.00 0.80 170 ASN A C 1
ATOM 9148 O O . ASN B 1 170 ? 170.432 211.853 206.128 1.00 0.80 170 ASN A O 1
ATOM 9153 N N . GLY B 1 171 ? 170.814 209.646 206.377 1.00 0.81 171 GLY A N 1
ATOM 9154 C CA . GLY B 1 171 ? 172.178 209.704 205.903 1.00 0.81 171 GLY A CA 1
ATOM 9155 C C . GLY B 1 171 ? 173.217 209.997 206.963 1.00 0.81 171 GLY A C 1
ATOM 9156 O O . GLY B 1 171 ? 174.414 209.982 206.651 1.00 0.81 171 GLY A O 1
ATOM 9157 N N . VAL B 1 172 ? 172.806 210.261 208.201 1.00 0.83 172 VAL A N 1
ATOM 9158 C CA . VAL B 1 172 ? 173.739 210.567 209.283 1.00 0.83 172 VAL A CA 1
ATOM 9159 C C . VAL B 1 172 ? 174.099 209.251 209.964 1.00 0.83 172 VAL A C 1
ATOM 9160 O O . VAL B 1 172 ? 173.312 208.705 210.739 1.00 0.83 172 VAL A O 1
ATOM 9164 N N . GLY B 1 173 ? 175.291 208.737 209.679 1.00 0.76 173 GLY A N 1
ATOM 9165 C CA . GLY B 1 173 ? 175.753 207.520 210.316 1.00 0.76 173 GLY A CA 1
ATOM 9166 C C . GLY B 1 173 ? 175.955 207.689 211.807 1.00 0.76 173 GLY A C 1
ATOM 9167 O O . GLY B 1 173 ? 175.238 207.087 212.611 1.00 0.76 173 GLY A O 1
ATOM 9168 N N . ASP B 1 174 ? 176.926 208.515 212.184 1.00 0.77 174 ASP A N 1
ATOM 9169 C CA . ASP B 1 174 ? 177.217 208.814 213.577 1.00 0.77 174 ASP A CA 1
ATOM 9170 C C . ASP B 1 174 ? 177.323 210.318 213.753 1.00 0.77 174 ASP A C 1
ATOM 9171 O O . ASP B 1 174 ? 177.685 211.037 212.818 1.00 0.77 174 ASP A O 1
ATOM 9176 N N . ILE B 1 175 ? 176.999 210.794 214.952 1.00 0.82 175 ILE A N 1
ATOM 9177 C CA . ILE B 1 175 ? 177.162 212.206 215.269 1.00 0.82 175 ILE A CA 1
ATOM 9178 C C . ILE B 1 175 ? 178.005 212.329 216.533 1.00 0.82 175 ILE A C 1
ATOM 9179 O O . ILE B 1 175 ? 177.502 212.185 217.653 1.00 0.82 175 ILE A O 1
ATOM 9184 N N . ASP B 1 176 ? 179.302 212.566 216.357 1.00 0.78 176 ASP A N 1
ATOM 9185 C CA . ASP B 1 176 ? 180.196 212.693 217.499 1.00 0.78 176 ASP A CA 1
ATOM 9186 C C . ASP B 1 176 ? 179.928 213.992 218.243 1.00 0.78 176 ASP A C 1
ATOM 9187 O O . ASP B 1 176 ? 179.576 215.011 217.644 1.00 0.78 176 ASP A O 1
ATOM 9192 N N . ALA B 1 177 ? 180.102 213.952 219.558 1.00 0.81 177 ALA A N 1
ATOM 9193 C CA . ALA B 1 177 ? 179.910 215.116 220.407 1.00 0.81 177 ALA A CA 1
ATOM 9194 C C . ALA B 1 177 ? 181.224 215.484 221.078 1.00 0.81 177 ALA A C 1
ATOM 9195 O O . ALA B 1 177 ? 181.888 214.631 221.674 1.00 0.81 177 ALA A O 1
ATOM 9197 N N . TYR B 1 178 ? 181.591 216.757 220.981 1.00 0.79 178 TYR A N 1
ATOM 9198 C CA . TYR B 1 178 ? 182.759 217.301 221.662 1.00 0.79 178 TYR A CA 1
ATOM 9199 C C . TYR B 1 178 ? 182.347 217.960 222.971 1.00 0.79 178 TYR A C 1
ATOM 9200 O O . TYR B 1 178 ? 182.925 218.955 223.408 1.00 0.79 178 TYR A O 1
ATOM 9209 N N . GLY B 1 179 ? 181.321 217.396 223.595 1.00 0.79 179 GLY A N 1
ATOM 9210 C CA . GLY B 1 179 ? 180.843 217.834 224.891 1.00 0.79 179 GLY A CA 1
ATOM 9211 C C . GLY B 1 179 ? 179.953 216.753 225.455 1.00 0.79 179 GLY A C 1
ATOM 9212 O O . GLY B 1 179 ? 179.535 215.832 224.749 1.00 0.79 179 GLY A O 1
ATOM 9213 N N . SER B 1 180 ? 179.664 216.875 226.745 1.00 0.80 180 SER A N 1
ATOM 9214 C CA . SER B 1 180 ? 178.887 215.861 227.438 1.00 0.80 180 SER A CA 1
ATOM 9215 C C . SER B 1 180 ? 177.765 216.524 228.217 1.00 0.80 180 SER A C 1
ATOM 9216 O O . SER B 1 180 ? 177.886 217.667 228.662 1.00 0.80 180 SER A O 1
ATOM 9219 N N . GLN B 1 181 ? 176.671 215.796 228.399 1.00 0.80 181 GLN A N 1
ATOM 9220 C CA . GLN B 1 181 ? 175.547 216.323 229.155 1.00 0.80 181 GLN A CA 1
ATOM 9221 C C . GLN B 1 181 ? 175.938 216.566 230.593 1.00 0.80 181 GLN A C 1
ATOM 9222 O O . GLN B 1 181 ? 177.032 216.205 231.015 1.00 0.80 181 GLN A O 1
ATOM 9228 N N . TYR B 1 182 ? 175.039 217.163 231.360 1.00 0.83 182 TYR A N 1
ATOM 9229 C CA . TYR B 1 182 ? 175.316 217.411 232.763 1.00 0.83 182 TYR A CA 1
ATOM 9230 C C . TYR B 1 182 ? 175.386 216.121 233.549 1.00 0.83 182 TYR A C 1
ATOM 9231 O O . TYR B 1 182 ? 174.917 215.082 233.090 1.00 0.83 182 TYR A O 1
ATOM 9240 N N . SER B 1 183 ? 175.974 216.180 234.735 1.00 0.87 183 SER A N 1
ATOM 9241 C CA . SER B 1 183 ? 176.053 215.010 235.594 1.00 0.87 183 SER A CA 1
ATOM 9242 C C . SER B 1 183 ? 176.286 215.502 236.998 1.00 0.87 183 SER A C 1
ATOM 9243 O O . SER B 1 183 ? 177.167 216.323 237.228 1.00 0.87 183 SER A O 1
ATOM 9246 N N . MET B 1 184 ? 175.490 215.024 237.940 1.00 0.86 184 MET A N 1
ATOM 9247 C CA . MET B 1 184 ? 175.603 215.499 239.311 1.00 0.86 184 MET A CA 1
ATOM 9248 C C . MET B 1 184 ? 176.934 215.060 239.902 1.00 0.86 184 MET A C 1
ATOM 9249 O O . MET B 1 184 ? 177.022 214.002 240.532 1.00 0.86 184 MET A O 1
ATOM 9254 N N . ARG B 1 185 ? 177.977 215.858 239.695 1.00 0.82 185 ARG A N 1
ATOM 9255 C CA . ARG B 1 185 ? 179.304 215.522 240.191 1.00 0.82 185 ARG A CA 1
ATOM 9256 C C . ARG B 1 185 ? 179.345 215.701 241.701 1.00 0.82 185 ARG A C 1
ATOM 9257 O O . ARG B 1 185 ? 178.876 216.716 242.225 1.00 0.82 185 ARG A O 1
ATOM 9265 N N . ILE B 1 186 ? 179.902 214.714 242.398 1.00 0.88 186 ILE A N 1
ATOM 9266 C CA . ILE B 1 186 ? 180.054 214.779 243.846 1.00 0.88 186 ILE A CA 1
ATOM 9267 C C . ILE B 1 186 ? 181.532 214.679 244.187 1.00 0.88 186 ILE A C 1
ATOM 9268 O O . ILE B 1 186 ? 182.128 213.600 244.104 1.00 0.88 186 ILE A O 1
ATOM 9273 N N . TRP B 1 187 ? 182.135 215.801 244.566 1.00 0.86 187 TRP A N 1
ATOM 9274 C CA . TRP B 1 187 ? 183.564 215.840 244.838 1.00 0.86 187 TRP A CA 1
ATOM 9275 C C . TRP B 1 187 ? 183.832 215.555 246.309 1.00 0.86 187 TRP A C 1
ATOM 9276 O O . TRP B 1 187 ? 183.442 216.335 247.181 1.00 0.86 187 TRP A O 1
ATOM 9287 N N . LEU B 1 188 ? 184.511 214.447 246.580 1.00 0.89 188 LEU A N 1
ATOM 9288 C CA . LEU B 1 188 ? 184.799 214.037 247.945 1.00 0.89 188 LEU A CA 1
ATOM 9289 C C . LEU B 1 188 ? 185.966 214.832 248.514 1.00 0.89 188 LEU A C 1
ATOM 9290 O O . LEU B 1 188 ? 186.821 215.340 247.787 1.00 0.89 188 LEU A O 1
ATOM 9295 N N . ASP B 1 189 ? 185.994 214.927 249.837 1.00 0.88 189 ASP A N 1
ATOM 9296 C CA . ASP B 1 189 ? 187.074 215.597 250.557 1.00 0.88 189 ASP A CA 1
ATOM 9297 C C . ASP B 1 189 ? 187.651 214.617 251.565 1.00 0.88 189 ASP A C 1
ATOM 9298 O O . ASP B 1 189 ? 186.983 214.310 252.574 1.00 0.88 189 ASP A O 1
ATOM 9303 N N . PRO B 1 190 ? 188.861 214.104 251.342 1.00 0.88 190 PRO A N 1
ATOM 9304 C CA . PRO B 1 190 ? 189.430 213.130 252.286 1.00 0.88 190 PRO A CA 1
ATOM 9305 C C . PRO B 1 190 ? 189.576 213.665 253.698 1.00 0.88 190 PRO A C 1
ATOM 9306 O O . PRO B 1 190 ? 189.445 212.895 254.655 1.00 0.88 190 PRO A O 1
ATOM 9310 N N . ALA B 1 191 ? 189.852 214.959 253.859 1.00 0.88 191 ALA A N 1
ATOM 9311 C CA . ALA B 1 191 ? 189.939 215.535 255.196 1.00 0.88 191 ALA A CA 1
ATOM 9312 C C . ALA B 1 191 ? 188.600 215.438 255.918 1.00 0.88 191 ALA A C 1
ATOM 9313 O O . ALA B 1 191 ? 188.530 215.025 257.080 1.00 0.88 191 ALA A O 1
ATOM 9315 N N . LYS B 1 192 ? 187.519 215.809 255.229 1.00 0.80 192 LYS A N 1
ATOM 9316 C CA . LYS B 1 192 ? 186.190 215.698 255.821 1.00 0.80 192 LYS A CA 1
ATOM 9317 C C . LYS B 1 192 ? 185.818 214.243 256.071 1.00 0.80 192 LYS A C 1
ATOM 9318 O O . LYS B 1 192 ? 185.204 213.918 257.093 1.00 0.80 192 LYS A O 1
ATOM 9324 N N . LEU B 1 193 ? 186.179 213.353 255.144 1.00 0.82 193 LEU A N 1
ATOM 9325 C CA . LEU B 1 193 ? 185.900 211.932 255.327 1.00 0.82 193 LEU A CA 1
ATOM 9326 C C . LEU B 1 193 ? 186.596 211.389 256.567 1.00 0.82 193 LEU A C 1
ATOM 9327 O O . LEU B 1 193 ? 186.013 210.608 257.327 1.00 0.82 193 LEU A O 1
ATOM 9332 N N . ASN B 1 194 ? 187.848 211.789 256.783 1.00 0.82 194 ASN A N 1
ATOM 9333 C CA . ASN B 1 194 ? 188.578 211.344 257.965 1.00 0.82 194 ASN A CA 1
ATOM 9334 C C . ASN B 1 194 ? 188.019 211.980 259.229 1.00 0.82 194 ASN A C 1
ATOM 9335 O O . ASN B 1 194 ? 188.028 211.361 260.299 1.00 0.82 194 ASN A O 1
ATOM 9340 N N . SER B 1 195 ? 187.531 213.218 259.127 1.00 0.81 195 SER A N 1
ATOM 9341 C CA . SER B 1 195 ? 186.989 213.904 260.295 1.00 0.81 195 SER A CA 1
ATOM 9342 C C . SER B 1 195 ? 185.779 213.167 260.855 1.00 0.81 195 SER A C 1
ATOM 9343 O O . SER B 1 195 ? 185.628 213.029 262.073 1.00 0.81 195 SER A O 1
ATOM 9346 N N . PHE B 1 196 ? 184.905 212.683 259.974 1.00 0.79 196 PHE A N 1
ATOM 9347 C CA . PHE B 1 196 ? 183.717 211.944 260.375 1.00 0.79 196 PHE A CA 1
ATOM 9348 C C . PHE B 1 196 ? 183.932 210.437 260.368 1.00 0.79 196 PHE A C 1
ATOM 9349 O O . PHE B 1 196 ? 182.978 209.687 260.592 1.00 0.79 196 PHE A O 1
ATOM 9357 N N . GLN B 1 197 ? 185.158 209.982 260.111 1.00 0.78 197 GLN A N 1
ATOM 9358 C CA . GLN B 1 197 ? 185.502 208.561 260.122 1.00 0.78 197 GLN A CA 1
ATOM 9359 C C . GLN B 1 197 ? 184.620 207.768 259.159 1.00 0.78 197 GLN A C 1
ATOM 9360 O O . GLN B 1 197 ? 183.950 206.805 259.536 1.00 0.78 197 GLN A O 1
ATOM 9366 N N . MET B 1 198 ? 184.621 208.189 257.898 1.00 0.80 198 MET A N 1
ATOM 9367 C CA . MET B 1 198 ? 183.902 207.494 256.841 1.00 0.80 198 MET A CA 1
ATOM 9368 C C . MET B 1 198 ? 184.797 207.350 255.622 1.00 0.80 198 MET A C 1
ATOM 9369 O O . MET B 1 198 ? 185.568 208.256 255.296 1.00 0.80 198 MET A O 1
ATOM 9374 N N . THR B 1 199 ? 184.695 206.205 254.956 1.00 0.83 199 THR A N 1
ATOM 9375 C CA . THR B 1 199 ? 185.455 205.961 253.744 1.00 0.83 199 THR A CA 1
ATOM 9376 C C . THR B 1 199 ? 184.640 206.350 252.515 1.00 0.83 199 THR A C 1
ATOM 9377 O O . THR B 1 199 ? 183.435 206.603 252.585 1.00 0.83 199 THR A O 1
ATOM 9381 N N . ALA B 1 200 ? 185.319 206.391 251.368 1.00 0.88 200 ALA A N 1
ATOM 9382 C CA . ALA B 1 200 ? 184.635 206.676 250.112 1.00 0.88 200 ALA A CA 1
ATOM 9383 C C . ALA B 1 200 ? 183.620 205.588 249.787 1.00 0.88 200 ALA A C 1
ATOM 9384 O O . ALA B 1 200 ? 182.583 205.854 249.166 1.00 0.88 200 ALA A O 1
ATOM 9386 N N . LYS B 1 201 ? 183.905 204.351 250.198 1.00 0.79 201 LYS A N 1
ATOM 9387 C CA . LYS B 1 201 ? 182.967 203.262 249.957 1.00 0.79 201 LYS A CA 1
ATOM 9388 C C . LYS B 1 201 ? 181.652 203.493 250.683 1.00 0.79 201 LYS A C 1
ATOM 9389 O O . LYS B 1 201 ? 180.585 203.154 250.166 1.00 0.79 201 LYS A O 1
ATOM 9395 N N . ASP B 1 202 ? 181.707 204.065 251.887 1.00 0.85 202 ASP A N 1
ATOM 9396 C CA . ASP B 1 202 ? 180.484 204.368 252.620 1.00 0.85 202 ASP A CA 1
ATOM 9397 C C . ASP B 1 202 ? 179.614 205.348 251.843 1.00 0.85 202 ASP A C 1
ATOM 9398 O O . ASP B 1 202 ? 178.403 205.150 251.697 1.00 0.85 202 ASP A O 1
ATOM 9403 N N . VAL B 1 203 ? 180.232 206.411 251.325 1.00 0.89 203 VAL A N 1
ATOM 9404 C CA . VAL B 1 203 ? 179.496 207.411 250.554 1.00 0.89 203 VAL A CA 1
ATOM 9405 C C . VAL B 1 203 ? 178.905 206.783 249.300 1.00 0.89 203 VAL A C 1
ATOM 9406 O O . VAL B 1 203 ? 177.737 207.007 248.959 1.00 0.89 203 VAL A O 1
ATOM 9410 N N . THR B 1 204 ? 179.710 205.987 248.593 1.00 0.89 204 THR A N 1
ATOM 9411 C CA . THR B 1 204 ? 179.234 205.347 247.372 1.00 0.89 204 THR A CA 1
ATOM 9412 C C . THR B 1 204 ? 178.054 204.425 247.656 1.00 0.89 204 THR A C 1
ATOM 9413 O O . THR B 1 204 ? 177.040 204.455 246.950 1.00 0.89 204 THR A O 1
ATOM 9417 N N . ASP B 1 205 ? 178.168 203.603 248.702 1.00 0.87 205 ASP A N 1
ATOM 9418 C CA . ASP B 1 205 ? 177.097 202.676 249.045 1.00 0.87 205 ASP A CA 1
ATOM 9419 C C . ASP B 1 205 ? 175.831 203.422 249.434 1.00 0.87 205 ASP A C 1
ATOM 9420 O O . ASP B 1 205 ? 174.727 203.049 249.022 1.00 0.87 205 ASP A O 1
ATOM 9425 N N . ALA B 1 206 ? 175.970 204.486 250.228 1.00 0.90 206 ALA A N 1
ATOM 9426 C CA . ALA B 1 206 ? 174.801 205.260 250.628 1.00 0.90 206 ALA A CA 1
ATOM 9427 C C . ALA B 1 206 ? 174.106 205.866 249.416 1.00 0.90 206 ALA A C 1
ATOM 9428 O O . ALA B 1 206 ? 172.881 205.764 249.273 1.00 0.90 206 ALA A O 1
ATOM 9430 N N . ILE B 1 207 ? 174.877 206.481 248.517 1.00 0.88 207 ILE A N 1
ATOM 9431 C CA . ILE B 1 207 ? 174.278 207.138 247.359 1.00 0.88 207 ILE A CA 1
ATOM 9432 C C . ILE B 1 207 ? 173.623 206.115 246.440 1.00 0.88 207 ILE A C 1
ATOM 9433 O O . ILE B 1 207 ? 172.556 206.368 245.869 1.00 0.88 207 ILE A O 1
ATOM 9438 N N . GLU B 1 208 ? 174.271 204.977 246.253 1.00 0.82 208 GLU A N 1
ATOM 9439 C CA . GLU B 1 208 ? 173.733 203.977 245.344 1.00 0.82 208 GLU A CA 1
ATOM 9440 C C . GLU B 1 208 ? 172.442 203.404 245.884 1.00 0.82 208 GLU A C 1
ATOM 9441 O O . GLU B 1 208 ? 171.672 202.795 245.145 1.00 0.82 208 GLU A O 1
ATOM 9447 N N . SER B 1 209 ? 172.199 203.594 247.174 1.00 0.84 209 SER A N 1
ATOM 9448 C CA . SER B 1 209 ? 171.007 203.029 247.791 1.00 0.84 209 SER A CA 1
ATOM 9449 C C . SER B 1 209 ? 169.925 204.070 248.024 1.00 0.84 209 SER A C 1
ATOM 9450 O O . SER B 1 209 ? 168.840 203.741 248.498 1.00 0.84 209 SER A O 1
ATOM 9453 N N . GLN B 1 210 ? 170.208 205.323 247.693 1.00 0.80 210 GLN A N 1
ATOM 9454 C CA . GLN B 1 210 ? 169.240 206.385 247.949 1.00 0.80 210 GLN A CA 1
ATOM 9455 C C . GLN B 1 210 ? 167.935 206.131 247.216 1.00 0.80 210 GLN A C 1
ATOM 9456 O O . GLN B 1 210 ? 166.859 206.347 247.769 1.00 0.80 210 GLN A O 1
ATOM 9462 N N . ASN B 1 211 ? 168.022 205.671 245.974 1.00 0.83 211 ASN A N 1
ATOM 9463 C CA . ASN B 1 211 ? 166.815 205.358 245.222 1.00 0.83 211 ASN A CA 1
ATOM 9464 C C . ASN B 1 211 ? 166.440 203.892 245.402 1.00 0.83 211 ASN A C 1
ATOM 9465 O O . ASN B 1 211 ? 167.167 203.131 246.041 1.00 0.83 211 ASN A O 1
ATOM 9470 N N . GLN B 1 237 ? 161.403 208.991 237.746 1.00 30.00 237 GLN A N 1
ATOM 9471 C CA . GLN B 1 237 ? 160.726 208.402 238.894 1.00 30.00 237 GLN A CA 1
ATOM 9472 C C . GLN B 1 237 ? 161.035 209.175 240.164 1.00 30.00 237 GLN A C 1
ATOM 9473 O O . GLN B 1 237 ? 161.081 210.405 240.152 1.00 30.00 237 GLN A O 1
ATOM 9479 N N . SER B 1 238 ? 161.250 208.459 241.261 1.00 0.71 238 SER A N 1
ATOM 9480 C CA . SER B 1 238 ? 161.583 209.112 242.518 1.00 0.71 238 SER A CA 1
ATOM 9481 C C . SER B 1 238 ? 163.071 209.402 242.571 1.00 0.71 238 SER A C 1
ATOM 9482 O O . SER B 1 238 ? 163.792 208.835 243.390 1.00 0.71 238 SER A O 1
ATOM 9485 N N . LEU B 1 239 ? 163.536 210.283 241.693 1.00 0.76 239 LEU A N 1
ATOM 9486 C CA . LEU B 1 239 ? 164.951 210.619 241.659 1.00 0.76 239 LEU A CA 1
ATOM 9487 C C . LEU B 1 239 ? 165.169 212.059 242.071 1.00 0.76 239 LEU A C 1
ATOM 9488 O O . LEU B 1 239 ? 164.339 212.920 241.797 1.00 0.76 239 LEU A O 1
ATOM 9493 N N . LEU B 1 240 ? 166.281 212.323 242.739 1.00 0.79 240 LEU A N 1
ATOM 9494 C CA . LEU B 1 240 ? 166.597 213.676 243.167 1.00 0.79 240 LEU A CA 1
ATOM 9495 C C . LEU B 1 240 ? 166.864 214.571 241.961 1.00 0.79 240 LEU A C 1
ATOM 9496 O O . LEU B 1 240 ? 167.372 214.134 240.925 1.00 0.79 240 LEU A O 1
ATOM 9501 N N . GLN B 1 241 ? 166.505 215.845 242.103 1.00 0.76 241 GLN A N 1
ATOM 9502 C CA . GLN B 1 241 ? 166.581 216.774 240.984 1.00 0.76 241 GLN A CA 1
ATOM 9503 C C . GLN B 1 241 ? 167.680 217.809 241.182 1.00 0.76 241 GLN A C 1
ATOM 9504 O O . GLN B 1 241 ? 168.569 217.948 240.337 1.00 0.76 241 GLN A O 1
ATOM 9510 N N . THR B 1 242 ? 167.627 218.536 242.289 1.00 0.80 242 THR A N 1
ATOM 9511 C CA . THR B 1 242 ? 168.562 219.629 242.498 1.00 0.80 242 THR A CA 1
ATOM 9512 C C . THR B 1 242 ? 169.794 219.133 243.251 1.00 0.80 242 THR A C 1
ATOM 9513 O O . THR B 1 242 ? 169.721 218.124 243.964 1.00 0.80 242 THR A O 1
ATOM 9517 N N . PRO B 1 243 ? 170.940 219.802 243.111 1.00 0.86 243 PRO A N 1
ATOM 9518 C CA . PRO B 1 243 ? 172.100 219.438 243.937 1.00 0.86 243 PRO A CA 1
ATOM 9519 C C . PRO B 1 243 ? 171.847 219.585 245.425 1.00 0.86 243 PRO A C 1
ATOM 9520 O O . PRO B 1 243 ? 172.452 218.855 246.220 1.00 0.86 243 PRO A O 1
ATOM 9524 N N . GLU B 1 244 ? 170.973 220.510 245.827 1.00 0.82 244 GLU A N 1
ATOM 9525 C CA . GLU B 1 244 ? 170.708 220.712 247.247 1.00 0.82 244 GLU A CA 1
ATOM 9526 C C . GLU B 1 244 ? 170.103 219.466 247.876 1.00 0.82 244 GLU A C 1
ATOM 9527 O O . GLU B 1 244 ? 170.332 219.183 249.058 1.00 0.82 244 GLU A O 1
ATOM 9533 N N . GLN B 1 245 ? 169.317 218.713 247.105 1.00 0.79 245 GLN A N 1
ATOM 9534 C CA . GLN B 1 245 ? 168.793 217.448 247.605 1.00 0.79 245 GLN A CA 1
ATOM 9535 C C . GLN B 1 245 ? 169.920 216.458 247.867 1.00 0.79 245 GLN A C 1
ATOM 9536 O O . GLN B 1 245 ? 169.879 215.704 248.846 1.00 0.79 245 GLN A O 1
ATOM 9542 N N . PHE B 1 246 ? 170.934 216.442 247.000 1.00 0.85 246 PHE A N 1
ATOM 9543 C CA . PHE B 1 246 ? 172.071 215.553 247.211 1.00 0.85 246 PHE A CA 1
ATOM 9544 C C . PHE B 1 246 ? 172.877 215.958 248.437 1.00 0.85 246 PHE A C 1
ATOM 9545 O O . PHE B 1 246 ? 173.359 215.098 249.182 1.00 0.85 246 PHE A O 1
ATOM 9553 N N . ARG B 1 247 ? 173.038 217.263 248.665 1.00 0.78 247 ARG A N 1
ATOM 9554 C CA . ARG B 1 247 ? 173.780 217.721 249.834 1.00 0.78 247 ARG A CA 1
ATOM 9555 C C . ARG B 1 247 ? 173.116 217.300 251.137 1.00 0.78 247 ARG A C 1
ATOM 9556 O O . ARG B 1 247 ? 173.787 217.247 252.173 1.00 0.78 247 ARG A O 1
ATOM 9564 N N . ASP B 1 248 ? 171.818 217.007 251.114 1.00 0.84 248 ASP A N 1
ATOM 9565 C CA . ASP B 1 248 ? 171.086 216.600 252.305 1.00 0.84 248 ASP A CA 1
ATOM 9566 C C . ASP B 1 248 ? 170.949 215.091 252.436 1.00 0.84 248 ASP A C 1
ATOM 9567 O O . ASP B 1 248 ? 170.266 214.624 253.352 1.00 0.84 248 ASP A O 1
ATOM 9572 N N . ILE B 1 249 ? 171.569 214.319 251.545 1.00 0.83 249 ILE A N 1
ATOM 9573 C CA . ILE B 1 249 ? 171.530 212.864 251.632 1.00 0.83 249 ILE A CA 1
ATOM 9574 C C . ILE B 1 249 ? 172.212 212.424 252.919 1.00 0.83 249 ILE A C 1
ATOM 9575 O O . ILE B 1 249 ? 173.383 212.741 253.154 1.00 0.83 249 ILE A O 1
ATOM 9580 N N . THR B 1 250 ? 171.488 211.688 253.757 1.00 0.83 250 THR A N 1
ATOM 9581 C CA . THR B 1 250 ? 171.999 211.273 255.058 1.00 0.83 250 THR A CA 1
ATOM 9582 C C . THR B 1 250 ? 172.889 210.050 254.883 1.00 0.83 250 THR A C 1
ATOM 9583 O O . THR B 1 250 ? 172.403 208.957 254.577 1.00 0.83 250 THR A O 1
ATOM 9587 N N . LEU B 1 251 ? 174.196 210.233 255.075 1.00 0.85 251 LEU A N 1
ATOM 9588 C CA . LEU B 1 251 ? 175.121 209.111 254.963 1.00 0.85 251 LEU A CA 1
ATOM 9589 C C . LEU B 1 251 ? 175.001 208.175 256.158 1.00 0.85 251 LEU A C 1
ATOM 9590 O O . LEU B 1 251 ? 175.010 206.949 255.997 1.00 0.85 251 LEU A O 1
ATOM 9595 N N . ARG B 1 252 ? 174.883 208.730 257.361 1.00 0.73 252 ARG A N 1
ATOM 9596 C CA . ARG B 1 252 ? 174.717 207.929 258.566 1.00 0.73 252 ARG A CA 1
ATOM 9597 C C . ARG B 1 252 ? 174.063 208.793 259.632 1.00 0.73 252 ARG A C 1
ATOM 9598 O O . ARG B 1 252 ? 174.040 210.022 259.531 1.00 0.73 252 ARG A O 1
ATOM 9606 N N . VAL B 1 253 ? 173.533 208.133 260.658 1.00 0.71 253 VAL A N 1
ATOM 9607 C CA . VAL B 1 253 ? 172.893 208.804 261.784 1.00 0.71 253 VAL A CA 1
ATOM 9608 C C . VAL B 1 253 ? 173.640 208.419 263.052 1.00 0.71 253 VAL A C 1
ATOM 9609 O O . VAL B 1 253 ? 173.800 207.227 263.347 1.00 0.71 253 VAL A O 1
ATOM 9613 N N . ASN B 1 254 ? 174.091 209.421 263.800 1.00 0.69 254 ASN A N 1
ATOM 9614 C CA . ASN B 1 254 ? 174.750 209.166 265.070 1.00 0.69 254 ASN A CA 1
ATOM 9615 C C . ASN B 1 254 ? 173.733 208.736 266.120 1.00 0.69 254 ASN A C 1
ATOM 9616 O O . ASN B 1 254 ? 172.526 208.947 265.973 1.00 0.69 254 ASN A O 1
ATOM 9621 N N . GLN B 1 255 ? 174.237 208.120 267.192 1.00 0.66 255 GLN A N 1
ATOM 9622 C CA . GLN B 1 255 ? 173.363 207.691 268.278 1.00 0.66 255 GLN A CA 1
ATOM 9623 C C . GLN B 1 255 ? 172.694 208.874 268.963 1.00 0.66 255 GLN A C 1
ATOM 9624 O O . GLN B 1 255 ? 171.600 208.735 269.520 1.00 0.66 255 GLN A O 1
ATOM 9630 N N . ASP B 1 256 ? 173.330 210.047 268.925 1.00 0.72 256 ASP A N 1
ATOM 9631 C CA . ASP B 1 256 ? 172.760 211.241 269.537 1.00 0.72 256 ASP A CA 1
ATOM 9632 C C . ASP B 1 256 ? 171.561 211.780 268.771 1.00 0.72 256 ASP A C 1
ATOM 9633 O O . ASP B 1 256 ? 170.874 212.675 269.277 1.00 0.72 256 ASP A O 1
ATOM 9638 N N . GLY B 1 257 ? 171.292 211.264 267.572 1.00 0.76 257 GLY A N 1
ATOM 9639 C CA . GLY B 1 257 ? 170.259 211.764 266.700 1.00 0.76 257 GLY A CA 1
ATOM 9640 C C . GLY B 1 257 ? 170.781 212.659 265.594 1.00 0.76 257 GLY A C 1
ATOM 9641 O O . GLY B 1 257 ? 170.093 212.848 264.585 1.00 0.76 257 GLY A O 1
ATOM 9642 N N . SER B 1 258 ? 171.981 213.207 265.764 1.00 0.77 258 SER A N 1
ATOM 9643 C CA . SER B 1 258 ? 172.613 213.974 264.702 1.00 0.77 258 SER A CA 1
ATOM 9644 C C . SER B 1 258 ? 172.970 213.058 263.540 1.00 0.77 258 SER A C 1
ATOM 9645 O O . SER B 1 258 ? 173.277 211.878 263.729 1.00 0.77 258 SER A O 1
ATOM 9648 N N . GLU B 1 259 ? 172.922 213.605 262.330 1.00 0.75 259 GLU A N 1
ATOM 9649 C CA . GLU B 1 259 ? 173.205 212.840 261.128 1.00 0.75 259 GLU A CA 1
ATOM 9650 C C . GLU B 1 259 ? 174.298 213.528 260.325 1.00 0.75 259 GLU A C 1
ATOM 9651 O O . GLU B 1 259 ? 174.454 214.751 260.363 1.00 0.75 259 GLU A O 1
ATOM 9657 N N . VAL B 1 260 ? 175.063 212.719 259.599 1.00 0.84 260 VAL A N 1
ATOM 9658 C CA . VAL B 1 260 ? 176.116 213.206 258.719 1.00 0.84 260 VAL A CA 1
ATOM 9659 C C . VAL B 1 260 ? 175.593 213.176 257.292 1.00 0.84 260 VAL A C 1
ATOM 9660 O O . VAL B 1 260 ? 175.279 212.104 256.759 1.00 0.84 260 VAL A O 1
ATOM 9664 N N . ARG B 1 261 ? 175.502 214.347 256.673 1.00 0.75 261 ARG A N 1
ATOM 9665 C CA . ARG B 1 261 ? 174.951 214.493 255.336 1.00 0.75 261 ARG A CA 1
ATOM 9666 C C . ARG B 1 261 ? 176.068 214.547 254.303 1.00 0.75 261 ARG A C 1
ATOM 9667 O O . ARG B 1 261 ? 177.233 214.792 254.625 1.00 0.75 261 ARG A O 1
ATOM 9675 N N . LEU B 1 262 ? 175.689 214.312 253.046 1.00 0.85 262 LEU A N 1
ATOM 9676 C CA . LEU B 1 262 ? 176.669 214.293 251.965 1.00 0.85 262 LEU A CA 1
ATOM 9677 C C . LEU B 1 262 ? 177.350 215.645 251.811 1.00 0.85 262 LEU A C 1
ATOM 9678 O O . LEU B 1 262 ? 178.549 215.715 251.518 1.00 0.85 262 LEU A O 1
ATOM 9683 N N . GLY B 1 263 ? 176.601 216.731 252.003 1.00 0.88 263 GLY A N 1
ATOM 9684 C CA . GLY B 1 263 ? 177.199 218.052 251.904 1.00 0.88 263 GLY A CA 1
ATOM 9685 C C . GLY B 1 263 ? 178.280 218.281 252.942 1.00 0.88 263 GLY A C 1
ATOM 9686 O O . GLY B 1 263 ? 179.233 219.027 252.705 1.00 0.88 263 GLY A O 1
ATOM 9687 N N . ASP B 1 264 ? 178.147 217.643 254.105 1.00 0.82 264 ASP A N 1
ATOM 9688 C CA . ASP B 1 264 ? 179.152 217.792 255.150 1.00 0.82 264 ASP A CA 1
ATOM 9689 C C . ASP B 1 264 ? 180.492 217.203 254.733 1.00 0.82 264 ASP A C 1
ATOM 9690 O O . ASP B 1 264 ? 181.539 217.638 255.223 1.00 0.82 264 ASP A O 1
ATOM 9695 N N . VAL B 1 265 ? 180.484 216.216 253.838 1.00 0.85 265 VAL A N 1
ATOM 9696 C CA . VAL B 1 265 ? 181.686 215.469 253.492 1.00 0.85 265 VAL A CA 1
ATOM 9697 C C . VAL B 1 265 ? 182.095 215.649 252.043 1.00 0.85 265 VAL A C 1
ATOM 9698 O O . VAL B 1 265 ? 183.166 215.165 251.652 1.00 0.85 265 VAL A O 1
ATOM 9702 N N . ALA B 1 266 ? 181.287 216.319 251.229 1.00 0.91 266 ALA A N 1
ATOM 9703 C CA . ALA B 1 266 ? 181.598 216.468 249.815 1.00 0.91 266 ALA A CA 1
ATOM 9704 C C . ALA B 1 266 ? 181.027 217.791 249.326 1.00 0.91 266 ALA A C 1
ATOM 9705 O O . ALA B 1 266 ? 180.267 218.462 250.028 1.00 0.91 266 ALA A O 1
ATOM 9707 N N . THR B 1 267 ? 181.406 218.163 248.106 1.00 0.89 267 THR A N 1
ATOM 9708 C CA . THR B 1 267 ? 180.897 219.356 247.441 1.00 0.89 267 THR A CA 1
ATOM 9709 C C . THR B 1 267 ? 180.159 218.906 246.189 1.00 0.89 267 THR A C 1
ATOM 9710 O O . THR B 1 267 ? 180.784 218.450 245.226 1.00 0.89 267 THR A O 1
ATOM 9714 N N . VAL B 1 268 ? 178.845 219.029 246.204 1.00 0.90 268 VAL A N 1
ATOM 9715 C CA . VAL B 1 268 ? 178.009 218.548 245.114 1.00 0.90 268 VAL A CA 1
ATOM 9716 C C . VAL B 1 268 ? 177.721 219.694 244.157 1.00 0.90 268 VAL A C 1
ATOM 9717 O O . VAL B 1 268 ? 177.314 220.785 244.571 1.00 0.90 268 VAL A O 1
ATOM 9721 N N . GLU B 1 269 ? 177.943 219.448 242.870 1.00 0.82 269 GLU A N 1
ATOM 9722 C CA . GLU B 1 269 ? 177.669 220.437 241.840 1.00 0.82 269 GLU A CA 1
ATOM 9723 C C . GLU B 1 269 ? 177.270 219.703 240.571 1.00 0.82 269 GLU A C 1
ATOM 9724 O O . GLU B 1 269 ? 177.548 218.513 240.410 1.00 0.82 269 GLU A O 1
ATOM 9730 N N . MET B 1 270 ? 176.613 220.430 239.670 1.00 0.79 270 MET A N 1
ATOM 9731 C CA . MET B 1 270 ? 176.130 219.853 238.419 1.00 0.79 270 MET A CA 1
ATOM 9732 C C . MET B 1 270 ? 177.163 220.132 237.332 1.00 0.79 270 MET A C 1
ATOM 9733 O O . MET B 1 270 ? 177.130 221.149 236.642 1.00 0.79 270 MET A O 1
ATOM 9738 N N . GLY B 1 271 ? 178.100 219.206 237.194 1.00 0.84 271 GLY A N 1
ATOM 9739 C CA . GLY B 1 271 ? 179.124 219.257 236.175 1.00 0.84 271 GLY A CA 1
ATOM 9740 C C . GLY B 1 271 ? 178.822 218.335 235.014 1.00 0.84 271 GLY A C 1
ATOM 9741 O O . GLY B 1 271 ? 177.667 217.981 234.754 1.00 0.84 271 GLY A O 1
ATOM 9742 N N . ALA B 1 272 ? 179.874 217.934 234.310 1.00 0.83 272 ALA A N 1
ATOM 9743 C CA . ALA B 1 272 ? 179.759 217.070 233.146 1.00 0.83 272 ALA A CA 1
ATOM 9744 C C . ALA B 1 272 ? 180.120 215.636 233.501 1.00 0.83 272 ALA A C 1
ATOM 9745 O O . ALA B 1 272 ? 180.925 215.384 234.399 1.00 0.83 272 ALA A O 1
ATOM 9747 N N . GLU B 1 273 ? 179.516 214.691 232.782 1.00 0.80 273 GLU A N 1
ATOM 9748 C CA . GLU B 1 273 ? 179.869 213.292 232.990 1.00 0.80 273 GLU A CA 1
ATOM 9749 C C . GLU B 1 273 ? 181.248 212.984 232.421 1.00 0.80 273 GLU A C 1
ATOM 9750 O O . GLU B 1 273 ? 181.948 212.097 232.922 1.00 0.80 273 GLU A O 1
ATOM 9756 N N . LYS B 1 274 ? 181.653 213.702 231.376 1.00 0.71 274 LYS A N 1
ATOM 9757 C CA . LYS B 1 274 ? 182.965 213.534 230.764 1.00 0.71 274 LYS A CA 1
ATOM 9758 C C . LYS B 1 274 ? 183.586 214.906 230.562 1.00 0.71 274 LYS A C 1
ATOM 9759 O O . LYS B 1 274 ? 183.008 215.755 229.877 1.00 0.71 274 LYS A O 1
ATOM 9765 N N . TYR B 1 275 ? 184.760 215.121 231.154 1.00 0.72 275 TYR A N 1
ATOM 9766 C CA . TYR B 1 275 ? 185.511 216.357 230.980 1.00 0.72 275 TYR A CA 1
ATOM 9767 C C . TYR B 1 275 ? 186.603 216.220 229.925 1.00 0.72 275 TYR A C 1
ATOM 9768 O O . TYR B 1 275 ? 187.612 216.929 229.982 1.00 0.72 275 TYR A O 1
ATOM 9777 N N . ASP B 1 276 ? 186.417 215.318 228.960 1.00 0.75 276 ASP A N 1
ATOM 9778 C CA . ASP B 1 276 ? 187.478 215.013 228.004 1.00 0.75 276 ASP A CA 1
ATOM 9779 C C . ASP B 1 276 ? 187.810 216.211 227.122 1.00 0.75 276 ASP A C 1
ATOM 9780 O O . ASP B 1 276 ? 188.985 216.502 226.874 1.00 0.75 276 ASP A O 1
ATOM 9785 N N . TYR B 1 277 ? 186.794 216.916 226.638 1.00 0.74 277 TYR A N 1
ATOM 9786 C CA . TYR B 1 277 ? 186.983 217.900 225.584 1.00 0.74 277 TYR A CA 1
ATOM 9787 C C . TYR B 1 277 ? 186.833 219.323 226.103 1.00 0.74 277 TYR A C 1
ATOM 9788 O O . TYR B 1 277 ? 186.047 219.600 227.011 1.00 0.74 277 TYR A O 1
ATOM 9797 N N . LEU B 1 278 ? 187.609 220.224 225.507 1.00 0.73 278 LEU A N 1
ATOM 9798 C CA . LEU B 1 278 ? 187.520 221.658 225.768 1.00 0.73 278 LEU A CA 1
ATOM 9799 C C . LEU B 1 278 ? 187.608 222.361 224.423 1.00 0.73 278 LEU A C 1
ATOM 9800 O O . LEU B 1 278 ? 188.697 222.483 223.855 1.00 0.73 278 LEU A O 1
ATOM 9805 N N . SER B 1 279 ? 186.469 222.815 223.911 1.00 0.82 279 SER A N 1
ATOM 9806 C CA . SER B 1 279 ? 186.377 223.360 222.566 1.00 0.82 279 SER A CA 1
ATOM 9807 C C . SER B 1 279 ? 186.336 224.880 222.602 1.00 0.82 279 SER A C 1
ATOM 9808 O O . SER B 1 279 ? 185.731 225.483 223.492 1.00 0.82 279 SER A O 1
ATOM 9811 N N . ARG B 1 280 ? 186.991 225.493 221.621 1.00 0.76 280 ARG A N 1
ATOM 9812 C CA . ARG B 1 280 ? 187.023 226.940 221.485 1.00 0.76 280 ARG A CA 1
ATOM 9813 C C . ARG B 1 280 ? 186.776 227.315 220.035 1.00 0.76 280 ARG A C 1
ATOM 9814 O O . ARG B 1 280 ? 187.312 226.681 219.122 1.00 0.76 280 ARG A O 1
ATOM 9822 N N . PHE B 1 281 ? 185.962 228.344 219.827 1.00 0.84 281 PHE A N 1
ATOM 9823 C CA . PHE B 1 281 ? 185.650 228.846 218.496 1.00 0.84 281 PHE A CA 1
ATOM 9824 C C . PHE B 1 281 ? 186.041 230.314 218.421 1.00 0.84 281 PHE A C 1
ATOM 9825 O O . PHE B 1 281 ? 185.416 231.157 219.072 1.00 0.84 281 PHE A O 1
ATOM 9833 N N . ASN B 1 282 ? 187.068 230.612 217.626 1.00 0.83 282 ASN A N 1
ATOM 9834 C CA . ASN B 1 282 ? 187.581 231.973 217.475 1.00 0.83 282 ASN A CA 1
ATOM 9835 C C . ASN B 1 282 ? 187.951 232.575 218.828 1.00 0.83 282 ASN A C 1
ATOM 9836 O O . ASN B 1 282 ? 187.737 233.760 219.086 1.00 0.83 282 ASN A O 1
ATOM 9841 N N . GLY B 1 283 ? 188.517 231.746 219.701 1.00 0.87 283 GLY A N 1
ATOM 9842 C CA . GLY B 1 283 ? 188.916 232.181 221.021 1.00 0.87 283 GLY A CA 1
ATOM 9843 C C . GLY B 1 283 ? 187.814 232.208 222.056 1.00 0.87 283 GLY A C 1
ATOM 9844 O O . GLY B 1 283 ? 188.059 232.655 223.182 1.00 0.87 283 GLY A O 1
ATOM 9845 N N . LYS B 1 284 ? 186.613 231.749 221.718 1.00 0.72 284 LYS A N 1
ATOM 9846 C CA . LYS B 1 284 ? 185.493 231.770 222.641 1.00 0.72 284 LYS A CA 1
ATOM 9847 C C . LYS B 1 284 ? 185.081 230.352 223.014 1.00 0.72 284 LYS A C 1
ATOM 9848 O O . LYS B 1 284 ? 185.125 229.450 222.173 1.00 0.72 284 LYS A O 1
ATOM 9854 N N . PRO B 1 285 ? 184.681 230.124 224.264 1.00 0.77 285 PRO A N 1
ATOM 9855 C CA . PRO B 1 285 ? 184.261 228.777 224.668 1.00 0.77 285 PRO A CA 1
ATOM 9856 C C . PRO B 1 285 ? 183.044 228.318 223.882 1.00 0.77 285 PRO A C 1
ATOM 9857 O O . PRO B 1 285 ? 182.140 229.101 223.587 1.00 0.77 285 PRO A O 1
ATOM 9861 N N . ALA B 1 286 ? 183.024 227.029 223.553 1.00 0.86 286 ALA A N 1
ATOM 9862 C CA . ALA B 1 286 ? 181.991 226.488 222.684 1.00 0.86 286 ALA A CA 1
ATOM 9863 C C . ALA B 1 286 ? 181.952 224.977 222.832 1.00 0.86 286 ALA A C 1
ATOM 9864 O O . ALA B 1 286 ? 182.801 224.375 223.493 1.00 0.86 286 ALA A O 1
ATOM 9866 N N . SER B 1 287 ? 180.943 224.375 222.212 1.00 0.86 287 SER A N 1
ATOM 9867 C CA . SER B 1 287 ? 180.824 222.932 222.097 1.00 0.86 287 SER A CA 1
ATOM 9868 C C . SER B 1 287 ? 180.618 222.569 220.635 1.00 0.86 287 SER A C 1
ATOM 9869 O O . SER B 1 287 ? 180.114 223.368 219.842 1.00 0.86 287 SER A O 1
ATOM 9872 N N . GLY B 1 288 ? 181.004 221.347 220.279 1.00 0.83 288 GLY A N 1
ATOM 9873 C CA . GLY B 1 288 ? 181.023 220.950 218.888 1.00 0.83 288 GLY A CA 1
ATOM 9874 C C . GLY B 1 288 ? 180.278 219.652 218.657 1.00 0.83 288 GLY A C 1
ATOM 9875 O O . GLY B 1 288 ? 180.054 218.859 219.574 1.00 0.83 288 GLY A O 1
ATOM 9876 N N . LEU B 1 289 ? 179.891 219.457 217.400 1.00 0.85 289 LEU A N 1
ATOM 9877 C CA . LEU B 1 289 ? 179.269 218.226 216.936 1.00 0.85 289 LEU A CA 1
ATOM 9878 C C . LEU B 1 289 ? 179.957 217.784 215.657 1.00 0.85 289 LEU A C 1
ATOM 9879 O O . LEU B 1 289 ? 180.127 218.585 214.734 1.00 0.85 289 LEU A O 1
ATOM 9884 N N . GLY B 1 290 ? 180.344 216.516 215.602 1.00 0.86 290 GLY A N 1
ATOM 9885 C CA . GLY B 1 290 ? 180.931 215.971 214.397 1.00 0.86 290 GLY A CA 1
ATOM 9886 C C . GLY B 1 290 ? 179.982 215.036 213.682 1.00 0.86 290 GLY A C 1
ATOM 9887 O O . GLY B 1 290 ? 179.732 213.922 214.151 1.00 0.86 290 GLY A O 1
ATOM 9888 N N . VAL B 1 291 ? 179.446 215.471 212.549 1.00 0.85 291 VAL A N 1
ATOM 9889 C CA . VAL B 1 291 ? 178.478 214.685 211.797 1.00 0.85 291 VAL A CA 1
ATOM 9890 C C . VAL B 1 291 ? 179.225 213.781 210.828 1.00 0.85 291 VAL A C 1
ATOM 9891 O O . VAL B 1 291 ? 180.042 214.250 210.028 1.00 0.85 291 VAL A O 1
ATOM 9895 N N . LYS B 1 292 ? 178.947 212.485 210.899 1.00 0.76 292 LYS A N 1
ATOM 9896 C CA . LYS B 1 292 ? 179.575 211.497 210.039 1.00 0.76 292 LYS A CA 1
ATOM 9897 C C . LYS B 1 292 ? 178.555 210.963 209.043 1.00 0.76 292 LYS A C 1
ATOM 9898 O O . LYS B 1 292 ? 177.380 210.779 209.371 1.00 0.76 292 LYS A O 1
ATOM 9904 N N . LEU B 1 293 ? 179.013 210.719 207.820 1.00 0.73 293 LEU A N 1
ATOM 9905 C CA . LEU B 1 293 ? 178.128 210.262 206.760 1.00 0.73 293 LEU A CA 1
ATOM 9906 C C . LEU B 1 293 ? 177.867 208.769 206.888 1.00 0.73 293 LEU A C 1
ATOM 9907 O O . LEU B 1 293 ? 178.797 207.979 207.074 1.00 0.73 293 LEU A O 1
ATOM 9912 N N . ALA B 1 294 ? 176.598 208.384 206.792 1.00 0.70 294 ALA A N 1
ATOM 9913 C CA . ALA B 1 294 ? 176.260 206.974 206.677 1.00 0.70 294 ALA A CA 1
ATOM 9914 C C . ALA B 1 294 ? 176.751 206.449 205.336 1.00 0.70 294 ALA A C 1
ATOM 9915 O O . ALA B 1 294 ? 176.679 207.150 204.322 1.00 0.70 294 ALA A O 1
ATOM 9917 N N . SER B 1 295 ? 177.263 205.221 205.333 1.00 0.61 295 SER A N 1
ATOM 9918 C CA . SER B 1 295 ? 177.796 204.627 204.115 1.00 0.61 295 SER A CA 1
ATOM 9919 C C . SER B 1 295 ? 176.725 204.547 203.037 1.00 0.61 295 SER A C 1
ATOM 9920 O O . SER B 1 295 ? 175.616 204.064 203.278 1.00 0.61 295 SER A O 1
ATOM 9923 N N . GLY B 1 296 ? 177.064 205.031 201.842 1.00 0.63 296 GLY A N 1
ATOM 9924 C CA . GLY B 1 296 ? 176.179 205.020 200.705 1.00 0.63 296 GLY A CA 1
ATOM 9925 C C . GLY B 1 296 ? 175.340 206.273 200.553 1.00 0.63 296 GLY A C 1
ATOM 9926 O O . GLY B 1 296 ? 174.766 206.495 199.482 1.00 0.63 296 GLY A O 1
ATOM 9927 N N . ALA B 1 297 ? 175.247 207.090 201.598 1.00 0.71 297 ALA A N 1
ATOM 9928 C CA . ALA B 1 297 ? 174.436 208.293 201.529 1.00 0.71 297 ALA A CA 1
ATOM 9929 C C . ALA B 1 297 ? 175.142 209.380 200.723 1.00 0.71 297 ALA A C 1
ATOM 9930 O O . ALA B 1 297 ? 176.372 209.460 200.675 1.00 0.71 297 ALA A O 1
ATOM 9932 N N . ASN B 1 298 ? 174.338 210.225 200.083 1.00 0.74 298 ASN A N 1
ATOM 9933 C CA . ASN B 1 298 ? 174.879 211.346 199.328 1.00 0.74 298 ASN A CA 1
ATOM 9934 C C . ASN B 1 298 ? 175.334 212.442 200.283 1.00 0.74 298 ASN A C 1
ATOM 9935 O O . ASN B 1 298 ? 174.608 212.817 201.207 1.00 0.74 298 ASN A O 1
ATOM 9940 N N . GLU B 1 299 ? 176.545 212.952 200.058 1.00 0.75 299 GLU A N 1
ATOM 9941 C CA . GLU B 1 299 ? 177.127 213.923 200.979 1.00 0.75 299 GLU A CA 1
ATOM 9942 C C . GLU B 1 299 ? 176.359 215.240 200.958 1.00 0.75 299 GLU A C 1
ATOM 9943 O O . GLU B 1 299 ? 175.990 215.774 202.010 1.00 0.75 299 GLU A O 1
ATOM 9949 N N . MET B 1 300 ? 176.110 215.779 199.763 1.00 0.81 300 MET A N 1
ATOM 9950 C CA . MET B 1 300 ? 175.473 217.088 199.657 1.00 0.81 300 MET A CA 1
ATOM 9951 C C . MET B 1 300 ? 174.055 217.061 200.213 1.00 0.81 300 MET A C 1
ATOM 9952 O O . MET B 1 300 ? 173.651 217.961 200.958 1.00 0.81 300 MET A O 1
ATOM 9957 N N . ALA B 1 301 ? 173.284 216.033 199.859 1.00 0.88 301 ALA A N 1
ATOM 9958 C CA . ALA B 1 301 ? 171.905 215.946 200.328 1.00 0.88 301 ALA A CA 1
ATOM 9959 C C . ALA B 1 301 ? 171.850 215.796 201.842 1.00 0.88 301 ALA A C 1
ATOM 9960 O O . ALA B 1 301 ? 171.039 216.446 202.515 1.00 0.88 301 ALA A O 1
ATOM 9962 N N . THR B 1 302 ? 172.710 214.941 202.398 1.00 0.86 302 THR A N 1
ATOM 9963 C CA . THR B 1 302 ? 172.731 214.749 203.843 1.00 0.86 302 THR A CA 1
ATOM 9964 C C . THR B 1 302 ? 173.121 216.032 204.561 1.00 0.86 302 THR A C 1
ATOM 9965 O O . THR B 1 302 ? 172.523 216.386 205.583 1.00 0.86 302 THR A O 1
ATOM 9969 N N . ALA B 1 303 ? 174.122 216.744 204.042 1.00 0.92 303 ALA A N 1
ATOM 9970 C CA . ALA B 1 303 ? 174.532 217.996 204.668 1.00 0.92 303 ALA A CA 1
ATOM 9971 C C . ALA B 1 303 ? 173.420 219.033 204.600 1.00 0.92 303 ALA A C 1
ATOM 9972 O O . ALA B 1 303 ? 173.193 219.779 205.559 1.00 0.92 303 ALA A O 1
ATOM 9974 N N . GLU B 1 304 ? 172.715 219.100 203.469 1.00 0.83 304 GLU A N 1
ATOM 9975 C CA . GLU B 1 304 ? 171.601 220.034 203.349 1.00 0.83 304 GLU A CA 1
ATOM 9976 C C . GLU B 1 304 ? 170.503 219.702 204.352 1.00 0.83 304 GLU A C 1
ATOM 9977 O O . GLU B 1 304 ? 169.946 220.596 205.001 1.00 0.83 304 GLU A O 1
ATOM 9979 N N . LEU B 1 305 ? 170.186 218.414 204.496 1.00 0.85 305 LEU A N 1
ATOM 9980 C CA . LEU B 1 305 ? 169.172 218.003 205.462 1.00 0.85 305 LEU A CA 1
ATOM 9981 C C . LEU B 1 305 ? 169.592 218.358 206.882 1.00 0.85 305 LEU A C 1
ATOM 9982 O O . LEU B 1 305 ? 168.784 218.850 207.678 1.00 0.85 305 LEU A O 1
ATOM 9987 N N . VAL B 1 306 ? 170.844 218.081 207.220 1.00 0.86 306 VAL A N 1
ATOM 9988 C CA . VAL B 1 306 ? 171.313 218.337 208.574 1.00 0.86 306 VAL A CA 1
ATOM 9989 C C . VAL B 1 306 ? 171.235 219.810 208.917 1.00 0.86 306 VAL A C 1
ATOM 9990 O O . VAL B 1 306 ? 170.656 220.183 209.932 1.00 0.86 306 VAL A O 1
ATOM 9994 N N . LEU B 1 307 ? 171.814 220.651 208.075 1.00 0.85 307 LEU A N 1
ATOM 9995 C CA . LEU B 1 307 ? 171.828 222.077 208.355 1.00 0.85 307 LEU A CA 1
ATOM 9996 C C . LEU B 1 307 ? 170.418 222.620 208.482 1.00 0.85 307 LEU A C 1
ATOM 9997 O O . LEU B 1 307 ? 170.139 223.437 209.357 1.00 0.85 307 LEU A O 1
ATOM 10002 N N . ASN B 1 308 ? 169.522 222.165 207.616 1.00 0.84 308 ASN A N 1
ATOM 10003 C CA . ASN B 1 308 ? 168.141 222.611 207.688 1.00 0.84 308 ASN A CA 1
ATOM 10004 C C . ASN B 1 308 ? 167.549 222.238 209.030 1.00 0.84 308 ASN A C 1
ATOM 10005 O O . ASN B 1 308 ? 166.913 223.062 209.685 1.00 0.84 308 ASN A O 1
ATOM 10010 N N . ARG B 1 309 ? 167.770 221.001 209.452 1.00 0.77 309 ARG A N 1
ATOM 10011 C CA . ARG B 1 309 ? 167.238 220.547 210.725 1.00 0.77 309 ARG A CA 1
ATOM 10012 C C . ARG B 1 309 ? 167.786 221.397 211.844 1.00 0.77 309 ARG A C 1
ATOM 10013 O O . ARG B 1 309 ? 167.057 221.776 212.757 1.00 0.77 309 ARG A O 1
ATOM 10021 N N . LEU B 1 310 ? 169.074 221.702 211.779 1.00 0.84 310 LEU A N 1
ATOM 10022 C CA . LEU B 1 310 ? 169.700 222.486 212.830 1.00 0.84 310 LEU A CA 1
ATOM 10023 C C . LEU B 1 310 ? 169.066 223.858 212.896 1.00 0.84 310 LEU A C 1
ATOM 10024 O O . LEU B 1 310 ? 168.878 224.409 213.976 1.00 0.84 310 LEU A O 1
ATOM 10029 N N . ASP B 1 311 ? 168.730 224.412 211.740 1.00 0.84 311 ASP A N 1
ATOM 10030 C CA . ASP B 1 311 ? 168.090 225.717 211.709 1.00 0.84 311 ASP A CA 1
ATOM 10031 C C . ASP B 1 311 ? 166.731 225.643 212.382 1.00 0.84 311 ASP A C 1
ATOM 10032 O O . ASP B 1 311 ? 166.344 226.549 213.121 1.00 0.84 311 ASP A O 1
ATOM 10037 N N . GLU B 1 312 ? 166.004 224.563 212.134 1.00 0.78 312 GLU A N 1
ATOM 10038 C CA . GLU B 1 312 ? 164.713 224.390 212.776 1.00 0.78 312 GLU A CA 1
ATOM 10039 C C . GLU B 1 312 ? 164.908 224.367 214.272 1.00 0.78 312 GLU A C 1
ATOM 10040 O O . GLU B 1 312 ? 164.200 225.045 215.009 1.00 0.78 312 GLU A O 1
ATOM 10046 N N . LEU B 1 313 ? 165.879 223.589 214.728 1.00 0.81 313 LEU A N 1
ATOM 10047 C CA . LEU B 1 313 ? 166.155 223.509 216.151 1.00 0.81 313 LEU A CA 1
ATOM 10048 C C . LEU B 1 313 ? 166.561 224.873 216.667 1.00 0.81 313 LEU A C 1
ATOM 10049 O O . LEU B 1 313 ? 166.247 225.233 217.798 1.00 0.81 313 LEU A O 1
ATOM 10054 N N . ALA B 1 314 ? 167.250 225.642 215.837 1.00 0.84 314 ALA A N 1
ATOM 10055 C CA . ALA B 1 314 ? 167.721 226.955 216.255 1.00 0.84 314 ALA A CA 1
ATOM 10056 C C . ALA B 1 314 ? 166.569 227.861 216.630 1.00 0.84 314 ALA A C 1
ATOM 10057 O O . ALA B 1 314 ? 166.740 228.805 217.396 1.00 0.84 314 ALA A O 1
ATOM 10059 N N . GLN B 1 315 ? 165.393 227.580 216.092 1.00 0.74 315 GLN A N 1
ATOM 10060 C CA . GLN B 1 315 ? 164.231 228.409 216.377 1.00 0.74 315 GLN A CA 1
ATOM 10061 C C . GLN B 1 315 ? 163.914 228.432 217.861 1.00 0.74 315 GLN A C 1
ATOM 10062 O O . GLN B 1 315 ? 163.289 229.370 218.346 1.00 0.74 315 GLN A O 1
ATOM 10068 N N . TYR B 1 316 ? 164.340 227.406 218.586 1.00 0.79 316 TYR A N 1
ATOM 10069 C CA . TYR B 1 316 ? 164.017 227.317 220.004 1.00 0.79 316 TYR A CA 1
ATOM 10070 C C . TYR B 1 316 ? 165.252 227.450 220.879 1.00 0.79 316 TYR A C 1
ATOM 10071 O O . TYR B 1 316 ? 165.227 227.087 222.052 1.00 0.79 316 TYR A O 1
ATOM 10080 N N . PHE B 1 317 ? 166.333 227.970 220.316 1.00 0.79 317 PHE A N 1
ATOM 10081 C CA . PHE B 1 317 ? 167.564 228.134 221.072 1.00 0.79 317 PHE A CA 1
ATOM 10082 C C . PHE B 1 317 ? 167.386 229.212 222.138 1.00 0.79 317 PHE A C 1
ATOM 10083 O O . PHE B 1 317 ? 166.697 230.212 221.899 1.00 0.79 317 PHE A O 1
ATOM 10091 N N . PRO B 1 318 ? 167.983 229.048 223.315 1.00 0.76 318 PRO A N 1
ATOM 10092 C CA . PRO B 1 318 ? 167.990 230.139 224.291 1.00 0.76 318 PRO A CA 1
ATOM 10093 C C . PRO B 1 318 ? 168.765 231.330 223.752 1.00 0.76 318 PRO A C 1
ATOM 10094 O O . PRO B 1 318 ? 169.620 231.195 222.874 1.00 0.76 318 PRO A O 1
ATOM 10098 N N . HIS B 1 319 ? 168.441 232.510 224.275 1.00 0.71 319 HIS A N 1
ATOM 10099 C CA . HIS B 1 319 ? 169.077 233.736 223.816 1.00 0.71 319 HIS A CA 1
ATOM 10100 C C . HIS B 1 319 ? 170.590 233.649 223.953 1.00 0.71 319 HIS A C 1
ATOM 10101 O O . HIS B 1 319 ? 171.110 233.210 224.982 1.00 0.71 319 HIS A O 1
ATOM 10108 N N . GLY B 1 320 ? 171.293 234.068 222.904 1.00 0.74 320 GLY A N 1
ATOM 10109 C CA . GLY B 1 320 ? 172.741 234.049 222.903 1.00 0.74 320 GLY A CA 1
ATOM 10110 C C . GLY B 1 320 ? 173.334 232.851 222.192 1.00 0.74 320 GLY A C 1
ATOM 10111 O O . GLY B 1 320 ? 174.335 232.978 221.480 1.00 0.74 320 GLY A O 1
ATOM 10112 N N . LEU B 1 321 ? 172.725 231.683 222.373 1.00 0.77 321 LEU A N 1
ATOM 10113 C CA . LEU B 1 321 ? 173.244 230.461 221.774 1.00 0.77 321 LEU A CA 1
ATOM 10114 C C . LEU B 1 321 ? 173.019 230.479 220.269 1.00 0.77 321 LEU A C 1
ATOM 10115 O O . LEU B 1 321 ? 171.907 230.746 219.804 1.00 0.77 321 LEU A O 1
ATOM 10120 N N . GLU B 1 322 ? 174.074 230.182 219.519 1.00 0.78 322 GLU A N 1
ATOM 10121 C CA . GLU B 1 322 ? 173.982 230.158 218.070 1.00 0.78 322 GLU A CA 1
ATOM 10122 C C . GLU B 1 322 ? 174.977 229.148 217.535 1.00 0.78 322 GLU A C 1
ATOM 10123 O O . GLU B 1 322 ? 176.050 228.972 218.105 1.00 0.78 322 GLU A O 1
ATOM 10129 N N . TYR B 1 323 ? 174.627 228.477 216.445 1.00 0.81 323 TYR A N 1
ATOM 10130 C CA . TYR B 1 323 ? 175.517 227.475 215.877 1.00 0.81 323 TYR A CA 1
ATOM 10131 C C . TYR B 1 323 ? 176.306 228.043 214.719 1.00 0.81 323 TYR A C 1
ATOM 10132 O O . TYR B 1 323 ? 175.784 228.829 213.933 1.00 0.81 323 TYR A O 1
ATOM 10141 N N . LYS B 1 324 ? 177.567 227.651 214.610 1.00 0.78 324 LYS A N 1
ATOM 10142 C CA . LYS B 1 324 ? 178.411 228.151 213.540 1.00 0.78 324 LYS A CA 1
ATOM 10143 C C . LYS B 1 324 ? 179.154 227.007 212.881 1.00 0.78 324 LYS A C 1
ATOM 10144 O O . LYS B 1 324 ? 179.816 226.225 213.556 1.00 0.78 324 LYS A O 1
ATOM 10150 N N . VAL B 1 325 ? 179.049 226.903 211.562 1.00 0.83 325 VAL A N 1
ATOM 10151 C CA . VAL B 1 325 ? 179.699 225.808 210.857 1.00 0.83 325 VAL A CA 1
ATOM 10152 C C . VAL B 1 325 ? 181.205 226.007 210.890 1.00 0.83 325 VAL A C 1
ATOM 10153 O O . VAL B 1 325 ? 181.714 227.087 210.567 1.00 0.83 325 VAL A O 1
ATOM 10157 N N . ALA B 1 326 ? 181.930 224.959 211.282 1.00 0.85 326 ALA A N 1
ATOM 10158 C CA . ALA B 1 326 ? 183.381 225.017 211.354 1.00 0.85 326 ALA A CA 1
ATOM 10159 C C . ALA B 1 326 ? 184.081 224.145 210.326 1.00 0.85 326 ALA A C 1
ATOM 10160 O O . ALA B 1 326 ? 185.284 224.317 210.114 1.00 0.85 326 ALA A O 1
ATOM 10162 N N . TYR B 1 327 ? 183.369 223.220 209.689 1.00 0.83 327 TYR A N 1
ATOM 10163 C CA . TYR B 1 327 ? 183.979 222.344 208.694 1.00 0.83 327 TYR A CA 1
ATOM 10164 C C . TYR B 1 327 ? 182.875 221.804 207.804 1.00 0.83 327 TYR A C 1
ATOM 10165 O O . TYR B 1 327 ? 182.046 221.016 208.264 1.00 0.83 327 TYR A O 1
ATOM 10174 N N . GLU B 1 328 ? 182.861 222.221 206.543 1.00 0.80 328 GLU A N 1
ATOM 10175 C CA . GLU B 1 328 ? 181.839 221.774 205.610 1.00 0.80 328 GLU A CA 1
ATOM 10176 C C . GLU B 1 328 ? 182.500 221.418 204.289 1.00 0.80 328 GLU A C 1
ATOM 10177 O O . GLU B 1 328 ? 183.426 222.101 203.846 1.00 0.80 328 GLU A O 1
ATOM 10183 N N . THR B 1 329 ? 182.019 220.345 203.667 1.00 0.80 329 THR A N 1
ATOM 10184 C CA . THR B 1 329 ? 182.585 219.879 202.409 1.00 0.80 329 THR A CA 1
ATOM 10185 C C . THR B 1 329 ? 181.754 220.307 201.205 1.00 0.80 329 THR A C 1
ATOM 10186 O O . THR B 1 329 ? 182.285 220.422 200.095 1.00 0.80 329 THR A O 1
ATOM 10190 N N . THR B 1 330 ? 180.460 220.563 201.406 1.00 0.80 330 THR A N 1
ATOM 10191 C CA . THR B 1 330 ? 179.575 220.892 200.294 1.00 0.80 330 THR A CA 1
ATOM 10192 C C . THR B 1 330 ? 179.991 222.166 199.575 1.00 0.80 330 THR A C 1
ATOM 10193 O O . THR B 1 330 ? 179.736 222.324 198.378 1.00 0.80 330 THR A O 1
ATOM 10197 N N . SER B 1 331 ? 180.618 223.099 200.293 1.00 0.81 331 SER A N 1
ATOM 10198 C CA . SER B 1 331 ? 181.046 224.345 199.672 1.00 0.81 331 SER A CA 1
ATOM 10199 C C . SER B 1 331 ? 182.013 224.081 198.526 1.00 0.81 331 SER A C 1
ATOM 10200 O O . SER B 1 331 ? 181.803 224.536 197.396 1.00 0.81 331 SER A O 1
ATOM 10203 N N . PHE B 1 332 ? 183.070 223.315 198.804 1.00 0.79 332 PHE A N 1
ATOM 10204 C CA . PHE B 1 332 ? 184.059 223.029 197.772 1.00 0.79 332 PHE A CA 1
ATOM 10205 C C . PHE B 1 332 ? 183.467 222.178 196.661 1.00 0.79 332 PHE A C 1
ATOM 10206 O O . PHE B 1 332 ? 183.770 222.385 195.484 1.00 0.79 332 PHE A O 1
ATOM 10214 N N . VAL B 1 333 ? 182.635 221.198 197.016 1.00 0.80 333 VAL A N 1
ATOM 10215 C CA . VAL B 1 333 ? 182.041 220.334 195.998 1.00 0.80 333 VAL A CA 1
ATOM 10216 C C . VAL B 1 333 ? 181.196 221.155 195.036 1.00 0.80 333 VAL A C 1
ATOM 10217 O O . VAL B 1 333 ? 181.325 221.038 193.811 1.00 0.80 333 VAL A O 1
ATOM 10221 N N . LYS B 1 334 ? 180.336 222.014 195.577 1.00 0.79 334 LYS A N 1
ATOM 10222 C CA . LYS B 1 334 ? 179.469 222.858 194.771 1.00 0.79 334 LYS A CA 1
ATOM 10223 C C . LYS B 1 334 ? 180.291 223.810 193.915 1.00 0.79 334 LYS A C 1
ATOM 10224 O O . LYS B 1 334 ? 180.015 223.971 192.722 1.00 0.79 334 LYS A O 1
ATOM 10230 N N . ALA B 1 335 ? 181.310 224.433 194.507 1.00 0.84 335 ALA A N 1
ATOM 10231 C CA . ALA B 1 335 ? 182.140 225.376 193.772 1.00 0.84 335 ALA A CA 1
ATOM 10232 C C . ALA B 1 335 ? 182.869 224.686 192.628 1.00 0.84 335 ALA A C 1
ATOM 10233 O O . ALA B 1 335 ? 182.933 225.218 191.517 1.00 0.84 335 ALA A O 1
ATOM 10235 N N . SER B 1 336 ? 183.410 223.495 192.886 1.00 0.80 336 SER A N 1
ATOM 10236 C CA . SER B 1 336 ? 184.134 222.758 191.858 1.00 0.80 336 SER A CA 1
ATOM 10237 C C . SER B 1 336 ? 183.205 222.343 190.726 1.00 0.80 336 SER A C 1
ATOM 10238 O O . SER B 1 336 ? 183.557 222.451 189.548 1.00 0.80 336 SER A O 1
ATOM 10241 N N . ILE B 1 337 ? 182.010 221.854 191.066 1.00 0.80 337 ILE A N 1
ATOM 10242 C CA . ILE B 1 337 ? 181.064 221.445 190.030 1.00 0.80 337 ILE A CA 1
ATOM 10243 C C . ILE B 1 337 ? 180.660 222.643 189.182 1.00 0.80 337 ILE A C 1
ATOM 10244 O O . ILE B 1 337 ? 180.576 222.558 187.950 1.00 0.80 337 ILE A O 1
ATOM 10249 N N . GLU B 1 338 ? 180.408 223.782 189.829 1.00 0.77 338 GLU A N 1
ATOM 10250 C CA . GLU B 1 338 ? 180.063 224.993 189.092 1.00 0.77 338 GLU A CA 1
ATOM 10251 C C . GLU B 1 338 ? 181.205 225.418 188.178 1.00 0.77 338 GLU A C 1
ATOM 10252 O O . GLU B 1 338 ? 180.986 225.833 187.036 1.00 0.77 338 GLU A O 1
ATOM 10258 N N . ASP B 1 339 ? 182.441 225.317 188.671 1.00 0.79 339 ASP A N 1
ATOM 10259 C CA . ASP B 1 339 ? 183.595 225.681 187.856 1.00 0.79 339 ASP A CA 1
ATOM 10260 C C . ASP B 1 339 ? 183.736 224.763 186.650 1.00 0.79 339 ASP A C 1
ATOM 10261 O O . ASP B 1 339 ? 184.077 225.216 185.552 1.00 0.79 339 ASP A O 1
ATOM 10266 N N . VAL B 1 340 ? 183.494 223.465 186.835 1.00 0.81 340 VAL A N 1
ATOM 10267 C CA . VAL B 1 340 ? 183.610 222.537 185.714 1.00 0.81 340 VAL A CA 1
ATOM 10268 C C . VAL B 1 340 ? 182.500 222.782 184.701 1.00 0.81 340 VAL A C 1
ATOM 10269 O O . VAL B 1 340 ? 182.713 222.675 183.490 1.00 0.81 340 VAL A O 1
ATOM 10273 N N . VAL B 1 341 ? 181.299 223.118 185.171 1.00 0.80 341 VAL A N 1
ATOM 10274 C CA . VAL B 1 341 ? 180.232 223.478 184.239 1.00 0.80 341 VAL A CA 1
ATOM 10275 C C . VAL B 1 341 ? 180.607 224.737 183.465 1.00 0.80 341 VAL A C 1
ATOM 10276 O O . VAL B 1 341 ? 180.371 224.835 182.253 1.00 0.80 341 VAL A O 1
ATOM 10280 N N . LYS B 1 342 ? 181.202 225.715 184.149 1.00 0.78 342 LYS A N 1
ATOM 10281 C CA . LYS B 1 342 ? 181.643 226.934 183.480 1.00 0.78 342 LYS A CA 1
ATOM 10282 C C . LYS B 1 342 ? 182.693 226.632 182.417 1.00 0.78 342 LYS A C 1
ATOM 10283 O O . LYS B 1 342 ? 182.629 227.154 181.296 1.00 0.78 342 LYS A O 1
ATOM 10289 N N . THR B 1 343 ? 183.669 225.786 182.749 1.00 0.78 343 THR A N 1
ATOM 10290 C CA . THR B 1 343 ? 184.712 225.465 181.781 1.00 0.78 343 THR A CA 1
ATOM 10291 C C . THR B 1 343 ? 184.151 224.633 180.634 1.00 0.78 343 THR A C 1
ATOM 10292 O O . THR B 1 343 ? 184.617 224.739 179.496 1.00 0.78 343 THR A O 1
ATOM 10296 N N . LEU B 1 344 ? 183.116 223.835 180.902 1.00 0.77 344 LEU A N 1
ATOM 10297 C CA . LEU B 1 344 ? 182.448 223.083 179.846 1.00 0.77 344 LEU A CA 1
ATOM 10298 C C . LEU B 1 344 ? 181.750 224.021 178.867 1.00 0.77 344 LEU A C 1
ATOM 10299 O O . LEU B 1 344 ? 181.858 223.863 177.643 1.00 0.77 344 LEU A O 1
ATOM 10304 N N . LEU B 1 345 ? 181.024 225.007 179.395 1.00 0.76 345 LEU A N 1
ATOM 10305 C CA . LEU B 1 345 ? 180.354 225.972 178.529 1.00 0.76 345 LEU A CA 1
ATOM 10306 C C . LEU B 1 345 ? 181.362 226.789 177.732 1.00 0.76 345 LEU A C 1
ATOM 10307 O O . LEU B 1 345 ? 181.157 227.057 176.541 1.00 0.76 345 LEU A O 1
ATOM 10312 N N . GLU B 1 346 ? 182.462 227.193 178.371 1.00 0.73 346 GLU A N 1
ATOM 10313 C CA . GLU B 1 346 ? 183.494 227.929 177.649 1.00 0.73 346 GLU A CA 1
ATOM 10314 C C . GLU B 1 346 ? 184.137 227.060 176.574 1.00 0.73 346 GLU A C 1
ATOM 10315 O O . GLU B 1 346 ? 184.503 227.553 175.502 1.00 0.73 346 GLU A O 1
ATOM 10321 N N . ALA B 1 347 ? 184.281 225.761 176.843 1.00 0.77 347 ALA A N 1
ATOM 10322 C CA . ALA B 1 347 ? 184.796 224.842 175.834 1.00 0.77 347 ALA A CA 1
ATOM 10323 C C . ALA B 1 347 ? 183.865 224.774 174.633 1.00 0.77 347 ALA A C 1
ATOM 10324 O O . ALA B 1 347 ? 184.315 224.791 173.482 1.00 0.77 347 ALA A O 1
ATOM 10326 N N . ILE B 1 348 ? 182.558 224.689 174.886 1.00 0.73 348 ILE A N 1
ATOM 10327 C CA . ILE B 1 348 ? 181.594 224.676 173.787 1.00 0.73 348 ILE A CA 1
ATOM 10328 C C . ILE B 1 348 ? 181.699 225.963 172.980 1.00 0.73 348 ILE A C 1
ATOM 10329 O O . ILE B 1 348 ? 181.685 225.949 171.742 1.00 0.73 348 ILE A O 1
ATOM 10334 N N . ALA B 1 349 ? 181.813 227.097 173.674 1.00 0.81 349 ALA A N 1
ATOM 10335 C CA . ALA B 1 349 ? 181.919 228.379 172.986 1.00 0.81 349 ALA A CA 1
ATOM 10336 C C . ALA B 1 349 ? 183.165 228.436 172.110 1.00 0.81 349 ALA A C 1
ATOM 10337 O O . ALA B 1 349 ? 183.110 228.888 170.961 1.00 0.81 349 ALA A O 1
ATOM 10339 N N . LEU B 1 350 ? 184.302 227.974 172.635 1.00 0.75 350 LEU A N 1
ATOM 10340 C CA . LEU B 1 350 ? 185.542 228.030 171.866 1.00 0.75 350 LEU A CA 1
ATOM 10341 C C . LEU B 1 350 ? 185.506 227.075 170.679 1.00 0.75 350 LEU A C 1
ATOM 10342 O O . LEU B 1 350 ? 186.030 227.390 169.603 1.00 0.75 350 LEU A O 1
ATOM 10347 N N . VAL B 1 351 ? 184.896 225.900 170.854 1.00 0.75 351 VAL A N 1
ATOM 10348 C CA . VAL B 1 351 ? 184.740 224.976 169.734 1.00 0.75 351 VAL A CA 1
ATOM 10349 C C . VAL B 1 351 ? 183.884 225.604 168.645 1.00 0.75 351 VAL A C 1
ATOM 10350 O O . VAL B 1 351 ? 184.207 225.523 167.452 1.00 0.75 351 VAL A O 1
ATOM 10354 N N . PHE B 1 352 ? 182.783 226.248 169.035 1.00 0.77 352 PHE A N 1
ATOM 10355 C CA . PHE B 1 352 ? 181.949 226.936 168.057 1.00 0.77 352 PHE A CA 1
ATOM 10356 C C . PHE B 1 352 ? 182.738 228.023 167.340 1.00 0.77 352 PHE A C 1
ATOM 10357 O O . PHE B 1 352 ? 182.634 228.179 166.119 1.00 0.77 352 PHE A O 1
ATOM 10365 N N . LEU B 1 353 ? 183.539 228.783 168.088 1.00 0.83 353 LEU A N 1
ATOM 10366 C CA . LEU B 1 353 ? 184.305 229.869 167.487 1.00 0.83 353 LEU A CA 1
ATOM 10367 C C . LEU B 1 353 ? 185.309 229.344 166.468 1.00 0.83 353 LEU A C 1
ATOM 10368 O O . LEU B 1 353 ? 185.441 229.896 165.371 1.00 0.83 353 LEU A O 1
ATOM 10373 N N . VAL B 1 354 ? 186.030 228.275 166.807 1.00 0.82 354 VAL A N 1
ATOM 10374 C CA . VAL B 1 354 ? 187.040 227.768 165.879 1.00 0.82 354 VAL A CA 1
ATOM 10375 C C . VAL B 1 354 ? 186.378 227.140 164.654 1.00 0.82 354 VAL A C 1
ATOM 10376 O O . VAL B 1 354 ? 186.863 227.291 163.522 1.00 0.82 354 VAL A O 1
ATOM 10380 N N . MET B 1 355 ? 185.251 226.448 164.849 1.00 0.77 355 MET A N 1
ATOM 10381 C CA . MET B 1 355 ? 184.531 225.907 163.701 1.00 0.77 355 MET A CA 1
ATOM 10382 C C . MET B 1 355 ? 184.039 227.021 162.789 1.00 0.77 355 MET A C 1
ATOM 10383 O O . MET B 1 355 ? 184.072 226.887 161.561 1.00 0.77 355 MET A O 1
ATOM 10388 N N . TYR B 1 356 ? 183.574 228.128 163.369 1.00 0.78 356 TYR A N 1
ATOM 10389 C CA . TYR B 1 356 ? 183.180 229.271 162.554 1.00 0.78 356 TYR A CA 1
ATOM 10390 C C . TYR B 1 356 ? 184.381 229.872 161.841 1.00 0.78 356 TYR A C 1
ATOM 10391 O O . TYR B 1 356 ? 184.259 230.380 160.721 1.00 0.78 356 TYR A O 1
ATOM 10400 N N . LEU B 1 357 ? 185.549 229.837 162.482 1.00 0.83 357 LEU A N 1
ATOM 10401 C CA . LEU B 1 357 ? 186.764 230.302 161.825 1.00 0.83 357 LEU A CA 1
ATOM 10402 C C . LEU B 1 357 ? 187.050 229.485 160.574 1.00 0.83 357 LEU A C 1
ATOM 10403 O O . LEU B 1 357 ? 187.381 230.038 159.520 1.00 0.83 357 LEU A O 1
ATOM 10408 N N . PHE B 1 358 ? 186.923 228.161 160.667 1.00 0.79 358 PHE A N 1
ATOM 10409 C CA . PHE B 1 358 ? 187.196 227.330 159.496 1.00 0.79 358 PHE A CA 1
ATOM 10410 C C . PHE B 1 358 ? 185.998 227.279 158.553 1.00 0.79 358 PHE A C 1
ATOM 10411 O O . PHE B 1 358 ? 186.164 227.248 157.328 1.00 0.79 358 PHE A O 1
ATOM 10419 N N . LEU B 1 359 ? 184.786 227.268 159.099 1.00 0.75 359 LEU A N 1
ATOM 10420 C CA . LEU B 1 359 ? 183.561 227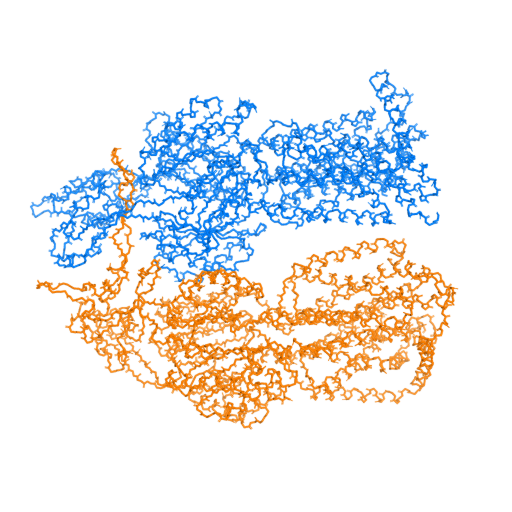.276 158.296 1.00 0.75 359 LEU A CA 1
ATOM 10421 C C . LEU B 1 359 ? 182.936 228.660 158.426 1.00 0.75 359 LEU A C 1
ATOM 10422 O O . LEU B 1 359 ? 182.227 228.953 159.388 1.00 0.75 359 LEU A O 1
ATOM 10427 N N . GLN B 1 360 ? 183.196 229.515 157.435 1.00 0.68 360 GLN A N 1
ATOM 10428 C CA . GLN B 1 360 ? 182.739 230.899 157.512 1.00 0.68 360 GLN A CA 1
ATOM 10429 C C . GLN B 1 360 ? 181.220 230.989 157.584 1.00 0.68 360 GLN A C 1
ATOM 10430 O O . GLN B 1 360 ? 180.674 231.909 158.203 1.00 0.68 360 GLN A O 1
ATOM 10436 N N . ASN B 1 361 ? 180.521 230.045 156.959 1.00 0.67 361 ASN A N 1
ATOM 10437 C CA . ASN B 1 361 ? 179.066 230.034 157.020 1.00 0.67 361 ASN A CA 1
ATOM 10438 C C . ASN B 1 361 ? 178.599 229.754 158.442 1.00 0.67 361 ASN A C 1
ATOM 10439 O O . ASN B 1 361 ? 179.175 228.920 159.146 1.00 0.67 361 ASN A O 1
ATOM 10444 N N . PHE B 1 362 ? 177.552 230.463 158.869 1.00 0.76 362 PHE A N 1
ATOM 10445 C CA . PHE B 1 362 ? 177.038 230.273 160.222 1.00 0.76 362 PHE A CA 1
ATOM 10446 C C . PHE B 1 362 ? 176.322 228.936 160.361 1.00 0.76 362 PHE A C 1
ATOM 10447 O O . PHE B 1 362 ? 176.470 228.248 161.374 1.00 0.76 362 PHE A O 1
ATOM 10455 N N . ARG B 1 363 ? 175.521 228.561 159.361 1.00 0.69 363 ARG A N 1
ATOM 10456 C CA . ARG B 1 363 ? 174.800 227.294 159.427 1.00 0.69 363 ARG A CA 1
ATOM 10457 C C . ARG B 1 363 ? 175.757 226.110 159.412 1.00 0.69 363 ARG A C 1
ATOM 10458 O O . ARG B 1 363 ? 175.541 225.112 160.113 1.00 0.69 363 ARG A O 1
ATOM 10466 N N . ALA B 1 364 ? 176.809 226.193 158.597 1.00 0.79 364 ALA A N 1
ATOM 10467 C CA . ALA B 1 364 ? 177.798 225.122 158.550 1.00 0.79 364 ALA A CA 1
ATOM 10468 C C . ALA B 1 364 ? 178.506 224.976 159.889 1.00 0.79 364 ALA A C 1
ATOM 10469 O O . ALA B 1 364 ? 178.967 223.888 160.244 1.00 0.79 364 ALA A O 1
ATOM 10471 N N . THR B 1 365 ? 178.623 226.074 160.638 1.00 0.80 365 THR A N 1
ATOM 10472 C CA . THR B 1 365 ? 179.181 225.994 161.983 1.00 0.80 365 THR A CA 1
ATOM 10473 C C . THR B 1 365 ? 178.162 225.435 162.966 1.00 0.80 365 THR A C 1
ATOM 10474 O O . THR B 1 365 ? 178.514 224.688 163.885 1.00 0.80 365 THR A O 1
ATOM 10478 N N . LEU B 1 366 ? 176.892 225.792 162.785 1.00 0.81 366 LEU A N 1
ATOM 10479 C CA . LEU B 1 366 ? 175.854 225.361 163.713 1.00 0.81 366 LEU A CA 1
ATOM 10480 C C . LEU B 1 366 ? 175.623 223.861 163.625 1.00 0.81 366 LEU A C 1
ATOM 10481 O O . LEU B 1 366 ? 175.329 223.212 164.635 1.00 0.81 366 LEU A O 1
ATOM 10486 N N . ILE B 1 367 ? 175.749 223.292 162.423 1.00 0.83 367 ILE A N 1
ATOM 10487 C CA . ILE B 1 367 ? 175.430 221.875 162.240 1.00 0.83 367 ILE A CA 1
ATOM 10488 C C . ILE B 1 367 ? 176.246 220.963 163.154 1.00 0.83 367 ILE A C 1
ATOM 10489 O O . ILE B 1 367 ? 175.651 220.100 163.814 1.00 0.83 367 ILE A O 1
ATOM 10494 N N . PRO B 1 368 ? 177.576 221.089 163.251 1.00 0.83 368 PRO A N 1
ATOM 10495 C CA . PRO B 1 368 ? 178.288 220.285 164.258 1.00 0.83 368 PRO A CA 1
ATOM 10496 C C . PRO B 1 368 ? 178.012 220.741 165.678 1.00 0.83 368 PRO A C 1
ATOM 10497 O O . PRO B 1 368 ? 178.072 219.929 166.609 1.00 0.83 368 PRO A O 1
ATOM 10501 N N . THR B 1 369 ? 177.716 222.028 165.871 1.00 0.79 369 THR A N 1
ATOM 10502 C CA . THR B 1 369 ? 177.427 222.531 167.209 1.00 0.79 369 THR A CA 1
ATOM 10503 C C . THR B 1 369 ? 176.172 221.881 167.775 1.00 0.79 369 THR A C 1
ATOM 10504 O O . THR B 1 369 ? 176.098 221.588 168.973 1.00 0.79 369 THR A O 1
ATOM 10508 N N . ILE B 1 370 ? 175.173 221.645 166.922 1.00 0.82 370 ILE A N 1
ATOM 10509 C CA . ILE B 1 370 ? 173.943 220.992 167.361 1.00 0.82 370 ILE A CA 1
ATOM 10510 C C . ILE B 1 370 ? 174.233 219.597 167.896 1.00 0.82 370 ILE A C 1
ATOM 10511 O O . ILE B 1 370 ? 173.519 219.096 168.773 1.00 0.82 370 ILE A O 1
ATOM 10516 N N . ALA B 1 371 ? 175.288 218.953 167.396 1.00 0.85 371 ALA A N 1
ATOM 10517 C CA . ALA B 1 371 ? 175.624 217.615 167.867 1.00 0.85 371 ALA A CA 1
ATOM 10518 C C . ALA B 1 371 ? 176.047 217.623 169.331 1.00 0.85 371 ALA A C 1
ATOM 10519 O O . ALA B 1 371 ? 175.852 216.631 170.041 1.00 0.85 371 ALA A O 1
ATOM 10521 N N . VAL B 1 372 ? 176.628 218.730 169.801 1.00 0.81 372 VAL A N 1
ATOM 10522 C CA . VAL B 1 372 ? 177.148 218.764 171.169 1.00 0.81 372 VAL A CA 1
ATOM 10523 C C . VAL B 1 372 ? 176.057 218.561 172.216 1.00 0.81 372 VAL A C 1
ATOM 10524 O O . VAL B 1 372 ? 176.213 217.675 173.069 1.00 0.81 372 VAL A O 1
ATOM 10528 N N . PRO B 1 373 ? 174.953 219.322 172.224 1.00 0.78 373 PRO A N 1
ATOM 10529 C CA . PRO B 1 373 ? 173.910 219.044 173.228 1.00 0.78 373 PRO A CA 1
ATOM 10530 C C . PRO B 1 373 ? 173.325 217.649 173.108 1.00 0.78 373 PRO A C 1
ATOM 10531 O O . PRO B 1 373 ? 173.051 217.006 174.127 1.00 0.78 373 PRO A O 1
ATOM 10535 N N . VAL B 1 374 ? 173.144 217.155 171.882 1.00 0.85 374 VAL A N 1
ATOM 10536 C CA . VAL B 1 374 ? 172.552 215.834 171.694 1.00 0.85 374 VAL A CA 1
ATOM 10537 C C . VAL B 1 374 ? 173.448 214.760 172.294 1.00 0.85 374 VAL A C 1
ATOM 10538 O O . VAL B 1 374 ? 172.994 213.901 173.059 1.00 0.85 374 VAL A O 1
ATOM 10542 N N . VAL B 1 375 ? 174.741 214.802 171.968 1.00 0.86 375 VAL A N 1
ATOM 10543 C CA . VAL B 1 375 ? 175.670 213.795 172.472 1.00 0.86 375 VAL A CA 1
ATOM 10544 C C . VAL B 1 375 ? 175.824 213.922 173.981 1.00 0.86 375 VAL A C 1
ATOM 10545 O O . VAL B 1 375 ? 175.887 212.920 174.701 1.00 0.86 375 VAL A O 1
ATOM 10549 N N . LEU B 1 376 ? 175.886 215.155 174.484 1.00 0.83 376 LEU A N 1
ATOM 10550 C CA . LEU B 1 376 ? 176.026 215.365 175.923 1.00 0.83 376 LEU A CA 1
ATOM 10551 C C . LEU B 1 376 ? 174.833 214.795 176.682 1.00 0.83 376 LEU A C 1
ATOM 10552 O O . LEU B 1 376 ? 174.993 214.108 177.697 1.00 0.83 376 LEU A O 1
ATOM 10557 N N . MET B 1 377 ? 173.621 215.066 176.198 1.00 0.80 377 MET A N 1
ATOM 10558 C CA . MET B 1 377 ? 172.434 214.586 176.895 1.00 0.80 377 MET A CA 1
ATOM 10559 C C . MET B 1 377 ? 172.283 213.077 176.751 1.00 0.80 377 MET A C 1
ATOM 10560 O O . MET B 1 377 ? 171.837 212.400 177.684 1.00 0.80 377 MET A O 1
ATOM 10565 N N . GLY B 1 378 ? 172.674 212.522 175.603 1.00 0.86 378 GLY A N 1
ATOM 10566 C CA . GLY B 1 378 ? 172.720 211.075 175.486 1.00 0.86 378 GLY A CA 1
ATOM 10567 C C . GLY B 1 378 ? 173.695 210.449 176.465 1.00 0.86 378 GLY A C 1
ATOM 10568 O O . GLY B 1 378 ? 173.418 209.399 177.049 1.00 0.86 378 GLY A O 1
ATOM 10569 N N . THR B 1 379 ? 174.855 211.082 176.652 1.00 0.84 379 THR A N 1
ATOM 10570 C CA . THR B 1 379 ? 175.829 210.585 177.616 1.00 0.84 379 THR A CA 1
ATOM 10571 C C . THR B 1 379 ? 175.277 210.656 179.032 1.00 0.84 379 THR A C 1
ATOM 10572 O O . THR B 1 379 ? 175.498 209.751 179.844 1.00 0.84 379 THR A O 1
ATOM 10576 N N . PHE B 1 380 ? 174.568 211.738 179.353 1.00 0.82 380 PHE A N 1
ATOM 10577 C CA . PHE B 1 380 ? 173.927 211.838 180.660 1.00 0.82 380 PHE A CA 1
ATOM 10578 C C . PHE B 1 380 ? 172.900 210.727 180.849 1.00 0.82 380 PHE A C 1
ATOM 10579 O O . PHE B 1 380 ? 172.790 210.141 181.932 1.00 0.82 380 PHE A O 1
ATOM 10587 N N . SER B 1 381 ? 172.135 210.427 179.799 1.00 0.83 381 SER A N 1
ATOM 10588 C CA . SER B 1 381 ? 171.169 209.335 179.870 1.00 0.83 381 SER A CA 1
ATOM 10589 C C . SER B 1 381 ? 171.866 208.002 180.106 1.00 0.83 381 SER A C 1
ATOM 10590 O O . SER B 1 381 ? 171.395 207.169 180.889 1.00 0.83 381 SER A O 1
ATOM 10593 N N . VAL B 1 382 ? 172.992 207.779 179.427 1.00 0.81 382 VAL A N 1
ATOM 10594 C CA . VAL B 1 382 ? 173.750 206.545 179.625 1.00 0.81 382 VAL A CA 1
ATOM 10595 C C . VAL B 1 382 ? 174.268 206.460 181.055 1.00 0.81 382 VAL A C 1
ATOM 10596 O O . VAL B 1 382 ? 174.226 205.396 181.685 1.00 0.81 382 VAL A O 1
ATOM 10600 N N . LEU B 1 383 ? 174.770 207.577 181.587 1.00 0.76 383 LEU A N 1
ATOM 10601 C CA . LEU B 1 383 ? 175.242 207.594 182.967 1.00 0.76 383 LEU A CA 1
ATOM 10602 C C . LEU B 1 383 ? 174.115 207.269 183.937 1.00 0.76 383 LEU A C 1
ATOM 10603 O O . LEU B 1 383 ? 174.309 206.514 184.896 1.00 0.76 383 LEU A O 1
ATOM 10608 N N . TYR B 1 384 ? 172.930 207.836 183.706 1.00 0.74 384 TYR A N 1
ATOM 10609 C CA . TYR B 1 384 ? 171.786 207.527 184.557 1.00 0.74 384 TYR A CA 1
ATOM 10610 C C . TYR B 1 384 ? 171.411 206.055 184.459 1.00 0.74 384 TYR A C 1
ATOM 10611 O O . TYR B 1 384 ? 171.074 205.423 185.466 1.00 0.74 384 TYR A O 1
ATOM 10620 N N . ALA B 1 385 ? 171.454 205.494 183.250 1.00 0.82 385 ALA A N 1
ATOM 10621 C CA . ALA B 1 385 ? 171.134 204.082 183.072 1.00 0.82 385 ALA A CA 1
ATOM 10622 C C . ALA B 1 385 ? 172.123 203.198 183.818 1.00 0.82 385 ALA A C 1
ATOM 10623 O O . ALA B 1 385 ? 171.740 202.198 184.435 1.00 0.82 385 ALA A O 1
ATOM 10625 N N . PHE B 1 386 ? 173.407 203.553 183.775 1.00 0.77 386 PHE A N 1
ATOM 10626 C CA . PHE B 1 386 ? 174.423 202.765 184.458 1.00 0.77 386 PHE A CA 1
ATOM 10627 C C . PHE B 1 386 ? 174.485 203.043 185.953 1.00 0.77 386 PHE A C 1
ATOM 10628 O O . PHE B 1 386 ? 175.237 202.363 186.659 1.00 0.77 386 PHE A O 1
ATOM 10636 N N . GLY B 1 387 ? 173.723 204.012 186.452 1.00 0.81 387 GLY A N 1
ATOM 10637 C CA . GLY B 1 387 ? 173.734 204.304 187.869 1.00 0.81 387 GLY A CA 1
ATOM 10638 C C . GLY B 1 387 ? 174.866 205.190 188.329 1.00 0.81 387 GLY A C 1
ATOM 10639 O O . GLY B 1 387 ? 175.103 205.296 189.535 1.00 0.81 387 GLY A O 1
ATOM 10640 N N . TYR B 1 388 ? 175.575 205.831 187.407 1.00 0.78 388 TYR A N 1
ATOM 10641 C CA . TYR B 1 388 ? 176.671 206.719 187.764 1.00 0.78 388 TYR A CA 1
ATOM 10642 C C . TYR B 1 388 ? 176.098 208.055 188.229 1.00 0.78 388 TYR A C 1
ATOM 10643 O O . TYR B 1 388 ? 174.883 208.238 188.329 1.00 0.78 388 TYR A O 1
ATOM 10652 N N . SER B 1 389 ? 176.972 209.015 188.517 1.00 0.83 389 SER A N 1
ATOM 10653 C CA . SER B 1 389 ? 176.553 210.291 189.072 1.00 0.83 389 SER A CA 1
ATOM 10654 C C . SER B 1 389 ? 177.362 211.409 188.437 1.00 0.83 389 SER A C 1
ATOM 10655 O O . SER B 1 389 ? 178.321 211.173 187.699 1.00 0.83 389 SER A O 1
ATOM 10658 N N . VAL B 1 390 ? 176.965 212.642 188.738 1.00 0.83 390 VAL A N 1
ATOM 10659 C CA . VAL B 1 390 ? 177.651 213.818 188.220 1.00 0.83 390 VAL A CA 1
ATOM 10660 C C . VAL B 1 390 ? 178.779 214.188 189.170 1.00 0.83 390 VAL A C 1
ATOM 10661 O O . VAL B 1 390 ? 178.602 215.008 190.077 1.00 0.83 390 VAL A O 1
ATOM 10665 N N . ASN B 1 391 ? 179.942 213.579 188.976 1.00 0.81 391 ASN A N 1
ATOM 10666 C CA . ASN B 1 391 ? 181.099 213.888 189.795 1.00 0.81 391 ASN A CA 1
ATOM 10667 C C . ASN B 1 391 ? 182.163 214.600 188.966 1.00 0.81 391 ASN A C 1
ATOM 10668 O O . ASN B 1 391 ? 181.998 214.846 187.770 1.00 0.81 391 ASN A O 1
ATOM 10673 N N . THR B 1 392 ? 183.274 214.934 189.625 1.00 0.79 392 THR A N 1
ATOM 10674 C CA . THR B 1 392 ? 184.350 215.642 188.940 1.00 0.79 392 THR A CA 1
ATOM 10675 C C . THR B 1 392 ? 184.940 214.802 187.816 1.00 0.79 392 THR A C 1
ATOM 10676 O O . THR B 1 392 ? 185.276 215.329 186.750 1.00 0.79 392 THR A O 1
ATOM 10680 N N . LEU B 1 393 ? 185.078 213.493 188.034 1.00 0.83 393 LEU A N 1
ATOM 10681 C CA . LEU B 1 393 ? 185.643 212.630 187.001 1.00 0.83 393 LEU A CA 1
ATOM 10682 C C . LEU B 1 393 ? 184.747 212.585 185.770 1.00 0.83 393 LEU A C 1
ATOM 10683 O O . LEU B 1 393 ? 185.217 212.749 184.637 1.00 0.83 393 LEU A O 1
ATOM 10688 N N . THR B 1 394 ? 183.446 212.368 185.974 1.00 0.86 394 THR A N 1
ATOM 10689 C CA . THR B 1 394 ? 182.523 212.317 184.846 1.00 0.86 394 THR A CA 1
ATOM 10690 C C . THR B 1 394 ? 182.468 213.653 184.122 1.00 0.86 394 THR A C 1
ATOM 10691 O O . THR B 1 394 ? 182.401 213.695 182.891 1.00 0.86 394 THR A O 1
ATOM 10695 N N . MET B 1 395 ? 182.491 214.757 184.868 1.00 0.81 395 MET A N 1
ATOM 10696 C CA . MET B 1 395 ? 182.447 216.072 184.239 1.00 0.81 395 MET A CA 1
ATOM 10697 C C . MET B 1 395 ? 183.711 216.343 183.428 1.00 0.81 395 MET A C 1
ATOM 10698 O O . MET B 1 395 ? 183.648 216.912 182.332 1.00 0.81 395 MET A O 1
ATOM 10703 N N . PHE B 1 396 ? 184.872 215.942 183.951 1.00 0.80 396 PHE A N 1
ATOM 10704 C CA . PHE B 1 396 ? 186.107 216.059 183.181 1.00 0.80 396 PHE A CA 1
ATOM 10705 C C . PHE B 1 396 ? 186.020 215.239 181.902 1.00 0.80 396 PHE A C 1
ATOM 10706 O O . PHE B 1 396 ? 186.461 215.674 180.831 1.00 0.80 396 PHE A O 1
ATOM 10714 N N . ALA B 1 397 ? 185.451 214.038 182.004 1.00 0.86 397 ALA A N 1
ATOM 10715 C CA . ALA B 1 397 ? 185.275 213.200 180.825 1.00 0.86 397 ALA A CA 1
ATOM 10716 C C . ALA B 1 397 ? 184.355 213.870 179.812 1.00 0.86 397 ALA A C 1
ATOM 10717 O O . ALA B 1 397 ? 184.583 213.792 178.603 1.00 0.86 397 ALA A O 1
ATOM 10719 N N . MET B 1 398 ? 183.302 214.532 180.294 1.00 0.81 398 MET A N 1
ATOM 10720 C CA . MET B 1 398 ? 182.403 215.262 179.404 1.00 0.81 398 MET A CA 1
ATOM 10721 C C . MET B 1 398 ? 183.138 216.388 178.689 1.00 0.81 398 MET A C 1
ATOM 10722 O O . MET B 1 398 ? 182.955 216.604 177.485 1.00 0.81 398 MET A O 1
ATOM 10727 N N . VAL B 1 399 ? 183.970 217.127 179.425 1.00 0.79 399 VAL A N 1
ATOM 10728 C CA . VAL B 1 399 ? 184.710 218.229 178.813 1.00 0.79 399 VAL A CA 1
ATOM 10729 C C . VAL B 1 399 ? 185.663 217.703 177.749 1.00 0.79 399 VAL A C 1
ATOM 10730 O O . VAL B 1 399 ? 185.810 218.302 176.677 1.00 0.79 399 VAL A O 1
ATOM 10734 N N . LEU B 1 400 ? 186.329 216.581 178.025 1.00 0.76 400 LEU A N 1
ATOM 10735 C CA . LEU B 1 400 ? 187.183 215.968 177.010 1.00 0.76 400 LEU A CA 1
ATOM 10736 C C . LEU B 1 400 ? 186.367 215.525 175.800 1.00 0.76 400 LEU A C 1
ATOM 10737 O O . LEU B 1 400 ? 186.759 215.750 174.647 1.00 0.76 400 LEU A O 1
ATOM 10742 N N . ALA B 1 401 ? 185.214 214.901 176.046 1.00 0.81 401 ALA A N 1
ATOM 10743 C CA . ALA B 1 401 ? 184.384 214.406 174.957 1.00 0.81 401 ALA A CA 1
ATOM 10744 C C . ALA B 1 401 ? 183.885 215.536 174.073 1.00 0.81 401 ALA A C 1
ATOM 10745 O O . ALA B 1 401 ? 183.688 215.339 172.870 1.00 0.81 401 ALA A O 1
ATOM 10747 N N . ILE B 1 402 ? 183.677 216.723 174.649 1.00 0.76 402 ILE A N 1
ATOM 10748 C CA . ILE B 1 402 ? 183.209 217.865 173.862 1.00 0.76 402 ILE A CA 1
ATOM 10749 C C . ILE B 1 402 ? 184.150 218.123 172.694 1.00 0.76 402 ILE A C 1
ATOM 10750 O O . ILE B 1 402 ? 183.722 218.270 171.543 1.00 0.76 402 ILE A O 1
ATOM 10755 N N . GLY B 1 403 ? 185.450 218.175 172.973 1.00 0.74 403 GLY A N 1
ATOM 10756 C CA . GLY B 1 403 ? 186.413 218.231 171.890 1.00 0.74 403 GLY A CA 1
ATOM 10757 C C . GLY B 1 403 ? 186.428 216.953 171.076 1.00 0.74 403 GLY A C 1
ATOM 10758 O O . GLY B 1 403 ? 186.615 216.981 169.858 1.00 0.74 403 GLY A O 1
ATOM 10759 N N . LEU B 1 404 ? 186.226 215.813 171.738 1.00 0.75 404 LEU A N 1
ATOM 10760 C CA . LEU B 1 404 ? 186.293 214.533 171.042 1.00 0.75 404 LEU A CA 1
ATOM 10761 C C . LEU B 1 404 ? 185.087 214.309 170.133 1.00 0.75 404 LEU A C 1
ATOM 10762 O O . LEU B 1 404 ? 185.244 213.866 168.990 1.00 0.75 404 LEU A O 1
ATOM 10767 N N . LEU B 1 405 ? 183.878 214.605 170.618 1.00 0.80 405 LEU A N 1
ATOM 10768 C CA . LEU B 1 405 ? 182.673 214.142 169.931 1.00 0.80 405 LEU A CA 1
ATOM 10769 C C . LEU B 1 405 ? 182.444 214.880 168.618 1.00 0.80 405 LEU A C 1
ATOM 10770 O O . LEU B 1 405 ? 181.865 214.320 167.681 1.00 0.80 405 LEU A O 1
ATOM 10775 N N . VAL B 1 406 ? 182.882 216.137 168.529 1.00 0.79 406 VAL A N 1
ATOM 10776 C CA . VAL B 1 406 ? 182.587 216.942 167.352 1.00 0.79 406 VAL A CA 1
ATOM 10777 C C . VAL B 1 406 ? 183.356 216.478 166.125 1.00 0.79 406 VAL A C 1
ATOM 10778 O O . VAL B 1 406 ? 183.073 216.938 165.016 1.00 0.79 406 VAL A O 1
ATOM 10782 N N . ASP B 1 407 ? 184.319 215.568 166.292 1.00 0.78 407 ASP A N 1
ATOM 10783 C CA . ASP B 1 407 ? 185.218 215.209 165.199 1.00 0.78 407 ASP A CA 1
ATOM 10784 C C . ASP B 1 407 ? 184.460 214.669 163.992 1.00 0.78 407 ASP A C 1
ATOM 10785 O O . ASP B 1 407 ? 184.656 215.129 162.863 1.00 0.78 407 ASP A O 1
ATOM 10790 N N . ASP B 1 408 ? 183.582 213.690 164.212 1.00 0.79 408 ASP A N 1
ATOM 10791 C CA . ASP B 1 408 ? 182.876 213.067 163.095 1.00 0.79 408 ASP A CA 1
ATOM 10792 C C . ASP B 1 408 ? 181.959 214.062 162.394 1.00 0.79 408 ASP A C 1
ATOM 10793 O O . ASP B 1 408 ? 181.931 214.139 161.158 1.00 0.79 408 ASP A O 1
ATOM 10798 N N . ALA B 1 409 ? 181.204 214.841 163.170 1.00 0.85 409 ALA A N 1
ATOM 10799 C CA . ALA B 1 409 ? 180.312 215.833 162.582 1.00 0.85 409 ALA A CA 1
ATOM 10800 C C . ALA B 1 409 ? 181.099 216.877 161.803 1.00 0.85 409 ALA A C 1
ATOM 10801 O O . ALA B 1 409 ? 180.693 217.297 160.713 1.00 0.85 409 ALA A O 1
ATOM 10803 N N . ILE B 1 410 ? 182.237 217.305 162.353 1.00 0.85 410 ILE A N 1
ATOM 10804 C CA . ILE B 1 410 ? 183.082 218.275 161.660 1.00 0.85 410 ILE A CA 1
ATOM 10805 C C . ILE B 1 410 ? 183.585 217.693 160.347 1.00 0.85 410 ILE A C 1
ATOM 10806 O O . ILE B 1 410 ? 183.621 218.376 159.320 1.00 0.85 410 ILE A O 1
ATOM 10811 N N . VAL B 1 411 ? 183.986 216.420 160.363 1.00 0.85 411 VAL A N 1
ATOM 10812 C CA . VAL B 1 411 ? 184.464 215.774 159.141 1.00 0.85 411 VAL A CA 1
ATOM 10813 C C . VAL B 1 411 ? 183.366 215.763 158.084 1.00 0.85 411 VAL A C 1
ATOM 10814 O O . VAL B 1 411 ? 183.596 216.105 156.916 1.00 0.85 411 VAL A O 1
ATOM 10818 N N . VAL B 1 412 ? 182.151 215.384 158.485 1.00 0.88 412 VAL A N 1
ATOM 10819 C CA . VAL B 1 412 ? 181.041 215.323 157.535 1.00 0.88 412 VAL A CA 1
ATOM 10820 C C . VAL B 1 412 ? 180.766 216.701 156.947 1.00 0.88 412 VAL A C 1
ATOM 10821 O O . VAL B 1 412 ? 180.635 216.862 155.726 1.00 0.88 412 VAL A O 1
ATOM 10825 N N . VAL B 1 413 ? 180.679 217.717 157.808 1.00 0.88 413 VAL A N 1
ATOM 10826 C CA . VAL B 1 413 ? 180.346 219.058 157.336 1.00 0.88 413 VAL A CA 1
ATOM 10827 C C . VAL B 1 413 ? 181.448 219.599 156.437 1.00 0.88 413 VAL A C 1
ATOM 10828 O O . VAL B 1 413 ? 181.175 220.244 155.418 1.00 0.88 413 VAL A O 1
ATOM 10832 N N . GLU B 1 414 ? 182.707 219.348 156.795 1.00 0.83 414 GLU A N 1
ATOM 10833 C CA . GLU B 1 414 ? 183.819 219.812 155.976 1.00 0.83 414 GLU A CA 1
ATOM 10834 C C . GLU B 1 414 ? 183.794 219.159 154.603 1.00 0.83 414 GLU A C 1
ATOM 10835 O O . GLU B 1 414 ? 184.029 219.819 153.586 1.00 0.83 414 GLU A O 1
ATOM 10841 N N . ASN B 1 415 ? 183.524 217.853 154.554 1.00 0.82 415 ASN A N 1
ATOM 10842 C CA . ASN B 1 415 ? 183.476 217.169 153.267 1.00 0.82 415 ASN A CA 1
ATOM 10843 C C . ASN B 1 415 ? 182.334 217.702 152.411 1.00 0.82 415 ASN A C 1
ATOM 10844 O O . ASN B 1 415 ? 182.493 217.915 151.202 1.00 0.82 415 ASN A O 1
ATOM 10849 N N . VAL B 1 416 ? 181.174 217.936 153.028 1.00 0.85 416 VAL A N 1
ATOM 10850 C CA . VAL B 1 416 ? 180.043 218.490 152.286 1.00 0.85 416 VAL A CA 1
ATOM 10851 C C . VAL B 1 416 ? 180.393 219.866 151.738 1.00 0.85 416 VAL A C 1
ATOM 10852 O O . VAL B 1 416 ? 180.099 220.187 150.580 1.00 0.85 416 VAL A O 1
ATOM 10856 N N . GLU B 1 417 ? 181.026 220.702 152.563 1.00 0.77 417 GLU A N 1
ATOM 10857 C CA . GLU B 1 417 ? 181.400 222.041 152.123 1.00 0.77 417 GLU A CA 1
ATOM 10858 C C . GLU B 1 417 ? 182.403 221.987 150.980 1.00 0.77 417 GLU A C 1
ATOM 10859 O O . GLU B 1 417 ? 182.311 222.761 150.022 1.00 0.77 417 GLU A O 1
ATOM 10865 N N . ARG B 1 418 ? 183.376 221.080 151.067 1.00 0.70 418 ARG A N 1
ATOM 10866 C CA . ARG B 1 418 ? 184.359 220.957 149.996 1.00 0.70 418 ARG A CA 1
ATOM 10867 C C . ARG B 1 418 ? 183.696 220.527 148.696 1.00 0.70 418 ARG A C 1
ATOM 10868 O O . ARG B 1 418 ? 184.005 221.055 147.622 1.00 0.70 418 ARG A O 1
ATOM 10876 N N . ILE B 1 419 ? 182.776 219.562 148.774 1.00 0.81 419 ILE A N 1
ATOM 10877 C CA . ILE B 1 419 ? 182.083 219.107 147.570 1.00 0.81 419 ILE A CA 1
ATOM 10878 C C . ILE B 1 419 ? 181.261 220.242 146.972 1.00 0.81 419 ILE A C 1
ATOM 10879 O O . ILE B 1 419 ? 181.258 220.457 145.755 1.00 0.81 419 ILE A O 1
ATOM 10884 N N . MET B 1 420 ? 180.557 220.991 147.823 1.00 0.72 420 MET A N 1
ATOM 10885 C CA . MET B 1 420 ? 179.759 222.110 147.331 1.00 0.72 420 MET A CA 1
ATOM 10886 C C . MET B 1 420 ? 180.637 223.177 146.691 1.00 0.72 420 MET A C 1
ATOM 10887 O O . MET B 1 420 ? 180.250 223.793 145.692 1.00 0.72 420 MET A O 1
ATOM 10892 N N . SER B 1 421 ? 181.820 223.418 147.257 1.00 0.68 421 SER A N 1
ATOM 10893 C CA . SER B 1 421 ? 182.699 224.447 146.712 1.00 0.68 421 SER A CA 1
ATOM 10894 C C . SER B 1 421 ? 183.310 224.015 145.385 1.00 0.68 421 SER A C 1
ATOM 10895 O O . SER B 1 421 ? 183.410 224.817 144.450 1.00 0.68 421 SER A O 1
ATOM 10898 N N . GLU B 1 422 ? 183.723 222.753 145.279 1.00 0.71 422 GLU A N 1
ATOM 10899 C CA . GLU B 1 422 ? 184.429 222.303 144.086 1.00 0.71 422 GLU A CA 1
ATOM 10900 C C . GLU B 1 422 ? 183.465 221.807 143.016 1.00 0.71 422 GLU A C 1
ATOM 10901 O O . GLU B 1 422 ? 183.440 222.341 141.904 1.00 0.71 422 GLU A O 1
ATOM 10907 N N . GLU B 1 423 ? 182.669 220.787 143.340 1.00 0.67 423 GLU A N 1
ATOM 10908 C CA . GLU B 1 423 ? 181.753 220.230 142.351 1.00 0.67 423 GLU A CA 1
ATOM 10909 C C . GLU B 1 423 ? 180.590 221.171 142.074 1.00 0.67 423 GLU A C 1
ATOM 10910 O O . GLU B 1 423 ? 180.047 221.191 140.963 1.00 0.67 423 GLU A O 1
ATOM 10916 N N . GLY B 1 424 ? 180.191 221.959 143.067 1.00 0.67 424 GLY A N 1
ATOM 10917 C CA . GLY B 1 424 ? 179.035 222.814 142.912 1.00 0.67 424 GLY A CA 1
ATOM 10918 C C . GLY B 1 424 ? 177.707 222.110 143.046 1.00 0.67 424 GLY A C 1
ATOM 10919 O O . GLY B 1 424 ? 176.688 222.653 142.605 1.00 0.67 424 GLY A O 1
ATOM 10920 N N . LEU B 1 425 ? 177.685 220.917 143.635 1.00 0.67 425 LEU A N 1
ATOM 10921 C CA . LEU B 1 425 ? 176.454 220.154 143.753 1.00 0.67 425 LEU A CA 1
ATOM 10922 C C . LEU B 1 425 ? 175.500 220.807 144.749 1.00 0.67 425 LEU A C 1
ATOM 10923 O O . LEU B 1 425 ? 175.874 221.680 145.536 1.00 0.67 425 LEU A O 1
ATOM 10928 N N . THR B 1 426 ? 174.246 220.370 144.698 1.00 0.74 426 THR A N 1
ATOM 10929 C CA . THR B 1 426 ? 173.252 220.804 145.659 1.00 0.74 426 THR A CA 1
ATOM 10930 C C . THR B 1 426 ? 173.566 220.212 147.031 1.00 0.74 426 THR A C 1
ATOM 10931 O O . THR B 1 426 ? 174.275 219.209 147.135 1.00 0.74 426 THR A O 1
ATOM 10935 N N . PRO B 1 427 ? 173.060 220.828 148.105 1.00 0.81 427 PRO A N 1
ATOM 10936 C CA . PRO B 1 427 ? 173.341 220.288 149.447 1.00 0.81 427 PRO A CA 1
ATOM 10937 C C . PRO B 1 427 ? 172.943 218.833 149.619 1.00 0.81 427 PRO A C 1
ATOM 10938 O O . PRO B 1 427 ? 173.676 218.069 150.258 1.00 0.81 427 PRO A O 1
ATOM 10942 N N . ARG B 1 428 ? 171.809 218.419 149.052 1.00 0.77 428 ARG A N 1
ATOM 10943 C CA . ARG B 1 428 ? 171.399 217.023 149.169 1.00 0.77 428 ARG A CA 1
ATOM 10944 C C . ARG B 1 428 ? 172.379 216.104 148.453 1.00 0.77 428 ARG A C 1
ATOM 10945 O O . ARG B 1 428 ? 172.835 215.101 149.016 1.00 0.77 428 ARG A O 1
ATOM 10953 N N . GLU B 1 429 ? 172.722 216.435 147.206 1.00 0.80 429 GLU A N 1
ATOM 10954 C CA . GLU B 1 429 ? 173.673 215.618 146.459 1.00 0.80 429 GLU A CA 1
ATOM 10955 C C . GLU B 1 429 ? 175.047 215.644 147.111 1.00 0.80 429 GLU A C 1
ATOM 10956 O O . GLU B 1 429 ? 175.737 214.619 147.164 1.00 0.80 429 GLU A O 1
ATOM 10962 N N . ALA B 1 430 ? 175.464 216.810 147.607 1.00 0.88 430 ALA A N 1
ATOM 10963 C CA . ALA B 1 430 ? 176.759 216.906 148.269 1.00 0.88 430 ALA A CA 1
ATOM 10964 C C . ALA B 1 430 ? 176.809 216.030 149.512 1.00 0.88 430 ALA A C 1
ATOM 10965 O O . ALA B 1 430 ? 177.794 215.322 149.738 1.00 0.88 430 ALA A O 1
ATOM 10967 N N . THR B 1 431 ? 175.753 216.057 150.327 1.00 0.85 431 THR A N 1
ATOM 10968 C CA . THR B 1 431 ? 175.712 215.214 151.517 1.00 0.85 431 THR A CA 1
ATOM 10969 C C . THR B 1 431 ? 175.697 213.737 151.142 1.00 0.85 431 THR A C 1
ATOM 10970 O O . THR B 1 431 ? 176.373 212.913 151.772 1.00 0.85 431 THR A O 1
ATOM 10974 N N . ARG B 1 432 ? 174.924 213.386 150.112 1.00 0.79 432 ARG A N 1
ATOM 10975 C CA . ARG B 1 432 ? 174.838 211.993 149.692 1.00 0.79 432 ARG A CA 1
ATOM 10976 C C . ARG B 1 432 ? 176.190 211.482 149.215 1.00 0.79 432 ARG A C 1
ATOM 10977 O O . ARG B 1 432 ? 176.572 210.344 149.509 1.00 0.79 432 ARG A O 1
ATOM 10985 N N . LYS B 1 433 ? 176.926 212.309 148.474 1.00 0.83 433 LYS A N 1
ATOM 10986 C CA . LYS B 1 433 ? 178.261 211.925 148.030 1.00 0.83 433 LYS A CA 1
ATOM 10987 C C . LYS B 1 433 ? 179.230 211.855 149.206 1.00 0.83 433 LYS A C 1
ATOM 10988 O O . LYS B 1 433 ? 180.047 210.931 149.303 1.00 0.83 433 LYS A O 1
ATOM 10994 N N . SER B 1 434 ? 179.143 212.828 150.117 1.00 0.85 434 SER A N 1
ATOM 10995 C CA . SER B 1 434 ? 180.073 212.915 151.235 1.00 0.85 434 SER A CA 1
ATOM 10996 C C . SER B 1 434 ? 179.968 211.712 152.157 1.00 0.85 434 SER A C 1
ATOM 10997 O O . SER B 1 434 ? 180.982 211.189 152.631 1.00 0.85 434 SER A O 1
ATOM 11000 N N . MET B 1 435 ? 178.740 211.276 152.447 1.00 0.81 435 MET A N 1
ATOM 11001 C CA . MET B 1 435 ? 178.573 210.139 153.346 1.00 0.81 435 MET A CA 1
ATOM 11002 C C . MET B 1 435 ? 179.217 208.887 152.767 1.00 0.81 435 MET A C 1
ATOM 11003 O O . MET B 1 435 ? 179.907 208.146 153.479 1.00 0.81 435 MET A O 1
ATOM 11008 N N . GLY B 1 436 ? 179.022 208.645 151.471 1.00 0.83 436 GLY A N 1
ATOM 11009 C CA . GLY B 1 436 ? 179.671 207.509 150.840 1.00 0.83 436 GLY A CA 1
ATOM 11010 C C . GLY B 1 436 ? 181.180 207.646 150.819 1.00 0.83 436 GLY A C 1
ATOM 11011 O O . GLY B 1 436 ? 181.907 206.663 150.978 1.00 0.83 436 GLY A O 1
ATOM 11012 N N . GLN B 1 437 ? 181.672 208.870 150.618 1.00 0.72 437 GLN A N 1
ATOM 11013 C CA . GLN B 1 437 ? 183.117 209.075 150.584 1.00 0.72 437 GLN A CA 1
ATOM 11014 C C . GLN B 1 437 ? 183.766 208.804 151.934 1.00 0.72 437 GLN A C 1
ATOM 11015 O O . GLN B 1 437 ? 184.820 208.160 151.992 1.00 0.72 437 GLN A O 1
ATOM 11021 N N . ILE B 1 438 ? 183.162 209.277 153.027 1.00 0.77 438 ILE A N 1
ATOM 11022 C CA . ILE B 1 438 ? 183.811 209.213 154.333 1.00 0.77 438 ILE A CA 1
ATOM 11023 C C . ILE B 1 438 ? 183.121 208.258 155.295 1.00 0.77 438 ILE A C 1
ATOM 11024 O O . ILE B 1 438 ? 183.264 208.418 156.514 1.00 0.77 438 ILE A O 1
ATOM 11029 N N . GLN B 1 439 ? 182.378 207.271 154.791 1.00 0.74 439 GLN A N 1
ATOM 11030 C CA . GLN B 1 439 ? 181.800 206.262 155.672 1.00 0.74 439 GLN A CA 1
ATOM 11031 C C . GLN B 1 439 ? 182.875 205.579 156.511 1.00 0.74 439 GLN A C 1
ATOM 11032 O O . GLN B 1 439 ? 182.704 205.376 157.717 1.00 0.74 439 GLN A O 1
ATOM 11038 N N . GLY B 1 440 ? 183.993 205.215 155.882 1.00 0.76 440 GLY A N 1
ATOM 11039 C CA . GLY B 1 440 ? 185.038 204.506 156.604 1.00 0.76 440 GLY A CA 1
ATOM 11040 C C . GLY B 1 440 ? 185.727 205.369 157.644 1.00 0.76 440 GLY A C 1
ATOM 11041 O O . GLY B 1 440 ? 186.058 204.901 158.738 1.00 0.76 440 GLY A O 1
ATOM 11042 N N . ALA B 1 441 ? 185.961 206.640 157.313 1.00 0.77 441 ALA A N 1
ATOM 11043 C CA . ALA B 1 441 ? 186.733 207.511 158.194 1.00 0.77 441 ALA A CA 1
ATOM 11044 C C . ALA B 1 441 ? 186.031 207.713 159.530 1.00 0.77 441 ALA A C 1
ATOM 11045 O O . ALA B 1 441 ? 186.672 207.699 160.587 1.00 0.77 441 ALA A O 1
ATOM 11047 N N . LEU B 1 442 ? 184.713 207.918 159.503 1.00 0.79 442 LEU A N 1
ATOM 11048 C CA . LEU B 1 442 ? 183.973 208.128 160.743 1.00 0.79 442 LEU A CA 1
ATOM 11049 C C . LEU B 1 442 ? 184.048 206.903 161.642 1.00 0.79 442 LEU A C 1
ATOM 11050 O O . LEU B 1 442 ? 184.261 207.021 162.856 1.00 0.79 442 LEU A O 1
ATOM 11055 N N . VAL B 1 443 ? 183.876 205.716 161.060 1.00 0.79 443 VAL A N 1
ATOM 11056 C CA . VAL B 1 443 ? 183.943 204.486 161.839 1.00 0.79 443 VAL A CA 1
ATOM 11057 C C . VAL B 1 443 ? 185.335 204.312 162.429 1.00 0.79 443 VAL A C 1
ATOM 11058 O O . VAL B 1 443 ? 185.490 203.928 163.593 1.00 0.79 443 VAL A O 1
ATOM 11062 N N . GLY B 1 444 ? 186.369 204.594 161.635 1.00 0.76 444 GLY A N 1
ATOM 11063 C CA . GLY B 1 444 ? 187.725 204.477 162.147 1.00 0.76 444 GLY A CA 1
ATOM 11064 C C . GLY B 1 444 ? 187.999 205.431 163.293 1.00 0.76 444 GLY A C 1
ATOM 11065 O O . GLY B 1 444 ? 188.620 205.061 164.294 1.00 0.76 444 GLY A O 1
ATOM 11066 N N . ILE B 1 445 ? 187.538 206.678 163.161 1.00 0.75 445 ILE A N 1
ATOM 11067 C CA . ILE B 1 445 ? 187.744 207.666 164.217 1.00 0.75 445 ILE A CA 1
ATOM 11068 C C . ILE B 1 445 ? 187.032 207.239 165.491 1.00 0.75 445 ILE A C 1
ATOM 11069 O O . ILE B 1 445 ? 187.597 207.304 166.590 1.00 0.75 445 ILE A O 1
ATOM 11074 N N . ALA B 1 446 ? 185.781 206.791 165.367 1.00 0.83 446 ALA A N 1
ATOM 11075 C CA . ALA B 1 446 ? 185.049 206.341 166.545 1.00 0.83 446 ALA A CA 1
ATOM 11076 C C . ALA B 1 446 ? 185.725 205.135 167.184 1.00 0.83 446 ALA A C 1
ATOM 11077 O O . ALA B 1 446 ? 185.822 205.050 168.414 1.00 0.83 446 ALA A O 1
ATOM 11079 N N . MET B 1 447 ? 186.207 204.200 166.365 1.00 0.75 447 MET A N 1
ATOM 11080 C CA . MET B 1 447 ? 186.873 203.013 166.884 1.00 0.75 447 MET A CA 1
ATOM 11081 C C . MET B 1 447 ? 188.124 203.385 167.669 1.00 0.75 447 MET A C 1
ATOM 11082 O O . MET B 1 447 ? 188.321 202.930 168.799 1.00 0.75 447 MET A O 1
ATOM 11087 N N . VAL B 1 448 ? 188.978 204.231 167.087 1.00 0.78 448 VAL A N 1
ATOM 11088 C CA . VAL B 1 448 ? 190.230 204.571 167.759 1.00 0.78 448 VAL A CA 1
ATOM 11089 C C . VAL B 1 448 ? 189.963 205.398 169.010 1.00 0.78 448 VAL A C 1
ATOM 11090 O O . VAL B 1 448 ? 190.656 205.251 170.023 1.00 0.78 448 VAL A O 1
ATOM 11094 N N . LEU B 1 449 ? 188.958 206.276 168.970 1.00 0.77 449 LEU A N 1
ATOM 11095 C CA . LEU B 1 449 ? 188.671 207.093 170.141 1.00 0.77 449 LEU A CA 1
ATOM 11096 C C . LEU B 1 449 ? 187.875 206.341 171.196 1.00 0.77 449 LEU A C 1
ATOM 11097 O O . LEU B 1 449 ? 187.702 206.856 172.304 1.00 0.77 449 LEU A O 1
ATOM 11102 N N . SER B 1 450 ? 187.383 205.144 170.884 1.00 0.78 450 SER A N 1
ATOM 11103 C CA . SER B 1 450 ? 186.667 204.341 171.866 1.00 0.78 450 SER A CA 1
ATOM 11104 C C . SER B 1 450 ? 187.435 203.101 172.301 1.00 0.78 450 SER A C 1
ATOM 11105 O O . SER B 1 450 ? 187.219 202.606 173.410 1.00 0.78 450 SER A O 1
ATOM 11108 N N . ALA B 1 451 ? 188.331 202.583 171.458 1.00 0.78 451 ALA A N 1
ATOM 11109 C CA . ALA B 1 451 ? 189.046 201.361 171.812 1.00 0.78 451 ALA A CA 1
ATOM 11110 C C . ALA B 1 451 ? 190.080 201.610 172.902 1.00 0.78 451 ALA A C 1
ATOM 11111 O O . ALA B 1 451 ? 190.414 200.697 173.664 1.00 0.78 451 ALA A O 1
ATOM 11113 N N . VAL B 1 452 ? 190.609 202.833 172.987 1.00 0.81 452 VAL A N 1
ATOM 11114 C CA . VAL B 1 452 ? 191.585 203.139 174.030 1.00 0.81 452 VAL A CA 1
ATOM 11115 C C . VAL B 1 452 ? 190.954 203.036 175.408 1.00 0.81 452 VAL A C 1
ATOM 11116 O O . VAL B 1 452 ? 191.569 202.513 176.345 1.00 0.81 452 VAL A O 1
ATOM 11120 N N . PHE B 1 453 ? 189.725 203.522 175.559 1.00 0.82 453 PHE A N 1
ATOM 11121 C CA . PHE B 1 453 ? 189.086 203.631 176.860 1.00 0.82 453 PHE A CA 1
ATOM 11122 C C . PHE B 1 453 ? 188.359 202.359 177.277 1.00 0.82 453 PHE A C 1
ATOM 11123 O O . PHE B 1 453 ? 187.773 202.323 178.362 1.00 0.82 453 PHE A O 1
ATOM 11131 N N . VAL B 1 454 ? 188.378 201.319 176.452 1.00 0.80 454 VAL A N 1
ATOM 11132 C CA . VAL B 1 454 ? 187.703 200.072 176.805 1.00 0.80 454 VAL A CA 1
ATOM 11133 C C . VAL B 1 454 ? 188.518 199.281 177.826 1.00 0.80 454 VAL A C 1
ATOM 11134 O O . VAL B 1 454 ? 187.980 198.948 178.891 1.00 0.80 454 VAL A O 1
ATOM 11138 N N . PRO B 1 455 ? 189.800 198.998 177.535 1.00 0.77 455 PRO A N 1
ATOM 11139 C CA . PRO B 1 455 ? 190.523 198.166 178.500 1.00 0.77 455 PRO A CA 1
ATOM 11140 C C . PRO B 1 455 ? 190.687 198.837 179.853 1.00 0.77 455 PRO A C 1
ATOM 11141 O O . PRO B 1 455 ? 190.731 198.145 180.866 1.00 0.77 455 PRO A O 1
ATOM 11145 N N . MET B 1 456 ? 190.767 200.159 179.882 1.00 0.75 456 MET A N 1
ATOM 11146 C CA . MET B 1 456 ? 191.003 200.858 181.139 1.00 0.75 456 MET A CA 1
ATOM 11147 C C . MET B 1 456 ? 189.915 200.548 182.145 1.00 0.75 456 MET A C 1
ATOM 11148 O O . MET B 1 456 ? 190.171 200.513 183.345 1.00 0.75 456 MET A O 1
ATOM 11153 N N . ALA B 1 457 ? 188.702 200.319 181.668 1.00 0.80 457 ALA A N 1
ATOM 11154 C CA . ALA B 1 457 ? 187.583 200.080 182.568 1.00 0.80 457 ALA A CA 1
ATOM 11155 C C . ALA B 1 457 ? 187.721 198.780 183.335 1.00 0.80 457 ALA A C 1
ATOM 11156 O O . ALA B 1 457 ? 187.119 198.619 184.393 1.00 0.80 457 ALA A O 1
ATOM 11158 N N . PHE B 1 458 ? 188.505 197.849 182.814 1.00 0.69 458 PHE A N 1
ATOM 11159 C CA . PHE B 1 458 ? 188.619 196.544 183.455 1.00 0.69 458 PHE A CA 1
ATOM 11160 C C . PHE B 1 458 ? 189.574 196.525 184.646 1.00 0.69 458 PHE A C 1
ATOM 11161 O O . PHE B 1 458 ? 189.566 195.579 185.428 1.00 0.69 458 PHE A O 1
ATOM 11169 N N . PHE B 1 459 ? 190.392 197.559 184.788 1.00 0.71 459 PHE A N 1
ATOM 11170 C CA . PHE B 1 459 ? 191.327 197.619 185.905 1.00 0.71 459 PHE A CA 1
ATOM 11171 C C . PHE B 1 459 ? 190.579 197.784 187.216 1.00 0.71 459 PHE A C 1
ATOM 11172 O O . PHE B 1 459 ? 189.483 198.337 187.240 1.00 0.71 459 PHE A O 1
ATOM 11180 N N . GLY B 1 460 ? 191.158 197.298 188.308 1.00 0.69 460 GLY A N 1
ATOM 11181 C CA . GLY B 1 460 ? 190.483 197.361 189.594 1.00 0.69 460 GLY A CA 1
ATOM 11182 C C . GLY B 1 460 ? 191.068 198.353 190.575 1.00 0.69 460 GLY A C 1
ATOM 11183 O O . GLY B 1 460 ? 192.025 199.056 190.258 1.00 0.69 460 GLY A O 1
ATOM 11184 N N . GLY B 1 461 ? 190.496 198.415 191.773 1.00 0.66 461 GLY A N 1
ATOM 11185 C CA . GLY B 1 461 ? 190.968 199.361 192.765 1.00 0.66 461 GLY A CA 1
ATOM 11186 C C . GLY B 1 461 ? 190.366 200.738 192.572 1.00 0.66 461 GLY A C 1
ATOM 11187 O O . GLY B 1 461 ? 189.505 200.976 191.718 1.00 0.66 461 GLY A O 1
ATOM 11188 N N . THR B 1 462 ? 190.844 201.682 193.375 1.00 0.70 462 THR A N 1
ATOM 11189 C CA . THR B 1 462 ? 190.369 203.048 193.256 1.00 0.70 462 THR A CA 1
ATOM 11190 C C . THR B 1 462 ? 190.755 203.589 191.900 1.00 0.70 462 THR A C 1
ATOM 11191 O O . THR B 1 462 ? 189.980 204.293 191.258 1.00 0.70 462 THR A O 1
ATOM 11195 N N . THR B 1 463 ? 191.958 203.257 191.452 1.00 0.71 463 THR A N 1
ATOM 11196 C CA . THR B 1 463 ? 192.416 203.727 190.159 1.00 0.71 463 THR A CA 1
ATOM 11197 C C . THR B 1 463 ? 191.481 203.214 189.096 1.00 0.71 463 THR A C 1
ATOM 11198 O O . THR B 1 463 ? 191.091 203.948 188.193 1.00 0.71 463 THR A O 1
ATOM 11202 N N . GLY B 1 464 ? 191.104 201.949 189.206 1.00 0.76 464 GLY A N 1
ATOM 11203 C CA . GLY B 1 464 ? 190.207 201.365 188.234 1.00 0.76 464 GLY A CA 1
ATOM 11204 C C . GLY B 1 464 ? 188.892 202.101 188.227 1.00 0.76 464 GLY A C 1
ATOM 11205 O O . GLY B 1 464 ? 188.316 202.340 187.171 1.00 0.76 464 GLY A O 1
ATOM 11206 N N . ALA B 1 465 ? 188.412 202.467 189.406 1.00 0.78 465 ALA A N 1
ATOM 11207 C CA . ALA B 1 465 ? 187.152 203.183 189.502 1.00 0.78 465 ALA A CA 1
ATOM 11208 C C . ALA B 1 465 ? 187.240 204.508 188.777 1.00 0.78 465 ALA A C 1
ATOM 11209 O O . ALA B 1 465 ? 186.349 204.861 188.009 1.00 0.78 465 ALA A O 1
ATOM 11211 N N . ILE B 1 466 ? 188.320 205.241 189.008 1.00 0.78 466 ILE A N 1
ATOM 11212 C CA . ILE B 1 466 ? 188.498 206.514 188.339 1.00 0.78 466 ILE A CA 1
ATOM 11213 C C . ILE B 1 466 ? 188.510 206.282 186.846 1.00 0.78 466 ILE A C 1
ATOM 11214 O O . ILE B 1 466 ? 187.836 206.982 186.091 1.00 0.78 466 ILE A O 1
ATOM 11219 N N . TYR B 1 467 ? 189.258 205.278 186.416 1.00 0.80 467 TYR A N 1
ATOM 11220 C CA . TYR B 1 467 ? 189.339 204.976 185.000 1.00 0.80 467 TYR A CA 1
ATOM 11221 C C . TYR B 1 467 ? 187.971 204.677 184.446 1.00 0.80 467 TYR A C 1
ATOM 11222 O O . TYR B 1 467 ? 187.602 205.178 183.390 1.00 0.80 467 TYR A O 1
ATOM 11231 N N . ARG B 1 468 ? 187.204 203.870 185.160 1.00 0.77 468 ARG A N 1
ATOM 11232 C CA . ARG B 1 468 ? 185.899 203.466 184.664 1.00 0.77 468 ARG A CA 1
ATOM 11233 C C . ARG B 1 468 ? 184.999 204.663 184.440 1.00 0.77 468 ARG A C 1
ATOM 11234 O O . ARG B 1 468 ? 184.245 204.703 183.476 1.00 0.77 468 ARG A O 1
ATOM 11242 N N . GLN B 1 469 ? 185.075 205.643 185.328 1.00 0.83 469 GLN A N 1
ATOM 11243 C CA . GLN B 1 469 ? 184.225 206.809 185.197 1.00 0.83 469 GLN A CA 1
ATOM 11244 C C . GLN B 1 469 ? 184.483 207.451 183.852 1.00 0.83 469 GLN A C 1
ATOM 11245 O O . GLN B 1 469 ? 183.557 207.680 183.077 1.00 0.83 469 GLN A O 1
ATOM 11251 N N . PHE B 1 470 ? 185.748 207.711 183.554 1.00 0.86 470 PHE A N 1
ATOM 11252 C CA . PHE B 1 470 ? 186.091 208.341 182.287 1.00 0.86 470 PHE A CA 1
ATOM 11253 C C . PHE B 1 470 ? 185.717 207.447 181.120 1.00 0.86 470 PHE A C 1
ATOM 11254 O O . PHE B 1 470 ? 185.165 207.913 180.128 1.00 0.86 470 PHE A O 1
ATOM 11262 N N . SER B 1 471 ? 186.002 206.159 181.237 1.00 0.86 471 SER A N 1
ATOM 11263 C CA . SER B 1 471 ? 185.714 205.239 180.150 1.00 0.86 471 SER A CA 1
ATOM 11264 C C . SER B 1 471 ? 184.240 205.208 179.812 1.00 0.86 471 SER A C 1
ATOM 11265 O O . SER B 1 471 ? 183.859 205.433 178.667 1.00 0.86 471 SER A O 1
ATOM 11268 N N . ILE B 1 472 ? 183.404 204.944 180.806 1.00 0.83 472 ILE A N 1
ATOM 11269 C CA . ILE B 1 472 ? 181.978 204.830 180.549 1.00 0.83 472 ILE A CA 1
ATOM 11270 C C . ILE B 1 472 ? 181.485 206.078 179.862 1.00 0.83 472 ILE A C 1
ATOM 11271 O O . ILE B 1 472 ? 180.674 206.012 178.944 1.00 0.83 472 ILE A O 1
ATOM 11276 N N . THR B 1 473 ? 181.983 207.224 180.295 1.00 0.86 473 THR A N 1
ATOM 11277 C CA . THR B 1 473 ? 181.513 208.486 179.735 1.00 0.86 473 THR A CA 1
ATOM 11278 C C . THR B 1 473 ? 182.001 208.672 178.302 1.00 0.86 473 THR A C 1
ATOM 11279 O O . THR B 1 473 ? 181.211 208.966 177.397 1.00 0.86 473 THR A O 1
ATOM 11283 N N . ILE B 1 474 ? 183.300 208.479 178.071 1.00 0.84 474 ILE A N 1
ATOM 11284 C CA . ILE B 1 474 ? 183.876 208.773 176.762 1.00 0.84 474 ILE A CA 1
ATOM 11285 C C . ILE B 1 474 ? 183.422 207.752 175.726 1.00 0.84 474 ILE A C 1
ATOM 11286 O O . ILE B 1 474 ? 183.171 208.097 174.568 1.00 0.84 474 ILE A O 1
ATOM 11291 N N . VAL B 1 475 ? 183.319 206.477 176.113 1.00 0.85 475 VAL A N 1
ATOM 11292 C CA . VAL B 1 475 ? 182.860 205.471 175.160 1.00 0.85 475 VAL A CA 1
ATOM 11293 C C . VAL B 1 475 ? 181.421 205.744 174.743 1.00 0.85 475 VAL A C 1
ATOM 11294 O O . VAL B 1 475 ? 181.079 205.676 173.553 1.00 0.85 475 VAL A O 1
ATOM 11298 N N . ALA B 1 476 ? 180.553 206.062 175.710 1.00 0.88 476 ALA A N 1
ATOM 11299 C CA . ALA B 1 476 ? 179.177 206.402 175.368 1.00 0.88 476 ALA A CA 1
ATOM 11300 C C . ALA B 1 476 ? 179.133 207.631 174.472 1.00 0.88 476 ALA A C 1
ATOM 11301 O O . ALA B 1 476 ? 178.381 207.675 173.490 1.00 0.88 476 ALA A O 1
ATOM 11303 N N . ALA B 1 477 ? 179.952 208.637 174.788 1.00 0.88 477 ALA A N 1
ATOM 11304 C CA . ALA B 1 477 ? 179.983 209.848 173.979 1.00 0.88 477 ALA A CA 1
ATOM 11305 C C . ALA B 1 477 ? 180.439 209.553 172.559 1.00 0.88 477 ALA A C 1
ATOM 11306 O O . ALA B 1 477 ? 179.905 210.118 171.604 1.00 0.88 477 ALA A O 1
ATOM 11308 N N . MET B 1 478 ? 181.422 208.666 172.397 1.00 0.82 478 MET A N 1
ATOM 11309 C CA . MET B 1 478 ? 181.927 208.348 171.064 1.00 0.82 478 MET A CA 1
ATOM 11310 C C . MET B 1 478 ? 180.892 207.592 170.244 1.00 0.82 478 MET A C 1
ATOM 11311 O O . MET B 1 478 ? 180.690 207.880 169.057 1.00 0.82 478 MET A O 1
ATOM 11316 N N . VAL B 1 479 ? 180.231 206.610 170.858 1.00 0.85 479 VAL A N 1
ATOM 11317 C CA . VAL B 1 479 ? 179.193 205.874 170.142 1.00 0.85 479 VAL A CA 1
ATOM 11318 C C . VAL B 1 479 ? 178.078 206.822 169.719 1.00 0.85 479 VAL A C 1
ATOM 11319 O O . VAL B 1 479 ? 177.620 206.802 168.568 1.00 0.85 479 VAL A O 1
ATOM 11323 N N . LEU B 1 480 ? 177.645 207.689 170.636 1.00 0.85 480 LEU A N 1
ATOM 11324 C CA . LEU B 1 480 ? 176.594 208.641 170.300 1.00 0.85 480 LEU A CA 1
ATOM 11325 C C . LEU B 1 480 ? 177.060 209.636 169.247 1.00 0.85 480 LEU A C 1
ATOM 11326 O O . LEU B 1 480 ? 176.268 210.073 168.409 1.00 0.85 480 LEU A O 1
ATOM 11331 N N . SER B 1 481 ? 178.338 210.011 169.275 1.00 0.86 481 SER A N 1
ATOM 11332 C CA . SER B 1 481 ? 178.860 210.942 168.284 1.00 0.86 481 SER A CA 1
ATOM 11333 C C . SER B 1 481 ? 178.835 210.325 166.895 1.00 0.86 481 SER A C 1
ATOM 11334 O O . SER B 1 481 ? 178.466 210.985 165.920 1.00 0.86 481 SER A O 1
ATOM 11337 N N . VAL B 1 482 ? 179.224 209.055 166.784 1.00 0.85 482 VAL A N 1
ATOM 11338 C CA . VAL B 1 482 ? 179.189 208.400 165.479 1.00 0.85 482 VAL A CA 1
ATOM 11339 C C . VAL B 1 482 ? 177.746 208.228 165.014 1.00 0.85 482 VAL A C 1
ATOM 11340 O O . VAL B 1 482 ? 177.432 208.392 163.826 1.00 0.85 482 VAL A O 1
ATOM 11344 N N . LEU B 1 483 ? 176.835 207.935 165.948 1.00 0.81 483 LEU A N 1
ATOM 11345 C CA . LEU B 1 483 ? 175.427 207.806 165.584 1.00 0.81 483 LEU A CA 1
ATOM 11346 C C . LEU B 1 483 ? 174.867 209.132 165.086 1.00 0.81 483 LEU A C 1
ATOM 11347 O O . LEU B 1 483 ? 174.145 209.178 164.086 1.00 0.81 483 LEU A O 1
ATOM 11352 N N . VAL B 1 484 ? 175.198 210.226 165.772 1.00 0.86 484 VAL A N 1
ATOM 11353 C CA . VAL B 1 484 ? 174.751 211.544 165.337 1.00 0.86 484 VAL A CA 1
ATOM 11354 C C . VAL B 1 484 ? 175.358 211.891 163.986 1.00 0.86 484 VAL A C 1
ATOM 11355 O O . VAL B 1 484 ? 174.683 212.442 163.111 1.00 0.86 484 VAL A O 1
ATOM 11359 N N . ALA B 1 485 ? 176.634 211.559 163.787 1.00 0.90 485 ALA A N 1
ATOM 11360 C CA . ALA B 1 485 ? 177.287 211.861 162.522 1.00 0.90 485 ALA A CA 1
ATOM 11361 C C . ALA B 1 485 ? 176.660 211.100 161.365 1.00 0.90 485 ALA A C 1
ATOM 11362 O O . ALA B 1 485 ? 176.611 211.613 160.242 1.00 0.90 485 ALA A O 1
ATOM 11364 N N . MET B 1 486 ? 176.187 209.880 161.606 1.00 0.82 486 MET A N 1
ATOM 11365 C CA . MET B 1 486 ? 175.585 209.086 160.544 1.00 0.82 486 MET A CA 1
ATOM 11366 C C . MET B 1 486 ? 174.072 209.239 160.462 1.00 0.82 486 MET A C 1
ATOM 11367 O O . MET B 1 486 ? 173.458 208.691 159.543 1.00 0.82 486 MET A O 1
ATOM 11372 N N . ILE B 1 487 ? 173.453 209.960 161.395 1.00 0.86 487 ILE A N 1
ATOM 11373 C CA . ILE B 1 487 ? 172.002 210.111 161.364 1.00 0.86 487 ILE A CA 1
ATOM 11374 C C . ILE B 1 487 ? 171.594 211.576 161.287 1.00 0.86 487 ILE A C 1
ATOM 11375 O O . ILE B 1 487 ? 170.990 212.012 160.302 1.00 0.86 487 ILE A O 1
ATOM 11380 N N . LEU B 1 488 ? 171.923 212.349 162.322 1.00 0.87 488 LEU A N 1
ATOM 11381 C CA . LEU B 1 488 ? 171.403 213.707 162.426 1.00 0.87 488 LEU A CA 1
ATOM 11382 C C . LEU B 1 488 ? 172.142 214.657 161.492 1.00 0.87 488 LEU A C 1
ATOM 11383 O O . LEU B 1 488 ? 171.519 215.409 160.735 1.00 0.87 488 LEU A O 1
ATOM 11388 N N . THR B 1 489 ? 173.474 214.641 161.535 1.00 0.89 489 THR A N 1
ATOM 11389 C CA . THR B 1 489 ? 174.263 215.583 160.740 1.00 0.89 489 THR A CA 1
ATOM 11390 C C . THR B 1 489 ? 174.009 215.495 159.237 1.00 0.89 489 THR A C 1
ATOM 11391 O O . THR B 1 489 ? 173.960 216.552 158.590 1.00 0.89 489 THR A O 1
ATOM 11395 N N . PRO B 1 490 ? 173.871 214.315 158.612 1.00 0.90 490 PRO A N 1
ATOM 11396 C CA . PRO B 1 490 ? 173.545 214.318 157.175 1.00 0.90 490 PRO A CA 1
ATOM 11397 C C . PRO B 1 490 ? 172.230 215.013 156.868 1.00 0.90 490 PRO A C 1
ATOM 11398 O O . PRO B 1 490 ? 172.113 215.696 155.844 1.00 0.90 490 PRO A O 1
ATOM 11402 N N . ALA B 1 491 ? 171.232 214.856 157.739 1.00 0.89 491 ALA A N 1
ATOM 11403 C CA . ALA B 1 491 ? 169.962 215.546 157.542 1.00 0.89 491 ALA A CA 1
ATOM 11404 C C . ALA B 1 491 ? 170.136 217.053 157.658 1.00 0.89 491 ALA A C 1
ATOM 11405 O O . ALA B 1 491 ? 169.566 217.819 156.874 1.00 0.89 491 ALA A O 1
ATOM 11407 N N . LEU B 1 492 ? 170.923 217.498 158.638 1.00 0.88 492 LEU A N 1
ATOM 11408 C CA . LEU B 1 492 ? 171.159 218.928 158.806 1.00 0.88 492 LEU A CA 1
ATOM 11409 C C . LEU B 1 492 ? 171.890 219.505 157.601 1.00 0.88 492 LEU A C 1
ATOM 11410 O O . LEU B 1 492 ? 171.566 220.600 157.129 1.00 0.88 492 LEU A O 1
ATOM 11415 N N . CYS B 1 493 ? 172.883 218.777 157.090 1.00 0.86 493 CYS A N 1
ATOM 11416 C CA . CYS B 1 493 ? 173.638 219.259 155.938 1.00 0.86 493 CYS A CA 1
ATOM 11417 C C . CYS B 1 493 ? 172.746 219.398 154.712 1.00 0.86 493 CYS A C 1
ATOM 11418 O O . CYS B 1 493 ? 172.850 220.379 153.967 1.00 0.86 493 CYS A O 1
ATOM 11421 N N . ALA B 1 494 ? 171.865 218.427 154.484 1.00 0.87 494 ALA A N 1
ATOM 11422 C CA . ALA B 1 494 ? 170.985 218.458 153.323 1.00 0.87 494 ALA A CA 1
ATOM 11423 C C . ALA B 1 494 ? 169.874 219.490 153.439 1.00 0.87 494 ALA A C 1
ATOM 11424 O O . ALA B 1 494 ? 169.251 219.810 152.421 1.00 0.87 494 ALA A O 1
ATOM 11426 N N . THR B 1 495 ? 169.605 220.015 154.633 1.00 0.83 495 THR A N 1
ATOM 11427 C CA . THR B 1 495 ? 168.499 220.946 154.810 1.00 0.83 495 THR A CA 1
ATOM 11428 C C . THR B 1 495 ? 168.986 222.333 155.208 1.00 0.83 495 THR A C 1
ATOM 11429 O O . THR B 1 495 ? 168.659 223.324 154.549 1.00 0.83 495 THR A O 1
ATOM 11433 N N . LEU B 1 496 ? 169.768 222.410 156.287 1.00 0.81 496 LEU A N 1
ATOM 11434 C CA . LEU B 1 496 ? 170.179 223.709 156.813 1.00 0.81 496 LEU A CA 1
ATOM 11435 C C . LEU B 1 496 ? 171.108 224.438 155.852 1.00 0.81 496 LEU A C 1
ATOM 11436 O O . LEU B 1 496 ? 170.998 225.658 155.680 1.00 0.81 496 LEU A O 1
ATOM 11441 N N . LEU B 1 497 ? 172.034 223.716 155.226 1.00 0.75 497 LEU A N 1
ATOM 11442 C CA . LEU B 1 497 ? 173.033 224.360 154.384 1.00 0.75 497 LEU A CA 1
ATOM 11443 C C . LEU B 1 497 ? 172.382 225.032 153.183 1.00 0.75 497 LEU A C 1
ATOM 11444 O O . LEU B 1 497 ? 171.529 224.451 152.507 1.00 0.75 497 LEU A O 1
ATOM 11449 N N . LYS B 1 498 ? 172.796 226.262 152.920 1.00 0.62 498 LYS A N 1
ATOM 11450 C CA . LYS B 1 498 ? 172.263 227.038 151.811 1.00 0.62 498 LYS A CA 1
ATOM 11451 C C . LYS B 1 498 ? 172.939 226.619 150.519 1.00 0.62 498 LYS A C 1
ATOM 11452 O O . LYS B 1 498 ? 174.177 226.580 150.462 1.00 0.62 498 LYS A O 1
ATOM 11458 N N . PRO B 1 499 ? 172.173 226.297 149.474 1.00 0.66 499 PRO A N 1
ATOM 11459 C CA . PRO B 1 499 ? 172.800 225.858 148.215 1.00 0.66 499 PRO A CA 1
ATOM 11460 C C . PRO B 1 499 ? 173.753 226.883 147.630 1.00 0.66 499 PRO A C 1
ATOM 11461 O O . PRO B 1 499 ? 174.761 226.510 147.018 1.00 0.66 499 PRO A O 1
ATOM 11465 N N . LEU B 1 500 ? 173.464 228.171 147.810 1.00 0.49 500 LEU A N 1
ATOM 11466 C CA . LEU B 1 500 ? 174.341 229.240 147.335 1.00 0.49 500 LEU A CA 1
ATOM 11467 C C . LEU B 1 500 ? 175.537 229.359 148.281 1.00 0.49 500 LEU A C 1
ATOM 11468 O O . LEU B 1 500 ? 175.676 230.306 149.059 1.00 0.49 500 LEU A O 1
ATOM 11470 N N . LYS B 1 501 ? 176.414 228.355 148.203 1.00 0.55 501 LYS A N 1
ATOM 11471 C CA . LYS B 1 501 ? 177.612 228.352 149.035 1.00 0.55 501 LYS A CA 1
ATOM 11472 C C . LYS B 1 501 ? 178.508 229.539 148.710 1.00 0.55 501 LYS A C 1
ATOM 11473 O O . LYS B 1 501 ? 179.077 230.166 149.611 1.00 0.55 501 LYS A O 1
ATOM 11475 N N . LYS B 1 502 ? 178.643 229.861 147.429 1.00 0.44 502 LYS A N 1
ATOM 11476 C CA . LYS B 1 502 ? 179.439 230.996 146.984 1.00 0.44 502 LYS A CA 1
ATOM 11477 C C . LYS B 1 502 ? 178.620 231.806 145.980 1.00 0.44 502 LYS A C 1
ATOM 11478 O O . LYS B 1 502 ? 179.101 232.217 144.926 1.00 0.44 502 LYS A O 1
ATOM 11480 N N . GLY B 1 503 ? 177.345 232.034 146.305 1.00 0.43 503 GLY A N 1
ATOM 11481 C CA . GLY B 1 503 ? 176.509 232.853 145.441 1.00 0.43 503 GLY A CA 1
ATOM 11482 C C . GLY B 1 503 ? 177.052 234.261 145.292 1.00 0.43 503 GLY A C 1
ATOM 11483 O O . GLY B 1 503 ? 177.083 234.819 144.193 1.00 0.43 503 GLY A O 1
ATOM 11484 N N . GLU B 1 504 ? 177.495 234.850 146.402 1.00 0.27 504 GLU A N 1
ATOM 11485 C CA . GLU B 1 504 ? 178.223 236.111 146.395 1.00 0.27 504 GLU A CA 1
ATOM 11486 C C . GLU B 1 504 ? 179.714 235.902 146.632 1.00 0.27 504 GLU A C 1
ATOM 11487 O O . GLU B 1 504 ? 180.355 236.714 147.310 1.00 0.27 504 GLU A O 1
ATOM 11489 N N . HIS B 1 505 ? 180.268 234.821 146.091 1.00 0.30 505 HIS A N 1
ATOM 11490 C CA . HIS B 1 505 ? 181.662 234.413 146.312 1.00 0.30 505 HIS A CA 1
ATOM 11491 C C . HIS B 1 505 ? 181.852 234.206 147.818 1.00 0.30 505 HIS A C 1
ATOM 11492 O O . HIS B 1 505 ? 180.937 233.741 148.510 1.00 0.30 505 HIS A O 1
ATOM 11494 N N . HIS B 1 506 ? 183.037 234.534 148.337 1.00 0.23 506 HIS A N 1
ATOM 11495 C CA . HIS B 1 506 ? 183.262 234.437 149.775 1.00 0.23 506 HIS A CA 1
ATOM 11496 C C . HIS B 1 506 ? 182.380 235.418 150.536 1.00 0.23 506 HIS A C 1
ATOM 11497 O O . HIS B 1 506 ? 181.832 235.084 151.593 1.00 0.23 506 HIS A O 1
ATOM 11499 N N . GLY B 1 507 ? 182.234 236.635 150.015 1.00 0.40 507 GLY A N 1
ATOM 11500 C CA . GLY B 1 507 ? 181.411 237.644 150.649 1.00 0.40 507 GLY A CA 1
ATOM 11501 C C . GLY B 1 507 ? 182.068 238.397 151.781 1.00 0.40 507 GLY A C 1
ATOM 11502 O O . GLY B 1 507 ? 181.441 239.292 152.354 1.00 0.40 507 GLY A O 1
ATOM 11503 N N . GLN B 1 508 ? 183.315 238.073 152.118 1.00 0.42 508 GLN A N 1
ATOM 11504 C CA . GLN B 1 508 ? 184.050 238.769 153.172 1.00 0.42 508 GLN A CA 1
ATOM 11505 C C . GLN B 1 508 ? 185.431 239.112 152.636 1.00 0.42 508 GLN A C 1
ATOM 11506 O O . GLN B 1 508 ? 186.200 238.214 152.277 1.00 0.42 508 GLN A O 1
ATOM 11512 N N . LYS B 1 509 ? 185.744 240.407 152.578 1.00 0.39 509 LYS A N 1
ATOM 11513 C CA . LYS B 1 509 ? 187.048 240.887 152.141 1.00 0.39 509 LYS A CA 1
ATOM 11514 C C . LYS B 1 509 ? 187.899 241.376 153.308 1.00 0.39 509 LYS A C 1
ATOM 11515 O O . LYS B 1 509 ? 188.909 242.059 153.101 1.00 0.39 509 LYS A O 1
ATOM 11517 N N . GLY B 1 510 ? 187.509 241.042 154.530 1.00 0.68 510 GLY A N 1
ATOM 11518 C CA . GLY B 1 510 ? 188.184 241.479 155.732 1.00 0.68 510 GLY A CA 1
ATOM 11519 C C . GLY B 1 510 ? 189.085 240.413 156.318 1.00 0.68 510 GLY A C 1
ATOM 11520 O O . GLY B 1 510 ? 189.999 239.905 155.657 1.00 0.68 510 GLY A O 1
ATOM 11521 N N . PHE B 1 511 ? 188.829 240.074 157.584 1.00 0.67 511 PHE A N 1
ATOM 11522 C CA . PHE B 1 511 ? 189.643 239.074 158.268 1.00 0.67 511 PHE A CA 1
ATOM 11523 C C . PHE B 1 511 ? 189.533 237.710 157.602 1.00 0.67 511 PHE A C 1
ATOM 11524 O O . PHE B 1 511 ? 190.527 236.985 157.489 1.00 0.67 511 PHE A O 1
ATOM 11532 N N . PHE B 1 512 ? 188.327 237.335 157.170 1.00 0.70 512 PHE A N 1
ATOM 11533 C CA . PHE B 1 512 ? 188.131 236.010 156.591 1.00 0.70 512 PHE A CA 1
ATOM 11534 C C . PHE B 1 512 ? 188.928 235.836 155.306 1.00 0.70 512 PHE A C 1
ATOM 11535 O O . PHE B 1 512 ? 189.489 234.763 155.059 1.00 0.70 512 PHE A O 1
ATOM 11543 N N . ALA B 1 513 ? 188.986 236.874 154.471 1.00 0.69 513 ALA A N 1
ATOM 11544 C CA . ALA B 1 513 ? 189.764 236.785 153.240 1.00 0.69 513 ALA A CA 1
ATOM 11545 C C . ALA B 1 513 ? 191.244 236.583 153.542 1.00 0.69 513 ALA A C 1
ATOM 11546 O O . ALA B 1 513 ? 191.909 235.743 152.922 1.00 0.69 513 ALA A O 1
ATOM 11548 N N . TRP B 1 514 ? 191.775 237.344 154.502 1.00 0.59 514 TRP A N 1
ATOM 11549 C CA . TRP B 1 514 ? 193.175 237.189 154.879 1.00 0.59 514 TRP A CA 1
ATOM 11550 C C . TRP B 1 514 ? 193.438 235.799 155.439 1.00 0.59 514 TRP A C 1
ATOM 11551 O O . TRP B 1 514 ? 194.463 235.177 155.136 1.00 0.59 514 TRP A O 1
ATOM 11562 N N . PHE B 1 515 ? 192.524 235.300 156.271 1.00 0.80 515 PHE A N 1
ATOM 11563 C CA . PHE B 1 515 ? 192.690 233.969 156.841 1.00 0.80 515 PHE A CA 1
ATOM 11564 C C . PHE B 1 515 ? 192.691 232.908 155.753 1.00 0.80 515 PHE A C 1
ATOM 11565 O O . PHE B 1 515 ? 193.500 231.976 155.782 1.00 0.80 515 PHE A O 1
ATOM 11573 N N . ASN B 1 516 ? 191.787 233.033 154.780 1.00 0.76 516 ASN A N 1
ATOM 11574 C CA . ASN B 1 516 ? 191.731 232.062 153.694 1.00 0.76 516 ASN A CA 1
ATOM 11575 C C . ASN B 1 516 ? 193.005 232.099 152.861 1.00 0.76 516 ASN A C 1
ATOM 11576 O O . ASN B 1 516 ? 193.547 231.053 152.487 1.00 0.76 516 ASN A O 1
ATOM 11581 N N . GLN B 1 517 ? 193.501 233.301 152.561 1.00 0.72 517 GLN A N 1
ATOM 11582 C CA . GLN B 1 517 ? 194.737 233.422 151.792 1.00 0.72 517 GLN A CA 1
ATOM 11583 C C . GLN B 1 517 ? 195.911 232.806 152.545 1.00 0.72 517 GLN A C 1
ATOM 11584 O O . GLN B 1 517 ? 196.717 232.060 151.972 1.00 0.72 517 GLN A O 1
ATOM 11590 N N . MET B 1 518 ? 196.016 233.106 153.841 1.00 0.78 518 MET A N 1
ATOM 11591 C CA . MET B 1 518 ? 197.091 232.552 154.655 1.00 0.78 518 MET A CA 1
ATOM 11592 C C . MET B 1 518 ? 197.003 231.036 154.713 1.00 0.78 518 MET A C 1
ATOM 11593 O O . MET B 1 518 ? 198.015 230.337 154.604 1.00 0.78 518 MET A O 1
ATOM 11598 N N . PHE B 1 519 ? 195.790 230.508 154.883 1.00 0.81 519 PHE A N 1
ATOM 11599 C CA . PHE B 1 519 ? 195.612 229.066 154.963 1.00 0.81 519 PHE A CA 1
ATOM 11600 C C . PHE B 1 519 ? 195.984 228.393 153.651 1.00 0.81 519 PHE A C 1
ATOM 11601 O O . PHE B 1 519 ? 196.616 227.336 153.644 1.00 0.81 519 PHE A O 1
ATOM 11609 N N . ASN B 1 520 ? 195.590 228.987 152.524 1.00 0.79 520 ASN A N 1
ATOM 11610 C CA . ASN B 1 520 ? 195.919 228.399 151.230 1.00 0.79 520 ASN A CA 1
ATOM 11611 C C . ASN B 1 520 ? 197.425 228.404 150.994 1.00 0.79 520 ASN A C 1
ATOM 11612 O O . ASN B 1 520 ? 198.004 227.407 150.541 1.00 0.79 520 ASN A O 1
ATOM 11617 N N . ARG B 1 521 ? 198.082 229.525 151.304 1.00 0.72 521 ARG A N 1
ATOM 11618 C CA . ARG B 1 521 ? 199.529 229.594 151.134 1.00 0.72 521 ARG A CA 1
ATOM 11619 C C . ARG B 1 521 ? 200.232 228.580 152.029 1.00 0.72 521 ARG A C 1
ATOM 11620 O O . ARG B 1 521 ? 201.158 227.883 151.596 1.00 0.72 521 ARG A O 1
ATOM 11628 N N . ASN B 1 522 ? 199.788 228.471 153.283 1.00 0.78 522 ASN A N 1
ATOM 11629 C CA . ASN B 1 522 ? 200.409 227.528 154.204 1.00 0.78 522 ASN A CA 1
ATOM 11630 C C . ASN B 1 522 ? 200.131 226.090 153.795 1.00 0.78 522 ASN A C 1
ATOM 11631 O O . ASN B 1 522 ? 200.970 225.212 154.000 1.00 0.78 522 ASN A O 1
ATOM 11636 N N . ALA B 1 523 ? 198.961 225.827 153.211 1.00 0.86 523 ALA A N 1
ATOM 11637 C CA . ALA B 1 523 ? 198.660 224.483 152.730 1.00 0.86 523 ALA A CA 1
ATOM 11638 C C . ALA B 1 523 ? 199.555 224.106 151.559 1.00 0.86 523 ALA A C 1
ATOM 11639 O O . ALA B 1 523 ? 200.043 222.973 151.480 1.00 0.86 523 ALA A O 1
ATOM 11641 N N . GLU B 1 524 ? 199.778 225.042 150.636 1.00 0.79 524 GLU A N 1
ATOM 11642 C CA . GLU B 1 524 ? 200.697 224.779 149.532 1.00 0.79 524 GLU A CA 1
ATOM 11643 C C . GLU B 1 524 ? 202.111 224.537 150.048 1.00 0.79 524 GLU A C 1
ATOM 11644 O O . GLU B 1 524 ? 202.798 223.603 149.609 1.00 0.79 524 GLU A O 1
ATOM 11650 N N . ARG B 1 525 ? 202.557 225.366 150.997 1.00 0.74 525 ARG A N 1
ATOM 11651 C CA . ARG B 1 525 ? 203.873 225.164 151.595 1.00 0.74 525 ARG A CA 1
ATOM 11652 C C . ARG B 1 525 ? 203.955 223.813 152.290 1.00 0.74 525 ARG A C 1
ATOM 11653 O O . ARG B 1 525 ? 204.976 223.123 152.205 1.00 0.74 525 ARG A O 1
ATOM 11661 N N . TYR B 1 526 ? 202.887 223.422 152.983 1.00 0.79 526 TYR A N 1
ATOM 11662 C CA . TYR B 1 526 ? 202.845 222.144 153.681 1.00 0.79 526 TYR A CA 1
ATOM 11663 C C . TYR B 1 526 ? 202.951 220.979 152.710 1.00 0.79 526 TYR A C 1
ATOM 11664 O O . TYR B 1 526 ? 203.677 220.013 152.955 1.00 0.79 526 TYR A O 1
ATOM 11673 N N . GLU B 1 527 ? 202.215 221.049 151.601 1.00 0.79 527 GLU A N 1
ATOM 11674 C CA . GLU B 1 527 ? 202.263 219.975 150.615 1.00 0.79 527 GLU A CA 1
ATOM 11675 C C . GLU B 1 527 ? 203.651 219.871 149.993 1.00 0.79 527 GLU A C 1
ATOM 11676 O O . GLU B 1 527 ? 204.190 218.769 149.817 1.00 0.79 527 GLU A O 1
ATOM 11682 N N . LYS B 1 528 ? 204.254 221.017 149.669 1.00 0.77 528 LYS A N 1
ATOM 11683 C CA . LYS B 1 528 ? 205.608 221.008 149.126 1.00 0.77 528 LYS A CA 1
ATOM 11684 C C . LYS B 1 528 ? 206.593 220.416 150.128 1.00 0.77 528 LYS A C 1
ATOM 11685 O O . LYS B 1 528 ? 207.464 219.613 149.769 1.00 0.77 528 LYS A O 1
ATOM 11691 N N . GLY B 1 529 ? 206.455 220.794 151.400 1.00 0.80 529 GLY A N 1
ATOM 11692 C CA . GLY B 1 529 ? 207.338 220.259 152.422 1.00 0.80 529 GLY A CA 1
ATOM 11693 C C . GLY B 1 529 ? 207.161 218.767 152.618 1.00 0.80 529 GLY A C 1
ATOM 11694 O O . GLY B 1 529 ? 208.128 218.042 152.848 1.00 0.80 529 GLY A O 1
ATOM 11695 N N . VAL B 1 530 ? 205.918 218.290 152.540 1.00 0.81 530 VAL A N 1
ATOM 11696 C CA . VAL B 1 530 ? 205.660 216.858 152.656 1.00 0.81 530 VAL A CA 1
ATOM 11697 C C . VAL B 1 530 ? 206.318 216.112 151.505 1.00 0.81 530 VAL A C 1
ATOM 11698 O O . VAL B 1 530 ? 206.905 215.041 151.693 1.00 0.81 530 VAL A O 1
ATOM 11702 N N . ALA B 1 531 ? 206.230 216.666 150.295 1.00 0.76 531 ALA A N 1
ATOM 11703 C CA . ALA B 1 531 ? 206.914 216.050 149.162 1.00 0.76 531 ALA A CA 1
ATOM 11704 C C . ALA B 1 531 ? 208.419 215.995 149.400 1.00 0.76 531 ALA A C 1
ATOM 11705 O O . ALA B 1 531 ? 209.066 214.965 149.159 1.00 0.76 531 ALA A O 1
ATOM 11707 N N . LYS B 1 532 ? 208.991 217.096 149.896 1.00 0.71 532 LYS A N 1
ATOM 11708 C CA . LYS B 1 532 ? 210.424 217.122 150.178 1.00 0.71 532 LYS A CA 1
ATOM 11709 C C . LYS B 1 532 ? 210.804 216.078 151.220 1.00 0.71 532 LYS A C 1
ATOM 11710 O O . LYS B 1 532 ? 211.816 215.383 151.073 1.00 0.71 532 LYS A O 1
ATOM 11716 N N . ILE B 1 533 ? 210.006 215.956 152.282 1.00 0.73 533 ILE A N 1
ATOM 11717 C CA . ILE B 1 533 ? 210.308 214.996 153.341 1.00 0.73 533 ILE A CA 1
ATOM 11718 C C . ILE B 1 533 ? 210.179 213.571 152.818 1.00 0.73 533 ILE A C 1
ATOM 11719 O O . ILE B 1 533 ? 210.941 212.679 153.210 1.00 0.73 533 ILE A O 1
ATOM 11724 N N . LEU B 1 534 ? 209.216 213.334 151.926 1.00 0.73 534 LEU A N 1
ATOM 11725 C CA . LEU B 1 534 ? 209.101 212.024 151.297 1.00 0.73 534 LEU A CA 1
ATOM 11726 C C . LEU B 1 534 ? 210.343 211.697 150.483 1.00 0.73 534 LEU A C 1
ATOM 11727 O O . LEU B 1 534 ? 210.830 210.561 150.508 1.00 0.73 534 LEU A O 1
ATOM 11732 N N . HIS B 1 535 ? 210.865 212.677 149.743 1.00 0.68 535 HIS A N 1
ATOM 11733 C CA . HIS B 1 535 ? 212.085 212.439 148.978 1.00 0.68 535 HIS A CA 1
ATOM 11734 C C . HIS B 1 535 ? 213.277 212.190 149.897 1.00 0.68 535 HIS A C 1
ATOM 11735 O O . HIS B 1 535 ? 214.087 211.290 149.647 1.00 0.68 535 HIS A O 1
ATOM 11742 N N . ARG B 1 536 ? 213.401 212.975 150.967 1.00 0.62 536 ARG A N 1
ATOM 11743 C CA . ARG B 1 536 ? 214.491 212.811 151.931 1.00 0.62 536 ARG A CA 1
ATOM 11744 C C . ARG B 1 536 ? 213.985 212.027 153.143 1.00 0.62 536 ARG A C 1
ATOM 11745 O O . ARG B 1 536 ? 213.730 212.564 154.221 1.00 0.62 536 ARG A O 1
ATOM 11753 N N . SER B 1 537 ? 213.848 210.716 152.939 1.00 0.60 537 SER A N 1
ATOM 11754 C CA . SER B 1 537 ? 213.256 209.862 153.963 1.00 0.60 537 SER A CA 1
ATOM 11755 C C . SER B 1 537 ? 214.206 209.649 155.136 1.00 0.60 537 SER A C 1
ATOM 11756 O O . SER B 1 537 ? 213.789 209.697 156.298 1.00 0.60 537 SER A O 1
ATOM 11759 N N . LEU B 1 538 ? 215.489 209.414 154.851 1.00 0.68 538 LEU A N 1
ATOM 11760 C CA . LEU B 1 538 ? 216.431 208.980 155.878 1.00 0.68 538 LEU A CA 1
ATOM 11761 C C . LEU B 1 538 ? 216.587 209.996 157.004 1.00 0.68 538 LEU A C 1
ATOM 11762 O O . LEU B 1 538 ? 216.646 209.629 158.182 1.00 0.68 538 LEU A O 1
ATOM 11767 N N . ARG B 1 539 ? 216.662 211.282 156.655 1.00 0.62 539 ARG A N 1
ATOM 11768 C CA . ARG B 1 539 ? 216.896 212.321 157.652 1.00 0.62 539 ARG A CA 1
ATOM 11769 C C . ARG B 1 539 ? 215.830 212.324 158.742 1.00 0.62 539 ARG A C 1
ATOM 11770 O O . ARG B 1 539 ? 216.140 212.435 159.932 1.00 0.62 539 ARG A O 1
ATOM 11778 N N . TRP B 1 540 ? 214.561 212.197 158.350 1.00 0.73 540 TRP A N 1
ATOM 11779 C CA . TRP B 1 540 ? 213.477 212.331 159.318 1.00 0.73 540 TRP A CA 1
ATOM 11780 C C . TRP B 1 540 ? 213.244 211.048 160.106 1.00 0.73 540 TRP A C 1
ATOM 11781 O O . TRP B 1 540 ? 212.580 211.080 161.147 1.00 0.73 540 TRP A O 1
ATOM 11792 N N . ILE B 1 541 ? 213.770 209.915 159.637 1.00 0.68 541 ILE A N 1
ATOM 11793 C CA . ILE B 1 541 ? 213.701 208.694 160.436 1.00 0.68 541 ILE A CA 1
ATOM 11794 C C . ILE B 1 541 ? 214.588 208.821 161.668 1.00 0.68 541 ILE A C 1
ATOM 11795 O O . ILE B 1 541 ? 214.216 208.399 162.772 1.00 0.68 541 ILE A O 1
ATOM 11800 N N . VAL B 1 542 ? 215.775 209.404 161.498 1.00 0.82 542 VAL A N 1
ATOM 11801 C CA . VAL B 1 542 ? 216.652 209.665 162.635 1.00 0.82 542 VAL A CA 1
ATOM 11802 C C . VAL B 1 542 ? 215.970 210.610 163.615 1.00 0.82 542 VAL A C 1
ATOM 11803 O O . VAL B 1 542 ? 216.085 210.458 164.837 1.00 0.82 542 VAL A O 1
ATOM 11807 N N . ILE B 1 543 ? 215.246 211.600 163.091 1.00 0.78 543 ILE A N 1
ATOM 11808 C CA . ILE B 1 543 ? 214.496 212.505 163.957 1.00 0.78 543 ILE A CA 1
ATOM 11809 C C . ILE B 1 543 ? 213.431 211.739 164.728 1.00 0.78 543 ILE A C 1
ATOM 11810 O O . ILE B 1 543 ? 213.179 212.014 165.905 1.00 0.78 543 ILE A O 1
ATOM 11815 N N . TYR B 1 544 ? 212.790 210.763 164.083 1.00 0.79 544 TYR A N 1
ATOM 11816 C CA . TYR B 1 544 ? 211.794 209.957 164.780 1.00 0.79 544 TYR A CA 1
ATOM 11817 C C . TYR B 1 544 ? 212.427 209.128 165.890 1.00 0.79 544 TYR A C 1
ATOM 11818 O O . TYR B 1 544 ? 211.852 208.986 166.975 1.00 0.79 544 TYR A O 1
ATOM 11827 N N . VAL B 1 545 ? 213.611 208.567 165.637 1.00 0.85 545 VAL A N 1
ATOM 11828 C CA . VAL B 1 545 ? 214.304 207.813 166.680 1.00 0.85 545 VAL A CA 1
ATOM 11829 C C . VAL B 1 545 ? 214.676 208.728 167.840 1.00 0.85 545 VAL A C 1
ATOM 11830 O O . VAL B 1 545 ? 214.564 208.350 169.015 1.00 0.85 545 VAL A O 1
ATOM 11834 N N . LEU B 1 546 ? 215.127 209.945 167.531 1.00 0.84 546 LEU A N 1
ATOM 11835 C CA . LEU B 1 546 ? 215.433 210.908 168.584 1.00 0.84 546 LEU A CA 1
ATOM 11836 C C . LEU B 1 546 ? 214.186 211.266 169.380 1.00 0.84 546 LEU A C 1
ATOM 11837 O O . LEU B 1 546 ? 214.250 211.444 170.601 1.00 0.84 546 LEU A O 1
ATOM 11842 N N . LEU B 1 547 ? 213.044 211.390 168.704 1.00 0.83 547 LEU A N 1
ATOM 11843 C CA . LEU B 1 547 ? 211.795 211.658 169.409 1.00 0.83 547 LEU A CA 1
ATOM 11844 C C . LEU B 1 547 ? 211.421 210.500 170.322 1.00 0.83 547 LEU A C 1
ATOM 11845 O O . LEU B 1 547 ? 210.935 210.714 171.437 1.00 0.83 547 LEU A O 1
ATOM 11850 N N . LEU B 1 548 ? 211.632 209.265 169.866 1.00 0.84 548 LEU A N 1
ATOM 11851 C CA . LEU B 1 548 ? 211.379 208.108 170.721 1.00 0.84 548 LEU A CA 1
ATOM 11852 C C . LEU B 1 548 ? 212.264 208.143 171.961 1.00 0.84 548 LEU A C 1
ATOM 11853 O O . LEU B 1 548 ? 211.801 207.900 173.084 1.00 0.84 548 LEU A O 1
ATOM 11858 N N . GLY B 1 549 ? 213.549 208.444 171.770 1.00 0.87 549 GLY A N 1
ATOM 11859 C CA . GLY B 1 549 ? 214.451 208.533 172.905 1.00 0.87 549 GLY A CA 1
ATOM 11860 C C . GLY B 1 549 ? 214.057 209.630 173.874 1.00 0.87 549 GLY A C 1
ATOM 11861 O O . GLY B 1 549 ? 214.089 209.439 175.092 1.00 0.87 549 GLY A O 1
ATOM 11862 N N . GLY B 1 550 ? 213.678 210.793 173.345 1.00 0.86 550 GLY A N 1
ATOM 11863 C CA . GLY B 1 550 ? 213.222 211.872 174.203 1.00 0.86 550 GLY A CA 1
ATOM 11864 C C . GLY B 1 550 ? 211.957 211.516 174.957 1.00 0.86 550 GLY A C 1
ATOM 11865 O O . GLY B 1 550 ? 211.798 211.875 176.124 1.00 0.86 550 GLY A O 1
ATOM 11866 N N . MET B 1 551 ? 211.040 210.806 174.300 1.00 0.80 551 MET A N 1
ATOM 11867 C CA . MET B 1 551 ? 209.824 210.359 174.969 1.00 0.80 551 MET A CA 1
ATOM 11868 C C . MET B 1 551 ? 210.152 209.430 176.127 1.00 0.80 551 MET A C 1
ATOM 11869 O O . MET B 1 551 ? 209.612 209.577 177.229 1.00 0.80 551 MET A O 1
ATOM 11874 N N . VAL B 1 552 ? 211.048 208.469 175.898 1.00 0.84 552 VAL A N 1
ATOM 11875 C CA . VAL B 1 552 ? 211.423 207.543 176.965 1.00 0.84 552 VAL A CA 1
ATOM 11876 C C . VAL B 1 552 ? 212.088 208.295 178.112 1.00 0.84 552 VAL A C 1
ATOM 11877 O O . VAL B 1 552 ? 211.787 208.064 179.291 1.00 0.84 552 VAL A O 1
ATOM 11881 N N . PHE B 1 553 ? 213.000 209.211 177.781 1.00 0.82 553 PHE A N 1
ATOM 11882 C CA . PHE B 1 553 ? 213.702 209.970 178.809 1.00 0.82 553 PHE A CA 1
ATOM 11883 C C . PHE B 1 553 ? 212.735 210.808 179.635 1.00 0.82 553 PHE A C 1
ATOM 11884 O O . PHE B 1 553 ? 212.825 210.845 180.867 1.00 0.82 553 PHE A O 1
ATOM 11892 N N . LEU B 1 554 ? 211.795 211.486 178.972 1.00 0.81 554 LEU A N 1
ATOM 11893 C CA . LEU B 1 554 ? 210.830 212.309 179.692 1.00 0.81 554 LEU A CA 1
ATOM 11894 C C . LEU B 1 554 ? 209.908 211.459 180.553 1.00 0.81 554 LEU A C 1
ATOM 11895 O O . LEU B 1 554 ? 209.560 211.852 181.672 1.00 0.81 554 LEU A O 1
ATOM 11900 N N . PHE B 1 555 ? 209.491 210.297 180.050 1.00 0.76 555 PHE A N 1
ATOM 11901 C CA . PHE B 1 555 ? 208.612 209.439 180.836 1.00 0.76 555 PHE A CA 1
ATOM 11902 C C . PHE B 1 555 ? 209.322 208.931 182.082 1.00 0.76 555 PHE A C 1
ATOM 11903 O O . PHE B 1 555 ? 208.728 208.859 183.163 1.00 0.76 555 PHE A O 1
ATOM 11911 N N . LEU B 1 556 ? 210.598 208.564 181.949 1.00 0.78 556 LEU A N 1
ATOM 11912 C CA . LEU B 1 556 ? 211.344 208.095 183.112 1.00 0.78 556 LEU A CA 1
ATOM 11913 C C . LEU B 1 556 ? 211.614 209.230 184.093 1.00 0.78 556 LEU A C 1
ATOM 11914 O O . LEU B 1 556 ? 211.555 209.034 185.312 1.00 0.78 556 LEU A O 1
ATOM 11919 N N . ARG B 1 557 ? 211.906 210.425 183.579 1.00 0.71 557 ARG A N 1
ATOM 11920 C CA . ARG B 1 557 ? 212.268 211.541 184.446 1.00 0.71 557 ARG A CA 1
ATOM 11921 C C . ARG B 1 557 ? 211.054 212.102 185.179 1.00 0.71 557 ARG A C 1
ATOM 11922 O O . ARG B 1 557 ? 211.187 212.653 186.278 1.00 0.71 557 ARG A O 1
ATOM 11930 N N . LEU B 1 558 ? 209.870 211.971 184.594 1.00 0.78 558 LEU A N 1
ATOM 11931 C CA . LEU B 1 558 ? 208.684 212.612 185.139 1.00 0.78 558 LEU A CA 1
ATOM 11932 C C . LEU B 1 558 ? 208.320 211.999 186.491 1.00 0.78 558 LEU A C 1
ATOM 11933 O O . LEU B 1 558 ? 208.215 210.769 186.600 1.00 0.78 558 LEU A O 1
ATOM 11938 N N . PRO B 1 559 ? 208.123 212.807 187.530 1.00 0.75 559 PRO A N 1
ATOM 11939 C CA . PRO B 1 559 ? 207.724 212.263 188.832 1.00 0.75 559 PRO A CA 1
ATOM 11940 C C . PRO B 1 559 ? 206.284 211.776 188.809 1.00 0.75 559 PRO A C 1
ATOM 11941 O O . PRO B 1 559 ? 205.488 212.126 187.937 1.00 0.75 559 PRO A O 1
ATOM 11945 N N . THR B 1 560 ? 205.948 210.955 189.801 1.00 0.74 560 THR A N 1
ATOM 11946 C CA . THR B 1 560 ? 204.652 210.296 189.855 1.00 0.74 560 THR A CA 1
ATOM 11947 C C . THR B 1 560 ? 203.879 210.731 191.091 1.00 0.74 560 THR A C 1
ATOM 11948 O O . THR B 1 560 ? 204.461 211.079 192.121 1.00 0.74 560 THR A O 1
ATOM 11952 N N . SER B 1 561 ? 202.557 210.700 190.972 1.00 0.75 561 SER A N 1
ATOM 11953 C CA . SER B 1 561 ? 201.643 211.017 192.062 1.00 0.75 561 SER A CA 1
ATOM 11954 C C . SER B 1 561 ? 200.346 210.257 191.816 1.00 0.75 561 SER A C 1
ATOM 11955 O O . SER B 1 561 ? 200.206 209.552 190.812 1.00 0.75 561 SER A O 1
ATOM 11958 N N . PHE B 1 562 ? 199.399 210.382 192.742 1.00 0.70 562 PHE A N 1
ATOM 11959 C CA . PHE B 1 562 ? 198.109 209.729 192.562 1.00 0.70 562 PHE A CA 1
ATOM 11960 C C . PHE B 1 562 ? 197.043 210.722 192.119 1.00 0.70 562 PHE A C 1
ATOM 11961 O O . PHE B 1 562 ? 196.449 210.565 191.049 1.00 0.70 562 PHE A O 1
ATOM 11969 N N . LEU B 1 563 ? 196.798 211.747 192.927 1.00 0.76 563 LEU A N 1
ATOM 11970 C CA . LEU B 1 563 ? 195.828 212.780 192.607 1.00 0.76 563 LEU A CA 1
ATOM 11971 C C . LEU B 1 563 ? 196.347 214.136 193.053 1.00 0.76 563 LEU A C 1
ATOM 11972 O O . LEU B 1 563 ? 197.088 214.230 194.036 1.00 0.76 563 LEU A O 1
ATOM 11977 N N . PRO B 1 564 ? 195.977 215.202 192.349 1.00 0.76 564 PRO A N 1
ATOM 11978 C CA . PRO B 1 564 ? 196.408 216.539 192.766 1.00 0.76 564 PRO A CA 1
ATOM 11979 C C . PRO B 1 564 ? 195.619 217.020 193.972 1.00 0.76 564 PRO A C 1
ATOM 11980 O O . PRO B 1 564 ? 194.401 216.849 194.049 1.00 0.76 564 PRO A O 1
ATOM 11984 N N . LEU B 1 565 ? 196.328 217.622 194.922 1.00 0.70 565 LEU A N 1
ATOM 11985 C CA . LEU B 1 565 ? 195.661 218.255 196.047 1.00 0.70 565 LEU A CA 1
ATOM 11986 C C . LEU B 1 565 ? 194.952 219.525 195.592 1.00 0.70 565 LEU A C 1
ATOM 11987 O O . LEU B 1 565 ? 195.414 220.234 194.696 1.00 0.70 565 LEU A O 1
ATOM 11992 N N . GLU B 1 566 ? 193.820 219.811 196.226 1.00 0.69 566 GLU A N 1
ATOM 11993 C CA . GLU B 1 566 ? 192.985 220.940 195.850 1.00 0.69 566 GLU A CA 1
ATOM 11994 C C . GLU B 1 566 ? 192.838 221.893 197.025 1.00 0.69 566 GLU A C 1
ATOM 11995 O O . GLU B 1 566 ? 192.773 221.473 198.183 1.00 0.69 566 GLU A O 1
ATOM 12001 N N . ASP B 1 567 ? 192.790 223.184 196.713 1.00 0.66 567 ASP A N 1
ATOM 12002 C CA . ASP B 1 567 ? 192.530 224.213 197.716 1.00 0.66 567 ASP A CA 1
ATOM 12003 C C . ASP B 1 567 ? 191.051 224.141 198.063 1.00 0.66 567 ASP A C 1
ATOM 12004 O O . ASP B 1 567 ? 190.212 224.748 197.396 1.00 0.66 567 ASP A O 1
ATOM 12009 N N . ARG B 1 568 ? 190.728 223.396 199.117 1.00 0.70 568 ARG A N 1
ATOM 12010 C CA . ARG B 1 568 ? 189.351 223.147 199.513 1.00 0.70 568 ARG A CA 1
ATOM 12011 C C . ARG B 1 568 ? 188.852 224.152 200.540 1.00 0.70 568 ARG A C 1
ATOM 12012 O O . ARG B 1 568 ? 187.792 223.945 201.139 1.00 0.70 568 ARG A O 1
ATOM 12020 N N . GLY B 1 569 ? 189.599 225.229 200.765 1.00 0.78 569 GLY A N 1
ATOM 12021 C CA . GLY B 1 569 ? 189.202 226.244 201.713 1.00 0.78 569 GLY A CA 1
ATOM 12022 C C . GLY B 1 569 ? 189.333 225.848 203.163 1.00 0.78 569 GLY A C 1
ATOM 12023 O O . GLY B 1 569 ? 188.980 226.644 204.039 1.00 0.78 569 GLY A O 1
ATOM 12024 N N . MET B 1 570 ? 189.824 224.646 203.448 1.00 0.78 570 MET A N 1
ATOM 12025 C CA . MET B 1 570 ? 189.967 224.166 204.811 1.00 0.78 570 MET A CA 1
ATOM 12026 C C . MET B 1 570 ? 191.318 223.493 204.966 1.00 0.78 570 MET A C 1
ATOM 12027 O O . MET B 1 570 ? 191.890 222.980 204.001 1.00 0.78 570 MET A O 1
ATOM 12032 N N . PHE B 1 571 ? 191.820 223.499 206.195 1.00 0.74 571 PHE A N 1
ATOM 12033 C CA . PHE B 1 571 ? 192.962 222.678 206.563 1.00 0.74 571 PHE A CA 1
ATOM 12034 C C . PHE B 1 571 ? 192.939 222.514 208.073 1.00 0.74 571 PHE A C 1
ATOM 12035 O O . PHE B 1 571 ? 192.309 223.294 208.789 1.00 0.74 571 PHE A O 1
ATOM 12043 N N . THR B 1 572 ? 193.631 221.485 208.546 1.00 0.81 572 THR A N 1
ATOM 12044 C CA . THR B 1 572 ? 193.577 221.090 209.945 1.00 0.81 572 THR A CA 1
ATOM 12045 C C . THR B 1 572 ? 194.981 221.066 210.522 1.00 0.81 572 THR A C 1
ATOM 12046 O O . THR B 1 572 ? 195.890 220.489 209.918 1.00 0.81 572 THR A O 1
ATOM 12050 N N . THR B 1 573 ? 195.156 221.685 211.682 1.00 0.81 573 THR A N 1
ATOM 12051 C CA . THR B 1 573 ? 196.404 221.586 212.421 1.00 0.81 573 THR A CA 1
ATOM 12052 C C . THR B 1 573 ? 196.181 220.806 213.709 1.00 0.81 573 THR A C 1
ATOM 12053 O O . THR B 1 573 ? 195.169 220.972 214.394 1.00 0.81 573 THR A O 1
ATOM 12057 N N . SER B 1 574 ? 197.137 219.942 214.027 1.00 0.78 574 SER A N 1
ATOM 12058 C CA . SER B 1 574 ? 197.047 219.067 215.183 1.00 0.78 574 SER A CA 1
ATOM 12059 C C . SER B 1 574 ? 198.197 219.358 216.130 1.00 0.78 574 SER A C 1
ATOM 12060 O O . SER B 1 574 ? 199.335 219.552 215.696 1.00 0.78 574 SER A O 1
ATOM 12063 N N . VAL B 1 575 ? 197.895 219.383 217.422 1.00 0.82 575 VAL A N 1
ATOM 12064 C CA . VAL B 1 575 ? 198.870 219.665 218.465 1.00 0.82 575 VAL A CA 1
ATOM 12065 C C . VAL B 1 575 ? 199.067 218.404 219.289 1.00 0.82 575 VAL A C 1
ATOM 12066 O O . VAL B 1 575 ? 198.097 217.720 219.632 1.00 0.82 575 VAL A O 1
ATOM 12070 N N . GLN B 1 576 ? 200.328 218.088 219.599 1.00 0.75 576 GLN A N 1
ATOM 12071 C CA . GLN B 1 576 ? 200.662 216.908 220.397 1.00 0.75 576 GLN A CA 1
ATOM 12072 C C . GLN B 1 576 ? 201.832 217.267 221.313 1.00 0.75 576 GLN A C 1
ATOM 12073 O O . GLN B 1 576 ? 202.999 217.215 220.922 1.00 0.75 576 GLN A O 1
ATOM 12079 N N . LEU B 1 577 ? 201.509 217.628 222.547 1.00 0.77 577 LEU A N 1
ATOM 12080 C CA . LEU B 1 577 ? 202.504 217.946 223.561 1.00 0.77 577 LEU A CA 1
ATOM 12081 C C . LEU B 1 577 ? 203.209 216.670 224.002 1.00 0.77 577 LEU A C 1
ATOM 12082 O O . LEU B 1 577 ? 202.719 215.569 223.725 1.00 0.77 577 LEU A O 1
ATOM 12087 N N . PRO B 1 578 ? 204.363 216.767 224.663 1.00 0.77 578 PRO A N 1
ATOM 12088 C CA . PRO B 1 578 ? 204.996 215.564 225.208 1.00 0.77 578 PRO A CA 1
ATOM 12089 C C . PRO B 1 578 ? 204.062 214.840 226.164 1.00 0.77 578 PRO A C 1
ATOM 12090 O O . PRO B 1 578 ? 203.258 215.449 226.871 1.00 0.77 578 PRO A O 1
ATOM 12094 N N . SER B 1 579 ? 204.172 213.513 226.162 1.00 0.71 579 SER A N 1
ATOM 12095 C CA . SER B 1 579 ? 203.245 212.680 226.917 1.00 0.71 579 SER A CA 1
ATOM 12096 C C . SER B 1 579 ? 203.275 213.038 228.396 1.00 0.71 579 SER A C 1
ATOM 12097 O O . SER B 1 579 ? 204.335 213.304 228.969 1.00 0.71 579 SER A O 1
ATOM 12100 N N . GLY B 1 580 ? 202.097 213.044 229.012 1.00 0.77 580 GLY A N 1
ATOM 12101 C CA . GLY B 1 580 ? 201.954 213.466 230.384 1.00 0.77 580 GLY A CA 1
ATOM 12102 C C . GLY B 1 580 ? 201.566 214.915 230.568 1.00 0.77 580 GLY A C 1
ATOM 12103 O O . GLY B 1 580 ? 201.348 215.339 231.709 1.00 0.77 580 GLY A O 1
ATOM 12104 N N . SER B 1 581 ? 201.477 215.689 229.491 1.00 0.80 581 SER A N 1
ATOM 12105 C CA . SER B 1 581 ? 201.065 217.079 229.600 1.00 0.80 581 SER A CA 1
ATOM 12106 C C . SER B 1 581 ? 199.598 217.173 229.997 1.00 0.80 581 SER A C 1
ATOM 12107 O O . SER B 1 581 ? 198.783 216.313 229.657 1.00 0.80 581 SER A O 1
ATOM 12110 N N . THR B 1 582 ? 199.265 218.232 230.723 1.00 0.79 582 THR A N 1
ATOM 12111 C CA . THR B 1 582 ? 197.904 218.438 231.186 1.00 0.79 582 THR A CA 1
ATOM 12112 C C . THR B 1 582 ? 197.087 219.185 230.139 1.00 0.79 582 THR A C 1
ATOM 12113 O O . THR B 1 582 ? 197.604 219.641 229.118 1.00 0.79 582 THR A O 1
ATOM 12117 N N . GLN B 1 583 ? 195.786 219.298 230.410 1.00 0.77 583 GLN A N 1
ATOM 12118 C CA . GLN B 1 583 ? 194.895 219.984 229.482 1.00 0.77 583 GLN A CA 1
ATOM 12119 C C . GLN B 1 583 ? 195.228 221.466 229.383 1.00 0.77 583 GLN A C 1
ATOM 12120 O O . GLN B 1 583 ? 195.147 222.053 228.301 1.00 0.77 583 GLN A O 1
ATOM 12126 N N . GLN B 1 584 ? 195.589 222.092 230.504 1.00 0.75 584 GLN A N 1
ATOM 12127 C CA . GLN B 1 584 ? 195.910 223.516 230.487 1.00 0.75 584 GLN A CA 1
ATOM 12128 C C . GLN B 1 584 ? 197.150 223.791 229.645 1.00 0.75 584 GLN A C 1
ATOM 12129 O O . GLN B 1 584 ? 197.216 224.789 228.917 1.00 0.75 584 GLN A O 1
ATOM 12135 N N . GLN B 1 585 ? 198.153 222.918 229.743 1.00 0.75 585 GLN A N 1
ATOM 12136 C CA . GLN B 1 585 ? 199.362 223.096 228.948 1.00 0.75 585 GLN A CA 1
ATOM 12137 C C . GLN B 1 585 ? 199.058 223.008 227.459 1.00 0.75 585 GLN A C 1
ATOM 12138 O O . GLN B 1 585 ? 199.597 223.782 226.662 1.00 0.75 585 GLN A O 1
ATOM 12144 N N . THR B 1 586 ? 198.198 222.068 227.065 1.00 0.82 586 THR A N 1
ATOM 12145 C CA . THR B 1 586 ? 197.781 221.983 225.670 1.00 0.82 586 THR A CA 1
ATOM 12146 C C . THR B 1 586 ? 196.977 223.211 225.265 1.00 0.82 586 THR A C 1
ATOM 12147 O O . THR B 1 586 ? 197.097 223.706 224.138 1.00 0.82 586 THR A O 1
ATOM 12151 N N . LEU B 1 587 ? 196.141 223.709 226.176 1.00 0.83 587 LEU A N 1
ATOM 12152 C CA . LEU B 1 587 ? 195.341 224.892 225.893 1.00 0.83 587 LEU A CA 1
ATOM 12153 C C . LEU B 1 587 ? 196.223 226.105 225.642 1.00 0.83 587 LEU A C 1
ATOM 12154 O O . LEU B 1 587 ? 195.885 226.972 224.832 1.00 0.83 587 LEU A O 1
ATOM 12159 N N . LYS B 1 588 ? 197.352 226.191 226.343 1.00 0.78 588 LYS A N 1
ATOM 12160 C CA . LYS B 1 588 ? 198.276 227.299 226.119 1.00 0.78 588 LYS A CA 1
ATOM 12161 C C . LYS B 1 588 ? 198.808 227.290 224.688 1.00 0.78 588 LYS A C 1
ATOM 12162 O O . LYS B 1 588 ? 198.839 228.326 224.010 1.00 0.78 588 LYS A O 1
ATOM 12168 N N . VAL B 1 589 ? 199.225 226.117 224.205 1.00 0.83 589 VAL A N 1
ATOM 12169 C CA . VAL B 1 589 ? 199.724 226.008 222.835 1.00 0.83 589 VAL A CA 1
ATOM 12170 C C . VAL B 1 589 ? 198.607 226.290 221.841 1.00 0.83 589 VAL A C 1
ATOM 12171 O O . VAL B 1 589 ? 198.826 226.906 220.789 1.00 0.83 589 VAL A O 1
ATOM 12175 N N . VAL B 1 590 ? 197.394 225.835 222.154 1.00 0.85 590 VAL A N 1
ATOM 12176 C CA . VAL B 1 590 ? 196.252 226.105 221.286 1.00 0.85 590 VAL A CA 1
ATOM 12177 C C . VAL B 1 590 ? 196.003 227.604 221.182 1.00 0.85 590 VAL A C 1
ATOM 12178 O O . VAL B 1 590 ? 195.744 228.132 220.095 1.00 0.85 590 VAL A O 1
ATOM 12182 N N . GLU B 1 591 ? 196.077 228.312 222.309 1.00 0.77 591 GLU A N 1
ATOM 12183 C CA . GLU B 1 591 ? 195.904 229.760 222.290 1.00 0.77 591 GLU A CA 1
ATOM 12184 C C . GLU B 1 591 ? 197.013 230.435 221.496 1.00 0.77 591 GLU A C 1
ATOM 12185 O O . GLU B 1 591 ? 196.768 231.411 220.779 1.00 0.77 591 GLU A O 1
ATOM 12191 N N . GLN B 1 592 ? 198.244 229.936 221.620 1.00 0.73 592 GLN A N 1
ATOM 12192 C CA . GLN B 1 592 ? 199.344 230.490 220.836 1.00 0.73 592 GLN A CA 1
ATOM 12193 C C . GLN B 1 592 ? 199.086 230.328 219.342 1.00 0.73 592 GLN A C 1
ATOM 12194 O O . GLN B 1 592 ? 199.307 231.256 218.553 1.00 0.73 592 GLN A O 1
ATOM 12200 N N . ILE B 1 593 ? 198.604 229.153 218.936 1.00 0.77 593 ILE A N 1
ATOM 12201 C CA . ILE B 1 593 ? 198.307 228.918 217.525 1.00 0.77 593 ILE A CA 1
ATOM 12202 C C . ILE B 1 593 ? 197.162 229.806 217.060 1.00 0.77 593 ILE A C 1
ATOM 12203 O O . ILE B 1 593 ? 197.178 230.331 215.940 1.00 0.77 593 ILE A O 1
ATOM 12208 N N . GLU B 1 594 ? 196.140 229.974 217.901 1.00 0.77 594 GLU A N 1
ATOM 12209 C CA . GLU B 1 594 ? 195.035 230.855 217.545 1.00 0.77 594 GLU A CA 1
ATOM 12210 C C . GLU B 1 594 ? 195.518 232.285 217.358 1.00 0.77 594 GLU A C 1
ATOM 12211 O O . GLU B 1 594 ? 195.090 232.976 216.427 1.00 0.77 594 GLU A O 1
ATOM 12217 N N . LYS B 1 595 ? 196.407 232.747 218.237 1.00 0.73 595 LYS A N 1
ATOM 12218 C CA . LYS B 1 595 ? 196.975 234.082 218.089 1.00 0.73 595 LYS A CA 1
ATOM 12219 C C . LYS B 1 595 ? 197.753 234.200 216.785 1.00 0.73 595 LYS A C 1
ATOM 12220 O O . LYS B 1 595 ? 197.644 235.204 216.071 1.00 0.73 595 LYS A O 1
ATOM 12226 N N . TYR B 1 596 ? 198.545 233.177 216.457 1.00 0.69 596 TYR A N 1
ATOM 12227 C CA . TYR B 1 596 ? 199.285 233.195 215.199 1.00 0.69 596 TYR A CA 1
ATOM 12228 C C . TYR B 1 596 ? 198.344 233.305 214.008 1.00 0.69 596 TYR A C 1
ATOM 12229 O O . TYR B 1 596 ? 198.562 234.110 213.098 1.00 0.69 596 TYR A O 1
ATOM 12238 N N . TYR B 1 597 ? 197.290 232.490 213.997 1.00 0.68 597 TYR A N 1
ATOM 12239 C CA . TYR B 1 597 ? 196.355 232.509 212.877 1.00 0.68 597 TYR A CA 1
ATOM 12240 C C . TYR B 1 597 ? 195.634 233.846 212.780 1.00 0.68 597 TYR A C 1
ATOM 12241 O O . TYR B 1 597 ? 195.408 234.359 211.679 1.00 0.68 597 TYR A O 1
ATOM 12250 N N . PHE B 1 598 ? 195.263 234.426 213.921 1.00 0.70 598 PHE A N 1
ATOM 12251 C CA . PHE B 1 598 ? 194.513 235.676 213.896 1.00 0.70 598 PHE A CA 1
ATOM 12252 C C . PHE B 1 598 ? 195.396 236.853 213.507 1.00 0.70 598 PHE A C 1
ATOM 12253 O O . PHE B 1 598 ? 194.906 237.840 212.947 1.00 0.70 598 PHE A O 1
ATOM 12261 N N . THR B 1 599 ? 196.696 236.776 213.792 1.00 0.67 599 THR A N 1
ATOM 12262 C CA . THR B 1 599 ? 197.575 237.888 213.446 1.00 0.67 599 THR A CA 1
ATOM 12263 C C . THR B 1 599 ? 198.112 237.758 212.025 1.00 0.67 599 THR A C 1
ATOM 12264 O O . THR B 1 599 ? 197.905 238.642 211.188 1.00 0.67 599 THR A O 1
ATOM 12268 N N . HIS B 1 600 ? 198.809 236.658 211.736 1.00 0.44 600 HIS A N 1
ATOM 12269 C CA . HIS B 1 600 ? 199.509 236.545 210.460 1.00 0.44 600 HIS A CA 1
ATOM 12270 C C . HIS B 1 600 ? 198.559 236.219 209.314 1.00 0.44 600 HIS A C 1
ATOM 12271 O O . HIS B 1 600 ? 198.770 236.671 208.183 1.00 0.44 600 HIS A O 1
ATOM 12278 N N . GLU B 1 601 ? 197.516 235.437 209.574 1.00 0.32 601 GLU A N 1
ATOM 12279 C CA . GLU B 1 601 ? 196.603 234.978 208.533 1.00 0.32 601 GLU A CA 1
ATOM 12280 C C . GLU B 1 601 ? 195.205 235.562 208.705 1.00 0.32 601 GLU A C 1
ATOM 12281 O O . GLU B 1 601 ? 194.201 234.879 208.499 1.00 0.32 601 GLU A O 1
ATOM 12287 N N . LYS B 1 602 ? 195.127 236.838 209.084 1.00 0.33 602 LYS A N 1
ATOM 12288 C CA . LYS B 1 602 ? 193.829 237.451 209.346 1.00 0.33 602 LYS A CA 1
ATOM 12289 C C . LYS B 1 602 ? 192.996 237.565 208.076 1.00 0.33 602 LYS A C 1
ATOM 12290 O O . LYS B 1 602 ? 191.783 237.332 208.098 1.00 0.33 602 LYS A O 1
ATOM 12296 N N . ASP B 1 603 ? 193.627 237.926 206.959 1.00 0.53 603 ASP A N 1
ATOM 12297 C CA . ASP B 1 603 ? 192.884 238.179 205.730 1.00 0.53 603 ASP A CA 1
ATOM 12298 C C . ASP B 1 603 ? 192.488 236.907 204.994 1.00 0.53 603 ASP A C 1
ATOM 12299 O O . ASP B 1 603 ? 191.748 236.992 204.009 1.00 0.53 603 ASP A O 1
ATOM 12304 N N . ASN B 1 604 ? 192.953 235.738 205.435 1.00 0.62 604 ASN A N 1
ATOM 12305 C CA . ASN B 1 604 ? 192.662 234.493 204.741 1.00 0.62 604 ASN A CA 1
ATOM 12306 C C . ASN B 1 604 ? 191.831 233.505 205.543 1.00 0.62 604 ASN A C 1
ATOM 12307 O O . ASN B 1 604 ? 191.335 232.537 204.957 1.00 0.62 604 ASN A O 1
ATOM 12312 N N . ILE B 1 605 ? 191.658 233.707 206.844 1.00 0.67 605 ILE A N 1
ATOM 12313 C CA . ILE B 1 605 ? 191.019 232.727 207.712 1.00 0.67 605 ILE A CA 1
ATOM 12314 C C . ILE B 1 605 ? 189.652 233.249 208.124 1.00 0.67 605 ILE A C 1
ATOM 12315 O O . ILE B 1 605 ? 189.532 234.367 208.638 1.00 0.67 605 ILE A O 1
ATOM 12320 N N . MET B 1 606 ? 188.621 232.434 207.898 1.00 0.76 606 MET A N 1
ATOM 12321 C CA . MET B 1 606 ? 187.272 232.807 208.309 1.00 0.76 606 MET A CA 1
ATOM 12322 C C . MET B 1 606 ? 187.048 232.513 209.787 1.00 0.76 606 MET A C 1
ATOM 12323 O O . MET B 1 606 ? 186.555 233.367 210.532 1.00 0.76 606 MET A O 1
ATOM 12328 N N . SER B 1 607 ? 187.402 231.309 210.228 1.00 0.80 607 SER A N 1
ATOM 12329 C CA . SER B 1 607 ? 187.205 230.918 211.616 1.00 0.80 607 SER A CA 1
ATOM 12330 C C . SER B 1 607 ? 188.111 229.740 211.936 1.00 0.80 607 SER A C 1
ATOM 12331 O O . SER B 1 607 ? 188.499 228.980 211.046 1.00 0.80 607 SER A O 1
ATOM 12334 N N . VAL B 1 608 ? 188.436 229.595 213.218 1.00 0.84 608 VAL A N 1
ATOM 12335 C CA . VAL B 1 608 ? 189.214 228.467 213.715 1.00 0.84 608 VAL A CA 1
ATOM 12336 C C . VAL B 1 608 ? 188.439 227.820 214.853 1.00 0.84 608 VAL A C 1
ATOM 12337 O O . VAL B 1 608 ? 187.884 228.516 215.710 1.00 0.84 608 VAL A O 1
ATOM 12341 N N . PHE B 1 609 ? 188.373 226.493 214.843 1.00 0.85 609 PHE A N 1
ATOM 12342 C CA . PHE B 1 609 ? 187.673 225.730 215.867 1.00 0.85 609 PHE A CA 1
ATOM 12343 C C . PHE B 1 609 ? 188.636 224.710 216.448 1.00 0.85 609 PHE A C 1
ATOM 12344 O O . PHE B 1 609 ? 188.984 223.731 215.782 1.00 0.85 609 PHE A O 1
ATOM 12352 N N . ALA B 1 610 ? 189.064 224.940 217.682 1.00 0.86 610 ALA A N 1
ATOM 12353 C CA . ALA B 1 610 ? 190.018 224.074 218.353 1.00 0.86 610 ALA A CA 1
ATOM 12354 C C . ALA B 1 610 ? 189.300 223.178 219.350 1.00 0.86 610 ALA A C 1
ATOM 12355 O O . ALA B 1 610 ? 188.311 223.578 219.969 1.00 0.86 610 ALA A O 1
ATOM 12357 N N . THR B 1 611 ? 189.812 221.955 219.503 1.00 0.84 611 THR A N 1
ATOM 12358 C CA . THR B 1 611 ? 189.205 220.983 220.410 1.00 0.84 611 THR A CA 1
ATOM 12359 C C . THR B 1 611 ? 190.339 220.290 221.170 1.00 0.84 611 THR A C 1
ATOM 12360 O O . THR B 1 611 ? 190.947 219.325 220.704 1.00 0.84 611 THR A O 1
ATOM 12364 N N . VAL B 1 612 ? 190.626 220.804 222.366 1.00 0.84 612 VAL A N 1
ATOM 12365 C CA . VAL B 1 612 ? 191.640 220.187 223.207 1.00 0.84 612 VAL A CA 1
ATOM 12366 C C . VAL B 1 612 ? 191.125 218.853 223.724 1.00 0.84 612 VAL A C 1
ATOM 12367 O O . VAL B 1 612 ? 189.987 218.743 224.197 1.00 0.84 612 VAL A O 1
ATOM 12371 N N . GLY B 1 613 ? 191.963 217.826 223.630 1.00 0.81 613 GLY A N 1
ATOM 12372 C CA . GLY B 1 613 ? 191.603 216.490 224.055 1.00 0.81 613 GLY A CA 1
ATOM 12373 C C . GLY B 1 613 ? 191.313 215.531 222.925 1.00 0.81 613 GLY A C 1
ATOM 12374 O O . GLY B 1 613 ? 191.173 214.329 223.178 1.00 0.81 613 GLY A O 1
ATOM 12375 N N . SER B 1 614 ? 191.219 216.015 221.692 1.00 0.78 614 SER A N 1
ATOM 12376 C CA . SER B 1 614 ? 190.949 215.175 220.536 1.00 0.78 614 SER A CA 1
ATOM 12377 C C . SER B 1 614 ? 192.070 215.335 219.524 1.00 0.78 614 SER A C 1
ATOM 12378 O O . SER B 1 614 ? 192.503 216.454 219.240 1.00 0.78 614 SER A O 1
ATOM 12381 N N . GLY B 1 615 ? 192.536 214.215 218.985 1.00 0.78 615 GLY A N 1
ATOM 12382 C CA . GLY B 1 615 ? 193.590 214.237 218.002 1.00 0.78 615 GLY A CA 1
ATOM 12383 C C . GLY B 1 615 ? 193.496 213.084 217.030 1.00 0.78 615 GLY A C 1
ATOM 12384 O O . GLY B 1 615 ? 192.926 212.031 217.332 1.00 0.78 615 GLY A O 1
ATOM 12385 N N . PRO B 1 616 ? 194.047 213.268 215.829 1.00 0.67 616 PRO A N 1
ATOM 12386 C CA . PRO B 1 616 ? 194.038 212.168 214.853 1.00 0.67 616 PRO A CA 1
ATOM 12387 C C . PRO B 1 616 ? 194.769 210.932 215.342 1.00 0.67 616 PRO A C 1
ATOM 12388 O O . PRO B 1 616 ? 194.330 209.807 215.074 1.00 0.67 616 PRO A O 1
ATOM 12392 N N . GLY B 1 617 ? 195.882 211.112 216.052 1.00 0.63 617 GLY A N 1
ATOM 12393 C CA . GLY B 1 617 ? 196.586 209.968 216.604 1.00 0.63 617 GLY A CA 1
ATOM 12394 C C . GLY B 1 617 ? 195.821 209.295 217.726 1.00 0.63 617 GLY A C 1
ATOM 12395 O O . GLY B 1 617 ? 195.781 208.067 217.813 1.00 0.63 617 GLY A O 1
ATOM 12396 N N . GLY B 1 618 ? 195.207 210.085 218.597 1.00 0.60 618 GLY A N 1
ATOM 12397 C CA . GLY B 1 618 ? 194.492 209.533 219.730 1.00 0.60 618 GLY A CA 1
ATOM 12398 C C . GLY B 1 618 ? 193.872 210.649 220.536 1.00 0.60 618 GLY A C 1
ATOM 12399 O O . GLY B 1 618 ? 193.940 211.824 220.169 1.00 0.60 618 GLY A O 1
ATOM 12400 N N . ASN B 1 619 ? 193.256 210.264 221.647 1.00 0.58 619 ASN A N 1
ATOM 12401 C CA . ASN B 1 619 ? 192.612 211.202 222.553 1.00 0.58 619 ASN A CA 1
ATOM 12402 C C . ASN B 1 619 ? 193.396 211.266 223.854 1.00 0.58 619 ASN A C 1
ATOM 12403 O O . ASN B 1 619 ? 193.758 210.228 224.418 1.00 0.58 619 ASN A O 1
ATOM 12408 N N . GLY B 1 620 ? 193.662 212.479 224.318 1.00 0.70 620 GLY A N 1
ATOM 12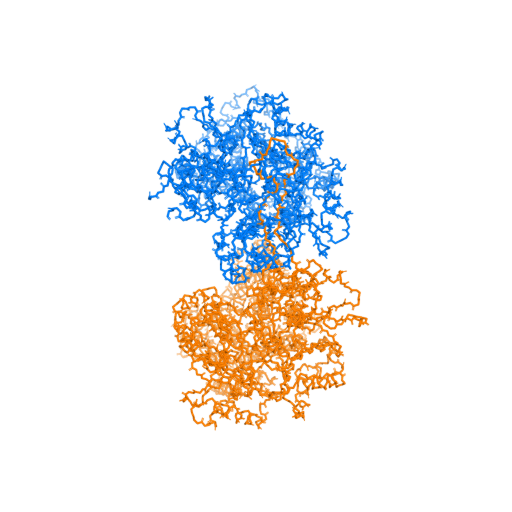409 C CA . GLY B 1 620 ? 194.350 212.678 225.581 1.00 0.70 620 GLY A CA 1
ATOM 12410 C C . GLY B 1 620 ? 194.491 214.156 225.851 1.00 0.70 620 GLY A C 1
ATOM 12411 O O . GLY B 1 620 ? 194.301 214.992 224.965 1.00 0.70 620 GLY A O 1
ATOM 12412 N N . GLN B 1 621 ? 194.836 214.471 227.099 1.00 0.72 621 GLN A N 1
ATOM 12413 C CA . GLN B 1 621 ? 194.985 215.867 227.487 1.00 0.72 621 GLN A CA 1
ATOM 12414 C C . GLN B 1 621 ? 196.160 216.549 226.805 1.00 0.72 621 GLN A C 1
ATOM 12415 O O . GLN B 1 621 ? 196.230 217.781 226.823 1.00 0.72 621 GLN A O 1
ATOM 12421 N N . ASN B 1 622 ? 197.081 215.793 226.216 1.00 0.77 622 ASN A N 1
ATOM 12422 C CA . ASN B 1 622 ? 198.243 216.360 225.550 1.00 0.77 622 ASN A CA 1
ATOM 12423 C C . ASN B 1 622 ? 198.051 216.524 224.052 1.00 0.77 622 ASN A C 1
ATOM 12424 O O . ASN B 1 622 ? 198.990 216.932 223.365 1.00 0.77 622 ASN A O 1
ATOM 12429 N N . VAL B 1 623 ? 196.871 216.211 223.526 1.00 0.80 623 VAL A N 1
ATOM 12430 C CA . VAL B 1 623 ? 196.618 216.266 222.094 1.00 0.80 623 VAL A CA 1
ATOM 12431 C C . VAL B 1 623 ? 195.431 217.177 221.833 1.00 0.80 623 VAL A C 1
ATOM 12432 O O . VAL B 1 623 ? 194.433 217.154 222.559 1.00 0.80 623 VAL A O 1
ATOM 12436 N N . ALA B 1 624 ? 195.548 217.992 220.788 1.00 0.86 624 ALA A N 1
ATOM 12437 C CA . ALA B 1 624 ? 194.461 218.862 220.372 1.00 0.86 624 ALA A CA 1
ATOM 12438 C C . ALA B 1 624 ? 194.391 218.875 218.855 1.00 0.86 624 ALA A C 1
ATOM 12439 O O . ALA B 1 624 ? 195.408 218.778 218.167 1.00 0.86 624 ALA A O 1
ATOM 12441 N N . ARG B 1 625 ? 193.171 218.996 218.339 1.00 0.78 625 ARG A N 1
ATOM 12442 C CA . ARG B 1 625 ? 192.936 219.105 216.908 1.00 0.78 625 ARG A CA 1
ATOM 12443 C C . ARG B 1 625 ? 192.183 220.394 216.632 1.00 0.78 625 ARG A C 1
ATOM 12444 O O . ARG B 1 625 ? 191.245 220.741 217.355 1.00 0.78 625 ARG A O 1
ATOM 12452 N N . MET B 1 626 ? 192.599 221.102 215.586 1.00 0.82 626 MET A N 1
ATOM 12453 C CA . MET B 1 626 ? 192.107 222.443 215.304 1.00 0.82 626 MET A CA 1
ATOM 12454 C C . MET B 1 626 ? 191.646 222.512 213.857 1.00 0.82 626 MET A C 1
ATOM 12455 O O . MET B 1 626 ? 192.415 222.197 212.945 1.00 0.82 626 MET A O 1
ATOM 12460 N N . PHE B 1 627 ? 190.400 222.926 213.650 1.00 0.84 627 PHE A N 1
ATOM 12461 C CA . PHE B 1 627 ? 189.822 223.053 212.319 1.00 0.84 627 PHE A CA 1
ATOM 12462 C C . PHE B 1 627 ? 189.852 224.518 211.907 1.00 0.84 627 PHE A C 1
ATOM 12463 O O . PHE B 1 627 ? 189.426 225.388 212.673 1.00 0.84 627 PHE A O 1
ATOM 12471 N N . ILE B 1 628 ? 190.349 224.789 210.704 1.00 0.81 628 ILE A N 1
ATOM 12472 C CA . ILE B 1 628 ? 190.428 226.144 210.170 1.00 0.81 628 ILE A CA 1
ATOM 12473 C C . ILE B 1 628 ? 189.651 226.197 208.866 1.00 0.81 628 ILE A C 1
ATOM 12474 O O . ILE B 1 628 ? 189.879 225.380 207.967 1.00 0.81 628 ILE A O 1
ATOM 12479 N N . ARG B 1 629 ? 188.739 227.157 208.764 1.00 0.77 629 ARG A N 1
ATOM 12480 C CA . ARG B 1 629 ? 188.009 227.428 207.534 1.00 0.77 629 ARG A CA 1
ATOM 12481 C C . ARG B 1 629 ? 188.536 228.719 206.931 1.00 0.77 629 ARG A C 1
ATOM 12482 O O . ARG B 1 629 ? 188.486 229.773 207.572 1.00 0.77 629 ARG A O 1
ATOM 12490 N N . LEU B 1 630 ? 189.041 228.634 205.707 1.00 0.73 630 LEU A N 1
ATOM 12491 C CA . LEU B 1 630 ? 189.503 229.815 205.004 1.00 0.73 630 LEU A CA 1
ATOM 12492 C C . LEU B 1 630 ? 188.326 230.536 204.357 1.00 0.73 630 LEU A C 1
ATOM 12493 O O . LEU B 1 630 ? 187.227 229.991 204.221 1.00 0.73 630 LEU A O 1
ATOM 12498 N N . LYS B 1 631 ? 188.568 231.780 203.957 1.00 0.63 631 LYS A N 1
ATOM 12499 C CA . LYS B 1 631 ? 187.549 232.541 203.258 1.00 0.63 631 LYS A CA 1
ATOM 12500 C C . LYS B 1 631 ? 187.317 231.956 201.867 1.00 0.63 631 LYS A C 1
ATOM 12501 O O . LYS B 1 631 ? 188.006 231.033 201.424 1.00 0.63 631 LYS A O 1
ATOM 12507 N N . ASP B 1 632 ? 186.328 232.509 201.172 1.00 0.64 632 ASP A N 1
ATOM 12508 C CA . ASP B 1 632 ? 186.024 232.047 199.826 1.00 0.64 632 ASP A CA 1
ATOM 12509 C C . ASP B 1 632 ? 187.200 232.324 198.896 1.00 0.64 632 ASP A C 1
ATOM 12510 O O . ASP B 1 632 ? 188.000 233.235 199.125 1.00 0.64 632 ASP A O 1
ATOM 12515 N N . TRP B 1 633 ? 187.305 231.511 197.842 1.00 0.55 633 TRP A N 1
ATOM 12516 C CA . TRP B 1 633 ? 188.428 231.627 196.915 1.00 0.55 633 TRP A CA 1
ATOM 12517 C C . TRP B 1 633 ? 188.515 233.020 196.309 1.00 0.55 633 TRP A C 1
ATOM 12518 O O . TRP B 1 633 ? 189.611 233.512 196.018 1.00 0.55 633 TRP A O 1
ATOM 12529 N N . SER B 1 634 ? 187.368 233.671 196.107 1.00 0.62 634 SER A N 1
ATOM 12530 C CA . SER B 1 634 ? 187.366 235.012 195.531 1.00 0.62 634 SER A CA 1
ATOM 12531 C C . SER B 1 634 ? 188.076 236.006 196.442 1.00 0.62 634 SER A C 1
ATOM 12532 O O . SER B 1 634 ? 188.854 236.846 195.977 1.00 0.62 634 SER A O 1
ATOM 12535 N N . GLU B 1 635 ? 187.815 235.929 197.748 1.00 0.58 635 GLU A N 1
ATOM 12536 C CA . GLU B 1 635 ? 188.442 236.861 198.680 1.00 0.58 635 GLU A CA 1
ATOM 12537 C C . GLU B 1 635 ? 189.936 236.598 198.815 1.00 0.58 635 GLU A C 1
ATOM 12538 O O . GLU B 1 635 ? 190.737 237.539 198.833 1.00 0.58 635 GLU A O 1
ATOM 12544 N N . ARG B 1 636 ? 190.329 235.332 198.914 1.00 0.56 636 ARG A N 1
ATOM 12545 C CA . ARG B 1 636 ? 191.724 235.001 199.167 1.00 0.56 636 ARG A CA 1
ATOM 12546 C C . ARG B 1 636 ? 192.580 235.245 197.932 1.00 0.56 636 ARG A C 1
ATOM 12547 O O . ARG B 1 636 ? 192.128 235.076 196.796 1.00 0.56 636 ARG A O 1
ATOM 12555 N N . ASP B 1 637 ? 193.827 235.649 198.165 1.00 0.50 637 ASP A N 1
ATOM 12556 C CA . ASP B 1 637 ? 194.746 235.937 197.073 1.00 0.50 637 ASP A CA 1
ATOM 12557 C C . ASP B 1 637 ? 195.046 234.674 196.276 1.00 0.50 637 ASP A C 1
ATOM 12558 O O . ASP B 1 637 ? 195.084 233.568 196.821 1.00 0.50 637 ASP A O 1
ATOM 12563 N N . SER B 1 638 ? 195.254 234.845 194.970 1.00 0.48 638 SER A N 1
ATOM 12564 C CA . SER B 1 638 ? 195.516 233.703 194.103 1.00 0.48 638 SER A CA 1
ATOM 12565 C C . SER B 1 638 ? 196.927 233.157 194.262 1.00 0.48 638 SER A C 1
ATOM 12566 O O . SER B 1 638 ? 197.158 231.982 193.958 1.00 0.48 638 SER A O 1
ATOM 12569 N N . LYS B 1 639 ? 197.873 233.973 194.724 1.00 0.36 639 LYS A N 1
ATOM 12570 C CA . LYS B 1 639 ? 199.264 233.555 194.851 1.00 0.36 639 LYS A CA 1
ATOM 12571 C C . LYS B 1 639 ? 199.671 233.294 196.296 1.00 0.36 639 LYS A C 1
ATOM 12572 O O . LYS B 1 639 ? 200.203 232.225 196.605 1.00 0.36 639 LYS A O 1
ATOM 12574 N N . THR B 1 640 ? 199.435 234.253 197.190 1.00 0.32 640 THR A N 1
ATOM 12575 C CA . THR B 1 640 ? 199.817 234.123 198.588 1.00 0.32 640 THR A CA 1
ATOM 12576 C C . THR B 1 640 ? 198.683 233.633 199.476 1.00 0.32 640 THR A C 1
ATOM 12577 O O . THR B 1 640 ? 198.945 233.175 200.592 1.00 0.32 640 THR A O 1
ATOM 12581 N N . GLY B 1 641 ? 197.436 233.716 199.018 1.00 0.41 641 GLY A N 1
ATOM 12582 C CA . GLY B 1 641 ? 196.302 233.247 199.785 1.00 0.41 641 GLY A CA 1
ATOM 12583 C C . GLY B 1 641 ? 195.902 231.815 199.524 1.00 0.41 641 GLY A C 1
ATOM 12584 O O . GLY B 1 641 ? 194.876 231.369 200.056 1.00 0.41 641 GLY A O 1
ATOM 12585 N N . THR B 1 642 ? 196.660 231.075 198.721 1.00 0.34 642 THR A N 1
ATOM 12586 C CA . THR B 1 642 ? 196.342 229.680 198.462 1.00 0.34 642 THR A CA 1
ATOM 12587 C C . THR B 1 642 ? 196.508 228.863 199.734 1.00 0.34 642 THR A C 1
ATOM 12588 O O . THR B 1 642 ? 197.337 229.183 200.589 1.00 0.34 642 THR A O 1
ATOM 12592 N N . SER B 1 643 ? 195.705 227.806 199.862 1.00 0.42 643 SER A N 1
ATOM 12593 C CA . SER B 1 643 ? 195.803 226.942 201.033 1.00 0.42 643 SER A CA 1
ATOM 12594 C C . SER B 1 643 ? 197.211 226.379 201.178 1.00 0.42 643 SER A C 1
ATOM 12595 O O . SER B 1 643 ? 197.753 226.309 202.286 1.00 0.42 643 SER A O 1
ATOM 12598 N N . PHE B 1 644 ? 197.824 225.986 200.060 1.00 0.43 644 PHE A N 1
ATOM 12599 C CA . PHE B 1 644 ? 199.173 225.433 200.111 1.00 0.43 644 PHE A CA 1
ATOM 12600 C C . PHE B 1 644 ? 200.176 226.458 200.624 1.00 0.43 644 PHE A C 1
ATOM 12601 O O . PHE B 1 644 ? 201.039 226.134 201.446 1.00 0.43 644 PHE A O 1
ATOM 12609 N N . ALA B 1 645 ? 200.078 227.701 200.151 1.00 0.48 645 ALA A N 1
ATOM 12610 C CA . ALA B 1 645 ? 201.041 228.723 200.552 1.00 0.48 645 ALA A CA 1
ATOM 12611 C C . ALA B 1 645 ? 200.925 229.037 202.036 1.00 0.48 645 ALA A C 1
ATOM 12612 O O . ALA B 1 645 ? 201.932 229.105 202.753 1.00 0.48 645 ALA A O 1
ATOM 12614 N N . ILE B 1 646 ? 199.697 229.232 202.518 1.00 0.48 646 ILE A N 1
ATOM 12615 C CA . ILE B 1 646 ? 199.507 229.561 203.926 1.00 0.48 646 ILE A CA 1
ATOM 12616 C C . ILE B 1 646 ? 199.882 228.373 204.802 1.00 0.48 646 ILE A C 1
ATOM 12617 O O . ILE B 1 646 ? 200.402 228.543 205.910 1.00 0.48 646 ILE A O 1
ATOM 12622 N N . ILE B 1 647 ? 199.655 227.151 204.312 1.00 0.49 647 ILE A N 1
ATOM 12623 C CA . ILE B 1 647 ? 200.061 225.968 205.063 1.00 0.49 647 ILE A CA 1
ATOM 12624 C C . ILE B 1 647 ? 201.578 225.888 205.157 1.00 0.49 647 ILE A C 1
ATOM 12625 O O . ILE B 1 647 ? 202.129 225.540 206.206 1.00 0.49 647 ILE A O 1
ATOM 12630 N N . GLU B 1 648 ? 202.280 226.208 204.068 1.00 0.54 648 GLU A N 1
ATOM 12631 C CA . GLU B 1 648 ? 203.738 226.190 204.107 1.00 0.54 648 GLU A CA 1
ATOM 12632 C C . GLU B 1 648 ? 204.270 227.248 205.063 1.00 0.54 648 GLU A C 1
ATOM 12633 O O . GLU B 1 648 ? 205.205 226.992 205.830 1.00 0.54 648 GLU A O 1
ATOM 12639 N N . ARG B 1 649 ? 203.677 228.442 205.038 1.00 0.53 649 ARG A N 1
ATOM 12640 C CA . ARG B 1 649 ? 204.095 229.480 205.973 1.00 0.53 649 ARG A CA 1
ATOM 12641 C C . ARG B 1 649 ? 203.833 229.059 207.413 1.00 0.53 649 ARG A C 1
ATOM 12642 O O . ARG B 1 649 ? 204.661 229.300 208.300 1.00 0.53 649 ARG A O 1
ATOM 12650 N N . ALA B 1 650 ? 202.689 228.419 207.663 1.00 0.56 650 ALA A N 1
ATOM 12651 C CA . ALA B 1 650 ? 202.385 227.932 209.004 1.00 0.56 650 ALA A CA 1
ATOM 12652 C C . ALA B 1 650 ? 203.402 226.891 209.453 1.00 0.56 650 ALA A C 1
ATOM 12653 O O . ALA B 1 650 ? 203.895 226.938 210.584 1.00 0.56 650 ALA A O 1
ATOM 12655 N N . THR B 1 651 ? 203.738 225.948 208.571 1.00 0.55 651 THR A N 1
ATOM 12656 C CA . THR B 1 651 ? 204.710 224.919 208.927 1.00 0.55 651 THR A CA 1
ATOM 12657 C C . THR B 1 651 ? 206.076 225.528 209.201 1.00 0.55 651 THR A C 1
ATOM 12658 O O . THR B 1 651 ? 206.802 225.067 210.088 1.00 0.55 651 THR A O 1
ATOM 12662 N N . LYS B 1 652 ? 206.450 226.558 208.443 1.00 0.58 652 LYS A N 1
ATOM 12663 C CA . LYS B 1 652 ? 207.689 227.270 208.738 1.00 0.58 652 LYS A CA 1
ATOM 12664 C C . LYS B 1 652 ? 207.623 227.921 210.113 1.00 0.58 652 LYS A C 1
ATOM 12665 O O . LYS B 1 652 ? 208.599 227.903 210.871 1.00 0.58 652 LYS A O 1
ATOM 12671 N N . ALA B 1 653 ? 206.473 228.505 210.452 1.00 0.60 653 ALA A N 1
ATOM 12672 C CA . ALA B 1 653 ? 206.321 229.139 211.757 1.00 0.60 653 ALA A CA 1
ATOM 12673 C C . ALA B 1 653 ? 206.153 228.104 212.863 1.00 0.60 653 ALA A C 1
ATOM 12674 O O . ALA B 1 653 ? 206.667 228.276 213.973 1.00 0.60 653 ALA A O 1
ATOM 12676 N N . PHE B 1 654 ? 205.426 227.020 212.581 1.00 0.43 654 PHE A N 1
ATOM 12677 C CA . PHE B 1 654 ? 205.105 226.054 213.627 1.00 0.43 654 PHE A CA 1
ATOM 12678 C C . PHE B 1 654 ? 206.325 225.238 214.037 1.00 0.43 654 PHE A C 1
ATOM 12679 O O . PHE B 1 654 ? 206.414 224.778 215.181 1.00 0.43 654 PHE A O 1
ATOM 12687 N N . ASN B 1 655 ? 207.271 225.035 213.118 1.00 0.52 655 ASN A N 1
ATOM 12688 C CA . ASN B 1 655 ? 208.469 224.277 213.462 1.00 0.52 655 ASN A CA 1
ATOM 12689 C C . ASN B 1 655 ? 209.303 224.992 214.514 1.00 0.52 655 ASN A C 1
ATOM 12690 O O . ASN B 1 655 ? 210.098 224.355 215.214 1.00 0.52 655 ASN A O 1
ATOM 12695 N N . GLN B 1 656 ? 209.144 226.310 214.637 1.00 0.42 656 GLN A N 1
ATOM 12696 C CA . GLN B 1 656 ? 209.848 227.041 215.684 1.00 0.42 656 GLN A CA 1
ATOM 12697 C C . GLN B 1 656 ? 209.288 226.712 217.062 1.00 0.42 656 GLN A C 1
ATOM 12698 O O . GLN B 1 656 ? 209.980 226.869 218.074 1.00 0.42 656 GLN A O 1
ATOM 12704 N N . ILE B 1 657 ? 208.035 226.262 217.124 1.00 0.57 657 ILE A N 1
ATOM 12705 C CA . ILE B 1 657 ? 207.436 225.921 218.409 1.00 0.57 657 ILE A CA 1
ATOM 12706 C C . ILE B 1 657 ? 208.048 224.625 218.914 1.00 0.57 657 ILE A C 1
ATOM 12707 O O . ILE B 1 657 ? 207.851 223.555 218.326 1.00 0.57 657 ILE A O 1
ATOM 12712 N N . LYS B 1 658 ? 208.797 224.715 220.014 1.00 0.69 658 LYS A N 1
ATOM 12713 C CA . LYS B 1 658 ? 209.417 223.550 220.628 1.00 0.69 658 LYS A CA 1
ATOM 12714 C C . LYS B 1 658 ? 208.633 223.003 221.810 1.00 0.69 658 LYS A C 1
ATOM 12715 O O . LYS B 1 658 ? 208.995 221.947 222.334 1.00 0.69 658 LYS A O 1
ATOM 12721 N N . GLU B 1 659 ? 207.577 223.697 222.240 1.00 0.59 659 GLU A N 1
ATOM 12722 C CA . GLU B 1 659 ? 206.755 223.201 223.336 1.00 0.59 659 GLU A CA 1
ATOM 12723 C C . GLU B 1 659 ? 206.031 221.920 222.950 1.00 0.59 659 GLU A C 1
ATOM 12724 O O . GLU B 1 659 ? 205.898 221.001 223.765 1.00 0.59 659 GLU A O 1
ATOM 12730 N N . ALA B 1 660 ? 205.555 221.839 221.709 1.00 0.78 660 ALA A N 1
ATOM 12731 C CA . ALA B 1 660 ? 204.753 220.711 221.263 1.00 0.78 660 ALA A CA 1
ATOM 12732 C C . ALA B 1 660 ? 205.036 220.445 219.792 1.00 0.78 660 ALA A C 1
ATOM 12733 O O . ALA B 1 660 ? 205.749 221.201 219.127 1.00 0.78 660 ALA A O 1
ATOM 12735 N N . ARG B 1 661 ? 204.465 219.358 219.284 1.00 0.56 661 ARG A N 1
ATOM 12736 C CA . ARG B 1 661 ? 204.559 218.987 217.877 1.00 0.56 661 ARG A CA 1
ATOM 12737 C C . ARG B 1 661 ? 203.279 219.442 217.191 1.00 0.56 661 ARG A C 1
ATOM 12738 O O . ARG B 1 661 ? 202.214 218.850 217.398 1.00 0.56 661 ARG A O 1
ATOM 12746 N N . VAL B 1 662 ? 203.381 220.484 216.373 1.00 0.70 662 VAL A N 1
ATOM 12747 C CA . VAL B 1 662 ? 202.229 221.094 215.722 1.00 0.70 662 VAL A CA 1
ATOM 12748 C C . VAL B 1 662 ? 202.399 220.954 214.216 1.00 0.70 662 VAL A C 1
ATOM 12749 O O . VAL B 1 662 ? 203.398 221.411 213.648 1.00 0.70 662 VAL A O 1
ATOM 12753 N N . ILE B 1 663 ? 201.427 220.317 213.570 1.00 0.74 663 ILE A N 1
ATOM 12754 C CA . ILE B 1 663 ? 201.484 220.005 212.147 1.00 0.74 663 ILE A CA 1
ATOM 12755 C C . ILE B 1 663 ? 200.186 220.464 211.504 1.00 0.74 663 ILE A C 1
ATOM 12756 O O . ILE B 1 663 ? 199.105 220.003 211.886 1.00 0.74 663 ILE A O 1
ATOM 12761 N N . ALA B 1 664 ? 200.291 221.354 210.522 1.00 0.78 664 ALA A N 1
ATOM 12762 C CA . ALA B 1 664 ? 199.132 221.817 209.769 1.00 0.78 664 ALA A CA 1
ATOM 12763 C C . ALA B 1 664 ? 199.051 221.041 208.463 1.00 0.78 664 ALA A C 1
ATOM 12764 O O . ALA B 1 664 ? 199.964 221.116 207.635 1.00 0.78 664 ALA A O 1
ATOM 12766 N N . SER B 1 665 ? 197.961 220.303 208.274 1.00 0.76 665 SER A N 1
ATOM 12767 C CA . SER B 1 665 ? 197.815 219.412 207.133 1.00 0.76 665 SER A CA 1
ATOM 12768 C C . SER B 1 665 ? 196.506 219.691 206.414 1.00 0.76 665 SER A C 1
ATOM 12769 O O . SER B 1 665 ? 195.500 220.031 207.042 1.00 0.76 665 SER A O 1
ATOM 12772 N N . SER B 1 666 ? 196.528 219.544 205.099 1.00 0.76 666 SER A N 1
ATOM 12773 C CA . SER B 1 666 ? 195.363 219.714 204.247 1.00 0.76 666 SER A CA 1
ATOM 12774 C C . SER B 1 666 ? 194.515 218.450 204.245 1.00 0.76 666 SER A C 1
ATOM 12775 O O . SER B 1 666 ? 195.002 217.362 204.561 1.00 0.76 666 SER A O 1
ATOM 12778 N N . PRO B 1 667 ? 193.232 218.562 203.906 1.00 0.75 667 PRO A N 1
ATOM 12779 C CA . PRO B 1 667 ? 192.383 217.378 203.882 1.00 0.75 667 PRO A CA 1
ATOM 12780 C C . PRO B 1 667 ? 192.836 216.416 202.802 1.00 0.75 667 PRO A C 1
ATOM 12781 O O . PRO B 1 667 ? 193.443 216.825 201.796 1.00 0.75 667 PRO A O 1
ATOM 12785 N N . PRO B 1 668 ? 192.565 215.124 202.971 1.00 0.75 668 PRO A N 1
ATOM 12786 C CA . PRO B 1 668 ? 192.972 214.146 201.959 1.00 0.75 668 PRO A CA 1
ATOM 12787 C C . PRO B 1 668 ? 192.231 214.360 200.649 1.00 0.75 668 PRO A C 1
ATOM 12788 O O . PRO B 1 668 ? 191.138 214.926 200.606 1.00 0.75 668 PRO A O 1
ATOM 12792 N N . ALA B 1 669 ? 192.856 213.902 199.564 1.00 0.72 669 ALA A N 1
ATOM 12793 C CA . ALA B 1 669 ? 192.248 214.042 198.245 1.00 0.72 669 ALA A CA 1
ATOM 12794 C C . ALA B 1 669 ? 190.927 213.289 198.167 1.00 0.72 669 ALA A C 1
ATOM 12795 O O . ALA B 1 669 ? 189.942 213.799 197.620 1.00 0.72 669 ALA A O 1
ATOM 12797 N N . ILE B 1 670 ? 190.885 212.078 198.709 1.00 0.67 670 ILE A N 1
ATOM 12798 C CA . ILE B 1 670 ? 189.668 211.279 198.768 1.00 0.67 670 ILE A CA 1
ATOM 12799 C C . ILE B 1 670 ? 189.292 211.115 200.232 1.00 0.67 670 ILE A C 1
ATOM 12800 O O . ILE B 1 670 ? 190.137 210.757 201.061 1.00 0.67 670 ILE A O 1
ATOM 12805 N N . SER B 1 671 ? 188.024 211.384 200.549 1.00 0.66 671 SER A N 1
ATOM 12806 C CA . SER B 1 671 ? 187.588 211.469 201.939 1.00 0.66 671 SER A CA 1
ATOM 12807 C C . SER B 1 671 ? 187.825 210.163 202.689 1.00 0.66 671 SER A C 1
ATOM 12808 O O . SER B 1 671 ? 188.414 210.151 203.775 1.00 0.66 671 SER A O 1
ATOM 12811 N N . GLY B 1 672 ? 187.366 209.047 202.122 1.00 0.61 672 GLY A N 1
ATOM 12812 C CA . GLY B 1 672 ? 187.456 207.780 202.825 1.00 0.61 672 GLY A CA 1
ATOM 12813 C C . GLY B 1 672 ? 188.787 207.072 202.704 1.00 0.61 672 GLY A C 1
ATOM 12814 O O . GLY B 1 672 ? 189.040 206.126 203.455 1.00 0.61 672 GLY A O 1
ATOM 12815 N N . LEU B 1 673 ? 189.644 207.503 201.776 1.00 0.59 673 LEU A N 1
ATOM 12816 C CA . LEU B 1 673 ? 190.882 206.773 201.526 1.00 0.59 673 LEU A CA 1
ATOM 12817 C C . LEU B 1 673 ? 191.853 206.905 202.692 1.00 0.59 673 LEU A C 1
ATOM 12818 O O . LEU B 1 673 ? 192.400 205.907 203.173 1.00 0.59 673 LEU A O 1
ATOM 12823 N N . GLY B 1 674 ? 192.079 208.132 203.168 1.00 0.66 674 GLY A N 1
ATOM 12824 C CA . GLY B 1 674 ? 193.066 208.363 204.199 1.00 0.66 674 GLY A CA 1
ATOM 12825 C C . GLY B 1 674 ? 192.624 209.444 205.163 1.00 0.66 674 GLY A C 1
ATOM 12826 O O . GLY B 1 674 ? 191.674 210.187 204.909 1.00 0.66 674 GLY A O 1
ATOM 12827 N N . SER B 1 675 ? 193.340 209.517 206.285 1.00 0.68 675 SER A N 1
ATOM 12828 C CA . SER B 1 675 ? 193.035 210.514 207.304 1.00 0.68 675 SER A CA 1
ATOM 12829 C C . SER B 1 675 ? 193.486 211.905 206.876 1.00 0.68 675 SER A C 1
ATOM 12830 O O . SER B 1 675 ? 192.776 212.890 207.100 1.00 0.68 675 SER A O 1
ATOM 12833 N N . SER B 1 676 ? 194.662 212.007 206.261 1.00 0.66 676 SER A N 1
ATOM 12834 C CA . SER B 1 676 ? 195.208 213.293 205.857 1.00 0.66 676 SER A CA 1
ATOM 12835 C C . SER B 1 676 ? 195.951 213.140 204.538 1.00 0.66 676 SER A C 1
ATOM 12836 O O . SER B 1 676 ? 196.190 212.030 204.055 1.00 0.66 676 SER A O 1
ATOM 12839 N N . ALA B 1 677 ? 196.319 214.279 203.960 1.00 0.69 677 ALA A N 1
ATOM 12840 C CA . ALA B 1 677 ? 197.010 214.294 202.682 1.00 0.69 677 ALA A CA 1
ATOM 12841 C C . ALA B 1 677 ? 198.435 213.771 202.830 1.00 0.69 677 ALA A C 1
ATOM 12842 O O . ALA B 1 677 ? 198.979 213.665 203.932 1.00 0.69 677 ALA A O 1
ATOM 12844 N N . GLY B 1 678 ? 199.035 213.438 201.697 1.00 0.77 678 GLY A N 1
ATOM 12845 C CA . GLY B 1 678 ? 200.381 212.911 201.668 1.00 0.77 678 GLY A CA 1
ATOM 12846 C C . GLY B 1 678 ? 200.411 211.397 201.697 1.00 0.77 678 GLY A C 1
ATOM 12847 O O . GLY B 1 678 ? 199.407 210.714 201.487 1.00 0.77 678 GLY A O 1
ATOM 12848 N N . PHE B 1 679 ? 201.597 210.868 201.973 1.00 0.81 679 PHE A N 1
ATOM 12849 C CA . PHE B 1 679 ? 201.772 209.428 202.045 1.00 0.81 679 PHE A CA 1
ATOM 12850 C C . PHE B 1 679 ? 201.356 208.911 203.416 1.00 0.81 679 PHE A C 1
ATOM 12851 O O . PHE B 1 679 ? 201.151 209.675 204.361 1.00 0.81 679 PHE A O 1
ATOM 12859 N N . ASP B 1 680 ? 201.231 207.591 203.513 1.00 0.83 680 ASP A N 1
ATOM 12860 C CA . ASP B 1 680 ? 200.762 206.939 204.731 1.00 0.83 680 ASP A CA 1
ATOM 12861 C C . ASP B 1 680 ? 201.331 205.528 204.760 1.00 0.83 680 ASP A C 1
ATOM 12862 O O . ASP B 1 680 ? 200.869 204.659 204.017 1.00 0.83 680 ASP A O 1
ATOM 12867 N N . MET B 1 681 ? 202.322 205.299 205.613 1.00 0.83 681 MET A N 1
ATOM 12868 C CA . MET B 1 681 ? 202.960 203.997 205.725 1.00 0.83 681 MET A CA 1
ATOM 12869 C C . MET B 1 681 ? 202.815 203.459 207.142 1.00 0.83 681 MET A C 1
ATOM 12870 O O . MET B 1 681 ? 202.412 204.168 208.067 1.00 0.83 681 MET A O 1
ATOM 12875 N N . GLU B 1 682 ? 203.157 202.179 207.302 1.00 0.82 682 GLU A N 1
ATOM 12876 C CA . GLU B 1 682 ? 203.064 201.471 208.580 1.00 0.82 682 GLU A CA 1
ATOM 12877 C C . GLU B 1 682 ? 204.419 200.830 208.866 1.00 0.82 682 GLU A C 1
ATOM 12878 O O . GLU B 1 682 ? 204.694 199.713 208.426 1.00 0.82 682 GLU A O 1
ATOM 12884 N N . LEU B 1 683 ? 205.266 201.539 209.603 1.00 0.82 683 LEU A N 1
ATOM 12885 C CA . LEU B 1 683 ? 206.527 200.957 210.042 1.00 0.82 683 LEU A CA 1
ATOM 12886 C C . LEU B 1 683 ? 206.255 199.855 211.054 1.00 0.82 683 LEU A C 1
ATOM 12887 O O . LEU B 1 683 ? 205.867 200.130 212.192 1.00 0.82 683 LEU A O 1
ATOM 12892 N N . GLN B 1 684 ? 206.461 198.608 210.642 1.00 0.80 684 GLN A N 1
ATOM 12893 C CA . GLN B 1 684 ? 206.080 197.455 211.441 1.00 0.80 684 GLN A CA 1
ATOM 12894 C C . GLN B 1 684 ? 207.298 196.619 211.803 1.00 0.80 684 GLN A C 1
ATOM 12895 O O . GLN B 1 684 ? 208.289 196.579 211.069 1.00 0.80 684 GLN A O 1
ATOM 12901 N N . ASP B 1 685 ? 207.207 195.951 212.949 1.00 0.81 685 ASP A N 1
ATOM 12902 C CA . ASP B 1 685 ? 208.294 195.138 213.488 1.00 0.81 685 ASP A CA 1
ATOM 12903 C C . ASP B 1 685 ? 208.129 193.713 212.978 1.00 0.81 685 ASP A C 1
ATOM 12904 O O . ASP B 1 685 ? 207.315 192.946 213.496 1.00 0.81 685 ASP A O 1
ATOM 12909 N N . HIS B 1 686 ? 208.908 193.352 211.959 1.00 0.73 686 HIS A N 1
ATOM 12910 C CA . HIS B 1 686 ? 208.866 192.002 211.415 1.00 0.73 686 HIS A CA 1
ATOM 12911 C C . HIS B 1 686 ? 209.555 190.978 212.304 1.00 0.73 686 HIS A C 1
ATOM 12912 O O . HIS B 1 686 ? 209.163 189.807 212.287 1.00 0.73 686 HIS A O 1
ATOM 12919 N N . ALA B 1 687 ? 210.558 191.384 213.078 1.00 0.78 687 ALA A N 1
ATOM 12920 C CA . ALA B 1 687 ? 211.328 190.462 213.899 1.00 0.78 687 ALA A CA 1
ATOM 12921 C C . ALA B 1 687 ? 210.736 190.280 215.288 1.00 0.78 687 ALA A C 1
ATOM 12922 O O . ALA B 1 687 ? 211.263 189.488 216.075 1.00 0.78 687 ALA A O 1
ATOM 12924 N N . GLY B 1 688 ? 209.655 190.982 215.605 1.00 0.70 688 GLY A N 1
ATOM 12925 C CA . GLY B 1 688 ? 209.096 190.891 216.946 1.00 0.70 688 GLY A CA 1
ATOM 12926 C C . GLY B 1 688 ? 210.070 191.320 218.018 1.00 0.70 688 GLY A C 1
ATOM 12927 O O . GLY B 1 688 ? 210.108 190.725 219.102 1.00 0.70 688 GLY A O 1
ATOM 12928 N N . ALA B 1 689 ? 210.871 192.349 217.734 1.00 0.77 689 ALA A N 1
ATOM 12929 C CA . ALA B 1 689 ? 211.889 192.782 218.685 1.00 0.77 689 ALA A CA 1
ATOM 12930 C C . ALA B 1 689 ? 211.261 193.344 219.952 1.00 0.77 689 ALA A C 1
ATOM 12931 O O . ALA B 1 689 ? 211.885 193.336 221.019 1.00 0.77 689 ALA A O 1
ATOM 12933 N N . GLY B 1 690 ? 210.033 193.841 219.855 1.00 0.81 690 GLY A N 1
ATOM 12934 C CA . GLY B 1 690 ? 209.351 194.378 221.014 1.00 0.81 690 GLY A CA 1
ATOM 12935 C C . GLY B 1 690 ? 208.847 195.786 220.792 1.00 0.81 690 GLY A C 1
ATOM 12936 O O . GLY B 1 690 ? 209.121 196.395 219.754 1.00 0.81 690 GLY A O 1
ATOM 12937 N N . HIS B 1 691 ? 208.107 196.317 221.762 1.00 0.76 691 HIS A N 1
ATOM 12938 C CA . HIS B 1 691 ? 207.558 197.659 221.615 1.00 0.76 691 HIS A CA 1
ATOM 12939 C C . HIS B 1 691 ? 208.636 198.728 221.739 1.00 0.76 691 HIS A C 1
ATOM 12940 O O . HIS B 1 691 ? 208.620 199.714 220.996 1.00 0.76 691 HIS A O 1
ATOM 12947 N N . ASP B 1 692 ? 209.574 198.558 222.674 1.00 0.77 692 ASP A N 1
ATOM 12948 C CA . ASP B 1 692 ? 210.603 199.574 222.880 1.00 0.77 692 ASP A CA 1
ATOM 12949 C C . ASP B 1 692 ? 211.501 199.713 221.658 1.00 0.77 692 ASP A C 1
ATOM 12950 O O . ASP B 1 692 ? 211.859 200.830 221.265 1.00 0.77 692 ASP A O 1
ATOM 12955 N N . ALA B 1 693 ? 211.878 198.590 221.046 1.00 0.84 693 ALA A N 1
ATOM 12956 C CA . ALA B 1 693 ? 212.672 198.647 219.825 1.00 0.84 693 ALA A CA 1
ATOM 12957 C C . ALA B 1 693 ? 211.899 199.336 218.711 1.00 0.84 693 ALA A C 1
ATOM 12958 O O . ALA B 1 693 ? 212.464 200.111 217.930 1.00 0.84 693 ALA A O 1
ATOM 12960 N N . LEU B 1 694 ? 210.595 199.066 218.626 1.00 0.81 694 LEU A N 1
ATOM 12961 C CA . LEU B 1 694 ? 209.768 199.720 217.621 1.00 0.81 694 LEU A CA 1
ATOM 12962 C C . LEU B 1 694 ? 209.725 201.225 217.834 1.00 0.81 694 LEU A C 1
ATOM 12963 O O . LEU B 1 694 ? 209.803 201.996 216.875 1.00 0.81 694 LEU A O 1
ATOM 12968 N N . MET B 1 695 ? 209.606 201.666 219.088 1.00 0.80 695 MET A N 1
ATOM 12969 C CA . MET B 1 695 ? 209.573 203.099 219.363 1.00 0.80 695 MET A CA 1
ATOM 12970 C C . MET B 1 695 ? 210.918 203.748 219.063 1.00 0.80 695 MET A C 1
ATOM 12971 O O . MET B 1 695 ? 210.979 204.878 218.564 1.00 0.80 695 MET A O 1
ATOM 12976 N N . ALA B 1 696 ? 212.013 203.050 219.370 1.00 0.86 696 ALA A N 1
ATOM 12977 C CA . ALA B 1 696 ? 213.332 203.580 219.036 1.00 0.86 696 ALA A CA 1
ATOM 12978 C C . ALA B 1 696 ? 213.498 203.724 217.529 1.00 0.86 696 ALA A C 1
ATOM 12979 O O . ALA B 1 696 ? 214.018 204.738 217.045 1.00 0.86 696 ALA A O 1
ATOM 12981 N N . ALA B 1 697 ? 213.052 202.721 216.770 1.00 0.85 697 ALA A N 1
ATOM 12982 C CA . ALA B 1 697 ? 213.101 202.810 215.315 1.00 0.85 697 ALA A CA 1
ATOM 12983 C C . ALA B 1 697 ? 212.217 203.940 214.808 1.00 0.85 697 ALA A C 1
ATOM 12984 O O . ALA B 1 697 ? 212.567 204.637 213.851 1.00 0.85 697 ALA A O 1
ATOM 12986 N N . ARG B 1 698 ? 211.055 204.126 215.435 1.00 0.79 698 ARG A N 1
ATOM 12987 C CA . ARG B 1 698 ? 210.166 205.224 215.074 1.00 0.79 698 ARG A CA 1
ATOM 12988 C C . ARG B 1 698 ? 210.864 206.565 215.254 1.00 0.79 698 ARG A C 1
ATOM 12989 O O . ARG B 1 698 ? 210.814 207.431 214.374 1.00 0.79 698 ARG A O 1
ATOM 12997 N N . ASN B 1 699 ? 211.525 206.747 216.397 1.00 0.82 699 ASN A N 1
ATOM 12998 C CA . ASN B 1 699 ? 212.229 207.997 216.659 1.00 0.82 699 ASN A CA 1
ATOM 12999 C C . ASN B 1 699 ? 213.358 208.210 215.660 1.00 0.82 699 ASN A C 1
ATOM 13000 O O . ASN B 1 699 ? 213.560 209.323 215.160 1.00 0.82 699 ASN A O 1
ATOM 13005 N N . GLN B 1 700 ? 214.111 207.149 215.360 1.00 0.78 700 GLN A N 1
ATOM 13006 C CA . GLN B 1 700 ? 215.206 207.268 214.402 1.00 0.78 700 GLN A CA 1
ATOM 13007 C C . GLN B 1 700 ? 214.688 207.648 213.021 1.00 0.78 700 GLN A C 1
ATOM 13008 O O . GLN B 1 700 ? 215.257 208.515 212.344 1.00 0.78 700 GLN A O 1
ATOM 13014 N N . LEU B 1 701 ? 213.602 207.008 212.588 1.00 0.82 701 LEU A N 1
ATOM 13015 C CA . LEU B 1 701 ? 213.021 207.307 211.285 1.00 0.82 701 LEU A CA 1
ATOM 13016 C C . LEU B 1 701 ? 212.514 208.741 211.230 1.00 0.82 701 LEU A C 1
ATOM 13017 O O . LEU B 1 701 ? 212.683 209.436 210.223 1.00 0.82 701 LEU A O 1
ATOM 13022 N N . LEU B 1 702 ? 211.871 209.199 212.307 1.00 0.81 702 LEU A N 1
ATOM 13023 C CA . LEU B 1 702 ? 211.399 210.578 212.340 1.00 0.81 702 LEU A CA 1
ATOM 13024 C C . LEU B 1 702 ? 212.553 211.564 212.279 1.00 0.81 702 LEU A C 1
ATOM 13025 O O . LEU B 1 702 ? 212.459 212.588 211.593 1.00 0.81 702 LEU A O 1
ATOM 13030 N N . ALA B 1 703 ? 213.648 211.280 212.987 1.00 0.85 703 ALA A N 1
ATOM 13031 C CA . ALA B 1 703 ? 214.814 212.154 212.917 1.00 0.85 703 ALA A CA 1
ATOM 13032 C C . ALA B 1 703 ? 215.375 212.200 211.502 1.00 0.85 703 ALA A C 1
ATOM 13033 O O . ALA B 1 703 ? 215.689 213.278 210.980 1.00 0.85 703 ALA A O 1
ATOM 13035 N N . LEU B 1 704 ? 215.493 211.037 210.858 1.00 0.81 704 LEU A N 1
ATOM 13036 C CA . LEU B 1 704 ? 216.005 210.997 209.491 1.00 0.81 704 LEU A CA 1
ATOM 13037 C C . LEU B 1 704 ? 215.103 211.779 208.545 1.00 0.81 704 LEU A C 1
ATOM 13038 O O . LEU B 1 704 ? 215.584 212.531 207.690 1.00 0.81 704 LEU A O 1
ATOM 13043 N N . ALA B 1 705 ? 213.787 211.614 208.687 1.00 0.84 705 ALA A N 1
ATOM 13044 C CA . ALA B 1 705 ? 212.849 212.327 207.826 1.00 0.84 705 ALA A CA 1
ATOM 13045 C C . ALA B 1 705 ? 212.942 213.830 208.042 1.00 0.84 705 ALA A C 1
ATOM 13046 O O . ALA B 1 705 ? 212.884 214.611 207.087 1.00 0.84 705 ALA A O 1
ATOM 13048 N N . ALA B 1 706 ? 213.080 214.255 209.299 1.00 0.81 706 ALA A N 1
ATOM 13049 C CA . ALA B 1 706 ? 213.246 215.676 209.580 1.00 0.81 706 ALA A CA 1
ATOM 13050 C C . ALA B 1 706 ? 214.535 216.208 208.972 1.00 0.81 706 ALA A C 1
ATOM 13051 O O . ALA B 1 706 ? 214.604 217.372 208.561 1.00 0.81 706 ALA A O 1
ATOM 13053 N N . GLU B 1 707 ? 215.574 215.371 208.915 1.00 0.72 707 GLU A N 1
ATOM 13054 C CA . GLU B 1 707 ? 216.828 215.797 208.300 1.00 0.72 707 GLU A CA 1
ATOM 13055 C C . GLU B 1 707 ? 216.654 216.060 206.808 1.00 0.72 707 GLU A C 1
ATOM 13056 O O . GLU B 1 707 ? 217.178 217.045 206.276 1.00 0.72 707 GLU A O 1
ATOM 13062 N N . ASN B 1 708 ? 215.927 215.190 206.115 1.00 0.72 708 ASN A N 1
ATOM 13063 C CA . ASN B 1 708 ? 215.777 215.327 204.673 1.00 0.72 708 ASN A CA 1
ATOM 13064 C C . ASN B 1 708 ? 214.972 216.577 204.334 1.00 0.72 708 ASN A C 1
ATOM 13065 O O . ASN B 1 708 ? 213.957 216.851 204.990 1.00 0.72 708 ASN A O 1
ATOM 13070 N N . PRO B 1 709 ? 215.382 217.355 203.329 1.00 0.67 709 PRO A N 1
ATOM 13071 C CA . PRO B 1 709 ? 214.582 218.505 202.901 1.00 0.67 709 PRO A CA 1
ATOM 13072 C C . PRO B 1 709 ? 213.455 218.158 201.944 1.00 0.67 709 PRO A C 1
ATOM 13073 O O . PRO B 1 709 ? 212.548 218.981 201.765 1.00 0.67 709 PRO A O 1
ATOM 13077 N N . GLU B 1 710 ? 213.481 216.976 201.332 1.00 0.59 710 GLU A N 1
ATOM 13078 C CA . GLU B 1 710 ? 212.422 216.567 200.422 1.00 0.59 710 GLU A CA 1
ATOM 13079 C C . GLU B 1 710 ? 211.133 216.211 201.143 1.00 0.59 710 GLU A C 1
ATOM 13080 O O . GLU B 1 710 ? 210.078 216.145 200.503 1.00 0.59 710 GLU A O 1
ATOM 13086 N N . LEU B 1 711 ? 211.192 215.985 202.450 1.00 0.78 711 LEU A N 1
ATOM 13087 C CA . LEU B 1 711 ? 210.038 215.604 203.245 1.00 0.78 711 LEU A CA 1
ATOM 13088 C C . LEU B 1 711 ? 209.679 216.726 204.207 1.00 0.78 711 LEU A C 1
ATOM 13089 O O . LEU B 1 711 ? 210.549 217.446 204.701 1.00 0.78 711 LEU A O 1
ATOM 13094 N N . THR B 1 712 ? 208.384 216.870 204.464 1.00 0.73 712 THR A N 1
ATOM 13095 C CA . THR B 1 712 ? 207.902 217.855 205.416 1.00 0.73 712 THR A CA 1
ATOM 13096 C C . THR B 1 712 ? 206.704 217.287 206.160 1.00 0.73 712 THR A C 1
ATOM 13097 O O . THR B 1 712 ? 205.988 216.419 205.655 1.00 0.73 712 THR A O 1
ATOM 13101 N N . ARG B 1 713 ? 206.506 217.782 207.382 1.00 0.66 713 ARG A N 1
ATOM 13102 C CA . ARG B 1 713 ? 205.362 217.404 208.211 1.00 0.66 713 ARG A CA 1
ATOM 13103 C C . ARG B 1 713 ? 205.308 215.901 208.460 1.00 0.66 713 ARG A C 1
ATOM 13104 O O . ARG B 1 713 ? 204.229 215.320 208.587 1.00 0.66 713 ARG A O 1
ATOM 13112 N N . VAL B 1 714 ? 206.469 215.255 208.535 1.00 0.80 714 VAL A N 1
ATOM 13113 C CA . VAL B 1 714 ? 206.499 213.830 208.839 1.00 0.80 714 VAL A CA 1
ATOM 13114 C C . VAL B 1 714 ? 206.265 213.651 210.332 1.00 0.80 714 VAL A C 1
ATOM 13115 O O . VAL B 1 714 ? 206.978 214.229 211.159 1.00 0.80 714 VAL A O 1
ATOM 13119 N N . ARG B 1 715 ? 205.265 212.850 210.683 1.00 0.74 715 ARG A N 1
ATOM 13120 C CA . ARG B 1 715 ? 204.848 212.704 212.067 1.00 0.74 715 ARG A CA 1
ATOM 13121 C C . ARG B 1 715 ? 204.390 211.275 212.306 1.00 0.74 715 ARG A C 1
ATOM 13122 O O . ARG B 1 715 ? 204.099 210.527 211.371 1.00 0.74 715 ARG A O 1
ATOM 13130 N N . HIS B 1 716 ? 204.336 210.897 213.578 1.00 0.77 716 HIS A N 1
ATOM 13131 C CA . HIS B 1 716 ? 203.776 209.619 213.994 1.00 0.77 716 HIS A CA 1
ATOM 13132 C C . HIS B 1 716 ? 202.300 209.818 214.300 1.00 0.77 716 HIS A C 1
ATOM 13133 O O . HIS B 1 716 ? 201.946 210.605 215.184 1.00 0.77 716 HIS A O 1
ATOM 13140 N N . ASN B 1 717 ? 201.442 209.106 213.572 1.00 0.74 717 ASN A N 1
ATOM 13141 C CA . ASN B 1 717 ? 199.996 209.229 213.742 1.00 0.74 717 ASN A CA 1
ATOM 13142 C C . ASN B 1 717 ? 199.557 208.358 214.920 1.00 0.74 717 ASN A C 1
ATOM 13143 O O . ASN B 1 717 ? 198.823 207.378 214.784 1.00 0.74 717 ASN A O 1
ATOM 13148 N N . GLY B 1 718 ? 200.025 208.741 216.099 1.00 0.76 718 GLY A N 1
ATOM 13149 C CA . GLY B 1 718 ? 199.742 207.966 217.287 1.00 0.76 718 GLY A CA 1
ATOM 13150 C C . GLY B 1 718 ? 200.117 208.727 218.537 1.00 0.76 718 GLY A C 1
ATOM 13151 O O . GLY B 1 718 ? 200.299 209.945 218.517 1.00 0.76 718 GLY A O 1
ATOM 13152 N N . LEU B 1 719 ? 200.227 207.984 219.635 1.00 0.70 719 LEU A N 1
ATOM 13153 C CA . LEU B 1 719 ? 200.547 208.543 220.940 1.00 0.70 719 LEU A CA 1
ATOM 13154 C C . LEU B 1 719 ? 201.848 207.941 221.448 1.00 0.70 719 LEU A C 1
ATOM 13155 O O . LEU B 1 719 ? 202.025 206.719 221.415 1.00 0.70 719 LEU A O 1
ATOM 13160 N N . ASP B 1 720 ? 202.751 208.797 221.915 1.00 0.72 720 ASP A N 1
ATOM 13161 C CA . ASP B 1 720 ? 203.992 208.334 222.511 1.00 0.72 720 ASP A CA 1
ATOM 13162 C C . ASP B 1 720 ? 203.721 207.714 223.877 1.00 0.72 720 ASP A C 1
ATOM 13163 O O . ASP B 1 720 ? 202.662 207.908 224.477 1.00 0.72 720 ASP A O 1
ATOM 13168 N N . ASP B 1 721 ? 204.700 206.954 224.365 1.00 0.74 721 ASP A N 1
ATOM 13169 C CA . ASP B 1 721 ? 204.572 206.322 225.670 1.00 0.74 721 ASP A CA 1
ATOM 13170 C C . ASP B 1 721 ? 204.404 207.373 226.759 1.00 0.74 721 ASP A C 1
ATOM 13171 O O . ASP B 1 721 ? 205.133 208.366 226.806 1.00 0.74 721 ASP A O 1
ATOM 13176 N N . SER B 1 722 ? 203.437 207.140 227.640 1.00 0.76 722 SER A N 1
ATOM 13177 C CA . SER B 1 722 ? 203.097 208.083 228.686 1.00 0.76 722 SER A CA 1
ATOM 13178 C C . SER B 1 722 ? 203.506 207.539 230.047 1.00 0.76 722 SER A C 1
ATOM 13179 O O . SER B 1 722 ? 203.513 206.322 230.256 1.00 0.76 722 SER A O 1
ATOM 13182 N N . PRO B 1 723 ? 203.870 208.411 230.985 1.00 0.77 723 PRO A N 1
ATOM 13183 C CA . PRO B 1 723 ? 204.141 207.948 232.348 1.00 0.77 723 PRO A CA 1
ATOM 13184 C C . PRO B 1 723 ? 202.902 207.314 232.957 1.00 0.77 723 PRO A C 1
ATOM 13185 O O . PRO B 1 723 ? 201.775 207.744 232.709 1.00 0.77 723 PRO A O 1
ATOM 13189 N N . GLN B 1 724 ? 203.120 206.270 233.749 1.00 0.72 724 GLN A N 1
ATOM 13190 C CA . GLN B 1 724 ? 202.043 205.581 234.443 1.00 0.72 724 GLN A CA 1
ATOM 13191 C C . GLN B 1 724 ? 202.436 205.392 235.897 1.00 0.72 724 GLN A C 1
ATOM 13192 O O . GLN B 1 724 ? 203.523 204.884 236.187 1.00 0.72 724 GLN A O 1
ATOM 13198 N N . LEU B 1 725 ? 201.556 205.797 236.803 1.00 0.76 725 LEU A N 1
ATOM 13199 C CA . LEU B 1 725 ? 201.768 205.627 238.233 1.00 0.76 725 LEU A CA 1
ATOM 13200 C C . LEU B 1 725 ? 201.144 204.302 238.643 1.00 0.76 725 LEU A C 1
ATOM 13201 O O . LEU B 1 725 ? 199.920 204.156 238.626 1.00 0.76 725 LEU A O 1
ATOM 13206 N N . GLN B 1 726 ? 201.978 203.339 239.011 1.00 0.67 726 GLN A N 1
ATOM 13207 C CA . GLN B 1 726 ? 201.501 202.018 239.390 1.00 0.67 726 GLN A CA 1
ATOM 13208 C C . GLN B 1 726 ? 201.507 201.896 240.907 1.00 0.67 726 GLN A C 1
ATOM 13209 O O . GLN B 1 726 ? 202.535 202.131 241.549 1.00 0.67 726 GLN A O 1
ATOM 13215 N N . ILE B 1 727 ? 200.360 201.535 241.471 1.00 0.73 727 ILE A N 1
ATOM 13216 C CA . ILE B 1 727 ? 200.250 201.293 242.903 1.00 0.73 727 ILE A CA 1
ATOM 13217 C C . ILE B 1 727 ? 200.689 199.867 243.199 1.00 0.73 727 ILE A C 1
ATOM 13218 O O . ILE B 1 727 ? 200.397 198.940 242.435 1.00 0.73 727 ILE A O 1
ATOM 13223 N N . ASP B 1 728 ? 201.400 199.686 244.307 1.00 0.73 728 ASP A N 1
ATOM 13224 C CA . ASP B 1 728 ? 201.869 198.375 244.742 1.00 0.73 728 ASP A CA 1
ATOM 13225 C C . ASP B 1 728 ? 201.259 198.070 246.102 1.00 0.73 728 ASP A C 1
ATOM 13226 O O . ASP B 1 728 ? 201.656 198.662 247.111 1.00 0.73 728 ASP A O 1
ATOM 13231 N N . ILE B 1 729 ? 200.297 197.155 246.128 1.00 0.74 729 ILE A N 1
ATOM 13232 C CA . ILE B 1 729 ? 199.683 196.695 247.366 1.00 0.74 729 ILE A CA 1
ATOM 13233 C C . ILE B 1 729 ? 200.265 195.333 247.706 1.00 0.74 729 ILE A C 1
ATOM 13234 O O . ILE B 1 729 ? 200.176 194.396 246.904 1.00 0.74 729 ILE A O 1
ATOM 13239 N N . ASP B 1 730 ? 200.864 195.216 248.887 1.00 0.78 730 ASP A N 1
ATOM 13240 C CA . ASP B 1 730 ? 201.278 193.911 249.380 1.00 0.78 730 ASP A CA 1
ATOM 13241 C C . ASP B 1 730 ? 200.123 193.282 250.148 1.00 0.78 730 ASP A C 1
ATOM 13242 O O . ASP B 1 730 ? 199.512 193.924 251.008 1.00 0.78 730 ASP A O 1
ATOM 13247 N N . GLN B 1 731 ? 199.809 192.030 249.820 1.00 0.72 731 GLN A N 1
ATOM 13248 C CA . GLN B 1 731 ? 198.619 191.409 250.389 1.00 0.72 731 GLN A CA 1
ATOM 13249 C C . GLN B 1 731 ? 198.859 190.928 251.813 1.00 0.72 731 GLN A C 1
ATOM 13250 O O . GLN B 1 731 ? 197.903 190.686 252.555 1.00 0.72 731 GLN A O 1
ATOM 13256 N N . ARG B 1 732 ? 200.122 190.781 252.216 1.00 0.68 732 ARG A N 1
ATOM 13257 C CA . ARG B 1 732 ? 200.400 190.356 253.583 1.00 0.68 732 ARG A CA 1
ATOM 13258 C C . ARG B 1 732 ? 199.879 191.374 254.587 1.00 0.68 732 ARG A C 1
ATOM 13259 O O . ARG B 1 732 ? 199.133 191.028 255.508 1.00 0.68 732 ARG A O 1
ATOM 13267 N N . LYS B 1 733 ? 200.252 192.643 254.417 1.00 0.78 733 LYS A N 1
ATOM 13268 C CA . LYS B 1 733 ? 199.789 193.666 255.345 1.00 0.78 733 LYS A CA 1
ATOM 13269 C C . LYS B 1 733 ? 198.320 193.993 255.116 1.00 0.78 733 LYS A C 1
ATOM 13270 O O . LYS B 1 733 ? 197.614 194.395 256.047 1.00 0.78 733 LYS A O 1
ATOM 13276 N N . ALA B 1 734 ? 197.840 193.829 253.882 1.00 0.82 734 ALA A N 1
ATOM 13277 C CA . ALA B 1 734 ? 196.427 194.067 253.606 1.00 0.82 734 ALA A CA 1
ATOM 13278 C C . ALA B 1 734 ? 195.548 193.074 254.355 1.00 0.82 734 ALA A C 1
ATOM 13279 O O . ALA B 1 734 ? 194.545 193.454 254.969 1.00 0.82 734 ALA A O 1
ATOM 13281 N N . GLN B 1 735 ? 195.911 191.790 254.317 1.00 0.74 735 GLN A N 1
ATOM 13282 C CA . GLN B 1 735 ? 195.130 190.781 255.023 1.00 0.74 735 GLN A CA 1
ATOM 13283 C C . GLN B 1 735 ? 195.413 190.809 256.519 1.00 0.74 735 GLN A C 1
ATOM 13284 O O . GLN B 1 735 ? 194.541 190.468 257.326 1.00 0.74 735 GLN A O 1
ATOM 13290 N N . ALA B 1 736 ? 196.625 191.209 256.908 1.00 0.81 736 ALA A N 1
ATOM 13291 C CA . ALA B 1 736 ? 196.953 191.305 258.325 1.00 0.81 736 ALA A CA 1
ATOM 13292 C C . ALA B 1 736 ? 196.062 192.322 259.022 1.00 0.81 736 ALA A C 1
ATOM 13293 O O . ALA B 1 736 ? 195.651 192.119 260.169 1.00 0.81 736 ALA A O 1
ATOM 13295 N N . LEU B 1 737 ? 195.753 193.420 258.342 1.00 0.83 737 LEU A N 1
ATOM 13296 C CA . LEU B 1 737 ? 194.837 194.424 258.856 1.00 0.83 737 LEU A CA 1
ATOM 13297 C C . LEU B 1 737 ? 193.383 194.099 258.549 1.00 0.83 737 LEU A C 1
ATOM 13298 O O . LEU B 1 737 ? 192.503 194.904 258.868 1.00 0.83 737 LEU A O 1
ATOM 13303 N N . GLY B 1 738 ? 193.114 192.945 257.944 1.00 0.86 738 GLY A N 1
ATOM 13304 C CA . GLY B 1 738 ? 191.757 192.544 257.636 1.00 0.86 738 GLY A CA 1
ATOM 13305 C C . GLY B 1 738 ? 191.088 193.418 256.598 1.00 0.86 738 GLY A C 1
ATOM 13306 O O . GLY B 1 738 ? 189.929 193.808 256.761 1.00 0.86 738 GLY A O 1
ATOM 13307 N N . VAL B 1 739 ? 191.807 193.732 255.525 1.00 0.83 739 VAL A N 1
ATOM 13308 C CA . VAL B 1 739 ? 191.318 194.613 254.471 1.00 0.83 739 VAL A CA 1
ATOM 13309 C C . VAL B 1 739 ? 191.199 193.809 253.186 1.00 0.83 739 VAL A C 1
ATOM 13310 O O . VAL B 1 739 ? 192.152 193.138 252.775 1.00 0.83 739 VAL A O 1
ATOM 13314 N N . ALA B 1 740 ? 190.032 193.877 252.553 1.00 0.81 740 ALA A N 1
ATOM 13315 C CA . ALA B 1 740 ? 189.797 193.146 251.318 1.00 0.81 740 ALA A CA 1
ATOM 13316 C C . ALA B 1 740 ? 190.389 193.891 250.130 1.00 0.81 740 ALA A C 1
ATOM 13317 O O . ALA B 1 740 ? 190.387 195.124 250.087 1.00 0.81 740 ALA A O 1
ATOM 13319 N N . ILE B 1 741 ? 190.900 193.131 249.160 1.00 0.77 741 ILE A N 1
ATOM 13320 C CA . ILE B 1 741 ? 191.450 193.735 247.951 1.00 0.77 741 ILE A CA 1
ATOM 13321 C C . ILE B 1 741 ? 190.357 194.429 247.154 1.00 0.77 741 ILE A C 1
ATOM 13322 O O . ILE B 1 741 ? 190.597 195.466 246.522 1.00 0.77 741 ILE A O 1
ATOM 13327 N N . ASP B 1 742 ? 189.146 193.873 247.162 1.00 0.73 742 ASP A N 1
ATOM 13328 C CA . ASP B 1 742 ? 188.046 194.492 246.433 1.00 0.73 742 ASP A CA 1
ATOM 13329 C C . ASP B 1 742 ? 187.750 195.884 246.973 1.00 0.73 742 ASP A C 1
ATOM 13330 O O . ASP B 1 742 ? 187.500 196.819 246.206 1.00 0.73 742 ASP A O 1
ATOM 13335 N N . ASP B 1 743 ? 187.781 196.044 248.297 1.00 0.74 743 ASP A N 1
ATOM 13336 C CA . ASP B 1 743 ? 187.503 197.347 248.893 1.00 0.74 743 ASP A CA 1
ATOM 13337 C C . ASP B 1 743 ? 188.562 198.373 248.508 1.00 0.74 743 ASP A C 1
ATOM 13338 O O . ASP B 1 743 ? 188.240 199.526 248.199 1.00 0.74 743 ASP A O 1
ATOM 13343 N N . ILE B 1 744 ? 189.837 197.979 248.533 1.00 0.79 744 ILE A N 1
ATOM 13344 C CA . ILE B 1 744 ? 190.891 198.927 248.197 1.00 0.79 744 ILE A CA 1
ATOM 13345 C C . ILE B 1 744 ? 190.886 199.258 246.714 1.00 0.79 744 ILE A C 1
ATOM 13346 O O . ILE B 1 744 ? 191.254 200.372 246.331 1.00 0.79 744 ILE A O 1
ATOM 13351 N N . ASN B 1 745 ? 190.481 198.318 245.859 1.00 0.73 745 ASN A N 1
ATOM 13352 C CA . ASN B 1 745 ? 190.329 198.649 244.448 1.00 0.73 745 ASN A CA 1
ATOM 13353 C C . ASN B 1 745 ? 189.147 199.585 244.233 1.00 0.73 745 ASN A C 1
ATOM 13354 O O . ASN B 1 745 ? 189.217 200.512 243.419 1.00 0.73 745 ASN A O 1
ATOM 13359 N N . ASP B 1 746 ? 188.055 199.359 244.965 1.00 0.77 746 ASP A N 1
ATOM 13360 C CA . ASP B 1 746 ? 186.875 200.202 244.825 1.00 0.77 746 ASP A CA 1
ATOM 13361 C C . ASP B 1 746 ? 187.159 201.627 245.278 1.00 0.77 746 ASP A C 1
ATOM 13362 O O . ASP B 1 746 ? 186.745 202.589 244.625 1.00 0.77 746 ASP A O 1
ATOM 13367 N N . THR B 1 747 ? 187.859 201.783 246.404 1.00 0.79 747 THR A N 1
ATOM 13368 C CA . THR B 1 747 ? 188.201 203.119 246.882 1.00 0.79 747 THR A CA 1
ATOM 13369 C C . THR B 1 747 ? 189.116 203.832 245.897 1.00 0.79 747 THR A C 1
ATOM 13370 O O . THR B 1 747 ? 188.955 205.028 245.631 1.00 0.79 747 THR A O 1
ATOM 13374 N N . LEU B 1 748 ? 190.092 203.108 245.350 1.00 0.77 748 LEU A N 1
ATOM 13375 C CA . LEU B 1 748 ? 190.994 203.698 244.369 1.00 0.77 748 LEU A CA 1
ATOM 13376 C C . LEU B 1 748 ? 190.232 204.152 243.132 1.00 0.77 748 LEU A C 1
ATOM 13377 O O . LEU B 1 748 ? 190.451 205.257 242.624 1.00 0.77 748 LEU A O 1
ATOM 13382 N N . GLN B 1 749 ? 189.322 203.312 242.639 1.00 0.74 749 GLN A N 1
ATOM 13383 C CA . GLN B 1 749 ? 188.537 203.673 241.463 1.00 0.74 749 GLN A CA 1
ATOM 13384 C C . GLN B 1 749 ? 187.636 204.868 241.748 1.00 0.74 749 GLN A C 1
ATOM 13385 O O . GLN B 1 749 ? 187.488 205.762 240.909 1.00 0.74 749 GLN A O 1
ATOM 13391 N N . THR B 1 750 ? 187.018 204.896 242.930 1.00 0.79 750 THR A N 1
ATOM 13392 C CA . THR B 1 750 ? 186.131 206.000 243.277 1.00 0.79 750 THR A CA 1
ATOM 13393 C C . THR B 1 750 ? 186.894 207.312 243.390 1.00 0.79 750 THR A C 1
ATOM 13394 O O . THR B 1 750 ? 186.440 208.347 242.890 1.00 0.79 750 THR A O 1
ATOM 13398 N N . ALA B 1 751 ? 188.061 207.289 244.029 1.00 0.82 751 ALA A N 1
ATOM 13399 C CA . ALA B 1 751 ? 188.802 208.528 244.255 1.00 0.82 751 ALA A CA 1
ATOM 13400 C C . ALA B 1 751 ? 189.512 208.987 242.986 1.00 0.82 751 ALA A C 1
ATOM 13401 O O . ALA B 1 751 ? 189.250 210.078 242.473 1.00 0.82 751 ALA A O 1
ATOM 13403 N N . TRP B 1 752 ? 190.420 208.160 242.466 1.00 0.76 752 TRP A N 1
ATOM 13404 C CA . TRP B 1 752 ? 191.230 208.581 241.329 1.00 0.76 752 TRP A CA 1
ATOM 13405 C C . TRP B 1 752 ? 190.431 208.571 240.034 1.00 0.76 752 TRP A C 1
ATOM 13406 O O . TRP B 1 752 ? 190.529 209.504 239.229 1.00 0.76 752 TRP A O 1
ATOM 13417 N N . GLY B 1 753 ? 189.629 207.536 239.817 1.00 0.74 753 GLY A N 1
ATOM 13418 C CA . GLY B 1 753 ? 188.858 207.449 238.595 1.00 0.74 753 GLY A CA 1
ATOM 13419 C C . GLY B 1 753 ? 187.520 208.135 238.742 1.00 0.74 753 GLY A C 1
ATOM 13420 O O . GLY B 1 753 ? 187.466 209.342 238.980 1.00 0.74 753 GLY A O 1
ATOM 13421 N N . SER B 1 754 ? 186.436 207.381 238.603 1.00 0.77 754 SER A N 1
ATOM 13422 C CA . SER B 1 754 ? 185.106 207.919 238.841 1.00 0.77 754 SER A CA 1
ATOM 13423 C C . SER B 1 754 ? 184.145 206.756 239.001 1.00 0.77 754 SER A C 1
ATOM 13424 O O . SER B 1 754 ? 184.270 205.747 238.305 1.00 0.77 754 SER A O 1
ATOM 13427 N N . SER B 1 755 ? 183.191 206.903 239.914 1.00 0.78 755 SER A N 1
ATOM 13428 C CA . SER B 1 755 ? 182.239 205.848 240.224 1.00 0.78 755 SER A CA 1
ATOM 13429 C C . SER B 1 755 ? 180.840 206.293 239.827 1.00 0.78 755 SER A C 1
ATOM 13430 O O . SER B 1 755 ? 180.386 207.366 240.234 1.00 0.78 755 SER A O 1
ATOM 13433 N N . TYR B 1 756 ? 180.166 205.463 239.033 1.00 0.80 756 TYR A N 1
ATOM 13434 C CA . TYR B 1 756 ? 178.791 205.709 238.604 1.00 0.80 756 TYR A CA 1
ATOM 13435 C C . TYR B 1 756 ? 177.862 205.129 239.667 1.00 0.80 756 TYR A C 1
ATOM 13436 O O . TYR B 1 756 ? 177.599 203.926 239.727 1.00 0.80 756 TYR A O 1
ATOM 13445 N N . VAL B 1 757 ? 177.360 206.013 240.530 1.00 0.85 757 VAL A N 1
ATOM 13446 C CA . VAL B 1 757 ? 176.565 205.559 241.668 1.00 0.85 757 VAL A CA 1
ATOM 13447 C C . VAL B 1 757 ? 175.130 205.264 241.243 1.00 0.85 757 VAL A C 1
ATOM 13448 O O . VAL B 1 757 ? 174.655 204.128 241.353 1.00 0.85 757 VAL A O 1
ATOM 13452 N N . ASN B 1 758 ? 174.422 206.272 240.753 1.00 0.81 758 ASN A N 1
ATOM 13453 C CA . ASN B 1 758 ? 173.018 206.128 240.371 1.00 0.81 758 ASN A CA 1
ATOM 13454 C C . ASN B 1 758 ? 172.678 207.259 239.407 1.00 0.81 758 ASN A C 1
ATOM 13455 O O . ASN B 1 758 ? 173.566 207.969 238.921 1.00 0.81 758 ASN A O 1
ATOM 13460 N N . ASP B 1 759 ? 171.390 207.425 239.125 1.00 0.82 759 ASP A N 1
ATOM 13461 C CA . ASP B 1 759 ? 170.905 208.408 238.169 1.00 0.82 759 ASP A CA 1
ATOM 13462 C C . ASP B 1 759 ? 170.132 209.511 238.879 1.00 0.82 759 ASP A C 1
ATOM 13463 O O . ASP B 1 759 ? 169.723 209.381 240.035 1.00 0.82 759 ASP A O 1
ATOM 13468 N N . PHE B 1 760 ? 169.938 210.613 238.160 1.00 0.80 760 PHE A N 1
ATOM 13469 C CA . PHE B 1 760 ? 169.076 211.694 238.610 1.00 0.80 760 PHE A CA 1
ATOM 13470 C C . PHE B 1 760 ? 168.400 212.291 237.386 1.00 0.80 760 PHE A C 1
ATOM 13471 O O . PHE B 1 760 ? 168.964 212.267 236.289 1.00 0.80 760 PHE A O 1
ATOM 13479 N N . MET B 1 761 ? 167.192 212.812 237.574 1.00 0.77 761 MET A N 1
ATOM 13480 C CA . MET B 1 761 ? 166.409 213.352 236.470 1.00 0.77 761 MET A CA 1
ATOM 13481 C C . MET B 1 761 ? 166.542 214.869 236.453 1.00 0.77 761 MET A C 1
ATOM 13482 O O . MET B 1 761 ? 166.265 215.534 237.456 1.00 0.77 761 MET A O 1
ATOM 13487 N N . ASP B 1 762 ? 166.962 215.412 235.313 1.00 0.73 762 ASP A N 1
ATOM 13488 C CA . ASP B 1 762 ? 167.148 216.846 235.139 1.00 0.73 762 ASP A CA 1
ATOM 13489 C C . ASP B 1 762 ? 166.291 217.309 233.972 1.00 0.73 762 ASP A C 1
ATOM 13490 O O . ASP B 1 762 ? 166.534 216.911 232.827 1.00 0.73 762 ASP A O 1
ATOM 13495 N N . ARG B 1 763 ? 165.297 218.149 234.264 1.00 0.65 763 ARG A N 1
ATOM 13496 C CA . ARG B 1 763 ? 164.416 218.717 233.244 1.00 0.65 763 ARG A CA 1
ATOM 13497 C C . ARG B 1 763 ? 163.791 217.625 232.381 1.00 0.65 763 ARG A C 1
ATOM 13498 O O . ARG B 1 763 ? 163.712 217.737 231.157 1.00 0.65 763 ARG A O 1
ATOM 13506 N N . GLY B 1 764 ? 163.349 216.551 233.029 1.00 0.67 764 GLY A N 1
ATOM 13507 C CA . GLY B 1 764 ? 162.730 215.451 232.322 1.00 0.67 764 GLY A CA 1
ATOM 13508 C C . GLY B 1 764 ? 163.688 214.503 231.644 1.00 0.67 764 GLY A C 1
ATOM 13509 O O . GLY B 1 764 ? 163.238 213.588 230.945 1.00 0.67 764 GLY A O 1
ATOM 13510 N N . ARG B 1 765 ? 164.992 214.684 231.826 1.00 0.66 765 ARG A N 1
ATOM 13511 C CA . ARG B 1 765 ? 166.004 213.832 231.219 1.00 0.66 765 ARG A CA 1
ATOM 13512 C C . ARG B 1 765 ? 166.740 213.078 232.315 1.00 0.66 765 ARG A C 1
ATOM 13513 O O . ARG B 1 765 ? 167.123 213.670 233.329 1.00 0.66 765 ARG A O 1
ATOM 13521 N N . VAL B 1 766 ? 166.937 211.781 232.109 1.00 0.78 766 VAL A N 1
ATOM 13522 C CA . VAL B 1 766 ? 167.646 210.949 233.075 1.00 0.78 766 VAL A CA 1
ATOM 13523 C C . VAL B 1 766 ? 169.141 211.073 232.820 1.00 0.78 766 VAL A C 1
ATOM 13524 O O . VAL B 1 766 ? 169.630 210.707 231.746 1.00 0.78 766 VAL A O 1
ATOM 13528 N N . LYS B 1 767 ? 169.871 211.584 233.805 1.00 0.77 767 LYS A N 1
ATOM 13529 C CA . LYS B 1 767 ? 171.304 211.794 233.688 1.00 0.77 767 LYS A CA 1
ATOM 13530 C C . LYS B 1 767 ? 172.030 211.100 234.834 1.00 0.77 767 LYS A C 1
ATOM 13531 O O . LYS B 1 767 ? 171.445 210.779 235.871 1.00 0.77 767 LYS A O 1
ATOM 13537 N N . LYS B 1 768 ? 173.323 210.873 234.632 1.00 0.81 768 LYS A N 1
ATOM 13538 C CA . LYS B 1 768 ? 174.138 210.088 235.545 1.00 0.81 768 LYS A CA 1
ATOM 13539 C C . LYS B 1 768 ? 174.590 210.915 236.744 1.00 0.81 768 LYS A C 1
ATOM 13540 O O . LYS B 1 768 ? 174.620 212.146 236.709 1.00 0.81 768 LYS A O 1
ATOM 13546 N N . VAL B 1 769 ? 174.946 210.211 237.816 1.00 0.86 769 VAL A N 1
ATOM 13547 C CA . VAL B 1 769 ? 175.545 210.804 239.007 1.00 0.86 769 VAL A CA 1
ATOM 13548 C C . VAL B 1 769 ? 176.890 210.131 239.227 1.00 0.86 769 VAL A C 1
ATOM 13549 O O . VAL B 1 769 ? 176.976 208.897 239.240 1.00 0.86 769 VAL A O 1
ATOM 13553 N N . TYR B 1 770 ? 177.936 210.933 239.394 1.00 0.84 770 TYR A N 1
ATOM 13554 C CA . TYR B 1 770 ? 179.289 210.432 239.568 1.00 0.84 770 TYR A CA 1
ATOM 13555 C C . TYR B 1 770 ? 179.870 210.908 240.892 1.00 0.84 770 TYR A C 1
ATOM 13556 O O . TYR B 1 770 ? 179.587 212.017 241.353 1.00 0.84 770 TYR A O 1
ATOM 13565 N N . VAL B 1 771 ? 180.688 210.054 241.499 1.00 0.85 771 VAL A N 1
ATOM 13566 C CA . VAL B 1 771 ? 181.395 210.368 242.734 1.00 0.85 771 VAL A CA 1
ATOM 13567 C C . VAL B 1 771 ? 182.887 210.268 242.463 1.00 0.85 771 VAL A C 1
ATOM 13568 O O . VAL B 1 771 ? 183.359 209.260 241.927 1.00 0.85 771 VAL A O 1
ATOM 13572 N N . GLN B 1 772 ? 183.623 211.314 242.825 1.00 0.80 772 GLN A N 1
ATOM 13573 C CA . GLN B 1 772 ? 185.057 211.349 242.595 1.00 0.80 772 GLN A CA 1
ATOM 13574 C C . GLN B 1 772 ? 185.691 212.254 243.638 1.00 0.80 772 GLN A C 1
ATOM 13575 O O . GLN B 1 772 ? 185.027 213.121 244.207 1.00 0.80 772 GLN A O 1
ATOM 13581 N N . ALA B 1 773 ? 186.976 212.033 243.891 1.00 0.83 773 ALA A N 1
ATOM 13582 C CA . ALA B 1 773 ? 187.719 212.909 244.783 1.00 0.83 773 ALA A CA 1
ATOM 13583 C C . ALA B 1 773 ? 187.819 214.306 244.190 1.00 0.83 773 ALA A C 1
ATOM 13584 O O . ALA B 1 773 ? 187.878 214.478 242.970 1.00 0.83 773 ALA A O 1
ATOM 13586 N N . ALA B 1 774 ? 187.836 215.310 245.062 1.00 0.83 774 ALA A N 1
ATOM 13587 C CA . ALA B 1 774 ? 187.996 216.681 244.603 1.00 0.83 774 ALA A CA 1
ATOM 13588 C C . ALA B 1 774 ? 189.355 216.854 243.940 1.00 0.83 774 ALA A C 1
ATOM 13589 O O . ALA B 1 774 ? 190.276 216.060 244.145 1.00 0.83 774 ALA A O 1
ATOM 13591 N N . ALA B 1 775 ? 189.469 217.897 243.123 1.00 0.80 775 ALA A N 1
ATOM 13592 C CA . ALA B 1 775 ? 190.699 218.133 242.369 1.00 0.80 775 ALA A CA 1
ATOM 13593 C C . ALA B 1 775 ? 191.946 218.231 243.240 1.00 0.80 775 ALA A C 1
ATOM 13594 O O . ALA B 1 775 ? 192.926 217.531 242.943 1.00 0.80 775 ALA A O 1
ATOM 13596 N N . PRO B 1 776 ? 191.987 219.026 244.318 1.00 0.81 776 PRO A N 1
ATOM 13597 C CA . PRO B 1 776 ? 193.251 219.174 245.052 1.00 0.81 776 PRO A CA 1
ATOM 13598 C C . PRO B 1 776 ? 193.751 217.881 245.678 1.00 0.81 776 PRO A C 1
ATOM 13599 O O . PRO B 1 776 ? 194.928 217.779 246.033 1.00 0.81 776 PRO A O 1
ATOM 13603 N N . TYR B 1 777 ? 192.873 216.892 245.822 1.00 0.79 777 TYR A N 1
ATOM 13604 C CA . TYR B 1 777 ? 193.191 215.682 246.564 1.00 0.79 777 TYR A CA 1
ATOM 13605 C C . TYR B 1 777 ? 193.466 214.473 245.679 1.00 0.79 777 TYR A C 1
ATOM 13606 O O . TYR B 1 777 ? 193.627 213.369 246.204 1.00 0.79 777 TYR A O 1
ATOM 13615 N N . ARG B 1 778 ? 193.518 214.643 244.363 1.00 0.75 778 ARG A N 1
ATOM 13616 C CA . ARG B 1 778 ? 193.868 213.562 243.450 1.00 0.75 778 ARG A CA 1
ATOM 13617 C C . ARG B 1 778 ? 194.885 214.042 242.427 1.00 0.75 778 ARG A C 1
ATOM 13618 O O . ARG B 1 778 ? 194.890 213.614 241.270 1.00 0.75 778 ARG A O 1
ATOM 13626 N N . MET B 1 779 ? 195.782 214.929 242.851 1.00 0.80 779 MET A N 1
ATOM 13627 C CA . MET B 1 779 ? 196.669 215.620 241.935 1.00 0.80 779 MET A CA 1
ATOM 13628 C C . MET B 1 779 ? 198.138 215.253 242.091 1.00 0.80 779 MET A C 1
ATOM 13629 O O . MET B 1 779 ? 198.936 215.605 241.216 1.00 0.80 779 MET A O 1
ATOM 13634 N N . LEU B 1 780 ? 198.518 214.557 243.157 1.00 0.80 780 LEU A N 1
ATOM 13635 C CA . LEU B 1 780 ? 199.894 214.146 243.376 1.00 0.80 780 LEU A CA 1
ATOM 13636 C C . LEU B 1 780 ? 199.941 212.672 243.747 1.00 0.80 780 LEU A C 1
ATOM 13637 O O . LEU B 1 780 ? 198.968 212.133 244.282 1.00 0.80 780 LEU A O 1
ATOM 13642 N N . PRO B 1 781 ? 201.056 211.992 243.465 1.00 0.81 781 PRO A N 1
ATOM 13643 C CA . PRO B 1 781 ? 201.152 210.567 243.823 1.00 0.81 781 PRO A CA 1
ATOM 13644 C C . PRO B 1 781 ? 200.993 210.299 245.309 1.00 0.81 781 PRO A C 1
ATOM 13645 O O . PRO B 1 781 ? 200.496 209.234 245.693 1.00 0.81 781 PRO A O 1
ATOM 13649 N N . ASP B 1 782 ? 201.401 211.240 246.161 1.00 0.79 782 ASP A N 1
ATOM 13650 C CA . ASP B 1 782 ? 201.289 211.043 247.601 1.00 0.79 782 ASP A CA 1
ATOM 13651 C C . ASP B 1 782 ? 199.852 211.132 248.090 1.00 0.79 782 ASP A C 1
ATOM 13652 O O . ASP B 1 782 ? 199.592 210.847 249.263 1.00 0.79 782 ASP A O 1
ATOM 13657 N N . ASP B 1 783 ? 198.917 211.522 247.224 1.00 0.81 783 ASP A N 1
ATOM 13658 C CA . ASP B 1 783 ? 197.529 211.663 247.643 1.00 0.81 783 ASP A CA 1
ATOM 13659 C C . ASP B 1 783 ? 196.869 210.325 247.942 1.00 0.81 783 ASP A C 1
ATOM 13660 O O . ASP B 1 783 ? 195.758 210.305 248.483 1.00 0.81 783 ASP A O 1
ATOM 13665 N N . ILE B 1 784 ? 197.513 209.207 247.597 1.00 0.79 784 ILE A N 1
ATOM 13666 C CA . ILE B 1 784 ? 196.953 207.906 247.949 1.00 0.79 784 ILE A CA 1
ATOM 13667 C C . ILE B 1 784 ? 196.887 207.745 249.459 1.00 0.79 784 ILE A C 1
ATOM 13668 O O . ILE B 1 784 ? 195.958 207.123 249.984 1.00 0.79 784 ILE A O 1
ATOM 13673 N N . ASN B 1 785 ? 197.852 208.312 250.182 1.00 0.75 785 ASN A N 1
ATOM 13674 C CA . ASN B 1 785 ? 197.913 208.164 251.629 1.00 0.75 785 ASN A CA 1
ATOM 13675 C C . ASN B 1 785 ? 196.808 208.915 252.356 1.00 0.75 785 ASN A C 1
ATOM 13676 O O . ASN B 1 785 ? 196.640 208.716 253.563 1.00 0.75 785 ASN A O 1
ATOM 13681 N N . LEU B 1 786 ? 196.057 209.765 251.664 1.00 0.80 786 LEU A N 1
ATOM 13682 C CA . LEU B 1 786 ? 194.983 210.530 252.280 1.00 0.80 786 LEU A CA 1
ATOM 13683 C C . LEU B 1 786 ? 193.703 209.726 252.451 1.00 0.80 786 LEU A C 1
ATOM 13684 O O . LEU B 1 786 ? 192.764 210.215 253.086 1.00 0.80 786 LEU A O 1
ATOM 13689 N N . TRP B 1 787 ? 193.641 208.517 251.908 1.00 0.77 787 TRP A N 1
ATOM 13690 C CA . TRP B 1 787 ? 192.424 207.725 251.909 1.00 0.77 787 TRP A CA 1
ATOM 13691 C C . TRP B 1 787 ? 192.491 206.616 252.951 1.00 0.77 787 TRP A C 1
ATOM 13692 O O . TRP B 1 787 ? 193.566 206.194 253.380 1.00 0.77 787 TRP A O 1
ATOM 13703 N N . TYR B 1 788 ? 191.314 206.154 253.358 1.00 0.82 788 TYR A N 1
ATOM 13704 C CA . TYR B 1 788 ? 191.184 205.109 254.359 1.00 0.82 788 TYR A CA 1
ATOM 13705 C C . TYR B 1 788 ? 190.228 204.040 253.855 1.00 0.82 788 TYR A C 1
ATOM 13706 O O . TYR B 1 788 ? 189.313 204.319 253.078 1.00 0.82 788 TYR A O 1
ATOM 13715 N N . VAL B 1 789 ? 190.450 202.810 254.307 1.00 0.82 789 VAL A N 1
ATOM 13716 C CA . VAL B 1 789 ? 189.598 201.684 253.957 1.00 0.82 789 VAL A CA 1
ATOM 13717 C C . VAL B 1 789 ? 189.016 201.107 255.238 1.00 0.82 789 VAL A C 1
ATOM 13718 O O . VAL B 1 789 ? 189.627 201.179 256.309 1.00 0.82 789 VAL A O 1
ATOM 13722 N N . ARG B 1 790 ? 187.820 200.539 255.123 1.00 0.76 790 ARG A N 1
ATOM 13723 C CA . ARG B 1 790 ? 187.140 199.925 256.254 1.00 0.76 790 ARG A CA 1
ATOM 13724 C C . ARG B 1 790 ? 187.515 198.449 256.314 1.00 0.76 790 ARG A C 1
ATOM 13725 O O . ARG B 1 790 ? 187.249 197.699 255.370 1.00 0.76 790 ARG A O 1
ATOM 13733 N N . ASN B 1 791 ? 188.131 198.035 257.417 1.00 0.80 791 ASN A N 1
ATOM 13734 C CA . ASN B 1 791 ? 188.528 196.643 257.558 1.00 0.80 791 ASN A CA 1
ATOM 13735 C C . ASN B 1 791 ? 187.338 195.780 257.971 1.00 0.80 791 ASN A C 1
ATOM 13736 O O . ASN B 1 791 ? 186.200 196.246 258.066 1.00 0.80 791 ASN A O 1
ATOM 13741 N N . LYS B 1 792 ? 187.620 194.498 258.215 1.00 0.78 792 LYS A N 1
ATOM 13742 C CA . LYS B 1 792 ? 186.566 193.570 258.615 1.00 0.78 792 LYS A CA 1
ATOM 13743 C C . LYS B 1 792 ? 185.948 193.971 259.947 1.00 0.78 792 LYS A C 1
ATOM 13744 O O . LYS B 1 792 ? 184.725 193.909 260.117 1.00 0.78 792 LYS A O 1
ATOM 13750 N N . ASP B 1 793 ? 186.778 194.386 260.904 1.00 0.81 793 ASP A N 1
ATOM 13751 C CA . ASP B 1 793 ? 186.271 194.767 262.216 1.00 0.81 793 ASP A CA 1
ATOM 13752 C C . ASP B 1 793 ? 185.494 196.075 262.183 1.00 0.81 793 ASP A C 1
ATOM 13753 O O . ASP B 1 793 ? 184.781 196.381 263.144 1.00 0.81 793 ASP A O 1
ATOM 13758 N N . GLY B 1 794 ? 185.613 196.847 261.111 1.00 0.86 794 GLY A N 1
ATOM 13759 C CA . GLY B 1 794 ? 184.963 198.134 261.019 1.00 0.86 794 GLY A CA 1
ATOM 13760 C C . GLY B 1 794 ? 185.844 199.321 261.331 1.00 0.86 794 GLY A C 1
ATOM 13761 O O . GLY B 1 794 ? 185.321 200.431 261.480 1.00 0.86 794 GLY A O 1
ATOM 13762 N N . GLY B 1 795 ? 187.155 199.124 261.443 1.00 0.89 795 GLY A N 1
ATOM 13763 C CA . GLY B 1 795 ? 188.075 200.202 261.717 1.00 0.89 795 GLY A CA 1
ATOM 13764 C C . GLY B 1 795 ? 188.565 200.868 260.446 1.00 0.89 795 GLY A C 1
ATOM 13765 O O . GLY B 1 795 ? 188.337 200.388 259.339 1.00 0.89 795 GLY A O 1
ATOM 13766 N N . MET B 1 796 ? 189.242 201.998 260.622 1.00 0.86 796 MET A N 1
ATOM 13767 C CA . MET B 1 796 ? 189.777 202.771 259.508 1.00 0.86 796 MET A CA 1
ATOM 13768 C C . MET B 1 796 ? 191.270 202.489 259.388 1.00 0.86 796 MET A C 1
ATOM 13769 O O . MET B 1 796 ? 192.033 202.750 260.323 1.00 0.86 796 MET A O 1
ATOM 13774 N N . VAL B 1 797 ? 191.688 201.953 258.246 1.00 0.90 797 VAL A N 1
ATOM 13775 C CA . VAL B 1 797 ? 193.108 201.724 257.991 1.00 0.90 797 VAL A CA 1
ATOM 13776 C C . VAL B 1 797 ? 193.582 202.663 256.887 1.00 0.90 797 VAL A C 1
ATOM 13777 O O . VAL B 1 797 ? 192.965 202.725 255.814 1.00 0.90 797 VAL A O 1
ATOM 13781 N N . PRO B 1 798 ? 194.648 203.426 257.112 1.00 0.87 798 PRO A N 1
ATOM 13782 C CA . PRO B 1 798 ? 195.148 204.318 256.062 1.00 0.87 798 PRO A CA 1
ATOM 13783 C C . PRO B 1 798 ? 195.747 203.537 254.905 1.00 0.87 798 PRO A C 1
ATOM 13784 O O . PRO B 1 798 ? 196.251 202.425 255.076 1.00 0.87 798 PRO A O 1
ATOM 13788 N N . PHE B 1 799 ? 195.684 204.135 253.714 1.00 0.82 799 PHE A N 1
ATOM 13789 C CA . PHE B 1 799 ? 196.281 203.510 252.540 1.00 0.82 799 PHE A CA 1
ATOM 13790 C C . PHE B 1 799 ? 197.794 203.421 252.660 1.00 0.82 799 PHE A C 1
ATOM 13791 O O . PHE B 1 799 ? 198.412 202.540 252.053 1.00 0.82 799 PHE A O 1
ATOM 13799 N N . SER B 1 800 ? 198.406 204.323 253.429 1.00 0.84 800 SER A N 1
ATOM 13800 C CA . SER B 1 800 ? 199.858 204.319 253.566 1.00 0.84 800 SER A CA 1
ATOM 13801 C C . SER B 1 800 ? 200.349 203.043 254.235 1.00 0.84 800 SER A C 1
ATOM 13802 O O . SER B 1 800 ? 201.517 202.666 254.091 1.00 0.84 800 SER A O 1
ATOM 13805 N N . ALA B 1 801 ? 199.470 202.367 254.976 1.00 0.89 801 ALA A N 1
ATOM 13806 C CA . ALA B 1 801 ? 199.871 201.154 255.678 1.00 0.89 801 ALA A CA 1
ATOM 13807 C C . ALA B 1 801 ? 200.190 200.021 254.710 1.00 0.89 801 ALA A C 1
ATOM 13808 O O . ALA B 1 801 ? 201.126 199.248 254.944 1.00 0.89 801 ALA A O 1
ATOM 13810 N N . PHE B 1 802 ? 199.428 199.897 253.624 1.00 0.81 802 PHE A N 1
ATOM 13811 C CA . PHE B 1 802 ? 199.519 198.731 252.752 1.00 0.81 802 PHE A CA 1
ATOM 13812 C C . PHE B 1 802 ? 199.653 199.098 251.277 1.00 0.81 802 PHE A C 1
ATOM 13813 O O . PHE B 1 802 ? 199.339 198.285 250.407 1.00 0.81 802 PHE A O 1
ATOM 13821 N N . ALA B 1 803 ? 200.113 200.305 250.965 1.00 0.83 803 ALA A N 1
ATOM 13822 C CA . ALA B 1 803 ? 200.203 200.694 249.564 1.00 0.83 803 ALA A CA 1
ATOM 13823 C C . ALA B 1 803 ? 201.389 201.619 249.358 1.00 0.83 803 ALA A C 1
ATOM 13824 O O . ALA B 1 803 ? 201.616 202.535 250.152 1.00 0.83 803 ALA A O 1
ATOM 13826 N N . THR B 1 804 ? 202.136 201.372 248.285 1.00 0.77 804 THR A N 1
ATOM 13827 C CA . THR B 1 804 ? 203.256 202.214 247.892 1.00 0.77 804 THR A CA 1
ATOM 13828 C C . THR B 1 804 ? 203.166 202.474 246.398 1.00 0.77 804 THR A C 1
ATOM 13829 O O . THR B 1 804 ? 202.904 201.551 245.621 1.00 0.77 804 THR A O 1
ATOM 13833 N N . SER B 1 805 ? 203.386 203.720 246.001 1.00 0.77 805 SER A N 1
ATOM 13834 C CA . SER B 1 805 ? 203.307 204.106 244.603 1.00 0.77 805 SER A CA 1
ATOM 13835 C C . SER B 1 805 ? 204.664 203.948 243.926 1.00 0.77 805 SER A C 1
ATOM 13836 O O . SER B 1 805 ? 205.708 203.877 244.577 1.00 0.77 805 SER A O 1
ATOM 13839 N N . ARG B 1 806 ? 204.635 203.897 242.597 1.00 0.70 806 ARG A N 1
ATOM 13840 C CA . ARG B 1 806 ? 205.851 203.724 241.815 1.00 0.70 806 ARG A CA 1
ATOM 13841 C C . ARG B 1 806 ? 205.585 204.186 240.392 1.00 0.70 806 ARG A C 1
ATOM 13842 O O . ARG B 1 806 ? 204.527 203.887 239.832 1.00 0.70 806 ARG A O 1
ATOM 13850 N N . TRP B 1 807 ? 206.539 204.910 239.816 1.00 0.73 807 TRP A N 1
ATOM 13851 C CA . TRP B 1 807 ? 206.412 205.416 238.458 1.00 0.73 807 TRP A CA 1
ATOM 13852 C C . TRP B 1 807 ? 206.900 204.386 237.450 1.00 0.73 807 TRP A C 1
ATOM 13853 O O . TRP B 1 807 ? 207.909 203.712 237.668 1.00 0.73 807 TRP A O 1
ATOM 13864 N N . GLU B 1 808 ? 206.174 204.271 236.343 1.00 0.69 808 GLU A N 1
ATOM 13865 C CA . GLU B 1 808 ? 206.563 203.406 235.238 1.00 0.69 808 GLU A CA 1
ATOM 13866 C C . GLU B 1 808 ? 206.252 204.131 233.935 1.00 0.69 808 GLU A C 1
ATOM 13867 O O . GLU B 1 808 ? 205.971 205.332 233.925 1.00 0.69 808 GLU A O 1
ATOM 13873 N N . THR B 1 809 ? 206.307 203.397 232.826 1.00 0.74 809 THR A N 1
ATOM 13874 C CA . THR B 1 809 ? 206.052 203.963 231.510 1.00 0.74 809 THR A CA 1
ATOM 13875 C C . THR B 1 809 ? 205.299 202.949 230.667 1.00 0.74 809 THR A C 1
ATOM 13876 O O . THR B 1 809 ? 205.702 201.786 230.587 1.00 0.74 809 THR A O 1
ATOM 13880 N N . GLY B 1 810 ? 204.209 203.393 230.036 1.00 0.76 810 GLY A N 1
ATOM 13881 C CA . GLY B 1 810 ? 203.408 202.520 229.208 1.00 0.76 810 GLY A CA 1
ATOM 13882 C C . GLY B 1 810 ? 202.898 203.252 227.984 1.00 0.76 810 GLY A C 1
ATOM 13883 O O . GLY B 1 810 ? 202.958 204.480 227.896 1.00 0.76 810 GLY A O 1
ATOM 13884 N N . SER B 1 811 ? 202.396 202.473 227.038 1.00 0.75 811 SER A N 1
ATOM 13885 C CA . SER B 1 811 ? 201.886 203.046 225.798 1.00 0.75 811 SER A CA 1
ATOM 13886 C C . SER B 1 811 ? 200.379 203.240 225.890 1.00 0.75 811 SER A C 1
ATOM 13887 O O . SER B 1 811 ? 199.647 202.263 226.081 1.00 0.75 811 SER A O 1
ATOM 13890 N N . PRO B 1 812 ? 199.886 204.475 225.778 1.00 0.72 812 PRO A N 1
ATOM 13891 C CA . PRO B 1 812 ? 198.431 204.685 225.826 1.00 0.72 812 PRO A CA 1
ATOM 13892 C C . PRO B 1 812 ? 197.686 203.993 224.702 1.00 0.72 812 PRO A C 1
ATOM 13893 O O . PRO B 1 812 ? 196.531 203.591 224.883 1.00 0.72 812 PRO A O 1
ATOM 13897 N N . ARG B 1 813 ? 198.312 203.850 223.538 1.00 0.72 813 ARG A N 1
ATOM 13898 C CA . ARG B 1 813 ? 197.650 203.282 222.373 1.00 0.72 813 ARG A CA 1
ATOM 13899 C C . ARG B 1 813 ? 198.638 202.426 221.600 1.00 0.72 813 ARG A C 1
ATOM 13900 O O . ARG B 1 813 ? 199.720 202.896 221.239 1.00 0.72 813 ARG A O 1
ATOM 13908 N N . LEU B 1 814 ? 198.263 201.176 221.350 1.00 0.80 814 LEU A N 1
ATOM 13909 C CA . LEU B 1 814 ? 199.101 200.221 220.640 1.00 0.80 814 LEU A CA 1
ATOM 13910 C C . LEU B 1 814 ? 198.462 199.892 219.300 1.00 0.80 814 LEU A C 1
ATOM 13911 O O . LEU B 1 814 ? 197.274 199.563 219.237 1.00 0.80 814 LEU A O 1
ATOM 13916 N N . GLU B 1 815 ? 199.252 199.976 218.236 1.00 0.82 815 GLU A N 1
ATOM 13917 C CA . GLU B 1 815 ? 198.767 199.779 216.881 1.00 0.82 815 GLU A CA 1
ATOM 13918 C C . GLU B 1 815 ? 199.380 198.524 216.277 1.00 0.82 815 GLU A C 1
ATOM 13919 O O . GLU B 1 815 ? 200.549 198.208 216.509 1.00 0.82 815 GLU A O 1
ATOM 13925 N N . ARG B 1 816 ? 198.572 197.811 215.497 1.00 0.81 816 ARG A N 1
ATOM 13926 C CA . ARG B 1 816 ? 199.017 196.634 214.768 1.00 0.81 816 ARG A CA 1
ATOM 13927 C C . ARG B 1 816 ? 198.530 196.740 213.334 1.00 0.81 816 ARG A C 1
ATOM 13928 O O . ARG B 1 816 ? 197.415 197.204 213.084 1.00 0.81 816 ARG A O 1
ATOM 13936 N N . TYR B 1 817 ? 199.365 196.309 212.395 1.00 0.84 817 TYR A N 1
ATOM 13937 C CA . TYR B 1 817 ? 199.029 196.349 210.980 1.00 0.84 817 TYR A CA 1
ATOM 13938 C C . TYR B 1 817 ? 199.404 195.022 210.343 1.00 0.84 817 TYR A C 1
ATOM 13939 O O . TYR B 1 817 ? 200.582 194.656 210.316 1.00 0.84 817 TYR A O 1
ATOM 13948 N N . ASN B 1 818 ? 198.402 194.314 209.826 1.00 0.80 818 ASN A N 1
ATOM 13949 C CA . ASN B 1 818 ? 198.588 193.002 209.211 1.00 0.80 818 ASN A CA 1
ATOM 13950 C C . ASN B 1 818 ? 199.306 192.047 210.161 1.00 0.80 818 ASN A C 1
ATOM 13951 O O . ASN B 1 818 ? 200.205 191.297 209.777 1.00 0.80 818 ASN A O 1
ATOM 13956 N N . GLY B 1 819 ? 198.899 192.085 211.425 1.00 0.83 819 GLY A N 1
ATOM 13957 C CA . GLY B 1 819 ? 199.460 191.192 212.418 1.00 0.83 819 GLY A CA 1
ATOM 13958 C C . GLY B 1 819 ? 200.667 191.756 213.136 1.00 0.83 819 GLY A C 1
ATOM 13959 O O . GLY B 1 819 ? 200.762 191.667 214.363 1.00 0.83 819 GLY A O 1
ATOM 13960 N N . TYR B 1 820 ? 201.602 192.328 212.383 1.00 0.76 820 TYR A N 1
ATOM 13961 C CA . TYR B 1 820 ? 202.807 192.880 212.984 1.00 0.76 820 TYR A CA 1
ATOM 13962 C C . TYR B 1 820 ? 202.476 194.103 213.829 1.00 0.76 820 TYR A C 1
ATOM 13963 O O . TYR B 1 820 ? 201.558 194.865 213.517 1.00 0.76 820 TYR A O 1
ATOM 13972 N N . SER B 1 821 ? 203.229 194.286 214.910 1.00 0.81 821 SER A N 1
ATOM 13973 C CA . SER B 1 821 ? 203.144 195.527 215.662 1.00 0.81 821 SER A CA 1
ATOM 13974 C C . SER B 1 821 ? 203.736 196.658 214.836 1.00 0.81 821 SER A C 1
ATOM 13975 O O . SER B 1 821 ? 204.844 196.546 214.309 1.00 0.81 821 SER A O 1
ATOM 13978 N N . ALA B 1 822 ? 202.994 197.756 214.724 1.00 0.85 822 ALA A N 1
ATOM 13979 C CA . ALA B 1 822 ? 203.377 198.813 213.804 1.00 0.85 822 ALA A CA 1
ATOM 13980 C C . ALA B 1 822 ? 203.061 200.170 214.410 1.00 0.85 822 ALA A C 1
ATOM 13981 O O . ALA B 1 822 ? 202.238 200.296 215.319 1.00 0.85 822 ALA A O 1
ATOM 13983 N N . VAL B 1 823 ? 203.738 201.188 213.889 1.00 0.85 823 VAL A N 1
ATOM 13984 C CA . VAL B 1 823 ? 203.444 202.583 214.184 1.00 0.85 823 VAL A CA 1
ATOM 13985 C C . VAL B 1 823 ? 203.198 203.282 212.856 1.00 0.85 823 VAL A C 1
ATOM 13986 O O . VAL B 1 823 ? 204.007 203.163 211.929 1.00 0.85 823 VAL A O 1
ATOM 13990 N N . GLU B 1 824 ? 202.079 203.989 212.752 1.00 0.82 824 GLU A N 1
ATOM 13991 C CA . GLU B 1 824 ? 201.717 204.623 211.492 1.00 0.82 824 GLU A CA 1
ATOM 13992 C C . GLU B 1 824 ? 202.469 205.937 211.336 1.00 0.82 824 GLU A C 1
ATOM 13993 O O . GLU B 1 824 ? 202.368 206.825 212.188 1.00 0.82 824 GLU A O 1
ATOM 13999 N N . ILE B 1 825 ? 203.218 206.063 210.247 1.00 0.84 825 ILE A N 1
ATOM 14000 C CA . ILE B 1 825 ? 203.996 207.257 209.947 1.00 0.84 825 ILE A CA 1
ATOM 14001 C C . ILE B 1 825 ? 203.358 207.926 208.741 1.00 0.84 825 ILE A C 1
ATOM 14002 O O . ILE B 1 825 ? 203.222 207.309 207.678 1.00 0.84 825 ILE A O 1
ATOM 14007 N N . VAL B 1 826 ? 202.963 209.183 208.900 1.00 0.82 826 VAL A N 1
ATOM 14008 C CA . VAL B 1 826 ? 202.370 209.957 207.822 1.00 0.82 826 VAL A CA 1
ATOM 14009 C C . VAL B 1 826 ? 203.224 211.191 207.579 1.00 0.82 826 VAL A C 1
ATOM 14010 O O . VAL B 1 826 ? 203.999 211.627 208.435 1.00 0.82 826 VAL A O 1
ATOM 14014 N N . GLY B 1 827 ? 203.075 211.759 206.391 1.00 0.83 827 GLY A N 1
ATOM 14015 C CA . GLY B 1 827 ? 203.830 212.945 206.039 1.00 0.83 827 GLY A CA 1
ATOM 14016 C C . GLY B 1 827 ? 203.452 213.410 204.653 1.00 0.83 827 GLY A C 1
ATOM 14017 O O . GLY B 1 827 ? 202.617 212.806 203.974 1.00 0.83 827 GLY A O 1
ATOM 14018 N N . GLU B 1 828 ? 204.083 214.504 204.241 1.00 0.75 828 GLU A N 1
ATOM 14019 C CA . GLU B 1 828 ? 203.840 215.098 202.939 1.00 0.75 828 GLU A CA 1
ATOM 14020 C C . GLU B 1 828 ? 205.167 215.427 202.274 1.00 0.75 828 GLU A C 1
ATOM 14021 O O . GLU B 1 828 ? 206.176 215.668 202.939 1.00 0.75 828 GLU A O 1
ATOM 14027 N N . ALA B 1 829 ? 205.154 215.432 200.947 1.00 0.79 829 ALA A N 1
ATOM 14028 C CA . ALA B 1 829 ? 206.329 215.820 200.188 1.00 0.79 829 ALA A CA 1
ATOM 14029 C C . ALA B 1 829 ? 206.524 217.328 200.251 1.00 0.79 829 ALA A C 1
ATOM 14030 O O . ALA B 1 829 ? 205.569 218.094 200.397 1.00 0.79 829 ALA A O 1
ATOM 14032 N N . ALA B 1 830 ? 207.781 217.751 200.140 1.00 0.73 830 ALA A N 1
ATOM 14033 C CA . ALA B 1 830 ? 208.090 219.168 200.138 1.00 0.73 830 ALA A CA 1
ATOM 14034 C C . ALA B 1 830 ? 207.522 219.818 198.880 1.00 0.73 830 ALA A C 1
ATOM 14035 O O . ALA B 1 830 ? 207.326 219.149 197.863 1.00 0.73 830 ALA A O 1
ATOM 14037 N N . PRO B 1 831 ? 207.224 221.114 198.932 1.00 0.66 831 PRO A N 1
ATOM 14038 C CA . PRO B 1 831 ? 206.741 221.803 197.730 1.00 0.66 831 PRO A CA 1
ATOM 14039 C C . PRO B 1 831 ? 207.735 221.667 196.586 1.00 0.66 831 PRO A C 1
ATOM 14040 O O . PRO B 1 831 ? 208.939 221.869 196.756 1.00 0.66 831 PRO A O 1
ATOM 14044 N N . GLY B 1 832 ? 207.220 221.315 195.411 1.00 0.68 832 GLY A N 1
ATOM 14045 C CA . GLY B 1 832 ? 208.045 220.996 194.269 1.00 0.68 832 GLY A CA 1
ATOM 14046 C C . GLY B 1 832 ? 208.402 219.531 194.149 1.00 0.68 832 GLY A C 1
ATOM 14047 O O . GLY B 1 832 ? 209.050 219.147 193.168 1.00 0.68 832 GLY A O 1
ATOM 14048 N N . VAL B 1 833 ? 208.007 218.711 195.117 1.00 0.70 833 VAL A N 1
ATOM 14049 C CA . VAL B 1 833 ? 208.315 217.288 195.139 1.00 0.70 833 VAL A CA 1
ATOM 14050 C C . VAL B 1 833 ? 207.011 216.507 195.096 1.00 0.70 833 VAL A C 1
ATOM 14051 O O . VAL B 1 833 ? 206.056 216.836 195.808 1.00 0.70 833 VAL A O 1
ATOM 14055 N N . SER B 1 834 ? 206.967 215.482 194.252 1.00 0.74 834 SER A N 1
ATOM 14056 C CA . SER B 1 834 ? 205.781 214.650 194.142 1.00 0.74 834 SER A CA 1
ATOM 14057 C C . SER B 1 834 ? 205.726 213.643 195.286 1.00 0.74 834 SER A C 1
ATOM 14058 O O . SER B 1 834 ? 206.704 213.423 196.005 1.00 0.74 834 SER A O 1
ATOM 14061 N N . THR B 1 835 ? 204.554 213.028 195.450 1.00 0.75 835 THR A N 1
ATOM 14062 C CA . THR B 1 835 ? 204.379 212.055 196.523 1.00 0.75 835 THR A CA 1
ATOM 14063 C C . THR B 1 835 ? 205.182 210.788 196.262 1.00 0.75 835 THR A C 1
ATOM 14064 O O . THR B 1 835 ? 205.631 210.128 197.204 1.00 0.75 835 THR A O 1
ATOM 14068 N N . GLY B 1 836 ? 205.359 210.419 194.992 1.00 0.81 836 GLY A N 1
ATOM 14069 C CA . GLY B 1 836 ? 206.147 209.234 194.686 1.00 0.81 836 GLY A CA 1
ATOM 14070 C C . GLY B 1 836 ? 207.595 209.378 195.110 1.00 0.81 836 GLY A C 1
ATOM 14071 O O . GLY B 1 836 ? 208.196 208.446 195.655 1.00 0.81 836 GLY A O 1
ATOM 14072 N N . THR B 1 837 ? 208.175 210.554 194.869 1.00 0.79 837 THR A N 1
ATOM 14073 C CA . THR B 1 837 ? 209.536 210.811 195.323 1.00 0.79 837 THR A CA 1
ATOM 14074 C C . THR B 1 837 ? 209.624 210.740 196.841 1.00 0.79 837 THR A C 1
ATOM 14075 O O . THR B 1 837 ? 210.580 210.181 197.392 1.00 0.79 837 THR A O 1
ATOM 14079 N N . ALA B 1 838 ? 208.626 211.292 197.533 1.00 0.85 838 ALA A N 1
ATOM 14080 C CA . ALA B 1 838 ? 208.611 211.228 198.989 1.00 0.85 838 ALA A CA 1
ATOM 14081 C C . ALA B 1 838 ? 208.532 209.789 199.476 1.00 0.85 838 ALA A C 1
ATOM 14082 O O . ALA B 1 838 ? 209.193 209.417 200.451 1.00 0.85 838 ALA A O 1
ATOM 14084 N N . MET B 1 839 ? 207.717 208.967 198.817 1.00 0.82 839 MET A N 1
ATOM 14085 C CA . MET B 1 839 ? 207.606 207.567 199.208 1.00 0.82 839 MET A CA 1
ATOM 14086 C C . MET B 1 839 ? 208.918 206.827 198.984 1.00 0.82 839 MET A C 1
ATOM 14087 O O . MET B 1 839 ? 209.314 205.990 199.803 1.00 0.82 839 MET A O 1
ATOM 14092 N N . ASP B 1 840 ? 209.609 207.122 197.882 1.00 0.83 840 ASP A N 1
ATOM 14093 C CA . ASP B 1 840 ? 210.920 206.517 197.659 1.00 0.83 840 ASP A CA 1
ATOM 14094 C C . ASP B 1 840 ? 211.912 206.934 198.739 1.00 0.83 840 ASP A C 1
ATOM 14095 O O . ASP B 1 840 ? 212.690 206.108 199.239 1.00 0.83 840 ASP A O 1
ATOM 14100 N N . ILE B 1 841 ? 211.897 208.215 199.113 1.00 0.81 841 ILE A N 1
ATOM 14101 C CA . ILE B 1 841 ? 212.777 208.688 200.179 1.00 0.81 841 ILE A CA 1
ATOM 14102 C C . ILE B 1 841 ? 212.466 207.966 201.482 1.00 0.81 841 ILE A C 1
ATOM 14103 O O . ILE B 1 841 ? 213.373 207.564 202.222 1.00 0.81 841 ILE A O 1
ATOM 14108 N N . MET B 1 842 ? 211.178 207.792 201.786 1.00 0.82 842 MET A N 1
ATOM 14109 C CA . MET B 1 842 ? 210.791 207.095 203.007 1.00 0.82 842 MET A CA 1
ATOM 14110 C C . MET B 1 842 ? 211.239 205.641 202.981 1.00 0.82 842 MET A C 1
ATOM 14111 O O . MET B 1 842 ? 211.656 205.096 204.008 1.00 0.82 842 MET A O 1
ATOM 14116 N N . GLU B 1 843 ? 211.150 204.990 201.821 1.00 0.81 843 GLU A N 1
ATOM 14117 C CA . GLU B 1 843 ? 211.638 203.618 201.716 1.00 0.81 843 GLU A CA 1
ATOM 14118 C C . GLU B 1 843 ? 213.138 203.550 201.972 1.00 0.81 843 GLU A C 1
ATOM 14119 O O . GLU B 1 843 ? 213.620 202.640 202.659 1.00 0.81 843 GLU A O 1
ATOM 14125 N N . SER B 1 844 ? 213.893 204.509 201.434 1.00 0.81 844 SER A N 1
ATOM 14126 C CA . SER B 1 844 ? 215.326 204.551 201.713 1.00 0.81 844 SER A CA 1
ATOM 14127 C C . SER B 1 844 ? 215.591 204.735 203.203 1.00 0.81 844 SER A C 1
ATOM 14128 O O . SER B 1 844 ? 216.459 204.065 203.781 1.00 0.81 844 SER A O 1
ATOM 14131 N N . LEU B 1 845 ? 214.843 205.634 203.843 1.00 0.80 845 LEU A N 1
ATOM 14132 C CA . LEU B 1 845 ? 215.028 205.868 205.272 1.00 0.80 845 LEU A CA 1
ATOM 14133 C C . LEU B 1 845 ? 214.707 204.619 206.082 1.00 0.80 845 LEU A C 1
ATOM 14134 O O . LEU B 1 845 ? 215.400 204.308 207.057 1.00 0.80 845 LEU A O 1
ATOM 14139 N N . VAL B 1 846 ? 213.657 203.893 205.698 1.00 0.80 846 VAL A N 1
ATOM 14140 C CA . VAL B 1 846 ? 213.330 202.643 206.379 1.00 0.80 846 VAL A CA 1
ATOM 14141 C C . VAL B 1 846 ? 214.454 201.634 206.198 1.00 0.80 846 VAL A C 1
ATOM 14142 O O . VAL B 1 846 ? 214.797 200.891 207.125 1.00 0.80 846 VAL A O 1
ATOM 14146 N N . LYS B 1 847 ? 215.043 201.586 205.001 1.00 0.69 847 LYS A N 1
ATOM 14147 C CA . LYS B 1 847 ? 216.205 200.728 204.799 1.00 0.69 847 LYS A CA 1
ATOM 14148 C C . LYS B 1 847 ? 217.342 201.117 205.735 1.00 0.69 847 LYS A C 1
ATOM 14149 O O . LYS B 1 847 ? 218.087 200.253 206.212 1.00 0.69 847 LYS A O 1
ATOM 14155 N N . GLN B 1 848 ? 217.492 202.415 206.012 1.00 0.63 848 GLN A N 1
ATOM 14156 C CA . GLN B 1 848 ? 218.529 202.847 206.944 1.00 0.63 848 GLN A CA 1
ATOM 14157 C C . GLN B 1 848 ? 218.266 202.387 208.375 1.00 0.63 848 GLN A C 1
ATOM 14158 O O . GLN B 1 848 ? 219.189 202.400 209.195 1.00 0.63 848 GLN A O 1
ATOM 14164 N N . LEU B 1 849 ? 217.038 201.982 208.693 1.00 0.36 849 LEU A N 1
ATOM 14165 C CA . LEU B 1 849 ? 216.703 201.579 210.049 1.00 0.36 849 LEU A CA 1
ATOM 14166 C C . LEU B 1 849 ? 217.371 200.251 210.401 1.00 0.36 849 LEU A C 1
ATOM 14167 O O . LEU B 1 849 ? 217.803 199.510 209.516 1.00 0.36 849 LEU A O 1
ATOM 14172 N N . PRO B 1 850 ? 217.481 199.938 211.694 1.00 0.68 850 PRO A N 1
ATOM 14173 C CA . PRO B 1 850 ? 218.036 198.641 212.090 1.00 0.68 850 PRO A CA 1
ATOM 14174 C C . PRO B 1 850 ? 217.216 197.493 211.523 1.00 0.68 850 PRO A C 1
ATOM 14175 O O . PRO B 1 850 ? 216.006 197.606 211.321 1.00 0.68 850 PRO A O 1
ATOM 14179 N N . ASN B 1 851 ? 217.897 196.382 211.259 1.00 0.74 851 ASN A N 1
ATOM 14180 C CA . ASN B 1 851 ? 217.260 195.234 210.637 1.00 0.74 851 ASN A CA 1
ATOM 14181 C C . ASN B 1 851 ? 216.130 194.702 211.512 1.00 0.74 851 ASN A C 1
ATOM 14182 O O . ASN B 1 851 ? 216.163 194.787 212.742 1.00 0.74 851 ASN A O 1
ATOM 14187 N N . GLY B 1 852 ? 215.116 194.146 210.855 1.00 0.78 852 GLY A N 1
ATOM 14188 C CA . GLY B 1 852 ? 213.941 193.636 211.524 1.00 0.78 852 GLY A CA 1
ATOM 14189 C C . GLY B 1 852 ? 212.717 194.518 211.418 1.00 0.78 852 GLY A C 1
ATOM 14190 O O . GLY B 1 852 ? 211.635 194.098 211.847 1.00 0.78 852 GLY A O 1
ATOM 14191 N N . PHE B 1 853 ? 212.850 195.719 210.862 1.00 0.76 853 PHE A N 1
ATOM 14192 C CA . PHE B 1 853 ? 211.736 196.641 210.692 1.00 0.76 853 PHE A CA 1
ATOM 14193 C C . PHE B 1 853 ? 211.481 196.860 209.209 1.00 0.76 853 PHE A C 1
ATOM 14194 O O . PHE B 1 853 ? 212.419 197.099 208.443 1.00 0.76 853 PHE A O 1
ATOM 14202 N N . GLY B 1 854 ? 210.210 196.781 208.812 1.00 0.81 854 GLY A N 1
ATOM 14203 C CA . GLY B 1 854 ? 209.828 197.025 207.439 1.00 0.81 854 GLY A CA 1
ATOM 14204 C C . GLY B 1 854 ? 208.625 197.943 207.379 1.00 0.81 854 GLY A C 1
ATOM 14205 O O . GLY B 1 854 ? 208.033 198.291 208.403 1.00 0.81 854 GLY A O 1
ATOM 14206 N N . LEU B 1 855 ? 208.273 198.332 206.158 1.00 0.79 855 LEU A N 1
ATOM 14207 C CA . LEU B 1 855 ? 207.180 199.262 205.923 1.00 0.79 855 LEU A CA 1
ATOM 14208 C C . LEU B 1 855 ? 206.180 198.666 204.944 1.00 0.79 855 LEU A C 1
ATOM 14209 O O . LEU B 1 855 ? 206.530 197.844 204.093 1.00 0.79 855 LEU A O 1
ATOM 14214 N N . GLU B 1 856 ? 204.925 199.086 205.081 1.00 0.81 856 GLU A N 1
ATOM 14215 C CA . GLU B 1 856 ? 203.864 198.726 204.148 1.00 0.81 856 GLU A CA 1
ATOM 14216 C C . GLU B 1 856 ? 202.980 199.943 203.936 1.00 0.81 856 GLU A C 1
ATOM 14217 O O . GLU B 1 856 ? 202.375 200.444 204.889 1.00 0.81 856 GLU A O 1
ATOM 14223 N N . TRP B 1 857 ? 202.912 200.417 202.698 1.00 0.82 857 TRP A N 1
ATOM 14224 C CA . TRP B 1 857 ? 202.072 201.563 202.385 1.00 0.82 857 TRP A CA 1
ATOM 14225 C C . TRP B 1 857 ? 200.601 201.197 202.518 1.00 0.82 857 TRP A C 1
ATOM 14226 O O . TRP B 1 857 ? 200.183 200.092 202.162 1.00 0.82 857 TRP A O 1
ATOM 14237 N N . THR B 1 858 ? 199.815 202.132 203.040 1.00 0.79 858 THR A N 1
ATOM 14238 C CA . THR B 1 858 ? 198.387 201.943 203.242 1.00 0.79 858 THR A CA 1
ATOM 14239 C C . THR B 1 858 ? 197.648 203.186 202.764 1.00 0.79 858 THR A C 1
ATOM 14240 O O . THR B 1 858 ? 198.254 204.154 202.298 1.00 0.79 858 THR A O 1
ATOM 14244 N N . ALA B 1 859 ? 196.326 203.144 202.878 1.00 0.76 859 ALA A N 1
ATOM 14245 C CA . ALA B 1 859 ? 195.446 204.277 202.547 1.00 0.76 859 ALA A CA 1
ATOM 14246 C C . ALA B 1 859 ? 195.696 204.655 201.085 1.00 0.76 859 ALA A C 1
ATOM 14247 O O . ALA B 1 859 ? 195.836 203.763 200.235 1.00 0.76 859 ALA A O 1
ATOM 14249 N N . MET B 1 860 ? 195.756 205.949 200.762 1.00 0.72 860 MET A N 1
ATOM 14250 C CA . MET B 1 860 ? 195.955 206.365 199.379 1.00 0.72 860 MET A CA 1
ATOM 14251 C C . MET B 1 860 ? 197.317 205.937 198.852 1.00 0.72 860 MET A C 1
ATOM 14252 O O . MET B 1 860 ? 197.471 205.706 197.647 1.00 0.72 860 MET A O 1
ATOM 14257 N N . SER B 1 861 ? 198.311 205.824 199.733 1.00 0.78 861 SER A N 1
ATOM 14258 C CA . SER B 1 861 ? 199.659 205.487 199.289 1.00 0.78 861 SER A CA 1
ATOM 14259 C C . SER B 1 861 ? 199.706 204.096 198.672 1.00 0.78 861 SER A C 1
ATOM 14260 O O . SER B 1 861 ? 200.443 203.861 197.708 1.00 0.78 861 SER A O 1
ATOM 14263 N N . TYR B 1 862 ? 198.937 203.157 199.221 1.00 0.75 862 TYR A N 1
ATOM 14264 C CA . TYR B 1 862 ? 198.848 201.824 198.633 1.00 0.75 862 TYR A CA 1
ATOM 14265 C C . TYR B 1 862 ? 198.254 201.886 197.231 1.00 0.75 862 TYR A C 1
ATOM 14266 O O . TYR B 1 862 ? 198.763 201.255 196.294 1.00 0.75 862 TYR A O 1
ATOM 14275 N N . GLN B 1 863 ? 197.182 202.663 197.067 1.00 0.69 863 GLN A N 1
ATOM 14276 C CA . GLN B 1 863 ? 196.552 202.797 195.758 1.00 0.69 863 GLN A CA 1
ATOM 14277 C C . GLN B 1 863 ? 197.491 203.458 194.759 1.00 0.69 863 GLN A C 1
ATOM 14278 O O . GLN B 1 863 ? 197.474 203.126 193.569 1.00 0.69 863 GLN A O 1
ATOM 14284 N N . GLU B 1 864 ? 198.308 204.406 195.219 1.00 0.71 864 GLU A N 1
ATOM 14285 C CA . GLU B 1 864 ? 199.265 205.053 194.328 1.00 0.71 864 GLU A CA 1
ATOM 14286 C C . GLU B 1 864 ? 200.271 204.050 193.782 1.00 0.71 864 GLU A C 1
ATOM 14287 O O . GLU B 1 864 ? 200.568 204.036 192.581 1.00 0.71 864 GLU A O 1
ATOM 14293 N N . ARG B 1 865 ? 200.804 203.194 194.656 1.00 0.68 865 ARG A N 1
ATOM 14294 C CA . ARG B 1 865 ? 201.727 202.157 194.210 1.00 0.68 865 ARG A CA 1
ATOM 14295 C C . ARG B 1 865 ? 201.041 201.193 193.255 1.00 0.68 865 ARG A C 1
ATOM 14296 O O . ARG B 1 865 ? 201.626 200.768 192.252 1.00 0.68 865 ARG A O 1
ATOM 14304 N N . LEU B 1 866 ? 199.791 200.837 193.554 1.00 0.68 866 LEU A N 1
ATOM 14305 C CA . LEU B 1 866 ? 199.055 199.935 192.675 1.00 0.68 866 LEU A CA 1
ATOM 14306 C C . LEU B 1 866 ? 198.888 200.536 191.283 1.00 0.68 866 LEU A C 1
ATOM 14307 O O . LEU B 1 866 ? 199.107 199.857 190.272 1.00 0.68 866 LEU A O 1
ATOM 14312 N N . SER B 1 867 ? 198.515 201.815 191.213 1.00 0.69 867 SER A N 1
ATOM 14313 C CA . SER B 1 867 ? 198.334 202.475 189.923 1.00 0.69 867 SER A CA 1
ATOM 14314 C C . SER B 1 867 ? 199.652 202.574 189.168 1.00 0.69 867 SER A C 1
ATOM 14315 O O . SER B 1 867 ? 199.703 202.358 187.950 1.00 0.69 867 SER A O 1
ATOM 14318 N N . GLY B 1 868 ? 200.728 202.926 189.873 1.00 0.67 868 GLY A N 1
ATOM 14319 C CA . GLY B 1 868 ? 202.025 202.999 189.225 1.00 0.67 868 GLY A CA 1
ATOM 14320 C C . GLY B 1 868 ? 202.466 201.662 188.668 1.00 0.67 868 GLY A C 1
ATOM 14321 O O . GLY B 1 868 ? 203.061 201.591 187.591 1.00 0.67 868 GLY A O 1
ATOM 14322 N N . ALA B 1 869 ? 202.183 200.582 189.397 1.00 0.66 869 ALA A N 1
ATOM 14323 C CA . ALA B 1 869 ? 202.501 199.252 188.893 1.00 0.66 869 ALA A CA 1
ATOM 14324 C C . ALA B 1 869 ? 201.664 198.909 187.668 1.00 0.66 869 ALA A C 1
ATOM 14325 O O . ALA B 1 869 ? 202.180 198.354 186.692 1.00 0.66 869 ALA A O 1
ATOM 14327 N N . GLN B 1 870 ? 200.373 199.237 187.695 1.00 0.65 870 GLN A N 1
ATOM 14328 C CA . GLN B 1 870 ? 199.468 198.799 186.639 1.00 0.65 870 GLN A CA 1
ATOM 14329 C C . GLN B 1 870 ? 199.504 199.672 185.391 1.00 0.65 870 GLN A C 1
ATOM 14330 O O . GLN B 1 870 ? 198.968 199.256 184.360 1.00 0.65 870 GLN A O 1
ATOM 14336 N N . ALA B 1 871 ? 200.104 200.862 185.451 1.00 0.70 871 ALA A N 1
ATOM 14337 C CA . ALA B 1 871 ? 200.068 201.759 184.296 1.00 0.70 871 ALA A CA 1
ATOM 14338 C C . ALA B 1 871 ? 200.688 201.172 183.029 1.00 0.70 871 ALA A C 1
ATOM 14339 O O . ALA B 1 871 ? 200.047 201.257 181.965 1.00 0.70 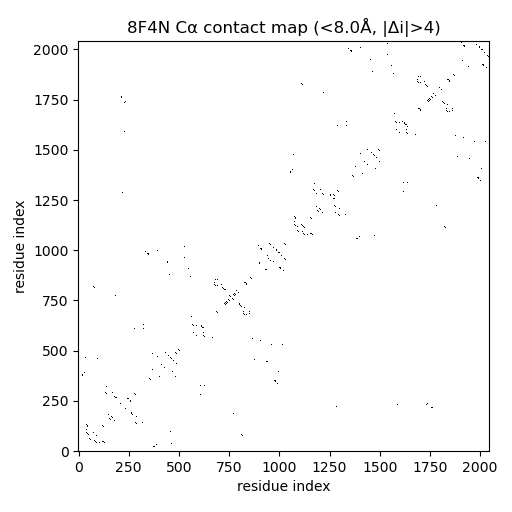871 ALA A O 1
ATOM 14341 N N . PRO B 1 872 ? 201.904 200.603 183.044 1.00 0.74 872 PRO A N 1
ATOM 14342 C CA . PRO B 1 872 ? 202.471 200.091 181.783 1.00 0.74 872 PRO A CA 1
ATOM 14343 C C . PRO B 1 872 ? 201.626 199.016 181.123 1.00 0.74 872 PRO A C 1
ATOM 14344 O O . PRO B 1 872 ? 201.511 198.988 179.890 1.00 0.74 872 PRO A O 1
ATOM 14348 N N . ALA B 1 873 ? 200.981 198.178 181.918 1.00 0.84 873 ALA A N 1
ATOM 14349 C CA . ALA B 1 873 ? 200.086 197.192 181.342 1.00 0.84 873 ALA A CA 1
ATOM 14350 C C . ALA B 1 873 ? 198.964 197.899 180.611 1.00 0.84 873 ALA A C 1
ATOM 14351 O O . ALA B 1 873 ? 198.651 197.563 179.472 1.00 0.84 873 ALA A O 1
ATOM 14353 N N . LEU B 1 874 ? 198.362 198.890 181.255 1.00 0.74 874 LEU A N 1
ATOM 14354 C CA . LEU B 1 874 ? 197.248 199.600 180.647 1.00 0.74 874 LEU A CA 1
ATOM 14355 C C . LEU B 1 874 ? 197.651 200.138 179.300 1.00 0.74 874 LEU A C 1
ATOM 14356 O O . LEU B 1 874 ? 196.943 199.957 178.313 1.00 0.74 874 LEU A O 1
ATOM 14361 N N . TYR B 1 875 ? 198.798 200.796 179.250 1.00 0.70 875 TYR A N 1
ATOM 14362 C CA . TYR B 1 875 ? 199.245 201.375 178.002 1.00 0.70 875 TYR A CA 1
ATOM 14363 C C . TYR B 1 875 ? 199.424 200.285 176.959 1.00 0.70 875 TYR A C 1
ATOM 14364 O O . TYR B 1 875 ? 198.925 200.408 175.844 1.00 0.70 875 TYR A O 1
ATOM 14373 N N . ALA B 1 876 ? 200.122 199.212 177.312 1.00 0.83 876 ALA A N 1
ATOM 14374 C CA . ALA B 1 876 ? 200.384 198.176 176.318 1.00 0.83 876 ALA A CA 1
ATOM 14375 C C . ALA B 1 876 ? 199.087 197.558 175.811 1.00 0.83 876 ALA A C 1
ATOM 14376 O O . ALA B 1 876 ? 198.912 197.357 174.603 1.00 0.83 876 ALA A O 1
ATOM 14378 N N . ILE B 1 877 ? 198.160 197.256 176.722 1.00 0.77 877 ILE A N 1
ATOM 14379 C CA . ILE B 1 877 ? 196.908 196.623 176.322 1.00 0.77 877 ILE A CA 1
ATOM 14380 C C . ILE B 1 877 ? 196.084 197.568 175.458 1.00 0.77 877 ILE A C 1
ATOM 14381 O O . ILE B 1 877 ? 195.491 197.156 174.456 1.00 0.77 877 ILE A O 1
ATOM 14386 N N . SER B 1 878 ? 196.029 198.848 175.832 1.00 0.75 878 SER A N 1
ATOM 14387 C CA . SER B 1 878 ? 195.273 199.810 175.036 1.00 0.75 878 SER A CA 1
ATOM 14388 C C . SER B 1 878 ? 195.866 199.955 173.639 1.00 0.75 878 SER A C 1
ATOM 14389 O O . SER B 1 878 ? 195.134 199.992 172.641 1.00 0.75 878 SER A O 1
ATOM 14392 N N . LEU B 1 879 ? 197.197 200.032 173.546 1.00 0.74 879 LEU A N 1
ATOM 14393 C CA . LEU B 1 879 ? 197.837 200.127 172.238 1.00 0.74 879 LEU A CA 1
ATOM 14394 C C . LEU B 1 879 ? 197.534 198.898 171.393 1.00 0.74 879 LEU A C 1
ATOM 14395 O O . LEU B 1 879 ? 197.216 199.008 170.203 1.00 0.74 879 LEU A O 1
ATOM 14400 N N . LEU B 1 880 ? 197.623 197.712 171.998 1.00 0.77 880 LEU A N 1
ATOM 14401 C CA . LEU B 1 880 ? 197.347 196.484 171.264 1.00 0.77 880 LEU A CA 1
ATOM 14402 C C . LEU B 1 880 ? 195.902 196.442 170.786 1.00 0.77 880 LEU A C 1
ATOM 14403 O O . LEU B 1 880 ? 195.621 196.025 169.658 1.00 0.77 880 LEU A O 1
ATOM 14408 N N . VAL B 1 881 ? 194.968 196.865 171.638 1.00 0.78 881 VAL A N 1
ATOM 14409 C CA . VAL B 1 881 ? 193.555 196.841 171.269 1.00 0.78 881 VAL A CA 1
ATOM 14410 C C . VAL B 1 881 ? 193.294 197.791 170.109 1.00 0.78 881 VAL A C 1
ATOM 14411 O O . VAL B 1 881 ? 192.566 197.459 169.166 1.00 0.78 881 VAL A O 1
ATOM 14415 N N . VAL B 1 882 ? 193.883 198.987 170.158 1.00 0.78 882 VAL A N 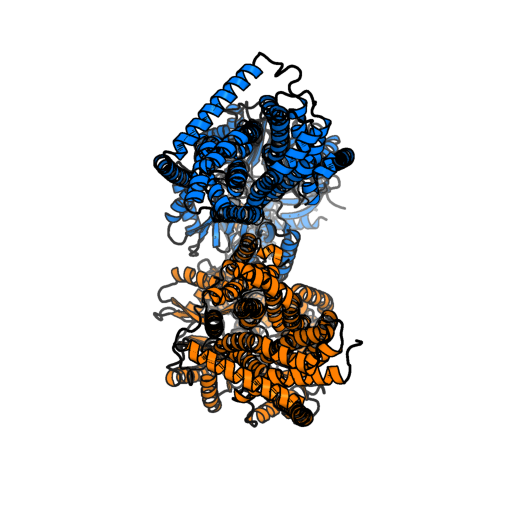1
ATOM 14416 C CA . VAL B 1 882 ? 193.712 199.937 169.060 1.00 0.78 882 VAL A CA 1
ATOM 14417 C C . VAL B 1 882 ? 194.283 199.364 167.770 1.00 0.78 882 VAL A C 1
ATOM 14418 O O . VAL B 1 882 ? 193.661 199.444 166.701 1.00 0.78 882 VAL A O 1
ATOM 14422 N N . PHE B 1 883 ? 195.476 198.772 167.853 1.00 0.79 883 PHE A N 1
ATOM 14423 C CA . PHE B 1 883 ? 196.099 198.187 166.671 1.00 0.79 883 PHE A CA 1
ATOM 14424 C C . PHE B 1 883 ? 195.220 197.098 166.072 1.00 0.79 883 PHE A C 1
ATOM 14425 O O . PHE B 1 883 ? 195.002 197.057 164.856 1.00 0.79 883 PHE A O 1
ATOM 14433 N N . LEU B 1 884 ? 194.705 196.204 166.916 1.00 0.82 884 LEU A N 1
ATOM 14434 C CA . LEU B 1 884 ? 193.898 195.096 166.418 1.00 0.82 884 LEU A CA 1
ATOM 14435 C C . LEU B 1 884 ? 192.579 195.585 165.837 1.00 0.82 884 LEU A C 1
ATOM 14436 O O . LEU B 1 884 ? 192.125 195.075 164.806 1.00 0.82 884 LEU A O 1
ATOM 14441 N N . CYS B 1 885 ? 191.949 196.572 166.477 1.00 0.80 885 CYS A N 1
ATOM 14442 C CA . CYS B 1 885 ? 190.709 197.115 165.938 1.00 0.80 885 CYS A CA 1
ATOM 14443 C C . CYS B 1 885 ? 190.938 197.752 164.576 1.00 0.80 885 CYS A C 1
ATOM 14444 O O . CYS B 1 885 ? 190.142 197.555 163.651 1.00 0.80 885 CYS A O 1
ATOM 14447 N N . LEU B 1 886 ? 192.026 198.510 164.425 1.00 0.82 886 LEU A N 1
ATOM 14448 C CA . LEU B 1 886 ? 192.319 199.108 163.127 1.00 0.82 886 LEU A CA 1
ATOM 14449 C C . LEU B 1 886 ? 192.605 198.046 162.075 1.00 0.82 886 LEU A C 1
ATOM 14450 O O . LEU B 1 886 ? 192.136 198.149 160.933 1.00 0.82 886 LEU A O 1
ATOM 14455 N N . ALA B 1 887 ? 193.374 197.017 162.439 1.00 0.86 887 ALA A N 1
ATOM 14456 C CA . ALA B 1 887 ? 193.687 195.959 161.487 1.00 0.86 887 ALA A CA 1
ATOM 14457 C C . ALA B 1 887 ? 192.426 195.243 161.029 1.00 0.86 887 ALA A C 1
ATOM 14458 O O . ALA B 1 887 ? 192.273 194.934 159.842 1.00 0.86 887 ALA A O 1
ATOM 14460 N N . ALA B 1 888 ? 191.510 194.966 161.959 1.00 0.78 888 ALA A N 1
ATOM 14461 C CA . ALA B 1 888 ? 190.249 194.338 161.583 1.00 0.78 888 ALA A CA 1
ATOM 14462 C C . ALA B 1 888 ? 189.411 195.261 160.709 1.00 0.78 888 ALA A C 1
ATOM 14463 O O . ALA B 1 888 ? 188.799 194.815 159.733 1.00 0.78 888 ALA A O 1
ATOM 14465 N N . LEU B 1 889 ? 189.373 196.552 161.043 1.00 0.70 889 LEU A N 1
ATOM 14466 C CA . LEU B 1 889 ? 188.508 197.478 160.320 1.00 0.70 889 LEU A CA 1
ATOM 14467 C C . LEU B 1 889 ? 188.973 197.679 158.884 1.00 0.70 889 LEU A C 1
ATOM 14468 O O . LEU B 1 889 ? 188.156 197.671 157.958 1.00 0.70 889 LEU A O 1
ATOM 14473 N N . TYR B 1 890 ? 190.273 197.868 158.675 1.00 0.72 890 TYR A N 1
ATOM 14474 C CA . TYR B 1 890 ? 190.787 198.189 157.352 1.00 0.72 890 TYR A CA 1
ATOM 14475 C C . TYR B 1 890 ? 191.385 196.986 156.638 1.00 0.72 890 TYR A C 1
ATOM 14476 O O . TYR B 1 890 ? 191.901 197.136 155.526 1.00 0.72 890 TYR A O 1
ATOM 14485 N N . GLU B 1 891 ? 191.317 195.801 157.243 1.00 0.75 891 GLU A N 1
ATOM 14486 C CA . GLU B 1 891 ? 191.718 194.556 156.596 1.00 0.75 891 GLU A CA 1
ATOM 14487 C C . GLU B 1 891 ? 193.128 194.615 156.026 1.00 0.75 891 GLU A C 1
ATOM 14488 O O . GLU B 1 891 ? 193.366 194.168 154.900 1.00 0.75 891 GLU A O 1
ATOM 14494 N N . SER B 1 892 ? 194.065 195.164 156.794 1.00 0.80 892 SER A N 1
ATOM 14495 C CA . SER B 1 892 ? 195.457 195.251 156.361 1.00 0.80 892 SER A CA 1
ATOM 14496 C C . SER B 1 892 ? 196.302 195.434 157.611 1.00 0.80 892 SER A C 1
ATOM 14497 O O . SER B 1 892 ? 195.891 196.150 158.525 1.00 0.80 892 SER A O 1
ATOM 14500 N N . TRP B 1 893 ? 197.449 194.756 157.673 1.00 0.74 893 TRP A N 1
ATOM 14501 C CA . TRP B 1 893 ? 198.389 195.021 158.755 1.00 0.74 893 TRP A CA 1
ATOM 14502 C C . TRP B 1 893 ? 199.124 196.335 158.539 1.00 0.74 893 TRP A C 1
ATOM 14503 O O . TRP B 1 893 ? 199.577 196.960 159.503 1.00 0.74 893 TRP A O 1
ATOM 14514 N N . SER B 1 894 ? 199.256 196.767 157.284 1.00 0.70 894 SER A N 1
ATOM 14515 C CA . SER B 1 894 ? 200.055 197.950 156.981 1.00 0.70 894 SER A CA 1
ATOM 14516 C C . SER B 1 894 ? 199.435 199.212 157.571 1.00 0.70 894 SER A C 1
ATOM 14517 O O . SER B 1 894 ? 200.146 200.087 158.080 1.00 0.70 894 SER A O 1
ATOM 14520 N N . VAL B 1 895 ? 198.113 199.330 157.500 1.00 0.75 895 VAL A N 1
ATOM 14521 C CA . VAL B 1 895 ? 197.414 200.540 157.931 1.00 0.75 895 VAL A CA 1
ATOM 14522 C C . VAL B 1 895 ? 197.615 200.802 159.422 1.00 0.75 895 VAL A C 1
ATOM 14523 O O . VAL B 1 895 ? 198.025 201.914 159.784 1.00 0.75 895 VAL A O 1
ATOM 14527 N N . PRO B 1 896 ? 197.345 199.850 160.329 1.00 0.81 896 PRO A N 1
ATOM 14528 C CA . PRO B 1 896 ? 197.588 200.140 161.751 1.00 0.81 896 PRO A CA 1
ATOM 14529 C C . PRO B 1 896 ? 199.050 200.387 162.079 1.00 0.81 896 PRO A C 1
ATOM 14530 O O . PRO B 1 896 ? 199.348 201.254 162.908 1.00 0.81 896 PRO A O 1
ATOM 14534 N N . PHE B 1 897 ? 199.974 199.663 161.444 1.00 0.80 897 PHE A N 1
ATOM 14535 C CA . PHE B 1 897 ? 201.390 199.923 161.682 1.00 0.80 897 PHE A CA 1
ATOM 14536 C C . PHE B 1 897 ? 201.755 201.342 161.273 1.00 0.80 897 PHE A C 1
ATOM 14537 O O . PHE B 1 897 ? 202.567 201.996 161.935 1.00 0.80 897 PHE A O 1
ATOM 14545 N N . SER B 1 898 ? 201.172 201.832 160.179 1.00 0.82 898 SER A N 1
ATOM 14546 C CA . SER B 1 898 ? 201.355 203.233 159.821 1.00 0.82 898 SER A CA 1
ATOM 14547 C C . SER B 1 898 ? 200.741 204.151 160.870 1.00 0.82 898 SER A C 1
ATOM 14548 O O . SER B 1 898 ? 201.321 205.185 161.219 1.00 0.82 898 SER A O 1
ATOM 14551 N N . VAL B 1 899 ? 199.561 203.791 161.381 1.00 0.83 899 VAL A N 1
ATOM 14552 C CA . VAL B 1 899 ? 198.890 204.634 162.365 1.00 0.83 899 VAL A CA 1
ATOM 14553 C C . VAL B 1 899 ? 199.611 204.589 163.706 1.00 0.83 899 VAL A C 1
ATOM 14554 O O . VAL B 1 899 ? 199.865 205.631 164.322 1.00 0.83 899 VAL A O 1
ATOM 14558 N N . MET B 1 900 ? 199.960 203.391 164.180 1.00 0.78 900 MET A N 1
ATOM 14559 C CA . MET B 1 900 ? 200.483 203.263 165.537 1.00 0.78 900 MET A CA 1
ATOM 14560 C C . MET B 1 900 ? 201.864 203.888 165.681 1.00 0.78 900 MET A C 1
ATOM 14561 O O . MET B 1 900 ? 202.338 204.085 166.804 1.00 0.78 900 MET A O 1
ATOM 14566 N N . LEU B 1 901 ? 202.529 204.201 164.568 1.00 0.81 901 LEU A N 1
ATOM 14567 C CA . LEU B 1 901 ? 203.824 204.862 164.657 1.00 0.81 901 LEU A CA 1
ATOM 14568 C C . LEU B 1 901 ? 203.703 206.319 165.081 1.00 0.81 901 LEU A C 1
ATOM 14569 O O . LEU B 1 901 ? 204.705 206.920 165.482 1.00 0.81 901 LEU A O 1
ATOM 14574 N N . VAL B 1 902 ? 202.504 206.904 165.003 1.00 0.82 902 VAL A N 1
ATOM 14575 C CA . VAL B 1 902 ? 202.332 208.311 165.359 1.00 0.82 902 VAL A CA 1
ATOM 14576 C C . VAL B 1 902 ? 201.953 208.515 166.815 1.00 0.82 902 VAL A C 1
ATOM 14577 O O . VAL B 1 902 ? 201.919 209.661 167.278 1.00 0.82 902 VAL A O 1
ATOM 14581 N N . VAL B 1 903 ? 201.656 207.440 167.546 1.00 0.81 903 VAL A N 1
ATOM 14582 C CA . VAL B 1 903 ? 201.358 207.574 168.972 1.00 0.81 903 VAL A CA 1
ATOM 14583 C C . VAL B 1 903 ? 202.495 208.246 169.733 1.00 0.81 903 VAL A C 1
ATOM 14584 O O . VAL B 1 903 ? 202.219 209.156 170.534 1.00 0.81 903 VAL A O 1
ATOM 14588 N N . PRO B 1 904 ? 203.767 207.873 169.544 1.00 0.84 904 PRO A N 1
ATOM 14589 C CA . PRO B 1 904 ? 204.834 208.612 170.236 1.00 0.84 904 PRO A CA 1
ATOM 14590 C C . PRO B 1 904 ? 204.859 210.089 169.895 1.00 0.84 904 PRO A C 1
ATOM 14591 O O . PRO B 1 904 ? 205.255 210.900 170.736 1.00 0.84 904 PRO A O 1
ATOM 14595 N N . LEU B 1 905 ? 204.438 210.466 168.686 1.00 0.84 905 LEU A N 1
ATOM 14596 C CA . LEU B 1 905 ? 204.425 211.875 168.315 1.00 0.84 905 LEU A CA 1
ATOM 14597 C C . LEU B 1 905 ? 203.487 212.695 169.186 1.00 0.84 905 LEU A C 1
ATOM 14598 O O . LEU B 1 905 ? 203.691 213.904 169.335 1.00 0.84 905 LEU A O 1
ATOM 14603 N N . GLY B 1 906 ? 202.459 212.074 169.755 1.00 0.85 906 GLY A N 1
ATOM 14604 C CA . GLY B 1 906 ? 201.587 212.774 170.673 1.00 0.85 906 GLY A CA 1
ATOM 14605 C C . GLY B 1 906 ? 202.010 212.582 172.113 1.00 0.85 906 GLY A C 1
ATOM 14606 O O . GLY B 1 906 ? 201.846 213.480 172.947 1.00 0.85 906 GLY A O 1
ATOM 14607 N N . VAL B 1 907 ? 202.550 211.400 172.417 1.00 0.84 907 VAL A N 1
ATOM 14608 C CA . VAL B 1 907 ? 203.003 211.126 173.777 1.00 0.84 907 VAL A CA 1
ATOM 14609 C C . VAL B 1 907 ? 204.139 212.068 174.158 1.00 0.84 907 VAL A C 1
ATOM 14610 O O . VAL B 1 907 ? 204.219 212.542 175.296 1.00 0.84 907 VAL A O 1
ATOM 14614 N N . ILE B 1 908 ? 205.030 212.363 173.207 1.00 0.84 908 ILE A N 1
ATOM 14615 C CA . ILE B 1 908 ? 206.135 213.276 173.488 1.00 0.84 908 ILE A CA 1
ATOM 14616 C C . ILE B 1 908 ? 205.602 214.658 173.836 1.00 0.84 908 ILE A C 1
ATOM 14617 O O . ILE B 1 908 ? 206.093 215.313 174.761 1.00 0.84 908 ILE A O 1
ATOM 14622 N N . GLY B 1 909 ? 204.577 215.116 173.117 1.00 0.88 909 GLY A N 1
ATOM 14623 C CA . GLY B 1 909 ? 204.007 216.419 173.414 1.00 0.88 909 GLY A CA 1
ATOM 14624 C C . GLY B 1 909 ? 203.303 216.454 174.755 1.00 0.88 909 GLY A C 1
ATOM 14625 O O . GLY B 1 909 ? 203.406 217.431 175.499 1.00 0.88 909 GLY A O 1
ATOM 14626 N N . ALA B 1 910 ? 202.567 215.389 175.077 1.00 0.86 910 ALA A N 1
ATOM 14627 C CA . ALA B 1 910 ? 201.906 215.325 176.377 1.00 0.86 910 ALA A CA 1
ATOM 14628 C C . ALA B 1 910 ? 202.927 215.362 177.506 1.00 0.86 910 ALA A C 1
ATOM 14629 O O . ALA B 1 910 ? 202.780 216.121 178.475 1.00 0.86 910 ALA A O 1
ATOM 14631 N N . LEU B 1 911 ? 203.986 214.560 177.382 1.00 0.83 911 LEU A N 1
ATOM 14632 C CA . LEU B 1 911 ? 205.036 214.547 178.392 1.00 0.83 911 LEU A CA 1
ATOM 14633 C C . LEU B 1 911 ? 205.713 215.904 178.496 1.00 0.83 911 LEU A C 1
ATOM 14634 O O . LEU B 1 911 ? 205.998 216.378 179.599 1.00 0.83 911 LEU A O 1
ATOM 14639 N N . LEU B 1 912 ? 205.986 216.541 177.358 1.00 0.82 912 LEU A N 1
ATOM 14640 C CA . LEU B 1 912 ? 206.667 217.829 177.371 1.00 0.82 912 LEU A CA 1
ATOM 14641 C C . LEU B 1 912 ? 205.811 218.896 178.037 1.00 0.82 912 LEU A C 1
ATOM 14642 O O . LEU B 1 912 ? 206.312 219.696 178.832 1.00 0.82 912 LEU A O 1
ATOM 14647 N N . ALA B 1 913 ? 204.513 218.922 177.730 1.00 0.82 913 ALA A N 1
ATOM 14648 C CA . ALA B 1 913 ? 203.627 219.898 178.355 1.00 0.82 913 ALA A CA 1
ATOM 14649 C C . ALA B 1 913 ? 203.533 219.668 179.858 1.00 0.82 913 ALA A C 1
ATOM 14650 O O . ALA B 1 913 ? 203.611 220.617 180.650 1.00 0.82 913 ALA A O 1
ATOM 14652 N N . THR B 1 914 ? 203.377 218.407 180.271 1.00 0.77 914 THR A N 1
ATOM 14653 C CA . THR B 1 914 ? 203.290 218.104 181.696 1.00 0.77 914 THR A CA 1
ATOM 14654 C C . THR B 1 914 ? 204.574 218.491 182.418 1.00 0.77 914 THR A C 1
ATOM 14655 O O . THR B 1 914 ? 204.539 219.063 183.513 1.00 0.77 914 THR A O 1
ATOM 14659 N N . TRP B 1 915 ? 205.722 218.189 181.812 1.00 0.75 915 TRP A N 1
ATOM 14660 C CA . TRP B 1 915 ? 207.000 218.523 182.428 1.00 0.75 915 TRP A CA 1
ATOM 14661 C C . TRP B 1 915 ? 207.202 220.031 182.505 1.00 0.75 915 TRP A C 1
ATOM 14662 O O . TRP B 1 915 ? 207.698 220.546 183.513 1.00 0.75 915 TRP A O 1
ATOM 14673 N N . MET B 1 916 ? 206.824 220.757 181.452 1.00 0.75 916 MET A N 1
ATOM 14674 C CA . MET B 1 916 ? 207.021 222.202 181.439 1.00 0.75 916 MET A CA 1
ATOM 14675 C C . MET B 1 916 ? 206.139 222.891 182.469 1.00 0.75 916 MET A C 1
ATOM 14676 O O . MET B 1 916 ? 206.602 223.768 183.205 1.00 0.75 916 MET A O 1
ATOM 14681 N N . ARG B 1 917 ? 204.859 222.514 182.536 1.00 0.70 917 ARG A N 1
ATOM 14682 C CA . ARG B 1 917 ? 203.980 223.165 183.501 1.00 0.70 917 ARG A CA 1
ATOM 14683 C C . ARG B 1 917 ? 204.365 222.819 184.933 1.00 0.70 917 ARG A C 1
ATOM 14684 O O . ARG B 1 917 ? 204.174 223.636 185.840 1.00 0.70 917 ARG A O 1
ATOM 14692 N N . GLY B 1 918 ? 204.926 221.637 185.154 1.00 0.58 918 GLY A N 1
ATOM 14693 C CA . GLY B 1 918 ? 205.293 221.207 186.484 1.00 0.58 918 GLY A CA 1
ATOM 14694 C C . GLY B 1 918 ? 204.395 220.161 187.098 1.00 0.58 918 GLY A C 1
ATOM 14695 O O . GLY B 1 918 ? 204.562 219.846 188.280 1.00 0.58 918 GLY A O 1
ATOM 14696 N N . LEU B 1 919 ? 203.452 219.611 186.339 1.00 0.70 919 LEU A N 1
ATOM 14697 C CA . LEU B 1 919 ? 202.604 218.546 186.843 1.00 0.70 919 LEU A CA 1
ATOM 14698 C C . LEU B 1 919 ? 203.405 217.249 186.942 1.00 0.70 919 LEU A C 1
ATOM 14699 O O . LEU B 1 919 ? 204.623 217.217 186.748 1.00 0.70 919 LEU A O 1
ATOM 14704 N N . GLU B 1 920 ? 202.711 216.158 187.252 1.00 0.75 920 GLU A N 1
ATOM 14705 C CA . GLU B 1 920 ? 203.367 214.879 187.469 1.00 0.75 920 GLU A CA 1
ATOM 14706 C C . GLU B 1 920 ? 202.530 213.760 186.868 1.00 0.75 920 GLU A C 1
ATOM 14707 O O . GLU B 1 920 ? 201.414 213.972 186.390 1.00 0.75 920 GLU A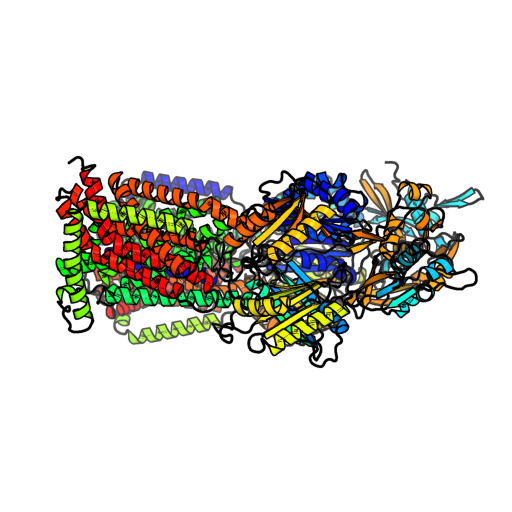 O 1
ATOM 14713 N N . ASN B 1 921 ? 203.094 212.553 186.894 1.00 0.77 921 ASN A N 1
ATOM 14714 C CA . ASN B 1 921 ? 202.486 211.374 186.278 1.00 0.77 921 ASN A CA 1
ATOM 14715 C C . ASN B 1 921 ? 201.473 210.769 187.246 1.00 0.77 921 ASN A C 1
ATOM 14716 O O . ASN B 1 921 ? 201.746 209.813 187.975 1.00 0.77 921 ASN A O 1
ATOM 14721 N N . ASP B 1 922 ? 200.271 211.334 187.245 1.00 0.80 922 ASP A N 1
ATOM 14722 C CA . ASP B 1 922 ? 199.223 210.840 188.131 1.00 0.80 922 ASP A CA 1
ATOM 14723 C C . ASP B 1 922 ? 198.119 210.147 187.356 1.00 0.80 922 ASP A C 1
ATOM 14724 O O . ASP B 1 922 ? 198.255 209.903 186.161 1.00 0.80 922 ASP A O 1
ATOM 14729 N N . VAL B 1 923 ? 197.017 209.844 188.029 1.00 0.79 923 VAL A N 1
ATOM 14730 C CA . VAL B 1 923 ? 195.920 209.145 187.376 1.00 0.79 923 VAL A CA 1
ATOM 14731 C C . VAL B 1 923 ? 195.402 209.943 186.195 1.00 0.79 923 VAL A C 1
ATOM 14732 O O . VAL B 1 923 ? 195.129 209.388 185.134 1.00 0.79 923 VAL A O 1
ATOM 14736 N N . TYR B 1 924 ? 195.273 211.249 186.371 1.00 0.82 924 TYR A N 1
ATOM 14737 C CA . TYR B 1 924 ? 194.786 212.090 185.293 1.00 0.82 924 TYR A CA 1
ATOM 14738 C C . TYR B 1 924 ? 195.738 212.066 184.108 1.00 0.82 924 TYR A C 1
ATOM 14739 O O . TYR B 1 924 ? 195.307 212.029 182.961 1.00 0.82 924 TYR A O 1
ATOM 14748 N N . PHE B 1 925 ? 197.034 212.085 184.378 1.00 0.83 925 PHE A N 1
ATOM 14749 C CA . PHE B 1 925 ? 198.003 212.035 183.301 1.00 0.83 925 PHE A CA 1
ATOM 14750 C C . PHE B 1 925 ? 197.822 210.742 182.545 1.00 0.83 925 PHE A C 1
ATOM 14751 O O . PHE B 1 925 ? 197.915 210.715 181.322 1.00 0.83 925 PHE A O 1
ATOM 14759 N N . GLN B 1 926 ? 197.555 209.667 183.269 1.00 0.75 926 GLN A N 1
ATOM 14760 C CA . GLN B 1 926 ? 197.375 208.373 182.637 1.00 0.75 926 GLN A CA 1
ATOM 14761 C C . GLN B 1 926 ? 196.171 208.375 181.709 1.00 0.75 926 GLN A C 1
ATOM 14762 O O . GLN B 1 926 ? 196.252 207.892 180.584 1.00 0.75 926 GLN A O 1
ATOM 14768 N N . VAL B 1 927 ? 195.055 208.923 182.171 1.00 0.82 927 VAL A N 1
ATOM 14769 C CA . VAL B 1 927 ? 193.858 208.970 181.342 1.00 0.82 927 VAL A CA 1
ATOM 14770 C C . VAL B 1 927 ? 194.077 209.923 180.184 1.00 0.82 927 VAL A C 1
ATOM 14771 O O . VAL B 1 927 ? 193.482 209.760 179.123 1.00 0.82 927 VAL A O 1
ATOM 14775 N N . GLY B 1 928 ? 194.931 210.919 180.379 1.00 0.84 928 GLY A N 1
ATOM 14776 C CA . GLY B 1 928 ? 195.233 211.853 179.314 1.00 0.84 928 GLY A CA 1
ATOM 14777 C C . GLY B 1 928 ? 196.026 211.153 178.240 1.00 0.84 928 GLY A C 1
ATOM 14778 O O . GLY B 1 928 ? 195.658 211.191 177.071 1.00 0.84 928 GLY A O 1
ATOM 14779 N N . LEU B 1 929 ? 197.119 210.511 178.628 1.00 0.82 929 LEU A N 1
ATOM 14780 C CA . LEU B 1 929 ? 197.921 209.761 177.667 1.00 0.82 929 LEU A CA 1
ATOM 14781 C C . LEU B 1 929 ? 197.045 208.872 176.799 1.00 0.82 929 LEU A C 1
ATOM 14782 O O . LEU B 1 929 ? 197.274 208.754 175.591 1.00 0.82 929 LEU A O 1
ATOM 14787 N N . LEU B 1 930 ? 196.041 208.229 177.397 1.00 0.78 930 LEU A N 1
ATOM 14788 C CA . LEU B 1 930 ? 195.124 207.422 176.595 1.00 0.78 930 LEU A CA 1
ATOM 14789 C C . LEU B 1 930 ? 194.383 208.279 175.572 1.00 0.78 930 LEU A C 1
ATOM 14790 O O . LEU B 1 930 ? 194.258 207.899 174.398 1.00 0.78 930 LEU A O 1
ATOM 14795 N N . THR B 1 931 ? 193.902 209.450 175.993 1.00 0.78 931 THR A N 1
ATOM 14796 C CA . THR B 1 931 ? 193.220 210.344 175.063 1.00 0.78 931 THR A CA 1
ATOM 14797 C C . THR B 1 931 ? 194.162 210.800 173.955 1.00 0.78 931 THR A C 1
ATOM 14798 O O . THR B 1 931 ? 193.762 210.917 172.792 1.00 0.78 931 THR A O 1
ATOM 14802 N N . VAL B 1 932 ? 195.421 211.068 174.302 1.00 0.81 932 VAL A N 1
ATOM 14803 C CA . VAL B 1 932 ? 196.402 211.496 173.309 1.00 0.81 932 VAL A CA 1
ATOM 14804 C C . VAL B 1 932 ? 196.657 210.389 172.295 1.00 0.81 932 VAL A C 1
ATOM 14805 O O . VAL B 1 932 ? 196.791 210.646 171.092 1.00 0.81 932 VAL A O 1
ATOM 14809 N N . ILE B 1 933 ? 196.746 209.144 172.767 1.00 0.78 933 ILE A N 1
ATOM 14810 C CA . ILE B 1 933 ? 196.873 208.003 171.861 1.00 0.78 933 ILE A CA 1
ATOM 14811 C C . ILE B 1 933 ? 195.699 207.979 170.893 1.00 0.78 933 ILE A C 1
ATOM 14812 O O . ILE B 1 933 ? 195.867 207.826 169.675 1.00 0.78 933 ILE A O 1
ATOM 14817 N N . GLY B 1 934 ? 194.489 208.143 171.430 1.00 0.80 934 GLY A N 1
ATOM 14818 C CA . GLY B 1 934 ? 193.310 208.156 170.578 1.00 0.80 934 GLY A CA 1
ATOM 14819 C C . GLY B 1 934 ? 193.347 209.258 169.536 1.00 0.80 934 GLY A C 1
ATOM 14820 O O . GLY B 1 934 ? 193.001 209.040 168.375 1.00 0.80 934 GLY A O 1
ATOM 14821 N N . LEU B 1 935 ? 193.779 210.455 169.933 1.00 0.75 935 LEU A N 1
ATOM 14822 C CA . LEU B 1 935 ? 193.792 211.587 169.009 1.00 0.75 935 LEU A CA 1
ATOM 14823 C C . LEU B 1 935 ? 194.849 211.418 167.924 1.00 0.75 935 LEU A C 1
ATOM 14824 O O . LEU B 1 935 ? 194.610 211.742 166.749 1.00 0.75 935 LEU A O 1
ATOM 14829 N N . SER B 1 936 ? 196.033 210.935 168.299 1.00 0.79 936 SER A N 1
ATOM 14830 C CA . SER B 1 936 ? 197.064 210.666 167.306 1.00 0.79 936 SER A CA 1
ATOM 14831 C C . SER B 1 936 ? 196.588 209.614 166.317 1.00 0.79 936 SER A C 1
ATOM 14832 O O . SER B 1 936 ? 196.794 209.742 165.103 1.00 0.79 936 SER A O 1
ATOM 14835 N N . ALA B 1 937 ? 195.930 208.568 166.823 1.00 0.82 937 ALA A N 1
ATOM 14836 C CA . ALA B 1 937 ? 195.350 207.569 165.935 1.00 0.82 937 ALA A CA 1
ATOM 14837 C C . ALA B 1 937 ? 194.298 208.187 165.028 1.00 0.82 937 ALA A C 1
ATOM 14838 O O . ALA B 1 937 ? 194.185 207.811 163.860 1.00 0.82 937 ALA A O 1
ATOM 14840 N N . LYS B 1 938 ? 193.519 209.137 165.547 1.00 0.76 938 LYS A N 1
ATOM 14841 C CA . LYS B 1 938 ? 192.501 209.798 164.737 1.00 0.76 938 LYS A CA 1
ATOM 14842 C C . LYS B 1 938 ? 193.125 210.532 163.556 1.00 0.76 938 LYS A C 1
ATOM 14843 O O . LYS B 1 938 ? 192.669 210.406 162.416 1.00 0.76 938 LYS A O 1
ATOM 14849 N N . ASN B 1 939 ? 194.170 211.318 163.820 1.00 0.77 939 ASN A N 1
ATOM 14850 C CA . ASN B 1 939 ? 194.829 212.049 162.736 1.00 0.77 939 ASN A CA 1
ATOM 14851 C C . ASN B 1 939 ? 195.459 211.093 161.727 1.00 0.77 939 ASN A C 1
ATOM 14852 O O . ASN B 1 939 ? 195.312 211.255 160.502 1.00 0.77 939 ASN A O 1
ATOM 14857 N N . ALA B 1 940 ? 196.159 210.075 162.233 1.00 0.87 940 ALA A N 1
ATOM 14858 C CA . ALA B 1 940 ? 196.788 209.113 161.342 1.00 0.87 940 ALA A CA 1
ATOM 14859 C C . ALA B 1 940 ? 195.750 208.408 160.484 1.00 0.87 940 ALA A C 1
ATOM 14860 O O . ALA B 1 940 ? 195.989 208.154 159.302 1.00 0.87 940 ALA A O 1
ATOM 14862 N N . ILE B 1 941 ? 194.592 208.086 161.062 1.00 0.83 941 ILE A N 1
ATOM 14863 C CA . ILE B 1 941 ? 193.508 207.490 160.289 1.00 0.83 941 ILE A CA 1
ATOM 14864 C C . ILE B 1 941 ? 193.024 208.457 159.222 1.00 0.83 941 ILE A C 1
ATOM 14865 O O . ILE B 1 941 ? 192.890 208.090 158.051 1.00 0.83 941 ILE A O 1
ATOM 14870 N N . LEU B 1 942 ? 192.789 209.714 159.602 1.00 0.78 942 LEU A N 1
ATOM 14871 C CA . LEU B 1 942 ? 192.260 210.686 158.652 1.00 0.78 942 LEU A CA 1
ATOM 14872 C C . LEU B 1 942 ? 193.167 210.829 157.441 1.00 0.78 942 LEU A C 1
ATOM 14873 O O . LEU B 1 942 ? 192.704 211.174 156.349 1.00 0.78 942 LEU A O 1
ATOM 14878 N N . ILE B 1 943 ? 194.463 210.571 157.608 1.00 0.82 943 ILE A N 1
ATOM 14879 C CA . ILE B 1 943 ? 195.354 210.589 156.445 1.00 0.82 943 ILE A CA 1
ATOM 14880 C C . ILE B 1 943 ? 195.362 209.236 155.730 1.00 0.82 943 ILE A C 1
ATOM 14881 O O . ILE B 1 943 ? 195.076 209.142 154.527 1.00 0.82 943 ILE A O 1
ATOM 14886 N N . VAL B 1 944 ? 195.689 208.166 156.460 1.00 0.86 944 VAL A N 1
ATOM 14887 C CA . VAL B 1 944 ? 196.030 206.905 155.807 1.00 0.86 944 VAL A CA 1
ATOM 14888 C C . VAL B 1 944 ? 194.798 206.230 155.227 1.00 0.86 944 VAL A C 1
ATOM 14889 O O . VAL B 1 944 ? 194.912 205.430 154.302 1.00 0.86 944 VAL A O 1
ATOM 14893 N N . GLU B 1 945 ? 193.606 206.518 155.751 1.00 0.80 945 GLU A N 1
ATOM 14894 C CA . GLU B 1 945 ? 192.413 205.916 155.169 1.00 0.80 945 GLU A CA 1
ATOM 14895 C C . GLU B 1 945 ? 192.245 206.354 153.721 1.00 0.80 945 GLU A C 1
ATOM 14896 O O . GLU B 1 945 ? 192.119 205.522 152.814 1.00 0.80 945 GLU A O 1
ATOM 14902 N N . PHE B 1 946 ? 192.278 207.666 153.484 1.00 0.81 946 PHE A N 1
ATOM 14903 C CA . PHE B 1 946 ? 192.179 208.177 152.124 1.00 0.81 946 PHE A CA 1
ATOM 14904 C C . PHE B 1 946 ? 193.372 207.739 151.285 1.00 0.81 946 PHE A C 1
ATOM 14905 O O . PHE B 1 946 ? 193.210 207.348 150.121 1.00 0.81 946 PHE A O 1
ATOM 14913 N N . ALA B 1 947 ? 194.579 207.795 151.857 1.00 0.89 947 ALA A N 1
ATOM 14914 C CA . ALA B 1 947 ? 195.761 207.402 151.096 1.00 0.89 947 ALA A CA 1
ATOM 14915 C C . ALA B 1 947 ? 195.680 205.940 150.668 1.00 0.89 947 ALA A C 1
ATOM 14916 O O . ALA B 1 947 ? 195.954 205.600 149.511 1.00 0.89 947 ALA A O 1
ATOM 14918 N N . ASN B 1 948 ? 195.281 205.063 151.589 1.00 0.79 948 ASN A N 1
ATOM 14919 C CA . ASN B 1 948 ? 195.187 203.640 151.299 1.00 0.79 948 ASN A CA 1
ATOM 14920 C C . ASN B 1 948 ? 194.085 203.357 150.293 1.00 0.79 948 ASN A C 1
ATOM 14921 O O . ASN B 1 948 ? 194.238 202.496 149.426 1.00 0.79 948 ASN A O 1
ATOM 14926 N N . GLU B 1 949 ? 192.953 204.055 150.403 1.00 0.78 949 GLU A N 1
ATOM 14927 C CA . GLU B 1 949 ? 191.886 203.848 149.430 1.00 0.78 949 GLU A CA 1
ATOM 14928 C C . GLU B 1 949 ? 192.344 204.240 148.031 1.00 0.78 949 GLU A C 1
ATOM 14929 O O . GLU B 1 949 ? 192.120 203.505 147.060 1.00 0.78 949 GLU A O 1
ATOM 14935 N N . MET B 1 950 ? 193.012 205.390 147.914 1.00 0.83 950 MET A N 1
ATOM 14936 C CA . MET B 1 950 ? 193.525 205.808 146.614 1.00 0.83 950 MET A CA 1
ATOM 14937 C C . MET B 1 950 ? 194.554 204.818 146.082 1.00 0.83 950 MET A C 1
ATOM 14938 O O . MET B 1 950 ? 194.582 204.528 144.882 1.00 0.83 950 MET A O 1
ATOM 14943 N N . ASN B 1 951 ? 195.409 204.290 146.959 1.00 0.78 951 ASN A N 1
ATOM 14944 C CA . ASN B 1 951 ? 196.400 203.313 146.518 1.00 0.78 951 ASN A CA 1
ATOM 14945 C C . ASN B 1 951 ? 195.738 202.011 146.080 1.00 0.78 951 ASN A C 1
ATOM 14946 O O . ASN B 1 951 ? 196.188 201.367 145.126 1.00 0.78 951 ASN A O 1
ATOM 14951 N N . GLN B 1 952 ? 194.673 201.604 146.773 1.00 0.74 952 GLN A N 1
ATOM 14952 C CA . GLN B 1 952 ? 193.931 200.410 146.382 1.00 0.74 952 GLN A CA 1
ATOM 14953 C C . GLN B 1 952 ? 193.294 200.592 145.014 1.00 0.74 952 GLN A C 1
ATOM 14954 O O . GLN B 1 952 ? 193.251 199.656 144.207 1.00 0.74 952 GLN A O 1
ATOM 14960 N N . LYS B 1 953 ? 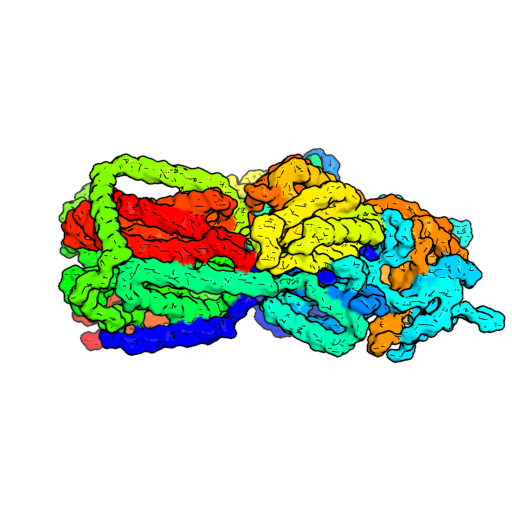192.779 201.793 144.740 1.00 0.77 953 LYS A N 1
ATOM 14961 C CA . LYS B 1 953 ? 192.200 202.056 143.426 1.00 0.77 953 LYS A CA 1
ATOM 14962 C C . LYS B 1 953 ? 193.236 201.890 142.321 1.00 0.77 953 LYS A C 1
ATOM 14963 O O . LYS B 1 953 ? 192.898 201.513 141.194 1.00 0.77 953 LYS A O 1
ATOM 14969 N N . GLY B 1 954 ? 194.502 202.166 142.623 1.00 0.86 954 GLY A N 1
ATOM 14970 C CA . GLY B 1 954 ? 195.561 201.964 141.656 1.00 0.86 954 GLY A CA 1
ATOM 14971 C C . GLY B 1 954 ? 196.432 203.185 141.459 1.00 0.86 954 GLY A C 1
ATOM 14972 O O . GLY B 1 954 ? 197.383 203.159 140.671 1.00 0.86 954 GLY A O 1
ATOM 14973 N N . HIS B 1 955 ? 196.115 204.263 142.167 1.00 0.78 955 HIS A N 1
ATOM 14974 C CA . HIS B 1 955 ? 196.849 205.507 142.003 1.00 0.78 955 HIS A CA 1
ATOM 14975 C C . HIS B 1 955 ? 198.272 205.368 142.533 1.00 0.78 955 HIS A C 1
ATOM 14976 O O . HIS B 1 955 ? 198.566 204.512 143.371 1.00 0.78 955 HIS A O 1
ATOM 14983 N N . ASP B 1 956 ? 199.162 206.214 142.016 1.00 0.76 956 ASP A N 1
ATOM 14984 C CA . ASP B 1 956 ? 200.548 206.217 142.460 1.00 0.76 956 ASP A CA 1
ATOM 14985 C C . ASP B 1 956 ? 200.627 206.514 143.951 1.00 0.76 956 ASP A C 1
ATOM 14986 O O . ASP B 1 956 ? 199.895 207.359 144.470 1.00 0.76 956 ASP A O 1
ATOM 14991 N N . LEU B 1 957 ? 201.530 205.811 144.637 1.00 0.76 957 LEU A N 1
ATOM 14992 C CA . LEU B 1 957 ? 201.631 205.939 146.088 1.00 0.76 957 LEU A CA 1
ATOM 14993 C C . LEU B 1 957 ? 201.951 207.371 146.499 1.00 0.76 957 LEU A C 1
ATOM 14994 O O . LEU B 1 957 ? 201.292 207.937 147.379 1.00 0.76 957 LEU A O 1
ATOM 14999 N N . PHE B 1 958 ? 202.962 207.976 145.871 1.00 0.75 958 PHE A N 1
ATOM 15000 C CA . PHE B 1 958 ? 203.299 209.363 146.177 1.00 0.75 958 PHE A CA 1
ATOM 15001 C C . PHE B 1 958 ? 202.136 210.290 145.854 1.00 0.75 958 PHE A C 1
ATOM 15002 O O . PHE B 1 958 ? 201.767 211.151 146.662 1.00 0.75 958 PHE A O 1
ATOM 15010 N N . GLU B 1 959 ? 201.541 210.123 144.673 1.00 0.75 959 GLU A N 1
ATOM 15011 C CA . GLU B 1 959 ? 200.396 210.943 144.299 1.00 0.75 959 GLU A CA 1
ATOM 15012 C C . GLU B 1 959 ? 199.239 210.728 145.264 1.00 0.75 959 GLU A C 1
ATOM 15013 O O . GLU B 1 959 ? 198.581 211.685 145.686 1.00 0.75 959 GLU A O 1
ATOM 15019 N N . ALA B 1 960 ? 198.985 209.471 145.631 1.00 0.88 960 ALA A N 1
ATOM 15020 C CA . ALA B 1 960 ? 197.878 209.171 146.532 1.00 0.88 960 ALA A CA 1
ATOM 15021 C C . ALA B 1 960 ? 198.070 209.839 147.885 1.00 0.88 960 ALA A C 1
ATOM 15022 O O . ALA B 1 960 ? 197.149 210.473 148.411 1.00 0.88 960 ALA A O 1
ATOM 15024 N N . THR B 1 961 ? 199.266 209.717 148.466 1.00 0.82 961 THR A N 1
ATOM 15025 C CA . THR B 1 961 ? 199.483 210.276 149.796 1.00 0.82 961 THR A CA 1
ATOM 15026 C C . THR B 1 961 ? 199.487 211.800 149.758 1.00 0.82 961 THR A C 1
ATOM 15027 O O . THR B 1 961 ? 198.972 212.452 150.673 1.00 0.82 961 THR A O 1
ATOM 15031 N N . LEU B 1 962 ? 200.046 212.392 148.698 1.00 0.83 962 LEU A N 1
ATOM 15032 C CA . LEU B 1 962 ? 200.014 213.846 148.585 1.00 0.83 962 LEU A CA 1
ATOM 15033 C C . LEU B 1 962 ? 198.586 214.353 148.444 1.00 0.83 962 LEU A C 1
ATOM 15034 O O . LEU B 1 962 ? 198.210 215.352 149.068 1.00 0.83 962 LEU A O 1
ATOM 15039 N N . HIS B 1 963 ? 197.772 213.674 147.634 1.00 0.81 963 HIS A N 1
ATOM 15040 C CA . HIS B 1 963 ? 196.373 214.059 147.497 1.00 0.81 963 HIS A CA 1
ATOM 15041 C C . HIS B 1 963 ? 195.631 213.906 148.817 1.00 0.81 963 HIS A C 1
ATOM 15042 O O . HIS B 1 963 ? 194.809 214.755 149.179 1.00 0.81 963 HIS A O 1
ATOM 15049 N N . ALA B 1 964 ? 195.906 212.823 149.547 1.00 0.89 964 ALA A N 1
ATOM 15050 C CA . ALA B 1 964 ? 195.259 212.614 150.836 1.00 0.89 964 ALA A CA 1
ATOM 15051 C C . ALA B 1 964 ? 195.611 213.727 151.810 1.00 0.89 964 ALA A C 1
ATOM 15052 O O . ALA B 1 964 ? 194.737 214.260 152.500 1.00 0.89 964 ALA A O 1
ATOM 15054 N N . CYS B 1 965 ? 196.891 214.098 151.874 1.00 0.86 965 CYS A N 1
ATOM 15055 C CA . CYS B 1 965 ? 197.296 215.188 152.755 1.00 0.86 965 CYS A CA 1
ATOM 15056 C C . CYS B 1 965 ? 196.643 216.498 152.343 1.00 0.86 965 CYS A C 1
ATOM 15057 O O . CYS B 1 965 ? 196.119 217.231 153.188 1.00 0.86 965 CYS A O 1
ATOM 15060 N N . ARG B 1 966 ? 196.641 216.796 151.045 1.00 0.77 966 ARG A N 1
ATOM 15061 C CA . ARG B 1 966 ? 196.074 218.048 150.562 1.00 0.77 966 ARG A CA 1
ATOM 15062 C C . ARG B 1 966 ? 194.592 218.143 150.897 1.00 0.77 966 ARG A C 1
ATOM 15063 O O . ARG B 1 966 ? 194.101 219.194 151.322 1.00 0.77 966 ARG A O 1
ATOM 15071 N N . GLN B 1 967 ? 193.859 217.045 150.712 1.00 0.74 967 GLN A N 1
ATOM 15072 C CA . GLN B 1 967 ? 192.420 217.080 150.948 1.00 0.74 967 GLN A CA 1
ATOM 15073 C C . GLN B 1 967 ? 192.091 217.066 152.437 1.00 0.74 967 GLN A C 1
ATOM 15074 O O . GLN B 1 967 ? 191.160 217.751 152.874 1.00 0.74 967 GLN A O 1
ATOM 15080 N N . ARG B 1 968 ? 192.839 216.303 153.233 1.00 0.72 968 ARG A N 1
ATOM 15081 C CA . ARG B 1 968 ? 192.499 216.114 154.636 1.00 0.72 968 ARG A CA 1
ATOM 15082 C C . ARG B 1 968 ? 193.230 217.062 155.577 1.00 0.72 968 ARG A C 1
ATOM 15083 O O . ARG B 1 968 ? 193.061 216.937 156.793 1.00 0.72 968 ARG A O 1
ATOM 15091 N N . LEU B 1 969 ? 194.040 217.992 155.066 1.00 0.83 969 LEU A N 1
ATOM 15092 C CA . LEU B 1 969 ? 194.688 218.950 155.954 1.00 0.83 969 LEU A CA 1
ATOM 15093 C C . LEU B 1 969 ? 193.662 219.790 156.701 1.00 0.83 969 LEU A C 1
ATOM 15094 O O . LEU B 1 969 ? 193.755 219.962 157.921 1.00 0.83 969 LEU A O 1
ATOM 15099 N N . ARG B 1 970 ? 192.676 220.323 155.985 1.00 0.79 970 ARG A N 1
ATOM 15100 C CA . ARG B 1 970 ? 191.671 221.161 156.637 1.00 0.79 970 ARG A CA 1
ATOM 15101 C C . ARG B 1 970 ? 190.843 220.395 157.661 1.00 0.79 970 ARG A C 1
ATOM 15102 O O . ARG B 1 970 ? 190.691 220.896 158.790 1.00 0.79 970 ARG A O 1
ATOM 15110 N N . PRO B 1 971 ? 190.281 219.215 157.361 1.00 0.85 971 PRO A N 1
ATOM 15111 C CA . PRO B 1 971 ? 189.541 218.494 158.412 1.00 0.85 971 PRO A CA 1
ATOM 15112 C C . PRO B 1 971 ? 190.388 218.176 159.628 1.00 0.85 971 PRO A C 1
ATOM 15113 O O . PRO B 1 971 ? 189.914 218.319 160.760 1.00 0.85 971 PRO A O 1
ATOM 15117 N N . ILE B 1 972 ? 191.640 217.764 159.428 1.00 0.81 972 ILE A N 1
ATOM 15118 C CA . ILE B 1 972 ? 192.507 217.455 160.561 1.00 0.81 972 ILE A CA 1
ATOM 15119 C C . ILE B 1 972 ? 192.748 218.703 161.395 1.00 0.81 972 ILE A C 1
ATOM 15120 O O . ILE B 1 972 ? 192.620 218.687 162.625 1.00 0.81 972 ILE A O 1
ATOM 15125 N N . LEU B 1 973 ? 193.083 219.809 160.731 1.00 0.82 973 LEU A N 1
ATOM 15126 C CA . LEU B 1 973 ? 193.385 221.039 161.451 1.00 0.82 973 LEU A CA 1
ATOM 15127 C C . LEU B 1 973 ? 192.183 221.515 162.251 1.00 0.82 973 LEU A C 1
ATOM 15128 O O . LEU B 1 973 ? 192.320 221.906 163.412 1.00 0.82 973 LEU A O 1
ATOM 15133 N N . MET B 1 974 ? 190.990 221.477 161.656 1.00 0.82 974 MET A N 1
ATOM 15134 C CA . MET B 1 974 ? 189.835 221.987 162.388 1.00 0.82 974 MET A CA 1
ATOM 15135 C C . MET B 1 974 ? 189.390 221.028 163.487 1.00 0.82 974 MET A C 1
ATOM 15136 O O . MET B 1 974 ? 189.062 221.479 164.590 1.00 0.82 974 MET A O 1
ATOM 15141 N N . THR B 1 975 ? 189.394 219.715 163.233 1.00 0.83 975 THR A N 1
ATOM 15142 C CA . THR B 1 975 ? 189.069 218.750 164.276 1.00 0.83 975 THR A CA 1
ATOM 15143 C C . THR B 1 975 ? 190.059 218.779 165.426 1.00 0.83 975 THR A C 1
ATOM 15144 O O . THR B 1 975 ? 189.699 218.400 166.545 1.00 0.83 975 THR A O 1
ATOM 15148 N N . SER B 1 976 ? 191.293 219.209 165.179 1.00 0.83 976 SER A N 1
ATOM 15149 C CA . SER B 1 976 ? 192.284 219.279 166.241 1.00 0.83 976 SER A CA 1
ATOM 15150 C C . SER B 1 976 ? 192.234 220.607 166.983 1.00 0.83 976 SER A C 1
ATOM 15151 O O . SER B 1 976 ? 192.402 220.646 168.206 1.00 0.83 976 SER A O 1
ATOM 15154 N N . LEU B 1 977 ? 192.023 221.704 166.256 1.00 0.82 977 LEU A N 1
ATOM 15155 C CA . LEU B 1 977 ? 191.882 222.996 166.908 1.00 0.82 977 LEU A CA 1
ATOM 15156 C C . LEU B 1 977 ? 190.628 223.034 167.765 1.00 0.82 977 LEU A C 1
ATOM 15157 O O . LEU B 1 977 ? 190.626 223.638 168.844 1.00 0.82 977 LEU A O 1
ATOM 15162 N N . ALA B 1 978 ? 189.559 222.373 167.318 1.00 0.82 978 ALA A N 1
ATOM 15163 C CA . ALA B 1 978 ? 188.365 222.265 168.144 1.00 0.82 978 ALA A CA 1
ATOM 15164 C C . ALA B 1 978 ? 188.696 221.631 169.486 1.00 0.82 978 ALA A C 1
ATOM 15165 O O . ALA B 1 978 ? 188.302 222.139 170.539 1.00 0.82 978 ALA A O 1
ATOM 15167 N N . PHE B 1 979 ? 189.462 220.541 169.471 1.00 0.78 979 PHE A N 1
ATOM 15168 C CA . PHE B 1 979 ? 189.781 219.852 170.715 1.00 0.78 979 PHE A CA 1
ATOM 15169 C C . PHE B 1 979 ? 190.725 220.671 171.588 1.00 0.78 979 PHE A C 1
ATOM 15170 O O . PHE B 1 979 ? 190.551 220.739 172.812 1.00 0.78 979 PHE A O 1
ATOM 15178 N N . ILE B 1 980 ? 191.754 221.273 170.987 1.00 0.81 980 ILE A N 1
ATOM 15179 C CA . ILE B 1 980 ? 192.723 222.016 171.789 1.00 0.81 980 ILE A CA 1
ATOM 15180 C C . ILE B 1 980 ? 192.055 223.218 172.442 1.00 0.81 980 ILE A C 1
ATOM 15181 O O . ILE B 1 980 ? 192.297 223.520 173.614 1.00 0.81 980 ILE A O 1
ATOM 15186 N N . PHE B 1 981 ? 191.179 223.909 171.708 1.00 0.77 981 PHE A N 1
ATOM 15187 C CA . PHE B 1 981 ? 190.488 225.040 172.311 1.00 0.77 981 PHE A CA 1
ATOM 15188 C C . PHE B 1 981 ? 189.352 224.588 173.219 1.00 0.77 981 PHE A C 1
ATOM 15189 O O . PHE B 1 981 ? 188.886 225.368 174.056 1.00 0.77 981 PHE A O 1
ATOM 15197 N N . GLY B 1 982 ? 188.887 223.347 173.073 1.00 0.79 982 GLY A N 1
ATOM 15198 C CA . GLY B 1 982 ? 187.964 222.802 174.051 1.00 0.79 982 GLY A CA 1
ATOM 15199 C C . GLY B 1 982 ? 188.625 222.547 175.390 1.00 0.79 982 GLY A C 1
ATOM 15200 O O . GLY B 1 982 ? 188.036 222.802 176.442 1.00 0.79 982 GLY A O 1
ATOM 15201 N N . VAL B 1 983 ? 189.859 222.034 175.371 1.00 0.81 983 VAL A N 1
ATOM 15202 C CA . VAL B 1 983 ? 190.566 221.750 176.617 1.00 0.81 983 VAL A CA 1
ATOM 15203 C C . VAL B 1 983 ? 191.344 222.949 177.140 1.00 0.81 983 VAL A C 1
ATOM 15204 O O . VAL B 1 983 ? 191.821 222.911 178.282 1.00 0.81 983 VAL A O 1
ATOM 15208 N N . LEU B 1 984 ? 191.495 224.006 176.343 1.00 0.78 984 LEU A N 1
ATOM 15209 C CA . LEU B 1 984 ? 192.182 225.199 176.828 1.00 0.78 984 LEU A CA 1
ATOM 15210 C C . LEU B 1 984 ? 191.569 225.786 178.094 1.00 0.78 984 LEU A C 1
ATOM 15211 O O . LEU B 1 984 ? 192.339 226.164 178.993 1.00 0.78 984 LEU A O 1
ATOM 15216 N N . PRO B 1 985 ? 190.243 225.915 178.237 1.00 0.78 985 PRO A N 1
ATOM 15217 C CA . PRO B 1 985 ? 189.716 226.420 179.514 1.00 0.78 985 PRO A CA 1
ATOM 15218 C C . PRO B 1 985 ? 190.095 225.560 180.706 1.00 0.78 985 PRO A C 1
ATOM 15219 O O . PRO B 1 985 ? 190.283 226.090 181.807 1.00 0.78 985 PRO A O 1
ATOM 15223 N N . MET B 1 986 ? 190.213 224.243 180.522 1.00 0.76 986 MET A N 1
ATOM 15224 C CA . MET B 1 986 ? 190.657 223.385 181.616 1.00 0.76 986 MET A CA 1
ATOM 15225 C C . MET B 1 986 ? 192.086 223.711 182.024 1.00 0.76 986 MET A C 1
ATOM 15226 O O . MET B 1 986 ? 192.382 223.882 183.211 1.00 0.76 986 MET A O 1
ATOM 15231 N N . ALA B 1 987 ? 192.990 223.805 181.048 1.00 0.82 987 ALA A N 1
ATOM 15232 C CA . ALA B 1 987 ? 194.393 224.053 181.347 1.00 0.82 987 ALA A CA 1
ATOM 15233 C C . ALA B 1 987 ? 194.644 225.447 181.900 1.00 0.82 987 ALA A C 1
ATOM 15234 O O . ALA B 1 987 ? 195.716 225.684 182.464 1.00 0.82 987 ALA A O 1
ATOM 15236 N N . THR B 1 988 ? 193.691 226.368 181.757 1.00 0.76 988 THR A N 1
ATOM 15237 C CA . THR B 1 988 ? 193.836 227.730 182.256 1.00 0.76 988 THR A CA 1
ATOM 15238 C C . THR B 1 988 ? 192.751 228.088 183.263 1.00 0.76 988 THR A C 1
ATOM 15239 O O . THR B 1 988 ? 192.486 229.272 183.488 1.00 0.76 988 THR A O 1
ATOM 15243 N N . SER B 1 989 ? 192.113 227.090 183.868 1.00 0.73 989 SER A N 1
ATOM 15244 C CA . SER B 1 989 ? 191.063 227.359 184.837 1.00 0.73 989 SER A CA 1
ATOM 15245 C C . SER B 1 989 ? 191.653 227.917 186.125 1.00 0.73 989 SER A C 1
ATOM 15246 O O . SER B 1 989 ? 192.817 227.681 186.456 1.00 0.73 989 SER A O 1
ATOM 15249 N N . THR B 1 990 ? 190.829 228.673 186.858 1.00 0.65 990 THR A N 1
ATOM 15250 C CA . THR B 1 990 ? 191.255 229.256 188.124 1.00 0.65 990 THR A CA 1
ATOM 15251 C C . THR B 1 990 ? 190.204 229.087 189.216 1.00 0.65 990 THR A C 1
ATOM 15252 O O . THR B 1 990 ? 190.196 229.862 190.179 1.00 0.65 990 THR A O 1
ATOM 15256 N N . GLY B 1 991 ? 189.324 228.103 189.095 1.00 0.62 991 GLY A N 1
ATOM 15257 C CA . GLY B 1 991 ? 188.243 227.909 190.036 1.00 0.62 991 GLY A CA 1
ATOM 15258 C C . GLY B 1 991 ? 188.641 227.062 191.225 1.00 0.62 991 GLY A C 1
ATOM 15259 O O . GLY B 1 991 ? 189.815 226.957 191.588 1.00 0.62 991 GLY A O 1
ATOM 15260 N N . ALA B 1 992 ? 187.630 226.455 191.847 1.00 0.71 992 ALA A N 1
ATOM 15261 C CA . ALA B 1 992 ? 187.865 225.651 193.041 1.00 0.71 992 ALA A CA 1
ATOM 15262 C C . ALA B 1 992 ? 188.715 224.426 192.728 1.00 0.71 992 ALA A C 1
ATOM 15263 O O . ALA B 1 992 ? 189.735 224.181 193.380 1.00 0.71 992 ALA A O 1
ATOM 15265 N N . GLY B 1 993 ? 188.313 223.647 191.728 1.00 0.75 993 GLY A N 1
ATOM 15266 C CA . GLY B 1 993 ? 189.036 222.440 191.378 1.00 0.75 993 GLY A CA 1
ATOM 15267 C C . GLY B 1 993 ? 190.085 222.672 190.313 1.00 0.75 993 GLY A C 1
ATOM 15268 O O . GLY B 1 993 ? 190.213 221.880 189.375 1.00 0.75 993 GLY A O 1
ATOM 15269 N N . SER B 1 994 ? 190.846 223.758 190.452 1.00 0.74 994 SER A N 1
ATOM 15270 C CA . SER B 1 994 ? 191.799 224.137 189.415 1.00 0.74 994 SER A CA 1
ATOM 15271 C C . SER B 1 994 ? 192.884 223.085 189.233 1.00 0.74 994 SER A C 1
ATOM 15272 O O . SER B 1 994 ? 193.331 222.838 188.109 1.00 0.74 994 SER A O 1
ATOM 15275 N N . GLY B 1 995 ? 193.334 222.467 190.325 1.00 0.76 995 GLY A N 1
ATOM 15276 C CA . GLY B 1 995 ? 194.430 221.516 190.220 1.00 0.76 995 GLY A CA 1
ATOM 15277 C C . GLY B 1 995 ? 194.095 220.327 189.341 1.00 0.76 995 GLY A C 1
ATOM 15278 O O . GLY B 1 995 ? 194.866 219.958 188.450 1.00 0.76 995 GLY A O 1
ATOM 15279 N N . GLY B 1 996 ? 192.931 219.718 189.570 1.00 0.78 996 GLY A N 1
ATOM 15280 C CA . GLY B 1 996 ? 192.534 218.581 188.759 1.00 0.78 996 GLY A CA 1
ATOM 15281 C C . GLY B 1 996 ? 192.299 218.953 187.309 1.00 0.78 996 GLY A C 1
ATOM 15282 O O . GLY B 1 996 ? 192.671 218.208 186.398 1.00 0.78 996 GLY A O 1
ATOM 15283 N N . GLN B 1 997 ? 191.674 220.107 187.075 1.00 0.77 997 GLN A N 1
ATOM 15284 C CA . GLN B 1 997 ? 191.438 220.551 185.706 1.00 0.77 997 GLN A CA 1
ATOM 15285 C C . GLN B 1 997 ? 192.753 220.784 184.976 1.00 0.77 997 GLN A C 1
ATOM 15286 O O . GLN B 1 997 ? 192.903 220.401 183.813 1.00 0.77 997 GLN A O 1
ATOM 15292 N N . HIS B 1 998 ? 193.721 221.411 185.647 1.00 0.78 998 HIS A N 1
ATOM 15293 C CA . HIS B 1 998 ? 195.034 221.597 185.041 1.00 0.78 998 HIS A CA 1
ATOM 15294 C C . HIS B 1 998 ? 195.683 220.258 184.730 1.00 0.78 998 HIS A C 1
ATOM 15295 O O . HIS B 1 998 ? 196.196 220.049 183.623 1.00 0.78 998 HIS A O 1
ATOM 15302 N N . ALA B 1 999 ? 195.644 219.329 185.688 1.00 0.82 999 ALA A N 1
ATOM 15303 C CA . ALA B 1 999 ? 196.289 218.036 185.496 1.00 0.82 999 ALA A CA 1
ATOM 15304 C C . ALA B 1 999 ? 195.687 217.293 184.314 1.00 0.82 999 ALA A C 1
ATOM 15305 O O . ALA B 1 999 ? 196.407 216.680 183.518 1.00 0.82 999 ALA A O 1
ATOM 15307 N N . VAL B 1 1000 ? 194.362 217.335 184.182 1.00 0.82 1000 VAL A N 1
ATOM 15308 C CA . VAL B 1 1000 ? 193.714 216.668 183.058 1.00 0.82 1000 VAL A CA 1
ATOM 15309 C C . VAL B 1 1000 ? 194.040 217.378 181.750 1.00 0.82 1000 VAL A C 1
ATOM 15310 O O . VAL B 1 1000 ? 194.426 216.744 180.765 1.00 0.82 1000 VAL A O 1
ATOM 15314 N N . GLY B 1 1001 ? 193.915 218.706 181.726 1.00 0.85 1001 GLY A N 1
ATOM 15315 C CA . GLY B 1 1001 ? 193.898 219.410 180.457 1.00 0.85 1001 GLY A CA 1
ATOM 15316 C C . GLY B 1 1001 ? 195.269 219.646 179.851 1.00 0.85 1001 GLY A C 1
ATOM 15317 O O . GLY B 1 1001 ? 195.421 219.607 178.627 1.00 0.85 1001 GLY A O 1
ATOM 15318 N N . THR B 1 1002 ? 196.276 219.926 180.684 1.00 0.83 1002 THR A N 1
ATOM 15319 C CA . THR B 1 1002 ? 197.572 220.343 180.155 1.00 0.83 1002 THR A CA 1
ATOM 15320 C C . THR B 1 1002 ? 198.206 219.254 179.300 1.00 0.83 1002 THR A C 1
ATOM 15321 O O . THR B 1 1002 ? 198.672 219.510 178.181 1.00 0.83 1002 THR A O 1
ATOM 15325 N N . GLY B 1 1003 ? 198.232 218.027 179.820 1.00 0.87 1003 GLY A N 1
ATOM 15326 C CA . GLY B 1 1003 ? 198.863 216.942 179.089 1.00 0.87 1003 GLY A CA 1
ATOM 15327 C C . GLY B 1 1003 ? 198.177 216.664 177.767 1.00 0.87 1003 GLY A C 1
ATOM 15328 O O . GLY B 1 1003 ? 198.834 216.486 176.740 1.00 0.87 1003 GLY A O 1
ATOM 15329 N N . VAL B 1 1004 ? 196.843 216.641 177.772 1.00 0.86 1004 VAL A N 1
ATOM 15330 C CA . VAL B 1 1004 ? 196.110 216.350 176.544 1.00 0.86 1004 VAL A CA 1
ATOM 15331 C C . VAL B 1 1004 ? 196.290 217.472 175.533 1.00 0.86 1004 VAL A C 1
ATOM 15332 O O . VAL B 1 1004 ? 196.420 217.225 174.330 1.00 0.86 1004 VAL A O 1
ATOM 15336 N N . MET B 1 1005 ? 196.297 218.723 175.999 1.00 0.83 1005 MET A N 1
ATOM 15337 C CA . MET B 1 1005 ? 196.485 219.844 175.084 1.00 0.83 1005 MET A CA 1
ATOM 15338 C C . MET B 1 1005 ? 197.856 219.786 174.424 1.00 0.83 1005 MET A C 1
ATOM 15339 O O . MET B 1 1005 ? 197.979 219.941 173.201 1.00 0.83 1005 MET A O 1
ATOM 15344 N N . GLY B 1 1006 ? 198.902 219.547 175.217 1.00 0.88 1006 GLY A N 1
ATOM 15345 C CA . GLY B 1 1006 ? 200.231 219.429 174.641 1.00 0.88 1006 GLY A CA 1
ATOM 15346 C C . GLY B 1 1006 ? 200.349 218.252 173.693 1.00 0.88 1006 GLY A C 1
ATOM 15347 O O . GLY B 1 1006 ? 200.961 218.356 172.623 1.00 0.88 1006 GLY A O 1
ATOM 15348 N N . GLY B 1 1007 ? 199.759 217.116 174.070 1.00 0.85 1007 GLY A N 1
ATOM 15349 C CA . GLY B 1 1007 ? 199.793 215.954 173.204 1.00 0.85 1007 GLY A CA 1
ATOM 15350 C C . GLY B 1 1007 ? 199.102 216.204 171.881 1.00 0.85 1007 GLY A C 1
ATOM 15351 O O . GLY B 1 1007 ? 199.592 215.800 170.829 1.00 0.85 1007 GLY A O 1
ATOM 15352 N N . MET B 1 1008 ? 197.957 216.885 171.915 1.00 0.78 1008 MET A N 1
ATOM 15353 C CA . MET B 1 1008 ? 197.251 217.209 170.681 1.00 0.78 1008 MET A CA 1
ATOM 15354 C C . MET B 1 1008 ? 198.068 218.157 169.812 1.00 0.78 1008 MET A C 1
ATOM 15355 O O . MET B 1 1008 ? 198.148 217.983 168.590 1.00 0.78 1008 MET A O 1
ATOM 15360 N N . ILE B 1 1009 ? 198.681 219.174 170.426 1.00 0.80 1009 ILE A N 1
ATOM 15361 C CA . ILE B 1 1009 ? 199.482 220.126 169.656 1.00 0.80 1009 ILE A CA 1
ATOM 15362 C C . ILE B 1 1009 ? 200.604 219.399 168.929 1.00 0.80 1009 ILE A C 1
ATOM 15363 O O . ILE B 1 1009 ? 200.801 219.559 167.714 1.00 0.80 1009 ILE A O 1
ATOM 15368 N N . SER B 1 1010 ? 201.355 218.582 169.670 1.00 0.85 1010 SER A N 1
ATOM 15369 C CA . SER B 1 1010 ? 202.455 217.845 169.060 1.00 0.85 1010 SER A CA 1
ATOM 15370 C C . SER B 1 1010 ? 201.940 216.872 168.013 1.00 0.85 1010 SER A C 1
ATOM 15371 O O . SER B 1 1010 ? 202.529 216.733 166.935 1.00 0.85 1010 SER A O 1
ATOM 15374 N N . ALA B 1 1011 ? 200.829 216.194 168.311 1.00 0.81 1011 ALA A N 1
ATOM 15375 C CA . ALA B 1 1011 ? 200.276 215.216 167.387 1.00 0.81 1011 ALA A CA 1
ATOM 15376 C C . ALA B 1 1011 ? 199.960 215.857 166.049 1.00 0.81 1011 ALA A C 1
ATOM 15377 O O . ALA B 1 1011 ? 200.349 215.341 165.004 1.00 0.81 1011 ALA A O 1
ATOM 15379 N N . THR B 1 1012 ? 199.296 217.009 166.058 1.00 0.72 1012 THR A N 1
ATOM 15380 C CA . THR B 1 1012 ? 199.043 217.696 164.796 1.00 0.72 1012 THR A CA 1
ATOM 15381 C C . THR B 1 1012 ? 200.347 218.097 164.121 1.00 0.72 1012 THR A C 1
ATOM 15382 O O . THR B 1 1012 ? 200.676 217.606 163.028 1.00 0.72 1012 THR A O 1
ATOM 15386 N N . ILE B 1 1013 ? 201.124 218.965 164.779 1.00 0.70 1013 ILE A N 1
ATOM 15387 C CA . ILE B 1 1013 ? 202.236 219.615 164.095 1.00 0.70 1013 ILE A CA 1
ATOM 15388 C C . ILE B 1 1013 ? 203.328 218.633 163.699 1.00 0.70 1013 ILE A C 1
ATOM 15389 O O . ILE B 1 1013 ? 204.213 218.990 162.916 1.00 0.70 1013 ILE A O 1
ATOM 15394 N N . LEU B 1 1014 ? 203.295 217.403 164.205 1.00 0.78 1014 LEU A N 1
ATOM 15395 C CA . LEU B 1 1014 ? 204.243 216.385 163.780 1.00 0.78 1014 LEU A CA 1
ATOM 15396 C C . LEU B 1 1014 ? 203.629 215.320 162.891 1.00 0.78 1014 LEU A C 1
ATOM 15397 O O . LEU B 1 1014 ? 204.265 214.896 161.927 1.00 0.78 1014 LEU A O 1
ATOM 15402 N N . ALA B 1 1015 ? 202.410 214.868 163.192 1.00 0.77 1015 ALA A N 1
ATOM 15403 C CA . ALA B 1 1015 ? 201.767 213.839 162.394 1.00 0.77 1015 ALA A CA 1
ATOM 15404 C C . ALA B 1 1015 ? 201.503 214.317 160.979 1.00 0.77 1015 ALA A C 1
ATOM 15405 O O . ALA B 1 1015 ? 201.731 213.567 160.027 1.00 0.77 1015 ALA A O 1
ATOM 15407 N N . ILE B 1 1016 ? 201.057 215.569 160.810 1.00 0.78 1016 ILE A N 1
ATOM 15408 C CA . ILE B 1 1016 ? 200.722 216.023 159.459 1.00 0.78 1016 ILE A CA 1
ATOM 15409 C C . ILE B 1 1016 ? 201.914 215.895 158.519 1.00 0.78 1016 ILE A C 1
ATOM 15410 O O . ILE B 1 1016 ? 201.754 215.927 157.294 1.00 0.78 1016 ILE A O 1
ATOM 15415 N N . TYR B 1 1017 ? 203.119 215.729 159.065 1.00 0.79 1017 TYR A N 1
ATOM 15416 C CA . TYR B 1 1017 ? 204.318 215.488 158.270 1.00 0.79 1017 TYR A CA 1
ATOM 15417 C C . TYR B 1 1017 ? 204.803 214.044 158.340 1.00 0.79 1017 TYR A C 1
ATOM 15418 O O . TYR B 1 1017 ? 205.299 213.512 157.345 1.00 0.79 1017 TYR A O 1
ATOM 15427 N N . PHE B 1 1018 ? 204.675 213.394 159.499 1.00 0.81 1018 PHE A N 1
ATOM 15428 C CA . PHE B 1 1018 ? 205.268 212.070 159.670 1.00 0.81 1018 PHE A CA 1
ATOM 15429 C C . PHE B 1 1018 ? 204.356 210.961 159.155 1.00 0.81 1018 PHE A C 1
ATOM 15430 O O . PHE B 1 1018 ? 204.844 209.936 158.666 1.00 0.81 1018 PHE A O 1
ATOM 15438 N N . VAL B 1 1019 ? 203.037 211.127 159.284 1.00 0.84 1019 VAL A N 1
ATOM 15439 C CA . VAL B 1 1019 ? 202.109 210.102 158.802 1.00 0.84 1019 VAL A CA 1
ATOM 15440 C C . VAL B 1 1019 ? 202.336 209.773 157.331 1.00 0.84 1019 VAL A C 1
ATOM 15441 O O . VAL B 1 1019 ? 202.350 208.579 156.984 1.00 0.84 1019 VAL A O 1
ATOM 15445 N N . PRO B 1 1020 ? 202.508 210.745 156.426 1.00 0.84 1020 PRO A N 1
ATOM 15446 C CA . PRO B 1 1020 ? 202.881 210.379 155.051 1.00 0.84 1020 PRO A CA 1
ATOM 15447 C C . PRO B 1 1020 ? 204.146 209.547 154.992 1.00 0.84 1020 PRO A C 1
ATOM 15448 O O . PRO B 1 1020 ? 204.217 208.587 154.219 1.00 0.84 1020 PRO A O 1
ATOM 15452 N N . LEU B 1 1021 ? 205.145 209.882 155.809 1.00 0.78 1021 LEU A N 1
ATOM 15453 C CA . LEU B 1 1021 ? 206.392 209.129 155.796 1.00 0.78 1021 LEU A CA 1
ATOM 15454 C C . LEU B 1 1021 ? 206.162 207.684 156.208 1.00 0.78 1021 LEU A C 1
ATOM 15455 O O . LEU B 1 1021 ? 206.631 206.755 155.544 1.00 0.78 1021 LEU A O 1
ATOM 15460 N N . PHE B 1 1022 ? 205.425 207.477 157.300 1.00 0.80 1022 PHE A N 1
ATOM 15461 C CA . PHE B 1 1022 ? 205.161 206.123 157.768 1.00 0.80 1022 PHE A CA 1
ATOM 15462 C C . PHE B 1 1022 ? 204.387 205.328 156.728 1.00 0.80 1022 PHE A C 1
ATOM 15463 O O . PHE B 1 1022 ? 204.743 204.188 156.408 1.00 0.80 1022 PHE A O 1
ATOM 15471 N N . PHE B 1 1023 ? 203.327 205.923 156.176 1.00 0.83 1023 PHE A N 1
ATOM 15472 C CA . PHE B 1 1023 ? 202.509 205.201 155.209 1.00 0.83 1023 PHE A CA 1
ATOM 15473 C C . PHE B 1 1023 ? 203.312 204.851 153.964 1.00 0.83 1023 PHE A C 1
ATOM 15474 O O . PHE B 1 1023 ? 203.260 203.715 153.478 1.00 0.83 1023 PHE A O 1
ATOM 15482 N N . VAL B 1 1024 ? 204.074 205.813 153.439 1.00 0.80 1024 VAL A N 1
ATOM 15483 C CA . VAL B 1 1024 ? 204.841 205.582 152.218 1.00 0.80 1024 VAL A CA 1
ATOM 15484 C C . VAL B 1 1024 ? 205.911 204.525 152.456 1.00 0.80 1024 VAL A C 1
ATOM 15485 O O . VAL B 1 1024 ? 206.120 203.631 151.630 1.00 0.80 1024 VAL A O 1
ATOM 15489 N N . LEU B 1 1025 ? 206.605 204.609 153.593 1.00 0.75 1025 LEU A N 1
ATOM 15490 C CA . LEU B 1 1025 ? 207.647 203.632 153.892 1.00 0.75 1025 LEU A CA 1
ATOM 15491 C C . LEU B 1 1025 ? 207.065 202.231 154.022 1.00 0.75 1025 LEU A C 1
ATOM 15492 O O . LEU B 1 1025 ? 207.615 201.264 153.479 1.00 0.75 1025 LEU A O 1
ATOM 15497 N N . VAL B 1 1026 ? 205.942 202.101 154.730 1.00 0.79 1026 VAL A N 1
ATOM 15498 C CA . VAL B 1 1026 ? 205.339 200.786 154.916 1.00 0.79 1026 VAL A CA 1
ATOM 15499 C C . VAL B 1 1026 ? 204.863 200.224 153.582 1.00 0.79 1026 VAL A C 1
ATOM 15500 O O . VAL B 1 1026 ? 205.056 199.040 153.285 1.00 0.79 1026 VAL A O 1
ATOM 15504 N N . ARG B 1 1027 ? 204.240 201.065 152.753 1.00 0.67 1027 ARG A N 1
ATOM 15505 C CA . ARG B 1 1027 ? 203.736 200.582 151.472 1.00 0.67 1027 ARG A CA 1
ATOM 15506 C C . ARG B 1 1027 ? 204.868 200.222 150.521 1.00 0.67 1027 ARG A C 1
ATOM 15507 O O . ARG B 1 1027 ? 204.756 199.264 149.750 1.00 0.67 1027 ARG A O 1
ATOM 15515 N N . ARG B 1 1028 ? 205.962 200.982 150.544 1.00 0.65 1028 ARG A N 1
ATOM 15516 C CA . ARG B 1 1028 ? 207.107 200.635 149.711 1.00 0.65 1028 ARG A CA 1
ATOM 15517 C C . ARG B 1 1028 ? 207.731 199.324 150.167 1.00 0.65 1028 ARG A C 1
ATOM 15518 O O . ARG B 1 1028 ? 208.133 198.495 149.343 1.00 0.65 1028 ARG A O 1
ATOM 15526 N N . ARG B 1 1029 ? 207.816 199.112 151.482 1.00 0.64 1029 ARG A N 1
ATOM 15527 C CA . ARG B 1 1029 ? 208.339 197.843 151.976 1.00 0.64 1029 ARG A CA 1
ATOM 15528 C C . ARG B 1 1029 ? 207.378 196.695 151.685 1.00 0.64 1029 ARG A C 1
ATOM 15529 O O . ARG B 1 1029 ? 207.813 195.573 151.402 1.00 0.64 1029 ARG A O 1
ATOM 15537 N N . PHE B 1 1030 ? 206.071 196.953 151.738 1.00 0.68 1030 PHE A N 1
ATOM 15538 C CA . PHE B 1 1030 ? 205.045 195.939 151.502 1.00 0.68 1030 PHE A CA 1
ATOM 15539 C C . PHE B 1 1030 ? 204.084 196.434 150.426 1.00 0.68 1030 PHE A C 1
ATOM 15540 O O . PHE B 1 1030 ? 202.964 196.865 150.728 1.00 0.68 1030 PHE A O 1
ATOM 15548 N N . PRO B 1 1031 ? 204.512 196.397 149.154 1.00 0.59 1031 PRO A N 1
ATOM 15549 C CA . PRO B 1 1031 ? 203.616 196.963 148.144 1.00 0.59 1031 PRO A CA 1
ATOM 15550 C C . PRO B 1 1031 ? 202.387 196.108 147.933 1.00 0.59 1031 PRO A C 1
ATOM 15551 O O . PRO B 1 1031 ? 202.464 194.889 148.068 1.00 0.59 1031 PRO A O 1
ATOM 15555 N N . LEU B 1 1032 ? 201.263 196.733 147.605 1.00 30.00 1032 LEU A N 1
ATOM 15556 C CA . LEU B 1 1032 ? 200.057 195.974 147.326 1.00 30.00 1032 LEU A CA 1
ATOM 15557 C C . LEU B 1 1032 ? 200.339 195.030 146.177 1.00 30.00 1032 LEU A C 1
ATOM 15558 O O . LEU B 1 1032 ? 200.939 195.425 145.180 1.00 30.00 1032 LEU A O 1
ATOM 15563 N N . LYS B 1 1033 ? 199.908 193.781 146.305 1.00 30.00 1033 LYS A N 1
ATOM 15564 C CA . LYS B 1 1033 ? 200.200 192.791 145.273 1.00 30.00 1033 LYS A CA 1
ATOM 15565 C C . LYS B 1 1033 ? 199.713 193.222 143.889 1.00 30.00 1033 LYS A C 1
ATOM 15566 O O . LYS B 1 1033 ? 200.477 193.180 142.926 1.00 30.00 1033 LYS A O 1
ATOM 15568 N N . PRO B 1 1034 ? 198.442 193.641 143.782 1.00 30.00 1034 PRO A N 1
ATOM 15569 C CA . PRO B 1 1034 ? 197.943 193.981 142.449 1.00 30.00 1034 PRO A CA 1
ATOM 15570 C C . PRO B 1 1034 ? 198.216 195.440 142.101 1.00 30.00 1034 PRO A C 1
ATOM 15571 O O . PRO B 1 1034 ? 197.381 196.299 142.385 1.00 30.00 1034 PRO A O 1
#